Protein 2KPN (pdb70)

Radius of gyration: 19.15 Å; Cα contacts (8 Å, |Δi|>4): 187; chains: 1; bounding box: 72×19×30 Å

B-factor: mean 36.45, std 21.84, range [0.03, 75.55]

Nearest PDB structures (foldseek):
  2kpn-assembly1_A  TM=8.504E-01  e=1.055E-17  Bacillus cereus ATCC 14579
  4hmc-assembly1_A  TM=8.781E-01  e=2.362E-07  Moritella marina
  4mb5-assembly1_A  TM=8.464E-01  e=1.544E-07  Moritella marina
  5fq3-assembly4_D  TM=8.149E-01  e=1.475E-05  Bacteroides thetaiotaomicron
  5fq7-assembly1_H  TM=7.585E-01  e=9.637E-06  Bacteroides thetaiotaomicron

InterPro domains:
  IPR001570 Peptidase M4, C-terminal [PF02868] (404-568)
  IPR002126 Cadherin-like [PS50268] (627-752)
  IPR011096 FTP domain [PF07504] (85-133)
  IPR013783 Immunoglobulin-like fold [G3DSA:2.60.40.10] (583-657)
  IPR013783 Immunoglobulin-like fold [G3DSA:2.60.40.10] (666-742)
  IPR013783 Immunoglobulin-like fold [G3DSA:2.60.40.10] (743-822)
  IPR013856 Peptidase M4 domain [PF01447] (248-401)
  IPR019931 LPXTG cell wall anchor motif [PF00746] (856-890)
  IPR019931 LPXTG cell wall anchor motif [PS50847] (858-893)
  IPR023612 Peptidase M4 [PR00730] (392-408)
  IPR023612 Peptidase M4 [PR00730] (413-424)
  IPR023612 Peptidase M4 [PR00730] (483-499)
  IPR027268 Peptidase M4/M1, CTD superfamily [G3DSA:1.10.390.10] (406-568)
  IPR032179 Pesticidal crystal protein Cry22Aa, Ig-like domain [PF16403] (591-656)
  IPR032179 Pesticidal crystal protein Cry22Aa, Ig-like domain [PF16403] (676-739)
  IPR032179 Pesticidal crystal protein Cry22Aa, Ig-like domain [PF16403] (756-822)
  IPR050728 Extracellular Zinc Metalloprotease M4 [PTHR33794] (1-880)

Structure (mmCIF, N/CA/C/O backbone):
data_2KPN
#
_entry.id   2KPN
#
loop_
_entity.id
_entity.type
_entity.pdbx_description
1 polymer Bacillolysin
2 non-polymer 'CALCIUM ION'
#
loop_
_atom_site.group_PDB
_atom_site.id
_atom_site.type_symbol
_atom_site.label_atom_id
_atom_site.label_alt_id
_atom_site.label_comp_id
_atom_site.label_asym_id
_atom_site.label_entity_id
_atom_site.label_seq_id
_atom_site.pdbx_PDB_ins_code
_atom_site.Cartn_x
_atom_site.Cartn_y
_atom_site.Cartn_z
_atom_site.occupancy
_atom_site.B_iso_or_equiv
_atom_site.auth_seq_id
_atom_site.auth_comp_id
_atom_site.auth_asym_id
_atom_site.auth_atom_id
_atom_site.pdbx_PDB_model_num
ATOM 1 N N . MET A 1 1 ? -36.655 2.297 16.421 1.00 0.00 657 MET A N 1
ATOM 2 C CA . MET A 1 1 ? -35.374 2.128 15.675 1.00 52.33 657 MET A CA 1
ATOM 3 C C . MET A 1 1 ? -34.835 0.702 15.845 1.00 42.12 657 MET A C 1
ATOM 4 O O . MET A 1 1 ? -35.458 -0.122 16.511 1.00 13.31 657 MET A O 1
ATOM 20 N N . GLY A 1 2 ? -33.687 0.403 15.238 1.00 52.20 658 GLY A N 1
ATOM 21 C CA . GLY A 1 2 ? -33.102 -0.930 15.363 1.00 53.42 658 GLY A CA 1
ATOM 22 C C . GLY A 1 2 ? -32.091 -1.257 14.264 1.00 42.42 658 GLY A C 1
ATOM 23 O O . GLY A 1 2 ? -31.853 -0.448 13.361 1.00 51.45 658 GLY A O 1
ATOM 27 N N . ASN A 1 3 ? -31.495 -2.448 14.338 1.00 4.32 659 ASN A N 1
ATOM 28 C CA . ASN A 1 3 ? -30.485 -2.883 13.363 1.00 24.21 659 ASN A CA 1
ATOM 29 C C . ASN A 1 3 ? -30.758 -4.310 12.868 1.00 60.01 659 ASN A C 1
ATOM 30 O O . ASN A 1 3 ? -31.403 -5.105 13.552 1.00 73.51 659 ASN A O 1
ATOM 41 N N . GLY A 1 4 ? -30.257 -4.627 11.678 1.00 0.42 660 GLY A N 1
ATOM 42 C CA . GLY A 1 4 ? -30.364 -5.982 11.142 1.00 3.33 660 GLY A CA 1
ATOM 43 C C . GLY A 1 4 ? -28.997 -6.628 10.933 1.00 62.14 660 GLY A C 1
ATOM 44 O O . GLY A 1 4 ? -28.080 -5.991 10.405 1.00 12.04 660 GLY A O 1
ATOM 48 N N . GLU A 1 5 ? -28.850 -7.888 11.343 1.00 0.43 661 GLU A N 1
ATOM 49 C CA . GLU A 1 5 ? -27.572 -8.597 11.210 1.00 13.20 661 GLU A CA 1
ATOM 50 C C . GLU A 1 5 ? -27.247 -8.922 9.747 1.00 21.31 661 GLU A C 1
ATOM 51 O O . GLU A 1 5 ? -27.528 -10.017 9.261 1.00 43.32 661 GLU A O 1
ATOM 63 N N . THR A 1 6 ? -26.675 -7.954 9.043 1.00 50.23 662 THR A N 1
ATOM 64 C CA . THR A 1 6 ? -26.197 -8.171 7.673 1.00 14.13 662 THR A CA 1
ATOM 65 C C . THR A 1 6 ? -24.719 -8.577 7.670 1.00 3.12 662 THR A C 1
ATOM 66 O O . THR A 1 6 ? -23.895 -7.945 8.333 1.00 45.55 662 THR A O 1
ATOM 77 N N . SER A 1 7 ? -24.388 -9.636 6.936 1.00 22.22 663 SER A N 1
ATOM 78 C CA . SER A 1 7 ? -23.011 -10.147 6.876 1.00 55.15 663 SER A CA 1
ATOM 79 C C . SER A 1 7 ? -22.059 -9.142 6.208 1.00 64.40 663 SER A C 1
ATOM 80 O O . SER A 1 7 ? -21.937 -9.116 4.983 1.00 75.25 663 SER A O 1
ATOM 88 N N . ASP A 1 8 ? -21.393 -8.311 7.013 1.00 20.23 664 ASP A N 1
ATOM 89 C CA . ASP A 1 8 ? -20.431 -7.337 6.484 1.00 3.34 664 ASP A CA 1
ATOM 90 C C . ASP A 1 8 ? -19.140 -8.029 6.032 1.00 31.22 664 ASP A C 1
ATOM 91 O O . ASP A 1 8 ? -18.496 -8.742 6.804 1.00 21.42 664 ASP A O 1
ATOM 100 N N . LEU A 1 9 ? -18.772 -7.811 4.780 1.00 30.02 665 LEU A N 1
ATOM 101 C CA . LEU A 1 9 ? -17.511 -8.315 4.249 1.00 63.53 665 LEU A CA 1
ATOM 102 C C . LEU A 1 9 ? -16.353 -7.397 4.657 1.00 75.55 665 LEU A C 1
ATOM 103 O O . LEU A 1 9 ? -16.474 -6.168 4.619 1.00 5.13 665 LEU A O 1
ATOM 119 N N . GLU A 1 10 ? -15.245 -7.997 5.073 1.00 22.42 666 GLU A N 1
ATOM 120 C CA . GLU A 1 10 ? -14.050 -7.235 5.435 1.00 72.02 666 GLU A CA 1
ATOM 121 C C . GLU A 1 10 ? -13.403 -6.618 4.184 1.00 1.04 666 GLU A C 1
ATOM 122 O O . GLU A 1 10 ? -13.343 -7.254 3.129 1.00 51.13 666 GLU A O 1
ATOM 134 N N . PRO A 1 11 ? -12.903 -5.369 4.293 1.00 32.24 667 PRO A N 1
ATOM 135 C CA . PRO A 1 11 ? -12.431 -4.595 3.129 1.00 2.34 667 PRO A CA 1
ATOM 136 C C . PRO A 1 11 ? -11.336 -5.308 2.319 1.00 0.20 667 PRO A C 1
ATOM 137 O O . PRO A 1 11 ? -10.392 -5.867 2.878 1.00 52.00 667 PRO A O 1
ATOM 148 N N . LYS A 1 12 ? -11.470 -5.270 0.994 1.00 15.31 668 LYS A N 1
ATOM 149 C CA . LYS A 1 12 ? -10.468 -5.839 0.098 1.00 24.54 668 LYS A CA 1
ATOM 150 C C . LYS A 1 12 ? -9.320 -4.848 -0.123 1.00 73.21 668 LYS A C 1
ATOM 151 O O . LYS A 1 12 ? -9.467 -3.849 -0.830 1.00 2.05 668 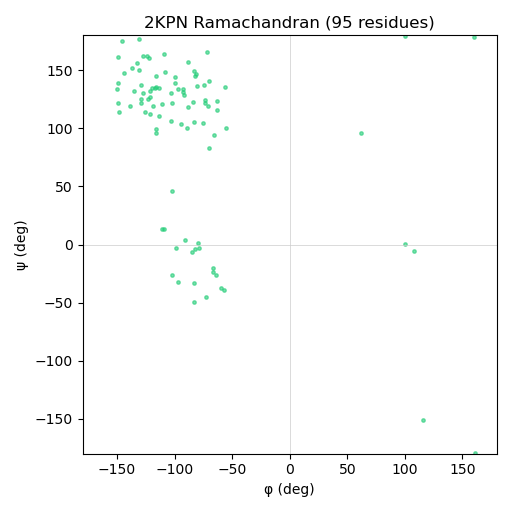LYS A O 1
ATOM 170 N N . LEU A 1 13 ? -8.190 -5.120 0.510 1.00 34.45 669 LEU A N 1
ATOM 171 C CA . LEU A 1 13 ? -6.984 -4.317 0.320 1.00 3.13 669 LEU A CA 1
ATOM 172 C C . LEU A 1 13 ? -6.129 -4.911 -0.806 1.00 10.54 669 LEU A C 1
ATOM 173 O O . LEU A 1 13 ? -5.847 -6.111 -0.816 1.00 22.52 669 LEU A O 1
ATOM 189 N N . THR A 1 14 ? -5.745 -4.086 -1.771 1.00 3.30 670 THR A N 1
ATOM 190 C CA . THR A 1 14 ? -4.907 -4.544 -2.884 1.00 12.21 670 THR A CA 1
ATOM 191 C C . THR A 1 14 ? -3.526 -3.882 -2.845 1.00 35.45 670 THR A C 1
ATOM 192 O O . THR A 1 14 ? -3.389 -2.679 -3.079 1.00 43.34 670 THR A O 1
ATOM 203 N N . VAL A 1 15 ? -2.509 -4.688 -2.545 1.00 53.42 671 VAL A N 1
ATOM 204 C CA . VAL A 1 15 ? -1.126 -4.212 -2.407 1.00 32.05 671 VAL A CA 1
ATOM 205 C C . VAL A 1 15 ? -0.149 -5.155 -3.134 1.00 20.43 671 VAL A C 1
ATOM 206 O O . VAL A 1 15 ? -0.222 -6.376 -2.968 1.00 62.11 671 VAL A O 1
ATOM 219 N N . PRO A 1 16 ? 0.775 -4.611 -3.952 1.00 40.34 672 PRO A N 1
ATOM 220 C CA . PRO A 1 16 ? 1.803 -5.421 -4.623 1.00 33.42 672 PRO A CA 1
ATOM 221 C C . PRO A 1 16 ? 2.896 -5.890 -3.646 1.00 72.15 672 PRO A C 1
ATOM 222 O O . PRO A 1 16 ? 3.563 -5.078 -3.010 1.00 45.13 672 PRO A O 1
ATOM 233 N N . VAL A 1 17 ? 3.082 -7.204 -3.539 1.00 52.10 673 VAL A N 1
ATOM 234 C CA . VAL A 1 17 ? 4.031 -7.775 -2.574 1.00 21.11 673 VAL A CA 1
ATOM 235 C C . VAL A 1 17 ? 5.490 -7.369 -2.877 1.00 51.20 673 VAL A C 1
ATOM 236 O O . VAL A 1 17 ? 6.330 -7.298 -1.971 1.00 54.54 673 VAL A O 1
ATOM 249 N N . GLY A 1 18 ? 5.782 -7.078 -4.144 1.00 55.40 674 GLY A N 1
ATOM 250 C CA . GLY A 1 18 ? 7.139 -6.702 -4.533 1.00 44.33 674 GLY A CA 1
ATOM 251 C C . GLY A 1 18 ? 7.192 -5.729 -5.711 1.00 51.03 674 GLY A C 1
ATOM 252 O O . GLY A 1 18 ? 6.445 -5.866 -6.681 1.00 43.13 674 GLY A O 1
ATOM 256 N N . ALA A 1 19 ? 8.094 -4.753 -5.625 1.00 0.33 675 ALA A N 1
ATOM 257 C CA . ALA A 1 19 ? 8.288 -3.754 -6.683 1.00 54.35 675 ALA A CA 1
ATOM 258 C C . ALA A 1 19 ? 9.786 -3.498 -6.930 1.00 2.22 675 ALA A C 1
ATOM 259 O O . ALA A 1 19 ? 10.605 -3.656 -6.022 1.00 61.43 675 ALA A O 1
ATOM 266 N N . THR A 1 20 ? 10.149 -3.116 -8.154 1.00 45.02 676 THR A N 1
ATOM 267 C CA . THR A 1 20 ? 11.558 -2.839 -8.491 1.00 5.02 676 THR A CA 1
ATOM 268 C C . THR A 1 20 ? 11.689 -1.595 -9.383 1.00 4.32 676 THR A C 1
ATOM 269 O O . THR A 1 20 ? 11.165 -1.565 -10.500 1.00 44.51 676 THR A O 1
ATOM 280 N N . ILE A 1 21 ? 12.400 -0.576 -8.900 1.00 21.11 677 ILE A N 1
ATOM 281 C CA . ILE A 1 21 ? 12.592 0.676 -9.653 1.00 33.12 677 ILE A CA 1
ATOM 282 C C . ILE A 1 21 ? 14.072 1.088 -9.684 1.00 54.31 677 ILE A C 1
ATOM 283 O O . ILE A 1 21 ? 14.923 0.438 -9.074 1.00 72.34 677 ILE A O 1
ATOM 299 N N . HIS A 1 22 ? 14.380 2.170 -10.398 1.00 30.14 678 HIS A N 1
ATOM 300 C CA . HIS A 1 22 ? 15.767 2.646 -10.529 1.00 12.42 678 HIS A CA 1
ATOM 301 C C . HIS A 1 22 ? 16.015 3.953 -9.761 1.00 22.43 678 HIS A C 1
ATOM 302 O O . HIS A 1 22 ? 15.080 4.655 -9.372 1.00 41.03 678 HIS A O 1
ATOM 317 N N . VAL A 1 23 ? 17.293 4.266 -9.548 1.00 42.13 679 VAL A N 1
ATOM 318 C CA . VAL A 1 23 ? 17.696 5.534 -8.935 1.00 31.34 679 VAL A CA 1
ATOM 319 C C . VAL A 1 23 ? 17.294 6.729 -9.821 1.00 0.14 679 VAL A C 1
ATOM 320 O O . VAL A 1 23 ? 17.784 6.875 -10.942 1.00 44.03 679 VAL A O 1
ATOM 333 N N . GLY A 1 24 ? 16.396 7.573 -9.308 1.00 4.34 680 GLY A N 1
ATOM 334 C CA . GLY A 1 24 ? 15.894 8.713 -10.075 1.00 3.54 680 GLY A CA 1
ATOM 335 C C . GLY A 1 24 ? 14.526 8.452 -10.703 1.00 35.11 680 GLY A C 1
ATOM 336 O O . GLY A 1 24 ? 13.971 9.319 -11.390 1.00 12.34 680 GLY A O 1
ATOM 340 N N . ASP A 1 25 ? 13.977 7.258 -10.469 1.00 22.01 681 ASP A N 1
ATOM 341 C CA . ASP A 1 25 ? 12.683 6.870 -11.042 1.00 11.01 681 ASP A CA 1
ATOM 342 C C . ASP A 1 25 ? 11.506 7.279 -10.128 1.00 72.34 681 ASP A C 1
ATOM 343 O O . ASP A 1 25 ? 11.672 7.472 -8.922 1.00 15.53 681 ASP A O 1
ATOM 352 N N . SER A 1 26 ? 10.319 7.407 -10.722 1.00 5.54 682 SER A N 1
ATOM 353 C CA . SER A 1 26 ? 9.109 7.835 -9.994 1.00 14.34 682 SER A CA 1
ATOM 354 C C . SER A 1 26 ? 8.442 6.668 -9.250 1.00 51.55 682 SER A C 1
ATOM 355 O O . SER A 1 26 ? 8.433 5.537 -9.735 1.00 10.03 682 SER A O 1
ATOM 363 N N . PHE A 1 27 ? 7.873 6.954 -8.078 1.00 64.53 683 PHE A N 1
ATOM 364 C CA . PHE A 1 27 ? 7.148 5.941 -7.297 1.00 45.44 683 PHE A CA 1
ATOM 365 C C . PHE A 1 27 ? 6.000 6.581 -6.492 1.00 62.44 683 PHE A C 1
ATOM 366 O O . PHE A 1 27 ? 6.239 7.376 -5.579 1.00 61.42 683 PHE A O 1
ATOM 383 N N . VAL A 1 28 ? 4.759 6.230 -6.837 1.00 54.24 684 VAL A N 1
ATOM 384 C CA . VAL A 1 28 ? 3.570 6.773 -6.157 1.00 22.40 684 VAL A CA 1
ATOM 385 C C . VAL A 1 28 ? 2.776 5.667 -5.427 1.00 22.14 684 VAL A C 1
ATOM 386 O O . VAL A 1 28 ? 1.994 4.940 -6.046 1.00 40.12 684 VAL A O 1
ATOM 399 N N . PRO A 1 29 ? 2.953 5.534 -4.095 1.00 72.33 685 PRO A N 1
ATOM 400 C CA . PRO A 1 29 ? 2.294 4.479 -3.299 1.00 34.34 685 PRO A CA 1
ATOM 401 C C . PRO A 1 29 ? 0.753 4.535 -3.350 1.00 74.01 685 PRO A C 1
ATOM 402 O O . PRO A 1 29 ? 0.091 3.498 -3.388 1.00 21.41 685 PRO A O 1
ATOM 413 N N . MET A 1 30 ? 0.183 5.742 -3.369 1.00 31.02 686 MET A N 1
ATOM 414 C CA . MET A 1 30 ? -1.283 5.902 -3.357 1.00 63.34 686 MET A CA 1
ATOM 415 C C . MET A 1 30 ? -1.916 5.670 -4.742 1.00 75.14 686 MET A C 1
ATOM 416 O O . MET A 1 30 ? -3.138 5.711 -4.887 1.00 0.43 686 MET A O 1
ATOM 430 N N . ALA A 1 31 ? -1.088 5.424 -5.753 1.00 13.40 687 ALA A N 1
ATOM 431 C CA . ALA A 1 31 ? -1.588 5.120 -7.100 1.00 63.13 687 ALA A CA 1
ATOM 432 C C . ALA A 1 31 ? -1.632 3.608 -7.360 1.00 11.45 687 ALA A C 1
ATOM 433 O O . ALA A 1 31 ? -2.494 3.116 -8.090 1.00 14.14 687 ALA A O 1
ATOM 440 N N . GLU A 1 32 ? -0.696 2.878 -6.756 1.00 45.45 688 GLU A N 1
ATOM 441 C CA . GLU A 1 32 ? -0.562 1.435 -6.988 1.00 13.34 688 GLU A CA 1
ATOM 442 C C . GLU A 1 32 ? -1.234 0.595 -5.882 1.00 24.21 688 GLU A C 1
ATOM 443 O O . GLU A 1 32 ? -1.251 -0.634 -5.954 1.00 24.14 688 GLU A O 1
ATOM 455 N N . VAL A 1 33 ? -1.784 1.262 -4.864 1.00 71.12 689 VAL A N 1
ATOM 456 C CA . VAL A 1 33 ? -2.462 0.574 -3.753 1.00 32.24 689 VAL A CA 1
ATOM 457 C C . VAL A 1 33 ? -3.913 1.059 -3.586 1.00 34.03 689 VAL A C 1
ATOM 458 O O . VAL A 1 33 ? -4.165 2.255 -3.428 1.00 34.24 689 VAL A O 1
ATOM 471 N N . LEU A 1 34 ? -4.862 0.118 -3.615 1.00 12.12 690 LEU A N 1
ATOM 472 C CA . LEU A 1 34 ? -6.297 0.436 -3.481 1.00 42.13 690 LEU A CA 1
ATOM 473 C C . LEU A 1 34 ? -6.938 -0.340 -2.317 1.00 15.43 690 LEU A C 1
ATOM 474 O O . LEU A 1 34 ? -6.388 -1.334 -1.844 1.00 63.11 690 LEU A O 1
ATOM 490 N N . ALA A 1 35 ? -8.107 0.120 -1.867 1.00 41.32 691 ALA A N 1
ATOM 491 C CA . ALA A 1 35 ? -8.873 -0.577 -0.821 1.00 40.54 691 ALA A CA 1
ATOM 492 C C . ALA A 1 35 ? -10.384 -0.358 -0.997 1.00 4.14 691 ALA A C 1
ATOM 493 O O . ALA A 1 35 ? -10.865 0.779 -0.972 1.00 1.03 691 ALA A O 1
ATOM 500 N N . ILE A 1 36 ? -11.134 -1.451 -1.150 1.00 63.55 692 ILE A N 1
ATOM 501 C CA . ILE A 1 36 ? -12.576 -1.371 -1.432 1.00 64.33 692 ILE A CA 1
ATOM 502 C C . ILE A 1 36 ? -13.411 -2.213 -0.449 1.00 62.14 692 ILE A C 1
ATOM 503 O O . ILE A 1 36 ? -13.127 -3.391 -0.223 1.00 13.35 692 ILE A O 1
ATOM 519 N N . ASP A 1 37 ? -14.444 -1.603 0.129 1.00 23.41 693 ASP A N 1
ATOM 520 C CA . ASP A 1 37 ? -15.409 -2.328 0.963 1.00 34.32 693 ASP A CA 1
ATOM 521 C C . ASP A 1 37 ? -16.804 -2.294 0.312 1.00 72.55 693 ASP A C 1
ATOM 522 O O . ASP A 1 37 ? -17.179 -1.310 -0.329 1.00 63.31 693 ASP A O 1
ATOM 531 N N . LYS A 1 38 ? -17.564 -3.372 0.467 1.00 5.12 694 LYS A N 1
ATOM 532 C CA . LYS A 1 38 ? -18.899 -3.468 -0.138 1.00 40.44 694 LYS A CA 1
ATOM 533 C C . LYS A 1 38 ? -19.924 -2.570 0.575 1.00 33.33 694 LYS A C 1
ATOM 534 O O . LYS A 1 38 ? -20.700 -1.859 -0.068 1.00 21.50 694 LYS A O 1
ATOM 553 N N . GLU A 1 39 ? -19.916 -2.609 1.902 1.00 75.43 695 GLU A N 1
ATOM 554 C CA . GLU A 1 39 ? -20.935 -1.932 2.712 1.00 75.41 695 GLU A CA 1
ATOM 555 C C . GLU A 1 39 ? -20.611 -0.444 2.927 1.00 63.33 695 GLU A C 1
ATOM 556 O O . GLU A 1 39 ? -21.465 0.423 2.728 1.00 13.43 695 GLU A O 1
ATOM 568 N N . ASP A 1 40 ? -19.380 -0.154 3.344 1.00 42.10 696 ASP A N 1
ATOM 569 C CA . ASP A 1 40 ? -18.971 1.217 3.669 1.00 53.23 696 ASP A CA 1
ATOM 570 C C . ASP A 1 40 ? -18.566 1.994 2.401 1.00 2.21 696 ASP A C 1
ATOM 571 O O . ASP A 1 40 ? -18.781 3.205 2.305 1.00 75.32 696 ASP A O 1
ATOM 580 N N . GLY A 1 41 ? -17.982 1.289 1.428 1.00 1.14 697 GLY A N 1
ATOM 581 C CA . GLY A 1 41 ? -17.623 1.910 0.155 1.00 3.12 697 GLY A CA 1
ATOM 582 C C . GLY A 1 41 ? -16.121 1.928 -0.108 1.00 64.41 697 GLY A C 1
ATOM 583 O O . GLY A 1 41 ? -15.387 1.045 0.342 1.00 71.34 697 GLY A O 1
ATOM 587 N N . ASP A 1 42 ? -15.663 2.930 -0.853 1.00 60.14 698 ASP A N 1
ATOM 588 C CA . ASP A 1 42 ? -14.242 3.074 -1.175 1.00 4.41 698 ASP A CA 1
ATOM 589 C C . ASP A 1 42 ? -13.434 3.483 0.069 1.00 74.33 698 ASP A C 1
ATOM 590 O O . ASP A 1 42 ? -13.663 4.546 0.651 1.00 31.43 698 ASP A O 1
ATOM 599 N N . LEU A 1 43 ? -12.482 2.641 0.471 1.00 65.10 699 LEU A N 1
ATOM 600 C CA . LEU A 1 43 ? -11.669 2.913 1.664 1.00 31.12 699 LEU A CA 1
ATOM 601 C C . LEU A 1 43 ? -10.219 3.271 1.295 1.00 70.22 699 LEU A C 1
ATOM 602 O O . LEU A 1 43 ? -9.345 3.313 2.161 1.00 71.45 699 LEU A O 1
ATOM 618 N N . THR A 1 44 ? -9.974 3.554 0.016 1.00 4.41 700 THR A N 1
ATOM 619 C CA . THR A 1 44 ? -8.621 3.889 -0.463 1.00 61.22 700 THR A CA 1
ATOM 620 C C . THR A 1 44 ? -8.037 5.100 0.287 1.00 12.14 700 THR A C 1
ATOM 621 O O . THR A 1 44 ? -6.851 5.133 0.614 1.00 31.11 700 THR A O 1
ATOM 632 N N . SER A 1 45 ? -8.884 6.088 0.566 1.00 51.31 701 SER A N 1
ATOM 633 C CA . SER A 1 45 ? -8.465 7.289 1.303 1.00 11.23 701 SER A CA 1
ATOM 634 C C . SER A 1 45 ? -8.088 6.960 2.755 1.00 61.10 701 SER A C 1
ATOM 635 O O . SER A 1 45 ? -7.317 7.682 3.390 1.00 40.13 701 SER A O 1
ATOM 643 N N . LYS A 1 46 ? -8.630 5.859 3.271 1.00 34.55 702 LYS A N 1
ATOM 644 C CA . LYS A 1 46 ? -8.410 5.458 4.665 1.00 42.32 702 LYS A CA 1
ATOM 645 C C . LYS A 1 46 ? -7.106 4.655 4.840 1.00 52.32 702 LYS A C 1
ATOM 646 O O . LYS A 1 46 ? -6.707 4.351 5.965 1.00 21.45 702 LYS A O 1
ATOM 665 N N . ILE A 1 47 ? -6.442 4.323 3.732 1.00 14.30 703 ILE A N 1
ATOM 666 C CA . ILE A 1 47 ? -5.206 3.526 3.776 1.00 12.10 703 ILE A CA 1
ATOM 667 C C . ILE A 1 47 ? -4.071 4.255 4.517 1.00 24.42 703 ILE A C 1
ATOM 668 O O . ILE A 1 47 ? -3.693 5.373 4.164 1.00 32.25 703 ILE A O 1
ATOM 684 N N . LYS A 1 48 ? -3.541 3.610 5.551 1.00 75.24 704 LYS A N 1
ATOM 685 C CA . LYS A 1 48 ? -2.401 4.136 6.306 1.00 45.42 704 LYS A CA 1
ATOM 686 C C . LYS A 1 48 ? -1.083 3.668 5.671 1.00 63.11 704 LYS A C 1
ATOM 687 O O . LYS A 1 48 ? -0.816 2.469 5.603 1.00 5.32 704 LYS A O 1
ATOM 706 N N . VAL A 1 49 ? -0.274 4.614 5.204 1.00 74.04 705 VAL A N 1
ATOM 707 C CA . VAL A 1 49 ? 0.983 4.294 4.513 1.00 15.53 705 VAL A CA 1
ATOM 708 C C . VAL A 1 49 ? 2.199 4.512 5.426 1.00 73.41 705 VAL A C 1
ATOM 709 O O . VAL A 1 49 ? 2.598 5.648 5.689 1.00 21.41 705 VAL A O 1
ATOM 722 N N . ASP A 1 50 ? 2.792 3.420 5.900 1.00 50.41 706 ASP A N 1
ATOM 723 C CA . ASP A 1 50 ? 3.940 3.494 6.809 1.00 43.45 706 ASP A CA 1
ATOM 724 C C . ASP A 1 50 ? 5.245 3.069 6.104 1.00 60.23 706 ASP A C 1
ATOM 725 O O . ASP A 1 50 ? 5.234 2.220 5.210 1.00 25.01 706 ASP A O 1
ATOM 734 N N . GLY A 1 51 ? 6.365 3.667 6.511 1.00 64.21 707 GLY A N 1
ATOM 735 C CA . GLY A 1 51 ? 7.651 3.380 5.875 1.00 30.52 707 GLY A CA 1
ATOM 736 C C . GLY A 1 51 ? 8.061 4.448 4.861 1.00 25.14 707 GLY A C 1
ATOM 737 O O . GLY A 1 51 ? 7.323 5.412 4.628 1.00 42.11 707 GLY A O 1
ATOM 741 N N . GLU A 1 52 ? 9.232 4.278 4.243 1.00 24.31 708 GLU A N 1
ATOM 742 C CA . GLU A 1 52 ? 9.741 5.262 3.277 1.00 62.42 708 GLU A CA 1
ATOM 743 C C . GLU A 1 52 ? 10.629 4.612 2.198 1.00 54.05 708 GLU A C 1
ATOM 744 O O . GLU A 1 52 ? 11.514 3.810 2.504 1.00 13.34 708 GLU A O 1
ATOM 756 N N . VAL A 1 53 ? 10.386 4.979 0.936 1.00 3.22 709 VAL A N 1
ATOM 757 C CA . VAL A 1 53 ? 11.199 4.506 -0.196 1.00 3.41 709 VAL A CA 1
ATOM 758 C C . VAL A 1 53 ? 12.022 5.652 -0.802 1.00 4.51 709 VAL A C 1
ATOM 759 O O . VAL A 1 53 ? 11.469 6.657 -1.252 1.00 55.53 709 VAL A O 1
ATOM 772 N N . ASP A 1 54 ? 13.343 5.499 -0.807 1.00 65.35 710 ASP A N 1
ATOM 773 C CA . ASP A 1 54 ? 14.236 6.501 -1.397 1.00 32.14 710 ASP A CA 1
ATOM 774 C C . ASP A 1 54 ? 14.677 6.084 -2.813 1.00 14.12 710 ASP A C 1
ATOM 775 O O . ASP A 1 54 ? 14.974 4.915 -3.062 1.00 63.55 710 ASP A O 1
ATOM 784 N N . THR A 1 55 ? 14.726 7.048 -3.735 1.00 52.23 711 THR A N 1
ATOM 785 C CA . THR A 1 55 ? 15.117 6.773 -5.125 1.00 14.33 711 THR A CA 1
ATOM 786 C C . THR A 1 55 ? 16.477 7.396 -5.488 1.00 2.54 711 THR A C 1
ATOM 787 O O . THR A 1 55 ? 16.836 7.466 -6.661 1.00 4.40 711 THR A O 1
ATOM 798 N N . THR A 1 56 ? 17.240 7.843 -4.488 1.00 72.01 712 THR A N 1
ATOM 799 C CA . THR A 1 56 ? 18.598 8.376 -4.729 1.00 33.21 712 THR A CA 1
ATOM 800 C C . THR A 1 56 ? 19.675 7.349 -4.348 1.00 21.33 712 THR A C 1
ATOM 801 O O . THR A 1 56 ? 20.788 7.361 -4.878 1.00 14.22 712 THR A O 1
ATOM 812 N N . LYS A 1 57 ? 19.331 6.467 -3.416 1.00 20.13 713 LYS A N 1
ATOM 813 C CA . LYS A 1 57 ? 20.220 5.394 -2.961 1.00 23.33 713 LYS A CA 1
ATOM 814 C C . LYS A 1 57 ? 19.626 4.016 -3.293 1.00 64.51 713 LYS A C 1
ATOM 815 O O . LYS A 1 57 ? 18.433 3.778 -3.104 1.00 0.14 713 LYS A O 1
ATOM 834 N N . ALA A 1 58 ? 20.464 3.115 -3.800 1.00 12.33 714 ALA A N 1
ATOM 835 C CA . ALA A 1 58 ? 20.025 1.759 -4.141 1.00 32.53 714 ALA A CA 1
ATOM 836 C C . ALA A 1 58 ? 19.827 0.896 -2.885 1.00 3.43 714 ALA A C 1
ATOM 837 O O . ALA A 1 58 ? 20.644 0.928 -1.963 1.00 30.22 714 ALA A O 1
ATOM 844 N N . GLY A 1 59 ? 18.749 0.119 -2.854 1.00 53.44 715 GLY A N 1
ATOM 845 C CA . GLY A 1 59 ? 18.473 -0.738 -1.704 1.00 11.24 715 GLY A CA 1
ATOM 846 C C . GLY A 1 59 ? 17.019 -1.184 -1.622 1.00 53.21 715 GLY A C 1
ATOM 847 O O . GLY A 1 59 ? 16.204 -0.824 -2.472 1.00 55.24 715 GLY A O 1
ATOM 851 N N . THR A 1 60 ? 16.688 -1.965 -0.594 1.00 62.24 716 THR A N 1
ATOM 852 C CA . THR A 1 60 ? 15.315 -2.458 -0.403 1.00 75.15 716 THR A CA 1
ATOM 853 C C . THR A 1 60 ? 14.583 -1.681 0.703 1.00 73.21 716 THR A C 1
ATOM 854 O O . THR A 1 60 ? 15.109 -1.489 1.801 1.00 53.45 716 THR A O 1
ATOM 865 N N . TYR A 1 61 ? 13.369 -1.229 0.395 1.00 71.42 717 TYR A N 1
ATOM 866 C CA . TYR A 1 61 ? 12.535 -0.479 1.343 1.00 34.13 717 TYR A CA 1
ATOM 867 C C . TYR A 1 61 ? 11.127 -1.101 1.419 1.00 11.45 717 TYR A C 1
ATOM 868 O O . TYR A 1 61 ? 10.458 -1.262 0.397 1.00 61.41 717 TYR A O 1
ATOM 886 N N . VAL A 1 62 ? 10.680 -1.456 2.622 1.00 72.51 718 VAL A N 1
ATOM 887 C CA . VAL A 1 62 ? 9.379 -2.122 2.796 1.00 21.11 718 VAL A CA 1
ATOM 888 C C . VAL A 1 62 ? 8.293 -1.154 3.305 1.00 63.34 718 VAL A C 1
ATOM 889 O O . VAL A 1 62 ? 8.426 -0.551 4.373 1.00 31.15 718 VAL A O 1
ATOM 902 N N . LEU A 1 63 ? 7.211 -1.021 2.540 1.00 11.45 719 LEU A N 1
ATOM 903 C CA . LEU A 1 63 ? 6.090 -0.150 2.914 1.00 14.12 719 LEU A CA 1
ATOM 904 C C . LEU A 1 63 ? 4.933 -0.952 3.525 1.00 64.45 719 LEU A C 1
ATOM 905 O O . LEU A 1 63 ? 4.662 -2.076 3.110 1.00 43.10 719 LEU A O 1
ATOM 921 N N . THR A 1 64 ? 4.251 -0.364 4.505 1.00 64.54 720 THR A N 1
ATOM 922 C CA . THR A 1 64 ? 3.097 -1.008 5.153 1.00 31.43 720 THR A CA 1
ATOM 923 C C . THR A 1 64 ? 1.797 -0.250 4.850 1.00 51.42 720 THR A C 1
ATOM 924 O O . THR A 1 64 ? 1.748 0.975 4.934 1.00 24.21 720 THR A O 1
ATOM 935 N N . TYR A 1 65 ? 0.747 -0.987 4.497 1.00 33.42 721 TYR A N 1
ATOM 936 C CA . TYR A 1 65 ? -0.558 -0.391 4.183 1.00 62.12 721 TYR A CA 1
ATOM 937 C C . TYR A 1 65 ? -1.667 -1.017 5.042 1.00 45.32 721 TYR A C 1
ATOM 938 O O . TYR A 1 65 ? -1.967 -2.205 4.913 1.00 45.24 721 TYR A O 1
ATOM 956 N N . THR A 1 66 ? -2.269 -0.216 5.920 1.00 50.41 722 THR A N 1
ATOM 957 C CA . THR A 1 66 ? -3.337 -0.703 6.812 1.00 41.30 722 THR A CA 1
ATOM 958 C C . THR A 1 66 ? -4.637 0.087 6.611 1.00 35.03 722 THR A C 1
ATOM 959 O O . THR A 1 66 ? -4.642 1.313 6.684 1.00 31.24 722 THR A O 1
ATOM 970 N N . VAL A 1 67 ? -5.742 -0.615 6.370 1.00 12.45 723 VAL A N 1
ATOM 971 C CA . VAL A 1 67 ? -7.041 0.038 6.149 1.00 11.13 723 VAL A CA 1
ATOM 972 C C . VAL A 1 67 ? -8.141 -0.570 7.040 1.00 75.02 723 VAL A C 1
ATOM 973 O O . VAL A 1 67 ? -8.223 -1.791 7.207 1.00 1.42 723 VAL A O 1
ATOM 986 N N . THR A 1 68 ? -8.983 0.291 7.617 1.00 74.02 724 THR A N 1
ATOM 987 C CA . THR A 1 68 ? -10.036 -0.155 8.540 1.00 15.25 724 THR A CA 1
ATOM 988 C C . THR A 1 68 ? -11.439 0.217 8.038 1.00 53.41 724 THR A C 1
ATOM 989 O O . THR A 1 68 ? -11.677 1.340 7.592 1.00 63.21 724 THR A O 1
ATOM 1000 N N . ASP A 1 69 ? -12.358 -0.739 8.119 1.00 32.33 725 ASP A N 1
ATOM 1001 C CA . ASP A 1 69 ? -13.769 -0.507 7.806 1.00 20.01 725 ASP A CA 1
ATOM 1002 C C . ASP A 1 69 ? -14.487 0.103 9.026 1.00 35.41 725 ASP A C 1
ATOM 1003 O O . ASP A 1 69 ? -14.150 -0.199 10.173 1.00 41.15 725 ASP A O 1
ATOM 1012 N N . SER A 1 70 ? -15.504 0.926 8.773 1.00 14.53 726 SER A N 1
ATOM 1013 C CA . SER A 1 70 ? -16.267 1.575 9.850 1.00 43.40 726 SER A CA 1
ATOM 1014 C C . SER A 1 70 ? -17.058 0.542 10.659 1.00 41.01 726 SER A C 1
ATOM 1015 O O . SER A 1 70 ? -17.455 0.795 11.798 1.00 11.02 726 SER A O 1
ATOM 1023 N N . LYS A 1 71 ? -17.281 -0.624 10.054 1.00 33.22 727 LYS A N 1
ATOM 1024 C CA . LYS A 1 71 ? -18.001 -1.724 10.704 1.00 44.42 727 LYS A CA 1
ATOM 1025 C C . LYS A 1 71 ? -17.083 -2.544 11.637 1.00 63.53 727 LYS A C 1
ATOM 1026 O O . LYS A 1 71 ? -17.541 -3.464 12.318 1.00 30.42 727 LYS A O 1
ATOM 1045 N N . GLY A 1 72 ? -15.789 -2.212 11.663 1.00 15.15 728 GLY A N 1
ATOM 1046 C CA . GLY A 1 72 ? -14.869 -2.830 12.624 1.00 34.34 728 GLY A CA 1
ATOM 1047 C C . GLY A 1 72 ? -13.875 -3.823 12.021 1.00 43.24 728 GLY A C 1
ATOM 1048 O O . GLY A 1 72 ? -12.993 -4.317 12.723 1.00 42.12 728 GLY A O 1
ATOM 1052 N N . HIS A 1 73 ? -14.002 -4.124 10.730 1.00 2.45 729 HIS A N 1
ATOM 1053 C CA . HIS A 1 73 ? -13.074 -5.051 10.064 1.00 40.13 729 HIS A CA 1
ATOM 1054 C C . HIS A 1 73 ? -11.797 -4.327 9.593 1.00 64.34 729 HIS A C 1
ATOM 1055 O O . HIS A 1 73 ? -11.866 -3.376 8.817 1.00 4.42 729 HIS A O 1
ATOM 1070 N N . GLU A 1 74 ? -10.634 -4.790 10.053 1.00 13.10 730 GLU A N 1
ATOM 1071 C CA . GLU A 1 74 ? -9.351 -4.160 9.701 1.00 20.43 730 GLU A CA 1
ATOM 1072 C C . GLU A 1 74 ? -8.401 -5.152 9.010 1.00 5.22 730 GLU A C 1
ATOM 1073 O O . GLU A 1 74 ? -8.208 -6.274 9.480 1.00 41.31 730 GLU A O 1
ATOM 1085 N N . VAL A 1 75 ? -7.803 -4.728 7.894 1.00 34.23 731 VAL A N 1
ATOM 1086 C CA . VAL A 1 75 ? -6.836 -5.557 7.154 1.00 51.31 731 VAL A CA 1
ATOM 1087 C C . VAL A 1 75 ? -5.553 -4.767 6.827 1.00 5.25 731 VAL A C 1
ATOM 1088 O O . VAL A 1 75 ? -5.589 -3.546 6.656 1.00 25.44 731 VAL A O 1
ATOM 1101 N N . THR A 1 76 ? -4.418 -5.468 6.745 1.00 63.13 732 THR A N 1
ATOM 1102 C CA . THR A 1 76 ? -3.123 -4.817 6.467 1.00 0.23 732 THR A CA 1
ATOM 1103 C C . THR A 1 76 ? -2.206 -5.692 5.594 1.00 32.42 732 THR A C 1
ATOM 1104 O O . THR A 1 76 ? -2.245 -6.924 5.664 1.00 14.25 732 THR A O 1
ATOM 1115 N N . ALA A 1 77 ? -1.391 -5.040 4.762 1.00 1.12 733 ALA A N 1
ATOM 1116 C CA . ALA A 1 77 ? -0.460 -5.736 3.860 1.00 11.13 733 ALA A CA 1
ATOM 1117 C C . ALA A 1 77 ? 0.804 -4.894 3.619 1.00 52.53 733 ALA A C 1
ATOM 1118 O O . ALA A 1 77 ? 0.804 -3.685 3.851 1.00 44.22 733 ALA A O 1
ATOM 1125 N N . LYS A 1 78 ? 1.880 -5.524 3.152 1.00 43.10 734 LYS A N 1
ATOM 1126 C CA . LYS A 1 78 ? 3.147 -4.812 2.912 1.00 1.45 734 LYS A CA 1
ATOM 1127 C C . LYS A 1 78 ? 3.622 -4.927 1.452 1.00 22.52 734 LYS A C 1
ATOM 1128 O O . LYS A 1 78 ? 3.219 -5.831 0.717 1.00 54.50 734 LYS A O 1
ATOM 1147 N N . GLN A 1 79 ? 4.503 -4.005 1.059 1.00 71.34 735 GLN A N 1
ATOM 1148 C CA . GLN A 1 79 ? 5.080 -3.970 -0.293 1.00 64.10 735 GLN A CA 1
ATOM 1149 C C . GLN A 1 79 ? 6.612 -3.871 -0.221 1.00 31.34 735 GLN A C 1
ATOM 1150 O O . GLN A 1 79 ? 7.153 -2.936 0.370 1.00 22.12 735 GLN A O 1
ATOM 1164 N N . THR A 1 80 ? 7.309 -4.835 -0.822 1.00 63.30 736 THR A N 1
ATOM 1165 C CA . THR A 1 80 ? 8.778 -4.845 -0.801 1.00 71.34 736 THR A CA 1
ATOM 1166 C C . THR A 1 80 ? 9.357 -4.169 -2.051 1.00 32.14 736 THR A C 1
ATOM 1167 O O . THR A 1 80 ? 9.379 -4.760 -3.130 1.00 74.55 736 THR A O 1
ATOM 1178 N N . VAL A 1 81 ? 9.838 -2.940 -1.906 1.00 65.41 737 VAL A N 1
ATOM 1179 C CA . VAL A 1 81 ? 10.400 -2.195 -3.040 1.00 14.31 737 VAL A CA 1
ATOM 1180 C C . VAL A 1 81 ? 11.932 -2.316 -3.084 1.00 72.02 737 VAL A C 1
ATOM 1181 O O . VAL A 1 81 ? 12.602 -2.164 -2.068 1.00 33.31 737 VAL A O 1
ATOM 1194 N N . THR A 1 82 ? 12.481 -2.594 -4.261 1.00 32.52 738 THR A N 1
ATOM 1195 C CA . THR A 1 82 ? 13.936 -2.675 -4.435 1.00 41.34 738 THR A CA 1
ATOM 1196 C C . THR A 1 82 ? 14.418 -1.667 -5.488 1.00 72.22 738 THR A C 1
ATOM 1197 O O . THR A 1 82 ? 14.098 -1.783 -6.672 1.00 14.03 738 THR A O 1
ATOM 1208 N N . VAL A 1 83 ? 15.166 -0.664 -5.040 1.00 3.22 739 VAL A N 1
ATOM 1209 C CA . VAL A 1 83 ? 15.735 0.353 -5.929 1.00 20.02 739 VAL A CA 1
ATOM 1210 C C . VAL A 1 83 ? 17.158 -0.033 -6.366 1.00 31.44 739 VAL A C 1
ATOM 1211 O O . VAL A 1 83 ? 17.980 -0.439 -5.542 1.00 40.22 739 VAL A O 1
ATOM 1224 N N . LYS A 1 84 ? 17.444 0.087 -7.659 1.00 12.23 740 LYS A N 1
ATOM 1225 C CA . LYS A 1 84 ? 18.774 -0.241 -8.193 1.00 3.12 740 LYS A CA 1
ATOM 1226 C C . LYS A 1 84 ? 19.349 0.914 -9.031 1.00 41.12 740 LYS A C 1
ATOM 1227 O O . LYS A 1 84 ? 18.614 1.797 -9.479 1.00 45.53 740 LYS A O 1
ATOM 1246 N N . VAL A 1 85 ? 20.661 0.893 -9.255 1.00 62.54 741 VAL A N 1
ATOM 1247 C CA . VAL A 1 85 ? 21.341 1.976 -9.973 1.00 24.22 741 VAL A CA 1
ATOM 1248 C C . VAL A 1 85 ? 21.196 1.812 -11.498 1.00 23.04 741 VAL A C 1
ATOM 1249 O O . VAL A 1 85 ? 21.148 0.698 -12.012 1.00 53.13 741 VAL A O 1
ATOM 1262 N N . ARG A 1 86 ? 21.121 2.935 -12.211 1.00 11.23 742 ARG A N 1
ATOM 1263 C CA . ARG A 1 86 ? 20.931 2.927 -13.673 1.00 31.23 742 ARG A CA 1
ATOM 1264 C C . ARG A 1 86 ? 22.269 2.937 -14.441 1.00 72.22 742 ARG A C 1
ATOM 1265 O O . ARG A 1 86 ? 22.291 3.000 -15.673 1.00 24.21 742 ARG A O 1
ATOM 1286 N N . GLU A 1 87 ? 23.378 2.879 -13.707 1.00 74.22 743 GLU A N 1
ATOM 1287 C CA . GLU A 1 87 ? 24.725 2.860 -14.301 1.00 51.44 743 GLU A CA 1
ATOM 1288 C C . GLU A 1 87 ? 25.676 1.986 -13.467 1.00 11.53 743 GLU A C 1
ATOM 1289 O O . GLU A 1 87 ? 25.309 1.494 -12.394 1.00 14.42 743 GLU A O 1
ATOM 1301 N N . GLU A 1 88 ? 26.902 1.807 -13.951 1.00 11.51 744 GLU A N 1
ATOM 1302 C CA . GLU A 1 88 ? 27.915 1.033 -13.226 1.00 21.21 744 GLU A CA 1
ATOM 1303 C C . GLU A 1 88 ? 28.725 1.918 -12.270 1.00 61.12 744 GLU A C 1
ATOM 1304 O O . GLU A 1 88 ? 29.625 2.651 -12.689 1.00 72.03 744 GLU A O 1
ATOM 1316 N N . VAL A 1 89 ? 28.378 1.870 -10.989 1.00 54.11 745 VAL A N 1
ATOM 1317 C CA . VAL A 1 89 ? 29.174 2.509 -9.938 1.00 50.03 745 VAL A CA 1
ATOM 1318 C C . VAL A 1 89 ? 29.724 1.445 -8.975 1.00 62.25 745 VAL A C 1
ATOM 1319 O O . VAL A 1 89 ? 29.032 0.987 -8.064 1.00 53.34 745 VAL A O 1
ATOM 1332 N N . LYS A 1 90 ? 30.963 1.024 -9.217 1.00 60.33 746 LYS A N 1
ATOM 1333 C CA . LYS A 1 90 ? 31.580 -0.056 -8.443 1.00 55.13 746 LYS A CA 1
ATOM 1334 C C . LYS A 1 90 ? 31.925 0.382 -7.012 1.00 30.21 746 LYS A C 1
ATOM 1335 O O . LYS A 1 90 ? 31.955 1.574 -6.693 1.00 34.42 746 LYS A O 1
ATOM 1354 N N . ASN A 1 91 ? 32.201 -0.596 -6.163 1.00 23.11 747 ASN A N 1
ATOM 1355 C CA . ASN A 1 91 ? 32.575 -0.348 -4.771 1.00 44.23 747 ASN A CA 1
ATOM 1356 C C . ASN A 1 91 ? 33.989 -0.884 -4.483 1.00 42.32 747 ASN A C 1
ATOM 1357 O O . ASN A 1 91 ? 34.258 -2.077 -4.633 1.00 4.31 747 ASN A O 1
ATOM 1368 N N . ASP A 1 92 ? 34.895 0.009 -4.090 1.00 41.11 748 ASP A N 1
ATOM 1369 C CA . ASP A 1 92 ? 36.289 -0.365 -3.805 1.00 50.24 748 ASP A CA 1
ATOM 1370 C C . ASP A 1 92 ? 36.541 -0.452 -2.288 1.00 2.35 748 ASP A C 1
ATOM 1371 O O . ASP A 1 92 ? 37.556 0.039 -1.787 1.00 50.50 748 ASP A O 1
ATOM 1380 N N . LYS A 1 93 ? 35.620 -1.110 -1.579 1.00 0.24 749 LYS A N 1
ATOM 1381 C CA . LYS A 1 93 ? 35.662 -1.213 -0.112 1.00 52.54 749 LYS A CA 1
ATOM 1382 C C . LYS A 1 93 ? 35.569 0.162 0.572 1.00 10.12 749 LYS A C 1
ATOM 1383 O O . LYS A 1 93 ? 36.572 0.864 0.716 1.00 4.02 749 LYS A O 1
ATOM 1402 N N . PRO A 1 94 ? 34.353 0.575 0.985 1.00 65.43 750 PRO A N 1
ATOM 1403 C CA . PRO A 1 94 ? 34.163 1.805 1.774 1.00 65.14 750 PRO A CA 1
ATOM 1404 C C . PRO A 1 94 ? 35.008 1.803 3.061 1.00 43.34 750 PRO A C 1
ATOM 1405 O O . PRO A 1 94 ? 34.655 1.161 4.055 1.00 41.43 750 PRO A O 1
ATOM 1416 N N . ILE A 1 95 ? 36.139 2.509 3.030 1.00 64.20 751 ILE A N 1
ATOM 1417 C CA . ILE A 1 95 ? 37.066 2.550 4.170 1.00 75.04 751 ILE A CA 1
ATOM 1418 C C . ILE A 1 95 ? 36.603 3.522 5.268 1.00 14.51 751 ILE A C 1
ATOM 1419 O O . ILE A 1 95 ? 37.282 3.696 6.285 1.00 31.41 751 ILE A O 1
ATOM 1435 N N . LEU A 1 96 ? 35.450 4.151 5.059 1.00 30.21 752 LEU A N 1
ATOM 1436 C CA . LEU A 1 96 ? 34.870 5.067 6.046 1.00 24.13 752 LEU A CA 1
ATOM 1437 C C . LEU A 1 96 ? 34.252 4.288 7.219 1.00 55.42 752 LEU A C 1
ATOM 1438 O O . LEU A 1 96 ? 33.176 3.698 7.093 1.00 55.12 752 LEU A O 1
ATOM 1454 N N . GLU A 1 97 ? 34.947 4.283 8.353 1.00 32.01 753 GLU A N 1
ATOM 1455 C CA . GLU A 1 97 ? 34.482 3.567 9.543 1.00 12.45 753 GLU A CA 1
ATOM 1456 C C . GLU A 1 97 ? 33.687 4.495 10.471 1.00 21.32 753 GLU A C 1
ATOM 1457 O O . GLU A 1 97 ? 32.587 4.155 10.923 1.00 51.32 753 GLU A O 1
ATOM 1470 N N . MET A 1 1 ? -37.847 -10.053 17.429 1.00 4.45 657 MET A N 2
ATOM 1471 C CA . MET A 1 1 ? -37.503 -11.208 18.306 1.00 21.54 657 MET A CA 2
ATOM 1472 C C . MET A 1 1 ? -36.451 -12.105 17.634 1.00 30.13 657 MET A C 2
ATOM 1473 O O . MET A 1 1 ? -35.390 -12.363 18.200 1.00 33.52 657 MET A O 2
ATOM 1489 N N . GLY A 1 2 ? -36.763 -12.592 16.432 1.00 74.21 658 GLY A N 2
ATOM 1490 C CA . GLY A 1 2 ? -35.789 -13.347 15.647 1.00 3.00 658 GLY A CA 2
ATOM 1491 C C . GLY A 1 2 ? -34.807 -12.434 14.915 1.00 42.04 658 GLY A C 2
ATOM 1492 O O . GLY A 1 2 ? -35.069 -11.997 13.791 1.00 20.01 658 GLY A O 2
ATOM 1496 N N . ASN A 1 3 ? -33.676 -12.148 15.556 1.00 3.43 659 ASN A N 2
ATOM 1497 C CA . ASN A 1 3 ? -32.699 -11.188 15.030 1.00 50.13 659 ASN A CA 2
ATOM 1498 C C . ASN A 1 3 ? -32.080 -11.641 13.698 1.00 42.24 659 ASN A C 2
ATOM 1499 O O . ASN A 1 3 ? -31.453 -12.700 13.613 1.00 43.55 659 ASN A O 2
ATOM 1510 N N . GLY A 1 4 ? -32.270 -10.825 12.663 1.00 51.23 660 GLY A N 2
ATOM 1511 C CA . GLY A 1 4 ? -31.605 -11.046 11.383 1.00 42.33 660 GLY A CA 2
ATOM 1512 C C . GLY A 1 4 ? -30.427 -10.095 11.189 1.00 31.40 660 GLY A C 2
ATOM 1513 O O . GLY A 1 4 ? -30.586 -8.996 10.646 1.00 74.34 660 GLY A O 2
ATOM 1517 N N . GLU A 1 5 ? -29.251 -10.506 11.657 1.00 32.11 661 GLU A N 2
ATOM 1518 C CA . GLU A 1 5 ? -28.051 -9.662 11.610 1.00 22.00 661 GLU A CA 2
ATOM 1519 C C . GLU A 1 5 ? -27.440 -9.601 10.200 1.00 40.34 661 GLU A C 2
ATOM 1520 O O . GLU A 1 5 ? -27.099 -10.630 9.611 1.00 41.10 661 GLU A O 2
ATOM 1532 N N . THR A 1 6 ? -27.298 -8.386 9.669 1.00 44.25 662 THR A N 2
ATOM 1533 C CA . THR A 1 6 ? -26.649 -8.176 8.369 1.00 43.33 662 THR A CA 2
ATOM 1534 C C . THR A 1 6 ? -25.122 -8.231 8.507 1.00 75.24 662 THR A C 2
ATOM 1535 O O . THR A 1 6 ? -24.500 -7.316 9.051 1.00 53.43 662 THR A O 2
ATOM 1546 N N . SER A 1 7 ? -24.525 -9.313 8.018 1.00 63.53 663 SER A N 2
ATOM 1547 C CA . SER A 1 7 ? -23.081 -9.548 8.174 1.00 30.52 663 SER A CA 2
ATOM 1548 C C . SER A 1 7 ? -22.242 -8.615 7.289 1.00 44.41 663 SER A C 2
ATOM 1549 O O . SER A 1 7 ? -22.397 -8.594 6.066 1.00 73.52 663 SER A O 2
ATOM 1557 N N . ASP A 1 8 ? -21.362 -7.836 7.915 1.00 65.54 664 ASP A N 2
ATOM 1558 C CA . ASP A 1 8 ? -20.408 -6.998 7.178 1.00 24.21 664 ASP A CA 2
ATOM 1559 C C . ASP A 1 8 ? -19.161 -7.805 6.789 1.00 11.13 664 ASP A C 2
ATOM 1560 O O . ASP A 1 8 ? -18.589 -8.523 7.614 1.00 24.53 664 ASP A O 2
ATOM 1569 N N . LEU A 1 9 ? -18.742 -7.678 5.537 1.00 42.11 665 LEU A N 2
ATOM 1570 C CA . LEU A 1 9 ? -17.504 -8.299 5.069 1.00 73.42 665 LEU A CA 2
ATOM 1571 C C . LEU A 1 9 ? -16.338 -7.301 5.135 1.00 22.12 665 LEU A C 2
ATOM 1572 O O . LEU A 1 9 ? -16.494 -6.115 4.822 1.00 20.43 665 LEU A O 2
ATOM 1588 N N . GLU A 1 10 ? -15.183 -7.783 5.595 1.00 60.40 666 GLU A N 2
ATOM 1589 C CA . GLU A 1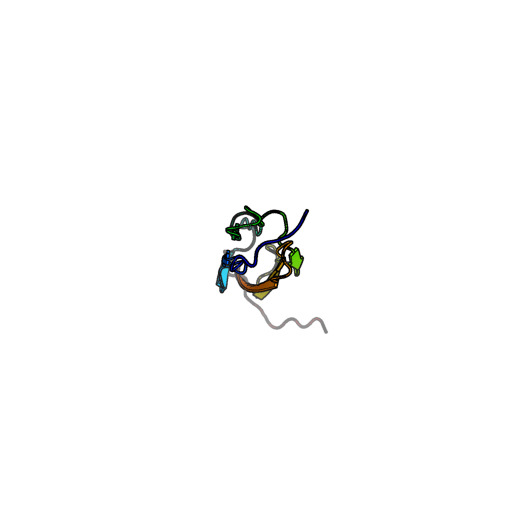 10 ? -13.994 -6.941 5.757 1.00 12.25 666 GLU A CA 2
ATOM 1590 C C . GLU A 1 10 ? -13.393 -6.528 4.399 1.00 12.45 666 GLU A C 2
ATOM 1591 O O . GLU A 1 10 ? -13.541 -7.238 3.399 1.00 12.12 666 GLU A O 2
ATOM 1603 N N . PRO A 1 11 ? -12.699 -5.370 4.352 1.00 21.34 667 PRO A N 2
ATOM 1604 C CA . PRO A 1 11 ? -12.249 -4.758 3.088 1.00 25.14 667 PRO A CA 2
ATOM 1605 C C . PRO A 1 11 ? -11.172 -5.561 2.341 1.00 75.11 667 PRO A C 2
ATOM 1606 O O . PRO A 1 11 ? -10.227 -6.083 2.938 1.00 50.02 667 PRO A O 2
ATOM 1617 N N . LYS A 1 12 ? -11.316 -5.629 1.021 1.00 1.20 668 LYS A N 2
ATOM 1618 C CA . LYS A 1 12 ? -10.327 -6.271 0.159 1.00 14.10 668 LYS A CA 2
ATOM 1619 C C . LYS A 1 12 ? -9.185 -5.295 -0.159 1.00 61.04 668 LYS A C 2
ATOM 1620 O O . LYS A 1 12 ? -9.330 -4.391 -0.987 1.00 50.10 668 LYS A O 2
ATOM 1639 N N . LEU A 1 13 ? -8.056 -5.467 0.519 1.00 12.03 669 LEU A N 2
ATOM 1640 C CA . LEU A 1 13 ? -6.903 -4.576 0.348 1.00 30.11 669 LEU A CA 2
ATOM 1641 C C . LEU A 1 13 ? -5.981 -5.075 -0.776 1.00 43.23 669 LEU A C 2
ATOM 1642 O O . LEU A 1 13 ? -5.372 -6.138 -0.665 1.00 41.24 669 LEU A O 2
ATOM 1658 N N . THR A 1 14 ? -5.887 -4.304 -1.860 1.00 42.20 670 THR A N 2
ATOM 1659 C CA . THR A 1 14 ? -5.055 -4.676 -3.010 1.00 10.13 670 THR A CA 2
ATOM 1660 C C . THR A 1 14 ? -3.626 -4.138 -2.850 1.00 14.04 670 THR A C 2
ATOM 1661 O O . THR A 1 14 ? -3.393 -2.929 -2.925 1.00 72.33 670 THR A O 2
ATOM 1672 N N . VAL A 1 15 ? -2.674 -5.043 -2.635 1.00 4.25 671 VAL A N 2
ATOM 1673 C CA . VAL A 1 15 ? -1.267 -4.672 -2.440 1.00 10.33 671 VAL A CA 2
ATOM 1674 C C . VAL A 1 15 ? -0.339 -5.597 -3.240 1.00 13.10 671 VAL A C 2
ATOM 1675 O O . VAL A 1 15 ? -0.380 -6.818 -3.075 1.00 4.23 671 VAL A O 2
ATOM 1688 N N . PRO A 1 16 ? 0.516 -5.030 -4.113 1.00 30.44 672 PRO A N 2
ATOM 1689 C CA . PRO A 1 16 ? 1.468 -5.823 -4.903 1.00 2.21 672 PRO A CA 2
ATOM 1690 C C . PRO A 1 16 ? 2.599 -6.405 -4.038 1.00 54.13 672 PRO A C 2
ATOM 1691 O O . PRO A 1 16 ? 3.146 -5.725 -3.170 1.00 75.35 672 PRO A O 2
ATOM 1702 N N . VAL A 1 17 ? 2.947 -7.667 -4.281 1.00 60.41 673 VAL A N 2
ATOM 1703 C CA . VAL A 1 17 ? 3.968 -8.355 -3.482 1.00 34.33 673 VAL A CA 2
ATOM 1704 C C . VAL A 1 17 ? 5.360 -7.706 -3.639 1.00 4.44 673 VAL A C 2
ATOM 1705 O O . VAL A 1 17 ? 6.127 -7.610 -2.675 1.00 72.11 673 VAL A O 2
ATOM 1718 N N . GLY A 1 18 ? 5.670 -7.241 -4.849 1.00 60.45 674 GLY A N 2
ATOM 1719 C CA . GLY A 1 18 ? 6.970 -6.630 -5.110 1.00 43.04 674 GLY A CA 2
ATOM 1720 C C . GLY A 1 18 ? 6.955 -5.645 -6.278 1.00 74.03 674 GLY A C 2
ATOM 1721 O O . GLY A 1 18 ? 6.117 -5.745 -7.177 1.00 51.30 674 GLY A O 2
ATOM 1725 N N . ALA A 1 19 ? 7.889 -4.696 -6.263 1.00 32.43 675 ALA A N 2
ATOM 1726 C CA . ALA A 1 19 ? 8.025 -3.702 -7.333 1.00 65.13 675 ALA A CA 2
ATOM 1727 C C . ALA A 1 19 ? 9.485 -3.245 -7.472 1.00 4.42 675 ALA A C 2
ATOM 1728 O O . ALA A 1 19 ? 10.202 -3.119 -6.478 1.00 42.23 675 ALA A O 2
ATOM 1735 N N . THR A 1 20 ? 9.925 -2.997 -8.704 1.00 32.15 676 THR A N 2
ATOM 1736 C CA . THR A 1 20 ? 11.317 -2.590 -8.960 1.00 25.23 676 THR A CA 2
ATOM 1737 C C . THR A 1 20 ? 11.395 -1.206 -9.623 1.00 72.50 676 THR A C 2
ATOM 1738 O O . THR A 1 20 ? 10.846 -0.990 -10.705 1.00 14.31 676 THR A O 2
ATOM 1749 N N . ILE A 1 21 ? 12.085 -0.278 -8.966 1.00 72.44 677 ILE A N 2
ATOM 1750 C CA . ILE A 1 21 ? 12.326 1.066 -9.514 1.00 53.53 677 ILE A CA 2
ATOM 1751 C C . ILE A 1 21 ? 13.827 1.391 -9.498 1.00 22.32 677 ILE A C 2
ATOM 1752 O O . ILE A 1 21 ? 14.635 0.586 -9.036 1.00 32.31 677 ILE A O 2
ATOM 1768 N N . HIS A 1 22 ? 14.208 2.555 -10.023 1.00 43.42 678 HIS A N 2
ATOM 1769 C CA . HIS A 1 22 ? 15.626 2.936 -10.099 1.00 61.21 678 HIS A CA 2
ATOM 1770 C C . HIS A 1 22 ? 15.918 4.270 -9.391 1.00 2.11 678 HIS A C 2
ATOM 1771 O O . HIS A 1 22 ? 15.023 5.084 -9.168 1.00 15.04 678 HIS A O 2
ATOM 1786 N N . VAL A 1 23 ? 17.189 4.476 -9.041 1.00 15.45 679 VAL A N 2
ATOM 1787 C CA . VAL A 1 23 ? 17.654 5.759 -8.512 1.00 30.52 679 VAL A CA 2
ATOM 1788 C C . VAL A 1 23 ? 17.407 6.883 -9.529 1.00 23.42 679 VAL A C 2
ATOM 1789 O O . VAL A 1 23 ? 18.029 6.918 -10.592 1.00 74.14 679 VAL A O 2
ATOM 1802 N N . GLY A 1 24 ? 16.496 7.793 -9.197 1.00 43.20 680 GLY A N 2
ATOM 1803 C CA . GLY A 1 24 ? 16.096 8.845 -10.128 1.00 21.01 680 GLY A CA 2
ATOM 1804 C C . GLY A 1 24 ? 14.631 8.731 -10.554 1.00 60.25 680 GLY A C 2
ATOM 1805 O O . GLY A 1 24 ? 14.036 9.706 -11.025 1.00 41.33 680 GLY A O 2
ATOM 1809 N N . ASP A 1 25 ? 14.054 7.537 -10.394 1.00 22.42 681 ASP A N 2
ATOM 1810 C CA . ASP A 1 25 ? 12.642 7.290 -10.725 1.00 61.21 681 ASP A CA 2
ATOM 1811 C C . ASP A 1 25 ? 11.703 7.833 -9.629 1.00 64.31 681 ASP A C 2
ATOM 1812 O O . ASP A 1 25 ? 12.107 8.623 -8.777 1.00 4.14 681 ASP A O 2
ATOM 1821 N N . SER A 1 26 ? 10.441 7.403 -9.664 1.00 52.01 682 SER A N 2
ATOM 1822 C CA . SER A 1 26 ? 9.443 7.824 -8.670 1.00 64.13 682 SER A CA 2
ATOM 1823 C C . SER A 1 26 ? 8.490 6.677 -8.307 1.00 53.51 682 SER A C 2
ATOM 1824 O O . SER A 1 26 ? 8.287 5.747 -9.093 1.00 22.04 682 SER A O 2
ATOM 1832 N N . PHE A 1 27 ? 7.901 6.752 -7.116 1.00 24.40 683 PHE A N 2
ATOM 1833 C CA . PHE A 1 27 ? 6.967 5.723 -6.632 1.00 44.12 683 PHE A CA 2
ATOM 1834 C C . PHE A 1 27 ? 5.828 6.365 -5.821 1.00 1.31 683 PHE A C 2
ATOM 1835 O O . PHE A 1 27 ? 6.068 7.244 -4.993 1.00 34.32 683 PHE A O 2
ATOM 1852 N N . VAL A 1 28 ? 4.589 5.929 -6.061 1.00 54.52 684 VAL A N 2
ATOM 1853 C CA . VAL A 1 28 ? 3.423 6.540 -5.405 1.00 13.11 684 VAL A CA 2
ATOM 1854 C C . VAL A 1 28 ? 2.572 5.493 -4.654 1.00 35.21 684 VAL A C 2
ATOM 1855 O O . VAL A 1 28 ? 1.708 4.837 -5.243 1.00 24.33 684 VAL A O 2
ATOM 1868 N N . PRO A 1 29 ? 2.796 5.329 -3.333 1.00 40.55 685 PRO A N 2
ATOM 1869 C CA . PRO A 1 29 ? 2.079 4.325 -2.521 1.00 34.20 685 PRO A CA 2
ATOM 1870 C C . PRO A 1 29 ? 0.556 4.561 -2.445 1.00 11.51 685 PRO A C 2
ATOM 1871 O O . PRO A 1 29 ? -0.219 3.614 -2.333 1.00 63.03 685 PRO A O 2
ATOM 1882 N N . MET A 1 30 ? 0.128 5.824 -2.504 1.00 63.22 686 MET A N 2
ATOM 1883 C CA . MET A 1 30 ? -1.306 6.155 -2.443 1.00 44.12 686 MET A CA 2
ATOM 1884 C C . MET A 1 30 ? -2.003 5.989 -3.806 1.00 74.23 686 MET A C 2
ATOM 1885 O O . MET A 1 30 ? -3.204 6.233 -3.925 1.00 4.30 686 MET A O 2
ATOM 1899 N N . ALA A 1 31 ? -1.253 5.576 -4.827 1.00 14.33 687 ALA A N 2
ATOM 1900 C CA . ALA A 1 31 ? -1.818 5.373 -6.172 1.00 72.13 687 ALA A CA 2
ATOM 1901 C C . ALA A 1 31 ? -1.643 3.924 -6.657 1.00 73.02 687 ALA A C 2
ATOM 1902 O O . ALA A 1 31 ? -2.560 3.335 -7.235 1.00 54.01 687 ALA A O 2
ATOM 1909 N N . GLU A 1 32 ? -0.464 3.353 -6.423 1.00 11.12 688 GLU A N 2
ATOM 1910 C CA . GLU A 1 32 ? -0.164 1.977 -6.844 1.00 41.41 688 GLU A CA 2
ATOM 1911 C C . GLU A 1 32 ? -0.757 0.935 -5.870 1.00 75.12 688 GLU A C 2
ATOM 1912 O O . GLU A 1 32 ? -0.571 -0.272 -6.042 1.00 40.13 688 GLU A O 2
ATOM 1924 N N . VAL A 1 33 ? -1.478 1.418 -4.857 1.00 72.01 689 VAL A N 2
ATOM 1925 C CA . VAL A 1 33 ? -2.183 0.557 -3.892 1.00 53.13 689 VAL A CA 2
ATOM 1926 C C . VAL A 1 33 ? -3.679 0.920 -3.841 1.00 31.01 689 VAL A C 2
ATOM 1927 O O . VAL A 1 33 ? -4.057 2.065 -4.104 1.00 5.23 689 VAL A O 2
ATOM 1940 N N . LEU A 1 34 ? -4.527 -0.054 -3.506 1.00 63.41 690 LEU A N 2
ATOM 1941 C CA . LEU A 1 34 ? -5.986 0.133 -3.540 1.00 54.21 690 LEU A CA 2
ATOM 1942 C C . LEU A 1 34 ? -6.680 -0.648 -2.408 1.00 10.40 690 LEU A C 2
ATOM 1943 O O . LEU A 1 34 ? -6.171 -1.666 -1.949 1.00 62.42 690 LEU A O 2
ATOM 1959 N N . ALA A 1 35 ? -7.842 -0.164 -1.958 1.00 4.33 691 ALA A N 2
ATOM 1960 C CA . ALA A 1 35 ? -8.625 -0.852 -0.917 1.00 3.42 691 ALA A CA 2
ATOM 1961 C C . ALA A 1 35 ? -10.133 -0.664 -1.131 1.00 51.03 691 ALA A C 2
ATOM 1962 O O . ALA A 1 35 ? -10.613 0.464 -1.247 1.00 45.23 691 ALA A O 2
ATOM 1969 N N . ILE A 1 36 ? -10.882 -1.768 -1.175 1.00 62.21 692 ILE A N 2
ATOM 1970 C CA . ILE A 1 36 ? -12.334 -1.716 -1.416 1.00 32.12 692 ILE A CA 2
ATOM 1971 C C . ILE A 1 36 ? -13.127 -2.523 -0.377 1.00 70.42 692 ILE A C 2
ATOM 1972 O O . ILE A 1 36 ? -12.796 -3.667 -0.071 1.00 53.25 692 ILE A O 2
ATOM 1988 N N . ASP A 1 37 ? -14.179 -1.911 0.158 1.00 1.22 693 ASP A N 2
ATOM 1989 C CA . ASP A 1 37 ? -15.125 -2.592 1.046 1.00 31.13 693 ASP A CA 2
ATOM 1990 C C . ASP A 1 37 ? -16.508 -2.666 0.377 1.00 61.43 693 ASP A C 2
ATOM 1991 O O . ASP A 1 37 ? -16.902 -1.750 -0.349 1.00 71.34 693 ASP A O 2
ATOM 2000 N N . LYS A 1 38 ? -17.239 -3.748 0.613 1.00 30.51 694 LYS A N 2
ATOM 2001 C CA . LYS A 1 38 ? -18.548 -3.944 -0.022 1.00 20.33 694 LYS A CA 2
ATOM 2002 C C . LYS A 1 38 ? -19.606 -2.990 0.545 1.00 71.25 694 LYS A C 2
ATOM 2003 O O . LYS A 1 38 ? -20.451 -2.474 -0.191 1.00 71.22 694 LYS A O 2
ATOM 2022 N N . GLU A 1 39 ? -19.561 -2.769 1.852 1.00 41.41 695 GLU A N 2
ATOM 2023 C CA . GLU A 1 39 ? -20.566 -1.955 2.535 1.00 2.44 695 GLU A CA 2
ATOM 2024 C C . GLU A 1 39 ? -20.257 -0.450 2.434 1.00 62.41 695 GLU A C 2
ATOM 2025 O O . GLU A 1 39 ? -21.103 0.333 1.995 1.00 1.43 695 GLU A O 2
ATOM 2037 N N . ASP A 1 40 ? -19.050 -0.041 2.835 1.00 23.22 696 ASP A N 2
ATOM 2038 C CA . ASP A 1 40 ? -18.682 1.383 2.826 1.00 50.22 696 ASP A CA 2
ATOM 2039 C C . ASP A 1 40 ? -18.370 1.878 1.404 1.00 73.44 696 ASP A C 2
ATOM 2040 O O . ASP A 1 40 ? -18.880 2.917 0.969 1.00 32.34 696 ASP A O 2
ATOM 2049 N N . GLY A 1 41 ? -17.538 1.132 0.682 1.00 72.12 697 GLY A N 2
ATOM 2050 C CA . GLY A 1 41 ? -17.162 1.514 -0.678 1.00 75.45 697 GLY A CA 2
ATOM 2051 C C . GLY A 1 41 ? -15.652 1.628 -0.871 1.00 65.05 697 GLY A C 2
ATOM 2052 O O . GLY A 1 41 ? -14.904 0.732 -0.486 1.00 52.44 697 GLY A O 2
ATOM 2056 N N . ASP A 1 42 ? -15.199 2.730 -1.471 1.00 52.22 698 ASP A N 2
ATOM 2057 C CA . ASP A 1 42 ? -13.769 2.939 -1.726 1.00 54.02 698 ASP A CA 2
ATOM 2058 C C . ASP A 1 42 ? -13.022 3.324 -0.436 1.00 55.44 698 ASP A C 2
ATOM 2059 O O . ASP A 1 42 ? -13.325 4.342 0.195 1.00 43.41 698 ASP A O 2
ATOM 2068 N N . LEU A 1 43 ? -12.049 2.504 -0.049 1.00 50.40 699 LEU A N 2
ATOM 2069 C CA . LEU A 1 43 ? -11.233 2.771 1.142 1.00 34.33 699 LEU A CA 2
ATOM 2070 C C . LEU A 1 43 ? -9.784 3.111 0.761 1.00 61.20 699 LEU A C 2
ATOM 2071 O O . LEU A 1 43 ? -8.906 3.184 1.621 1.00 22.53 699 LEU A O 2
ATOM 2087 N N . THR A 1 44 ? -9.545 3.340 -0.529 1.00 75.43 700 THR A N 2
ATOM 2088 C CA . THR A 1 44 ? -8.196 3.631 -1.040 1.00 33.30 700 THR A CA 2
ATOM 2089 C C . THR A 1 44 ? -7.606 4.893 -0.390 1.00 14.42 700 THR A C 2
ATOM 2090 O O . THR A 1 44 ? -6.406 4.973 -0.120 1.00 21.31 700 THR A O 2
ATOM 2101 N N . SER A 1 45 ? -8.462 5.877 -0.131 1.00 72.34 701 SER A N 2
ATOM 2102 C CA . SER A 1 45 ? -8.045 7.118 0.541 1.00 54.52 701 SER A CA 2
ATOM 2103 C C . SER A 1 45 ? -7.848 6.912 2.054 1.00 34.14 701 SER A C 2
ATOM 2104 O O . SER A 1 45 ? -7.242 7.744 2.730 1.00 14.33 701 SER A O 2
ATOM 2112 N N . LYS A 1 46 ? -8.351 5.791 2.576 1.00 4.32 702 LYS A N 2
ATOM 2113 C CA . LYS A 1 46 ? -8.287 5.496 4.017 1.00 54.12 702 LYS A CA 2
ATOM 2114 C C . LYS A 1 46 ? -7.108 4.569 4.369 1.00 72.50 702 LYS A C 2
ATOM 2115 O O . LYS A 1 46 ? -7.021 4.051 5.487 1.00 61.42 702 LYS A O 2
ATOM 2134 N N . ILE A 1 47 ? -6.200 4.365 3.416 1.00 52.34 703 ILE A N 2
ATOM 2135 C CA . ILE A 1 47 ? -5.031 3.501 3.629 1.00 62.51 703 ILE A CA 2
ATOM 2136 C C . ILE A 1 47 ? -3.883 4.255 4.324 1.00 2.33 703 ILE A C 2
ATOM 2137 O O . ILE A 1 47 ? -3.362 5.241 3.796 1.00 52.41 703 ILE A O 2
ATOM 2153 N N . LYS A 1 48 ? -3.498 3.790 5.508 1.00 41.01 704 LYS A N 2
ATOM 2154 C CA . LYS A 1 48 ? -2.338 4.335 6.221 1.00 1.14 704 LYS A CA 2
ATOM 2155 C C . LYS A 1 48 ? -1.046 3.655 5.731 1.00 52.23 704 LYS A C 2
ATOM 2156 O O . LYS A 1 48 ? -0.943 2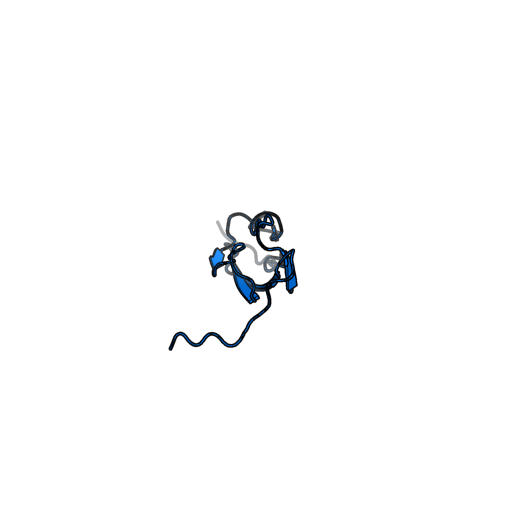.428 5.739 1.00 1.40 704 LYS A O 2
ATOM 2175 N N . VAL A 1 49 ? -0.068 4.454 5.303 1.00 34.32 705 VAL A N 2
ATOM 2176 C CA . VAL A 1 49 ? 1.180 3.918 4.739 1.00 53.42 705 VAL A CA 2
ATOM 2177 C C . VAL A 1 49 ? 2.361 4.057 5.716 1.00 22.34 705 VAL A C 2
ATOM 2178 O O . VAL A 1 49 ? 2.756 5.165 6.080 1.00 34.04 705 VAL A O 2
ATOM 2191 N N . ASP A 1 50 ? 2.920 2.924 6.129 1.00 52.33 706 ASP A N 2
ATOM 2192 C CA . ASP A 1 50 ? 4.116 2.901 6.977 1.00 21.24 706 ASP A CA 2
ATOM 2193 C C . ASP A 1 50 ? 5.378 2.618 6.144 1.00 54.03 706 ASP A C 2
ATOM 2194 O O . ASP A 1 50 ? 5.358 1.794 5.224 1.00 35.23 706 ASP A O 2
ATOM 2203 N N . GLY A 1 51 ? 6.473 3.293 6.484 1.00 41.25 707 GLY A N 2
ATOM 2204 C CA . GLY A 1 51 ? 7.726 3.114 5.760 1.00 55.43 707 GLY A CA 2
ATOM 2205 C C . GLY A 1 51 ? 8.016 4.247 4.785 1.00 43.34 707 GLY A C 2
ATOM 2206 O O . GLY A 1 51 ? 7.212 5.169 4.630 1.00 72.44 707 GLY A O 2
ATOM 2210 N N . GLU A 1 52 ? 9.165 4.179 4.120 1.00 53.32 708 GLU A N 2
ATOM 2211 C CA . GLU A 1 52 ? 9.576 5.232 3.188 1.00 31.10 708 GLU A CA 2
ATOM 2212 C C . GLU A 1 52 ? 10.498 4.682 2.088 1.00 22.42 708 GLU A C 2
ATOM 2213 O O . GLU A 1 52 ? 11.472 3.982 2.371 1.00 1.40 708 GLU A O 2
ATOM 2225 N N . VAL A 1 53 ? 10.182 5.000 0.834 1.00 43.41 709 VAL A N 2
ATOM 2226 C CA . VAL A 1 53 ? 11.019 4.605 -0.307 1.00 12.15 709 VAL A CA 2
ATOM 2227 C C . VAL A 1 53 ? 11.752 5.820 -0.886 1.00 64.03 709 VAL A C 2
ATOM 2228 O O . VAL A 1 53 ? 11.124 6.743 -1.410 1.00 5.34 709 VAL A O 2
ATOM 2241 N N . ASP A 1 54 ? 13.073 5.819 -0.780 1.00 45.34 710 ASP A N 2
ATOM 2242 C CA . ASP A 1 54 ? 13.893 6.894 -1.339 1.00 51.44 710 ASP A CA 2
ATOM 2243 C C . ASP A 1 54 ? 14.412 6.522 -2.738 1.00 1.41 710 ASP A C 2
ATOM 2244 O O . ASP A 1 54 ? 14.743 5.366 -3.003 1.00 32.52 710 ASP A O 2
ATOM 2253 N N . THR A 1 55 ? 14.488 7.513 -3.625 1.00 31.44 711 THR A N 2
ATOM 2254 C CA . THR A 1 55 ? 14.902 7.283 -5.018 1.00 75.14 711 THR A CA 2
ATOM 2255 C C . THR A 1 55 ? 16.307 7.832 -5.317 1.00 60.05 711 THR A C 2
ATOM 2256 O O . THR A 1 55 ? 16.744 7.827 -6.466 1.00 63.05 711 THR A O 2
ATOM 2267 N N . THR A 1 56 ? 17.014 8.308 -4.291 1.00 25.25 712 THR A N 2
ATOM 2268 C CA . THR A 1 56 ? 18.408 8.761 -4.462 1.00 31.44 712 THR A CA 2
ATOM 2269 C C . THR A 1 56 ? 19.400 7.700 -3.965 1.00 3.42 712 THR A C 2
ATOM 2270 O O . THR A 1 56 ? 20.553 7.654 -4.396 1.00 54.22 712 THR A O 2
ATOM 2281 N N . LYS A 1 57 ? 18.941 6.844 -3.056 1.00 62.42 713 LYS A N 2
ATOM 2282 C CA . LYS A 1 57 ? 19.762 5.759 -2.514 1.00 4.53 713 LYS A CA 2
ATOM 2283 C C . LYS A 1 57 ? 19.176 4.386 -2.888 1.00 45.53 713 LYS A C 2
ATOM 2284 O O . LYS A 1 57 ? 18.026 4.084 -2.565 1.00 5.41 713 LYS A O 2
ATOM 2303 N N . ALA A 1 58 ? 19.974 3.557 -3.564 1.00 64.20 714 ALA A N 2
ATOM 2304 C CA . ALA A 1 58 ? 19.530 2.221 -3.980 1.00 1.54 714 ALA A CA 2
ATOM 2305 C C . ALA A 1 58 ? 19.358 1.277 -2.779 1.00 40.45 714 ALA A C 2
ATOM 2306 O O . ALA A 1 58 ? 20.120 1.337 -1.809 1.00 51.01 714 ALA A O 2
ATOM 2313 N N . GLY A 1 59 ? 18.351 0.408 -2.852 1.00 61.11 715 GLY A N 2
ATOM 2314 C CA . GLY A 1 59 ? 18.079 -0.537 -1.773 1.00 3.04 715 GLY A CA 2
ATOM 2315 C C . GLY A 1 59 ? 16.626 -1.008 -1.750 1.00 64.44 715 GLY A C 2
ATOM 2316 O O . GLY A 1 59 ? 15.779 -0.455 -2.447 1.00 34.21 715 GLY A O 2
ATOM 2320 N N . THR A 1 60 ? 16.338 -2.032 -0.954 1.00 3.24 716 THR A N 2
ATOM 2321 C CA . THR A 1 60 ? 14.972 -2.568 -0.845 1.00 22.33 716 THR A CA 2
ATOM 2322 C C . THR A 1 60 ? 14.235 -2.008 0.382 1.00 61.02 716 THR A C 2
ATOM 2323 O O . THR A 1 60 ? 14.693 -2.154 1.515 1.00 4.42 716 THR A O 2
ATOM 2334 N N . TYR A 1 61 ? 13.084 -1.384 0.142 1.00 32.00 717 TYR A N 2
ATOM 2335 C CA . TYR A 1 61 ? 12.270 -0.791 1.211 1.00 40.34 717 TYR A CA 2
ATOM 2336 C C . TYR A 1 61 ? 10.909 -1.504 1.321 1.00 74.52 717 TYR A C 2
ATOM 2337 O O . TYR A 1 61 ? 10.182 -1.625 0.333 1.00 10.10 717 TYR A O 2
ATOM 2355 N N . VAL A 1 62 ? 10.573 -1.981 2.518 1.00 31.24 718 VAL A N 2
ATOM 2356 C CA . VAL A 1 62 ? 9.299 -2.674 2.747 1.00 10.34 718 VAL A CA 2
ATOM 2357 C C . VAL A 1 62 ? 8.231 -1.718 3.306 1.00 1.42 718 VAL A C 2
ATOM 2358 O O . VAL A 1 62 ? 8.391 -1.154 4.394 1.00 50.33 718 VAL A O 2
ATOM 2371 N N . LEU A 1 63 ? 7.141 -1.542 2.564 1.00 53.22 719 LEU A N 2
ATOM 2372 C CA . LEU A 1 63 ? 6.057 -0.643 2.979 1.00 40.23 719 LEU A CA 2
ATOM 2373 C C . LEU A 1 63 ? 4.854 -1.424 3.531 1.00 50.44 719 LEU A C 2
ATOM 2374 O O . LEU A 1 63 ? 4.433 -2.426 2.951 1.00 63.03 719 LEU A O 2
ATOM 2390 N N . THR A 1 64 ? 4.307 -0.957 4.652 1.00 54.01 720 THR A N 2
ATOM 2391 C CA . THR A 1 64 ? 3.105 -1.562 5.250 1.00 32.15 720 THR A CA 2
ATOM 2392 C C . THR A 1 64 ? 1.862 -0.707 4.965 1.00 74.44 720 THR A C 2
ATOM 2393 O O . THR A 1 64 ? 1.876 0.508 5.146 1.00 73.35 720 THR A O 2
ATOM 2404 N N . TYR A 1 65 ? 0.791 -1.351 4.512 1.00 63.15 721 TYR A N 2
ATOM 2405 C CA . TYR A 1 65 ? -0.465 -0.660 4.208 1.00 64.13 721 TYR A CA 2
ATOM 2406 C C . TYR A 1 65 ? -1.604 -1.179 5.094 1.00 4.34 721 TYR A C 2
ATOM 2407 O O . TYR A 1 65 ? -1.956 -2.357 5.036 1.00 51.32 721 TYR A O 2
ATOM 2425 N N . THR A 1 66 ? -2.169 -0.299 5.914 1.00 3.32 722 THR A N 2
ATOM 2426 C CA . THR A 1 66 ? -3.271 -0.669 6.814 1.00 45.23 722 THR A CA 2
ATOM 2427 C C . THR A 1 66 ? -4.526 0.170 6.532 1.00 43.13 722 THR A C 2
ATOM 2428 O O . THR A 1 66 ? -4.468 1.399 6.519 1.00 14.04 722 THR A O 2
ATOM 2439 N N . VAL A 1 67 ? -5.660 -0.492 6.312 1.00 62.21 723 VAL A N 2
ATOM 2440 C CA . VAL A 1 67 ? -6.911 0.206 5.987 1.00 14.43 723 VAL A CA 2
ATOM 2441 C C . VAL A 1 67 ? -8.051 -0.180 6.950 1.00 32.32 723 VAL A C 2
ATOM 2442 O O . VAL A 1 67 ? -8.170 -1.338 7.358 1.00 3.25 723 VAL A O 2
ATOM 2455 N N . THR A 1 68 ? -8.886 0.800 7.305 1.00 20.24 724 THR A N 2
ATOM 2456 C CA . THR A 1 68 ? -9.975 0.589 8.272 1.00 60.13 724 THR A CA 2
ATOM 2457 C C . THR A 1 68 ? -11.363 0.639 7.605 1.00 21.11 724 THR A C 2
ATOM 2458 O O . THR A 1 68 ? -11.659 1.538 6.817 1.00 64.22 724 THR A O 2
ATOM 2469 N N . ASP A 1 69 ? -12.207 -0.337 7.942 1.00 31.20 725 ASP A N 2
ATOM 2470 C CA . ASP A 1 69 ? -13.585 -0.421 7.433 1.00 10.45 725 ASP A CA 2
ATOM 2471 C C . ASP A 1 69 ? -14.568 0.296 8.377 1.00 72.00 725 ASP A C 2
ATOM 2472 O O . ASP A 1 69 ? -14.346 0.361 9.588 1.00 63.30 725 ASP A O 2
ATOM 2481 N N . SER A 1 70 ? -15.664 0.803 7.815 1.00 23.40 726 SER A N 2
ATOM 2482 C CA . SER A 1 70 ? -16.652 1.592 8.573 1.00 35.13 726 SER A CA 2
ATOM 2483 C C . SER A 1 70 ? -17.261 0.801 9.742 1.00 23.04 726 SER A C 2
ATOM 2484 O O . SER A 1 70 ? -17.645 1.378 10.763 1.00 12.34 726 SER A O 2
ATOM 2492 N N . LYS A 1 71 ? -17.348 -0.519 9.596 1.00 23.23 727 LYS A N 2
ATOM 2493 C CA . LYS A 1 71 ? -17.908 -1.376 10.652 1.00 62.12 727 LYS A CA 2
ATOM 2494 C C . LYS A 1 71 ? -16.826 -1.898 11.617 1.00 5.04 727 LYS A C 2
ATOM 2495 O O . LYS A 1 71 ? -17.104 -2.736 12.476 1.00 21.32 727 LYS A O 2
ATOM 2514 N N . GLY A 1 72 ? -15.594 -1.404 11.475 1.00 71.50 728 GLY A N 2
ATOM 2515 C CA . GLY A 1 72 ? -14.533 -1.735 12.433 1.00 64.13 728 GLY A CA 2
ATOM 2516 C C . GLY A 1 72 ? -13.555 -2.825 11.977 1.00 0.24 728 GLY A C 2
ATOM 2517 O O . GLY A 1 72 ? -12.725 -3.284 12.767 1.00 32.11 728 GLY A O 2
ATOM 2521 N N . HIS A 1 73 ? -13.638 -3.248 10.718 1.00 74.31 729 HIS A N 2
ATOM 2522 C CA . HIS A 1 73 ? -12.700 -4.251 10.181 1.00 23.13 729 HIS A CA 2
ATOM 2523 C C . HIS A 1 73 ? -11.422 -3.582 9.642 1.00 35.21 729 HIS A C 2
ATOM 2524 O O . HIS A 1 73 ? -11.471 -2.836 8.671 1.00 5.43 729 HIS A O 2
ATOM 2539 N N . GLU A 1 74 ? -10.280 -3.858 10.265 1.00 41.12 730 GLU A N 2
ATOM 2540 C CA . GLU A 1 74 ? -9.009 -3.238 9.859 1.00 54.32 730 GLU A CA 2
ATOM 2541 C C . GLU A 1 74 ? -7.969 -4.294 9.435 1.00 73.52 730 GLU A C 2
ATOM 2542 O O . GLU A 1 74 ? -7.547 -5.124 10.244 1.00 72.02 730 GLU A O 2
ATOM 2554 N N . VAL A 1 75 ? -7.553 -4.253 8.168 1.00 61.13 731 VAL A N 2
ATOM 2555 C CA . VAL A 1 75 ? -6.600 -5.235 7.622 1.00 3.23 731 VAL A CA 2
ATOM 2556 C C . VAL A 1 75 ? -5.293 -4.565 7.157 1.00 33.01 731 VAL A C 2
ATOM 2557 O O . VAL A 1 75 ? -5.267 -3.365 6.870 1.00 54.13 731 VAL A O 2
ATOM 2570 N N . THR A 1 76 ? -4.212 -5.347 7.080 1.00 71.32 732 THR A N 2
ATOM 2571 C CA . THR A 1 76 ? -2.890 -4.810 6.710 1.00 63.32 732 THR A CA 2
ATOM 2572 C C . THR A 1 76 ? -2.082 -5.778 5.828 1.00 12.20 732 THR A C 2
ATOM 2573 O O . THR A 1 76 ? -2.137 -6.999 5.999 1.00 53.13 732 THR A O 2
ATOM 2584 N N . ALA A 1 77 ? -1.319 -5.216 4.889 1.00 61.02 733 ALA A N 2
ATOM 2585 C CA . ALA A 1 77 ? -0.461 -6.000 3.988 1.00 32.54 733 ALA A CA 2
ATOM 2586 C C . ALA A 1 77 ? 0.821 -5.227 3.634 1.00 44.30 733 ALA A C 2
ATOM 2587 O O . ALA A 1 77 ? 0.866 -4.006 3.751 1.00 31.12 733 ALA A O 2
ATOM 2594 N N . LYS A 1 78 ? 1.859 -5.939 3.192 1.00 24.54 734 LYS A N 2
ATOM 2595 C CA . LYS A 1 78 ? 3.159 -5.310 2.886 1.00 34.21 734 LYS A CA 2
ATOM 2596 C C . LYS A 1 78 ? 3.566 -5.457 1.407 1.00 41.54 734 LYS A C 2
ATOM 2597 O O . LYS A 1 78 ? 3.157 -6.397 0.720 1.00 43.31 734 LYS A O 2
ATOM 2616 N N . GLN A 1 79 ? 4.413 -4.532 0.944 1.00 65.54 735 GLN A N 2
ATOM 2617 C CA . GLN A 1 79 ? 4.945 -4.548 -0.427 1.00 32.10 735 GLN A CA 2
ATOM 2618 C C . GLN A 1 79 ? 6.476 -4.401 -0.414 1.00 72.54 735 GLN A C 2
ATOM 2619 O O . GLN A 1 79 ? 7.021 -3.564 0.310 1.00 20.31 735 GLN A O 2
ATOM 2633 N N . THR A 1 80 ? 7.162 -5.215 -1.217 1.00 71.44 736 THR A N 2
ATOM 2634 C CA . THR A 1 80 ? 8.630 -5.160 -1.319 1.00 20.01 736 THR A CA 2
ATOM 2635 C C . THR A 1 80 ? 9.077 -4.285 -2.499 1.00 22.20 736 THR A C 2
ATOM 2636 O O . THR A 1 80 ? 8.995 -4.700 -3.655 1.00 61.23 736 THR A O 2
ATOM 2647 N N . VAL A 1 81 ? 9.547 -3.075 -2.208 1.00 72.41 737 VAL A N 2
ATOM 2648 C CA . VAL A 1 81 ? 10.020 -2.162 -3.255 1.00 73.54 737 VAL A CA 2
ATOM 2649 C C . VAL A 1 81 ? 11.559 -2.177 -3.358 1.00 32.13 737 VAL A C 2
ATOM 2650 O O . VAL A 1 81 ? 12.252 -1.610 -2.514 1.00 31.41 737 VAL A O 2
ATOM 2663 N N . THR A 1 82 ? 12.089 -2.835 -4.388 1.00 20.30 738 THR A N 2
ATOM 2664 C CA . THR A 1 82 ? 13.544 -2.902 -4.599 1.00 64.23 738 THR A CA 2
ATOM 2665 C C . THR A 1 82 ? 14.024 -1.804 -5.561 1.00 71.32 738 THR A C 2
ATOM 2666 O O . THR A 1 82 ? 13.630 -1.763 -6.729 1.00 64.34 738 THR A O 2
ATOM 2677 N N . VAL A 1 83 ? 14.873 -0.912 -5.056 1.00 3.43 739 VAL A N 2
ATOM 2678 C CA . VAL A 1 83 ? 15.422 0.187 -5.856 1.00 14.24 739 VAL A CA 2
ATOM 2679 C C . VAL A 1 83 ? 16.830 -0.144 -6.382 1.00 74.22 739 VAL A C 2
ATOM 2680 O O . VAL A 1 83 ? 17.767 -0.355 -5.607 1.00 44.30 739 VAL A O 2
ATOM 2693 N N . LYS A 1 84 ? 16.968 -0.193 -7.704 1.00 62.10 740 LYS A N 2
ATOM 2694 C CA . LYS A 1 84 ? 18.270 -0.390 -8.355 1.00 41.33 740 LYS A CA 2
ATOM 2695 C C . LYS A 1 84 ? 18.799 0.940 -8.913 1.00 23.53 740 LYS A C 2
ATOM 2696 O O . LYS A 1 84 ? 18.118 1.958 -8.852 1.00 35.54 740 LYS A O 2
ATOM 2715 N N . VAL A 1 85 ? 20.007 0.937 -9.461 1.00 44.10 741 VAL A N 2
ATOM 2716 C CA . VAL A 1 85 ? 20.610 2.170 -9.989 1.00 32.15 741 VAL A CA 2
ATOM 2717 C C . VAL A 1 85 ? 20.485 2.255 -11.521 1.00 34.13 741 VAL A C 2
ATOM 2718 O O . VAL A 1 85 ? 20.952 1.374 -12.239 1.00 64.22 741 VAL A O 2
ATOM 2731 N N . ARG A 1 86 ? 19.851 3.321 -12.017 1.00 62.32 742 ARG A N 2
ATOM 2732 C CA . ARG A 1 86 ? 19.755 3.552 -13.468 1.00 63.50 742 ARG A CA 2
ATOM 2733 C C . ARG A 1 86 ? 20.920 4.428 -13.959 1.00 55.31 742 ARG A C 2
ATOM 2734 O O . ARG A 1 86 ? 21.556 4.131 -14.968 1.00 73.13 742 ARG A O 2
ATOM 2755 N N . GLU A 1 87 ? 21.185 5.512 -13.227 1.00 20.44 743 GLU A N 2
ATOM 2756 C CA . GLU A 1 87 ? 22.245 6.463 -13.579 1.00 65.24 743 GLU A CA 2
ATOM 2757 C C . GLU A 1 87 ? 23.227 6.619 -12.410 1.00 31.23 743 GLU A C 2
ATOM 2758 O O . GLU A 1 87 ? 22.983 7.377 -11.467 1.00 33.53 743 GLU A O 2
ATOM 2770 N N . GLU A 1 88 ? 24.321 5.867 -12.473 1.00 2.31 744 GLU A N 2
ATOM 2771 C CA . GLU A 1 88 ? 25.318 5.824 -11.396 1.00 60.21 744 GLU A CA 2
ATOM 2772 C C . GLU A 1 88 ? 25.937 7.203 -11.109 1.00 71.24 744 GLU A C 2
ATOM 2773 O O . GLU A 1 88 ? 26.304 7.946 -12.023 1.00 65.21 744 GLU A O 2
ATOM 2785 N N . VAL A 1 89 ? 26.036 7.541 -9.825 1.00 45.53 745 VAL A N 2
ATOM 2786 C CA . VAL A 1 89 ? 26.605 8.825 -9.402 1.00 63.51 745 VAL A CA 2
ATOM 2787 C C . VAL A 1 89 ? 28.143 8.770 -9.376 1.00 12.42 745 VAL A C 2
ATOM 2788 O O . VAL A 1 89 ? 28.733 7.845 -8.820 1.00 2.44 745 VAL A O 2
ATOM 2801 N N . LYS A 1 90 ? 28.780 9.768 -9.978 1.00 63.44 746 LYS A N 2
ATOM 2802 C CA . LYS A 1 90 ? 30.248 9.823 -10.078 1.00 12.10 746 LYS A CA 2
ATOM 2803 C C . LYS A 1 90 ? 30.902 10.399 -8.808 1.00 45.54 746 LYS A C 2
ATOM 2804 O O . LYS A 1 90 ? 32.094 10.711 -8.798 1.00 23.25 746 LYS A O 2
ATOM 2823 N N . ASN A 1 91 ? 30.126 10.528 -7.735 1.00 51.41 747 ASN A N 2
ATOM 2824 C CA . ASN A 1 91 ? 30.608 11.156 -6.498 1.00 35.40 747 ASN A CA 2
ATOM 2825 C C . ASN A 1 91 ? 30.483 10.212 -5.289 1.00 11.21 747 ASN A C 2
ATOM 2826 O O . ASN A 1 91 ? 29.409 10.071 -4.705 1.00 43.45 747 ASN A O 2
ATOM 2837 N N . ASP A 1 92 ? 31.586 9.565 -4.921 1.00 32.21 748 ASP A N 2
ATOM 2838 C CA . ASP A 1 92 ? 31.610 8.682 -3.746 1.00 50.14 748 ASP A CA 2
ATOM 2839 C C . ASP A 1 92 ? 32.038 9.452 -2.477 1.00 54.30 748 ASP A C 2
ATOM 2840 O O . ASP A 1 92 ? 32.035 8.913 -1.367 1.00 65.21 748 ASP A O 2
ATOM 2849 N N . LYS A 1 93 ? 32.401 10.721 -2.651 1.00 23.34 749 LYS A N 2
ATOM 2850 C CA . LYS A 1 93 ? 32.780 11.585 -1.523 1.00 60.11 749 LYS A CA 2
ATOM 2851 C C . LYS A 1 93 ? 31.562 11.904 -0.636 1.00 1.44 749 LYS A C 2
ATOM 2852 O O . LYS A 1 93 ? 30.417 11.780 -1.077 1.00 34.12 749 LYS A O 2
ATOM 2871 N N . PRO A 1 94 ? 31.786 12.314 0.633 1.00 33.51 750 PRO A N 2
ATOM 2872 C CA . PRO A 1 94 ? 30.689 12.657 1.556 1.00 40.23 750 PRO A CA 2
ATOM 2873 C C . PRO A 1 94 ? 29.934 13.935 1.139 1.00 55.03 750 PRO A C 2
ATOM 2874 O O . PRO A 1 94 ? 30.094 14.997 1.743 1.00 52.00 750 PRO A O 2
ATOM 2885 N N . ILE A 1 95 ? 29.126 13.827 0.085 1.00 44.21 751 ILE A N 2
ATOM 2886 C CA . ILE A 1 95 ? 28.308 14.946 -0.388 1.00 34.14 751 ILE A CA 2
ATOM 2887 C C . ILE A 1 95 ? 26.880 14.841 0.164 1.00 24.22 751 ILE A C 2
ATOM 2888 O O . ILE A 1 95 ? 26.109 13.962 -0.226 1.00 34.21 751 ILE A O 2
ATOM 2904 N N . LEU A 1 96 ? 26.543 15.734 1.087 1.00 73.13 752 LEU A N 2
ATOM 2905 C CA . LEU A 1 96 ? 25.238 15.719 1.752 1.00 34.23 752 LEU A CA 2
ATOM 2906 C C . LEU A 1 96 ? 24.337 16.856 1.243 1.00 54.22 752 LEU A C 2
ATOM 2907 O O . LEU A 1 96 ? 24.803 17.973 0.999 1.00 10.10 752 LEU A O 2
ATOM 2923 N N . GLU A 1 97 ? 23.046 16.560 1.083 1.00 15.24 753 GLU A N 2
ATOM 2924 C CA . GLU A 1 97 ? 22.062 17.557 0.634 1.00 11.03 753 GLU A CA 2
ATOM 2925 C C . GLU A 1 97 ? 21.021 17.832 1.724 1.00 13.11 753 GLU A C 2
ATOM 2926 O O . GLU A 1 97 ? 20.618 16.924 2.461 1.00 0.23 753 GLU A O 2
ATOM 2939 N N . MET A 1 1 ? -33.794 -7.373 13.357 1.00 42.53 657 MET A N 3
ATOM 2940 C CA . MET A 1 1 ? -34.079 -7.679 14.788 1.00 12.44 657 MET A CA 3
ATOM 2941 C C . MET A 1 1 ? -34.581 -9.119 14.949 1.00 73.43 657 MET A C 3
ATOM 2942 O O . MET A 1 1 ? -34.761 -9.830 13.963 1.00 1.31 657 MET A O 3
ATOM 2958 N N . GLY A 1 2 ? -34.808 -9.548 16.191 1.00 72.42 658 GLY A N 3
ATOM 2959 C CA . GLY A 1 2 ? -35.303 -10.900 16.437 1.00 72.31 658 GLY A CA 3
ATOM 2960 C C . GLY A 1 2 ? -34.252 -11.978 16.178 1.00 61.14 658 GLY A C 3
ATOM 2961 O O . GLY A 1 2 ? -33.645 -12.503 17.115 1.00 3.44 658 GLY A O 3
ATOM 2965 N N . ASN A 1 3 ? -34.042 -12.309 14.906 1.00 62.31 659 ASN A N 3
ATOM 2966 C CA . ASN A 1 3 ? -33.067 -13.331 14.511 1.00 5.45 659 ASN A CA 3
ATOM 2967 C C . ASN A 1 3 ? -32.387 -12.958 13.179 1.00 23.20 659 ASN A C 3
ATOM 2968 O O . ASN A 1 3 ? -32.933 -12.189 12.385 1.00 55.22 659 ASN A O 3
ATOM 2979 N N . GLY A 1 4 ? -31.187 -13.491 12.950 1.00 21.51 660 GLY A N 3
ATOM 2980 C CA . GLY A 1 4 ? -30.464 -13.235 11.706 1.00 12.33 660 GLY A CA 3
ATOM 2981 C C . GLY A 1 4 ? -29.191 -12.419 11.911 1.00 22.51 660 GLY A C 3
ATOM 2982 O O . GLY A 1 4 ? -29.205 -11.190 11.789 1.00 70.25 660 GLY A O 3
ATOM 2986 N N . GLU A 1 5 ? -28.089 -13.094 12.227 1.00 13.11 661 GLU A N 3
ATOM 2987 C CA . GLU A 1 5 ? -26.795 -12.423 12.393 1.00 43.10 661 GLU A CA 3
ATOM 2988 C C . GLU A 1 5 ? -26.088 -12.256 11.033 1.00 64.53 661 GLU A C 3
ATOM 2989 O O . GLU A 1 5 ? -25.820 -13.235 10.331 1.00 41.24 661 GLU A O 3
ATOM 3001 N N . THR A 1 6 ? -25.805 -11.009 10.659 1.00 32.31 662 THR A N 3
ATOM 3002 C CA . THR A 1 6 ? -25.214 -10.703 9.346 1.00 35.12 662 THR A CA 3
ATOM 3003 C C . THR A 1 6 ? -23.772 -10.199 9.475 1.00 41.54 662 THR A C 3
ATOM 3004 O O . THR A 1 6 ? -23.480 -9.306 10.273 1.00 23.22 662 THR A O 3
ATOM 3015 N N . SER A 1 7 ? -22.876 -10.778 8.681 1.00 74.15 663 SER A N 3
ATOM 3016 C CA . SER A 1 7 ? -21.447 -10.436 8.731 1.00 34.12 663 SER A CA 3
ATOM 3017 C C . SER A 1 7 ? -21.036 -9.513 7.575 1.00 0.33 663 SER A C 3
ATOM 3018 O O . SER A 1 7 ? -21.274 -9.820 6.404 1.00 74.04 663 SER A O 3
ATOM 3026 N N . ASP A 1 8 ? -20.422 -8.381 7.909 1.00 52.23 664 ASP A N 3
ATOM 3027 C CA . ASP A 1 8 ? -19.852 -7.479 6.901 1.00 34.14 664 ASP A CA 3
ATOM 3028 C C . ASP A 1 8 ? -18.520 -8.030 6.364 1.00 1.21 664 ASP A C 3
ATOM 3029 O O . ASP A 1 8 ? -17.730 -8.613 7.109 1.00 75.53 664 ASP A O 3
ATOM 3038 N N . LEU A 1 9 ? -18.280 -7.839 5.073 1.00 41.44 665 LEU A N 3
ATOM 3039 C CA . LEU A 1 9 ? -17.028 -8.270 4.450 1.00 65.02 665 LEU A CA 3
ATOM 3040 C C . LEU A 1 9 ? -15.911 -7.249 4.716 1.00 24.34 665 LEU A C 3
ATOM 3041 O O . LEU A 1 9 ? -16.036 -6.081 4.346 1.00 0.14 665 LEU A O 3
ATOM 3057 N N . GLU A 1 10 ? -14.835 -7.681 5.377 1.00 0.31 666 GLU A N 3
ATOM 3058 C CA . GLU A 1 10 ? -13.693 -6.796 5.627 1.00 42.12 666 GLU A CA 3
ATOM 3059 C C . GLU A 1 10 ? -13.149 -6.233 4.304 1.00 20.34 666 GLU A C 3
ATOM 3060 O O . GLU A 1 10 ? -13.124 -6.939 3.289 1.00 44.43 666 GLU A O 3
ATOM 3072 N N . PRO A 1 11 ? -12.683 -4.968 4.303 1.00 70.41 667 PRO A N 3
ATOM 3073 C CA . PRO A 1 11 ? -12.255 -4.278 3.074 1.00 14.42 667 PRO A CA 3
ATOM 3074 C C . PRO A 1 11 ? -11.158 -5.042 2.315 1.00 4.23 667 PRO A C 3
ATOM 3075 O O . PRO A 1 11 ? -10.183 -5.513 2.910 1.00 50.31 667 PRO A O 3
ATOM 3086 N N . LYS A 1 12 ? -11.321 -5.166 1.002 1.00 0.11 668 LYS A N 3
ATOM 3087 C CA . LYS A 1 12 ? -10.346 -5.870 0.172 1.00 12.32 668 LYS A CA 3
ATOM 3088 C C . LYS A 1 12 ? -9.178 -4.938 -0.187 1.00 31.44 668 LYS A C 3
ATOM 3089 O O . LYS A 1 12 ? -9.341 -3.982 -0.946 1.00 0.03 668 LYS A O 3
ATOM 3108 N N . LEU A 1 13 ? -8.007 -5.224 0.377 1.00 12.45 669 LEU A N 3
ATOM 3109 C CA . LEU A 1 13 ? -6.815 -4.397 0.171 1.00 61.03 669 LEU A CA 3
ATOM 3110 C C . LEU A 1 13 ? -5.904 -4.992 -0.917 1.00 23.12 669 LEU A C 3
ATOM 3111 O O . LEU A 1 13 ? -5.330 -6.073 -0.744 1.00 51.23 669 LEU A O 3
ATOM 3127 N N . THR A 1 14 ? -5.794 -4.296 -2.044 1.00 42.32 670 THR A N 3
ATOM 3128 C CA . THR A 1 14 ? -4.924 -4.727 -3.145 1.00 1.32 670 THR A CA 3
ATOM 3129 C C . THR A 1 14 ? -3.498 -4.191 -2.965 1.00 13.32 670 THR A C 3
ATOM 3130 O O . THR A 1 14 ? -3.254 -2.989 -3.089 1.00 31.03 670 THR A O 3
ATOM 3141 N N . VAL A 1 15 ? -2.562 -5.094 -2.678 1.00 71.55 671 VAL A N 3
ATOM 3142 C CA . VAL A 1 15 ? -1.149 -4.736 -2.484 1.00 22.12 671 VAL A CA 3
ATOM 3143 C C . VAL A 1 15 ? -0.228 -5.737 -3.203 1.00 34.30 671 VAL A C 3
ATOM 3144 O O . VAL A 1 15 ? -0.376 -6.950 -3.039 1.00 51.24 671 VAL A O 3
ATOM 3157 N N . PRO A 1 16 ? 0.733 -5.246 -4.013 1.00 62.25 672 PRO A N 3
ATOM 3158 C CA . PRO A 1 16 ? 1.676 -6.118 -4.727 1.00 51.35 672 PRO A CA 3
ATOM 3159 C C . PRO A 1 16 ? 2.801 -6.646 -3.822 1.00 73.41 672 PRO A C 3
ATOM 3160 O O . PRO A 1 16 ? 3.318 -5.923 -2.971 1.00 0.21 672 PRO A O 3
ATOM 3171 N N . VAL A 1 17 ? 3.188 -7.907 -4.017 1.00 60.10 673 VAL A N 3
ATOM 3172 C CA . VAL A 1 17 ? 4.216 -8.536 -3.179 1.00 73.00 673 VAL A CA 3
ATOM 3173 C C . VAL A 1 17 ? 5.600 -7.884 -3.375 1.00 25.22 673 VAL A C 3
ATOM 3174 O O . VAL A 1 17 ? 6.378 -7.752 -2.425 1.00 74.33 673 VAL A O 3
ATOM 3187 N N . GLY A 1 18 ? 5.894 -7.456 -4.604 1.00 4.43 674 GLY A N 3
ATOM 3188 C CA . GLY A 1 18 ? 7.197 -6.875 -4.902 1.00 2.33 674 GLY A CA 3
ATOM 3189 C C . GLY A 1 18 ? 7.146 -5.768 -5.953 1.00 43.34 674 GLY A C 3
ATOM 3190 O O . GLY A 1 18 ? 6.184 -5.660 -6.716 1.00 22.42 674 GLY A O 3
ATOM 3194 N N . ALA A 1 19 ? 8.194 -4.948 -5.990 1.00 0.31 675 ALA A N 3
ATOM 3195 C CA . ALA A 1 19 ? 8.292 -3.834 -6.937 1.00 72.32 675 ALA A CA 3
ATOM 3196 C C . ALA A 1 19 ? 9.759 -3.536 -7.284 1.00 11.30 675 ALA A C 3
ATOM 3197 O O . ALA A 1 19 ? 10.665 -3.846 -6.509 1.00 64.33 675 ALA A O 3
ATOM 3204 N N . THR A 1 20 ? 9.995 -2.950 -8.454 1.00 22.41 676 THR A N 3
ATOM 3205 C CA . THR A 1 20 ? 11.360 -2.589 -8.874 1.00 41.21 676 THR A CA 3
ATOM 3206 C C . THR A 1 20 ? 11.401 -1.215 -9.560 1.00 12.15 676 THR A C 3
ATOM 3207 O O . THR A 1 20 ? 10.764 -1.003 -10.592 1.00 74.02 676 THR A O 3
ATOM 3218 N N . ILE A 1 21 ? 12.159 -0.287 -8.983 1.00 31.30 677 ILE A N 3
ATOM 3219 C CA . ILE A 1 21 ? 12.355 1.045 -9.578 1.00 22.10 677 ILE A CA 3
ATOM 3220 C C . ILE A 1 21 ? 13.848 1.411 -9.610 1.00 74.40 677 ILE A C 3
ATOM 3221 O O . ILE A 1 21 ? 14.689 0.667 -9.103 1.00 10.24 677 ILE A O 3
ATOM 3237 N N . HIS A 1 22 ? 14.177 2.548 -10.212 1.00 13.14 678 HIS A N 3
ATOM 3238 C CA . HIS A 1 22 ? 15.571 3.000 -10.299 1.00 65.03 678 HIS A CA 3
ATOM 3239 C C . HIS A 1 22 ? 15.778 4.353 -9.608 1.00 64.43 678 HIS A C 3
ATOM 3240 O O . HIS A 1 22 ? 14.822 5.069 -9.302 1.00 50.41 678 HIS A O 3
ATOM 3255 N N . VAL A 1 23 ? 17.039 4.691 -9.360 1.00 54.01 679 VAL A N 3
ATOM 3256 C CA . VAL A 1 23 ? 17.398 6.020 -8.864 1.00 2.14 679 VAL A CA 3
ATOM 3257 C C . VAL A 1 23 ? 16.884 7.111 -9.823 1.00 73.05 679 VAL A C 3
ATOM 3258 O O . VAL A 1 23 ? 16.970 6.964 -11.042 1.00 23.21 679 VAL A O 3
ATOM 3271 N N . GLY A 1 24 ? 16.323 8.184 -9.272 1.00 51.32 680 GLY A N 3
ATOM 3272 C CA . GLY A 1 24 ? 15.786 9.264 -10.100 1.00 51.55 680 GLY A CA 3
ATOM 3273 C C . GLY A 1 24 ? 14.294 9.110 -10.408 1.00 55.53 680 GLY A C 3
ATOM 3274 O O . GLY A 1 24 ? 13.635 10.078 -10.801 1.00 51.31 680 GLY A O 3
ATOM 3278 N N . ASP A 1 25 ? 13.761 7.897 -10.240 1.00 31.13 681 ASP A N 3
ATOM 3279 C CA . ASP A 1 25 ? 12.332 7.637 -10.463 1.00 1.24 681 ASP A CA 3
ATOM 3280 C C . ASP A 1 25 ? 11.480 8.091 -9.262 1.00 40.01 681 ASP A C 3
ATOM 3281 O O . ASP A 1 25 ? 11.978 8.733 -8.333 1.00 40.20 681 ASP A O 3
ATOM 3290 N N . SER A 1 26 ? 10.191 7.762 -9.292 1.00 41.22 682 SER A N 3
ATOM 3291 C CA . SER A 1 26 ? 9.275 8.093 -8.190 1.00 64.45 682 SER A CA 3
ATOM 3292 C C . SER A 1 26 ? 8.274 6.958 -7.946 1.00 74.20 682 SER A C 3
ATOM 3293 O O . SER A 1 26 ? 7.851 6.278 -8.881 1.00 21.21 682 SER A O 3
ATOM 3301 N N . PHE A 1 27 ? 7.903 6.757 -6.687 1.00 31.23 683 PHE A N 3
ATOM 3302 C CA . PHE A 1 27 ? 6.918 5.733 -6.312 1.00 2.34 683 PHE A CA 3
ATOM 3303 C C . PHE A 1 27 ? 5.691 6.384 -5.649 1.00 41.15 683 PHE A C 3
ATOM 3304 O O . PHE A 1 27 ? 5.833 7.249 -4.780 1.00 44.31 683 PHE A O 3
ATOM 3321 N N . VAL A 1 28 ? 4.490 5.973 -6.057 1.00 12.34 684 VAL A N 3
ATOM 3322 C CA . VAL A 1 28 ? 3.251 6.557 -5.526 1.00 14.42 684 VAL A CA 3
ATOM 3323 C C . VAL A 1 28 ? 2.352 5.483 -4.886 1.00 10.25 684 VAL A C 3
ATOM 3324 O O . VAL A 1 28 ? 1.537 4.849 -5.565 1.00 33.33 684 VAL A O 3
ATOM 3337 N N . PRO A 1 29 ? 2.479 5.271 -3.558 1.00 5.04 685 PRO A N 3
ATOM 3338 C CA . PRO A 1 29 ? 1.717 4.233 -2.837 1.00 61.14 685 PRO A CA 3
ATOM 3339 C C . PRO A 1 29 ? 0.191 4.445 -2.894 1.00 2.13 685 PRO A C 3
ATOM 3340 O O . PRO A 1 29 ? -0.576 3.487 -2.840 1.00 34.05 685 PRO A O 3
ATOM 3351 N N . MET A 1 30 ? -0.248 5.695 -3.030 1.00 32.41 686 MET A N 3
ATOM 3352 C CA . MET A 1 30 ? -1.686 6.007 -3.054 1.00 21.03 686 MET A CA 3
ATOM 3353 C C . MET A 1 30 ? -2.326 5.710 -4.423 1.00 24.54 686 MET A C 3
ATOM 3354 O O . MET A 1 30 ? -3.552 5.694 -4.555 1.00 54.54 686 MET A O 3
ATOM 3368 N N . ALA A 1 31 ? -1.497 5.469 -5.434 1.00 51.04 687 ALA A N 3
ATOM 3369 C CA . ALA A 1 31 ? -1.993 5.140 -6.778 1.00 34.44 687 ALA A CA 3
ATOM 3370 C C . ALA A 1 31 ? -1.738 3.667 -7.128 1.00 41.35 687 ALA A C 3
ATOM 3371 O O . ALA A 1 31 ? -2.551 3.025 -7.794 1.00 40.24 687 ALA A O 3
ATOM 3378 N N . GLU A 1 32 ? -0.599 3.142 -6.678 1.00 21.24 688 GLU A N 3
ATOM 3379 C CA . GLU A 1 32 ? -0.209 1.751 -6.958 1.00 34.50 688 GLU A CA 3
ATOM 3380 C C . GLU A 1 32 ? -0.807 0.764 -5.933 1.00 52.51 688 GLU A C 3
ATOM 3381 O O . GLU A 1 32 ? -0.602 -0.448 -6.027 1.00 50.42 688 GLU A O 3
ATOM 3393 N N . VAL A 1 33 ? -1.549 1.292 -4.957 1.00 44.44 689 VAL A N 3
ATOM 3394 C CA . VAL A 1 33 ? -2.284 0.465 -3.982 1.00 1.52 689 VAL A CA 3
ATOM 3395 C C . VAL A 1 33 ? -3.776 0.852 -3.959 1.00 10.41 689 VAL A C 3
ATOM 3396 O O . VAL A 1 33 ? -4.128 2.004 -4.225 1.00 23.54 689 VAL A O 3
ATOM 3409 N N . LEU A 1 34 ? -4.651 -0.107 -3.636 1.00 54.04 690 LEU A N 3
ATOM 3410 C CA . LEU A 1 34 ? -6.107 0.107 -3.720 1.00 73.43 690 LEU A CA 3
ATOM 3411 C C . LEU A 1 34 ? -6.853 -0.609 -2.571 1.00 30.31 690 LEU A C 3
ATOM 3412 O O . LEU A 1 34 ? -6.395 -1.635 -2.071 1.00 71.43 690 LEU A O 3
ATOM 3428 N N . ALA A 1 35 ? -7.997 -0.051 -2.147 1.00 73.11 691 ALA A N 3
ATOM 3429 C CA . ALA A 1 35 ? -8.809 -0.651 -1.068 1.00 20.24 691 ALA A CA 3
ATOM 3430 C C . ALA A 1 35 ? -10.319 -0.401 -1.267 1.00 1.22 691 ALA A C 3
ATOM 3431 O O . ALA A 1 35 ? -10.758 0.743 -1.387 1.00 3.11 691 ALA A O 3
ATOM 3438 N N . ILE A 1 36 ? -11.114 -1.480 -1.275 1.00 70.13 692 ILE A N 3
ATOM 3439 C CA . ILE A 1 36 ? -12.574 -1.385 -1.481 1.00 75.33 692 ILE A CA 3
ATOM 3440 C C . ILE A 1 36 ? -13.358 -2.158 -0.397 1.00 53.51 692 ILE A C 3
ATOM 3441 O O . ILE A 1 36 ? -12.947 -3.237 0.026 1.00 5.12 692 ILE A O 3
ATOM 3457 N N . ASP A 1 37 ? -14.488 -1.600 0.047 1.00 43.34 693 ASP A N 3
ATOM 3458 C CA . ASP A 1 37 ? -15.404 -2.300 0.965 1.00 1.12 693 ASP A CA 3
ATOM 3459 C C . ASP A 1 37 ? -16.826 -2.321 0.380 1.00 43.31 693 ASP A C 3
ATOM 3460 O O . ASP A 1 37 ? -17.264 -1.350 -0.237 1.00 40.55 693 ASP A O 3
ATOM 3469 N N . LYS A 1 38 ? -17.550 -3.416 0.603 1.00 25.45 694 LYS A N 3
ATOM 3470 C CA . LYS A 1 38 ? -18.885 -3.599 0.013 1.00 0.12 694 LYS A CA 3
ATOM 3471 C C . LYS A 1 38 ? -19.906 -2.571 0.535 1.00 45.14 694 LYS A C 3
ATOM 3472 O O . LYS A 1 38 ? -20.794 -2.135 -0.205 1.00 2.40 694 LYS A O 3
ATOM 3491 N N . GLU A 1 39 ? -19.780 -2.170 1.800 1.00 11.11 695 GLU A N 3
ATOM 3492 C CA . GLU A 1 39 ? -20.765 -1.266 2.418 1.00 51.01 695 GLU A CA 3
ATOM 3493 C C . GLU A 1 39 ? -20.500 0.206 2.059 1.00 22.45 695 GLU A C 3
ATOM 3494 O O . GLU A 1 39 ? -21.423 0.956 1.745 1.00 72.33 695 GLU A O 3
ATOM 3506 N N . ASP A 1 40 ? -19.233 0.613 2.105 1.00 14.34 696 ASP A N 3
ATOM 3507 C CA . ASP A 1 40 ? -18.871 2.025 1.952 1.00 32.20 696 ASP A CA 3
ATOM 3508 C C . ASP A 1 40 ? -18.504 2.366 0.496 1.00 51.12 696 ASP A C 3
ATOM 3509 O O . ASP A 1 40 ? -18.905 3.407 -0.031 1.00 13.14 696 ASP A O 3
ATOM 3518 N N . GLY A 1 41 ? -17.744 1.481 -0.145 1.00 21.44 697 GLY A N 3
ATOM 3519 C CA . GLY A 1 41 ? -17.284 1.728 -1.509 1.00 62.20 697 GLY A CA 3
ATOM 3520 C C . GLY A 1 41 ? -15.765 1.785 -1.605 1.00 23.15 697 GLY A C 3
ATOM 3521 O O . GLY A 1 41 ? -15.082 0.793 -1.346 1.00 42.40 697 GLY A O 3
ATOM 3525 N N . ASP A 1 42 ? -15.222 2.945 -1.967 1.00 20.11 698 ASP A N 3
ATOM 3526 C CA . ASP A 1 42 ? -13.770 3.110 -2.061 1.00 32.41 698 ASP A CA 3
ATOM 3527 C C . ASP A 1 42 ? -13.170 3.549 -0.713 1.00 41.22 698 ASP A C 3
ATOM 3528 O O . ASP A 1 42 ? -13.515 4.607 -0.178 1.00 21.44 698 ASP A O 3
ATOM 3537 N N . LEU A 1 43 ? -12.267 2.734 -0.175 1.00 54.44 699 LEU A N 3
ATOM 3538 C CA . LEU A 1 43 ? -11.574 3.054 1.079 1.00 64.33 699 LEU A CA 3
ATOM 3539 C C . LEU A 1 43 ? -10.079 3.326 0.846 1.00 1.25 699 LEU A C 3
ATOM 3540 O O . LEU A 1 43 ? -9.280 3.302 1.784 1.00 64.24 699 LEU A O 3
ATOM 3556 N N . THR A 1 44 ? -9.705 3.612 -0.399 1.00 4.20 700 THR A N 3
ATOM 3557 C CA . THR A 1 44 ? -8.307 3.923 -0.736 1.00 73.44 700 THR A CA 3
ATOM 3558 C C . THR A 1 44 ? -7.799 5.135 0.068 1.00 74.44 700 THR A C 3
ATOM 3559 O O . THR A 1 44 ? -6.619 5.222 0.406 1.00 12.15 700 THR A O 3
ATOM 3570 N N . SER A 1 45 ? -8.707 6.056 0.396 1.00 73.31 701 SER A N 3
ATOM 3571 C CA . SER A 1 45 ? -8.374 7.220 1.239 1.00 13.43 701 SER A CA 3
ATOM 3572 C C . SER A 1 45 ? -8.056 6.810 2.686 1.00 40.43 701 SER A C 3
ATOM 3573 O O . SER A 1 45 ? -7.342 7.516 3.401 1.00 74.42 701 SER A O 3
ATOM 3581 N N . LYS A 1 46 ? -8.584 5.661 3.108 1.00 25.14 702 LYS A N 3
ATOM 3582 C CA . LYS A 1 46 ? -8.390 5.167 4.481 1.00 70.45 702 LYS A CA 3
ATOM 3583 C C . LYS A 1 46 ? -6.992 4.548 4.677 1.00 53.03 702 LYS A C 3
ATOM 3584 O O . LYS A 1 46 ? -6.518 4.411 5.809 1.00 61.40 702 LYS A O 3
ATOM 3603 N N . ILE A 1 47 ? -6.345 4.171 3.574 1.00 42.03 703 ILE A N 3
ATOM 3604 C CA . ILE A 1 47 ? -5.062 3.457 3.624 1.00 1.42 703 ILE A CA 3
ATOM 3605 C C . ILE A 1 47 ? -3.962 4.272 4.321 1.00 34.54 703 ILE A C 3
ATOM 3606 O O . ILE A 1 47 ? -3.521 5.309 3.821 1.00 21.31 703 ILE A O 3
ATOM 3622 N N . LYS A 1 48 ? -3.530 3.794 5.481 1.00 21.42 704 LYS A N 3
ATOM 3623 C CA . LYS A 1 48 ? -2.383 4.371 6.184 1.00 61.54 704 LYS A CA 3
ATOM 3624 C C . LYS A 1 48 ? -1.086 3.724 5.678 1.00 11.10 704 LYS A C 3
ATOM 3625 O O . LYS A 1 48 ? -0.910 2.507 5.779 1.00 65.34 704 LYS A O 3
ATOM 3644 N N . VAL A 1 49 ? -0.187 4.537 5.131 1.00 64.02 705 VAL A N 3
ATOM 3645 C CA . VAL A 1 49 ? 1.090 4.040 4.613 1.00 54.43 705 VAL A CA 3
ATOM 3646 C C . VAL A 1 49 ? 2.205 4.186 5.660 1.00 42.13 705 VAL A C 3
ATOM 3647 O O . VAL A 1 49 ? 2.520 5.290 6.104 1.00 34.13 705 VAL A O 3
ATOM 3660 N N . ASP A 1 50 ? 2.778 3.061 6.074 1.00 23.21 706 ASP A N 3
ATOM 3661 C CA . ASP A 1 50 ? 3.897 3.059 7.020 1.00 53.44 706 ASP A CA 3
ATOM 3662 C C . ASP A 1 50 ? 5.201 2.676 6.301 1.00 32.41 706 ASP A C 3
ATOM 3663 O O . ASP A 1 50 ? 5.318 1.577 5.755 1.00 71.34 706 ASP A O 3
ATOM 3672 N N . GLY A 1 51 ? 6.170 3.587 6.299 1.00 53.21 707 GLY A N 3
ATOM 3673 C CA . GLY A 1 51 ? 7.419 3.365 5.578 1.00 31.43 707 GLY A CA 3
ATOM 3674 C C . GLY A 1 51 ? 7.589 4.321 4.403 1.00 55.24 707 GLY A C 3
ATOM 3675 O O . GLY A 1 51 ? 6.641 4.996 4.001 1.00 44.44 707 GLY A O 3
ATOM 3679 N N . GLU A 1 52 ? 8.792 4.374 3.835 1.00 22.33 708 GLU A N 3
ATOM 3680 C CA . GLU A 1 52 ? 9.072 5.300 2.729 1.00 14.53 708 GLU A CA 3
ATOM 3681 C C . GLU A 1 52 ? 10.230 4.805 1.848 1.00 14.12 708 GLU A C 3
ATOM 3682 O O . GLU A 1 52 ? 11.240 4.306 2.351 1.00 44.34 708 GLU A O 3
ATOM 3694 N N . VAL A 1 53 ? 10.075 4.948 0.533 1.00 23.32 709 VAL A N 3
ATOM 3695 C CA . VAL A 1 53 ? 11.106 4.532 -0.425 1.00 31.23 709 VAL A CA 3
ATOM 3696 C C . VAL A 1 53 ? 11.945 5.730 -0.900 1.00 22.44 709 VAL A C 3
ATOM 3697 O O . VAL A 1 53 ? 11.401 6.746 -1.336 1.00 34.21 709 VAL A O 3
ATOM 3710 N N . ASP A 1 54 ? 13.267 5.612 -0.801 1.00 23.30 710 ASP A N 3
ATOM 3711 C CA . ASP A 1 54 ? 14.175 6.648 -1.303 1.00 41.10 710 ASP A CA 3
ATOM 3712 C C . ASP A 1 54 ? 14.668 6.296 -2.716 1.00 64.53 710 ASP A C 3
ATOM 3713 O O . ASP A 1 54 ? 15.018 5.147 -2.993 1.00 11.12 710 ASP A O 3
ATOM 3722 N N . THR A 1 55 ? 14.703 7.289 -3.607 1.00 72.14 711 THR A N 3
ATOM 3723 C CA . THR A 1 55 ? 15.113 7.063 -5.001 1.00 23.24 711 THR A CA 3
ATOM 3724 C C . THR A 1 55 ? 16.470 7.706 -5.324 1.00 42.52 711 THR A C 3
ATOM 3725 O O . THR A 1 55 ? 16.775 7.989 -6.481 1.00 71.51 711 THR A O 3
ATOM 3736 N N . THR A 1 56 ? 17.291 7.924 -4.299 1.00 32.53 712 THR A N 3
ATOM 3737 C CA . THR A 1 56 ? 18.674 8.394 -4.497 1.00 12.42 712 THR A CA 3
ATOM 3738 C C . THR A 1 56 ? 19.681 7.312 -4.081 1.00 2.34 712 THR A C 3
ATOM 3739 O O . THR A 1 56 ? 20.809 7.273 -4.572 1.00 12.44 712 THR A O 3
ATOM 3750 N N . LYS A 1 57 ? 19.259 6.443 -3.161 1.00 52.54 713 LYS A N 3
ATOM 3751 C CA . LYS A 1 57 ? 20.057 5.289 -2.725 1.00 71.13 713 LYS A CA 3
ATOM 3752 C C . LYS A 1 57 ? 19.343 3.974 -3.081 1.00 73.52 713 LYS A C 3
ATOM 3753 O O . LYS A 1 57 ? 18.156 3.803 -2.798 1.00 12.44 713 LYS A O 3
ATOM 3772 N N . ALA A 1 58 ? 20.076 3.048 -3.701 1.00 44.32 714 ALA A N 3
ATOM 3773 C CA . ALA A 1 58 ? 19.507 1.761 -4.122 1.00 3.34 714 ALA A CA 3
ATOM 3774 C C . ALA A 1 58 ? 19.427 0.756 -2.964 1.00 4.43 714 ALA A C 3
ATOM 3775 O O . ALA A 1 58 ? 20.379 0.590 -2.199 1.00 31.32 714 ALA A O 3
ATOM 3782 N N . GLY A 1 59 ? 18.288 0.083 -2.854 1.00 2.43 715 GLY A N 3
ATOM 3783 C CA . GLY A 1 59 ? 18.090 -0.916 -1.807 1.00 70.45 715 GLY A CA 3
ATOM 3784 C C . GLY A 1 59 ? 16.641 -1.374 -1.702 1.00 20.13 715 GLY A C 3
ATOM 3785 O O . GLY A 1 59 ? 15.760 -0.813 -2.354 1.00 34.24 715 GLY A O 3
ATOM 3789 N N . THR A 1 60 ? 16.387 -2.402 -0.898 1.00 24.34 716 THR A N 3
ATOM 3790 C CA . THR A 1 60 ? 15.019 -2.894 -0.686 1.00 3.24 716 THR A CA 3
ATOM 3791 C C . THR A 1 60 ? 14.341 -2.186 0.498 1.00 0.12 716 THR A C 3
ATOM 3792 O O . THR A 1 60 ? 14.850 -2.191 1.622 1.00 74.23 716 THR A O 3
ATOM 3803 N N . TYR A 1 61 ? 13.194 -1.566 0.230 1.00 50.24 717 TYR A N 3
ATOM 3804 C CA . TYR A 1 61 ? 12.395 -0.895 1.262 1.00 45.02 717 TYR A CA 3
ATOM 3805 C C . TYR A 1 61 ? 11.046 -1.615 1.443 1.00 32.01 717 TYR A C 3
ATOM 3806 O O . TYR A 1 61 ? 10.412 -2.014 0.464 1.00 1.14 717 TYR A O 3
ATOM 3824 N N . VAL A 1 62 ? 10.609 -1.780 2.691 1.00 50.42 718 VAL A N 3
ATOM 3825 C CA . VAL A 1 62 ? 9.346 -2.473 2.981 1.00 62.23 718 VAL A CA 3
ATOM 3826 C C . VAL A 1 62 ? 8.228 -1.481 3.344 1.00 4.10 718 VAL A C 3
ATOM 3827 O O . VAL A 1 62 ? 8.311 -0.773 4.350 1.00 25.45 718 VAL A O 3
ATOM 3840 N N . LEU A 1 63 ? 7.185 -1.439 2.519 1.00 1.34 719 LEU A N 3
ATOM 3841 C CA . LEU A 1 63 ? 6.047 -0.540 2.748 1.00 64.13 719 LEU A CA 3
ATOM 3842 C C . LEU A 1 63 ? 4.847 -1.298 3.338 1.00 22.44 719 LEU A C 3
ATOM 3843 O O . LEU A 1 63 ? 4.431 -2.328 2.805 1.00 74.45 719 LEU A O 3
ATOM 3859 N N . THR A 1 64 ? 4.294 -0.781 4.431 1.00 32.22 720 THR A N 3
ATOM 3860 C CA . THR A 1 64 ? 3.119 -1.386 5.074 1.00 33.32 720 THR A CA 3
ATOM 3861 C C . THR A 1 64 ? 1.855 -0.549 4.818 1.00 51.34 720 THR A C 3
ATOM 3862 O O . THR A 1 64 ? 1.875 0.674 4.935 1.00 24.34 720 THR A O 3
ATOM 3873 N N . TYR A 1 65 ? 0.760 -1.218 4.468 1.00 34.30 721 TYR A N 3
ATOM 3874 C CA . TYR A 1 65 ? -0.515 -0.546 4.184 1.00 35.40 721 TYR A CA 3
ATOM 3875 C C . TYR A 1 65 ? -1.629 -1.093 5.080 1.00 22.52 721 TYR A C 3
ATOM 3876 O O . TYR A 1 65 ? -1.926 -2.286 5.054 1.00 41.41 721 TYR A O 3
ATOM 3894 N N . THR A 1 66 ? -2.246 -0.221 5.872 1.00 44.22 722 THR A N 3
ATOM 3895 C CA . THR A 1 66 ? -3.330 -0.633 6.781 1.00 43.24 722 THR A CA 3
ATOM 3896 C C . THR A 1 66 ? -4.617 0.162 6.515 1.00 4.15 722 THR A C 3
ATOM 3897 O O . THR A 1 66 ? -4.586 1.384 6.382 1.00 23.21 722 THR A O 3
ATOM 3908 N N . VAL A 1 67 ? -5.748 -0.540 6.438 1.00 44.40 723 VAL A N 3
ATOM 3909 C CA . VAL A 1 67 ? -7.044 0.097 6.158 1.00 23.31 723 VAL A CA 3
ATOM 3910 C C . VAL A 1 67 ? -8.128 -0.350 7.156 1.00 71.31 723 VAL A C 3
ATOM 3911 O O . VAL A 1 67 ? -8.260 -1.540 7.467 1.00 13.33 723 VAL A O 3
ATOM 3924 N N . THR A 1 68 ? -8.900 0.617 7.657 1.00 13.43 724 THR A N 3
ATOM 3925 C CA . THR A 1 68 ? -9.974 0.343 8.621 1.00 2.12 724 THR A CA 3
ATOM 3926 C C . THR A 1 68 ? -11.363 0.534 7.991 1.00 13.32 724 THR A C 3
ATOM 3927 O O . THR A 1 68 ? -11.579 1.437 7.183 1.00 55.23 724 THR A O 3
ATOM 3938 N N . ASP A 1 69 ? -12.299 -0.325 8.382 1.00 1.01 725 ASP A N 3
ATOM 3939 C CA . ASP A 1 69 ? -13.668 -0.306 7.856 1.00 63.31 725 ASP A CA 3
ATOM 3940 C C . ASP A 1 69 ? -14.656 0.335 8.852 1.00 4.24 725 ASP A C 3
ATOM 3941 O O . ASP A 1 69 ? -14.387 0.408 10.054 1.00 14.44 725 ASP A O 3
ATOM 3950 N N . SER A 1 70 ? -15.809 0.770 8.340 1.00 14.30 726 SER A N 3
ATOM 3951 C CA . SER A 1 70 ? -16.835 1.445 9.151 1.00 2.32 726 SER A CA 3
ATOM 3952 C C . SER A 1 70 ? -17.383 0.551 10.276 1.00 1.13 726 SER A C 3
ATOM 3953 O O . SER A 1 70 ? -17.735 1.044 11.351 1.00 44.20 726 SER A O 3
ATOM 3961 N N . LYS A 1 71 ? -17.466 -0.759 10.031 1.00 65.52 727 LYS A N 3
ATOM 3962 C CA . LYS A 1 71 ? -17.927 -1.708 11.060 1.00 54.04 727 LYS A CA 3
ATOM 3963 C C . LYS A 1 71 ? -16.789 -2.088 12.026 1.00 2.22 727 LYS A C 3
ATOM 3964 O O . LYS A 1 71 ? -16.958 -2.947 12.890 1.00 40.44 727 LYS A O 3
ATOM 3983 N N . GLY A 1 72 ? -15.627 -1.451 11.866 1.00 34.20 728 GLY A N 3
ATOM 3984 C CA . GLY A 1 72 ? -14.497 -1.690 12.766 1.00 72.32 728 GLY A CA 3
ATOM 3985 C C . GLY A 1 72 ? -13.555 -2.800 12.301 1.00 3.31 728 GLY A C 3
ATOM 3986 O O . GLY A 1 72 ? -12.734 -3.286 13.081 1.00 73.11 728 GLY A O 3
ATOM 3990 N N . HIS A 1 73 ? -13.665 -3.203 11.035 1.00 50.34 729 HIS A N 3
ATOM 3991 C CA . HIS A 1 73 ? -12.797 -4.246 10.477 1.00 65.32 729 HIS A CA 3
ATOM 3992 C C . HIS A 1 73 ? -11.509 -3.643 9.900 1.00 12.11 729 HIS A C 3
ATOM 3993 O O . HIS A 1 73 ? -11.558 -2.809 9.002 1.00 42.31 729 HIS A O 3
ATOM 4008 N N . GLU A 1 74 ? -10.357 -4.071 10.408 1.00 24.43 730 GLU A N 3
ATOM 4009 C CA . GLU A 1 74 ? -9.070 -3.497 9.986 1.00 71.01 730 GLU A CA 3
ATOM 4010 C C . GLU A 1 74 ? -8.101 -4.576 9.478 1.00 21.43 730 GLU A C 3
ATOM 4011 O O . GLU A 1 74 ? -7.767 -5.515 10.202 1.00 72.43 730 GLU A O 3
ATOM 4023 N N . VAL A 1 75 ? -7.647 -4.427 8.235 1.00 23.33 731 VAL A N 3
ATOM 4024 C CA . VAL A 1 75 ? -6.679 -5.356 7.637 1.00 51.55 731 VAL A CA 3
ATOM 4025 C C . VAL A 1 75 ? -5.409 -4.615 7.186 1.00 23.12 731 VAL A C 3
ATOM 4026 O O . VAL A 1 75 ? -5.428 -3.399 6.985 1.00 33.13 731 VAL A O 3
ATOM 4039 N N . THR A 1 76 ? -4.308 -5.349 7.028 1.00 1.33 732 THR A N 3
ATOM 4040 C CA . THR A 1 76 ? -3.026 -4.746 6.632 1.00 64.24 732 THR A CA 3
ATOM 4041 C C . THR A 1 76 ? -2.231 -5.663 5.689 1.00 34.32 732 THR A C 3
ATOM 4042 O O . THR A 1 76 ? -2.412 -6.881 5.692 1.00 3.45 732 THR A O 3
ATOM 4053 N N . ALA A 1 77 ? -1.358 -5.068 4.875 1.00 22.54 733 ALA A N 3
ATOM 4054 C CA . ALA A 1 77 ? -0.516 -5.818 3.930 1.00 3.14 733 ALA A CA 3
ATOM 4055 C C . ALA A 1 77 ? 0.839 -5.117 3.713 1.00 73.14 733 ALA A C 3
ATOM 4056 O O . ALA A 1 77 ? 0.983 -3.931 4.000 1.00 1.42 733 ALA A O 3
ATOM 4063 N N . LYS A 1 78 ? 1.830 -5.851 3.202 1.00 63.43 734 LYS A N 3
ATOM 4064 C CA . LYS A 1 78 ? 3.182 -5.297 2.995 1.00 51.15 734 LYS A CA 3
ATOM 4065 C C . LYS A 1 78 ? 3.665 -5.475 1.545 1.00 20.21 734 LYS A C 3
ATOM 4066 O O . LYS A 1 78 ? 3.228 -6.382 0.837 1.00 14.40 734 LYS A O 3
ATOM 4085 N N . GLN A 1 79 ? 4.576 -4.597 1.120 1.00 34.52 735 GLN A N 3
ATOM 4086 C CA . GLN A 1 79 ? 5.147 -4.639 -0.235 1.00 30.40 735 GLN A CA 3
ATOM 4087 C C . GLN A 1 79 ? 6.683 -4.557 -0.197 1.00 22.13 735 GLN A C 3
ATOM 4088 O O . GLN A 1 79 ? 7.255 -3.769 0.562 1.00 11.24 735 GLN A O 3
ATOM 4102 N N . THR A 1 80 ? 7.343 -5.367 -1.024 1.00 61.35 736 THR A N 3
ATOM 4103 C CA . THR A 1 80 ? 8.810 -5.343 -1.137 1.00 3.52 736 THR A CA 3
ATOM 4104 C C . THR A 1 80 ? 9.260 -4.490 -2.333 1.00 65.22 736 THR A C 3
ATOM 4105 O O . THR A 1 80 ? 9.171 -4.926 -3.480 1.00 55.04 736 THR A O 3
ATOM 4116 N N . VAL A 1 81 ? 9.746 -3.277 -2.066 1.00 1.31 737 VAL A N 3
ATOM 4117 C CA . VAL A 1 81 ? 10.190 -2.367 -3.131 1.00 62.22 737 VAL A CA 3
ATOM 4118 C C . VAL A 1 81 ? 11.724 -2.356 -3.266 1.00 23.22 737 VAL A C 3
ATOM 4119 O O . VAL A 1 81 ? 12.425 -1.774 -2.441 1.00 32.21 737 VAL A O 3
ATOM 4132 N N . THR A 1 82 ? 12.239 -3.002 -4.306 1.00 52.21 738 THR A N 3
ATOM 4133 C CA . THR A 1 82 ? 13.686 -3.051 -4.554 1.00 2.02 738 THR A CA 3
ATOM 4134 C C . THR A 1 82 ? 14.123 -1.968 -5.552 1.00 3.31 738 THR A C 3
ATOM 4135 O O . THR A 1 82 ? 13.685 -1.955 -6.705 1.00 11.33 738 THR A O 3
ATOM 4146 N N . VAL A 1 83 ? 14.983 -1.060 -5.100 1.00 1.40 739 VAL A N 3
ATOM 4147 C CA . VAL A 1 83 ? 15.514 0.012 -5.954 1.00 74.22 739 VAL A CA 3
ATOM 4148 C C . VAL A 1 83 ? 16.905 -0.345 -6.508 1.00 35.03 739 VAL A C 3
ATOM 4149 O O . VAL A 1 83 ? 17.742 -0.903 -5.798 1.00 63.21 739 VAL A O 3
ATOM 4162 N N . LYS A 1 84 ? 17.139 -0.019 -7.780 1.00 3.13 740 LYS A N 3
ATOM 4163 C CA . LYS A 1 84 ? 18.444 -0.238 -8.423 1.00 13.23 740 LYS A CA 3
ATOM 4164 C C . LYS A 1 84 ? 19.014 1.087 -8.964 1.00 31.44 740 LYS A C 3
ATOM 4165 O O . LYS A 1 84 ? 18.268 2.026 -9.250 1.00 54.24 740 LYS A O 3
ATOM 4184 N N . VAL A 1 85 ? 20.335 1.164 -9.115 1.00 61.54 741 VAL A N 3
ATOM 4185 C CA . VAL A 1 85 ? 20.988 2.410 -9.541 1.00 5.21 741 VAL A CA 3
ATOM 4186 C C . VAL A 1 85 ? 20.948 2.593 -11.066 1.00 1.31 741 VAL A C 3
ATOM 4187 O O . VAL A 1 85 ? 21.010 1.625 -11.823 1.00 4.33 741 VAL A O 3
ATOM 4200 N N . ARG A 1 86 ? 20.829 3.847 -11.501 1.00 51.04 742 ARG A N 3
ATOM 4201 C CA . ARG A 1 86 ? 20.936 4.194 -12.922 1.00 64.02 742 ARG A CA 3
ATOM 4202 C C . ARG A 1 86 ? 22.306 4.821 -13.215 1.00 12.21 742 ARG A C 3
ATOM 4203 O O . ARG A 1 86 ? 22.817 5.613 -12.418 1.00 3.44 742 ARG A O 3
ATOM 4224 N N . GLU A 1 87 ? 22.898 4.469 -14.348 1.00 14.33 743 GLU A N 3
ATOM 4225 C CA . GLU A 1 87 ? 24.201 5.021 -14.727 1.00 14.04 743 GLU A CA 3
ATOM 4226 C C . GLU A 1 87 ? 24.103 6.511 -15.088 1.00 4.03 743 GLU A C 3
ATOM 4227 O O . GLU A 1 87 ? 23.873 6.876 -16.246 1.00 45.21 743 GLU A O 3
ATOM 4239 N N . GLU A 1 88 ? 24.255 7.369 -14.080 1.00 14.24 744 GLU A N 3
ATOM 4240 C CA . GLU A 1 88 ? 24.232 8.822 -14.284 1.00 44.11 744 GLU A CA 3
ATOM 4241 C C . GLU A 1 88 ? 25.618 9.348 -14.670 1.00 12.12 744 GLU A C 3
ATOM 4242 O O . GLU A 1 88 ? 26.469 9.593 -13.810 1.00 43.13 744 GLU A O 3
ATOM 4254 N N . VAL A 1 89 ? 25.846 9.500 -15.971 1.00 44.22 745 VAL A N 3
ATOM 4255 C CA . VAL A 1 89 ? 27.118 10.018 -16.476 1.00 12.33 745 VAL A CA 3
ATOM 4256 C C . VAL A 1 89 ? 27.296 11.507 -16.126 1.00 3.15 745 VAL A C 3
ATOM 4257 O O . VAL A 1 89 ? 26.350 12.296 -16.194 1.00 43.22 745 VAL A O 3
ATOM 4270 N N . LYS A 1 90 ? 28.509 11.879 -15.732 1.00 35.12 746 LYS A N 3
ATOM 4271 C CA . LYS A 1 90 ? 28.812 13.259 -15.348 1.00 22.03 746 LYS A CA 3
ATOM 4272 C C . LYS A 1 90 ? 28.649 14.245 -16.528 1.00 34.14 746 LYS A C 3
ATOM 4273 O O . LYS A 1 90 ? 29.596 14.540 -17.261 1.00 35.34 746 LYS A O 3
ATOM 4292 N N . ASN A 1 91 ? 27.420 14.727 -16.720 1.00 32.32 747 ASN A N 3
ATOM 4293 C CA . ASN A 1 91 ? 27.122 15.728 -17.749 1.00 62.31 747 ASN A CA 3
ATOM 4294 C C . ASN A 1 91 ? 27.288 17.148 -17.197 1.00 3.24 747 ASN A C 3
ATOM 4295 O O . ASN A 1 91 ? 26.751 17.476 -16.139 1.00 70.53 747 ASN A O 3
ATOM 4306 N N . ASP A 1 92 ? 28.032 17.989 -17.907 1.00 23.04 748 ASP A N 3
ATOM 4307 C CA . ASP A 1 92 ? 28.173 19.394 -17.525 1.00 40.55 748 ASP A CA 3
ATOM 4308 C C . ASP A 1 92 ? 26.880 20.161 -17.850 1.00 55.11 748 ASP A C 3
ATOM 4309 O O . ASP A 1 92 ? 26.620 20.507 -19.006 1.00 12.11 748 ASP A O 3
ATOM 4318 N N . LYS A 1 93 ? 26.051 20.385 -16.835 1.00 74.03 749 LYS A N 3
ATOM 4319 C CA . LYS A 1 93 ? 24.758 21.056 -17.021 1.00 64.41 749 LYS A CA 3
ATOM 4320 C C . LYS A 1 93 ? 24.344 21.859 -15.771 1.00 65.44 749 LYS A C 3
ATOM 4321 O O . LYS A 1 93 ? 23.378 21.515 -15.078 1.00 53.32 749 LYS A O 3
ATOM 4340 N N . PRO A 1 94 ? 25.093 22.937 -15.451 1.00 14.31 750 PRO A N 3
ATOM 4341 C CA . PRO A 1 94 ? 24.770 23.828 -14.338 1.00 4.55 750 PRO A CA 3
ATOM 4342 C C . PRO A 1 94 ? 23.898 25.021 -14.771 1.00 13.21 750 PRO A C 3
ATOM 4343 O O . PRO A 1 94 ? 24.404 26.073 -15.171 1.00 33.44 750 PRO A O 3
ATOM 4354 N N . ILE A 1 95 ? 22.582 24.845 -14.706 1.00 70.02 751 ILE A N 3
ATOM 4355 C CA . ILE A 1 95 ? 21.644 25.892 -15.125 1.00 53.13 751 ILE A CA 3
ATOM 4356 C C . ILE A 1 95 ? 21.396 26.905 -13.992 1.00 31.40 751 ILE A C 3
ATOM 4357 O O . ILE A 1 95 ? 20.536 26.694 -13.129 1.00 74.13 751 ILE A O 3
ATOM 4373 N N . LEU A 1 96 ? 22.171 27.990 -13.981 1.00 21.32 752 LEU A N 3
ATOM 4374 C CA . LEU A 1 96 ? 21.993 29.053 -12.986 1.00 44.40 752 LEU A CA 3
ATOM 4375 C C . LEU A 1 96 ? 20.721 29.867 -13.281 1.00 51.45 752 LEU A C 3
ATOM 4376 O O . LEU A 1 96 ? 20.757 30.884 -13.976 1.00 1.22 752 LEU A O 3
ATOM 4392 N N . GLU A 1 97 ? 19.593 29.385 -12.775 1.00 51.34 753 GLU A N 3
ATOM 4393 C CA . GLU A 1 97 ? 18.294 30.024 -13.009 1.00 73.52 753 GLU A CA 3
ATOM 4394 C C . GLU A 1 97 ? 17.897 30.947 -11.849 1.00 74.23 753 GLU A C 3
ATOM 4395 O O . GLU A 1 97 ? 18.377 30.805 -10.717 1.00 13.34 753 GLU A O 3
ATOM 4408 N N . MET A 1 1 ? -35.880 -13.476 17.698 1.00 33.32 657 MET A N 4
ATOM 4409 C CA . MET A 1 1 ? -37.251 -12.917 17.538 1.00 21.44 657 MET A CA 4
ATOM 4410 C C . MET A 1 1 ? -37.203 -11.422 17.201 1.00 22.01 657 MET A C 4
ATOM 4411 O O . MET A 1 1 ? -37.038 -10.582 18.087 1.00 71.52 657 MET A O 4
ATOM 4427 N N . GLY A 1 2 ? -37.338 -11.098 15.917 1.00 62.41 658 GLY A N 4
ATOM 4428 C CA . GLY A 1 2 ? -37.308 -9.703 15.487 1.00 44.03 658 GLY A CA 4
ATOM 4429 C C . GLY A 1 2 ? -36.694 -9.526 14.102 1.00 74.32 658 GLY A C 4
ATOM 4430 O O . GLY A 1 2 ? -37.252 -9.987 13.102 1.00 2.15 658 GLY A O 4
ATOM 4434 N N . ASN A 1 3 ? -35.544 -8.854 14.042 1.00 72.41 659 ASN A N 4
ATOM 4435 C CA . ASN A 1 3 ? -34.820 -8.645 12.782 1.00 43.15 659 ASN A CA 4
ATOM 4436 C C . ASN A 1 3 ? -33.600 -9.581 12.680 1.00 71.25 659 ASN A C 4
ATOM 4437 O O . ASN A 1 3 ? -33.362 -10.411 13.563 1.00 12.10 659 ASN A O 4
ATOM 4448 N N . GLY A 1 4 ? -32.837 -9.451 11.596 1.00 64.35 660 GLY A N 4
ATOM 4449 C CA . GLY A 1 4 ? -31.614 -10.239 11.425 1.00 35.32 660 GLY A CA 4
ATOM 4450 C C . GLY A 1 4 ? -30.388 -9.376 11.130 1.00 54.42 660 GLY A C 4
ATOM 4451 O O . GLY A 1 4 ? -30.364 -8.639 10.142 1.00 2.41 660 GLY A O 4
ATOM 4455 N N . GLU A 1 5 ? -29.369 -9.463 11.987 1.00 41.21 661 GLU A N 4
ATOM 4456 C CA . GLU A 1 5 ? -28.133 -8.689 11.812 1.00 24.32 661 GLU A CA 4
ATOM 4457 C C . GLU A 1 5 ? -27.287 -9.213 10.638 1.00 10.00 661 GLU A C 4
ATOM 4458 O O . GLU A 1 5 ? -27.028 -10.412 10.532 1.00 45.15 661 GLU A O 4
ATOM 4470 N N . THR A 1 6 ? -26.851 -8.305 9.767 1.00 70.23 662 THR A N 4
ATOM 4471 C CA . THR A 1 6 ? -26.051 -8.672 8.587 1.00 43.24 662 THR A CA 4
ATOM 4472 C C . THR A 1 6 ? -24.547 -8.679 8.900 1.00 52.15 662 THR A C 4
ATOM 4473 O O . THR A 1 6 ? -24.044 -7.806 9.610 1.00 44.51 662 THR A O 4
ATOM 4484 N N . SER A 1 7 ? -23.830 -9.662 8.357 1.00 13.41 663 SER A N 4
ATOM 4485 C CA . SER A 1 7 ? -22.382 -9.801 8.590 1.00 23.44 663 SER A CA 4
ATOM 4486 C C . SER A 1 7 ? -21.564 -8.975 7.587 1.00 31.22 663 SER A C 4
ATOM 4487 O O . SER A 1 7 ? -21.576 -9.258 6.385 1.00 13.12 663 SER A O 4
ATOM 4495 N N . ASP A 1 8 ? -20.850 -7.960 8.077 1.00 42.43 664 ASP A N 4
ATOM 4496 C CA . ASP A 1 8 ? -19.976 -7.150 7.215 1.00 11.34 664 ASP A CA 4
ATOM 4497 C C . ASP A 1 8 ? -18.687 -7.910 6.862 1.00 53.15 664 ASP A C 4
ATOM 4498 O O . ASP A 1 8 ? -18.079 -8.556 7.718 1.00 44.32 664 ASP A O 4
ATOM 4507 N N . LEU A 1 9 ? -18.289 -7.838 5.597 1.00 12.23 665 LEU A N 4
ATOM 4508 C CA . LEU A 1 9 ? -17.017 -8.408 5.147 1.00 0.34 665 LEU A CA 4
ATOM 4509 C C . LEU A 1 9 ? -15.894 -7.364 5.247 1.00 21.40 665 LEU A C 4
ATOM 4510 O O . LEU A 1 9 ? -16.094 -6.198 4.900 1.00 70.52 665 LEU A O 4
ATOM 4526 N N . GLU A 1 10 ? -14.727 -7.772 5.743 1.00 54.02 666 GLU A N 4
ATOM 4527 C CA . GLU A 1 10 ? -13.570 -6.866 5.835 1.00 73.40 666 GLU A CA 4
ATOM 4528 C C . GLU A 1 10 ? -13.069 -6.443 4.438 1.00 65.31 666 GLU A C 4
ATOM 4529 O O . GLU A 1 10 ? -13.025 -7.253 3.508 1.00 72.23 666 GLU A O 4
ATOM 4541 N N . PRO A 1 11 ? -12.674 -5.158 4.291 1.00 73.40 667 PRO A N 4
ATOM 4542 C CA . PRO A 1 11 ? -12.375 -4.544 2.980 1.00 73.21 667 PRO A CA 4
ATOM 4543 C C . PRO A 1 11 ? -11.319 -5.289 2.146 1.00 0.12 667 PRO A C 4
ATOM 4544 O O . PRO A 1 11 ? -10.361 -5.859 2.673 1.00 22.05 667 PRO A O 4
ATOM 4555 N N . LYS A 1 12 ? -11.509 -5.258 0.830 1.00 31.33 668 LYS A N 4
ATOM 4556 C CA . LYS A 1 12 ? -10.573 -5.862 -0.117 1.00 51.21 668 LYS A CA 4
ATOM 4557 C C . LYS A 1 12 ? -9.432 -4.879 -0.446 1.00 31.11 668 LYS A C 4
ATOM 4558 O O . LYS A 1 12 ? -9.618 -3.907 -1.181 1.00 13.02 668 LYS A O 4
ATOM 4577 N N . LEU A 1 13 ? -8.260 -5.127 0.133 1.00 35.41 669 LEU A N 4
ATOM 4578 C CA . LEU A 1 13 ? -7.097 -4.246 -0.034 1.00 62.34 669 LEU A CA 4
ATOM 4579 C C . LEU A 1 13 ? -6.113 -4.800 -1.081 1.00 12.31 669 LEU A C 4
ATOM 4580 O O . LEU A 1 13 ? -5.482 -5.836 -0.866 1.00 5.42 669 LEU A O 4
ATOM 4596 N N . THR A 1 14 ? -5.997 -4.117 -2.221 1.00 22.51 670 THR A N 4
ATOM 4597 C CA . THR A 1 14 ? -5.069 -4.533 -3.284 1.00 4.21 670 THR A CA 4
ATOM 4598 C C . THR A 1 14 ? -3.680 -3.909 -3.094 1.00 32.23 670 THR A C 4
ATOM 4599 O O . THR A 1 14 ? -3.507 -2.695 -3.229 1.00 53.23 670 THR A O 4
ATOM 4610 N N . VAL A 1 15 ? -2.698 -4.748 -2.771 1.00 43.34 671 VAL A N 4
ATOM 4611 C CA . VAL A 1 15 ? -1.304 -4.308 -2.620 1.00 45.54 671 VAL A CA 4
ATOM 4612 C C . VAL A 1 15 ? -0.346 -5.269 -3.345 1.00 60.54 671 VAL A C 4
ATOM 4613 O O . VAL A 1 15 ? -0.416 -6.488 -3.147 1.00 60.54 671 VAL A O 4
ATOM 4626 N N . PRO A 1 16 ? 0.560 -4.747 -4.197 1.00 22.12 672 PRO A N 4
ATOM 4627 C CA . PRO A 1 16 ? 1.559 -5.580 -4.885 1.00 34.33 672 PRO A CA 4
ATOM 4628 C C . PRO A 1 16 ? 2.685 -6.036 -3.937 1.00 5.12 672 PRO A C 4
ATOM 4629 O O . PRO A 1 16 ? 3.291 -5.224 -3.244 1.00 10.42 672 PRO A O 4
ATOM 4640 N N . VAL A 1 17 ? 2.962 -7.338 -3.919 1.00 52.41 673 VAL A N 4
ATOM 4641 C CA . VAL A 1 17 ? 3.951 -7.909 -2.991 1.00 0.31 673 VAL A CA 4
ATOM 4642 C C . VAL A 1 17 ? 5.383 -7.394 -3.265 1.00 72.13 673 VAL A C 4
ATOM 4643 O O . VAL A 1 17 ? 6.259 -7.466 -2.396 1.00 64.42 673 VAL A O 4
ATOM 4656 N N . GLY A 1 18 ? 5.618 -6.866 -4.465 1.00 44.03 674 GLY A N 4
ATOM 4657 C CA . GLY A 1 18 ? 6.947 -6.372 -4.818 1.00 43.33 674 GLY A CA 4
ATOM 4658 C C . GLY A 1 18 ? 6.933 -5.333 -5.936 1.00 43.24 674 GLY A C 4
ATOM 4659 O O . GLY A 1 18 ? 6.005 -5.296 -6.747 1.00 43.43 674 GLY A O 4
ATOM 4663 N N . ALA A 1 19 ? 7.966 -4.489 -5.977 1.00 31.21 675 ALA A N 4
ATOM 4664 C CA . ALA A 1 19 ? 8.098 -3.458 -7.016 1.00 70.22 675 ALA A CA 4
ATOM 4665 C C . ALA A 1 19 ? 9.577 -3.133 -7.291 1.00 34.31 675 ALA A C 4
ATOM 4666 O O . ALA A 1 19 ? 10.408 -3.170 -6.383 1.00 74.52 675 ALA A O 4
ATOM 4673 N N . THR A 1 20 ? 9.905 -2.824 -8.547 1.00 52.13 676 THR A N 4
ATOM 4674 C CA . THR A 1 20 ? 11.293 -2.506 -8.935 1.00 63.31 676 THR A CA 4
ATOM 4675 C C . THR A 1 20 ? 11.417 -1.097 -9.535 1.00 14.43 676 THR A C 4
ATOM 4676 O O . THR A 1 20 ? 10.736 -0.757 -10.507 1.00 70.15 676 THR A O 4
ATOM 4687 N N . ILE A 1 21 ? 12.301 -0.285 -8.955 1.00 55.52 677 ILE A N 4
ATOM 4688 C CA . ILE A 1 21 ? 12.590 1.065 -9.468 1.00 53.23 677 ILE A CA 4
ATOM 4689 C C . ILE A 1 21 ? 14.106 1.335 -9.490 1.00 50.21 677 ILE A C 4
ATOM 4690 O O . ILE A 1 21 ? 14.905 0.490 -9.081 1.00 11.33 677 ILE A O 4
ATOM 4706 N N . HIS A 1 22 ? 14.505 2.503 -9.987 1.00 2.32 678 HIS A N 4
ATOM 4707 C CA . HIS A 1 22 ? 15.927 2.867 -10.062 1.00 61.41 678 HIS A CA 4
ATOM 4708 C C . HIS A 1 22 ? 16.223 4.191 -9.353 1.00 53.13 678 HIS A C 4
ATOM 4709 O O . HIS A 1 22 ? 15.315 4.939 -8.990 1.00 62.10 678 HIS A O 4
ATOM 4724 N N . VAL A 1 23 ? 17.510 4.469 -9.160 1.00 22.25 679 VAL A N 4
ATOM 4725 C CA . VAL A 1 23 ? 17.949 5.779 -8.687 1.00 50.33 679 VAL A CA 4
ATOM 4726 C C . VAL A 1 23 ? 17.583 6.858 -9.721 1.00 10.40 679 VAL A C 4
ATOM 4727 O O . VAL A 1 23 ? 18.137 6.892 -10.823 1.00 21.13 679 VAL A O 4
ATOM 4740 N N . GLY A 1 24 ? 16.642 7.726 -9.361 1.00 1.04 680 GLY A N 4
ATOM 4741 C CA . GLY A 1 24 ? 16.149 8.739 -10.290 1.00 40.24 680 GLY A CA 4
ATOM 4742 C C . GLY A 1 24 ? 14.735 8.455 -10.800 1.00 31.01 680 GLY A C 4
ATOM 4743 O O . GLY A 1 24 ? 14.164 9.256 -11.545 1.00 3.24 680 GLY A O 4
ATOM 4747 N N . ASP A 1 25 ? 14.174 7.307 -10.420 1.00 43.43 681 ASP A N 4
ATOM 4748 C CA . ASP A 1 25 ? 12.797 6.954 -10.790 1.00 74.13 681 ASP A CA 4
ATOM 4749 C C . ASP A 1 25 ? 11.778 7.530 -9.789 1.00 3.14 681 ASP A C 4
ATOM 4750 O O . ASP A 1 25 ? 12.144 8.059 -8.738 1.00 3.21 681 ASP A O 4
ATOM 4759 N N . SER A 1 26 ? 10.497 7.430 -10.128 1.00 1.55 682 SER A N 4
ATOM 4760 C CA . SER A 1 26 ? 9.415 7.908 -9.253 1.00 71.31 682 SER A CA 4
ATOM 4761 C C . SER A 1 26 ? 8.546 6.741 -8.759 1.00 4.23 682 SER A C 4
ATOM 4762 O O . SER A 1 26 ? 8.442 5.705 -9.420 1.00 71.23 682 SER A O 4
ATOM 4770 N N . PHE A 1 27 ? 7.923 6.911 -7.596 1.00 71.41 683 PHE A N 4
ATOM 4771 C CA . PHE A 1 27 ? 7.100 5.854 -7.000 1.00 55.41 683 PHE A CA 4
ATOM 4772 C C . PHE A 1 27 ? 6.104 6.426 -5.977 1.00 1.33 683 PHE A C 4
ATOM 4773 O O . PHE A 1 27 ? 6.502 6.940 -4.929 1.00 22.32 683 PHE A O 4
ATOM 4790 N N . VAL A 1 28 ? 4.814 6.329 -6.285 1.00 13.02 684 VAL A N 4
ATOM 4791 C CA . VAL A 1 28 ? 3.756 6.775 -5.370 1.00 22.21 684 VAL A CA 4
ATOM 4792 C C . VAL A 1 28 ? 3.051 5.571 -4.712 1.00 1.04 684 VAL A C 4
ATOM 4793 O O . VAL A 1 28 ? 2.247 4.886 -5.353 1.00 35.41 684 VAL A O 4
ATOM 4806 N N . PRO A 1 29 ? 3.354 5.286 -3.428 1.00 13.44 685 PRO A N 4
ATOM 4807 C CA . PRO A 1 29 ? 2.757 4.147 -2.704 1.00 13.53 685 PRO A CA 4
ATOM 4808 C C . PRO A 1 29 ? 1.216 4.184 -2.664 1.00 1.24 685 PRO A C 4
ATOM 4809 O O . PRO A 1 29 ? 0.562 3.145 -2.740 1.00 41.43 685 PRO A O 4
ATOM 4820 N N . MET A 1 30 ? 0.638 5.384 -2.566 1.00 3.02 686 MET A N 4
ATOM 4821 C CA . MET A 1 30 ? -0.826 5.533 -2.503 1.00 23.25 686 MET A CA 4
ATOM 4822 C C . MET A 1 30 ? -1.486 5.396 -3.883 1.00 31.51 686 MET A C 4
ATOM 4823 O O . MET A 1 30 ? -2.711 5.389 -3.995 1.00 52.20 686 MET A O 4
ATOM 4837 N N . ALA A 1 31 ? -0.676 5.296 -4.933 1.00 50.00 687 ALA A N 4
ATOM 4838 C CA . ALA A 1 31 ? -1.193 5.054 -6.283 1.00 44.52 687 ALA A CA 4
ATOM 4839 C C . ALA A 1 31 ? -1.182 3.558 -6.623 1.00 70.31 687 ALA A C 4
ATOM 4840 O O . ALA A 1 31 ? -1.984 3.084 -7.428 1.00 32.22 687 ALA A O 4
ATOM 4847 N N . GLU A 1 32 ? -0.263 2.820 -5.999 1.00 52.03 688 GLU A N 4
ATOM 4848 C CA . GLU A 1 32 ? -0.125 1.375 -6.240 1.00 40.25 688 GLU A CA 4
ATOM 4849 C C . GLU A 1 32 ? -1.071 0.555 -5.346 1.00 14.20 688 GLU A C 4
ATOM 4850 O O . GLU A 1 32 ? -1.232 -0.654 -5.531 1.00 1.35 688 GLU A O 4
ATOM 4862 N N . VAL A 1 33 ? -1.696 1.221 -4.376 1.00 22.53 689 VAL A N 4
ATOM 4863 C CA . VAL A 1 33 ? -2.580 0.557 -3.411 1.00 33.02 689 VAL A CA 4
ATOM 4864 C C . VAL A 1 33 ? -4.016 1.095 -3.496 1.00 51.32 689 VAL A C 4
ATOM 4865 O O . VAL A 1 33 ? -4.237 2.305 -3.535 1.00 55.32 689 VAL A O 4
ATOM 4878 N N . LEU A 1 34 ? -4.987 0.181 -3.511 1.00 52.14 690 LEU A N 4
ATOM 4879 C CA . LEU A 1 34 ? -6.405 0.547 -3.648 1.00 63.14 690 LEU A CA 4
ATOM 4880 C C . LEU A 1 34 ? -7.276 -0.359 -2.754 1.00 51.13 690 LEU A C 4
ATOM 4881 O O . LEU A 1 34 ? -7.066 -1.571 -2.700 1.00 44.35 690 LEU A O 4
ATOM 4897 N N . ALA A 1 35 ? -8.253 0.224 -2.054 1.00 24.51 691 ALA A N 4
ATOM 4898 C CA . ALA A 1 35 ? -9.112 -0.549 -1.138 1.00 5.12 691 ALA A CA 4
ATOM 4899 C C . ALA A 1 35 ? -10.600 -0.429 -1.493 1.00 54.10 691 ALA A C 4
ATOM 4900 O O . ALA A 1 35 ? -11.166 0.665 -1.504 1.00 2.52 691 ALA A O 4
ATOM 4907 N N . ILE A 1 36 ? -11.238 -1.572 -1.749 1.00 73.34 692 ILE A N 4
ATOM 4908 C CA . ILE A 1 36 ? -12.673 -1.619 -2.063 1.00 12.52 692 ILE A CA 4
ATOM 4909 C C . ILE A 1 36 ? -13.435 -2.517 -1.078 1.00 73.32 692 ILE A C 4
ATOM 4910 O O . ILE A 1 36 ? -13.108 -3.691 -0.907 1.00 14.22 692 ILE A O 4
ATOM 4926 N N . ASP A 1 37 ? -14.451 -1.962 -0.435 1.00 42.11 693 ASP A N 4
ATOM 4927 C CA . ASP A 1 37 ? -15.335 -2.742 0.427 1.00 23.05 693 ASP A CA 4
ATOM 4928 C C . ASP A 1 37 ? -16.749 -2.798 -0.171 1.00 21.13 693 ASP A C 4
ATOM 4929 O O . ASP A 1 37 ? -17.213 -1.834 -0.780 1.00 51.54 693 ASP A O 4
ATOM 4938 N N . LYS A 1 38 ? -17.425 -3.928 0.010 1.00 64.42 694 LYS A N 4
ATOM 4939 C CA . LYS A 1 38 ? -18.748 -4.146 -0.591 1.00 72.45 694 LYS A CA 4
ATOM 4940 C C . LYS A 1 38 ? -19.839 -3.298 0.087 1.00 41.41 694 LYS A C 4
ATOM 4941 O O . LYS A 1 38 ? -20.694 -2.717 -0.585 1.00 62.45 694 LYS A O 4
ATOM 4960 N N . GLU A 1 39 ? -19.812 -3.235 1.414 1.00 12.14 695 GLU A N 4
ATOM 4961 C CA . GLU A 1 39 ? -20.816 -2.481 2.176 1.00 11.24 695 GLU A CA 4
ATOM 4962 C C . GLU A 1 39 ? -20.465 -0.982 2.276 1.00 55.20 695 GLU A C 4
ATOM 4963 O O . GLU A 1 39 ? -21.265 -0.115 1.920 1.00 2.20 695 GLU A O 4
ATOM 4975 N N . ASP A 1 40 ? -19.262 -0.695 2.760 1.00 4.25 696 ASP A N 4
ATOM 4976 C CA . ASP A 1 40 ? -18.834 0.675 3.070 1.00 15.35 696 ASP A CA 4
ATOM 4977 C C . ASP A 1 40 ? -18.406 1.452 1.804 1.00 25.43 696 ASP A C 4
ATOM 4978 O O . ASP A 1 40 ? -18.520 2.679 1.748 1.00 33.52 696 ASP A O 4
ATOM 4987 N N . GLY A 1 41 ? -17.914 0.735 0.791 1.00 31.40 697 GLY A N 4
ATOM 4988 C CA . GLY A 1 41 ? -17.545 1.369 -0.480 1.00 55.25 697 GLY A CA 4
ATOM 4989 C C . GLY A 1 41 ? -16.035 1.500 -0.683 1.00 15.32 697 GLY A C 4
ATOM 4990 O O . GLY A 1 41 ? -15.257 0.725 -0.125 1.00 51.41 697 GLY A O 4
ATOM 4994 N N . ASP A 1 42 ? -15.620 2.465 -1.507 1.00 21.41 698 ASP A N 4
ATOM 4995 C CA . ASP A 1 42 ? -14.194 2.739 -1.729 1.00 15.32 698 ASP A CA 4
ATOM 4996 C C . ASP A 1 42 ? -13.554 3.316 -0.459 1.00 2.32 698 ASP A C 4
ATOM 4997 O O . ASP A 1 42 ? -13.940 4.388 0.014 1.00 52.33 698 ASP A O 4
ATOM 5006 N N . LEU A 1 43 ? -12.576 2.602 0.088 1.00 4.45 699 LEU A N 4
ATOM 5007 C CA . LEU A 1 43 ? -11.928 3.009 1.340 1.00 34.54 699 LEU A CA 4
ATOM 5008 C C . LEU A 1 43 ? -10.458 3.400 1.113 1.00 61.42 699 LEU A C 4
ATOM 5009 O O . LEU A 1 43 ? -9.666 3.442 2.057 1.00 12.12 699 LEU A O 4
ATOM 5025 N N . THR A 1 44 ? -10.114 3.713 -0.136 1.00 72.32 700 THR A N 4
ATOM 5026 C CA . THR A 1 44 ? -8.730 4.037 -0.517 1.00 55.31 700 THR A CA 4
ATOM 5027 C C . THR A 1 44 ? -8.151 5.199 0.314 1.00 73.24 700 THR A C 4
ATOM 5028 O O . THR A 1 44 ? -6.975 5.183 0.689 1.00 35.05 700 THR A O 4
ATOM 5039 N N . SER A 1 45 ? -8.981 6.197 0.614 1.00 24.05 701 SER A N 4
ATOM 5040 C CA . SER A 1 45 ? -8.553 7.353 1.422 1.00 53.23 701 SER A CA 4
ATOM 5041 C C . SER A 1 45 ? -8.328 6.976 2.896 1.00 43.32 701 SER A C 4
ATOM 5042 O O . SER A 1 45 ? -7.642 7.691 3.628 1.00 44.41 701 SER A O 4
ATOM 5050 N N . LYS A 1 46 ? -8.902 5.854 3.332 1.00 45.42 702 LYS A N 4
ATOM 5051 C CA . LYS A 1 46 ? -8.734 5.388 4.717 1.00 71.20 702 LYS A CA 4
ATOM 5052 C C . LYS A 1 46 ? -7.549 4.413 4.848 1.00 22.40 702 LYS A C 4
ATOM 5053 O O . LYS A 1 46 ? -7.383 3.757 5.878 1.00 12.51 702 LYS A O 4
ATOM 5072 N N . ILE A 1 47 ? -6.733 4.317 3.798 1.00 64.12 703 ILE A N 4
ATOM 5073 C CA . ILE A 1 47 ? -5.501 3.522 3.843 1.00 32.21 703 ILE A CA 4
ATOM 5074 C C . ILE A 1 47 ? -4.331 4.362 4.378 1.00 53.24 703 ILE A C 4
ATOM 5075 O O . ILE A 1 47 ? -3.992 5.397 3.803 1.00 45.54 703 ILE A O 4
ATOM 5091 N N . LYS A 1 48 ? -3.726 3.931 5.481 1.00 14.14 704 LYS A N 4
ATOM 5092 C CA . LYS A 1 48 ? -2.515 4.581 5.990 1.00 35.14 704 LYS A CA 4
ATOM 5093 C C . LYS A 1 48 ? -1.255 3.889 5.452 1.00 61.41 704 LYS A C 4
ATOM 5094 O O . LYS A 1 48 ? -1.239 2.671 5.253 1.00 65.41 704 LYS A O 4
ATOM 5113 N N . VAL A 1 49 ? -0.200 4.669 5.224 1.00 2.14 705 VAL A N 4
ATOM 5114 C CA . VAL A 1 49 ? 1.090 4.128 4.785 1.00 32.33 705 VAL A CA 4
ATOM 5115 C C . VAL A 1 49 ? 2.103 4.111 5.947 1.00 33.21 705 VAL A C 4
ATOM 5116 O O . VAL A 1 49 ? 2.068 4.970 6.832 1.00 42.40 705 VAL A O 4
ATOM 5129 N N . ASP A 1 50 ? 2.981 3.110 5.959 1.00 64.50 706 ASP A N 4
ATOM 5130 C CA . ASP A 1 50 ? 4.067 3.045 6.939 1.00 2.52 706 ASP A CA 4
ATOM 5131 C C . ASP A 1 50 ? 5.393 2.669 6.258 1.00 33.02 706 ASP A C 4
ATOM 5132 O O . ASP A 1 50 ? 5.465 1.693 5.507 1.00 32.20 706 ASP A O 4
ATOM 5141 N N . GLY A 1 51 ? 6.440 3.442 6.531 1.00 11.43 707 GLY A N 4
ATOM 5142 C CA . GLY A 1 51 ? 7.733 3.231 5.883 1.00 31.43 707 GLY A CA 4
ATOM 5143 C C . GLY A 1 51 ? 7.984 4.222 4.748 1.00 71.54 707 GLY A C 4
ATOM 5144 O O . GLY A 1 51 ? 7.107 5.018 4.413 1.00 12.31 707 GLY A O 4
ATOM 5148 N N . GLU A 1 52 ? 9.173 4.168 4.147 1.00 71.04 708 GLU A N 4
ATOM 5149 C CA . GLU A 1 52 ? 9.547 5.091 3.059 1.00 13.51 708 GLU A CA 4
ATOM 5150 C C . GLU A 1 52 ? 10.570 4.461 2.098 1.00 41.55 708 GLU A C 4
ATOM 5151 O O . GLU A 1 52 ? 11.443 3.700 2.513 1.00 32.33 708 GLU A O 4
ATOM 5163 N N . VAL A 1 53 ? 10.455 4.789 0.809 1.00 40.11 709 VAL A N 4
ATOM 5164 C CA . VAL A 1 53 ? 11.384 4.288 -0.216 1.00 22.51 709 VAL A CA 4
ATOM 5165 C C . VAL A 1 53 ? 12.217 5.429 -0.820 1.00 33.42 709 VAL A C 4
ATOM 5166 O O . VAL A 1 53 ? 11.686 6.292 -1.523 1.00 24.42 709 VAL A O 4
ATOM 5179 N N . ASP A 1 54 ? 13.521 5.435 -0.537 1.00 22.34 710 ASP A N 4
ATOM 5180 C CA . ASP A 1 54 ? 14.435 6.421 -1.114 1.00 3.20 710 ASP A CA 4
ATOM 5181 C C . ASP A 1 54 ? 14.640 6.178 -2.619 1.00 31.11 710 ASP A C 4
ATOM 5182 O O . ASP A 1 54 ? 14.843 5.046 -3.055 1.00 14.41 710 ASP A O 4
ATOM 5191 N N . THR A 1 55 ? 14.611 7.251 -3.405 1.00 13.34 711 THR A N 4
ATOM 5192 C CA . THR A 1 55 ? 14.764 7.144 -4.864 1.00 24.01 711 THR A CA 4
ATOM 5193 C C . THR A 1 55 ? 16.138 7.632 -5.338 1.00 34.43 711 THR A C 4
ATOM 5194 O O . THR A 1 55 ? 16.481 7.496 -6.513 1.00 0.31 711 THR A O 4
ATOM 5205 N N . THR A 1 56 ? 16.929 8.199 -4.427 1.00 44.21 712 THR A N 4
ATOM 5206 C CA . THR A 1 56 ? 18.291 8.653 -4.763 1.00 61.44 712 THR A CA 4
ATOM 5207 C C . THR A 1 56 ? 19.361 7.647 -4.309 1.00 74.24 712 THR A C 4
ATOM 5208 O O . THR A 1 56 ? 20.555 7.865 -4.511 1.00 23.53 712 THR A O 4
ATOM 5219 N N . LYS A 1 57 ? 18.934 6.544 -3.704 1.00 74.32 713 LYS A N 4
ATOM 5220 C CA . LYS A 1 57 ? 19.873 5.545 -3.179 1.00 53.42 713 LYS A CA 4
ATOM 5221 C C . LYS A 1 57 ? 19.326 4.119 -3.354 1.00 13.15 713 LYS A C 4
ATOM 5222 O O . LYS A 1 57 ? 18.163 3.850 -3.050 1.00 44.04 713 LYS A O 4
ATOM 5241 N N . ALA A 1 58 ? 20.176 3.213 -3.835 1.00 72.12 714 ALA A N 4
ATOM 5242 C CA . ALA A 1 58 ? 19.769 1.833 -4.122 1.00 62.22 714 ALA A CA 4
ATOM 5243 C C . ALA A 1 58 ? 19.639 0.986 -2.849 1.00 41.44 714 ALA A C 4
ATOM 5244 O O . ALA A 1 58 ? 20.400 1.152 -1.893 1.00 13.42 714 ALA A O 4
ATOM 5251 N N . GLY A 1 59 ? 18.666 0.080 -2.848 1.00 3.53 715 GLY A N 4
ATOM 5252 C CA . GLY A 1 59 ? 18.435 -0.788 -1.699 1.00 53.14 715 GLY A CA 4
ATOM 5253 C C . GLY A 1 59 ? 17.016 -1.347 -1.666 1.00 42.15 715 GLY A C 4
ATOM 5254 O O . GLY A 1 59 ? 16.153 -0.903 -2.421 1.00 11.23 715 GLY A O 4
ATOM 5258 N N . THR A 1 60 ? 16.769 -2.330 -0.804 1.00 1.05 716 THR A N 4
ATOM 5259 C CA . THR A 1 60 ? 15.427 -2.914 -0.666 1.00 31.32 716 THR A CA 4
ATOM 5260 C C . THR A 1 60 ? 14.653 -2.278 0.503 1.00 23.41 716 THR A C 4
ATOM 5261 O O . THR A 1 60 ? 15.115 -2.276 1.648 1.00 74.33 716 THR A O 4
ATOM 5272 N N . TYR A 1 61 ? 13.477 -1.731 0.206 1.00 71.01 717 TYR A N 4
ATOM 5273 C CA . TYR A 1 61 ? 12.636 -1.068 1.214 1.00 42.33 717 TYR A CA 4
ATOM 5274 C C . TYR A 1 61 ? 11.269 -1.771 1.333 1.00 24.55 717 TYR A C 4
ATOM 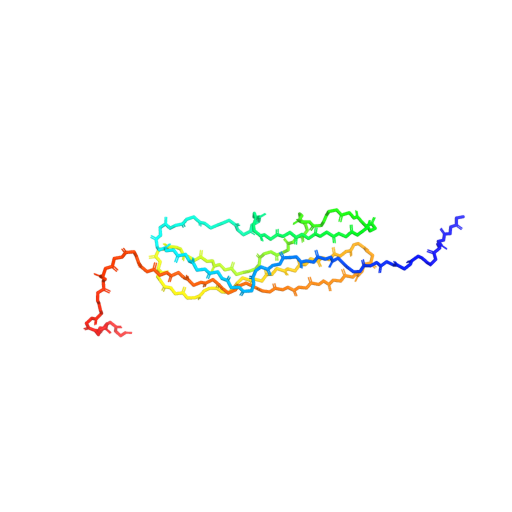5275 O O . TYR A 1 61 ? 10.697 -2.198 0.331 1.00 75.34 717 TYR A O 4
ATOM 5293 N N . VAL A 1 62 ? 10.745 -1.887 2.554 1.00 31.13 718 VAL A N 4
ATOM 5294 C CA . VAL A 1 62 ? 9.434 -2.519 2.780 1.00 72.41 718 VAL A CA 4
ATOM 5295 C C . VAL A 1 62 ? 8.397 -1.497 3.281 1.00 13.44 718 VAL A C 4
ATOM 5296 O O . VAL A 1 62 ? 8.661 -0.731 4.210 1.00 53.31 718 VAL A O 4
ATOM 5309 N N . LEU A 1 63 ? 7.219 -1.492 2.657 1.00 63.25 719 LEU A N 4
ATOM 5310 C CA . LEU A 1 63 ? 6.132 -0.570 3.026 1.00 54.34 719 LEU A CA 4
ATOM 5311 C C . LEU A 1 63 ? 4.900 -1.333 3.550 1.00 64.11 719 LEU A C 4
ATOM 5312 O O . LEU A 1 63 ? 4.554 -2.396 3.037 1.00 14.22 719 LEU A O 4
ATOM 5328 N N . THR A 1 64 ? 4.235 -0.776 4.560 1.00 33.33 720 THR A N 4
ATOM 5329 C CA . THR A 1 64 ? 3.016 -1.384 5.123 1.00 24.33 720 THR A CA 4
ATOM 5330 C C . THR A 1 64 ? 1.788 -0.495 4.887 1.00 42.44 720 THR A C 4
ATOM 5331 O O . THR A 1 64 ? 1.846 0.723 5.063 1.00 11.40 720 THR A O 4
ATOM 5342 N N . TYR A 1 65 ? 0.680 -1.113 4.482 1.00 73.31 721 TYR A N 4
ATOM 5343 C CA . TYR A 1 65 ? -0.575 -0.391 4.220 1.00 34.02 721 TYR A CA 4
ATOM 5344 C C . TYR A 1 65 ? -1.729 -0.980 5.043 1.00 54.02 721 TYR A C 4
ATOM 5345 O O . TYR A 1 65 ? -1.895 -2.199 5.107 1.00 41.34 721 TYR A O 4
ATOM 5363 N N . THR A 1 66 ? -2.531 -0.115 5.658 1.00 61.43 722 THR A N 4
ATOM 5364 C CA . THR A 1 66 ? -3.643 -0.559 6.517 1.00 23.50 722 THR A CA 4
ATOM 5365 C C . THR A 1 66 ? -4.911 0.281 6.290 1.00 12.45 722 THR A C 4
ATOM 5366 O O . THR A 1 66 ? -4.847 1.506 6.233 1.00 64.14 722 THR A O 4
ATOM 5377 N N . VAL A 1 67 ? -6.063 -0.386 6.178 1.00 61.43 723 VAL A N 4
ATOM 5378 C CA . VAL A 1 67 ? -7.349 0.298 5.969 1.00 75.11 723 VAL A CA 4
ATOM 5379 C C . VAL A 1 67 ? -8.433 -0.232 6.933 1.00 22.31 723 VAL A C 4
ATOM 5380 O O . VAL A 1 67 ? -8.443 -1.413 7.286 1.00 74.44 723 VAL A O 4
ATOM 5393 N N . THR A 1 68 ? -9.342 0.652 7.360 1.00 62.13 724 THR A N 4
ATOM 5394 C CA . THR A 1 68 ? -10.373 0.289 8.353 1.00 71.44 724 THR A CA 4
ATOM 5395 C C . THR A 1 68 ? -11.807 0.455 7.811 1.00 10.32 724 THR A C 4
ATOM 5396 O O . THR A 1 68 ? -12.161 1.496 7.252 1.00 32.10 724 THR A O 4
ATOM 5407 N N . ASP A 1 69 ? -12.622 -0.588 7.984 1.00 4.43 725 ASP A N 4
ATOM 5408 C CA . ASP A 1 69 ? -14.051 -0.557 7.635 1.00 54.24 725 ASP A CA 4
ATOM 5409 C C . ASP A 1 69 ? -14.850 0.223 8.698 1.00 51.01 725 ASP A C 4
ATOM 5410 O O . ASP A 1 69 ? -14.431 0.311 9.850 1.00 23.01 725 ASP A O 4
ATOM 5419 N N . SER A 1 70 ? -16.007 0.766 8.312 1.00 71.41 726 SER A N 4
ATOM 5420 C CA . SER A 1 70 ? -16.860 1.530 9.244 1.00 44.23 726 SER A CA 4
ATOM 5421 C C . SER A 1 70 ? -17.208 0.728 10.514 1.00 75.13 726 SER A C 4
ATOM 5422 O O . SER A 1 70 ? -17.336 1.295 11.601 1.00 32.11 726 SER A O 4
ATOM 5430 N N . LYS A 1 71 ? -17.356 -0.591 10.375 1.00 65.11 727 LYS A N 4
ATOM 5431 C CA . LYS A 1 71 ? -17.683 -1.462 11.516 1.00 12.31 727 LYS A CA 4
ATOM 5432 C C . LYS A 1 71 ? -16.468 -1.709 12.427 1.00 15.22 727 LYS A C 4
ATOM 5433 O O . LYS A 1 71 ? -16.619 -2.165 13.562 1.00 41.51 727 LYS A O 4
ATOM 5452 N N . GLY A 1 72 ? -15.272 -1.392 11.937 1.00 40.24 728 GLY A N 4
ATOM 5453 C CA . GLY A 1 72 ? -14.050 -1.639 12.705 1.00 50.11 728 GLY A CA 4
ATOM 5454 C C . GLY A 1 72 ? -13.180 -2.760 12.130 1.00 2.12 728 GLY A C 4
ATOM 5455 O O . GLY A 1 72 ? -12.174 -3.138 12.733 1.00 52.14 728 GLY A O 4
ATOM 5459 N N . HIS A 1 73 ? -13.564 -3.308 10.973 1.00 41.43 729 HIS A N 4
ATOM 5460 C CA . HIS A 1 73 ? -12.751 -4.342 10.310 1.00 22.54 729 HIS A CA 4
ATOM 5461 C C . HIS A 1 73 ? -11.453 -3.749 9.731 1.00 34.45 729 HIS A C 4
ATOM 5462 O O . HIS A 1 73 ? -11.468 -3.110 8.678 1.00 13.20 729 HIS A O 4
ATOM 5477 N N . GLU A 1 74 ? -10.341 -3.960 10.426 1.00 52.44 730 GLU A N 4
ATOM 5478 C CA . GLU A 1 74 ? -9.035 -3.460 9.985 1.00 14.52 730 GLU A CA 4
ATOM 5479 C C . GLU A 1 74 ? -8.229 -4.551 9.261 1.00 21.52 730 GLU A C 4
ATOM 5480 O O . GLU A 1 74 ? -8.017 -5.643 9.794 1.00 53.33 730 GLU A O 4
ATOM 5492 N N . VAL A 1 75 ? -7.792 -4.253 8.037 1.00 4.01 731 VAL A N 4
ATOM 5493 C CA . VAL A 1 75 ? -6.956 -5.175 7.259 1.00 10.31 731 VAL A CA 4
ATOM 5494 C C . VAL A 1 75 ? -5.672 -4.484 6.776 1.00 61.51 731 VAL A C 4
ATOM 5495 O O . VAL A 1 75 ? -5.639 -3.262 6.598 1.00 14.21 731 VAL A O 4
ATOM 5508 N N . THR A 1 76 ? -4.625 -5.273 6.545 1.00 3.25 732 THR A N 4
ATOM 5509 C CA . THR A 1 76 ? -3.306 -4.727 6.210 1.00 44.44 732 THR A CA 4
ATOM 5510 C C . THR A 1 76 ? -2.548 -5.603 5.201 1.00 61.52 732 THR A C 4
ATOM 5511 O O . THR A 1 76 ? -2.691 -6.828 5.179 1.00 1.03 732 THR A O 4
ATOM 5522 N N . ALA A 1 77 ? -1.740 -4.958 4.365 1.00 42.21 733 ALA A N 4
ATOM 5523 C CA . ALA A 1 77 ? -0.901 -5.654 3.384 1.00 21.14 733 ALA A CA 4
ATOM 5524 C C . ALA A 1 77 ? 0.410 -4.888 3.155 1.00 62.51 733 ALA A C 4
ATOM 5525 O O . ALA A 1 77 ? 0.464 -3.672 3.343 1.00 52.10 733 ALA A O 4
ATOM 5532 N N . LYS A 1 78 ? 1.463 -5.595 2.753 1.00 62.13 734 LYS A N 4
ATOM 5533 C CA . LYS A 1 78 ? 2.799 -4.988 2.635 1.00 61.21 734 LYS A CA 4
ATOM 5534 C C . LYS A 1 78 ? 3.396 -5.138 1.221 1.00 21.11 734 LYS A C 4
ATOM 5535 O O . LYS A 1 78 ? 3.093 -6.090 0.498 1.00 13.43 734 LYS A O 4
ATOM 5554 N N . GLN A 1 79 ? 4.259 -4.187 0.850 1.00 52.43 735 GLN A N 4
ATOM 5555 C CA . GLN A 1 79 ? 4.888 -4.149 -0.480 1.00 62.54 735 GLN A CA 4
ATOM 5556 C C . GLN A 1 79 ? 6.411 -3.971 -0.368 1.00 3.32 735 GLN A C 4
ATOM 5557 O O . GLN A 1 79 ? 6.891 -3.060 0.309 1.00 42.24 735 GLN A O 4
ATOM 5571 N N . THR A 1 80 ? 7.166 -4.842 -1.037 1.00 53.31 736 THR A N 4
ATOM 5572 C CA . THR A 1 80 ? 8.635 -4.770 -1.022 1.00 22.22 736 THR A CA 4
ATOM 5573 C C . THR A 1 80 ? 9.178 -4.105 -2.298 1.00 64.12 736 THR A C 4
ATOM 5574 O O . THR A 1 80 ? 9.116 -4.680 -3.385 1.00 3.33 736 THR A O 4
ATOM 5585 N N . VAL A 1 81 ? 9.708 -2.891 -2.156 1.00 11.41 737 VAL A N 4
ATOM 5586 C CA . VAL A 1 81 ? 10.227 -2.123 -3.295 1.00 64.31 737 VAL A CA 4
ATOM 5587 C C . VAL A 1 81 ? 11.766 -2.110 -3.314 1.00 30.43 737 VAL A C 4
ATOM 5588 O O . VAL A 1 81 ? 12.406 -1.602 -2.394 1.00 42.21 737 VAL A O 4
ATOM 5601 N N . THR A 1 82 ? 12.356 -2.669 -4.369 1.00 12.12 738 THR A N 4
ATOM 5602 C CA . THR A 1 82 ? 13.822 -2.694 -4.520 1.00 45.23 738 THR A CA 4
ATOM 5603 C C . THR A 1 82 ? 14.305 -1.628 -5.516 1.00 23.33 738 THR A C 4
ATOM 5604 O O . THR A 1 82 ? 13.780 -1.515 -6.629 1.00 3.31 738 THR A O 4
ATOM 5615 N N . VAL A 1 83 ? 15.313 -0.854 -5.112 1.00 31.03 739 VAL A N 4
ATOM 5616 C CA . VAL A 1 83 ? 15.888 0.198 -5.959 1.00 31.10 739 VAL A CA 4
ATOM 5617 C C . VAL A 1 83 ? 17.250 -0.227 -6.543 1.00 31.35 739 VAL A C 4
ATOM 5618 O O . VAL A 1 83 ? 18.129 -0.701 -5.816 1.00 15.13 739 VAL A O 4
ATOM 5631 N N . LYS A 1 84 ? 17.419 -0.051 -7.856 1.00 42.04 740 LYS A N 4
ATOM 5632 C CA . LYS A 1 84 ? 18.685 -0.372 -8.539 1.00 1.41 740 LYS A CA 4
ATOM 5633 C C . LYS A 1 84 ? 19.336 0.890 -9.132 1.00 34.24 740 LYS A C 4
ATOM 5634 O O . LYS A 1 84 ? 18.658 1.875 -9.419 1.00 51.11 740 LYS A O 4
ATOM 5653 N N . VAL A 1 85 ? 20.651 0.855 -9.323 1.00 13.30 741 VAL A N 4
ATOM 5654 C CA . VAL A 1 85 ? 21.389 2.021 -9.831 1.00 73.45 741 VAL A CA 4
ATOM 5655 C C . VAL A 1 85 ? 21.480 2.024 -11.366 1.00 55.33 741 VAL A C 4
ATOM 5656 O O . VAL A 1 85 ? 21.677 0.980 -11.990 1.00 41.12 741 VAL A O 4
ATOM 5669 N N . ARG A 1 86 ? 21.335 3.205 -11.967 1.00 70.01 742 ARG A N 4
ATOM 5670 C CA . ARG A 1 86 ? 21.519 3.370 -13.414 1.00 62.32 742 ARG A CA 4
ATOM 5671 C C . ARG A 1 86 ? 22.990 3.673 -13.751 1.00 30.04 742 ARG A C 4
ATOM 5672 O O . ARG A 1 86 ? 23.747 2.784 -14.145 1.00 55.42 742 ARG A O 4
ATOM 5693 N N . GLU A 1 87 ? 23.391 4.931 -13.584 1.00 44.54 743 GLU A N 4
ATOM 5694 C CA . GLU A 1 87 ? 24.780 5.338 -13.814 1.00 22.43 743 GLU A CA 4
ATOM 5695 C C . GLU A 1 87 ? 25.621 5.154 -12.538 1.00 44.14 743 GLU A C 4
ATOM 5696 O O . GLU A 1 87 ? 25.362 5.796 -11.517 1.00 53.03 743 GLU A O 4
ATOM 5708 N N . GLU A 1 88 ? 26.622 4.279 -12.602 1.00 45.11 744 GLU A N 4
ATOM 5709 C CA . GLU A 1 88 ? 27.467 3.974 -11.435 1.00 21.12 744 GLU A CA 4
ATOM 5710 C C . GLU A 1 88 ? 28.725 4.859 -11.389 1.00 11.03 744 GLU A C 4
ATOM 5711 O O . GLU A 1 88 ? 28.935 5.706 -12.257 1.00 2.43 744 GLU A O 4
ATOM 5723 N N . VAL A 1 89 ? 29.564 4.648 -10.373 1.00 22.34 745 VAL A N 4
ATOM 5724 C CA . VAL A 1 89 ? 30.815 5.403 -10.224 1.00 54.41 745 VAL A CA 4
ATOM 5725 C C . VAL A 1 89 ? 31.950 4.756 -11.037 1.00 72.01 745 VAL A C 4
ATOM 5726 O O . VAL A 1 89 ? 32.061 3.531 -11.093 1.00 53.45 745 VAL A O 4
ATOM 5739 N N . LYS A 1 90 ? 32.782 5.587 -11.668 1.00 22.11 746 LYS A N 4
ATOM 5740 C CA . LYS A 1 90 ? 33.915 5.100 -12.477 1.00 4.01 746 LYS A CA 4
ATOM 5741 C C . LYS A 1 90 ? 35.018 4.454 -11.618 1.00 13.21 746 LYS A C 4
ATOM 5742 O O . LYS A 1 90 ? 35.785 3.619 -12.099 1.00 63.04 746 LYS A O 4
ATOM 5761 N N . ASN A 1 91 ? 35.110 4.859 -10.355 1.00 1.31 747 ASN A N 4
ATOM 5762 C CA . ASN A 1 91 ? 36.189 4.403 -9.466 1.00 43.12 747 ASN A CA 4
ATOM 5763 C C . ASN A 1 91 ? 35.705 3.372 -8.436 1.00 32.21 747 ASN A C 4
ATOM 5764 O O . ASN A 1 91 ? 34.536 3.359 -8.045 1.00 32.34 747 ASN A O 4
ATOM 5775 N N . ASP A 1 92 ? 36.631 2.523 -7.991 1.00 64.52 748 ASP A N 4
ATOM 5776 C CA . ASP A 1 92 ? 36.332 1.482 -7.001 1.00 3.54 748 ASP A CA 4
ATOM 5777 C C . ASP A 1 92 ? 36.094 2.073 -5.604 1.00 54.45 748 ASP A C 4
ATOM 5778 O O . ASP A 1 92 ? 37.006 2.647 -5.000 1.00 43.22 748 ASP A O 4
ATOM 5787 N N . LYS A 1 93 ? 34.869 1.932 -5.095 1.00 20.23 749 LYS A N 4
ATOM 5788 C CA . LYS A 1 93 ? 34.552 2.381 -3.737 1.00 13.24 749 LYS A CA 4
ATOM 5789 C C . LYS A 1 93 ? 33.182 1.848 -3.272 1.00 73.03 749 LYS A C 4
ATOM 5790 O O . LYS A 1 93 ? 32.197 2.587 -3.228 1.00 10.24 749 LYS A O 4
ATOM 5809 N N . PRO A 1 94 ? 33.097 0.545 -2.936 1.00 71.25 750 PRO A N 4
ATOM 5810 C CA . PRO A 1 94 ? 31.849 -0.062 -2.451 1.00 71.24 750 PRO A CA 4
ATOM 5811 C C . PRO A 1 94 ? 31.540 0.327 -0.996 1.00 42.20 750 PRO A C 4
ATOM 5812 O O . PRO A 1 94 ? 31.914 -0.373 -0.054 1.00 42.12 750 PRO A O 4
ATOM 5823 N N . ILE A 1 95 ? 30.872 1.466 -0.820 1.00 23.25 751 ILE A N 4
ATOM 5824 C CA . ILE A 1 95 ? 30.544 1.980 0.520 1.00 42.32 751 ILE A CA 4
ATOM 5825 C C . ILE A 1 95 ? 29.322 1.279 1.138 1.00 72.45 751 ILE A C 4
ATOM 5826 O O . ILE A 1 95 ? 28.861 1.653 2.221 1.00 3.45 751 ILE A O 4
ATOM 5842 N N . LEU A 1 96 ? 28.795 0.273 0.447 1.00 52.42 752 LEU A N 4
ATOM 5843 C CA . LEU A 1 96 ? 27.683 -0.535 0.965 1.00 64.43 752 LEU A CA 4
ATOM 5844 C C . LEU A 1 96 ? 28.174 -1.916 1.436 1.00 74.03 752 LEU A C 4
ATOM 5845 O O . LEU A 1 96 ? 29.365 -2.225 1.358 1.00 33.22 752 LEU A O 4
ATOM 5861 N N . GLU A 1 97 ? 27.260 -2.742 1.942 1.00 54.52 753 GLU A N 4
ATOM 5862 C CA . GLU A 1 97 ? 27.613 -4.091 2.402 1.00 53.33 753 GLU A CA 4
ATOM 5863 C C . GLU A 1 97 ? 27.798 -5.052 1.222 1.00 34.43 753 GLU A C 4
ATOM 5864 O O . GLU A 1 97 ? 27.930 -6.267 1.407 1.00 10.21 753 GLU A O 4
ATOM 5877 N N . MET A 1 1 ? -42.861 -4.938 10.511 1.00 52.32 657 MET A N 5
ATOM 5878 C CA . MET A 1 1 ? -42.600 -6.348 10.910 1.00 72.23 657 MET A CA 5
ATOM 5879 C C . MET A 1 1 ? -41.293 -6.875 10.290 1.00 64.24 657 MET A C 5
ATOM 5880 O O . MET A 1 1 ? -41.194 -7.043 9.075 1.00 54.11 657 MET A O 5
ATOM 5896 N N . GLY A 1 2 ? -40.284 -7.120 11.129 1.00 42.45 658 GLY A N 5
ATOM 5897 C CA . GLY A 1 2 ? -39.007 -7.634 10.638 1.00 14.43 658 GLY A CA 5
ATOM 5898 C C . GLY A 1 2 ? -37.815 -7.220 11.503 1.00 33.32 658 GLY A C 5
ATOM 5899 O O . GLY A 1 2 ? -37.620 -6.035 11.777 1.00 63.52 658 GLY A O 5
ATOM 5903 N N . ASN A 1 3 ? -37.016 -8.198 11.934 1.00 1.41 659 ASN A N 5
ATOM 5904 C CA . ASN A 1 3 ? -35.813 -7.922 12.735 1.00 51.01 659 ASN A CA 5
ATOM 5905 C C . ASN A 1 3 ? -34.769 -9.044 12.588 1.00 42.00 659 ASN A C 5
ATOM 5906 O O . ASN A 1 3 ? -35.058 -10.111 12.041 1.00 42.43 659 ASN A O 5
ATOM 5917 N N . GLY A 1 4 ? -33.561 -8.797 13.092 1.00 21.12 660 GLY A N 5
ATOM 5918 C CA . GLY A 1 4 ? -32.497 -9.794 13.032 1.00 43.14 660 GLY A CA 5
ATOM 5919 C C . GLY A 1 4 ? -31.105 -9.190 13.177 1.00 53.15 660 GLY A C 5
ATOM 5920 O O . GLY A 1 4 ? -30.961 -7.994 13.442 1.00 51.01 660 GLY A O 5
ATOM 5924 N N . GLU A 1 5 ? -30.077 -10.020 13.008 1.00 71.42 661 GLU A N 5
ATOM 5925 C CA . GLU A 1 5 ? -28.680 -9.568 13.091 1.00 71.02 661 GLU A CA 5
ATOM 5926 C C . GLU A 1 5 ? -27.845 -10.152 11.942 1.00 65.34 661 GLU A C 5
ATOM 5927 O O . GLU A 1 5 ? -27.982 -11.323 11.601 1.00 3.34 661 GLU A O 5
ATOM 5939 N N . THR A 1 6 ? -26.979 -9.329 11.351 1.00 12.13 662 THR A N 5
ATOM 5940 C CA . THR A 1 6 ? -26.139 -9.764 10.223 1.00 4.41 662 THR A CA 5
ATOM 5941 C C . THR A 1 6 ? -24.674 -9.338 10.402 1.00 41.32 662 THR A C 5
ATOM 5942 O O . THR A 1 6 ? -24.389 -8.293 10.989 1.00 23.12 662 THR A O 5
ATOM 5953 N N . SER A 1 7 ? -23.749 -10.161 9.909 1.00 63.44 663 SER A N 5
ATOM 5954 C CA . SER A 1 7 ? -22.309 -9.873 10.019 1.00 44.11 663 SER A CA 5
ATOM 5955 C C . SER A 1 7 ? -21.818 -8.994 8.859 1.00 4.51 663 SER A C 5
ATOM 5956 O O . SER A 1 7 ? -22.184 -9.213 7.703 1.00 34.53 663 SER A O 5
ATOM 5964 N N . ASP A 1 8 ? -20.991 -8.002 9.172 1.00 25.24 664 ASP A N 5
ATOM 5965 C CA . ASP A 1 8 ? -20.411 -7.127 8.147 1.00 33.42 664 ASP A CA 5
ATOM 5966 C C . ASP A 1 8 ? -19.128 -7.736 7.553 1.00 33.22 664 ASP A C 5
ATOM 5967 O O . ASP A 1 8 ? -18.453 -8.543 8.196 1.00 70.43 664 ASP A O 5
ATOM 5976 N N . LEU A 1 9 ? -18.796 -7.332 6.329 1.00 73.13 665 LEU A N 5
ATOM 5977 C CA . LEU A 1 9 ? -17.648 -7.886 5.605 1.00 45.43 665 LEU A CA 5
ATOM 5978 C C . LEU A 1 9 ? -16.436 -6.935 5.617 1.00 0.44 665 LEU A C 5
ATOM 5979 O O . LEU A 1 9 ? -16.583 -5.711 5.467 1.00 40.41 665 LEU A O 5
ATOM 5995 N N . GLU A 1 10 ? -15.245 -7.507 5.826 1.00 12.32 666 GLU A N 5
ATOM 5996 C CA . GLU A 1 10 ? -13.988 -6.744 5.791 1.00 22.50 666 GLU A CA 5
ATOM 5997 C C . GLU A 1 10 ? -13.685 -6.242 4.363 1.00 51.11 666 GLU A C 5
ATOM 5998 O O . GLU A 1 10 ? -14.065 -6.883 3.378 1.00 1.24 666 GLU A O 5
ATOM 6010 N N . PRO A 1 11 ? -12.966 -5.107 4.230 1.00 63.34 667 PRO A N 5
ATOM 6011 C CA . PRO A 1 11 ? -12.639 -4.521 2.916 1.00 4.43 667 PRO A CA 5
ATOM 6012 C C . PRO A 1 11 ? -11.573 -5.315 2.140 1.00 4.33 667 PRO A C 5
ATOM 6013 O O . PRO A 1 11 ? -10.743 -6.012 2.728 1.00 53.01 667 PRO A O 5
ATOM 6024 N N . LYS A 1 12 ? -11.608 -5.207 0.815 1.00 63.35 668 LYS A N 5
ATOM 6025 C CA . LYS A 1 12 ? -10.641 -5.885 -0.052 1.00 21.05 668 LYS A CA 5
ATOM 6026 C C . LYS A 1 12 ? -9.443 -4.964 -0.347 1.00 0.43 668 LYS A C 5
ATOM 6027 O O . LYS A 1 12 ? -9.548 -4.009 -1.125 1.00 33.31 668 LYS A O 5
ATOM 6046 N N . LEU A 1 13 ? -8.312 -5.248 0.295 1.00 11.24 669 LEU A N 5
ATOM 6047 C CA . LEU A 1 13 ? -7.093 -4.446 0.128 1.00 11.13 669 LEU A CA 5
ATOM 6048 C C . LEU A 1 13 ? -6.167 -5.053 -0.940 1.00 71.23 669 LEU A C 5
ATOM 6049 O O . LEU A 1 13 ? -5.715 -6.191 -0.812 1.00 13.33 669 LEU A O 5
ATOM 6065 N N . THR A 1 14 ? -5.886 -4.287 -1.990 1.00 75.13 670 THR A N 5
ATOM 6066 C CA . THR A 1 14 ? -5.024 -4.753 -3.089 1.00 23.50 670 THR A CA 5
ATOM 6067 C C . THR A 1 14 ? -3.614 -4.160 -2.976 1.00 63.43 670 THR A C 5
ATOM 6068 O O . THR A 1 14 ? -3.417 -2.958 -3.166 1.00 23.54 670 THR A O 5
ATOM 6079 N N . VAL A 1 15 ? -2.641 -5.017 -2.664 1.00 33.15 671 VAL A N 5
ATOM 6080 C CA . VAL A 1 15 ? -1.235 -4.608 -2.509 1.00 33.10 671 VAL A CA 5
ATOM 6081 C C . VAL A 1 15 ? -0.289 -5.598 -3.216 1.00 10.23 671 VAL A C 5
ATOM 6082 O O . VAL A 1 15 ? -0.341 -6.803 -2.955 1.00 35.44 671 VAL A O 5
ATOM 6095 N N . PRO A 1 16 ? 0.600 -5.111 -4.107 1.00 25.04 672 PRO A N 5
ATOM 6096 C CA . PRO A 1 16 ? 1.546 -5.979 -4.827 1.00 33.32 672 PRO A CA 5
ATOM 6097 C C . PRO A 1 16 ? 2.679 -6.486 -3.916 1.00 74.01 672 PRO A C 5
ATOM 6098 O O . PRO A 1 16 ? 3.122 -5.779 -3.013 1.00 71.44 672 PRO A O 5
ATOM 6109 N N . VAL A 1 17 ? 3.136 -7.714 -4.150 1.00 33.31 673 VAL A N 5
ATOM 6110 C CA . VAL A 1 17 ? 4.186 -8.323 -3.320 1.00 4.20 673 VAL A CA 5
ATOM 6111 C C . VAL A 1 17 ? 5.530 -7.578 -3.446 1.00 63.11 673 VAL A C 5
ATOM 6112 O O . VAL A 1 17 ? 6.298 -7.497 -2.485 1.00 53.02 673 VAL A O 5
ATOM 6125 N N . GLY A 1 18 ? 5.806 -7.026 -4.628 1.00 2.23 674 GLY A N 5
ATOM 6126 C CA . GLY A 1 18 ? 7.062 -6.315 -4.845 1.00 11.31 674 GLY A CA 5
ATOM 6127 C C . GLY A 1 18 ? 7.036 -5.396 -6.064 1.00 24.43 674 GLY A C 5
ATOM 6128 O O . GLY A 1 18 ? 6.373 -5.689 -7.060 1.00 42.14 674 GLY A O 5
ATOM 6132 N N . ALA A 1 19 ? 7.770 -4.286 -5.982 1.00 13.32 675 ALA A N 5
ATOM 6133 C CA . ALA A 1 19 ? 7.858 -3.312 -7.077 1.00 1.45 675 ALA A CA 5
ATOM 6134 C C . ALA A 1 19 ? 9.310 -2.857 -7.287 1.00 61.22 675 ALA A C 5
ATOM 6135 O O . ALA A 1 19 ? 10.045 -2.635 -6.321 1.00 25.42 675 ALA A O 5
ATOM 6142 N N . THR A 1 20 ? 9.719 -2.712 -8.545 1.00 4.41 676 THR A N 5
ATOM 6143 C CA . THR A 1 20 ? 11.117 -2.382 -8.868 1.00 64.02 676 THR A CA 5
ATOM 6144 C C . THR A 1 20 ? 11.253 -1.028 -9.582 1.00 73.53 676 THR A C 5
ATOM 6145 O O . THR A 1 20 ? 10.650 -0.803 -10.630 1.00 52.13 676 THR A O 5
ATOM 6156 N N . ILE A 1 21 ? 12.066 -0.138 -9.011 1.00 62.53 677 ILE A N 5
ATOM 6157 C CA . ILE A 1 21 ? 12.370 1.169 -9.621 1.00 3.41 677 ILE A CA 5
ATOM 6158 C C . ILE A 1 21 ? 13.891 1.413 -9.645 1.00 75.12 677 ILE A C 5
ATOM 6159 O O . ILE A 1 21 ? 14.661 0.585 -9.164 1.00 60.12 677 ILE A O 5
ATOM 6175 N N . HIS A 1 22 ? 14.324 2.533 -10.224 1.00 35.33 678 HIS A N 5
ATOM 6176 C CA . HIS A 1 22 ? 15.749 2.915 -10.217 1.00 73.20 678 HIS A CA 5
ATOM 6177 C C . HIS A 1 22 ? 15.993 4.198 -9.400 1.00 2.34 678 HIS A C 5
ATOM 6178 O O . HIS A 1 22 ? 15.056 4.894 -9.010 1.00 44.32 678 HIS A O 5
ATOM 6193 N N . VAL A 1 23 ? 17.266 4.496 -9.139 1.00 13.42 679 VAL A N 5
ATOM 6194 C CA . VAL A 1 23 ? 17.649 5.732 -8.447 1.00 10.21 679 VAL A CA 5
ATOM 6195 C C . VAL A 1 23 ? 17.264 6.963 -9.283 1.00 4.41 679 VAL A C 5
ATOM 6196 O O . VAL A 1 23 ? 17.752 7.139 -10.398 1.00 62.10 679 VAL A O 5
ATOM 6209 N N . GLY A 1 24 ? 16.384 7.800 -8.740 1.00 64.40 680 GLY A N 5
ATOM 6210 C CA . GLY A 1 24 ? 15.919 8.984 -9.455 1.00 50.24 680 GLY A CA 5
ATOM 6211 C C . GLY A 1 24 ? 14.604 8.758 -10.199 1.00 51.11 680 GLY A C 5
ATOM 6212 O O . GLY A 1 24 ? 14.170 9.609 -10.975 1.00 11.25 680 GLY A O 5
ATOM 6216 N N . ASP A 1 25 ? 13.978 7.607 -9.971 1.00 34.20 681 ASP A N 5
ATOM 6217 C CA . ASP A 1 25 ? 12.688 7.282 -10.592 1.00 32.04 681 ASP A CA 5
ATOM 6218 C C . ASP A 1 25 ? 11.512 7.659 -9.675 1.00 61.40 681 ASP A C 5
ATOM 6219 O O . ASP A 1 25 ? 11.693 7.925 -8.485 1.00 23.34 681 ASP A O 5
ATOM 6228 N N . SER A 1 26 ? 10.307 7.677 -10.241 1.00 41.14 682 SER A N 5
ATOM 6229 C CA . SER A 1 26 ? 9.094 8.031 -9.490 1.00 61.51 682 SER A CA 5
ATOM 6230 C C . SER A 1 26 ? 8.399 6.784 -8.928 1.00 30.13 682 SER A C 5
ATOM 6231 O O . SER A 1 26 ? 8.457 5.706 -9.523 1.00 75.22 682 SER A O 5
ATOM 6239 N N . PHE A 1 27 ? 7.731 6.936 -7.789 1.00 61.15 683 PHE A N 5
ATOM 6240 C CA . PHE A 1 27 ? 6.995 5.831 -7.163 1.00 22.31 683 PHE A CA 5
ATOM 6241 C C . PHE A 1 27 ? 5.810 6.362 -6.342 1.00 53.13 683 PHE A C 5
ATOM 6242 O O . PHE A 1 27 ? 5.997 7.087 -5.362 1.00 60.45 683 PHE A O 5
ATOM 6259 N N . VAL A 1 28 ? 4.588 6.006 -6.744 1.00 3.20 684 VAL A N 5
ATOM 6260 C CA . VAL A 1 28 ? 3.376 6.478 -6.060 1.00 65.31 684 VAL A CA 5
ATOM 6261 C C . VAL A 1 28 ? 2.582 5.307 -5.442 1.00 21.21 684 VAL A C 5
ATOM 6262 O O . VAL A 1 28 ? 1.726 4.702 -6.094 1.00 63.54 684 VAL A O 5
ATOM 6275 N N . PRO A 1 29 ? 2.842 4.984 -4.159 1.00 63.41 685 PRO A N 5
ATOM 6276 C CA . PRO A 1 29 ? 2.184 3.853 -3.474 1.00 73.42 685 PRO A CA 5
ATOM 6277 C C . PRO A 1 29 ? 0.659 4.022 -3.366 1.00 43.24 685 PRO A C 5
ATOM 6278 O O . PRO A 1 29 ? -0.091 3.047 -3.414 1.00 2.13 685 PRO A O 5
ATOM 6289 N N . MET A 1 30 ? 0.205 5.271 -3.251 1.00 2.51 686 MET A N 5
ATOM 6290 C CA . MET A 1 30 ? -1.227 5.570 -3.105 1.00 53.03 686 MET A CA 5
ATOM 6291 C C . MET A 1 30 ? -1.976 5.502 -4.447 1.00 2.54 686 MET A C 5
ATOM 6292 O O . MET A 1 30 ? -3.191 5.711 -4.501 1.00 35.21 686 MET A O 5
ATOM 6306 N N . ALA A 1 31 ? -1.251 5.221 -5.528 1.00 24.21 687 ALA A N 5
ATOM 6307 C CA . ALA A 1 31 ? -1.864 5.042 -6.852 1.00 55.20 687 ALA A CA 5
ATOM 6308 C C . ALA A 1 31 ? -1.920 3.559 -7.245 1.00 53.34 687 ALA A C 5
ATOM 6309 O O . ALA A 1 31 ? -2.813 3.128 -7.975 1.00 71.32 687 ALA A O 5
ATOM 6316 N N . GLU A 1 32 ? -0.955 2.782 -6.758 1.00 21.10 688 GLU A N 5
ATOM 6317 C CA . GLU A 1 32 ? -0.879 1.349 -7.071 1.00 22.20 688 GLU A CA 5
ATOM 6318 C C . GLU A 1 32 ? -1.635 0.496 -6.037 1.00 41.23 688 GLU A C 5
ATOM 6319 O O . GLU A 1 32 ? -2.127 -0.590 -6.355 1.00 63.00 688 GLU A O 5
ATOM 6331 N N . VAL A 1 33 ? -1.726 0.991 -4.804 1.00 24.24 689 VAL A N 5
ATOM 6332 C CA . VAL A 1 33 ? -2.451 0.291 -3.733 1.00 64.01 689 VAL A CA 5
ATOM 6333 C C . VAL A 1 33 ? -3.870 0.853 -3.556 1.00 32.11 689 VAL A C 5
ATOM 6334 O O . VAL A 1 33 ? -4.054 2.053 -3.344 1.00 21.41 689 VAL A O 5
ATOM 6347 N N . LEU A 1 34 ? -4.868 -0.028 -3.641 1.00 24.52 690 LEU A N 5
ATOM 6348 C CA . LEU A 1 34 ? -6.283 0.370 -3.525 1.00 65.14 690 LEU A CA 5
ATOM 6349 C C . LEU A 1 34 ? -7.012 -0.441 -2.444 1.00 32.33 690 LEU A C 5
ATOM 6350 O O . LEU A 1 34 ? -6.645 -1.581 -2.152 1.00 62.40 690 LEU A O 5
ATOM 6366 N N . ALA A 1 35 ? -8.074 0.129 -1.880 1.00 13.32 691 ALA A N 5
ATOM 6367 C CA . ALA A 1 35 ? -8.887 -0.567 -0.871 1.00 71.14 691 ALA A CA 5
ATOM 6368 C C . ALA A 1 35 ? -10.383 -0.343 -1.119 1.00 30.03 691 ALA A C 5
ATOM 6369 O O . ALA A 1 35 ? -10.854 0.792 -1.142 1.00 3.30 691 ALA A O 5
ATOM 6376 N N . ILE A 1 36 ? -11.127 -1.433 -1.294 1.00 64.11 692 ILE A N 5
ATOM 6377 C CA . ILE A 1 36 ? -12.560 -1.356 -1.607 1.00 53.24 692 ILE A CA 5
ATOM 6378 C C . ILE A 1 36 ? -13.394 -2.237 -0.665 1.00 43.34 692 ILE A C 5
ATOM 6379 O O . ILE A 1 36 ? -13.243 -3.461 -0.645 1.00 54.51 692 ILE A O 5
ATOM 6395 N N . ASP A 1 37 ? -14.273 -1.611 0.110 1.00 71.32 693 ASP A N 5
ATOM 6396 C CA . ASP A 1 37 ? -15.192 -2.333 0.997 1.00 3.15 693 ASP A CA 5
ATOM 6397 C C . ASP A 1 37 ? -16.549 -2.543 0.309 1.00 24.41 693 ASP A C 5
ATOM 6398 O O . ASP A 1 37 ? -16.976 -1.723 -0.502 1.00 63.43 693 ASP A O 5
ATOM 6407 N N . LYS A 1 38 ? -17.232 -3.632 0.649 1.00 32.04 694 LYS A N 5
ATOM 6408 C CA . LYS A 1 38 ? -18.440 -4.034 -0.077 1.00 52.12 694 LYS A CA 5
ATOM 6409 C C . LYS A 1 38 ? -19.647 -3.119 0.216 1.00 53.23 694 LYS A C 5
ATOM 6410 O O . LYS A 1 38 ? -20.388 -2.760 -0.703 1.00 3.22 694 LYS A O 5
ATOM 6429 N N . GLU A 1 39 ? -19.869 -2.752 1.480 1.00 4.22 695 GLU A N 5
ATOM 6430 C CA . GLU A 1 39 ? -20.981 -1.840 1.807 1.00 23.20 695 GLU A CA 5
ATOM 6431 C C . GLU A 1 39 ? -20.573 -0.374 1.616 1.00 71.13 695 GLU A C 5
ATOM 6432 O O . GLU A 1 39 ? -21.318 0.416 1.033 1.00 44.21 695 GLU A O 5
ATOM 6444 N N . ASP A 1 40 ? -19.391 -0.007 2.116 1.00 52.22 696 ASP A N 5
ATOM 6445 C CA . ASP A 1 40 ? -18.944 1.387 2.082 1.00 43.50 696 ASP A CA 5
ATOM 6446 C C . ASP A 1 40 ? -18.507 1.824 0.671 1.00 4.24 696 ASP A C 5
ATOM 6447 O O . ASP A 1 40 ? -18.934 2.868 0.172 1.00 55.21 696 ASP A O 5
ATOM 6456 N N . GLY A 1 41 ? -17.666 1.021 0.025 1.00 42.15 697 GLY A N 5
ATOM 6457 C CA . GLY A 1 41 ? -17.136 1.385 -1.287 1.00 40.41 697 GLY A CA 5
ATOM 6458 C C . GLY A 1 41 ? -15.638 1.674 -1.256 1.00 72.45 697 GLY A C 5
ATOM 6459 O O . GLY A 1 41 ? -14.837 0.798 -0.937 1.00 63.04 697 GLY A O 5
ATOM 6463 N N . ASP A 1 42 ? -15.248 2.904 -1.586 1.00 23.45 698 ASP A N 5
ATOM 6464 C CA . ASP A 1 42 ? -13.832 3.282 -1.606 1.00 54.14 698 ASP A CA 5
ATOM 6465 C C . ASP A 1 42 ? -13.288 3.543 -0.194 1.00 43.51 698 ASP A C 5
ATOM 6466 O O . ASP A 1 42 ? -13.739 4.453 0.501 1.00 43.42 698 ASP A O 5
ATOM 6475 N N . LEU A 1 43 ? -12.312 2.739 0.215 1.00 3.32 699 LEU A N 5
ATOM 6476 C CA . LEU A 1 43 ? -11.577 2.964 1.467 1.00 51.03 699 LEU A CA 5
ATOM 6477 C C . LEU A 1 43 ? -10.091 3.226 1.185 1.00 0.33 699 LEU A C 5
ATOM 6478 O O . LEU A 1 43 ? -9.261 3.201 2.094 1.00 52.22 699 LEU A O 5
ATOM 6494 N N . THR A 1 44 ? -9.764 3.497 -0.080 1.00 64.34 700 THR A N 5
ATOM 6495 C CA . THR A 1 44 ? -8.379 3.764 -0.492 1.00 2.34 700 THR A CA 5
ATOM 6496 C C . THR A 1 44 ? -7.794 4.964 0.267 1.00 32.13 700 THR A C 5
ATOM 6497 O O . THR A 1 44 ? -6.609 4.988 0.599 1.00 14.33 700 THR A O 5
ATOM 6508 N N . SER A 1 45 ? -8.638 5.950 0.560 1.00 64.31 701 SER A N 5
ATOM 6509 C CA . SER A 1 45 ? -8.213 7.129 1.330 1.00 15.35 701 SER A CA 5
ATOM 6510 C C . SER A 1 45 ? -7.938 6.780 2.800 1.00 2.11 701 SER A C 5
ATOM 6511 O O . SER A 1 45 ? -7.271 7.533 3.509 1.00 43.41 701 SER A O 5
ATOM 6519 N N . LYS A 1 46 ? -8.449 5.636 3.250 1.00 71.24 702 LYS A N 5
ATOM 6520 C CA . LYS A 1 46 ? -8.281 5.201 4.643 1.00 14.23 702 LYS A CA 5
ATOM 6521 C C . LYS A 1 46 ? -7.027 4.328 4.822 1.00 21.30 702 LYS A C 5
ATOM 6522 O O . LYS A 1 46 ? -6.761 3.827 5.917 1.00 52.51 702 LYS A O 5
ATOM 6541 N N . ILE A 1 47 ? -6.260 4.152 3.749 1.00 12.31 703 ILE A N 5
ATOM 6542 C CA . ILE A 1 47 ? -5.045 3.332 3.792 1.00 2.12 703 ILE A CA 5
ATOM 6543 C C . ILE A 1 47 ? -3.885 4.068 4.482 1.00 72.04 703 ILE A C 5
ATOM 6544 O O . ILE A 1 47 ? -3.529 5.190 4.111 1.00 50.44 703 ILE A O 5
ATOM 6560 N N . LYS A 1 48 ? -3.308 3.433 5.494 1.00 24.41 704 LYS A N 5
ATOM 6561 C CA . LYS A 1 48 ? -2.095 3.941 6.134 1.00 51.01 704 LYS A CA 5
ATOM 6562 C C . LYS A 1 48 ? -0.849 3.329 5.495 1.00 32.00 704 LYS A C 5
ATOM 6563 O O . LYS A 1 48 ? -0.703 2.106 5.431 1.00 44.14 704 LYS A O 5
ATOM 6582 N N . VAL A 1 49 ? 0.039 4.188 5.019 1.00 11.14 705 VAL A N 5
ATOM 6583 C CA . VAL A 1 49 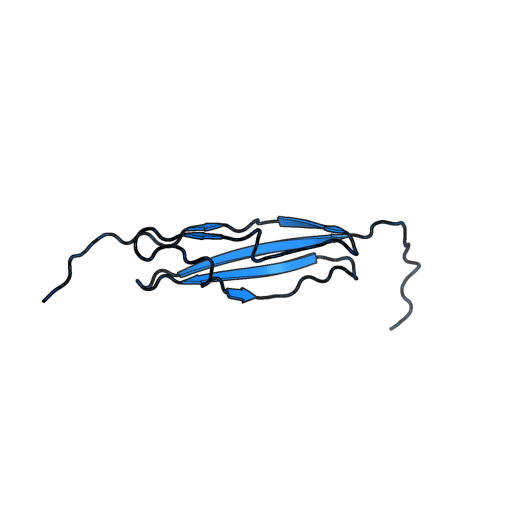? 1.291 3.748 4.396 1.00 3.43 705 VAL A CA 5
ATOM 6584 C C . VAL A 1 49 ? 2.441 3.761 5.414 1.00 15.02 705 VAL A C 5
ATOM 6585 O O . VAL A 1 49 ? 2.919 4.825 5.814 1.00 72.41 705 VAL A O 5
ATOM 6598 N N . ASP A 1 50 ? 2.867 2.578 5.846 1.00 53.45 706 ASP A N 5
ATOM 6599 C CA . ASP A 1 50 ? 3.942 2.453 6.838 1.00 53.11 706 ASP A CA 5
ATOM 6600 C C . ASP A 1 50 ? 5.287 2.121 6.171 1.00 43.42 706 ASP A C 5
ATOM 6601 O O . ASP A 1 50 ? 5.369 1.235 5.316 1.00 51.13 706 ASP A O 5
ATOM 6610 N N . GLY A 1 51 ? 6.338 2.826 6.581 1.00 53.11 707 GLY A N 5
ATOM 6611 C CA . GLY A 1 51 ? 7.665 2.625 6.003 1.00 24.23 707 GLY A CA 5
ATOM 6612 C C . GLY A 1 51 ? 8.202 3.875 5.315 1.00 21.21 707 GLY A C 5
ATOM 6613 O O . GLY A 1 51 ? 7.634 4.962 5.455 1.00 42.03 707 GLY A O 5
ATOM 6617 N N . GLU A 1 52 ? 9.294 3.722 4.570 1.00 63.23 708 GLU A N 5
ATOM 6618 C CA . GLU A 1 52 ? 9.910 4.852 3.859 1.00 62.53 708 GLU A CA 5
ATOM 6619 C C . GLU A 1 52 ? 10.779 4.378 2.681 1.00 61.32 708 GLU A C 5
ATOM 6620 O O . GLU A 1 52 ? 11.532 3.410 2.798 1.00 11.05 708 GLU A O 5
ATOM 6632 N N . VAL A 1 53 ? 10.675 5.074 1.548 1.00 44.41 709 VAL A N 5
ATOM 6633 C CA . VAL A 1 53 ? 11.455 4.742 0.346 1.00 23.35 709 VAL A CA 5
ATOM 6634 C C . VAL A 1 53 ? 12.230 5.966 -0.167 1.00 51.25 709 VAL A C 5
ATOM 6635 O O . VAL A 1 53 ? 11.639 7.009 -0.453 1.00 11.42 709 VAL A O 5
ATOM 6648 N N . ASP A 1 54 ? 13.550 5.839 -0.281 1.00 21.33 710 ASP A N 5
ATOM 6649 C CA . ASP A 1 54 ? 14.381 6.922 -0.815 1.00 64.33 710 ASP A CA 5
ATOM 6650 C C . ASP A 1 54 ? 14.604 6.762 -2.325 1.00 35.11 710 ASP A C 5
ATOM 6651 O O . ASP A 1 54 ? 14.777 5.653 -2.830 1.00 15.41 710 ASP A O 5
ATOM 6660 N N . THR A 1 55 ? 14.608 7.888 -3.032 1.00 32.42 711 THR A N 5
ATOM 6661 C CA . THR A 1 55 ? 14.773 7.902 -4.490 1.00 13.13 711 THR A CA 5
ATOM 6662 C C . THR A 1 55 ? 16.200 8.285 -4.911 1.00 70.11 711 THR A C 5
ATOM 6663 O O . THR A 1 55 ? 16.556 8.174 -6.082 1.00 33.42 711 THR A O 5
ATOM 6674 N N . THR A 1 56 ? 17.019 8.732 -3.959 1.00 63.51 712 THR A N 5
ATOM 6675 C CA . THR A 1 56 ? 18.390 9.184 -4.272 1.00 3.15 712 THR A CA 5
ATOM 6676 C C . THR A 1 56 ? 19.467 8.153 -3.892 1.00 21.34 712 THR A C 5
ATOM 6677 O O . THR A 1 56 ? 20.657 8.391 -4.100 1.00 21.45 712 THR A O 5
ATOM 6688 N N . LYS A 1 57 ? 19.061 7.013 -3.343 1.00 0.43 713 LYS A N 5
ATOM 6689 C CA . LYS A 1 57 ? 20.010 5.932 -3.027 1.00 21.42 713 LYS A CA 5
ATOM 6690 C C . LYS A 1 57 ? 19.381 4.550 -3.261 1.00 12.40 713 LYS A C 5
ATOM 6691 O O . LYS A 1 57 ? 18.230 4.309 -2.892 1.00 51.34 713 LYS A O 5
ATOM 6710 N N . ALA A 1 58 ? 20.150 3.651 -3.876 1.00 62.00 714 ALA A N 5
ATOM 6711 C CA . ALA A 1 58 ? 19.688 2.290 -4.164 1.00 2.21 714 ALA A CA 5
ATOM 6712 C C . ALA A 1 58 ? 19.544 1.439 -2.892 1.00 2.20 714 ALA A C 5
ATOM 6713 O O . ALA A 1 58 ? 20.325 1.570 -1.944 1.00 51.02 714 ALA A O 5
ATOM 6720 N N . GLY A 1 59 ? 18.537 0.570 -2.880 1.00 74.22 715 GLY A N 5
ATOM 6721 C CA . GLY A 1 59 ? 18.291 -0.291 -1.726 1.00 74.41 715 GLY A CA 5
ATOM 6722 C C . GLY A 1 59 ? 16.878 -0.864 -1.709 1.00 61.52 715 GLY A C 5
ATOM 6723 O O . GLY A 1 59 ? 16.009 -0.411 -2.453 1.00 2.02 715 GLY A O 5
ATOM 6727 N N . THR A 1 60 ? 16.641 -1.862 -0.863 1.00 71.33 716 THR A N 5
ATOM 6728 C CA . THR A 1 60 ? 15.307 -2.469 -0.741 1.00 70.10 716 THR A CA 5
ATOM 6729 C C . THR A 1 60 ? 14.569 -1.943 0.500 1.00 24.22 716 THR A C 5
ATOM 6730 O O . THR A 1 60 ? 15.075 -2.022 1.619 1.00 1.02 716 THR A O 5
ATOM 6741 N N . TYR A 1 61 ? 13.372 -1.400 0.286 1.00 61.31 717 TYR A N 5
ATOM 6742 C CA . TYR A 1 61 ? 12.567 -0.815 1.367 1.00 25.15 717 TYR A CA 5
ATOM 6743 C C . TYR A 1 61 ? 11.196 -1.511 1.465 1.00 53.52 717 TYR A C 5
ATOM 6744 O O . TYR A 1 61 ? 10.523 -1.721 0.454 1.00 54.33 717 TYR A O 5
ATOM 6762 N N . VAL A 1 62 ? 10.784 -1.868 2.681 1.00 71.33 718 VAL A N 5
ATOM 6763 C CA . VAL A 1 62 ? 9.498 -2.549 2.895 1.00 54.51 718 VAL A CA 5
ATOM 6764 C C . VAL A 1 62 ? 8.381 -1.552 3.252 1.00 1.22 718 VAL A C 5
ATOM 6765 O O . VAL A 1 62 ? 8.562 -0.680 4.101 1.00 32.34 718 VAL A O 5
ATOM 6778 N N . LEU A 1 63 ? 7.227 -1.689 2.597 1.00 21.15 719 LEU A N 5
ATOM 6779 C CA . LEU A 1 63 ? 6.057 -0.841 2.874 1.00 21.02 719 LEU A CA 5
ATOM 6780 C C . LEU A 1 63 ? 4.858 -1.685 3.334 1.00 64.32 719 LEU A C 5
ATOM 6781 O O . LEU A 1 63 ? 4.471 -2.644 2.669 1.00 4.13 719 LEU A O 5
ATOM 6797 N N . THR A 1 64 ? 4.271 -1.317 4.470 1.00 45.34 720 THR A N 5
ATOM 6798 C CA . THR A 1 64 ? 3.097 -2.023 5.009 1.00 62.43 720 THR A CA 5
ATOM 6799 C C . THR A 1 64 ? 1.847 -1.137 4.942 1.00 13.30 720 THR A C 5
ATOM 6800 O O . THR A 1 64 ? 1.813 -0.051 5.522 1.00 42.25 720 THR A O 5
ATOM 6811 N N . TYR A 1 65 ? 0.825 -1.603 4.232 1.00 61.23 721 TYR A N 5
ATOM 6812 C CA . TYR A 1 65 ? -0.420 -0.845 4.069 1.00 74.25 721 TYR A CA 5
ATOM 6813 C C . TYR A 1 65 ? -1.543 -1.429 4.938 1.00 40.35 721 TYR A C 5
ATOM 6814 O O . TYR A 1 65 ? -1.915 -2.592 4.785 1.00 72.41 721 TYR A O 5
ATOM 6832 N N . THR A 1 66 ? -2.080 -0.624 5.849 1.00 65.34 722 THR A N 5
ATOM 6833 C CA . THR A 1 66 ? -3.190 -1.064 6.710 1.00 73.31 722 THR A CA 5
ATOM 6834 C C . THR A 1 66 ? -4.410 -0.141 6.558 1.00 35.42 722 THR A C 5
ATOM 6835 O O . THR A 1 66 ? -4.312 1.071 6.766 1.00 1.21 722 THR A O 5
ATOM 6846 N N . VAL A 1 67 ? -5.559 -0.714 6.201 1.00 22.20 723 VAL A N 5
ATOM 6847 C CA . VAL A 1 67 ? -6.784 0.068 5.968 1.00 72.34 723 VAL A CA 5
ATOM 6848 C C . VAL A 1 67 ? -7.919 -0.340 6.930 1.00 65.11 723 VAL A C 5
ATOM 6849 O O . VAL A 1 67 ? -8.033 -1.505 7.321 1.00 12.43 723 VAL A O 5
ATOM 6862 N N . THR A 1 68 ? -8.758 0.632 7.303 1.00 21.31 724 THR A N 5
ATOM 6863 C CA . THR A 1 68 ? -9.854 0.399 8.259 1.00 65.03 724 THR A CA 5
ATOM 6864 C C . THR A 1 68 ? -11.238 0.463 7.588 1.00 74.30 724 THR A C 5
ATOM 6865 O O . THR A 1 68 ? -11.529 1.378 6.819 1.00 21.03 724 THR A O 5
ATOM 6876 N N . ASP A 1 69 ? -12.081 -0.520 7.899 1.00 23.20 725 ASP A N 5
ATOM 6877 C CA . ASP A 1 69 ? -13.466 -0.576 7.400 1.00 22.34 725 ASP A CA 5
ATOM 6878 C C . ASP A 1 69 ? -14.356 0.461 8.109 1.00 11.21 725 ASP A C 5
ATOM 6879 O O . ASP A 1 69 ? -14.090 0.850 9.250 1.00 4.05 725 ASP A O 5
ATOM 6888 N N . SER A 1 70 ? -15.427 0.880 7.442 1.00 42.41 726 SER A N 5
ATOM 6889 C CA . SER A 1 70 ? -16.392 1.816 8.035 1.00 34.23 726 SER A CA 5
ATOM 6890 C C . SER A 1 70 ? -16.989 1.250 9.331 1.00 52.25 726 SER A C 5
ATOM 6891 O O . SER A 1 70 ? -17.368 1.996 10.234 1.00 42.13 726 SER A O 5
ATOM 6899 N N . LYS A 1 71 ? -17.060 -0.082 9.421 1.00 65.20 727 LYS A N 5
ATOM 6900 C CA . LYS A 1 71 ? -17.569 -0.755 10.627 1.00 12.44 727 LYS A CA 5
ATOM 6901 C C . LYS A 1 71 ? -16.444 -1.059 11.636 1.00 43.31 727 LYS A C 5
ATOM 6902 O O . LYS A 1 71 ? -16.711 -1.452 12.773 1.00 65.01 727 LYS A O 5
ATOM 6921 N N . GLY A 1 72 ? -15.186 -0.898 11.212 1.00 53.43 728 GLY A N 5
ATOM 6922 C CA . GLY A 1 72 ? -14.050 -1.143 12.106 1.00 52.21 728 GLY A CA 5
ATOM 6923 C C . GLY A 1 72 ? -13.188 -2.353 11.729 1.00 61.33 728 GLY A C 5
ATOM 6924 O O . GLY A 1 72 ? -12.201 -2.642 12.406 1.00 71.41 728 GLY A O 5
ATOM 6928 N N . HIS A 1 73 ? -13.548 -3.075 10.666 1.00 14.22 729 HIS A N 5
ATOM 6929 C CA . HIS A 1 73 ? -12.723 -4.194 10.199 1.00 23.35 729 HIS A CA 5
ATOM 6930 C C . HIS A 1 73 ? -11.394 -3.692 9.617 1.00 12.45 729 HIS A C 5
ATOM 6931 O O . HIS A 1 73 ? -11.353 -3.149 8.515 1.00 53.12 729 HIS A O 5
ATOM 6946 N N . GLU A 1 74 ? -10.316 -3.867 10.364 1.00 54.42 730 GLU A N 5
ATOM 6947 C CA . GLU A 1 74 ? -8.992 -3.419 9.925 1.00 41.12 730 GLU A CA 5
ATOM 6948 C C . GLU A 1 74 ? -8.207 -4.575 9.274 1.00 54.04 730 GLU A C 5
ATOM 6949 O O . GLU A 1 74 ? -8.058 -5.649 9.864 1.00 12.20 730 GLU A O 5
ATOM 6961 N N . VAL A 1 75 ? -7.729 -4.356 8.048 1.00 31.20 731 VAL A N 5
ATOM 6962 C CA . VAL A 1 75 ? -6.939 -5.362 7.324 1.00 44.04 731 VAL A CA 5
ATOM 6963 C C . VAL A 1 75 ? -5.608 -4.771 6.833 1.00 43.02 731 VAL A C 5
ATOM 6964 O O . VAL A 1 75 ? -5.478 -3.556 6.680 1.00 55.41 731 VAL A O 5
ATOM 6977 N N . THR A 1 76 ? -4.623 -5.632 6.573 1.00 52.21 732 THR A N 5
ATOM 6978 C CA . THR A 1 76 ? -3.274 -5.167 6.211 1.00 62.02 732 THR A CA 5
ATOM 6979 C C . THR A 1 76 ? -2.599 -6.062 5.163 1.00 62.30 732 THR A C 5
ATOM 6980 O O . THR A 1 76 ? -2.853 -7.266 5.092 1.00 2.05 732 THR A O 5
ATOM 6991 N N . ALA A 1 77 ? -1.742 -5.453 4.348 1.00 11.20 733 ALA A N 5
ATOM 6992 C CA . ALA A 1 77 ? -0.950 -6.168 3.338 1.00 60.20 733 ALA A CA 5
ATOM 6993 C C . ALA A 1 77 ? 0.404 -5.470 3.128 1.00 4.15 733 ALA A C 5
ATOM 6994 O O . ALA A 1 77 ? 0.529 -4.267 3.368 1.00 43.53 733 ALA A O 5
ATOM 7001 N N . LYS A 1 78 ? 1.419 -6.210 2.679 1.00 33.32 734 LYS A N 5
ATOM 7002 C CA . LYS A 1 78 ? 2.781 -5.656 2.570 1.00 43.40 734 LYS A CA 5
ATOM 7003 C C . LYS A 1 78 ? 3.331 -5.681 1.134 1.00 62.33 734 LYS A C 5
ATOM 7004 O O . LYS A 1 78 ? 2.922 -6.499 0.305 1.00 32.14 734 LYS A O 5
ATOM 7023 N N . GLN A 1 79 ? 4.270 -4.771 0.862 1.00 1.11 735 GLN A N 5
ATOM 7024 C CA . GLN A 1 79 ? 4.945 -4.684 -0.440 1.00 32.44 735 GLN A CA 5
ATOM 7025 C C . GLN A 1 79 ? 6.457 -4.465 -0.254 1.00 12.35 735 GLN A C 5
ATOM 7026 O O . GLN A 1 79 ? 6.876 -3.509 0.400 1.00 52.42 735 GLN A O 5
ATOM 7040 N N . THR A 1 80 ? 7.272 -5.342 -0.832 1.00 5.21 736 THR A N 5
ATOM 7041 C CA . THR A 1 80 ? 8.733 -5.191 -0.781 1.00 43.21 736 THR A CA 5
ATOM 7042 C C . THR A 1 80 ? 9.256 -4.453 -2.025 1.00 75.11 736 THR A C 5
ATOM 7043 O O . THR A 1 80 ? 9.311 -5.013 -3.121 1.00 43.10 736 THR A O 5
ATOM 7054 N N . VAL A 1 81 ? 9.639 -3.189 -1.852 1.00 14.11 737 VAL A N 5
ATOM 7055 C CA . VAL A 1 81 ? 10.090 -2.349 -2.972 1.00 11.23 737 VAL A CA 5
ATOM 7056 C C . VAL A 1 81 ? 11.623 -2.331 -3.084 1.00 51.33 737 VAL A C 5
ATOM 7057 O O . VAL A 1 81 ? 12.325 -2.297 -2.077 1.00 55.34 737 VAL A O 5
ATOM 7070 N N . THR A 1 82 ? 12.139 -2.347 -4.312 1.00 43.40 738 THR A N 5
ATOM 7071 C CA . THR A 1 82 ? 13.592 -2.349 -4.540 1.00 14.21 738 THR A CA 5
ATOM 7072 C C . THR A 1 82 ? 14.029 -1.251 -5.524 1.00 24.32 738 THR A C 5
ATOM 7073 O O . THR A 1 82 ? 13.555 -1.185 -6.661 1.00 11.44 738 THR A O 5
ATOM 7084 N N . VAL A 1 83 ? 14.934 -0.390 -5.065 1.00 24.44 739 VAL A N 5
ATOM 7085 C CA . VAL A 1 83 ? 15.523 0.665 -5.897 1.00 23.01 739 VAL A CA 5
ATOM 7086 C C . VAL A 1 83 ? 16.867 0.207 -6.489 1.00 75.40 739 VAL A C 5
ATOM 7087 O O . VAL A 1 83 ? 17.777 -0.183 -5.755 1.00 31.44 739 VAL A O 5
ATOM 7100 N N . LYS A 1 84 ? 16.989 0.267 -7.813 1.00 22.24 740 LYS A N 5
ATOM 7101 C CA . LYS A 1 84 ? 18.188 -0.212 -8.511 1.00 55.55 740 LYS A CA 5
ATOM 7102 C C . LYS A 1 84 ? 19.098 0.944 -8.956 1.00 5.04 740 LYS A C 5
ATOM 7103 O O . LYS A 1 84 ? 18.637 2.054 -9.238 1.00 44.42 740 LYS A O 5
ATOM 7122 N N . VAL A 1 85 ? 20.391 0.659 -9.045 1.00 45.23 741 VAL A N 5
ATOM 7123 C CA . VAL A 1 85 ? 21.395 1.647 -9.449 1.00 74.11 741 VAL A CA 5
ATOM 7124 C C . VAL A 1 85 ? 21.351 1.939 -10.960 1.00 60.21 741 VAL A C 5
ATOM 7125 O O . VAL A 1 85 ? 21.019 1.064 -11.764 1.00 23.01 741 VAL A O 5
ATOM 7138 N N . ARG A 1 86 ? 21.672 3.178 -11.335 1.00 54.14 742 ARG A N 5
ATOM 7139 C CA . ARG A 1 86 ? 21.916 3.526 -12.742 1.00 12.40 742 ARG A CA 5
ATOM 7140 C C . ARG A 1 86 ? 22.999 4.609 -12.884 1.00 10.33 742 ARG A C 5
ATOM 7141 O O . ARG A 1 86 ? 23.756 4.598 -13.850 1.00 23.04 742 ARG A O 5
ATOM 7162 N N . GLU A 1 87 ? 23.077 5.532 -11.921 1.00 1.24 743 GLU A N 5
ATOM 7163 C CA . GLU A 1 87 ? 24.100 6.593 -11.941 1.00 14.04 743 GLU A CA 5
ATOM 7164 C C . GLU A 1 87 ? 24.735 6.802 -10.553 1.00 40.23 743 GLU A C 5
ATOM 7165 O O . GLU A 1 87 ? 24.161 7.469 -9.691 1.00 11.23 743 GLU A O 5
ATOM 7177 N N . GLU A 1 88 ? 25.924 6.231 -10.344 1.00 14.22 744 GLU A N 5
ATOM 7178 C CA . GLU A 1 88 ? 26.663 6.401 -9.080 1.00 0.54 744 GLU A CA 5
ATOM 7179 C C . GLU A 1 88 ? 27.595 7.624 -9.128 1.00 3.25 744 GLU A C 5
ATOM 7180 O O . GLU A 1 88 ? 28.530 7.745 -8.332 1.00 23.00 744 GLU A O 5
ATOM 7192 N N . VAL A 1 89 ? 27.319 8.534 -10.056 1.00 63.24 745 VAL A N 5
ATOM 7193 C CA . VAL A 1 89 ? 28.128 9.743 -10.237 1.00 35.25 745 VAL A CA 5
ATOM 7194 C C . VAL A 1 89 ? 27.773 10.834 -9.214 1.00 21.43 745 VAL A C 5
ATOM 7195 O O . VAL A 1 89 ? 26.762 10.748 -8.513 1.00 54.54 745 VAL A O 5
ATOM 7208 N N . LYS A 1 90 ? 28.610 11.867 -9.138 1.00 63.34 746 LYS A N 5
ATOM 7209 C CA . LYS A 1 90 ? 28.328 13.032 -8.293 1.00 55.14 746 LYS A CA 5
ATOM 7210 C C . LYS A 1 90 ? 28.549 14.342 -9.073 1.00 32.54 746 LYS A C 5
ATOM 7211 O O . LYS A 1 90 ? 29.682 14.714 -9.390 1.00 14.01 746 LYS A O 5
ATOM 7230 N N . ASN A 1 91 ? 27.457 15.027 -9.403 1.00 54.21 747 ASN A N 5
ATOM 7231 C CA . ASN A 1 91 ? 27.536 16.299 -10.128 1.00 2.33 747 ASN A CA 5
ATOM 7232 C C . ASN A 1 91 ? 28.125 17.399 -9.231 1.00 0.32 747 ASN A C 5
ATOM 7233 O O . ASN A 1 91 ? 27.568 17.712 -8.177 1.00 74.15 747 ASN A O 5
ATOM 7244 N N . ASP A 1 92 ? 29.248 17.983 -9.645 1.00 5.43 748 ASP A N 5
ATOM 7245 C CA . ASP A 1 92 ? 29.911 19.022 -8.849 1.00 71.42 748 ASP A CA 5
ATOM 7246 C C . ASP A 1 92 ? 29.105 20.331 -8.880 1.00 71.31 748 ASP A C 5
ATOM 7247 O O . ASP A 1 92 ? 29.423 21.266 -9.624 1.00 44.12 748 ASP A O 5
ATOM 7256 N N . LYS A 1 93 ? 28.034 20.359 -8.093 1.00 44.22 749 LYS A N 5
ATOM 7257 C CA . LYS A 1 93 ? 27.162 21.532 -7.981 1.00 15.15 749 LYS A CA 5
ATOM 7258 C C . LYS A 1 93 ? 26.118 21.324 -6.871 1.00 50.33 749 LYS A C 5
ATOM 7259 O O . LYS A 1 93 ? 25.067 20.727 -7.101 1.00 72.41 749 LYS A O 5
ATOM 7278 N N . PRO A 1 94 ? 26.403 21.794 -5.644 1.00 34.45 750 PRO A N 5
ATOM 7279 C CA . PRO A 1 94 ? 25.485 21.629 -4.506 1.00 72.24 750 PRO A CA 5
ATOM 7280 C C . PRO A 1 94 ? 24.273 22.576 -4.572 1.00 52.33 750 PRO A C 5
ATOM 7281 O O . PRO A 1 94 ? 24.421 23.772 -4.836 1.00 4.24 750 PRO A O 5
ATOM 7292 N N . ILE A 1 95 ? 23.074 22.038 -4.328 1.00 23.10 751 ILE A N 5
ATOM 7293 C CA . ILE A 1 95 ? 21.855 22.855 -4.296 1.00 31.44 751 ILE A CA 5
ATOM 7294 C C . ILE A 1 95 ? 21.952 23.911 -3.184 1.00 44.11 751 ILE A C 5
ATOM 7295 O O . ILE A 1 95 ? 21.916 23.583 -1.995 1.00 32.23 751 ILE A O 5
ATOM 7311 N N . LEU A 1 96 ? 22.092 25.174 -3.579 1.00 41.25 752 LEU A N 5
ATOM 7312 C CA . LEU A 1 96 ? 22.313 26.261 -2.626 1.00 44.24 752 LEU A CA 5
ATOM 7313 C C . LEU A 1 96 ? 21.075 26.529 -1.763 1.00 51.12 752 LEU A C 5
ATOM 7314 O O . LEU A 1 96 ? 20.044 26.987 -2.260 1.00 4.33 752 LEU A O 5
ATOM 7330 N N . GLU A 1 97 ? 21.193 26.223 -0.470 1.00 22.52 753 GLU A N 5
ATOM 7331 C CA . GLU A 1 97 ? 20.153 26.511 0.524 1.00 55.45 753 GLU A CA 5
ATOM 7332 C C . GLU A 1 97 ? 18.769 26.020 0.079 1.00 32.13 753 GLU A C 5
ATOM 7333 O O . GLU A 1 97 ? 17.922 25.669 0.910 1.00 74.44 753 GLU A O 5
ATOM 7346 N N . MET A 1 1 ? -33.613 -16.143 21.171 1.00 75.44 657 MET A N 6
ATOM 7347 C CA . MET A 1 1 ? -33.457 -15.091 20.127 1.00 73.10 657 MET A CA 6
ATOM 7348 C C . MET A 1 1 ? -33.682 -15.682 18.720 1.00 62.24 657 MET A C 6
ATOM 7349 O O . MET A 1 1 ? -34.594 -15.267 18.003 1.00 43.31 657 MET A O 6
ATOM 7365 N N . GLY A 1 2 ? -32.842 -16.645 18.328 1.00 34.21 658 GLY A N 6
ATOM 7366 C CA . GLY A 1 2 ? -33.043 -17.364 17.069 1.00 1.41 658 GLY A CA 6
ATOM 7367 C C . GLY A 1 2 ? -32.542 -16.620 15.830 1.00 30.21 658 GLY A C 6
ATOM 7368 O O . GLY A 1 2 ? -31.692 -17.127 15.094 1.00 41.41 658 GLY A O 6
ATOM 7372 N N . ASN A 1 3 ? -33.068 -15.423 15.596 1.00 75.43 659 ASN A N 6
ATOM 7373 C CA . ASN A 1 3 ? -32.741 -14.646 14.389 1.00 54.23 659 ASN A CA 6
ATOM 7374 C C . ASN A 1 3 ? -31.267 -14.197 14.365 1.00 75.11 659 ASN A C 6
ATOM 7375 O O . ASN A 1 3 ? -30.665 -13.929 15.407 1.00 62.54 659 ASN A O 6
ATOM 7386 N N . GLY A 1 4 ? -30.695 -14.116 13.165 1.00 23.42 660 GLY A N 6
ATOM 7387 C CA . GLY A 1 4 ? -29.302 -13.701 13.015 1.00 15.11 660 GLY A CA 6
ATOM 7388 C C . GLY A 1 4 ? -29.134 -12.189 12.847 1.00 32.25 660 GLY A C 6
ATOM 7389 O O . GLY A 1 4 ? -30.109 -11.462 12.656 1.00 20.44 660 GLY A O 6
ATOM 7393 N N . GLU A 1 5 ? -27.889 -11.718 12.920 1.00 72.33 661 GLU A N 6
ATOM 7394 C CA . GLU A 1 5 ? -27.577 -10.289 12.775 1.00 35.54 661 GLU A CA 6
ATOM 7395 C C . GLU A 1 5 ? -26.869 -9.995 11.439 1.00 72.31 661 GLU A C 6
ATOM 7396 O O . GLU A 1 5 ? -26.562 -10.904 10.669 1.00 62.04 661 GLU A O 6
ATOM 7408 N N . THR A 1 6 ? -26.617 -8.716 11.170 1.00 11.33 662 THR A N 6
ATOM 7409 C CA . THR A 1 6 ? -25.953 -8.295 9.925 1.00 13.52 662 THR A CA 6
ATOM 7410 C C . THR A 1 6 ? -24.419 -8.308 10.054 1.00 51.32 662 THR A C 6
ATOM 7411 O O . THR A 1 6 ? -23.834 -7.462 10.732 1.00 72.21 662 THR A O 6
ATOM 7422 N N . SER A 1 7 ? -23.771 -9.270 9.402 1.00 32.33 663 SER A N 6
ATOM 7423 C CA . SER A 1 7 ? -22.300 -9.359 9.407 1.00 34.22 663 SER A CA 6
ATOM 7424 C C . SER A 1 7 ? -21.681 -8.459 8.327 1.00 1.04 663 SER A C 6
ATOM 7425 O O . SER A 1 7 ? -22.115 -8.470 7.174 1.00 74.30 663 SER A O 6
ATOM 7433 N N . ASP A 1 8 ? -20.664 -7.684 8.703 1.00 72.32 664 ASP A N 6
ATOM 7434 C CA . ASP A 1 8 ? -19.977 -6.798 7.758 1.00 22.13 664 ASP A CA 6
ATOM 7435 C C . ASP A 1 8 ? -19.063 -7.581 6.802 1.00 54.22 664 ASP A C 6
ATOM 7436 O O . ASP A 1 8 ? -18.414 -8.552 7.194 1.00 14.11 664 ASP A O 6
ATOM 7445 N N . LEU A 1 9 ? -19.022 -7.150 5.550 1.00 34.25 665 LEU A N 6
ATOM 7446 C CA . LEU A 1 9 ? -18.088 -7.707 4.571 1.00 43.34 665 LEU A CA 6
ATOM 7447 C C . LEU A 1 9 ? -16.737 -6.988 4.678 1.00 5.34 665 LEU A C 6
ATOM 7448 O O . LEU A 1 9 ? -16.662 -5.771 4.497 1.00 15.41 665 LEU A O 6
ATOM 7464 N N . GLU A 1 10 ? -15.675 -7.727 4.996 1.00 0.11 666 GLU A N 6
ATOM 7465 C CA . GLU A 1 10 ? -14.351 -7.122 5.180 1.00 63.54 666 GLU A CA 6
ATOM 7466 C C . GLU A 1 10 ? -13.794 -6.580 3.851 1.00 43.41 666 GLU A C 6
ATOM 7467 O O . GLU A 1 10 ? -14.022 -7.164 2.788 1.00 52.33 666 GLU A O 6
ATOM 7479 N N . PRO A 1 11 ? -13.047 -5.460 3.894 1.00 50.30 667 PRO A N 6
ATOM 7480 C CA . PRO A 1 11 ? -12.584 -4.775 2.679 1.00 52.51 667 PRO A CA 6
ATOM 7481 C C . PRO A 1 11 ? -11.412 -5.492 1.989 1.00 44.52 667 PRO A C 6
ATOM 7482 O O . PRO A 1 11 ? -10.560 -6.096 2.645 1.00 61.11 667 PRO A O 6
ATOM 7493 N N . LYS A 1 12 ? -11.371 -5.421 0.662 1.00 22.42 668 LYS A N 6
ATOM 7494 C CA . LYS A 1 12 ? -10.277 -6.019 -0.101 1.00 65.43 668 LYS A CA 6
ATOM 7495 C C . LYS A 1 12 ? -9.128 -5.008 -0.248 1.00 53.04 668 LYS A C 6
ATOM 7496 O O . LYS A 1 12 ? -9.254 -4.008 -0.959 1.00 54.31 668 LYS A O 6
ATOM 7515 N N . LEU A 1 13 ? -8.022 -5.264 0.447 1.00 71.55 669 LEU A N 6
ATOM 7516 C CA . LEU A 1 13 ? -6.827 -4.418 0.349 1.00 51.15 669 LEU A CA 6
ATOM 7517 C C . LEU A 1 13 ? -5.863 -4.967 -0.716 1.00 20.43 669 LEU A C 6
ATOM 7518 O O . LEU A 1 13 ? -5.201 -5.986 -0.510 1.00 71.24 669 LEU A O 6
ATOM 7534 N N . THR A 1 14 ? -5.801 -4.289 -1.860 1.00 71.41 670 THR A N 6
ATOM 7535 C CA . THR A 1 14 ? -4.946 -4.715 -2.977 1.00 22.03 670 THR A CA 6
ATOM 7536 C C . THR A 1 14 ? -3.521 -4.160 -2.835 1.00 12.31 670 THR A C 6
ATOM 7537 O O . THR A 1 14 ? -3.297 -2.956 -2.974 1.00 42.11 670 THR A O 6
ATOM 7548 N N . VAL A 1 15 ? -2.562 -5.047 -2.565 1.00 4.34 671 VAL A N 6
ATOM 7549 C CA . VAL A 1 15 ? -1.155 -4.661 -2.375 1.00 43.23 671 VAL A CA 6
ATOM 7550 C C . VAL A 1 15 ? -0.208 -5.653 -3.078 1.00 21.42 671 VAL A C 6
ATOM 7551 O O . VAL A 1 15 ? -0.312 -6.865 -2.873 1.00 3.12 671 VAL A O 6
ATOM 7564 N N . PRO A 1 16 ? 0.730 -5.164 -3.914 1.00 40.10 672 PRO A N 6
ATOM 7565 C CA . PRO A 1 16 ? 1.714 -6.029 -4.579 1.00 11.43 672 PRO A CA 6
ATOM 7566 C C . PRO A 1 16 ? 2.851 -6.441 -3.625 1.00 1.15 672 PRO A C 6
ATOM 7567 O O . PRO A 1 16 ? 3.422 -5.602 -2.932 1.00 72.22 672 PRO A O 6
ATOM 7578 N N . VAL A 1 17 ? 3.180 -7.731 -3.594 1.00 62.44 673 VAL A N 6
ATOM 7579 C CA . VAL A 1 17 ? 4.186 -8.242 -2.651 1.00 21.55 673 VAL A CA 6
ATOM 7580 C C . VAL A 1 17 ? 5.591 -7.672 -2.922 1.00 32.45 673 VAL A C 6
ATOM 7581 O O . VAL A 1 17 ? 6.387 -7.500 -1.998 1.00 12.10 673 VAL A O 6
ATOM 7594 N N . GLY A 1 18 ? 5.887 -7.369 -4.184 1.00 3.42 674 GLY A N 6
ATOM 7595 C CA . GLY A 1 18 ? 7.215 -6.879 -4.544 1.00 54.12 674 GLY A CA 6
ATOM 7596 C C . GLY A 1 18 ? 7.219 -5.974 -5.771 1.00 62.14 674 GLY A C 6
ATOM 7597 O O . GLY A 1 18 ? 6.484 -6.206 -6.732 1.00 3.15 674 GLY A O 6
ATOM 7601 N N . ALA A 1 19 ? 8.062 -4.947 -5.738 1.00 11.25 675 ALA A N 6
ATOM 7602 C CA . ALA A 1 19 ? 8.188 -3.994 -6.848 1.00 34.12 675 ALA A CA 6
ATOM 7603 C C . ALA A 1 19 ? 9.656 -3.603 -7.071 1.00 24.14 675 ALA A C 6
ATOM 7604 O O . ALA A 1 19 ? 10.482 -3.724 -6.166 1.00 54.32 675 ALA A O 6
ATOM 7611 N N . THR A 1 20 ? 9.979 -3.136 -8.275 1.00 34.20 676 THR A N 6
ATOM 7612 C CA . THR A 1 20 ? 11.355 -2.724 -8.605 1.00 34.11 676 THR A CA 6
ATOM 7613 C C . THR A 1 20 ? 11.383 -1.399 -9.380 1.00 14.24 676 THR A C 6
ATOM 7614 O O . THR A 1 20 ? 10.691 -1.235 -10.382 1.00 25.05 676 THR A O 6
ATOM 7625 N N . ILE A 1 21 ? 12.195 -0.457 -8.901 1.00 34.54 677 ILE A N 6
ATOM 7626 C CA . ILE A 1 21 ? 12.366 0.848 -9.557 1.00 72.03 677 ILE A CA 6
ATOM 7627 C C . ILE A 1 21 ? 13.855 1.207 -9.689 1.00 63.21 677 ILE A C 6
ATOM 7628 O O . ILE A 1 21 ? 14.726 0.452 -9.255 1.00 12.01 677 ILE A O 6
ATOM 7644 N N . HIS A 1 22 ? 14.149 2.347 -10.312 1.00 52.43 678 HIS A N 6
ATOM 7645 C CA . HIS A 1 22 ? 15.535 2.802 -10.474 1.00 22.01 678 HIS A CA 6
ATOM 7646 C C . HIS A 1 22 ? 15.767 4.193 -9.862 1.00 73.34 678 HIS A C 6
ATOM 7647 O O . HIS A 1 22 ? 14.834 4.978 -9.693 1.00 13.22 678 HIS A O 6
ATOM 7662 N N . VAL A 1 23 ? 17.025 4.478 -9.529 1.00 41.42 679 VAL A N 6
ATOM 7663 C CA . VAL A 1 23 ? 17.418 5.789 -8.997 1.00 30.34 679 VAL A CA 6
ATOM 7664 C C . VAL A 1 23 ? 17.137 6.913 -10.010 1.00 3.44 679 VAL A C 6
ATOM 7665 O O . VAL A 1 23 ? 17.542 6.833 -11.170 1.00 44.25 679 VAL A O 6
ATOM 7678 N N . GLY A 1 24 ? 16.446 7.958 -9.562 1.00 62.34 680 GLY A N 6
ATOM 7679 C CA . GLY A 1 24 ? 16.092 9.069 -10.442 1.00 31.14 680 GLY A CA 6
ATOM 7680 C C . GLY A 1 24 ? 14.656 8.993 -10.951 1.00 62.05 680 GLY A C 6
ATOM 7681 O O . GLY A 1 24 ? 14.110 9.986 -11.439 1.00 73.00 680 GLY A O 6
ATOM 7685 N N . ASP A 1 25 ? 14.047 7.814 -10.842 1.00 62.22 681 ASP A N 6
ATOM 7686 C CA . ASP A 1 25 ? 12.666 7.600 -11.283 1.00 53.41 681 ASP A CA 6
ATOM 7687 C C . ASP A 1 25 ? 11.640 8.129 -10.264 1.00 32.03 681 ASP A C 6
ATOM 7688 O O . ASP A 1 25 ? 12.000 8.623 -9.190 1.00 72.10 681 ASP A O 6
ATOM 7697 N N . SER A 1 26 ? 10.360 8.023 -10.618 1.00 21.22 682 SER A N 6
ATOM 7698 C CA . SER A 1 26 ? 9.260 8.420 -9.725 1.00 42.43 682 SER A CA 6
ATOM 7699 C C . SER A 1 26 ? 8.582 7.183 -9.125 1.00 52.40 682 SER A C 6
ATOM 7700 O O . SER A 1 26 ? 8.472 6.147 -9.786 1.00 34.12 682 SER A O 6
ATOM 7708 N N . PHE A 1 27 ? 8.128 7.287 -7.878 1.00 45.11 683 PHE A N 6
ATOM 7709 C CA . PHE A 1 27 ? 7.445 6.169 -7.216 1.00 61.25 683 PHE A CA 6
ATOM 7710 C C . PHE A 1 27 ? 6.392 6.664 -6.217 1.00 61.34 683 PHE A C 6
ATOM 7711 O O . PHE A 1 27 ? 6.723 7.267 -5.196 1.00 74.31 683 PHE A O 6
ATOM 7728 N N . VAL A 1 28 ? 5.123 6.404 -6.522 1.00 30.32 684 VAL A N 6
ATOM 7729 C CA . VAL A 1 28 ? 4.012 6.758 -5.626 1.00 64.01 684 VAL A CA 6
ATOM 7730 C C . VAL A 1 28 ? 3.357 5.488 -5.045 1.00 41.13 684 VAL A C 6
ATOM 7731 O O . VAL A 1 28 ? 2.584 4.810 -5.732 1.00 15.02 684 VAL A O 6
ATOM 7744 N N . PRO A 1 29 ? 3.658 5.140 -3.776 1.00 53.13 685 PRO A N 6
ATOM 7745 C CA . PRO A 1 29 ? 3.140 3.913 -3.141 1.00 22.31 685 PRO A CA 6
ATOM 7746 C C . PRO A 1 29 ? 1.603 3.822 -3.135 1.00 63.32 685 PRO A C 6
ATOM 7747 O O . PRO A 1 29 ? 1.041 2.769 -3.429 1.00 14.25 685 PRO A O 6
ATOM 7758 N N . MET A 1 30 ? 0.923 4.929 -2.832 1.00 12.42 686 MET A N 6
ATOM 7759 C CA . MET A 1 30 ? -0.545 4.912 -2.720 1.00 62.12 686 MET A CA 6
ATOM 7760 C C . MET A 1 30 ? -1.253 4.950 -4.083 1.00 44.12 686 MET A C 6
ATOM 7761 O O . MET A 1 30 ? -2.457 4.713 -4.163 1.00 73.11 686 MET A O 6
ATOM 7775 N N . ALA A 1 31 ? -0.520 5.242 -5.152 1.00 20.41 687 ALA A N 6
ATOM 7776 C CA . ALA A 1 31 ? -1.125 5.290 -6.489 1.00 45.31 687 ALA A CA 6
ATOM 7777 C C . ALA A 1 31 ? -1.308 3.881 -7.066 1.00 23.14 687 ALA A C 6
ATOM 7778 O O . ALA A 1 31 ? -2.086 3.676 -8.000 1.00 11.43 687 ALA A O 6
ATOM 7785 N N . GLU A 1 32 ? -0.587 2.913 -6.504 1.00 3.12 688 GLU A N 6
ATOM 7786 C CA . GLU A 1 32 ? -0.653 1.526 -6.977 1.00 4.34 688 GLU A CA 6
ATOM 7787 C C . GLU A 1 32 ? -1.257 0.580 -5.922 1.00 44.42 688 GLU A C 6
ATOM 7788 O O . GLU A 1 32 ? -1.234 -0.643 -6.085 1.00 3.00 688 GLU A O 6
ATOM 7800 N N . VAL A 1 33 ? -1.806 1.149 -4.851 1.00 51.01 689 VAL A N 6
ATOM 7801 C CA . VAL A 1 33 ? -2.451 0.362 -3.794 1.00 51.52 689 VAL A CA 6
ATOM 7802 C C . VAL A 1 33 ? -3.907 0.805 -3.591 1.00 72.23 689 VAL A C 6
ATOM 7803 O O . VAL A 1 33 ? -4.182 1.980 -3.353 1.00 33.10 689 VAL A O 6
ATOM 7816 N N . LEU A 1 34 ? -4.837 -0.146 -3.690 1.00 72.41 690 LEU A N 6
ATOM 7817 C CA . LEU A 1 34 ? -6.271 0.154 -3.578 1.00 3.01 690 LEU A CA 6
ATOM 7818 C C . LEU A 1 34 ? -6.915 -0.600 -2.404 1.00 65.31 690 LEU A C 6
ATOM 7819 O O . LEU A 1 34 ? -6.413 -1.630 -1.957 1.00 65.22 690 LEU A O 6
ATOM 7835 N N . ALA A 1 35 ? -8.041 -0.080 -1.926 1.00 61.53 691 ALA A N 6
ATOM 7836 C CA . ALA A 1 35 ? -8.814 -0.728 -0.860 1.00 25.20 691 ALA A CA 6
ATOM 7837 C C . ALA A 1 35 ? -10.311 -0.434 -1.025 1.00 52.12 691 ALA A C 6
ATOM 7838 O O . ALA A 1 35 ? -10.721 0.726 -1.074 1.00 64.53 691 ALA A O 6
ATOM 7845 N N . ILE A 1 36 ? -11.128 -1.483 -1.118 1.00 64.42 692 ILE A N 6
ATOM 7846 C CA . ILE A 1 36 ? -12.566 -1.316 -1.387 1.00 15.12 692 ILE A CA 6
ATOM 7847 C C . ILE A 1 36 ? -13.443 -2.139 -0.424 1.00 3.42 692 ILE A C 6
ATOM 7848 O O . ILE A 1 36 ? -13.200 -3.328 -0.206 1.00 1.43 692 ILE A O 6
ATOM 7864 N N . ASP A 1 37 ? -14.454 -1.487 0.152 1.00 43.10 693 ASP A N 6
ATOM 7865 C CA . ASP A 1 37 ? -15.516 -2.172 0.899 1.00 2.21 693 ASP A CA 6
ATOM 7866 C C . ASP A 1 37 ? -16.857 -1.984 0.182 1.00 61.22 693 ASP A C 6
ATOM 7867 O O . ASP A 1 37 ? -17.232 -0.867 -0.166 1.00 52.24 693 ASP A O 6
ATOM 7876 N N . LYS A 1 38 ? -17.582 -3.075 -0.019 1.00 22.23 694 LYS A N 6
ATOM 7877 C CA . LYS A 1 38 ? -18.858 -3.029 -0.743 1.00 63.41 694 LYS A CA 6
ATOM 7878 C C . LYS A 1 38 ? -19.884 -2.137 -0.018 1.00 23.14 694 LYS A C 6
ATOM 7879 O O . LYS A 1 38 ? -20.723 -1.492 -0.647 1.00 31.01 694 LYS A O 6
ATOM 7898 N N . GLU A 1 39 ? -19.803 -2.108 1.307 1.00 4.05 695 GLU A N 6
ATOM 7899 C CA . GLU A 1 39 ? -20.750 -1.358 2.140 1.00 2.35 695 GLU A CA 6
ATOM 7900 C C . GLU A 1 39 ? -20.370 0.132 2.271 1.00 33.12 695 GLU A C 6
ATOM 7901 O O . GLU A 1 39 ? -21.184 1.010 1.982 1.00 54.30 695 GLU A O 6
ATOM 7913 N N . ASP A 1 40 ? -19.137 0.417 2.704 1.00 35.13 696 ASP A N 6
ATOM 7914 C CA . ASP A 1 40 ? -18.685 1.809 2.886 1.00 52.24 696 ASP A CA 6
ATOM 7915 C C . ASP A 1 40 ? -18.328 2.470 1.540 1.00 61.32 696 ASP A C 6
ATOM 7916 O O . ASP A 1 40 ? -18.692 3.620 1.285 1.00 13.02 696 ASP A O 6
ATOM 7925 N N . GLY A 1 41 ? -17.632 1.732 0.679 1.00 51.10 697 GLY A N 6
ATOM 7926 C CA . GLY A 1 41 ? -17.208 2.263 -0.615 1.00 63.04 697 GLY A CA 6
ATOM 7927 C C . GLY A 1 41 ? -15.693 2.235 -0.804 1.00 41.10 697 GLY A C 6
ATOM 7928 O O . GLY A 1 41 ? -15.026 1.269 -0.420 1.00 73.51 697 GLY A O 6
ATOM 7932 N N . ASP A 1 42 ? -15.146 3.293 -1.399 1.00 55.42 698 ASP A N 6
ATOM 7933 C CA . ASP A 1 42 ? -13.703 3.397 -1.619 1.00 44.40 698 ASP A CA 6
ATOM 7934 C C . ASP A 1 42 ? -12.959 3.643 -0.299 1.00 63.50 698 ASP A C 6
ATOM 7935 O O . ASP A 1 42 ? -13.088 4.705 0.316 1.00 0.14 698 ASP A O 6
ATOM 7944 N N . LEU A 1 43 ? -12.186 2.654 0.138 1.00 22.43 699 LEU A N 6
ATOM 7945 C CA . LEU A 1 43 ? -11.359 2.792 1.339 1.00 65.10 699 LEU A CA 6
ATOM 7946 C C . LEU A 1 43 ? -9.893 3.078 0.978 1.00 42.21 699 LEU A C 6
ATOM 7947 O O . LEU A 1 43 ? -9.021 3.079 1.847 1.00 62.44 699 LEU A O 6
ATOM 7963 N N . THR A 1 44 ? -9.632 3.341 -0.301 1.00 65.11 700 THR A N 6
ATOM 7964 C CA . THR A 1 44 ? -8.271 3.640 -0.776 1.00 41.43 700 THR A CA 6
ATOM 7965 C C . THR A 1 44 ? -7.696 4.881 -0.074 1.00 12.51 700 THR A C 6
ATOM 7966 O O . THR A 1 44 ? -6.509 4.941 0.238 1.00 21.53 700 THR A O 6
ATOM 7977 N N . SER A 1 45 ? -8.556 5.868 0.181 1.00 4.44 701 SER A N 6
ATOM 7978 C CA . SER A 1 45 ? -8.150 7.085 0.907 1.00 23.53 701 SER A CA 6
ATOM 7979 C C . SER A 1 45 ? -8.152 6.867 2.432 1.00 72.22 701 SER A C 6
ATOM 7980 O O . SER A 1 45 ? -7.897 7.794 3.198 1.00 31.43 701 SER A O 6
ATOM 7988 N N . LYS A 1 46 ? -8.444 5.638 2.864 1.00 5.24 702 LYS A N 6
ATOM 7989 C CA . LYS A 1 46 ? -8.472 5.289 4.296 1.00 42.25 702 LYS A CA 6
ATOM 7990 C C . LYS A 1 46 ? -7.209 4.501 4.695 1.00 24.45 702 LYS A C 6
ATOM 7991 O O . LYS A 1 46 ? -7.082 4.047 5.832 1.00 34.53 702 LYS A O 6
ATOM 8010 N N . ILE A 1 47 ? -6.283 4.334 3.750 1.00 42.22 703 ILE A N 6
ATOM 8011 C CA . ILE A 1 47 ? -5.093 3.499 3.961 1.00 61.23 703 ILE A CA 6
ATOM 8012 C C . ILE A 1 47 ? -3.960 4.267 4.664 1.00 54.05 703 ILE A C 6
ATOM 8013 O O . ILE A 1 47 ? -3.432 5.242 4.125 1.00 3.22 703 ILE A O 6
ATOM 8029 N N . LYS A 1 48 ? -3.591 3.824 5.866 1.00 2.32 704 LYS A N 6
ATOM 8030 C CA . LYS A 1 48 ? -2.420 4.360 6.562 1.00 41.41 704 LYS A CA 6
ATOM 8031 C C . LYS A 1 48 ? -1.142 3.643 6.100 1.00 15.11 704 LYS A C 6
ATOM 8032 O O . LYS A 1 48 ? -1.033 2.416 6.207 1.00 1.51 704 LYS A O 6
ATOM 8051 N N . VAL A 1 49 ? -0.181 4.410 5.592 1.00 54.00 705 VAL A N 6
ATOM 8052 C CA . VAL A 1 49 ? 1.068 3.853 5.061 1.00 42.24 705 VAL A CA 6
ATOM 8053 C C . VAL A 1 49 ? 2.222 3.952 6.076 1.00 21.45 705 VAL A C 6
ATOM 8054 O O . VAL A 1 49 ? 2.357 4.945 6.797 1.00 51.01 705 VAL A O 6
ATOM 8067 N N . ASP A 1 50 ? 3.044 2.910 6.119 1.00 4.34 706 ASP A N 6
ATOM 8068 C CA . ASP A 1 50 ? 4.238 2.871 6.968 1.00 74.32 706 ASP A CA 6
ATOM 8069 C C . ASP A 1 50 ? 5.460 2.435 6.141 1.00 20.31 706 ASP A C 6
ATOM 8070 O O . ASP A 1 50 ? 5.323 1.710 5.155 1.00 52.44 706 ASP A O 6
ATOM 8079 N N . GLY A 1 51 ? 6.648 2.879 6.543 1.00 31.40 707 GLY A N 6
ATOM 8080 C CA . GLY A 1 51 ? 7.853 2.622 5.756 1.00 61.22 707 GLY A CA 6
ATOM 8081 C C . GLY A 1 51 ? 8.170 3.761 4.790 1.00 1.41 707 GLY A C 6
ATOM 8082 O O . GLY A 1 51 ? 7.334 4.634 4.556 1.00 2.33 707 GLY A O 6
ATOM 8086 N N . GLU A 1 52 ? 9.371 3.757 4.223 1.00 11.32 708 GLU A N 6
ATOM 8087 C CA . GLU A 1 52 ? 9.805 4.842 3.335 1.00 72.12 708 GLU A CA 6
ATOM 8088 C C . GLU A 1 52 ? 10.687 4.328 2.187 1.00 22.14 708 GLU A C 6
ATOM 8089 O O . GLU A 1 52 ? 11.483 3.413 2.370 1.00 60.34 708 GLU A O 6
ATOM 8101 N N . VAL A 1 53 ? 10.525 4.916 1.001 1.00 72.32 709 VAL A N 6
ATOM 8102 C CA . VAL A 1 53 ? 11.348 4.570 -0.166 1.00 42.43 709 VAL A CA 6
ATOM 8103 C C . VAL A 1 53 ? 12.084 5.805 -0.712 1.00 13.33 709 VAL A C 6
ATOM 8104 O O . VAL A 1 53 ? 11.489 6.870 -0.887 1.00 55.14 709 VAL A O 6
ATOM 8117 N N . ASP A 1 54 ? 13.381 5.667 -0.971 1.00 34.22 710 ASP A N 6
ATOM 8118 C CA . ASP A 1 54 ? 14.166 6.750 -1.569 1.00 24.51 710 ASP A CA 6
ATOM 8119 C C . ASP A 1 54 ? 14.325 6.555 -3.087 1.00 4.10 710 ASP A C 6
ATOM 8120 O O . ASP A 1 54 ? 14.558 5.445 -3.562 1.00 14.41 710 ASP A O 6
ATOM 8129 N N . THR A 1 55 ? 14.194 7.641 -3.840 1.00 64.43 711 THR A N 6
ATOM 8130 C CA . THR A 1 55 ? 14.374 7.606 -5.298 1.00 24.21 711 THR A CA 6
ATOM 8131 C C . THR A 1 55 ? 15.810 7.972 -5.689 1.00 54.32 711 THR A C 6
ATOM 8132 O O . THR A 1 55 ? 16.292 7.588 -6.749 1.00 75.44 711 THR A O 6
ATOM 8143 N N . THR A 1 56 ? 16.481 8.735 -4.828 1.00 13.23 712 THR A N 6
ATOM 8144 C CA . THR A 1 56 ? 17.873 9.157 -5.069 1.00 44.55 712 THR A CA 6
ATOM 8145 C C . THR A 1 56 ? 18.887 8.162 -4.479 1.00 41.42 712 THR A C 6
ATOM 8146 O O . THR A 1 56 ? 20.091 8.274 -4.707 1.00 22.33 712 THR A O 6
ATOM 8157 N N . LYS A 1 57 ? 18.391 7.178 -3.734 1.00 4.23 713 LYS A N 6
ATOM 8158 C CA . LYS A 1 57 ? 19.253 6.196 -3.062 1.00 13.01 713 LYS A CA 6
ATOM 8159 C C . LYS A 1 57 ? 18.783 4.761 -3.339 1.00 24.25 713 LYS A C 6
ATOM 8160 O O . LYS A 1 57 ? 17.626 4.420 -3.093 1.00 13.03 713 LYS A O 6
ATOM 8179 N N . ALA A 1 58 ? 19.692 3.922 -3.837 1.00 64.13 714 ALA A N 6
ATOM 8180 C CA . ALA A 1 58 ? 19.379 2.517 -4.118 1.00 13.13 714 ALA A CA 6
ATOM 8181 C C . ALA A 1 58 ? 19.296 1.689 -2.824 1.00 74.32 714 ALA A C 6
ATOM 8182 O O . ALA A 1 58 ? 20.049 1.922 -1.875 1.00 51.24 714 ALA A O 6
ATOM 8189 N N . GLY A 1 59 ? 18.381 0.721 -2.796 1.00 31.34 715 GLY A N 6
ATOM 8190 C CA . GLY A 1 59 ? 18.209 -0.119 -1.615 1.00 2.32 715 GLY A CA 6
ATOM 8191 C C . GLY A 1 59 ? 16.844 -0.799 -1.551 1.00 75.32 715 GLY A C 6
ATOM 8192 O O . GLY A 1 59 ? 15.914 -0.420 -2.265 1.00 51.13 715 GLY A O 6
ATOM 8196 N N . THR A 1 60 ? 16.723 -1.813 -0.698 1.00 13.13 716 THR A N 6
ATOM 8197 C CA . THR A 1 60 ? 15.452 -2.536 -0.524 1.00 61.31 716 THR A CA 6
ATOM 8198 C C . THR A 1 60 ? 14.660 -1.988 0.673 1.00 51.52 716 THR A C 6
ATOM 8199 O O . THR A 1 60 ? 15.190 -1.870 1.780 1.00 44.21 716 THR A O 6
ATOM 8210 N N . TYR A 1 61 ? 13.388 -1.664 0.447 1.00 73.13 717 TYR A N 6
ATOM 8211 C CA . TYR A 1 61 ? 12.513 -1.118 1.496 1.00 52.23 717 TYR A CA 6
ATOM 8212 C C . TYR A 1 61 ? 11.212 -1.925 1.623 1.00 64.14 717 TYR A C 6
ATOM 8213 O O . TYR A 1 61 ? 10.719 -2.491 0.648 1.00 22.41 717 TYR A O 6
ATOM 8231 N N . VAL A 1 62 ? 10.661 -1.971 2.836 1.00 11.12 718 VAL A N 6
ATOM 8232 C CA . VAL A 1 62 ? 9.403 -2.684 3.099 1.00 60.02 718 VAL A CA 6
ATOM 8233 C C . VAL A 1 62 ? 8.302 -1.718 3.569 1.00 11.14 718 VAL A C 6
ATOM 8234 O O . VAL A 1 62 ? 8.391 -1.128 4.648 1.00 62.14 718 VAL A O 6
ATOM 8247 N N . LEU A 1 63 ? 7.267 -1.566 2.747 1.00 54.14 719 LEU A N 6
ATOM 8248 C CA . LEU A 1 63 ? 6.137 -0.683 3.054 1.00 4.14 719 LEU A CA 6
ATOM 8249 C C . LEU A 1 63 ? 4.974 -1.467 3.677 1.00 62.14 719 LEU A C 6
ATOM 8250 O O . LEU A 1 63 ? 4.705 -2.602 3.292 1.00 21.41 719 LEU A O 6
ATOM 8266 N N . THR A 1 64 ? 4.285 -0.855 4.634 1.00 40.13 720 THR A N 6
ATOM 8267 C CA . THR A 1 64 ? 3.116 -1.476 5.275 1.00 61.34 720 THR A CA 6
ATOM 8268 C C . THR A 1 64 ? 1.849 -0.638 5.048 1.00 55.10 720 THR A C 6
ATOM 8269 O O . THR A 1 64 ? 1.871 0.586 5.168 1.00 4.12 720 THR A O 6
ATOM 8280 N N . TYR A 1 65 ? 0.747 -1.306 4.718 1.00 44.14 721 TYR A N 6
ATOM 8281 C CA . TYR A 1 65 ? -0.537 -0.636 4.481 1.00 51.54 721 TYR A CA 6
ATOM 8282 C C . TYR A 1 65 ? -1.612 -1.153 5.449 1.00 73.04 721 TYR A C 6
ATOM 8283 O O . TYR A 1 65 ? -1.745 -2.361 5.654 1.00 43.15 721 TYR A O 6
ATOM 8301 N N . THR A 1 66 ? -2.374 -0.235 6.040 1.00 65.25 722 THR A N 6
ATOM 8302 C CA . THR A 1 66 ? -3.424 -0.594 7.007 1.00 72.12 722 THR A CA 6
ATOM 8303 C C . THR A 1 66 ? -4.722 0.172 6.716 1.00 1.21 722 THR A C 6
ATOM 8304 O O . THR A 1 66 ? -4.715 1.396 6.622 1.00 72.44 722 THR A O 6
ATOM 8315 N N . VAL A 1 67 ? -5.831 -0.549 6.569 1.00 65.21 723 VAL A N 6
ATOM 8316 C CA . VAL A 1 67 ? -7.130 0.074 6.271 1.00 33.52 723 VAL A CA 6
ATOM 8317 C C . VAL A 1 67 ? -8.244 -0.470 7.187 1.00 63.34 723 VAL A C 6
ATOM 8318 O O . VAL A 1 67 ? -8.338 -1.675 7.422 1.00 31.22 723 VAL A O 6
ATOM 8331 N N . THR A 1 68 ? -9.081 0.427 7.707 1.00 22.54 724 THR A N 6
ATOM 8332 C CA . THR A 1 68 ? -10.177 0.036 8.609 1.00 21.12 724 THR A CA 6
ATOM 8333 C C . THR A 1 68 ? -11.551 0.154 7.928 1.00 25.22 724 THR A C 6
ATOM 8334 O O . THR A 1 68 ? -11.873 1.179 7.320 1.00 50.11 724 THR A O 6
ATOM 8345 N N . ASP A 1 69 ? -12.358 -0.901 8.054 1.00 70.11 725 ASP A N 6
ATOM 8346 C CA . ASP A 1 69 ? -13.714 -0.937 7.491 1.00 61.44 725 ASP A CA 6
ATOM 8347 C C . ASP A 1 69 ? -14.675 -0.048 8.301 1.00 50.15 725 ASP A C 6
ATOM 8348 O O . ASP A 1 69 ? -14.362 0.369 9.418 1.00 31.34 725 ASP A O 6
ATOM 8357 N N . SER A 1 70 ? -15.847 0.222 7.736 1.00 4.00 726 SER A N 6
ATOM 8358 C CA . SER A 1 70 ? -16.865 1.036 8.407 1.00 42.12 726 SER A CA 6
ATOM 8359 C C . SER A 1 70 ? -17.366 0.374 9.699 1.00 61.41 726 SER A C 6
ATOM 8360 O O . SER A 1 70 ? -17.576 1.048 10.710 1.00 25.21 726 SER A O 6
ATOM 8368 N N . LYS A 1 71 ? -17.564 -0.946 9.670 1.00 73.15 727 LYS A N 6
ATOM 8369 C CA . LYS A 1 71 ? -18.096 -1.669 10.831 1.00 52.40 727 LYS A CA 6
ATOM 8370 C C . LYS A 1 71 ? -17.044 -2.534 11.562 1.00 11.53 727 LYS A C 6
ATOM 8371 O O . LYS A 1 71 ? -17.395 -3.510 12.229 1.00 50.34 727 LYS A O 6
ATOM 8390 N N . GLY A 1 72 ? -15.759 -2.171 11.453 1.00 25.21 728 GLY A N 6
ATOM 8391 C CA . GLY A 1 72 ? -14.741 -2.739 12.354 1.00 74.51 728 GLY A CA 6
ATOM 8392 C C . GLY A 1 72 ? -13.730 -3.710 11.726 1.00 70.05 728 GLY A C 6
ATOM 8393 O O . GLY A 1 72 ? -12.790 -4.132 12.401 1.00 45.43 728 GLY A O 6
ATOM 8397 N N . HIS A 1 73 ? -13.893 -4.078 10.456 1.00 71.05 729 HIS A N 6
ATOM 8398 C CA . HIS A 1 73 ? -12.934 -4.996 9.806 1.00 75.01 729 HIS A CA 6
ATOM 8399 C C . HIS A 1 73 ? -11.661 -4.263 9.338 1.00 12.22 729 HIS A C 6
ATOM 8400 O O . HIS A 1 73 ? -11.672 -3.556 8.334 1.00 64.31 729 HIS A O 6
ATOM 8415 N N . GLU A 1 74 ? -10.566 -4.437 10.075 1.00 74.00 730 GLU A N 6
ATOM 8416 C CA . GLU A 1 74 ? -9.298 -3.762 9.756 1.00 52.05 730 GLU A CA 6
ATOM 8417 C C . GLU A 1 74 ? -8.294 -4.721 9.087 1.00 65.53 730 GLU A C 6
ATOM 8418 O O . GLU A 1 74 ? -7.839 -5.692 9.698 1.00 31.44 730 GLU A O 6
ATOM 8430 N N . VAL A 1 75 ? -7.948 -4.436 7.832 1.00 32.44 731 VAL A N 6
ATOM 8431 C CA . VAL A 1 75 ? -7.055 -5.300 7.043 1.00 54.24 731 VAL A CA 6
ATOM 8432 C C . VAL A 1 75 ? -5.673 -4.647 6.837 1.00 43.11 731 VAL A C 6
ATOM 8433 O O . VAL A 1 75 ? -5.556 -3.422 6.779 1.00 42.34 731 VAL A O 6
ATOM 8446 N N . THR A 1 76 ? -4.626 -5.470 6.726 1.00 34.01 732 THR A N 6
ATOM 8447 C CA . THR A 1 76 ? -3.252 -4.961 6.555 1.00 5.23 732 THR A CA 6
ATOM 8448 C C . THR A 1 76 ? -2.409 -5.843 5.612 1.00 40.03 732 THR A C 6
ATOM 8449 O O . THR A 1 76 ? -2.547 -7.067 5.597 1.00 63.31 732 THR A O 6
ATOM 8460 N N . ALA A 1 77 ? -1.538 -5.206 4.822 1.00 31.12 733 ALA A N 6
ATOM 8461 C CA . ALA A 1 77 ? -0.647 -5.918 3.889 1.00 31.34 733 ALA A CA 6
ATOM 8462 C C . ALA A 1 77 ? 0.683 -5.166 3.705 1.00 53.53 733 ALA A C 6
ATOM 8463 O O . ALA A 1 77 ? 0.774 -3.978 4.014 1.00 70.11 733 ALA A O 6
ATOM 8470 N N . LYS A 1 78 ? 1.715 -5.854 3.206 1.00 74.13 734 LYS A N 6
ATOM 8471 C CA . LYS A 1 78 ? 3.049 -5.246 3.040 1.00 73.45 734 LYS A CA 6
ATOM 8472 C C . LYS A 1 78 ? 3.604 -5.408 1.610 1.00 32.33 734 LYS A C 6
ATOM 8473 O O . LYS A 1 78 ? 3.275 -6.362 0.903 1.00 75.20 734 LYS A O 6
ATOM 8492 N N . GLN A 1 79 ? 4.464 -4.467 1.207 1.00 23.31 735 GLN A N 6
ATOM 8493 C CA . GLN A 1 79 ? 5.086 -4.465 -0.129 1.00 1.44 735 GLN A CA 6
ATOM 8494 C C . GLN A 1 79 ? 6.611 -4.276 -0.031 1.00 63.01 735 GLN A C 6
ATOM 8495 O O . GLN A 1 79 ? 7.086 -3.338 0.609 1.00 11.14 735 GLN A O 6
ATOM 8509 N N . THR A 1 80 ? 7.373 -5.155 -0.677 1.00 61.41 736 THR A N 6
ATOM 8510 C CA . THR A 1 80 ? 8.839 -5.031 -0.710 1.00 72.14 736 THR A CA 6
ATOM 8511 C C . THR A 1 80 ? 9.311 -4.351 -2.005 1.00 10.44 736 THR A C 6
ATOM 8512 O O . THR A 1 80 ? 9.238 -4.929 -3.091 1.00 13.30 736 THR A O 6
ATOM 8523 N N . VAL A 1 81 ? 9.791 -3.114 -1.887 1.00 23.34 737 VAL A N 6
ATOM 8524 C CA . VAL A 1 81 ? 10.258 -2.341 -3.044 1.00 33.25 737 VAL A CA 6
ATOM 8525 C C . VAL A 1 81 ? 11.794 -2.350 -3.147 1.00 73.41 737 VAL A C 6
ATOM 8526 O O . VAL A 1 81 ? 12.494 -2.054 -2.182 1.00 64.15 737 VAL A O 6
ATOM 8539 N N . THR A 1 82 ? 12.308 -2.687 -4.326 1.00 31.03 738 THR A N 6
ATOM 8540 C CA . THR A 1 82 ? 13.757 -2.716 -4.568 1.00 11.11 738 THR A CA 6
ATOM 8541 C C . THR A 1 82 ? 14.192 -1.562 -5.487 1.00 20.52 738 THR A C 6
ATOM 8542 O O . THR A 1 82 ? 13.817 -1.516 -6.661 1.00 61.33 738 THR A O 6
ATOM 8553 N N . VAL A 1 83 ? 14.973 -0.628 -4.951 1.00 51.04 739 VAL A N 6
ATOM 8554 C CA . VAL A 1 83 ? 15.502 0.487 -5.748 1.00 24.01 739 VAL A CA 6
ATOM 8555 C C . VAL A 1 83 ? 16.894 0.141 -6.305 1.00 2.34 739 VAL A C 6
ATOM 8556 O O . VAL A 1 83 ? 17.830 -0.106 -5.543 1.00 51.44 739 VAL A O 6
ATOM 8569 N N . LYS A 1 84 ? 17.023 0.119 -7.632 1.00 42.11 740 LYS A N 6
ATOM 8570 C CA . LYS A 1 84 ? 18.281 -0.261 -8.292 1.00 63.43 740 LYS A CA 6
ATOM 8571 C C . LYS A 1 84 ? 18.925 0.936 -9.019 1.00 13.53 740 LYS A C 6
ATOM 8572 O O . LYS A 1 84 ? 18.251 1.913 -9.354 1.00 1.34 740 LYS A O 6
ATOM 8591 N N . VAL A 1 85 ? 20.227 0.848 -9.274 1.00 4.22 741 VAL A N 6
ATOM 8592 C CA . VAL A 1 85 ? 21.006 1.992 -9.776 1.00 14.34 741 VAL A CA 6
ATOM 8593 C C . VAL A 1 85 ? 20.948 2.142 -11.312 1.00 32.44 741 VAL A C 6
ATOM 8594 O O . VAL A 1 85 ? 20.818 1.160 -12.047 1.00 41.44 741 VAL A O 6
ATOM 8607 N N . ARG A 1 86 ? 21.035 3.394 -11.777 1.00 74.02 742 ARG A N 6
ATOM 8608 C CA . ARG A 1 86 ? 21.146 3.704 -13.209 1.00 35.42 742 ARG A CA 6
ATOM 8609 C C . ARG A 1 86 ? 22.592 3.514 -13.706 1.00 62.42 742 ARG A C 6
ATOM 8610 O O . ARG A 1 86 ? 23.545 3.701 -12.950 1.00 51.33 742 ARG A O 6
ATOM 8631 N N . GLU A 1 87 ? 22.749 3.173 -14.981 1.00 2.31 743 GLU A N 6
ATOM 8632 C CA . GLU A 1 87 ? 24.082 3.054 -15.595 1.00 12.12 743 GLU A CA 6
ATOM 8633 C C . GLU A 1 87 ? 24.398 4.295 -16.445 1.00 3.41 743 GLU A C 6
ATOM 8634 O O . GLU A 1 87 ? 25.124 4.222 -17.436 1.00 22.14 743 GLU A O 6
ATOM 8646 N N . GLU A 1 88 ? 23.861 5.442 -16.033 1.00 71.11 744 GLU A N 6
ATOM 8647 C CA . GLU A 1 88 ? 23.976 6.685 -16.807 1.00 14.34 744 GLU A CA 6
ATOM 8648 C C . GLU A 1 88 ? 24.708 7.779 -16.008 1.00 4.24 744 GLU A C 6
ATOM 8649 O O . GLU A 1 88 ? 24.635 8.965 -16.342 1.00 22.44 744 GLU A O 6
ATOM 8661 N N . VAL A 1 89 ? 25.426 7.372 -14.968 1.00 15.44 745 VAL A N 6
ATOM 8662 C CA . VAL A 1 89 ? 26.030 8.321 -14.018 1.00 51.41 745 VAL A CA 6
ATOM 8663 C C . VAL A 1 89 ? 27.416 8.824 -14.471 1.00 1.40 745 VAL A C 6
ATOM 8664 O O . VAL A 1 89 ? 28.346 8.040 -14.683 1.00 23.12 745 VAL A O 6
ATOM 8677 N N . LYS A 1 90 ? 27.540 10.145 -14.625 1.00 30.35 746 LYS A N 6
ATOM 8678 C CA . LYS A 1 90 ? 28.818 10.785 -14.988 1.00 34.02 746 LYS A CA 6
ATOM 8679 C C . LYS A 1 90 ? 29.019 12.105 -14.223 1.00 74.21 746 LYS A C 6
ATOM 8680 O O . LYS A 1 90 ? 29.859 12.201 -13.325 1.00 14.23 746 LYS A O 6
ATOM 8699 N N . ASN A 1 91 ? 28.241 13.122 -14.592 1.00 43.25 747 ASN A N 6
ATOM 8700 C CA . ASN A 1 91 ? 28.322 14.445 -13.961 1.00 52.12 747 ASN A CA 6
ATOM 8701 C C . ASN A 1 91 ? 26.912 14.948 -13.610 1.00 62.25 747 ASN A C 6
ATOM 8702 O O . ASN A 1 91 ? 26.474 16.008 -14.064 1.00 52.21 747 ASN A O 6
ATOM 8713 N N . ASP A 1 92 ? 26.216 14.175 -12.787 1.00 73.04 748 ASP A N 6
ATOM 8714 C CA . ASP A 1 92 ? 24.803 14.414 -12.489 1.00 71.02 748 ASP A CA 6
ATOM 8715 C C . ASP A 1 92 ? 24.607 15.524 -11.441 1.00 53.20 748 ASP A C 6
ATOM 8716 O O . ASP A 1 92 ? 24.275 15.257 -10.285 1.00 53.30 748 ASP A O 6
ATOM 8725 N N . LYS A 1 93 ? 24.843 16.763 -11.873 1.00 4.31 749 LYS A N 6
ATOM 8726 C CA . LYS A 1 93 ? 24.631 17.968 -11.051 1.00 5.33 749 LYS A CA 6
ATOM 8727 C C . LYS A 1 93 ? 25.213 17.860 -9.624 1.00 4.44 749 LYS A C 6
ATOM 8728 O O . LYS A 1 93 ? 24.508 17.509 -8.675 1.00 71.12 749 LYS A O 6
ATOM 8747 N N . PRO A 1 94 ? 26.516 18.158 -9.452 1.00 35.33 750 PRO A N 6
ATOM 8748 C CA . PRO A 1 94 ? 27.145 18.264 -8.121 1.00 60.04 750 PRO A CA 6
ATOM 8749 C C . PRO A 1 94 ? 26.727 19.560 -7.393 1.00 30.31 750 PRO A C 6
ATOM 8750 O O . PRO A 1 94 ? 27.567 20.321 -6.912 1.00 35.52 750 PRO A O 6
ATOM 8761 N N . ILE A 1 95 ? 25.417 19.793 -7.305 1.00 2.32 751 ILE A N 6
ATOM 8762 C CA . ILE A 1 95 ? 24.875 21.040 -6.755 1.00 60.51 751 ILE A CA 6
ATOM 8763 C C . ILE A 1 95 ? 24.463 20.892 -5.280 1.00 20.11 751 ILE A C 6
ATOM 8764 O O . ILE A 1 95 ? 24.417 19.781 -4.744 1.00 73.12 751 ILE A O 6
ATOM 8780 N N . LEU A 1 96 ? 24.167 22.017 -4.626 1.00 4.02 752 LEU A N 6
ATOM 8781 C CA . LEU A 1 96 ? 23.722 21.996 -3.224 1.00 40.43 752 LEU A CA 6
ATOM 8782 C C . LEU A 1 96 ? 22.720 23.129 -2.911 1.00 12.42 752 LEU A C 6
ATOM 8783 O O . LEU A 1 96 ? 21.959 23.049 -1.945 1.00 34.32 752 LEU A O 6
ATOM 8799 N N . GLU A 1 97 ? 22.716 24.180 -3.729 1.00 45.53 753 GLU A N 6
ATOM 8800 C CA . GLU A 1 97 ? 21.860 25.347 -3.482 1.00 21.12 753 GLU A CA 6
ATOM 8801 C C . GLU A 1 97 ? 20.424 25.093 -3.949 1.00 50.44 753 GLU A C 6
ATOM 8802 O O . GLU A 1 97 ? 19.498 25.811 -3.559 1.00 1.42 753 GLU A O 6
ATOM 8815 N N . MET A 1 1 ? -38.671 -7.196 3.420 1.00 2.13 657 MET A N 7
ATOM 8816 C CA . MET A 1 1 ? -37.364 -6.595 3.040 1.00 63.50 657 MET A CA 7
ATOM 8817 C C . MET A 1 1 ? -36.720 -5.875 4.237 1.00 51.53 657 MET A C 7
ATOM 8818 O O . MET A 1 1 ? -37.096 -4.751 4.574 1.00 52.05 657 MET A O 7
ATOM 8834 N N . GLY A 1 2 ? -35.763 -6.537 4.885 1.00 22.22 658 GLY A N 7
ATOM 8835 C CA . GLY A 1 2 ? -35.074 -5.947 6.030 1.00 21.41 658 GLY A CA 7
ATOM 8836 C C . GLY A 1 2 ? -33.779 -6.673 6.383 1.00 71.33 658 GLY A C 7
ATOM 8837 O O . GLY A 1 2 ? -33.178 -7.333 5.533 1.00 51.23 658 GLY A O 7
ATOM 8841 N N . ASN A 1 3 ? -33.354 -6.566 7.641 1.00 75.02 659 ASN A N 7
ATOM 8842 C CA . ASN A 1 3 ? -32.097 -7.178 8.090 1.00 53.32 659 ASN A CA 7
ATOM 8843 C C . ASN A 1 3 ? -32.328 -8.247 9.171 1.00 62.35 659 ASN A C 7
ATOM 8844 O O . ASN A 1 3 ? -33.462 -8.660 9.426 1.00 3.34 659 ASN A O 7
ATOM 8855 N N . GLY A 1 4 ? -31.236 -8.687 9.795 1.00 15.35 660 GLY A N 7
ATOM 8856 C CA . GLY A 1 4 ? -31.292 -9.758 10.783 1.00 10.01 660 GLY A CA 7
ATOM 8857 C C . GLY A 1 4 ? -30.016 -10.595 10.785 1.00 34.01 660 GLY A C 7
ATOM 8858 O O . GLY A 1 4 ? -29.872 -11.510 9.969 1.00 32.03 660 GLY A O 7
ATOM 8862 N N . GLU A 1 5 ? -29.096 -10.280 11.699 1.00 4.40 661 GLU A N 7
ATOM 8863 C CA . GLU A 1 5 ? -27.774 -10.923 11.750 1.00 23.41 661 GLU A CA 7
ATOM 8864 C C . GLU A 1 5 ? -26.970 -10.596 10.478 1.00 32.14 661 GLU A C 7
ATOM 8865 O O . GLU A 1 5 ? -27.003 -11.335 9.491 1.00 75.20 661 GLU A O 7
ATOM 8877 N N . THR A 1 6 ? -26.273 -9.464 10.493 1.00 42.33 662 THR A N 7
ATOM 8878 C CA . THR A 1 6 ? -25.459 -9.033 9.348 1.00 72.11 662 THR A CA 7
ATOM 8879 C C . THR A 1 6 ? -23.983 -8.891 9.742 1.00 11.22 662 THR A C 7
ATOM 8880 O O . THR A 1 6 ? -23.561 -7.846 10.243 1.00 25.44 662 THR A O 7
ATOM 8891 N N . SER A 1 7 ? -23.207 -9.950 9.530 1.00 14.34 663 SER A N 7
ATOM 8892 C CA . SER A 1 7 ? -21.771 -9.935 9.848 1.00 74.12 663 SER A CA 7
ATOM 8893 C C . SER A 1 7 ? -20.994 -9.034 8.881 1.00 72.32 663 SER A C 7
ATOM 8894 O O . SER A 1 7 ? -21.292 -8.981 7.689 1.00 41.43 663 SER A O 7
ATOM 8902 N N . ASP A 1 8 ? -19.996 -8.325 9.401 1.00 55.22 664 ASP A N 7
ATOM 8903 C CA . ASP A 1 8 ? -19.207 -7.405 8.582 1.00 34.33 664 ASP A CA 7
ATOM 8904 C C . ASP A 1 8 ? -18.243 -8.157 7.655 1.00 72.22 664 ASP A C 7
ATOM 8905 O O . ASP A 1 8 ? -17.396 -8.930 8.108 1.00 21.43 664 ASP A O 7
ATOM 8914 N N . LEU A 1 9 ? -18.379 -7.913 6.359 1.00 61.14 665 LEU A N 7
ATOM 8915 C CA . LEU A 1 9 ? -17.445 -8.449 5.379 1.00 54.04 665 LEU A CA 7
ATOM 8916 C C . LEU A 1 9 ? -16.185 -7.578 5.339 1.00 60.45 665 LEU A C 7
ATOM 8917 O O . LEU A 1 9 ? -16.256 -6.384 5.032 1.00 21.24 665 LEU A O 7
ATOM 8933 N N . GLU A 1 10 ? -15.047 -8.172 5.693 1.00 42.41 666 GLU A N 7
ATOM 8934 C CA . GLU A 1 10 ? -13.765 -7.461 5.696 1.00 44.23 666 GLU A CA 7
ATOM 8935 C C . GLU A 1 10 ? -13.407 -6.930 4.293 1.00 75.43 666 GLU A C 7
ATOM 8936 O O . GLU A 1 10 ? -13.661 -7.592 3.281 1.00 3.42 666 GLU A O 7
ATOM 8948 N N . PRO A 1 11 ? -12.803 -5.728 4.218 1.00 72.23 667 PRO A N 7
ATOM 8949 C CA . PRO A 1 11 ? -12.609 -5.018 2.944 1.00 41.41 667 PRO A CA 7
ATOM 8950 C C . PRO A 1 11 ? -11.479 -5.598 2.076 1.00 64.50 667 PRO A C 7
ATOM 8951 O O . PRO A 1 11 ? -10.541 -6.229 2.575 1.00 1.35 667 PRO A O 7
ATOM 8962 N N . LYS A 1 12 ? -11.576 -5.374 0.770 1.00 20.42 668 LYS A N 7
ATOM 8963 C CA . LYS A 1 12 ? -10.546 -5.803 -0.178 1.00 71.20 668 LYS A CA 7
ATOM 8964 C C . LYS A 1 12 ? -9.436 -4.745 -0.296 1.00 15.03 668 LYS A C 7
ATOM 8965 O O . LYS A 1 12 ? -9.618 -3.712 -0.939 1.00 73.54 668 LYS A O 7
ATOM 8984 N N . LEU A 1 13 ? -8.300 -4.997 0.351 1.00 20.32 669 LEU A N 7
ATOM 8985 C CA . LEU A 1 13 ? -7.145 -4.094 0.271 1.00 51.53 669 LEU A CA 7
ATOM 8986 C C . LEU A 1 13 ? -6.185 -4.539 -0.846 1.00 41.25 669 LEU A C 7
ATOM 8987 O O . LEU A 1 13 ? -5.465 -5.530 -0.706 1.00 71.40 669 LEU A O 7
ATOM 9003 N N . THR A 1 14 ? -6.185 -3.802 -1.953 1.00 13.31 670 THR A N 7
ATOM 9004 C CA . THR A 1 14 ? -5.353 -4.132 -3.117 1.00 21.54 670 THR A CA 7
ATOM 9005 C C . THR A 1 14 ? -3.968 -3.479 -3.025 1.00 60.30 670 THR A C 7
ATOM 9006 O O . THR A 1 14 ? -3.836 -2.259 -3.133 1.00 53.11 670 THR A O 7
ATOM 9017 N N . VAL A 1 15 ? -2.941 -4.302 -2.832 1.00 74.40 671 VAL A N 7
ATOM 9018 C CA . VAL A 1 15 ? -1.555 -3.826 -2.737 1.00 63.53 671 VAL A CA 7
ATOM 9019 C C . VAL A 1 15 ? -0.606 -4.758 -3.512 1.00 20.24 671 VAL A C 7
ATOM 9020 O O . VAL A 1 15 ? -0.709 -5.980 -3.397 1.00 31.20 671 VAL A O 7
ATOM 9033 N N . PRO A 1 16 ? 0.326 -4.207 -4.319 1.00 21.44 672 PRO A N 7
ATOM 9034 C CA . PRO A 1 16 ? 1.330 -5.020 -5.020 1.00 11.31 672 PRO A CA 7
ATOM 9035 C C . PRO A 1 16 ? 2.452 -5.478 -4.071 1.00 55.51 672 PRO A C 7
ATOM 9036 O O . PRO A 1 16 ? 3.142 -4.661 -3.472 1.00 31.33 672 PRO A O 7
ATOM 9047 N N . VAL A 1 17 ? 2.628 -6.791 -3.944 1.00 74.34 673 VAL A N 7
ATOM 9048 C CA . VAL A 1 17 ? 3.588 -7.355 -2.987 1.00 12.21 673 VAL A CA 7
ATOM 9049 C C . VAL A 1 17 ? 5.054 -7.036 -3.353 1.00 51.55 673 VAL A C 7
ATOM 9050 O O . VAL A 1 17 ? 5.930 -7.029 -2.482 1.00 3.32 673 VAL A O 7
ATOM 9063 N N . GLY A 1 18 ? 5.317 -6.753 -4.631 1.00 10.13 674 GLY A N 7
ATOM 9064 C CA . GLY A 1 18 ? 6.685 -6.482 -5.076 1.00 51.54 674 GLY A CA 7
ATOM 9065 C C . GLY A 1 18 ? 6.788 -5.395 -6.148 1.00 41.14 674 GLY A C 7
ATOM 9066 O O . GLY A 1 18 ? 5.882 -5.223 -6.966 1.00 20.43 674 GLY A O 7
ATOM 9070 N N . ALA A 1 19 ? 7.902 -4.663 -6.124 1.00 24.23 675 ALA A N 7
ATOM 9071 C CA . ALA A 1 19 ? 8.184 -3.597 -7.088 1.00 12.32 675 ALA A CA 7
ATOM 9072 C C . ALA A 1 19 ? 9.700 -3.340 -7.174 1.00 72.11 675 ALA A C 7
ATOM 9073 O O . ALA A 1 19 ? 10.425 -3.582 -6.208 1.00 53.20 675 ALA A O 7
ATOM 9080 N N . THR A 1 20 ? 10.182 -2.873 -8.322 1.00 4.10 676 THR A N 7
ATOM 9081 C CA . THR A 1 20 ? 11.620 -2.593 -8.504 1.00 41.01 676 THR A CA 7
ATOM 9082 C C . THR A 1 20 ? 11.856 -1.294 -9.292 1.00 12.24 676 THR A C 7
ATOM 9083 O O . THR A 1 20 ? 11.365 -1.139 -10.413 1.00 35.01 676 THR A O 7
ATOM 9094 N N . ILE A 1 21 ? 12.629 -0.369 -8.718 1.00 74.43 677 ILE A N 7
ATOM 9095 C CA . ILE A 1 21 ? 12.940 0.910 -9.377 1.00 72.11 677 ILE A CA 7
ATOM 9096 C C . ILE A 1 21 ? 14.453 1.186 -9.397 1.00 12.14 677 ILE A C 7
ATOM 9097 O O . ILE A 1 21 ? 15.242 0.461 -8.791 1.00 20.11 677 ILE A O 7
ATOM 9113 N N . HIS A 1 22 ? 14.849 2.241 -10.106 1.00 62.23 678 HIS A N 7
ATOM 9114 C CA . HIS A 1 22 ? 16.258 2.651 -10.175 1.00 43.01 678 HIS A CA 7
ATOM 9115 C C . HIS A 1 22 ? 16.500 3.980 -9.442 1.00 73.01 678 HIS A C 7
ATOM 9116 O O . HIS A 1 22 ? 15.564 4.708 -9.114 1.00 42.30 678 HIS A O 7
ATOM 9131 N N . VAL A 1 23 ? 17.770 4.285 -9.186 1.00 4.22 679 VAL A N 7
ATOM 9132 C CA . VAL A 1 23 ? 18.154 5.583 -8.622 1.00 43.43 679 VAL A CA 7
ATOM 9133 C C . VAL A 1 23 ? 17.799 6.724 -9.592 1.00 20.25 679 VAL A C 7
ATOM 9134 O O . VAL A 1 23 ? 18.180 6.696 -10.766 1.00 4.42 679 VAL A O 7
ATOM 9147 N N . GLY A 1 24 ? 17.056 7.714 -9.101 1.00 34.22 680 GLY A N 7
ATOM 9148 C CA . GLY A 1 24 ? 16.595 8.814 -9.948 1.00 14.31 680 GLY A CA 7
ATOM 9149 C C . GLY A 1 24 ? 15.246 8.535 -10.614 1.00 3.31 680 GLY A C 7
ATOM 9150 O O . GLY A 1 24 ? 14.733 9.364 -11.373 1.00 72.31 680 GLY A O 7
ATOM 9154 N N . ASP A 1 25 ? 14.669 7.368 -10.327 1.00 31.41 681 ASP A N 7
ATOM 9155 C CA . ASP A 1 25 ? 13.376 6.975 -10.897 1.00 13.01 681 ASP A CA 7
ATOM 9156 C C . ASP A 1 25 ? 12.214 7.551 -10.062 1.00 70.11 681 ASP A C 7
ATOM 9157 O O . ASP A 1 25 ? 12.431 8.203 -9.041 1.00 75.21 681 ASP A O 7
ATOM 9166 N N . SER A 1 26 ? 10.981 7.305 -10.494 1.00 35.31 682 SER A N 7
ATOM 9167 C CA . SER A 1 26 ? 9.795 7.796 -9.776 1.00 13.11 682 SER A CA 7
ATOM 9168 C C . SER A 1 26 ? 8.967 6.638 -9.208 1.00 13.25 682 SER A C 7
ATOM 9169 O O . SER A 1 26 ? 8.939 5.543 -9.771 1.00 11.02 682 SER A O 7
ATOM 9177 N N . PHE A 1 27 ? 8.285 6.896 -8.094 1.00 40.24 683 PHE A N 7
ATOM 9178 C CA . PHE A 1 27 ? 7.446 5.886 -7.439 1.00 4.21 683 PHE A CA 7
ATOM 9179 C C . PHE A 1 27 ? 6.284 6.547 -6.679 1.00 40.33 683 PHE A C 7
ATOM 9180 O O . PHE A 1 27 ? 6.489 7.490 -5.913 1.00 24.43 683 PHE A O 7
ATOM 9197 N N . VAL A 1 28 ? 5.066 6.048 -6.891 1.00 14.25 684 VAL A N 7
ATOM 9198 C CA . VAL A 1 28 ? 3.874 6.597 -6.231 1.00 42.53 684 VAL A CA 7
ATOM 9199 C C . VAL A 1 28 ? 3.136 5.515 -5.416 1.00 21.44 684 VAL A C 7
ATOM 9200 O O . VAL A 1 28 ? 2.419 4.681 -5.975 1.00 53.31 684 VAL A O 7
ATOM 9213 N N . PRO A 1 29 ? 3.289 5.528 -4.074 1.00 52.44 685 PRO A N 7
ATOM 9214 C CA . PRO A 1 29 ? 2.719 4.488 -3.193 1.00 61.21 685 PRO A CA 7
ATOM 9215 C C . PRO A 1 29 ? 1.180 4.379 -3.265 1.00 41.44 685 PRO A C 7
ATOM 9216 O O . PRO A 1 29 ? 0.638 3.280 -3.391 1.00 62.24 685 PRO A O 7
ATOM 9227 N N . MET A 1 30 ? 0.479 5.515 -3.199 1.00 74.21 686 MET A N 7
ATOM 9228 C CA . MET A 1 30 ? -0.994 5.503 -3.139 1.00 33.42 686 MET A CA 7
ATOM 9229 C C . MET A 1 30 ? -1.647 5.261 -4.509 1.00 53.20 686 MET A C 7
ATOM 9230 O O . MET A 1 30 ? -2.844 4.993 -4.588 1.00 15.11 686 MET A O 7
ATOM 9244 N N . ALA A 1 31 ? -0.868 5.336 -5.585 1.00 12.51 687 ALA A N 7
ATOM 9245 C CA . ALA A 1 31 ? -1.396 5.070 -6.928 1.00 32.05 687 ALA A CA 7
ATOM 9246 C C . ALA A 1 31 ? -1.560 3.565 -7.177 1.00 5.45 687 ALA A C 7
ATOM 9247 O O . ALA A 1 31 ? -2.437 3.141 -7.928 1.00 2.32 687 ALA A O 7
ATOM 9254 N N . GLU A 1 32 ? -0.710 2.765 -6.541 1.00 51.23 688 GLU A N 7
ATOM 9255 C CA . GLU A 1 32 ? -0.727 1.307 -6.721 1.00 14.21 688 GLU A CA 7
ATOM 9256 C C . GLU A 1 32 ? -1.515 0.594 -5.611 1.00 35.41 688 GLU A C 7
ATOM 9257 O O . GLU A 1 32 ? -1.609 -0.634 -5.600 1.00 3.43 688 GLU A O 7
ATOM 9269 N N . VAL A 1 33 ? -2.090 1.362 -4.685 1.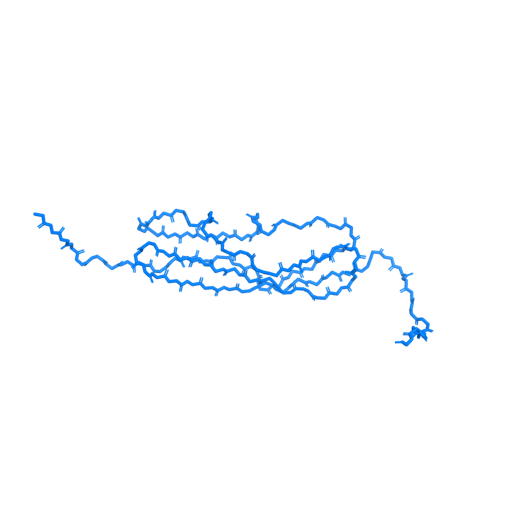00 33.42 689 VAL A N 7
ATOM 9270 C CA . VAL A 1 33 ? -2.812 0.787 -3.539 1.00 33.40 689 VAL A CA 7
ATOM 9271 C C . VAL A 1 33 ? -4.281 1.237 -3.497 1.00 63.10 689 VAL A C 7
ATOM 9272 O O . VAL A 1 33 ? -4.578 2.432 -3.501 1.00 14.44 689 VAL A O 7
ATOM 9285 N N . LEU A 1 34 ? -5.193 0.263 -3.457 1.00 53.41 690 LEU A N 7
ATOM 9286 C CA . LEU A 1 34 ? -6.639 0.534 -3.392 1.00 72.13 690 LEU A CA 7
ATOM 9287 C C . LEU A 1 34 ? -7.284 -0.223 -2.222 1.00 73.35 690 LEU A C 7
ATOM 9288 O O . LEU A 1 34 ? -6.699 -1.159 -1.678 1.00 0.32 690 LEU A O 7
ATOM 9304 N N . ALA A 1 35 ? -8.496 0.176 -1.846 1.00 55.15 691 ALA A N 7
ATOM 9305 C CA . ALA A 1 35 ? -9.256 -0.522 -0.800 1.00 71.24 691 ALA A CA 7
ATOM 9306 C C . ALA A 1 35 ? -10.768 -0.341 -0.993 1.00 71.11 691 ALA A C 7
ATOM 9307 O O . ALA A 1 35 ? -11.272 0.785 -1.013 1.00 11.42 691 ALA A O 7
ATOM 9314 N N . ILE A 1 36 ? -11.493 -1.452 -1.119 1.00 63.25 692 ILE A N 7
ATOM 9315 C CA . ILE A 1 36 ? -12.940 -1.417 -1.380 1.00 64.42 692 ILE A CA 7
ATOM 9316 C C . ILE A 1 36 ? -13.722 -2.332 -0.420 1.00 45.05 692 ILE A C 7
ATOM 9317 O O . ILE A 1 36 ? -13.359 -3.490 -0.211 1.00 70.42 692 ILE A O 7
ATOM 9333 N N . ASP A 1 37 ? -14.796 -1.801 0.161 1.00 13.23 693 ASP A N 7
ATOM 9334 C CA . ASP A 1 37 ? -15.702 -2.584 1.005 1.00 32.05 693 ASP A CA 7
ATOM 9335 C C . ASP A 1 37 ? -17.084 -2.725 0.347 1.00 55.10 693 ASP A C 7
ATOM 9336 O O . ASP A 1 37 ? -17.520 -1.852 -0.406 1.00 71.45 693 ASP A O 7
ATOM 9345 N N . LYS A 1 38 ? -17.770 -3.826 0.636 1.00 14.24 694 LYS A N 7
ATOM 9346 C CA . LYS A 1 38 ? -19.080 -4.095 0.038 1.00 50.12 694 LYS A CA 7
ATOM 9347 C C . LYS A 1 38 ? -20.167 -3.158 0.589 1.00 23.23 694 LYS A C 7
ATOM 9348 O O . LYS A 1 38 ? -21.048 -2.717 -0.153 1.00 62.31 694 LYS A O 7
ATOM 9367 N N . GLU A 1 39 ? -20.116 -2.851 1.889 1.00 3.25 695 GLU A N 7
ATOM 9368 C CA . GLU A 1 39 ? -21.138 -1.982 2.497 1.00 0.14 695 GLU A CA 7
ATOM 9369 C C . GLU A 1 39 ? -20.831 -0.493 2.273 1.00 73.41 695 GLU A C 7
ATOM 9370 O O . GLU A 1 39 ? -21.674 0.256 1.773 1.00 33.33 695 GLU A O 7
ATOM 9382 N N . ASP A 1 40 ? -19.626 -0.064 2.649 1.00 64.42 696 ASP A N 7
ATOM 9383 C CA . ASP A 1 40 ? -19.261 1.359 2.591 1.00 30.51 696 ASP A CA 7
ATOM 9384 C C . ASP A 1 40 ? -18.860 1.809 1.176 1.00 71.22 696 ASP A C 7
ATOM 9385 O O . ASP A 1 40 ? -19.240 2.893 0.728 1.00 55.23 696 ASP A O 7
ATOM 9394 N N . GLY A 1 41 ? -18.089 0.984 0.475 1.00 40.54 697 GLY A N 7
ATOM 9395 C CA . GLY A 1 41 ? -17.631 1.341 -0.868 1.00 55.22 697 GLY A CA 7
ATOM 9396 C C . GLY A 1 41 ? -16.136 1.640 -0.928 1.00 64.31 697 GLY A C 7
ATOM 9397 O O . GLY A 1 41 ? -15.313 0.731 -0.839 1.00 24.34 697 GLY A O 7
ATOM 9401 N N . ASP A 1 42 ? -15.774 2.913 -1.081 1.00 10.51 698 ASP A N 7
ATOM 9402 C CA . ASP A 1 42 ? -14.364 3.309 -1.141 1.00 51.20 698 ASP A CA 7
ATOM 9403 C C . ASP A 1 42 ? -13.747 3.430 0.258 1.00 54.24 698 ASP A C 7
ATOM 9404 O O . ASP A 1 42 ? -14.152 4.267 1.061 1.00 1.43 698 ASP A O 7
ATOM 9413 N N . LEU A 1 43 ? -12.767 2.583 0.547 1.00 31.01 699 LEU A N 7
ATOM 9414 C CA . LEU A 1 43 ? -11.966 2.722 1.767 1.00 20.14 699 LEU A CA 7
ATOM 9415 C C . LEU A 1 43 ? -10.526 3.114 1.420 1.00 22.44 699 LEU A C 7
ATOM 9416 O O . LEU A 1 43 ? -9.684 3.270 2.304 1.00 61.43 699 LEU A O 7
ATOM 9432 N N . THR A 1 44 ? -10.257 3.280 0.124 1.00 4.11 700 THR A N 7
ATOM 9433 C CA . THR A 1 44 ? -8.936 3.708 -0.359 1.00 25.10 700 THR A CA 7
ATOM 9434 C C . THR A 1 44 ? -8.516 5.035 0.282 1.00 73.34 700 THR A C 7
ATOM 9435 O O . THR A 1 44 ? -7.349 5.245 0.609 1.00 1.43 700 THR A O 7
ATOM 9446 N N . SER A 1 45 ? -9.489 5.927 0.469 1.00 13.11 701 SER A N 7
ATOM 9447 C CA . SER A 1 45 ? -9.240 7.237 1.090 1.00 42.45 701 SER A CA 7
ATOM 9448 C C . SER A 1 45 ? -8.975 7.126 2.603 1.00 75.45 701 SER A C 7
ATOM 9449 O O . SER A 1 45 ? -8.570 8.097 3.242 1.00 63.34 701 SER A O 7
ATOM 9457 N N . LYS A 1 46 ? -9.202 5.942 3.174 1.00 14.41 702 LYS A N 7
ATOM 9458 C CA . LYS A 1 46 ? -8.946 5.700 4.605 1.00 20.04 702 LYS A CA 7
ATOM 9459 C C . LYS A 1 46 ? -7.624 4.943 4.847 1.00 34.23 702 LYS A C 7
ATOM 9460 O O . LYS A 1 46 ? -7.280 4.642 5.994 1.00 22.30 702 LYS A O 7
ATOM 9479 N N . ILE A 1 47 ? -6.886 4.638 3.780 1.00 51.31 703 ILE A N 7
ATOM 9480 C CA . ILE A 1 47 ? -5.629 3.880 3.893 1.00 1.34 703 ILE A CA 7
ATOM 9481 C C . ILE A 1 47 ? -4.498 4.723 4.513 1.00 62.24 703 ILE A C 7
ATOM 9482 O O . ILE A 1 47 ? -4.309 5.886 4.157 1.00 64.53 703 ILE A O 7
ATOM 9498 N N . LYS A 1 48 ? -3.760 4.132 5.451 1.00 33.42 704 LYS A N 7
ATOM 9499 C CA . LYS A 1 48 ? -2.562 4.769 6.013 1.00 11.34 704 LYS A CA 7
ATOM 9500 C C . LYS A 1 48 ? -1.283 4.170 5.406 1.00 41.13 704 LYS A C 7
ATOM 9501 O O . LYS A 1 48 ? -1.172 2.951 5.248 1.00 4.32 704 LYS A O 7
ATOM 9520 N N . VAL A 1 49 ? -0.324 5.032 5.073 1.00 75.42 705 VAL A N 7
ATOM 9521 C CA . VAL A 1 49 ? 0.976 4.592 4.555 1.00 14.43 705 VAL A CA 7
ATOM 9522 C C . VAL A 1 49 ? 2.023 4.515 5.681 1.00 25.15 705 VAL A C 7
ATOM 9523 O O . VAL A 1 49 ? 2.038 5.347 6.593 1.00 61.40 705 VAL A O 7
ATOM 9536 N N . ASP A 1 50 ? 2.883 3.502 5.625 1.00 42.32 706 ASP A N 7
ATOM 9537 C CA . ASP A 1 50 ? 3.957 3.336 6.611 1.00 24.35 706 ASP A CA 7
ATOM 9538 C C . ASP A 1 50 ? 5.284 2.952 5.930 1.00 32.33 706 ASP A C 7
ATOM 9539 O O . ASP A 1 50 ? 5.307 2.122 5.015 1.00 34.04 706 ASP A O 7
ATOM 9548 N N . GLY A 1 51 ? 6.384 3.550 6.386 1.00 60.22 707 GLY A N 7
ATOM 9549 C CA . GLY A 1 51 ? 7.698 3.276 5.803 1.00 64.24 707 GLY A CA 7
ATOM 9550 C C . GLY A 1 51 ? 8.202 4.399 4.897 1.00 32.10 707 GLY A C 7
ATOM 9551 O O . GLY A 1 51 ? 7.590 5.468 4.811 1.00 31.23 707 GLY A O 7
ATOM 9555 N N . GLU A 1 52 ? 9.323 4.157 4.221 1.00 54.52 708 GLU A N 7
ATOM 9556 C CA . GLU A 1 52 ? 9.907 5.146 3.305 1.00 3.25 708 GLU A CA 7
ATOM 9557 C C . GLU A 1 52 ? 10.830 4.475 2.272 1.00 61.15 708 GLU A C 7
ATOM 9558 O O . GLU A 1 52 ? 11.567 3.539 2.595 1.00 11.43 708 GLU A O 7
ATOM 9570 N N . VAL A 1 53 ? 10.796 4.964 1.033 1.00 70.33 709 VAL A N 7
ATOM 9571 C CA . VAL A 1 53 ? 11.618 4.407 -0.052 1.00 5.23 709 VAL A CA 7
ATOM 9572 C C . VAL A 1 53 ? 12.514 5.483 -0.678 1.00 35.31 709 VAL A C 7
ATOM 9573 O O . VAL A 1 53 ? 12.026 6.501 -1.172 1.00 11.51 709 VAL A O 7
ATOM 9586 N N . ASP A 1 54 ? 13.824 5.255 -0.656 1.00 31.01 710 ASP A N 7
ATOM 9587 C CA . ASP A 1 54 ? 14.779 6.211 -1.221 1.00 54.40 710 ASP A CA 7
ATOM 9588 C C . ASP A 1 54 ? 14.966 6.010 -2.731 1.00 61.10 710 ASP A C 7
ATOM 9589 O O . ASP A 1 54 ? 15.104 4.888 -3.209 1.00 10.53 710 ASP A O 7
ATOM 9598 N N . THR A 1 55 ? 14.981 7.113 -3.469 1.00 22.11 711 THR A N 7
ATOM 9599 C CA . THR A 1 55 ? 15.301 7.098 -4.903 1.00 40.05 711 THR A CA 7
ATOM 9600 C C . THR A 1 55 ? 16.745 7.564 -5.133 1.00 62.43 711 THR A C 7
ATOM 9601 O O . THR A 1 55 ? 17.242 7.571 -6.260 1.00 42.35 711 THR A O 7
ATOM 9612 N N . THR A 1 56 ? 17.407 7.959 -4.044 1.00 2.22 712 THR A N 7
ATOM 9613 C CA . THR A 1 56 ? 18.801 8.429 -4.087 1.00 11.43 712 THR A CA 7
ATOM 9614 C C . THR A 1 56 ? 19.805 7.312 -3.750 1.00 42.01 712 THR A C 7
ATOM 9615 O O . THR A 1 56 ? 20.949 7.337 -4.212 1.00 52.44 712 THR A O 7
ATOM 9626 N N . LYS A 1 57 ? 19.375 6.332 -2.956 1.00 41.11 713 LYS A N 7
ATOM 9627 C CA . LYS A 1 57 ? 20.242 5.212 -2.555 1.00 63.44 713 LYS A CA 7
ATOM 9628 C C . LYS A 1 57 ? 19.636 3.863 -2.977 1.00 72.05 713 LYS A C 7
ATOM 9629 O O . LYS A 1 57 ? 18.425 3.663 -2.884 1.00 1.44 713 LYS A O 7
ATOM 9648 N N . ALA A 1 58 ? 20.484 2.940 -3.428 1.00 0.22 714 ALA A N 7
ATOM 9649 C CA . ALA A 1 58 ? 20.024 1.619 -3.870 1.00 14.21 714 ALA A CA 7
ATOM 9650 C C . ALA A 1 58 ? 19.794 0.661 -2.688 1.00 44.42 714 ALA A C 7
ATOM 9651 O O . ALA A 1 58 ? 20.682 0.453 -1.858 1.00 3.21 714 ALA A O 7
ATOM 9658 N N . GLY A 1 59 ? 18.606 0.068 -2.632 1.00 14.53 715 GLY A N 7
ATOM 9659 C CA . GLY A 1 59 ? 18.271 -0.866 -1.562 1.00 31.13 715 GLY A CA 7
ATOM 9660 C C . GLY A 1 59 ? 16.794 -1.244 -1.549 1.00 73.04 715 GLY A C 7
ATOM 9661 O O . GLY A 1 59 ? 15.960 -0.530 -2.104 1.00 24.35 715 GLY A O 7
ATOM 9665 N N . THR A 1 60 ? 16.469 -2.376 -0.934 1.00 71.11 716 THR A N 7
ATOM 9666 C CA . THR A 1 60 ? 15.073 -2.821 -0.823 1.00 22.35 716 THR A CA 7
ATOM 9667 C C . THR A 1 60 ? 14.393 -2.244 0.426 1.00 4.44 716 THR A C 7
ATOM 9668 O O . THR A 1 60 ? 14.893 -2.383 1.543 1.00 64.24 716 THR A O 7
ATOM 9679 N N . TYR A 1 61 ? 13.249 -1.596 0.225 1.00 45.31 717 TYR A N 7
ATOM 9680 C CA . TYR A 1 61 ? 12.445 -1.052 1.325 1.00 15.12 717 TYR A CA 7
ATOM 9681 C C . TYR A 1 61 ? 11.000 -1.573 1.242 1.00 42.04 717 TYR A C 7
ATOM 9682 O O . TYR A 1 61 ? 10.408 -1.606 0.163 1.00 44.02 717 TYR A O 7
ATOM 9700 N N . VAL A 1 62 ? 10.437 -1.980 2.378 1.00 35.10 718 VAL A N 7
ATOM 9701 C CA . VAL A 1 62 ? 9.091 -2.573 2.407 1.00 51.51 718 VAL A CA 7
ATOM 9702 C C . VAL A 1 62 ? 8.059 -1.621 3.037 1.00 41.45 718 VAL A C 7
ATOM 9703 O O . VAL A 1 62 ? 8.119 -1.323 4.230 1.00 20.31 718 VAL A O 7
ATOM 9716 N N . LEU A 1 63 ? 7.108 -1.155 2.227 1.00 24.22 719 LEU A N 7
ATOM 9717 C CA . LEU A 1 63 ? 6.058 -0.240 2.698 1.00 64.24 719 LEU A CA 7
ATOM 9718 C C . LEU A 1 63 ? 4.836 -1.007 3.224 1.00 31.35 719 LEU A C 7
ATOM 9719 O O . LEU A 1 63 ? 4.437 -2.022 2.654 1.00 3.44 719 LEU A O 7
ATOM 9735 N N . THR A 1 64 ? 4.241 -0.511 4.307 1.00 65.22 720 THR A N 7
ATOM 9736 C CA . THR A 1 64 ? 3.045 -1.133 4.895 1.00 65.24 720 THR A CA 7
ATOM 9737 C C . THR A 1 64 ? 1.807 -0.246 4.710 1.00 13.10 720 THR A C 7
ATOM 9738 O O . THR A 1 64 ? 1.848 0.959 4.962 1.00 50.43 720 THR A O 7
ATOM 9749 N N . TYR A 1 65 ? 0.710 -0.850 4.257 1.00 72.22 721 TYR A N 7
ATOM 9750 C CA . TYR A 1 65 ? -0.560 -0.139 4.067 1.00 12.30 721 TYR A CA 7
ATOM 9751 C C . TYR A 1 65 ? -1.670 -0.798 4.896 1.00 43.14 721 TYR A C 7
ATOM 9752 O O . TYR A 1 65 ? -1.843 -2.016 4.860 1.00 13.21 721 TYR A O 7
ATOM 9770 N N . THR A 1 66 ? -2.418 0.001 5.646 1.00 25.11 722 THR A N 7
ATOM 9771 C CA . THR A 1 66 ? -3.465 -0.535 6.532 1.00 5.00 722 THR A CA 7
ATOM 9772 C C . THR A 1 66 ? -4.746 0.308 6.482 1.00 10.44 722 THR A C 7
ATOM 9773 O O . THR A 1 66 ? -4.696 1.540 6.522 1.00 53.42 722 THR A O 7
ATOM 9784 N N . VAL A 1 67 ? -5.895 -0.366 6.404 1.00 2.43 723 VAL A N 7
ATOM 9785 C CA . VAL A 1 67 ? -7.194 0.311 6.332 1.00 64.23 723 VAL A CA 7
ATOM 9786 C C . VAL A 1 67 ? -8.232 -0.365 7.247 1.00 74.32 723 VAL A C 7
ATOM 9787 O O . VAL A 1 67 ? -8.211 -1.583 7.440 1.00 4.22 723 VAL A O 7
ATOM 9800 N N . THR A 1 68 ? -9.136 0.435 7.811 1.00 20.43 724 THR A N 7
ATOM 9801 C CA . THR A 1 68 ? -10.204 -0.080 8.681 1.00 73.31 724 THR A CA 7
ATOM 9802 C C . THR A 1 68 ? -11.555 -0.095 7.952 1.00 10.35 724 THR A C 7
ATOM 9803 O O . THR A 1 68 ? -11.880 0.833 7.210 1.00 31.41 724 THR A O 7
ATOM 9814 N N . ASP A 1 69 ? -12.339 -1.147 8.171 1.00 23.42 725 ASP A N 7
ATOM 9815 C CA . ASP A 1 69 ? -13.667 -1.273 7.560 1.00 62.33 725 ASP A CA 7
ATOM 9816 C C . ASP A 1 69 ? -14.679 -0.317 8.220 1.00 11.23 725 ASP A C 7
ATOM 9817 O O . ASP A 1 69 ? -14.405 0.278 9.266 1.00 42.22 725 ASP A O 7
ATOM 9826 N N . SER A 1 70 ? -15.849 -0.179 7.606 1.00 22.44 726 SER A N 7
ATOM 9827 C CA . SER A 1 70 ? -16.931 0.630 8.170 1.00 53.23 726 SER A CA 7
ATOM 9828 C C . SER A 1 70 ? -17.426 0.046 9.504 1.00 60.41 726 SER A C 7
ATOM 9829 O O . SER A 1 70 ? -17.736 0.783 10.441 1.00 32.52 726 SER A O 7
ATOM 9837 N N . LYS A 1 71 ? -17.494 -1.286 9.590 1.00 43.12 727 LYS A N 7
ATOM 9838 C CA . LYS A 1 71 ? -17.938 -1.965 10.820 1.00 74.14 727 LYS A CA 7
ATOM 9839 C C . LYS A 1 71 ? -16.754 -2.458 11.684 1.00 44.02 727 LYS A C 7
ATOM 9840 O O . LYS A 1 71 ? -16.957 -3.167 12.675 1.00 63.12 727 LYS A O 7
ATOM 9859 N N . GLY A 1 72 ? -15.524 -2.094 11.310 1.00 22.03 728 GLY A N 7
ATOM 9860 C CA . GLY A 1 72 ? -14.381 -2.271 12.215 1.00 72.14 728 GLY A CA 7
ATOM 9861 C C . GLY A 1 72 ? -13.327 -3.311 11.801 1.00 62.31 728 GLY A C 7
ATOM 9862 O O . GLY A 1 72 ? -12.290 -3.421 12.464 1.00 3.21 728 GLY A O 7
ATOM 9866 N N . HIS A 1 73 ? -13.552 -4.079 10.734 1.00 10.23 729 HIS A N 7
ATOM 9867 C CA . HIS A 1 73 ? -12.523 -5.034 10.267 1.00 61.04 729 HIS A CA 7
ATOM 9868 C C . HIS A 1 73 ? -11.302 -4.300 9.676 1.00 15.24 729 HIS A C 7
ATOM 9869 O O . HIS A 1 73 ? -11.380 -3.707 8.600 1.00 34.51 729 HIS A O 7
ATOM 9884 N N . GLU A 1 74 ? -10.179 -4.341 10.390 1.00 22.22 730 GLU A N 7
ATOM 9885 C CA . GLU A 1 74 ? -8.944 -3.685 9.939 1.00 72.22 730 GLU A CA 7
ATOM 9886 C C . GLU A 1 74 ? -8.004 -4.687 9.246 1.00 15.42 730 GLU A C 7
ATOM 9887 O O . GLU A 1 74 ? -7.633 -5.707 9.830 1.00 40.12 730 GLU A O 7
ATOM 9899 N N . VAL A 1 75 ? -7.616 -4.391 8.006 1.00 22.11 731 VAL A N 7
ATOM 9900 C CA . VAL A 1 75 ? -6.740 -5.280 7.225 1.00 62.50 731 VAL A CA 7
ATOM 9901 C C . VAL A 1 75 ? -5.463 -4.552 6.771 1.00 40.31 731 VAL A C 7
ATOM 9902 O O . VAL A 1 75 ? -5.453 -3.326 6.622 1.00 55.10 731 VAL A O 7
ATOM 9915 N N . THR A 1 76 ? -4.386 -5.310 6.542 1.00 51.14 732 THR A N 7
ATOM 9916 C CA . THR A 1 76 ? -3.091 -4.719 6.159 1.00 3.30 732 THR A CA 7
ATOM 9917 C C . THR A 1 76 ? -2.384 -5.517 5.050 1.00 4.12 732 THR A C 7
ATOM 9918 O O . THR A 1 76 ? -2.528 -6.738 4.944 1.00 10.32 732 THR A O 7
ATOM 9929 N N . ALA A 1 77 ? -1.631 -4.805 4.212 1.00 4.22 733 ALA A N 7
ATOM 9930 C CA . ALA A 1 77 ? -0.858 -5.416 3.122 1.00 1.42 733 ALA A CA 7
ATOM 9931 C C . ALA A 1 77 ? 0.422 -4.612 2.855 1.00 11.11 733 ALA A C 7
ATOM 9932 O O . ALA A 1 77 ? 0.456 -3.401 3.065 1.00 22.22 733 ALA A O 7
ATOM 9939 N N . LYS A 1 78 ? 1.475 -5.283 2.395 1.00 43.23 734 LYS A N 7
ATOM 9940 C CA . LYS A 1 78 ? 2.783 -4.632 2.230 1.00 55.23 734 LYS A CA 7
ATOM 9941 C C . LYS A 1 78 ? 3.284 -4.668 0.776 1.00 50.44 734 LYS A C 7
ATOM 9942 O O . LYS A 1 78 ? 2.845 -5.490 -0.032 1.00 13.41 734 LYS A O 7
ATOM 9961 N N . GLN A 1 79 ? 4.221 -3.768 0.469 1.00 55.33 735 GLN A N 7
ATOM 9962 C CA . GLN A 1 79 ? 4.800 -3.651 -0.877 1.00 24.44 735 GLN A CA 7
ATOM 9963 C C . GLN A 1 79 ? 6.338 -3.622 -0.810 1.00 71.41 735 GLN A C 7
ATOM 9964 O O . GLN A 1 79 ? 6.929 -2.734 -0.190 1.00 71.43 735 GLN A O 7
ATOM 9978 N N . THR A 1 80 ? 6.979 -4.598 -1.450 1.00 40.52 736 THR A N 7
ATOM 9979 C CA . THR A 1 80 ? 8.445 -4.715 -1.432 1.00 44.42 736 THR A CA 7
ATOM 9980 C C . THR A 1 80 ? 9.079 -3.941 -2.594 1.00 43.12 736 THR A C 7
ATOM 9981 O O . THR A 1 80 ? 9.052 -4.395 -3.735 1.00 34.22 736 THR A O 7
ATOM 9992 N N . VAL A 1 81 ? 9.653 -2.776 -2.305 1.00 20.13 737 VAL A N 7
ATOM 9993 C CA . VAL A 1 81 ? 10.247 -1.927 -3.347 1.00 12.41 737 VAL A CA 7
ATOM 9994 C C . VAL A 1 81 ? 11.782 -2.043 -3.368 1.00 31.23 737 VAL A C 7
ATOM 9995 O O . VAL A 1 81 ? 12.460 -1.633 -2.428 1.00 53.41 737 VAL A O 7
ATOM 10008 N N . THR A 1 82 ? 12.327 -2.601 -4.447 1.00 2.12 738 THR A N 7
ATOM 10009 C CA . THR A 1 82 ? 13.780 -2.774 -4.592 1.00 41.24 738 THR A CA 7
ATOM 10010 C C . THR A 1 82 ? 14.389 -1.684 -5.484 1.00 50.22 738 THR A C 7
ATOM 10011 O O . THR A 1 82 ? 14.128 -1.633 -6.686 1.00 52.30 738 THR A O 7
ATOM 10022 N N . VAL A 1 83 ? 15.193 -0.810 -4.887 1.00 1.23 739 VAL A N 7
ATOM 10023 C CA . VAL A 1 83 ? 15.884 0.246 -5.634 1.00 42.34 739 VAL A CA 7
ATOM 10024 C C . VAL A 1 83 ? 17.289 -0.217 -6.055 1.00 60.03 739 VAL A C 7
ATOM 10025 O O . VAL A 1 83 ? 18.035 -0.780 -5.251 1.00 52.53 739 VAL A O 7
ATOM 10038 N N . LYS A 1 84 ? 17.647 0.016 -7.318 1.00 0.02 740 LYS A N 7
ATOM 10039 C CA . LYS A 1 84 ? 18.954 -0.405 -7.846 1.00 41.43 740 LYS A CA 7
ATOM 10040 C C . LYS A 1 84 ? 19.647 0.723 -8.632 1.00 14.34 740 LYS A C 7
ATOM 10041 O O . LYS A 1 84 ? 18.994 1.598 -9.204 1.00 52.33 740 LYS A O 7
ATOM 10060 N N . VAL A 1 85 ? 20.978 0.687 -8.656 1.00 12.30 741 VAL A N 7
ATOM 10061 C CA . VAL A 1 85 ? 21.782 1.756 -9.266 1.00 60.44 741 VAL A CA 7
ATOM 10062 C C . VAL A 1 85 ? 21.750 1.695 -10.806 1.00 20.02 741 VAL A C 7
ATOM 10063 O O . VAL A 1 85 ? 21.612 0.621 -11.394 1.00 62.44 741 VAL A O 7
ATOM 10076 N N . ARG A 1 86 ? 21.871 2.860 -11.446 1.00 13.23 742 ARG A N 7
ATOM 10077 C CA . ARG A 1 86 ? 21.937 2.943 -12.913 1.00 33.00 742 ARG A CA 7
ATOM 10078 C C . ARG A 1 86 ? 23.354 2.628 -13.432 1.00 25.32 742 ARG A C 7
ATOM 10079 O O . ARG A 1 86 ? 23.518 1.931 -14.435 1.00 41.32 742 ARG A O 7
ATOM 10100 N N . GLU A 1 87 ? 24.368 3.152 -12.745 1.00 11.42 743 GLU A N 7
ATOM 10101 C CA . GLU A 1 87 ? 25.772 2.918 -13.108 1.00 61.43 743 GLU A CA 7
ATOM 10102 C C . GLU A 1 87 ? 26.408 1.876 -12.170 1.00 75.20 743 GLU A C 7
ATOM 10103 O O . GLU A 1 87 ? 26.518 2.101 -10.963 1.00 54.04 743 GLU A O 7
ATOM 10115 N N . GLU A 1 88 ? 26.831 0.740 -12.723 1.00 60.14 744 GLU A N 7
ATOM 10116 C CA . GLU A 1 88 ? 27.398 -0.344 -11.907 1.00 23.03 744 GLU A CA 7
ATOM 10117 C C . GLU A 1 88 ? 28.830 -0.015 -11.434 1.00 34.51 744 GLU A C 7
ATOM 10118 O O . GLU A 1 88 ? 29.823 -0.392 -12.060 1.00 72.51 744 GLU A O 7
ATOM 10130 N N . VAL A 1 89 ? 28.923 0.717 -10.325 1.00 51.23 745 VAL A N 7
ATOM 10131 C CA . VAL A 1 89 ? 30.219 1.082 -9.746 1.00 22.32 745 VAL A CA 7
ATOM 10132 C C . VAL A 1 89 ? 30.928 -0.143 -9.147 1.00 33.40 745 VAL A C 7
ATOM 10133 O O . VAL A 1 89 ? 30.620 -0.582 -8.039 1.00 24.12 745 VAL A O 7
ATOM 10146 N N . LYS A 1 90 ? 31.864 -0.704 -9.907 1.00 4.41 746 LYS A N 7
ATOM 10147 C CA . LYS A 1 90 ? 32.646 -1.869 -9.465 1.00 24.45 746 LYS A CA 7
ATOM 10148 C C . LYS A 1 90 ? 34.099 -1.476 -9.151 1.00 64.32 746 LYS A C 7
ATOM 10149 O O . LYS A 1 90 ? 34.972 -2.331 -9.008 1.00 63.12 746 LYS A O 7
ATOM 10168 N N . ASN A 1 91 ? 34.334 -0.176 -9.024 1.00 1.21 747 ASN A N 7
ATOM 10169 C CA . ASN A 1 91 ? 35.687 0.373 -8.848 1.00 43.24 747 ASN A CA 7
ATOM 10170 C C . ASN A 1 91 ? 36.196 0.248 -7.399 1.00 14.22 747 ASN A C 7
ATOM 10171 O O . ASN A 1 91 ? 37.265 0.759 -7.075 1.00 30.11 747 ASN A O 7
ATOM 10182 N N . ASP A 1 92 ? 35.407 -0.402 -6.535 1.00 3.12 748 ASP A N 7
ATOM 10183 C CA . ASP A 1 92 ? 35.794 -0.664 -5.136 1.00 72.52 748 ASP A CA 7
ATOM 10184 C C . ASP A 1 92 ? 35.775 0.609 -4.253 1.00 61.01 748 ASP A C 7
ATOM 10185 O O . ASP A 1 92 ? 35.893 0.518 -3.031 1.00 50.12 748 ASP A O 7
ATOM 10194 N N . LYS A 1 93 ? 35.622 1.787 -4.861 1.00 33.21 749 LYS A N 7
ATOM 10195 C CA . LYS A 1 93 ? 35.502 3.037 -4.091 1.00 74.21 749 LYS A CA 7
ATOM 10196 C C . LYS A 1 93 ? 34.264 3.006 -3.174 1.00 1.45 749 LYS A C 7
ATOM 10197 O O . LYS A 1 93 ? 33.135 2.874 -3.654 1.00 51.43 749 LYS A O 7
ATOM 10216 N N . PRO A 1 94 ? 34.462 3.140 -1.843 1.00 62.02 750 PRO A N 7
ATOM 10217 C CA . PRO A 1 94 ? 33.363 3.073 -0.860 1.00 63.35 750 PRO A CA 7
ATOM 10218 C C . PRO A 1 94 ? 32.236 4.082 -1.143 1.00 61.52 750 PRO A C 7
ATOM 10219 O O . PRO A 1 94 ? 32.477 5.191 -1.624 1.00 43.33 750 PRO A O 7
ATOM 10230 N N . ILE A 1 95 ? 30.998 3.688 -0.848 1.00 73.22 751 ILE A N 7
ATOM 10231 C CA . ILE A 1 95 ? 29.833 4.540 -1.113 1.00 61.54 751 ILE A CA 7
ATOM 10232 C C . ILE A 1 95 ? 29.532 5.485 0.063 1.00 51.44 751 ILE A C 7
ATOM 10233 O O . ILE A 1 95 ? 30.057 5.310 1.166 1.00 1.31 751 ILE A O 7
ATOM 10249 N N . LEU A 1 96 ? 28.705 6.503 -0.201 1.00 44.13 752 LEU A N 7
ATOM 10250 C CA . LEU A 1 96 ? 28.242 7.450 0.831 1.00 33.03 752 LEU A CA 7
ATOM 10251 C C . LEU A 1 96 ? 29.366 8.390 1.325 1.00 34.13 752 LEU A C 7
ATOM 10252 O O . LEU A 1 96 ? 29.137 9.253 2.175 1.00 55.21 752 LEU A O 7
ATOM 10268 N N . GLU A 1 97 ? 30.573 8.244 0.779 1.00 74.52 753 GLU A N 7
ATOM 10269 C CA . GLU A 1 97 ? 31.702 9.100 1.161 1.00 24.34 753 GLU A CA 7
ATOM 10270 C C . GLU A 1 97 ? 32.200 9.921 -0.031 1.00 45.24 753 GLU A C 7
ATOM 10271 O O . GLU A 1 97 ? 33.077 10.783 0.104 1.00 21.14 753 GLU A O 7
ATOM 10284 N N . MET A 1 1 ? -33.476 -2.469 10.005 1.00 61.35 657 MET A N 8
ATOM 10285 C CA . MET A 1 1 ? -33.594 -3.499 11.073 1.00 53.22 657 MET A CA 8
ATOM 10286 C C . MET A 1 1 ? -34.901 -4.294 10.929 1.00 12.42 657 MET A C 8
ATOM 10287 O O . MET A 1 1 ? -35.953 -3.735 10.611 1.00 13.21 657 MET A O 8
ATOM 10303 N N . GLY A 1 2 ? -34.822 -5.596 11.176 1.00 61.03 658 GLY A N 8
ATOM 10304 C CA . GLY A 1 2 ? -35.922 -6.506 10.872 1.00 3.01 658 GLY A CA 8
ATOM 10305 C C . GLY A 1 2 ? -35.471 -7.575 9.886 1.00 35.15 658 GLY A C 8
ATOM 10306 O O . GLY A 1 2 ? -35.649 -8.776 10.117 1.00 23.20 658 GLY A O 8
ATOM 10310 N N . ASN A 1 3 ? -34.878 -7.124 8.782 1.00 44.40 659 ASN A N 8
ATOM 10311 C CA . ASN A 1 3 ? -34.167 -8.006 7.851 1.00 4.14 659 ASN A CA 8
ATOM 10312 C C . ASN A 1 3 ? -32.658 -7.727 7.928 1.00 62.30 659 ASN A C 8
ATOM 10313 O O . ASN A 1 3 ? -32.162 -6.763 7.336 1.00 71.50 659 ASN A O 8
ATOM 10324 N N . GLY A 1 4 ? -31.939 -8.551 8.683 1.00 74.35 660 GLY A N 8
ATOM 10325 C CA . GLY A 1 4 ? -30.503 -8.354 8.854 1.00 43.11 660 GLY A CA 8
ATOM 10326 C C . GLY A 1 4 ? -29.670 -9.534 8.369 1.00 54.10 660 GLY A C 8
ATOM 10327 O O . GLY A 1 4 ? -29.849 -10.005 7.242 1.00 25.13 660 GLY A O 8
ATOM 10331 N N . GLU A 1 5 ? -28.755 -10.001 9.221 1.00 3.11 661 GLU A N 8
ATOM 10332 C CA . GLU A 1 5 ? -27.848 -11.115 8.896 1.00 11.32 661 GLU A CA 8
ATOM 10333 C C . GLU A 1 5 ? -26.888 -10.766 7.743 1.00 42.52 661 GLU A C 8
ATOM 10334 O O . GLU A 1 5 ? -26.275 -11.650 7.135 1.00 65.44 661 GLU A O 8
ATOM 10346 N N . THR A 1 6 ? -26.748 -9.474 7.456 1.00 24.51 662 THR A N 8
ATOM 10347 C CA . THR A 1 6 ? -25.784 -9.002 6.460 1.00 12.13 662 THR A CA 8
ATOM 10348 C C . THR A 1 6 ? -24.385 -8.914 7.079 1.00 34.23 662 THR A C 8
ATOM 10349 O O . THR A 1 6 ? -24.018 -7.906 7.686 1.00 74.54 662 THR A O 8
ATOM 10360 N N . SER A 1 7 ? -23.624 -10.000 6.946 1.00 42.45 663 SER A N 8
ATOM 10361 C CA . SER A 1 7 ? -22.301 -10.130 7.580 1.00 54.51 663 SER A CA 8
ATOM 10362 C C . SER A 1 7 ? -21.354 -8.980 7.208 1.00 64.11 663 SER A C 8
ATOM 10363 O O . SER A 1 7 ? -21.241 -8.598 6.039 1.00 32.43 663 SER A O 8
ATOM 10371 N N . ASP A 1 8 ? -20.673 -8.432 8.212 1.00 1.42 664 ASP A N 8
ATOM 10372 C CA . ASP A 1 8 ? -19.709 -7.353 7.996 1.00 42.41 664 ASP A CA 8
ATOM 10373 C C . ASP A 1 8 ? -18.412 -7.883 7.370 1.00 33.12 664 ASP A C 8
ATOM 10374 O O . ASP A 1 8 ? -17.750 -8.767 7.920 1.00 31.14 664 ASP A O 8
ATOM 10383 N N . LEU A 1 9 ? -18.059 -7.325 6.220 1.00 21.53 665 LEU A N 8
ATOM 10384 C CA . LEU A 1 9 ? -16.862 -7.728 5.485 1.00 23.42 665 LEU A CA 8
ATOM 10385 C C . LEU A 1 9 ? -15.674 -6.817 5.815 1.00 44.45 665 LEU A C 8
ATOM 10386 O O . LEU A 1 9 ? -15.831 -5.598 5.964 1.00 54.12 665 LEU A O 8
ATOM 10402 N N . GLU A 1 10 ? -14.500 -7.415 5.988 1.00 25.24 666 GLU A N 8
ATOM 10403 C CA . GLU A 1 10 ? -13.259 -6.650 6.112 1.00 61.44 666 GLU A CA 8
ATOM 10404 C C . GLU A 1 10 ? -12.782 -6.182 4.724 1.00 70.44 666 GLU A C 8
ATOM 10405 O O . GLU A 1 10 ? -12.907 -6.915 3.739 1.00 32.23 666 GLU A O 8
ATOM 10417 N N . PRO A 1 11 ? -12.227 -4.956 4.629 1.00 23.13 667 PRO A N 8
ATOM 10418 C CA . PRO A 1 11 ? -11.907 -4.320 3.335 1.00 0.22 667 PRO A CA 8
ATOM 10419 C C . PRO A 1 11 ? -10.914 -5.110 2.465 1.00 14.11 667 PRO A C 8
ATOM 10420 O O . PRO A 1 11 ? -9.973 -5.733 2.964 1.00 21.11 667 PRO A O 8
ATOM 10431 N N . LYS A 1 12 ? -11.130 -5.059 1.154 1.00 12.53 668 LYS A N 8
ATOM 10432 C CA . LYS A 1 12 ? -10.184 -5.607 0.184 1.00 62.33 668 LYS A CA 8
ATOM 10433 C C . LYS A 1 12 ? -9.061 -4.591 -0.077 1.00 15.25 668 LYS A C 8
ATOM 10434 O O . LYS A 1 12 ? -9.223 -3.644 -0.848 1.00 4.22 668 LYS A O 8
ATOM 10453 N N . LEU A 1 13 ? -7.939 -4.775 0.608 1.00 61.30 669 LEU A N 8
ATOM 10454 C CA . LEU A 1 13 ? -6.778 -3.898 0.451 1.00 1.12 669 LEU A CA 8
ATOM 10455 C C . LEU A 1 13 ? -5.849 -4.427 -0.650 1.00 31.11 669 LEU A C 8
ATOM 10456 O O . LEU A 1 13 ? -5.147 -5.420 -0.461 1.00 24.24 669 LEU A O 8
ATOM 10472 N N . THR A 1 14 ? -5.859 -3.765 -1.803 1.00 71.12 670 THR A N 8
ATOM 10473 C CA . THR A 1 14 ? -5.037 -4.184 -2.940 1.00 62.30 670 THR A CA 8
ATOM 10474 C C . THR A 1 14 ? -3.646 -3.544 -2.889 1.00 74.34 670 THR A C 8
ATOM 10475 O O . THR A 1 14 ? -3.489 -2.339 -3.090 1.00 34.43 670 THR A O 8
ATOM 10486 N N . VAL A 1 15 ? -2.640 -4.370 -2.624 1.00 62.11 671 VAL A N 8
ATOM 10487 C CA . VAL A 1 15 ? -1.247 -3.927 -2.546 1.00 23.14 671 VAL A CA 8
ATOM 10488 C C . VAL A 1 15 ? -0.354 -4.823 -3.416 1.00 64.14 671 VAL A C 8
ATOM 10489 O O . VAL A 1 15 ? -0.461 -6.050 -3.352 1.00 70.50 671 VAL A O 8
ATOM 10502 N N . PRO A 1 16 ? 0.519 -4.240 -4.261 1.00 21.44 672 PRO A N 8
ATOM 10503 C CA . PRO A 1 16 ? 1.460 -5.029 -5.070 1.00 34.11 672 PRO A CA 8
ATOM 10504 C C . PRO A 1 16 ? 2.539 -5.693 -4.200 1.00 10.21 672 PRO A C 8
ATOM 10505 O O . PRO A 1 16 ? 3.254 -5.022 -3.462 1.00 64.31 672 PRO A O 8
ATOM 10516 N N . VAL A 1 17 ? 2.658 -7.014 -4.296 1.00 71.53 673 VAL A N 8
ATOM 10517 C CA . VAL A 1 17 ? 3.570 -7.772 -3.430 1.00 22.24 673 VAL A CA 8
ATOM 10518 C C . VAL A 1 17 ? 5.046 -7.389 -3.655 1.00 51.01 673 VAL A C 8
ATOM 10519 O O . VAL A 1 17 ? 5.863 -7.455 -2.734 1.00 11.43 673 VAL A O 8
ATOM 10532 N N . GLY A 1 18 ? 5.379 -6.972 -4.874 1.00 1.02 674 GLY A N 8
ATOM 10533 C CA . GLY A 1 18 ? 6.753 -6.594 -5.183 1.00 52.22 674 GLY A CA 8
ATOM 10534 C C . GLY A 1 18 ? 6.853 -5.538 -6.278 1.00 31.01 674 GLY A C 8
ATOM 10535 O O . GLY A 1 18 ? 6.069 -5.540 -7.229 1.00 72.33 674 GLY A O 8
ATOM 10539 N N . ALA A 1 19 ? 7.820 -4.636 -6.145 1.00 74.44 675 ALA A N 8
ATOM 10540 C CA . ALA A 1 19 ? 8.037 -3.570 -7.131 1.00 50.14 675 ALA A CA 8
ATOM 10541 C C . ALA A 1 19 ? 9.523 -3.193 -7.215 1.00 50.42 675 ALA A C 8
ATOM 10542 O O . ALA A 1 19 ? 10.229 -3.196 -6.210 1.00 71.31 675 ALA A O 8
ATOM 10549 N N . THR A 1 20 ? 9.996 -2.871 -8.414 1.00 33.31 676 THR A N 8
ATOM 10550 C CA . THR A 1 20 ? 11.406 -2.505 -8.610 1.00 30.52 676 THR A CA 8
ATOM 10551 C C . THR A 1 20 ? 11.543 -1.196 -9.398 1.00 51.33 676 THR A C 8
ATOM 10552 O O . THR A 1 20 ? 10.921 -1.024 -10.445 1.00 50.23 676 THR A O 8
ATOM 10563 N N . ILE A 1 21 ? 12.363 -0.276 -8.887 1.00 54.13 677 ILE A N 8
ATOM 10564 C CA . ILE A 1 21 ? 12.606 1.017 -9.547 1.00 44.44 677 ILE A CA 8
ATOM 10565 C C . ILE A 1 21 ? 14.109 1.341 -9.585 1.00 74.51 677 ILE A C 8
ATOM 10566 O O . ILE A 1 21 ? 14.931 0.589 -9.061 1.00 71.11 677 ILE A O 8
ATOM 10582 N N . HIS A 1 22 ? 14.470 2.451 -10.220 1.00 52.30 678 HIS A N 8
ATOM 10583 C CA . HIS A 1 22 ? 15.876 2.858 -10.313 1.00 62.41 678 HIS A CA 8
ATOM 10584 C C . HIS A 1 22 ? 16.124 4.217 -9.642 1.00 44.30 678 HIS A C 8
ATOM 10585 O O . HIS A 1 22 ? 15.202 5.006 -9.447 1.00 52.34 678 HIS A O 8
ATOM 10600 N N . VAL A 1 23 ? 17.382 4.474 -9.283 1.00 70.21 679 VAL A N 8
ATOM 10601 C CA . VAL A 1 23 ? 17.773 5.767 -8.705 1.00 75.53 679 VAL A CA 8
ATOM 10602 C C . VAL A 1 23 ? 17.489 6.920 -9.681 1.00 2.30 679 VAL A C 8
ATOM 10603 O O . VAL A 1 23 ? 18.135 7.035 -10.725 1.00 14.34 679 VAL A O 8
ATOM 10616 N N . GLY A 1 24 ? 16.527 7.774 -9.330 1.00 31.33 680 GLY A N 8
ATOM 10617 C CA . GLY A 1 24 ? 16.099 8.849 -10.225 1.00 43.35 680 GLY A CA 8
ATOM 10618 C C . GLY A 1 24 ? 14.656 8.687 -10.708 1.00 4.20 680 GLY A C 8
ATOM 10619 O O . GLY A 1 24 ? 14.052 9.638 -11.209 1.00 33.20 680 GLY A O 8
ATOM 10623 N N . ASP A 1 25 ? 14.105 7.483 -10.561 1.00 20.53 681 ASP A N 8
ATOM 10624 C CA . ASP A 1 25 ? 12.712 7.203 -10.946 1.00 70.24 681 ASP A CA 8
ATOM 10625 C C . ASP A 1 25 ? 11.707 7.818 -9.945 1.00 54.24 681 ASP A C 8
ATOM 10626 O O . ASP A 1 25 ? 12.084 8.583 -9.055 1.00 10.52 681 ASP A O 8
ATOM 10635 N N . SER A 1 26 ? 10.421 7.491 -10.106 1.00 3.14 682 SER A N 8
ATOM 10636 C CA . SER A 1 26 ? 9.356 8.002 -9.218 1.00 5.45 682 SER A CA 8
ATOM 10637 C C . SER A 1 26 ? 8.482 6.855 -8.690 1.00 62.53 682 SER A C 8
ATOM 10638 O O . SER A 1 26 ? 8.381 5.800 -9.320 1.00 62.32 682 SER A O 8
ATOM 10646 N N . PHE A 1 27 ? 7.847 7.066 -7.536 1.00 5.43 683 PHE A N 8
ATOM 10647 C CA . PHE A 1 27 ? 6.994 6.037 -6.927 1.00 50.42 683 PHE A CA 8
ATOM 10648 C C . PHE A 1 27 ? 5.993 6.646 -5.927 1.00 24.20 683 PHE A C 8
ATOM 10649 O O . PHE A 1 27 ? 6.386 7.273 -4.945 1.00 61.11 683 PHE A O 8
ATOM 10666 N N . VAL A 1 28 ? 4.698 6.453 -6.183 1.00 62.30 684 VAL A N 8
ATOM 10667 C CA . VAL A 1 28 ? 3.640 6.929 -5.279 1.00 44.22 684 VAL A CA 8
ATOM 10668 C C . VAL A 1 28 ? 2.871 5.757 -4.642 1.00 61.30 684 VAL A C 8
ATOM 10669 O O . VAL A 1 28 ? 2.100 5.065 -5.315 1.00 11.34 684 VAL A O 8
ATOM 10682 N N . PRO A 1 29 ? 3.046 5.534 -3.324 1.00 12.21 685 PRO A N 8
ATOM 10683 C CA . PRO A 1 29 ? 2.408 4.408 -2.612 1.00 62.42 685 PRO A CA 8
ATOM 10684 C C . PRO A 1 29 ? 0.870 4.408 -2.707 1.00 54.31 685 PRO A C 8
ATOM 10685 O O . PRO A 1 29 ? 0.249 3.352 -2.824 1.00 15.42 685 PRO A O 8
ATOM 10696 N N . MET A 1 30 ? 0.257 5.593 -2.680 1.00 3.24 686 MET A N 8
ATOM 10697 C CA . MET A 1 30 ? -1.212 5.704 -2.707 1.00 42.42 686 MET A CA 8
ATOM 10698 C C . MET A 1 30 ? -1.788 5.531 -4.124 1.00 33.54 686 MET A C 8
ATOM 10699 O O . MET A 1 30 ? -2.997 5.377 -4.295 1.00 72.51 686 MET A O 8
ATOM 10713 N N . ALA A 1 31 ? -0.924 5.553 -5.135 1.00 14.41 687 ALA A N 8
ATOM 10714 C CA . ALA A 1 31 ? -1.356 5.326 -6.518 1.00 52.54 687 ALA A CA 8
ATOM 10715 C C . ALA A 1 31 ? -1.303 3.834 -6.872 1.00 22.33 687 ALA A C 8
ATOM 10716 O O . ALA A 1 31 ? -2.111 3.335 -7.656 1.00 2.20 687 ALA A O 8
ATOM 10723 N N . GLU A 1 32 ? -0.343 3.125 -6.282 1.00 60.41 688 GLU A N 8
ATOM 10724 C CA . GLU A 1 32 ? -0.173 1.690 -6.534 1.00 1.23 688 GLU A CA 8
ATOM 10725 C C . GLU A 1 32 ? -1.092 0.840 -5.632 1.00 41.41 688 GLU A C 8
ATOM 10726 O O . GLU A 1 32 ? -1.335 -0.335 -5.912 1.00 2.21 688 GLU A O 8
ATOM 10738 N N . VAL A 1 33 ? -1.605 1.443 -4.554 1.00 72.45 689 VAL A N 8
ATOM 10739 C CA . VAL A 1 33 ? -2.415 0.721 -3.556 1.00 1.12 689 VAL A CA 8
ATOM 10740 C C . VAL A 1 33 ? -3.862 1.246 -3.472 1.00 4.31 689 VAL A C 8
ATOM 10741 O O . VAL A 1 33 ? -4.095 2.450 -3.375 1.00 51.23 689 VAL A O 8
ATOM 10754 N N . LEU A 1 34 ? -4.830 0.324 -3.507 1.00 23.50 690 LEU A N 8
ATOM 10755 C CA . LEU A 1 34 ? -6.260 0.671 -3.383 1.00 23.24 690 LEU A CA 8
ATOM 10756 C C . LEU A 1 34 ? -6.925 -0.124 -2.244 1.00 45.01 690 LEU A C 8
ATOM 10757 O O . LEU A 1 34 ? -6.361 -1.096 -1.742 1.00 13.22 690 LEU A O 8
ATOM 10773 N N . ALA A 1 35 ? -8.130 0.286 -1.846 1.00 72.42 691 ALA A N 8
ATOM 10774 C CA . ALA A 1 35 ? -8.903 -0.444 -0.826 1.00 31.25 691 ALA A CA 8
ATOM 10775 C C . ALA A 1 35 ? -10.415 -0.310 -1.060 1.00 42.41 691 ALA A C 8
ATOM 10776 O O . ALA A 1 35 ? -10.955 0.798 -1.093 1.00 15.11 691 ALA A O 8
ATOM 10783 N N . ILE A 1 36 ? -11.097 -1.447 -1.208 1.00 5.03 692 ILE A N 8
ATOM 10784 C CA . ILE A 1 36 ? -12.543 -1.469 -1.486 1.00 4.20 692 ILE A CA 8
ATOM 10785 C C . ILE A 1 36 ? -13.279 -2.473 -0.573 1.00 3.41 692 ILE A C 8
ATOM 10786 O O . ILE A 1 36 ? -12.851 -3.616 -0.433 1.00 51.11 692 ILE A O 8
ATOM 10802 N N . ASP A 1 37 ? -14.381 -2.048 0.047 1.00 5.10 693 ASP A N 8
ATOM 10803 C CA . ASP A 1 37 ? -15.248 -2.972 0.796 1.00 0.24 693 ASP A CA 8
ATOM 10804 C C . ASP A 1 37 ? -16.593 -3.128 0.063 1.00 72.50 693 ASP A C 8
ATOM 10805 O O . ASP A 1 37 ? -17.252 -2.142 -0.263 1.00 65.23 693 ASP A O 8
ATOM 10814 N N . LYS A 1 38 ? -16.999 -4.373 -0.165 1.00 11.23 694 LYS A N 8
ATOM 10815 C CA . LYS A 1 38 ? -18.191 -4.690 -0.970 1.00 2.45 694 LYS A CA 8
ATOM 10816 C C . LYS A 1 38 ? -19.472 -4.035 -0.416 1.00 22.22 694 LYS A C 8
ATOM 10817 O O . LYS A 1 38 ? -20.415 -3.755 -1.160 1.00 64.31 694 LYS A O 8
ATOM 10836 N N . GLU A 1 39 ? -19.502 -3.804 0.891 1.00 31.42 695 GLU A N 8
ATOM 10837 C CA . GLU A 1 39 ? -20.668 -3.196 1.550 1.00 54.02 695 GLU A CA 8
ATOM 10838 C C . GLU A 1 39 ? -20.658 -1.658 1.438 1.00 13.42 695 GLU A C 8
ATOM 10839 O O . GLU A 1 39 ? -21.683 -1.038 1.141 1.00 1.13 695 GLU A O 8
ATOM 10851 N N . ASP A 1 40 ? -19.494 -1.056 1.674 1.00 11.10 696 ASP A N 8
ATOM 10852 C CA . ASP A 1 40 ? -19.368 0.399 1.796 1.00 4.13 696 ASP A CA 8
ATOM 10853 C C . ASP A 1 40 ? -18.960 1.046 0.461 1.00 52.22 696 ASP A C 8
ATOM 10854 O O . ASP A 1 40 ? -19.575 2.016 0.006 1.00 21.33 696 ASP A O 8
ATOM 10863 N N . GLY A 1 41 ? -17.929 0.492 -0.168 1.00 50.31 697 GLY A N 8
ATOM 10864 C CA . GLY A 1 41 ? -17.395 1.056 -1.402 1.00 14.01 697 GLY A CA 8
ATOM 10865 C C . GLY A 1 41 ? -15.904 1.363 -1.302 1.00 54.33 697 GLY A C 8
ATOM 10866 O O . GLY A 1 41 ? -15.136 0.567 -0.758 1.00 55.42 697 GLY A O 8
ATOM 10870 N N . ASP A 1 42 ? -15.492 2.515 -1.822 1.00 34.43 698 ASP A N 8
ATOM 10871 C CA . ASP A 1 42 ? -14.086 2.920 -1.772 1.00 2.44 698 ASP A CA 8
ATOM 10872 C C . ASP A 1 42 ? -13.655 3.293 -0.346 1.00 75.31 698 ASP A C 8
ATOM 10873 O O . ASP A 1 42 ? -14.188 4.227 0.263 1.00 55.15 698 ASP A O 8
ATOM 10882 N N . LEU A 1 43 ? -12.691 2.549 0.181 1.00 45.13 699 LEU A N 8
ATOM 10883 C CA . LEU A 1 43 ? -12.083 2.859 1.478 1.00 43.01 699 LEU A CA 8
ATOM 10884 C C . LEU A 1 43 ? -10.591 3.193 1.313 1.00 73.22 699 LEU A C 8
ATOM 10885 O O . LEU A 1 43 ? -9.829 3.184 2.279 1.00 3.42 699 LEU A O 8
ATOM 10901 N N . THR A 1 44 ? -10.191 3.520 0.083 1.00 72.54 700 THR A N 8
ATOM 10902 C CA . THR A 1 44 ? -8.787 3.837 -0.233 1.00 32.32 700 THR A CA 8
ATOM 10903 C C . THR A 1 44 ? -8.282 5.055 0.560 1.00 2.04 700 THR A C 8
ATOM 10904 O O . THR A 1 44 ? -7.091 5.177 0.849 1.00 43.13 700 THR A O 8
ATOM 10915 N N . SER A 1 45 ? -9.194 5.952 0.925 1.00 0.11 701 SER A N 8
ATOM 10916 C CA . SER A 1 45 ? -8.837 7.140 1.719 1.00 32.33 701 SER A CA 8
ATOM 10917 C C . SER A 1 45 ? -8.663 6.792 3.209 1.00 12.03 701 SER A C 8
ATOM 10918 O O . SER A 1 45 ? -8.120 7.578 3.986 1.00 15.40 701 SER A O 8
ATOM 10926 N N . LYS A 1 46 ? -9.118 5.600 3.597 1.00 32.24 702 LYS A N 8
ATOM 10927 C CA . LYS A 1 46 ? -9.011 5.130 4.989 1.00 74.54 702 LYS A CA 8
ATOM 10928 C C . LYS A 1 46 ? -7.693 4.366 5.226 1.00 33.22 702 LYS A C 8
ATOM 10929 O O . LYS A 1 46 ? -7.491 3.768 6.287 1.00 61.45 702 LYS A O 8
ATOM 10948 N N . ILE A 1 47 ? -6.807 4.381 4.230 1.00 44.34 703 ILE A N 8
ATOM 10949 C CA . ILE A 1 47 ? -5.535 3.649 4.303 1.00 13.02 703 ILE A CA 8
ATOM 10950 C C . ILE A 1 47 ? -4.436 4.462 5.008 1.00 74.12 703 ILE A C 8
ATOM 10951 O O . ILE A 1 47 ? -4.295 5.667 4.796 1.00 25.14 703 ILE A O 8
ATOM 10967 N N . LYS A 1 48 ? -3.665 3.787 5.851 1.00 34.41 704 LYS A N 8
ATOM 10968 C CA . LYS A 1 48 ? -2.464 4.366 6.456 1.00 63.01 704 LYS A CA 8
ATOM 10969 C C . LYS A 1 48 ? -1.214 3.872 5.707 1.00 61.21 704 LYS A C 8
ATOM 10970 O O . LYS A 1 48 ? -1.149 2.706 5.309 1.00 52.02 704 LYS A O 8
ATOM 10989 N N . VAL A 1 49 ? -0.234 4.753 5.507 1.00 11.02 705 VAL A N 8
ATOM 10990 C CA . VAL A 1 49 ? 1.001 4.392 4.797 1.00 74.10 705 VAL A CA 8
ATOM 10991 C C . VAL A 1 49 ? 2.221 4.385 5.738 1.00 73.33 705 VAL A C 8
ATOM 10992 O O . VAL A 1 49 ? 2.649 5.429 6.235 1.00 32.30 705 VAL A O 8
ATOM 11005 N N . ASP A 1 50 ? 2.772 3.197 5.974 1.00 31.02 706 ASP A N 8
ATOM 11006 C CA . ASP A 1 50 ? 3.971 3.034 6.801 1.00 40.42 706 ASP A CA 8
ATOM 11007 C C . ASP A 1 50 ? 5.209 2.724 5.940 1.00 40.30 706 ASP A C 8
ATOM 11008 O O . ASP A 1 50 ? 5.143 1.926 5.001 1.00 1.34 706 ASP A O 8
ATOM 11017 N N . GLY A 1 51 ? 6.334 3.352 6.273 1.00 44.20 707 GLY A N 8
ATOM 11018 C CA . GLY A 1 51 ? 7.586 3.098 5.562 1.00 24.34 707 GLY A CA 8
ATOM 11019 C C . GLY A 1 51 ? 7.941 4.183 4.546 1.00 0.23 707 GLY A C 8
ATOM 11020 O O . GLY A 1 51 ? 7.224 5.179 4.407 1.00 71.21 707 GLY A O 8
ATOM 11024 N N . GLU A 1 52 ? 9.051 3.987 3.834 1.00 41.34 708 GLU A N 8
ATOM 11025 C CA . GLU A 1 52 ? 9.501 4.938 2.807 1.00 70.35 708 GLU A CA 8
ATOM 11026 C C . GLU A 1 52 ? 10.512 4.290 1.846 1.00 42.14 708 GLU A C 8
ATOM 11027 O O . GLU A 1 52 ? 11.306 3.436 2.243 1.00 43.13 708 GLU A O 8
ATOM 11039 N N . VAL A 1 53 ? 10.468 4.700 0.579 1.00 33.42 709 VAL A N 8
ATOM 11040 C CA . VAL A 1 53 ? 11.413 4.218 -0.436 1.00 53.40 709 VAL A CA 8
ATOM 11041 C C . VAL A 1 53 ? 12.259 5.374 -0.989 1.00 22.15 709 VAL A C 8
ATOM 11042 O O . VAL A 1 53 ? 11.718 6.336 -1.539 1.00 12.11 709 VAL A O 8
ATOM 11055 N N . ASP A 1 54 ? 13.578 5.288 -0.836 1.00 72.42 710 ASP A N 8
ATOM 11056 C CA . ASP A 1 54 ? 14.472 6.313 -1.378 1.00 0.30 710 ASP A CA 8
ATOM 11057 C C . ASP A 1 54 ? 14.668 6.148 -2.891 1.00 33.15 710 ASP A C 8
ATOM 11058 O O . ASP A 1 54 ? 14.886 5.042 -3.383 1.00 42.35 710 ASP A O 8
ATOM 11067 N N . THR A 1 55 ? 14.612 7.258 -3.621 1.00 13.55 711 THR A N 8
ATOM 11068 C CA . THR A 1 55 ? 14.916 7.259 -5.059 1.00 23.11 711 THR A CA 8
ATOM 11069 C C . THR A 1 55 ? 16.361 7.706 -5.314 1.00 22.32 711 THR A C 8
ATOM 11070 O O . THR A 1 55 ? 16.815 7.755 -6.456 1.00 12.40 711 THR A O 8
ATOM 11081 N N . THR A 1 56 ? 17.074 8.037 -4.237 1.00 54.02 712 THR A N 8
ATOM 11082 C CA . THR A 1 56 ? 18.488 8.444 -4.319 1.00 63.33 712 THR A CA 8
ATOM 11083 C C . THR A 1 56 ? 19.434 7.337 -3.827 1.00 11.53 712 THR A C 8
ATOM 11084 O O . THR A 1 56 ? 20.646 7.396 -4.048 1.00 15.32 712 THR A O 8
ATOM 11095 N N . LYS A 1 57 ? 18.882 6.324 -3.158 1.00 23.54 713 LYS A N 8
ATOM 11096 C CA . LYS A 1 57 ? 19.692 5.228 -2.607 1.00 62.44 713 LYS A CA 8
ATOM 11097 C C . LYS A 1 57 ? 19.138 3.855 -3.012 1.00 14.10 713 LYS A C 8
ATOM 11098 O O . LYS A 1 57 ? 17.956 3.567 -2.813 1.00 15.11 713 LYS A O 8
ATOM 11117 N N . ALA A 1 58 ? 20.003 3.015 -3.572 1.00 3.12 714 ALA A N 8
ATOM 11118 C CA . ALA A 1 58 ? 19.627 1.652 -3.964 1.00 75.24 714 ALA A CA 8
ATOM 11119 C C . ALA A 1 58 ? 19.428 0.744 -2.743 1.00 52.33 714 ALA A C 8
ATOM 11120 O O . ALA A 1 58 ? 20.127 0.875 -1.739 1.00 54.20 714 ALA A O 8
ATOM 11127 N N . GLY A 1 59 ? 18.474 -0.174 -2.835 1.00 63.33 715 GLY A N 8
ATOM 11128 C CA . GLY A 1 59 ? 18.202 -1.090 -1.731 1.00 51.13 715 GLY A CA 8
ATOM 11129 C C . GLY A 1 59 ? 16.761 -1.583 -1.707 1.00 55.41 715 GLY A C 8
ATOM 11130 O O . GLY A 1 59 ? 15.922 -1.106 -2.471 1.00 3.42 715 GLY A O 8
ATOM 11134 N N . THR A 1 60 ? 16.467 -2.546 -0.839 1.00 42.12 716 THR A N 8
ATOM 11135 C CA . THR A 1 60 ? 15.105 -3.085 -0.716 1.00 72.40 716 THR A CA 8
ATOM 11136 C C . THR A 1 60 ? 14.372 -2.480 0.489 1.00 35.34 716 THR A C 8
ATOM 11137 O O . THR A 1 60 ? 14.824 -2.595 1.630 1.00 34.13 716 THR A O 8
ATOM 11148 N N . TYR A 1 61 ? 13.229 -1.852 0.225 1.00 63.14 717 TYR A N 8
ATOM 11149 C CA . TYR A 1 61 ? 12.431 -1.193 1.265 1.00 41.35 717 TYR A CA 8
ATOM 11150 C C . TYR A 1 61 ? 11.036 -1.832 1.362 1.00 21.14 717 TYR A C 8
ATOM 11151 O O . TYR A 1 61 ? 10.386 -2.080 0.344 1.00 31.35 717 TYR A O 8
ATOM 11169 N N . VAL A 1 62 ? 10.579 -2.095 2.583 1.00 21.43 718 VAL A N 8
ATOM 11170 C CA . VAL A 1 62 ? 9.275 -2.735 2.800 1.00 72.53 718 VAL A CA 8
ATOM 11171 C C . VAL A 1 62 ? 8.203 -1.711 3.202 1.00 62.54 718 VAL A C 8
ATOM 11172 O O . VAL A 1 62 ? 8.274 -1.102 4.272 1.00 44.01 718 VAL A O 8
ATOM 11185 N N . LEU A 1 63 ? 7.214 -1.521 2.334 1.00 21.04 719 LEU A N 8
ATOM 11186 C CA . LEU A 1 63 ? 6.108 -0.596 2.607 1.00 42.31 719 LEU A CA 8
ATOM 11187 C C . LEU A 1 63 ? 4.904 -1.333 3.209 1.00 75.04 719 LEU A C 8
ATOM 11188 O O . LEU A 1 63 ? 4.466 -2.356 2.685 1.00 53.13 719 LEU A O 8
ATOM 11204 N N . THR A 1 64 ? 4.366 -0.805 4.305 1.00 10.32 720 THR A N 8
ATOM 11205 C CA . THR A 1 64 ? 3.225 -1.431 4.990 1.00 34.22 720 THR A CA 8
ATOM 11206 C C . THR A 1 64 ? 1.968 -0.554 4.890 1.00 20.41 720 THR A C 8
ATOM 11207 O O . THR A 1 64 ? 2.024 0.652 5.116 1.00 15.32 720 THR A O 8
ATOM 11218 N N . TYR A 1 65 ? 0.839 -1.161 4.533 1.00 74.30 721 TYR A N 8
ATOM 11219 C CA . TYR A 1 65 ? -0.428 -0.430 4.389 1.00 64.44 721 TYR A CA 8
ATOM 11220 C C . TYR A 1 65 ? -1.524 -1.054 5.262 1.00 42.33 721 TYR A C 8
ATOM 11221 O O . TYR A 1 65 ? -1.619 -2.276 5.372 1.00 3.01 721 TYR A O 8
ATOM 11239 N N . THR A 1 66 ? -2.354 -0.214 5.876 1.00 23.24 722 THR A N 8
ATOM 11240 C CA . THR A 1 66 ? -3.438 -0.695 6.748 1.00 3.22 722 THR A CA 8
ATOM 11241 C C . THR A 1 66 ? -4.714 0.137 6.557 1.00 13.20 722 THR A C 8
ATOM 11242 O O . THR A 1 66 ? -4.695 1.355 6.720 1.00 4.43 722 THR A O 8
ATOM 11253 N N . VAL A 1 67 ? -5.824 -0.521 6.217 1.00 12.44 723 VAL A N 8
ATOM 11254 C CA . VAL A 1 67 ? -7.084 0.186 5.933 1.00 60.05 723 VAL A CA 8
ATOM 11255 C C . VAL A 1 67 ? -8.178 -0.141 6.965 1.00 23.34 723 VAL A C 8
ATOM 11256 O O . VAL A 1 67 ? -8.317 -1.287 7.405 1.00 24.13 723 VAL A O 8
ATOM 11269 N N . THR A 1 68 ? -8.957 0.876 7.338 1.00 44.20 724 THR A N 8
ATOM 11270 C CA . THR A 1 68 ? -10.032 0.720 8.330 1.00 63.13 724 THR A CA 8
ATOM 11271 C C . THR A 1 68 ? -11.418 0.645 7.664 1.00 53.32 724 THR A C 8
ATOM 11272 O O . THR A 1 68 ? -11.675 1.303 6.655 1.00 63.31 724 THR A O 8
ATOM 11283 N N . ASP A 1 69 ? -12.302 -0.160 8.249 1.00 2.32 725 ASP A N 8
ATOM 11284 C CA . ASP A 1 69 ? -13.673 -0.347 7.756 1.00 52.23 725 ASP A CA 8
ATOM 11285 C C . ASP A 1 69 ? -14.682 0.422 8.623 1.00 22.43 725 ASP A C 8
ATOM 11286 O O . ASP A 1 69 ? -14.482 0.594 9.827 1.00 33.15 725 ASP A O 8
ATOM 11295 N N . SER A 1 70 ? -15.788 0.841 8.011 1.00 45.41 726 SER A N 8
ATOM 11296 C CA . SER A 1 70 ? -16.789 1.677 8.688 1.00 60.42 726 SER A CA 8
ATOM 11297 C C . SER A 1 70 ? -17.494 0.938 9.835 1.00 2.11 726 SER A C 8
ATOM 11298 O O . SER A 1 70 ? -18.163 1.564 10.660 1.00 71.33 726 SER A O 8
ATOM 11306 N N . LYS A 1 71 ? -17.360 -0.388 9.888 1.00 42.22 727 LYS A N 8
ATOM 11307 C CA . LYS A 1 71 ? -18.007 -1.180 10.946 1.00 53.43 727 LYS A CA 8
ATOM 11308 C C . LYS A 1 71 ? -17.006 -1.669 12.013 1.00 61.14 727 LYS A C 8
ATOM 11309 O O . LYS A 1 71 ? -17.403 -2.315 12.985 1.00 63.01 727 LYS A O 8
ATOM 11328 N N . GLY A 1 72 ? -15.714 -1.378 11.829 1.00 23.44 728 GLY A N 8
ATOM 11329 C CA . GLY A 1 72 ? -14.716 -1.739 12.843 1.00 10.42 728 GLY A CA 8
ATOM 11330 C C . GLY A 1 72 ? -13.717 -2.827 12.425 1.00 4.32 728 GLY A C 8
ATOM 11331 O O . GLY A 1 72 ? -13.004 -3.368 13.275 1.00 71.01 728 GLY A O 8
ATOM 11335 N N . HIS A 1 73 ? -13.658 -3.172 11.138 1.00 4.30 729 HIS A N 8
ATOM 11336 C CA . HIS A 1 73 ? -12.629 -4.107 10.638 1.00 74.04 729 HIS A CA 8
ATOM 11337 C C . HIS A 1 73 ? -11.402 -3.351 10.104 1.00 24.54 729 HIS A C 8
ATOM 11338 O O . HIS A 1 73 ? -11.538 -2.394 9.354 1.00 31.14 729 HIS A O 8
ATOM 11353 N N . GLU A 1 74 ? -10.207 -3.784 10.484 1.00 12.13 730 GLU A N 8
ATOM 11354 C CA . GLU A 1 74 ? -8.976 -3.136 10.021 1.00 24.04 730 GLU A CA 8
ATOM 11355 C C . GLU A 1 74 ? -7.938 -4.173 9.565 1.00 33.10 730 GLU A C 8
ATOM 11356 O O . GLU A 1 74 ? -7.410 -4.939 10.375 1.00 4.42 730 GLU A O 8
ATOM 11368 N N . VAL A 1 75 ? -7.650 -4.197 8.265 1.00 54.10 731 VAL A N 8
ATOM 11369 C CA . VAL A 1 75 ? -6.721 -5.184 7.688 1.00 14.24 731 VAL A CA 8
ATOM 11370 C C . VAL A 1 75 ? -5.429 -4.530 7.176 1.00 33.05 731 VAL A C 8
ATOM 11371 O O . VAL A 1 75 ? -5.389 -3.324 6.919 1.00 14.41 731 VAL A O 8
ATOM 11384 N N . THR A 1 76 ? -4.378 -5.335 7.013 1.00 75.32 732 THR A N 8
ATOM 11385 C CA . THR A 1 76 ? -3.063 -4.818 6.598 1.00 54.30 732 THR A CA 8
ATOM 11386 C C . THR A 1 76 ? -2.398 -5.693 5.523 1.00 40.01 732 THR A C 8
ATOM 11387 O O . THR A 1 76 ? -2.615 -6.905 5.462 1.00 52.04 732 THR A O 8
ATOM 11398 N N . ALA A 1 77 ? -1.588 -5.059 4.678 1.00 53.43 733 ALA A N 8
ATOM 11399 C CA . ALA A 1 77 ? -0.823 -5.752 3.632 1.00 3.01 733 ALA A CA 8
ATOM 11400 C C . ALA A 1 77 ? 0.512 -5.033 3.381 1.00 65.45 733 ALA A C 8
ATOM 11401 O O . ALA A 1 77 ? 0.669 -3.869 3.750 1.00 52.44 733 ALA A O 8
ATOM 11408 N N . LYS A 1 78 ? 1.471 -5.715 2.757 1.00 63.44 734 LYS A N 8
ATOM 11409 C CA . LYS A 1 78 ? 2.810 -5.136 2.547 1.00 51.14 734 LYS A CA 8
ATOM 11410 C C . LYS A 1 78 ? 3.290 -5.236 1.090 1.00 1.40 734 LYS A C 8
ATOM 11411 O O . LYS A 1 78 ? 2.820 -6.070 0.311 1.00 63.15 734 LYS A O 8
ATOM 11430 N N . GLN A 1 79 ? 4.243 -4.368 0.751 1.00 52.22 735 GLN A N 8
ATOM 11431 C CA . GLN A 1 79 ? 4.846 -4.313 -0.586 1.00 41.44 735 GLN A CA 8
ATOM 11432 C C . GLN A 1 79 ? 6.379 -4.297 -0.490 1.00 40.34 735 GLN A C 8
ATOM 11433 O O . GLN A 1 79 ? 6.956 -3.491 0.246 1.00 65.13 735 GLN A O 8
ATOM 11447 N N . THR A 1 80 ? 7.039 -5.186 -1.229 1.00 52.33 736 THR A N 8
ATOM 11448 C CA . THR A 1 80 ? 8.506 -5.233 -1.247 1.00 74.21 736 THR A CA 8
ATOM 11449 C C . THR A 1 80 ? 9.072 -4.449 -2.439 1.00 65.12 736 THR A C 8
ATOM 11450 O O . THR A 1 80 ? 9.016 -4.907 -3.581 1.00 42.22 736 THR A O 8
ATOM 11461 N N . VAL A 1 81 ? 9.606 -3.258 -2.175 1.00 32.53 737 VAL A N 8
ATOM 11462 C CA . VAL A 1 81 ? 10.187 -2.419 -3.230 1.00 43.53 737 VAL A CA 8
ATOM 11463 C C . VAL A 1 81 ? 11.715 -2.580 -3.291 1.00 62.32 737 VAL A C 8
ATOM 11464 O O . VAL A 1 81 ? 12.378 -2.685 -2.263 1.00 4.21 737 VAL A O 8
ATOM 11477 N N . THR A 1 82 ? 12.270 -2.603 -4.499 1.00 11.03 738 THR A N 8
ATOM 11478 C CA . THR A 1 82 ? 13.721 -2.741 -4.686 1.00 55.11 738 THR A CA 8
ATOM 11479 C C . THR A 1 82 ? 14.261 -1.667 -5.641 1.00 22.53 738 THR A C 8
ATOM 11480 O O . THR A 1 82 ? 13.831 -1.572 -6.788 1.00 23.01 738 THR A O 8
ATOM 11491 N N . VAL A 1 83 ? 15.195 -0.852 -5.156 1.00 14.04 739 VAL A N 8
ATOM 11492 C CA . VAL A 1 83 ? 15.798 0.215 -5.966 1.00 51.31 739 VAL A CA 8
ATOM 11493 C C . VAL A 1 83 ? 17.168 -0.210 -6.522 1.00 30.31 739 VAL A C 8
ATOM 11494 O O . VAL A 1 83 ? 18.011 -0.731 -5.790 1.00 70.32 739 VAL A O 8
ATOM 11507 N N . LYS A 1 84 ? 17.382 0.028 -7.816 1.00 42.23 740 LYS A N 8
ATOM 11508 C CA . LYS A 1 84 ? 18.634 -0.339 -8.492 1.00 51.15 740 LYS A CA 8
ATOM 11509 C C . LYS A 1 84 ? 19.316 0.888 -9.126 1.00 55.24 740 LYS A C 8
ATOM 11510 O O . LYS A 1 84 ? 18.651 1.854 -9.507 1.00 31.11 740 LYS A O 8
ATOM 11529 N N . VAL A 1 85 ? 20.644 0.843 -9.245 1.00 61.44 741 VAL A N 8
ATOM 11530 C CA . VAL A 1 85 ? 21.406 1.958 -9.825 1.00 12.43 741 VAL A CA 8
ATOM 11531 C C . VAL A 1 85 ? 21.786 1.684 -11.286 1.00 53.21 741 VAL A C 8
ATOM 11532 O O . VAL A 1 85 ? 22.482 0.711 -11.585 1.00 2.32 741 VAL A O 8
ATOM 11545 N N . ARG A 1 86 ? 21.353 2.558 -12.194 1.00 52.31 742 ARG A N 8
ATOM 11546 C CA . ARG A 1 86 ? 21.719 2.433 -13.613 1.00 2.53 742 ARG A CA 8
ATOM 11547 C C . ARG A 1 86 ? 23.030 3.183 -13.900 1.00 41.34 742 ARG A C 8
ATOM 11548 O O . ARG A 1 86 ? 23.714 2.914 -14.887 1.00 14.43 742 ARG A O 8
ATOM 11569 N N . GLU A 1 87 ? 23.363 4.128 -13.025 1.00 71.00 743 GLU A N 8
ATOM 11570 C CA . GLU A 1 87 ? 24.576 4.942 -13.160 1.00 74.13 743 GLU A CA 8
ATOM 11571 C C . GLU A 1 87 ? 25.764 4.308 -12.414 1.00 23.41 743 GLU A C 8
ATOM 11572 O O . GLU A 1 87 ? 25.669 3.192 -11.897 1.00 42.52 743 GLU A O 8
ATOM 11584 N N . GLU A 1 88 ? 26.883 5.033 -12.373 1.00 53.32 744 GLU A N 8
ATOM 11585 C CA . GLU A 1 88 ? 28.058 4.627 -11.594 1.00 10.10 744 GLU A CA 8
ATOM 11586 C C . GLU A 1 88 ? 28.939 5.841 -11.274 1.00 41.02 744 GLU A C 8
ATOM 11587 O O . GLU A 1 88 ? 29.153 6.715 -12.121 1.00 72.12 744 GLU A O 8
ATOM 11599 N N . VAL A 1 89 ? 29.440 5.898 -10.047 1.00 1.45 745 VAL A N 8
ATOM 11600 C CA . VAL A 1 89 ? 30.196 7.062 -9.573 1.00 42.03 745 VAL A CA 8
ATOM 11601 C C . VAL A 1 89 ? 31.715 6.791 -9.544 1.00 1.04 745 VAL A C 8
ATOM 11602 O O . VAL A 1 89 ? 32.163 5.736 -9.092 1.00 61.21 745 VAL A O 8
ATOM 11615 N N . LYS A 1 90 ? 32.502 7.743 -10.057 1.00 43.13 746 LYS A N 8
ATOM 11616 C CA . LYS A 1 90 ? 33.970 7.638 -10.032 1.00 71.43 746 LYS A CA 8
ATOM 11617 C C . LYS A 1 90 ? 34.553 8.417 -8.839 1.00 25.33 746 LYS A C 8
ATOM 11618 O O . LYS A 1 90 ? 35.537 7.997 -8.225 1.00 31.32 746 LYS A O 8
ATOM 11637 N N . ASN A 1 91 ? 33.936 9.554 -8.522 1.00 20.20 747 ASN A N 8
ATOM 11638 C CA . ASN A 1 91 ? 34.297 10.343 -7.338 1.00 32.24 747 ASN A CA 8
ATOM 11639 C C . ASN A 1 91 ? 33.146 10.332 -6.326 1.00 54.33 747 ASN A C 8
ATOM 11640 O O . ASN A 1 91 ? 32.105 10.950 -6.559 1.00 24.14 747 ASN A O 8
ATOM 11651 N N . ASP A 1 92 ? 33.334 9.625 -5.212 1.00 32.34 748 ASP A N 8
ATOM 11652 C CA . ASP A 1 92 ? 32.279 9.460 -4.207 1.00 34.24 748 ASP A CA 8
ATOM 11653 C C . ASP A 1 92 ? 31.701 10.814 -3.751 1.00 75.13 748 ASP A C 8
ATOM 11654 O O . ASP A 1 92 ? 32.315 11.546 -2.972 1.00 55.53 748 ASP A O 8
ATOM 11663 N N . LYS A 1 93 ? 30.521 11.148 -4.272 1.00 42.12 749 LYS A N 8
ATOM 11664 C CA . LYS A 1 93 ? 29.846 12.404 -3.930 1.00 2.14 749 LYS A CA 8
ATOM 11665 C C . LYS A 1 93 ? 29.601 12.518 -2.415 1.00 44.00 749 LYS A C 8
ATOM 11666 O O . LYS A 1 93 ? 29.322 11.519 -1.749 1.00 3.04 749 LYS A O 8
ATOM 11685 N N . PRO A 1 94 ? 29.707 13.734 -1.843 1.00 75.40 750 PRO A N 8
ATOM 11686 C CA . PRO A 1 94 ? 29.254 13.983 -0.471 1.00 34.23 750 PRO A CA 8
ATOM 11687 C C . PRO A 1 94 ? 27.717 13.969 -0.399 1.00 64.40 750 PRO A C 8
ATOM 11688 O O . PRO A 1 94 ? 27.059 14.978 -0.677 1.00 40.54 750 PRO A O 8
ATOM 11699 N N . ILE A 1 95 ? 27.151 12.806 -0.078 1.00 43.22 751 ILE A N 8
ATOM 11700 C CA . ILE A 1 95 ? 25.698 12.618 -0.102 1.00 11.22 751 ILE A CA 8
ATOM 11701 C C . ILE A 1 95 ? 24.986 13.478 0.954 1.00 74.42 751 ILE A C 8
ATOM 11702 O O . ILE A 1 95 ? 24.771 13.052 2.090 1.00 0.04 751 ILE A O 8
ATOM 11718 N N . LEU A 1 96 ? 24.645 14.705 0.570 1.00 72.33 752 LEU A N 8
ATOM 11719 C CA . LEU A 1 96 ? 23.894 15.613 1.439 1.00 21.04 752 LEU A CA 8
ATOM 11720 C C . LEU A 1 96 ? 22.384 15.327 1.355 1.00 74.41 752 LEU A C 8
ATOM 11721 O O . LEU A 1 96 ? 21.711 15.749 0.414 1.00 25.22 752 LEU A O 8
ATOM 11737 N N . GLU A 1 97 ? 21.863 14.587 2.329 1.00 52.34 753 GLU A N 8
ATOM 11738 C CA . GLU A 1 97 ? 20.440 14.240 2.364 1.00 71.10 753 GLU A CA 8
ATOM 11739 C C . GLU A 1 97 ? 19.591 15.406 2.890 1.00 3.42 753 GLU A C 8
ATOM 11740 O O . GLU A 1 97 ? 18.818 16.018 2.140 1.00 51.22 753 GLU A O 8
ATOM 11753 N N . MET A 1 1 ? -25.550 -10.292 21.345 1.00 70.33 657 MET A N 9
ATOM 11754 C CA . MET A 1 1 ? -26.250 -10.361 20.031 1.00 71.22 657 MET A CA 9
ATOM 11755 C C . MET A 1 1 ? -26.010 -11.717 19.350 1.00 74.31 657 MET A C 9
ATOM 11756 O O . MET A 1 1 ? -26.950 -12.473 19.093 1.00 30.31 657 MET A O 9
ATOM 11772 N N . GLY A 1 2 ? -24.745 -12.022 19.070 1.00 73.22 658 GLY A N 9
ATOM 11773 C CA . GLY A 1 2 ? -24.396 -13.255 18.373 1.00 53.44 658 GLY A CA 9
ATOM 11774 C C . GLY A 1 2 ? -23.861 -12.997 16.968 1.00 51.31 658 GLY A C 9
ATOM 11775 O O . GLY A 1 2 ? -23.221 -11.971 16.718 1.00 55.20 658 GLY A O 9
ATOM 11779 N N . ASN A 1 3 ? -24.109 -13.926 16.048 1.00 13.15 659 ASN A N 9
ATOM 11780 C CA . ASN A 1 3 ? -23.681 -13.764 14.654 1.00 42.02 659 ASN A CA 9
ATOM 11781 C C . ASN A 1 3 ? -24.651 -14.475 13.692 1.00 24.23 659 ASN A C 9
ATOM 11782 O O . ASN A 1 3 ? -25.485 -15.280 14.114 1.00 34.14 659 ASN A O 9
ATOM 11793 N N . GLY A 1 4 ? -24.544 -14.166 12.401 1.00 50.11 660 GLY A N 9
ATOM 11794 C CA . GLY A 1 4 ? -25.431 -14.754 11.403 1.00 31.44 660 GLY A CA 9
ATOM 11795 C C . GLY A 1 4 ? -26.174 -13.699 10.596 1.00 61.31 660 GLY A C 9
ATOM 11796 O O . GLY A 1 4 ? -25.864 -13.465 9.427 1.00 65.43 660 GLY A O 9
ATOM 11800 N N . GLU A 1 5 ? -27.160 -13.058 11.218 1.00 21.51 661 GLU A N 9
ATOM 11801 C CA . GLU A 1 5 ? -27.900 -11.969 10.571 1.00 21.30 661 GLU A CA 9
ATOM 11802 C C . GLU A 1 5 ? -27.072 -10.676 10.566 1.00 73.42 661 GLU A C 9
ATOM 11803 O O . GLU A 1 5 ? -26.563 -10.253 11.606 1.00 51.21 661 GLU A O 9
ATOM 11815 N N . THR A 1 6 ? -26.956 -10.051 9.393 1.00 33.21 662 THR A N 9
ATOM 11816 C CA . THR A 1 6 ? -26.083 -8.879 9.200 1.00 63.43 662 THR A CA 9
ATOM 11817 C C . THR A 1 6 ? -24.612 -9.230 9.478 1.00 32.32 662 THR A C 9
ATOM 11818 O O . THR A 1 6 ? -24.123 -9.107 10.603 1.00 43.35 662 THR A O 9
ATOM 11829 N N . SER A 1 7 ? -23.917 -9.697 8.446 1.00 2.01 663 SER A N 9
ATOM 11830 C CA . SER A 1 7 ? -22.496 -10.063 8.556 1.00 74.53 663 SER A CA 9
ATOM 11831 C C . SER A 1 7 ? -21.615 -9.121 7.728 1.00 35.11 663 SER A C 9
ATOM 11832 O O . SER A 1 7 ? -21.823 -8.962 6.524 1.00 22.54 663 SER A O 9
ATOM 11840 N N . ASP A 1 8 ? -20.627 -8.499 8.368 1.00 64.20 664 ASP A N 9
ATOM 11841 C CA . ASP A 1 8 ? -19.731 -7.572 7.672 1.00 34.51 664 ASP A CA 9
ATOM 11842 C C . ASP A 1 8 ? -18.466 -8.277 7.166 1.00 20.32 664 ASP A C 9
ATOM 11843 O O . ASP A 1 8 ? -17.732 -8.907 7.935 1.00 21.35 664 ASP A O 9
ATOM 11852 N N . LEU A 1 9 ? -18.218 -8.160 5.867 1.00 51.32 665 LEU A N 9
ATOM 11853 C CA . LEU A 1 9 ? -16.988 -8.662 5.265 1.00 12.45 665 LEU A CA 9
ATOM 11854 C C . LEU A 1 9 ? -15.924 -7.560 5.262 1.00 70.32 665 LEU A C 9
ATOM 11855 O O . LEU A 1 9 ? -16.212 -6.404 4.922 1.00 71.05 665 LEU A O 9
ATOM 11871 N N . GLU A 1 10 ? -14.714 -7.912 5.679 1.00 35.55 666 GLU A N 9
ATOM 11872 C CA . GLU A 1 10 ? -13.612 -6.952 5.731 1.00 4.01 666 GLU A CA 9
ATOM 11873 C C . GLU A 1 10 ? -13.231 -6.455 4.325 1.00 45.24 666 GLU A C 9
ATOM 11874 O O . GLU A 1 10 ? -13.297 -7.206 3.345 1.00 12.31 666 GLU A O 9
ATOM 11886 N N . PRO A 1 11 ? -12.831 -5.172 4.212 1.00 44.41 667 PRO A N 9
ATOM 11887 C CA . PRO A 1 11 ? -12.551 -4.536 2.915 1.00 3.24 667 PRO A CA 9
ATOM 11888 C C . PRO A 1 11 ? -11.415 -5.222 2.138 1.00 22.32 667 PRO A C 9
ATOM 11889 O O . PRO A 1 11 ? -10.438 -5.702 2.719 1.00 64.02 667 PRO A O 9
ATOM 11900 N N . LYS A 1 12 ? -11.543 -5.248 0.817 1.00 43.11 668 LYS A N 9
ATOM 11901 C CA . LYS A 1 12 ? -10.534 -5.850 -0.051 1.00 61.42 668 LYS A CA 9
ATOM 11902 C C . LYS A 1 12 ? -9.389 -4.857 -0.310 1.00 2.41 668 LYS A C 9
ATOM 11903 O O . LYS A 1 12 ? -9.505 -3.945 -1.131 1.00 61.41 668 LYS A O 9
ATOM 11922 N N . LEU A 1 13 ? -8.299 -5.025 0.435 1.00 10.52 669 LEU A N 9
ATOM 11923 C CA . LEU A 1 13 ? -7.116 -4.170 0.304 1.00 51.31 669 LEU A CA 9
ATOM 11924 C C . LEU A 1 13 ? -6.143 -4.744 -0.735 1.00 11.24 669 LEU A C 9
ATOM 11925 O O . LEU A 1 13 ? -5.513 -5.778 -0.507 1.00 14.42 669 LEU A O 9
ATOM 11941 N N . THR A 1 14 ? -6.035 -4.079 -1.881 1.00 62.01 670 THR A N 9
ATOM 11942 C CA . THR A 1 14 ? -5.157 -4.536 -2.963 1.00 12.50 670 THR A CA 9
ATOM 11943 C C . THR A 1 14 ? -3.732 -4.003 -2.792 1.00 21.53 670 THR A C 9
ATOM 11944 O O . THR A 1 14 ? -3.483 -2.805 -2.944 1.00 3.04 670 THR A O 9
ATOM 11955 N N . VAL A 1 15 ? -2.800 -4.902 -2.475 1.00 14.05 671 VAL A N 9
ATOM 11956 C CA . VAL A 1 15 ? -1.383 -4.551 -2.345 1.00 11.25 671 VAL A CA 9
ATOM 11957 C C . VAL A 1 15 ? -0.496 -5.562 -3.100 1.00 72.14 671 VAL A C 9
ATOM 11958 O O . VAL A 1 15 ? -0.586 -6.774 -2.875 1.00 4.02 671 VAL A O 9
ATOM 11971 N N . PRO A 1 16 ? 0.360 -5.084 -4.025 1.00 41.02 672 PRO A N 9
ATOM 11972 C CA . PRO A 1 16 ? 1.277 -5.958 -4.777 1.00 34.00 672 PRO A CA 9
ATOM 11973 C C . PRO A 1 16 ? 2.467 -6.439 -3.924 1.00 0.33 672 PRO A C 9
ATOM 11974 O O . PRO A 1 16 ? 2.874 -5.771 -2.972 1.00 2.15 672 PRO A O 9
ATOM 11985 N N . VAL A 1 17 ? 3.033 -7.591 -4.281 1.00 52.11 673 VAL A N 9
ATOM 11986 C CA . VAL A 1 17 ? 4.130 -8.182 -3.506 1.00 61.45 673 VAL A CA 9
ATOM 11987 C C . VAL A 1 17 ? 5.386 -7.290 -3.508 1.00 3.23 673 VAL A C 9
ATOM 11988 O O . VAL A 1 17 ? 6.132 -7.249 -2.526 1.00 45.25 673 VAL A O 9
ATOM 12001 N N . GLY A 1 18 ? 5.607 -6.563 -4.605 1.00 21.44 674 GLY A N 9
ATOM 12002 C CA . GLY A 1 18 ? 6.771 -5.690 -4.697 1.00 63.13 674 GLY A CA 9
ATOM 12003 C C . GLY A 1 18 ? 6.761 -4.758 -5.908 1.00 13.53 674 GLY A C 9
ATOM 12004 O O . GLY A 1 18 ? 5.901 -4.869 -6.789 1.00 73.30 674 GLY A O 9
ATOM 12008 N N . ALA A 1 19 ? 7.734 -3.846 -5.954 1.00 10.25 675 ALA A N 9
ATOM 12009 C CA . ALA A 1 19 ? 7.853 -2.874 -7.049 1.00 73.42 675 ALA A CA 9
ATOM 12010 C C . ALA A 1 19 ? 9.310 -2.426 -7.242 1.00 63.00 675 ALA A C 9
ATOM 12011 O O . ALA A 1 19 ? 9.945 -1.924 -6.314 1.00 43.34 675 ALA A O 9
ATOM 12018 N N . THR A 1 20 ? 9.842 -2.610 -8.448 1.00 74.23 676 THR A N 9
ATOM 12019 C CA . THR A 1 20 ? 11.245 -2.270 -8.737 1.00 22.04 676 THR A CA 9
ATOM 12020 C C . THR A 1 20 ? 11.374 -0.945 -9.503 1.00 62.14 676 THR A C 9
ATOM 12021 O O . THR A 1 20 ? 10.787 -0.775 -10.573 1.00 0.01 676 THR A O 9
ATOM 12032 N N . ILE A 1 21 ? 12.161 -0.019 -8.956 1.00 22.45 677 ILE A N 9
ATOM 12033 C CA . ILE A 1 21 ? 12.445 1.267 -9.617 1.00 55.44 677 ILE A CA 9
ATOM 12034 C C . ILE A 1 21 ? 13.963 1.509 -9.731 1.00 43.13 677 ILE A C 9
ATOM 12035 O O . ILE A 1 21 ? 14.769 0.699 -9.268 1.00 1.53 677 ILE A O 9
ATOM 12051 N N . HIS A 1 22 ? 14.355 2.614 -10.368 1.00 20.51 678 HIS A N 9
ATOM 12052 C CA . HIS A 1 22 ? 15.777 2.928 -10.574 1.00 21.31 678 HIS A CA 9
ATOM 12053 C C . HIS A 1 22 ? 16.208 4.222 -9.866 1.00 24.44 678 HIS A C 9
ATOM 12054 O O . HIS A 1 22 ? 15.394 5.103 -9.588 1.00 2.02 678 HIS A O 9
ATOM 12069 N N . VAL A 1 23 ? 17.508 4.317 -9.583 1.00 5.22 679 VAL A N 9
ATOM 12070 C CA . VAL A 1 23 ? 18.099 5.526 -9.001 1.00 25.14 679 VAL A CA 9
ATOM 12071 C C . VAL A 1 23 ? 17.930 6.739 -9.935 1.00 54.15 679 VAL A C 9
ATOM 12072 O O . VAL A 1 23 ? 18.386 6.725 -11.079 1.00 42.12 679 VAL A O 9
ATOM 12085 N N . GLY A 1 24 ? 17.269 7.780 -9.431 1.00 24.12 680 GLY A N 9
ATOM 12086 C CA . GLY A 1 24 ? 16.996 8.974 -10.226 1.00 65.12 680 GLY A CA 9
ATOM 12087 C C . GLY A 1 24 ? 15.512 9.125 -10.548 1.00 3.43 680 GLY A C 9
ATOM 12088 O O . GLY A 1 24 ? 15.028 10.228 -10.807 1.00 22.54 680 GLY A O 9
ATOM 12092 N N . ASP A 1 25 ? 14.793 8.008 -10.524 1.00 41.52 681 ASP A N 9
ATOM 12093 C CA . ASP A 1 25 ? 13.357 7.985 -10.818 1.00 62.35 681 ASP A CA 9
ATOM 12094 C C . ASP A 1 25 ? 12.515 8.353 -9.578 1.00 70.23 681 ASP A C 9
ATOM 12095 O O . ASP A 1 25 ? 13.020 8.942 -8.620 1.00 34.23 681 ASP A O 9
ATOM 12104 N N . SER A 1 26 ? 11.221 8.030 -9.611 1.00 11.53 682 SER A N 9
ATOM 12105 C CA . SER A 1 26 ? 10.315 8.328 -8.488 1.00 51.33 682 SER A CA 9
ATOM 12106 C C . SER A 1 26 ? 9.305 7.193 -8.256 1.00 3.20 682 SER A C 9
ATOM 12107 O O . SER A 1 26 ? 9.243 6.237 -9.029 1.00 25.43 682 SER A O 9
ATOM 12115 N N . PHE A 1 27 ? 8.515 7.302 -7.183 1.00 32.00 683 PHE A N 9
ATOM 12116 C CA . PHE A 1 27 ? 7.545 6.255 -6.826 1.00 63.24 683 PHE A CA 9
ATOM 12117 C C . PHE A 1 27 ? 6.326 6.835 -6.083 1.00 12.12 683 PHE A C 9
ATOM 12118 O O . PHE A 1 27 ? 6.464 7.722 -5.237 1.00 25.31 683 PHE A O 9
ATOM 12135 N N . VAL A 1 28 ? 5.133 6.319 -6.397 1.00 24.14 684 VAL A N 9
ATOM 12136 C CA . VAL A 1 28 ? 3.890 6.753 -5.740 1.00 14.34 684 VAL A CA 9
ATOM 12137 C C . VAL A 1 28 ? 3.211 5.590 -4.982 1.00 13.41 684 VAL A C 9
ATOM 12138 O O . VAL A 1 28 ? 2.613 4.702 -5.595 1.00 41.21 684 VAL A O 9
ATOM 12151 N N . PRO A 1 29 ? 3.289 5.584 -3.633 1.00 2.23 685 PRO A N 9
ATOM 12152 C CA . PRO A 1 29 ? 2.697 4.511 -2.801 1.00 61.35 685 PRO A CA 9
ATOM 12153 C C . PRO A 1 29 ? 1.173 4.367 -2.977 1.00 34.51 685 PRO A C 9
ATOM 12154 O O . PRO A 1 29 ? 0.641 3.257 -2.992 1.00 51.42 685 PRO A O 9
ATOM 12165 N N . MET A 1 30 ? 0.477 5.495 -3.115 1.00 73.33 686 MET A N 9
ATOM 12166 C CA . MET A 1 30 ? -0.992 5.496 -3.203 1.00 72.33 686 MET A CA 9
ATOM 12167 C C . MET A 1 30 ? -1.504 5.104 -4.597 1.00 30.33 686 MET A C 9
ATOM 12168 O O . MET A 1 30 ? -2.699 4.883 -4.782 1.00 51.31 686 MET A O 9
ATOM 12182 N N . ALA A 1 31 ? -0.606 5.009 -5.573 1.00 21.05 687 ALA A N 9
ATOM 12183 C CA . ALA A 1 31 ? -0.997 4.649 -6.939 1.00 1.21 687 ALA A CA 9
ATOM 12184 C C . ALA A 1 31 ? -1.200 3.136 -7.097 1.00 53.14 687 ALA A C 9
ATOM 12185 O O . ALA A 1 31 ? -2.186 2.687 -7.689 1.00 74.34 687 ALA A O 9
ATOM 12192 N N . GLU A 1 32 ? -0.269 2.356 -6.553 1.00 51.45 688 GLU A N 9
ATOM 12193 C CA . GLU A 1 32 ? -0.276 0.899 -6.731 1.00 64.02 688 GLU A CA 9
ATOM 12194 C C . GLU A 1 32 ? -1.143 0.170 -5.689 1.00 52.41 688 GLU A C 9
ATOM 12195 O O . GLU A 1 32 ? -1.366 -1.037 -5.802 1.00 13.45 688 GLU A O 9
ATOM 12207 N N . VAL A 1 33 ? -1.628 0.897 -4.680 1.00 50.45 689 VAL A N 9
ATOM 12208 C CA . VAL A 1 33 ? -2.421 0.294 -3.598 1.00 3.21 689 VAL A CA 9
ATOM 12209 C C . VAL A 1 33 ? -3.844 0.878 -3.533 1.00 43.30 689 VAL A C 9
ATOM 12210 O O . VAL A 1 33 ? -4.026 2.090 -3.422 1.00 72.43 689 VAL A O 9
ATOM 12223 N N . LEU A 1 34 ? -4.847 -0.001 -3.598 1.00 13.11 690 LEU A N 9
ATOM 12224 C CA . LEU A 1 34 ? -6.263 0.404 -3.540 1.00 15.50 690 LEU A CA 9
ATOM 12225 C C . LEU A 1 34 ? -7.008 -0.347 -2.421 1.00 33.01 690 LEU A C 9
ATOM 12226 O O . LEU A 1 34 ? -6.538 -1.375 -1.932 1.00 71.22 690 LEU A O 9
ATOM 12242 N N . ALA A 1 35 ? -8.176 0.162 -2.029 1.00 74.33 691 ALA A N 9
ATOM 12243 C CA . ALA A 1 35 ? -9.015 -0.510 -1.022 1.00 40.31 691 ALA A CA 9
ATOM 12244 C C . ALA A 1 35 ? -10.512 -0.377 -1.351 1.00 31.21 691 ALA A C 9
ATOM 12245 O O . ALA A 1 35 ? -11.046 0.730 -1.448 1.00 61.23 691 ALA A O 9
ATOM 12252 N N . ILE A 1 36 ? -11.190 -1.517 -1.502 1.00 64.15 692 ILE A N 9
ATOM 12253 C CA . ILE A 1 36 ? -12.616 -1.541 -1.856 1.00 35.34 692 ILE A CA 9
ATOM 12254 C C . ILE A 1 36 ? -13.421 -2.426 -0.894 1.00 22.33 692 ILE A C 9
ATOM 12255 O O . ILE A 1 36 ? -13.111 -3.602 -0.714 1.00 3.52 692 ILE A O 9
ATOM 12271 N N . ASP A 1 37 ? -14.454 -1.860 -0.278 1.00 61.43 693 ASP A N 9
ATOM 12272 C CA . ASP A 1 37 ? -15.370 -2.639 0.559 1.00 14.44 693 ASP A CA 9
ATOM 12273 C C . ASP A 1 37 ? -16.734 -2.803 -0.128 1.00 32.10 693 ASP A C 9
ATOM 12274 O O . ASP A 1 37 ? -17.164 -1.940 -0.897 1.00 21.22 693 ASP A O 9
ATOM 12283 N N . LYS A 1 38 ? -17.407 -3.915 0.155 1.00 61.33 694 LYS A N 9
ATOM 12284 C CA . LYS A 1 38 ? -18.689 -4.229 -0.486 1.00 62.23 694 LYS A CA 9
ATOM 12285 C C . LYS A 1 38 ? -19.792 -3.231 -0.089 1.00 34.31 694 LYS A C 9
ATOM 12286 O O . LYS A 1 38 ? -20.399 -2.591 -0.951 1.00 43.31 694 LYS A O 9
ATOM 12305 N N . GLU A 1 39 ? -20.042 -3.095 1.213 1.00 22.33 695 GLU A N 9
ATOM 12306 C CA . GLU A 1 39 ? -21.149 -2.254 1.697 1.00 73.45 695 GLU A CA 9
ATOM 12307 C C . GLU A 1 39 ? -20.747 -0.774 1.808 1.00 35.44 695 GLU A C 9
ATOM 12308 O O . GLU A 1 39 ? -21.438 0.107 1.294 1.00 42.11 695 GLU A O 9
ATOM 12320 N N . ASP A 1 40 ? -19.636 -0.498 2.492 1.00 51.02 696 ASP A N 9
ATOM 12321 C CA . ASP A 1 40 ? -19.239 0.886 2.780 1.00 12.21 696 ASP A CA 9
ATOM 12322 C C . ASP A 1 40 ? -18.732 1.603 1.509 1.00 34.33 696 ASP A C 9
ATOM 12323 O O . ASP A 1 40 ? -18.848 2.825 1.381 1.00 64.15 696 ASP A O 9
ATOM 12332 N N . GLY A 1 41 ? -18.174 0.834 0.576 1.00 22.32 697 GLY A N 9
ATOM 12333 C CA . GLY A 1 41 ? -17.694 1.393 -0.688 1.00 22.33 697 GLY A CA 9
ATOM 12334 C C . GLY A 1 41 ? -16.176 1.529 -0.743 1.00 73.51 697 GLY A C 9
ATOM 12335 O O . GLY A 1 41 ? -15.452 0.717 -0.167 1.00 13.43 697 GLY A O 9
ATOM 12339 N N . ASP A 1 42 ? -15.689 2.553 -1.439 1.00 75.42 698 ASP A N 9
ATOM 12340 C CA . ASP A 1 42 ? -14.249 2.788 -1.552 1.00 64.41 698 ASP A CA 9
ATOM 12341 C C . ASP A 1 42 ? -13.658 3.241 -0.208 1.00 2.34 698 ASP A C 9
ATOM 12342 O O . ASP A 1 42 ? -14.193 4.138 0.452 1.00 25.51 698 ASP A O 9
ATOM 12351 N N . LEU A 1 43 ? -12.557 2.612 0.196 1.00 2.13 699 LEU A N 9
ATOM 12352 C CA . LEU A 1 43 ? -11.860 2.968 1.440 1.00 42.22 699 LEU A CA 9
ATOM 12353 C C . LEU A 1 43 ? -10.376 3.279 1.176 1.00 22.43 699 LEU A C 9
ATOM 12354 O O . LEU A 1 43 ? -9.568 3.347 2.103 1.00 62.23 699 LEU A O 9
ATOM 12370 N N . THR A 1 44 ? -10.037 3.502 -0.096 1.00 31.25 700 THR A N 9
ATOM 12371 C CA . THR A 1 44 ? -8.650 3.787 -0.507 1.00 15.14 700 THR A CA 9
ATOM 12372 C C . THR A 1 44 ? -8.100 5.036 0.199 1.00 72.12 700 THR A C 9
ATOM 12373 O O . THR A 1 44 ? -6.935 5.080 0.597 1.00 75.24 700 THR A O 9
ATOM 12384 N N . SER A 1 45 ? -8.955 6.041 0.365 1.00 62.04 701 SER A N 9
ATOM 12385 C CA . SER A 1 45 ? -8.579 7.289 1.051 1.00 14.10 701 SER A CA 9
ATOM 12386 C C . SER A 1 45 ? -8.169 7.037 2.512 1.00 41.42 701 SER A C 9
ATOM 12387 O O . SER A 1 45 ? -7.465 7.844 3.119 1.00 1.23 701 SER A O 9
ATOM 12395 N N . LYS A 1 46 ? -8.619 5.915 3.072 1.00 12.32 702 LYS A N 9
ATOM 12396 C CA . LYS A 1 46 ? -8.332 5.577 4.471 1.00 32.31 702 LYS A CA 9
ATOM 12397 C C . LYS A 1 46 ? -7.052 4.737 4.626 1.00 70.33 702 LYS A C 9
ATOM 12398 O O . LYS A 1 46 ? -6.682 4.365 5.742 1.00 65.34 702 LYS A O 9
ATOM 12417 N N . ILE A 1 47 ? -6.366 4.448 3.526 1.00 10.22 703 ILE A N 9
ATOM 12418 C CA . ILE A 1 47 ? -5.148 3.633 3.589 1.00 54.11 703 ILE A CA 9
ATOM 12419 C C . ILE A 1 47 ? -3.996 4.389 4.278 1.00 72.33 703 ILE A C 9
ATOM 12420 O O . ILE A 1 47 ? -3.467 5.371 3.748 1.00 41.13 703 ILE A O 9
ATOM 12436 N N . LYS A 1 48 ? -3.623 3.911 5.459 1.00 41.20 704 LYS A N 9
ATOM 12437 C CA . LYS A 1 48 ? -2.524 4.485 6.242 1.00 70.42 704 LYS A CA 9
ATOM 12438 C C . LYS A 1 48 ? -1.178 3.898 5.791 1.00 44.43 704 LYS A C 9
ATOM 12439 O O . LYS A 1 48 ? -0.961 2.688 5.881 1.00 13.34 704 LYS A O 9
ATOM 12458 N N . VAL A 1 49 ? -0.283 4.754 5.307 1.00 15.22 705 VAL A N 9
ATOM 12459 C CA . VAL A 1 49 ? 1.017 4.306 4.787 1.00 62.40 705 VAL A CA 9
ATOM 12460 C C . VAL A 1 49 ? 2.127 4.423 5.845 1.00 33.00 705 VAL A C 9
ATOM 12461 O O . VAL A 1 49 ? 2.197 5.407 6.585 1.00 64.04 705 VAL A O 9
ATOM 12474 N N . ASP A 1 50 ? 2.987 3.409 5.912 1.00 22.30 706 ASP A N 9
ATOM 12475 C CA . ASP A 1 50 ? 4.130 3.407 6.832 1.00 1.21 706 ASP A CA 9
ATOM 12476 C C . ASP A 1 50 ? 5.422 3.001 6.105 1.00 71.52 706 ASP A C 9
ATOM 12477 O O . ASP A 1 50 ? 5.412 2.113 5.251 1.00 62.25 706 ASP A O 9
ATOM 12486 N N . GLY A 1 51 ? 6.528 3.659 6.447 1.00 43.35 707 GLY A N 9
ATOM 12487 C CA . GLY A 1 51 ? 7.812 3.368 5.813 1.00 1.21 707 GLY A CA 9
ATOM 12488 C C . GLY A 1 51 ? 8.263 4.460 4.847 1.00 13.02 707 GLY A C 9
ATOM 12489 O O . GLY A 1 51 ? 7.604 5.493 4.708 1.00 73.11 707 GLY A O 9
ATOM 12493 N N . GLU A 1 52 ? 9.393 4.236 4.180 1.00 71.21 708 GLU A N 9
ATOM 12494 C CA . GLU A 1 52 ? 9.929 5.205 3.213 1.00 72.51 708 GLU A CA 9
ATOM 12495 C C . GLU A 1 52 ? 10.984 4.568 2.294 1.00 61.11 708 GLU A C 9
ATOM 12496 O O . GLU A 1 52 ? 11.842 3.803 2.741 1.00 23.22 708 GLU A O 9
ATOM 12508 N N . VAL A 1 53 ? 10.906 4.887 1.003 1.00 22.43 709 VAL A N 9
ATOM 12509 C CA . VAL A 1 53 ? 11.827 4.339 -0.004 1.00 44.43 709 VAL A CA 9
ATOM 12510 C C . VAL A 1 53 ? 12.753 5.431 -0.568 1.00 62.23 709 VAL A C 9
ATOM 12511 O O . VAL A 1 53 ? 12.353 6.590 -0.689 1.00 3.14 709 VAL A O 9
ATOM 12524 N N . ASP A 1 54 ? 13.988 5.060 -0.898 1.00 42.21 710 ASP A N 9
ATOM 12525 C CA . ASP A 1 54 ? 14.932 5.989 -1.527 1.00 33.50 710 ASP A CA 9
ATOM 12526 C C . ASP A 1 54 ? 14.732 6.064 -3.047 1.00 24.43 710 ASP A C 9
ATOM 12527 O O . ASP A 1 54 ? 14.197 5.149 -3.668 1.00 11.21 710 ASP A O 9
ATOM 12536 N N . THR A 1 55 ? 15.170 7.175 -3.629 1.00 23.34 711 THR A N 9
ATOM 12537 C CA . THR A 1 55 ? 15.196 7.345 -5.086 1.00 34.23 711 THR A CA 9
ATOM 12538 C C . THR A 1 55 ? 16.633 7.540 -5.586 1.00 73.43 711 THR A C 9
ATOM 12539 O O . THR A 1 55 ? 16.933 7.289 -6.748 1.00 71.30 711 THR A O 9
ATOM 12550 N N . THR A 1 56 ? 17.521 7.991 -4.697 1.00 11.32 712 THR A N 9
ATOM 12551 C CA . THR A 1 56 ? 18.940 8.192 -5.039 1.00 54.22 712 THR A CA 9
ATOM 12552 C C . THR A 1 56 ? 19.844 7.135 -4.383 1.00 22.03 712 THR A C 9
ATOM 12553 O O . THR A 1 56 ? 21.067 7.277 -4.364 1.00 63.43 712 THR A O 9
ATOM 12564 N N . LYS A 1 57 ? 19.239 6.073 -3.855 1.00 43.33 713 LYS A N 9
ATOM 12565 C CA . LYS A 1 57 ? 19.989 4.989 -3.203 1.00 20.11 713 LYS A CA 9
ATOM 12566 C C . LYS A 1 57 ? 19.397 3.618 -3.554 1.00 32.14 713 LYS A C 9
ATOM 12567 O O . LYS A 1 57 ? 18.186 3.411 -3.451 1.00 14.24 713 LYS A O 9
ATOM 12586 N N . ALA A 1 58 ? 20.255 2.681 -3.949 1.00 1.14 714 ALA A N 9
ATOM 12587 C CA . ALA A 1 58 ? 19.819 1.316 -4.257 1.00 63.33 714 ALA A CA 9
ATOM 12588 C C . ALA A 1 58 ? 19.576 0.505 -2.974 1.00 33.24 714 ALA A C 9
ATOM 12589 O O . ALA A 1 58 ? 20.302 0.651 -1.987 1.00 21.31 714 ALA A O 9
ATOM 12596 N N . GLY A 1 59 ? 18.561 -0.352 -2.998 1.00 50.11 715 GLY A N 9
ATOM 12597 C CA . GLY A 1 59 ? 18.221 -1.159 -1.829 1.00 0.30 715 GLY A CA 9
ATOM 12598 C C . GLY A 1 59 ? 16.762 -1.601 -1.819 1.00 33.22 715 GLY A C 9
ATOM 12599 O O . GLY A 1 59 ? 16.028 -1.347 -2.771 1.00 53.32 715 GLY A O 9
ATOM 12603 N N . THR A 1 60 ? 16.334 -2.253 -0.742 1.00 34.04 716 THR A N 9
ATOM 12604 C CA . THR A 1 60 ? 14.953 -2.747 -0.633 1.00 2.32 716 THR A CA 9
ATOM 12605 C C . THR A 1 60 ? 14.254 -2.197 0.616 1.00 33.31 716 THR A C 9
ATOM 12606 O O . THR A 1 60 ? 14.723 -2.383 1.739 1.00 25.15 716 THR A O 9
ATOM 12617 N N . TYR A 1 61 ? 13.124 -1.527 0.409 1.00 52.44 717 TYR A N 9
ATOM 12618 C CA . TYR A 1 61 ? 12.347 -0.936 1.503 1.00 12.24 717 TYR A CA 9
ATOM 12619 C C . TYR A 1 61 ? 10.874 -1.377 1.427 1.00 0.10 717 TYR A C 9
ATOM 12620 O O . TYR A 1 61 ? 10.235 -1.273 0.377 1.00 34.40 717 TYR A O 9
ATOM 12638 N N . VAL A 1 62 ? 10.344 -1.876 2.540 1.00 32.23 718 VAL A N 9
ATOM 12639 C CA . VAL A 1 62 ? 8.974 -2.399 2.586 1.00 31.43 718 VAL A CA 9
ATOM 12640 C C . VAL A 1 62 ? 7.981 -1.362 3.139 1.00 2.22 718 VAL A C 9
ATOM 12641 O O . VAL A 1 62 ? 8.091 -0.921 4.285 1.00 22.45 718 VAL A O 9
ATOM 12654 N N . LEU A 1 63 ? 7.005 -0.984 2.318 1.00 24.14 719 LEU A N 9
ATOM 12655 C CA . LEU A 1 63 ? 5.966 -0.032 2.730 1.00 75.05 719 LEU A CA 9
ATOM 12656 C C . LEU A 1 63 ? 4.731 -0.765 3.280 1.00 13.01 719 LEU A C 9
ATOM 12657 O O . LEU A 1 63 ? 4.255 -1.729 2.683 1.00 52.44 719 LEU A O 9
ATOM 12673 N N . THR A 1 64 ? 4.213 -0.309 4.420 1.00 24.00 720 THR A N 9
ATOM 12674 C CA . THR A 1 64 ? 3.028 -0.930 5.037 1.00 52.03 720 THR A CA 9
ATOM 12675 C C . THR A 1 64 ? 1.759 -0.112 4.745 1.00 13.31 720 THR A C 9
ATOM 12676 O O . THR A 1 64 ? 1.804 1.117 4.682 1.00 10.31 720 THR A O 9
ATOM 12687 N N . TYR A 1 65 ? 0.632 -0.803 4.568 1.00 61.54 721 TYR A N 9
ATOM 12688 C CA . TYR A 1 65 ? -0.649 -0.155 4.248 1.00 5.45 721 TYR A CA 9
ATOM 12689 C C . TYR A 1 65 ? -1.790 -0.736 5.103 1.00 72.55 721 TYR A C 9
ATOM 12690 O O . TYR A 1 65 ? -2.149 -1.905 4.957 1.00 63.33 721 TYR A O 9
ATOM 12708 N N . THR A 1 66 ? -2.361 0.081 5.987 1.00 5.44 722 THR A N 9
ATOM 12709 C CA . THR A 1 66 ? -3.449 -0.369 6.872 1.00 14.22 722 THR A CA 9
ATOM 12710 C C . THR A 1 66 ? -4.772 0.349 6.557 1.00 72.14 722 THR A C 9
ATOM 12711 O O . THR A 1 66 ? -4.789 1.557 6.323 1.00 31.42 722 THR A O 9
ATOM 12722 N N . VAL A 1 67 ? -5.879 -0.393 6.554 1.00 44.51 723 VAL A N 9
ATOM 12723 C CA . VAL A 1 67 ? -7.207 0.194 6.316 1.00 64.14 723 VAL A CA 9
ATOM 12724 C C . VAL A 1 67 ? -8.263 -0.397 7.269 1.00 14.04 723 VAL A C 9
ATOM 12725 O O . VAL A 1 67 ? -8.301 -1.610 7.504 1.00 30.45 723 VAL A O 9
ATOM 12738 N N . THR A 1 68 ? -9.110 0.467 7.829 1.00 61.21 724 THR A N 9
ATOM 12739 C CA . THR A 1 68 ? -10.150 0.035 8.776 1.00 54.41 724 THR A CA 9
ATOM 12740 C C . THR A 1 68 ? -11.557 0.225 8.199 1.00 0.40 724 THR A C 9
ATOM 12741 O O . THR A 1 68 ? -11.901 1.304 7.715 1.00 72.43 724 THR A O 9
ATOM 12752 N N . ASP A 1 69 ? -12.367 -0.829 8.265 1.00 35.22 725 ASP A N 9
ATOM 12753 C CA . ASP A 1 69 ? -13.770 -0.761 7.852 1.00 44.23 725 ASP A CA 9
ATOM 12754 C C . ASP A 1 69 ? -14.593 0.012 8.900 1.00 1.42 725 ASP A C 9
ATOM 12755 O O . ASP A 1 69 ? -14.292 -0.029 10.097 1.00 14.45 725 ASP A O 9
ATOM 12764 N N . SER A 1 70 ? -15.651 0.681 8.456 1.00 2.31 726 SER A N 9
ATOM 12765 C CA . SER A 1 70 ? -16.497 1.473 9.356 1.00 12.52 726 SER A CA 9
ATOM 12766 C C . SER A 1 70 ? -17.293 0.580 10.316 1.00 64.31 726 SER A C 9
ATOM 12767 O O . SER A 1 70 ? -17.638 0.997 11.422 1.00 42.43 726 SER A O 9
ATOM 12775 N N . LYS A 1 71 ? -17.576 -0.656 9.899 1.00 32.24 727 LYS A N 9
ATOM 12776 C CA . LYS A 1 71 ? -18.372 -1.575 10.723 1.00 13.33 727 LYS A CA 9
ATOM 12777 C C . LYS A 1 71 ? -17.494 -2.410 11.684 1.00 44.33 727 LYS A C 9
ATOM 12778 O O . LYS A 1 71 ? -17.999 -3.290 12.389 1.00 71.15 727 LYS A O 9
ATOM 12797 N N . GLY A 1 72 ? -16.182 -2.123 11.723 1.00 53.21 728 GLY A N 9
ATOM 12798 C CA . GLY A 1 72 ? -15.319 -2.693 12.766 1.00 15.33 728 GLY A CA 9
ATOM 12799 C C . GLY A 1 72 ? -14.249 -3.692 12.299 1.00 14.34 728 GLY A C 9
ATOM 12800 O O . GLY A 1 72 ? -13.453 -4.157 13.119 1.00 54.52 728 GLY A O 9
ATOM 12804 N N . HIS A 1 73 ? -14.200 -4.029 11.011 1.00 24.30 729 HIS A N 9
ATOM 12805 C CA . HIS A 1 73 ? -13.191 -4.986 10.513 1.00 24.43 729 HIS A CA 9
ATOM 12806 C C . HIS A 1 73 ? -11.941 -4.274 9.962 1.00 61.14 729 HIS A C 9
ATOM 12807 O O . HIS A 1 73 ? -12.025 -3.504 9.012 1.00 13.22 729 HIS A O 9
ATOM 12822 N N . GLU A 1 74 ? -10.775 -4.544 10.554 1.00 72.24 730 GLU A N 9
ATOM 12823 C CA . GLU A 1 74 ? -9.524 -3.889 10.130 1.00 1.25 730 GLU A CA 9
ATOM 12824 C C . GLU A 1 74 ? -8.547 -4.888 9.483 1.00 5.33 730 GLU A C 9
ATOM 12825 O O . GLU A 1 74 ? -8.390 -6.016 9.959 1.00 25.30 730 GLU A O 9
ATOM 12837 N N . VAL A 1 75 ? -7.887 -4.468 8.400 1.00 34.04 731 VAL A N 9
ATOM 12838 C CA . VAL A 1 75 ? -6.894 -5.309 7.706 1.00 22.22 731 VAL A CA 9
ATOM 12839 C C . VAL A 1 75 ? -5.659 -4.489 7.285 1.00 54.02 731 VAL A C 9
ATOM 12840 O O . VAL A 1 75 ? -5.750 -3.279 7.064 1.00 44.23 731 VAL A O 9
ATOM 12853 N N . THR A 1 76 ? -4.503 -5.150 7.184 1.00 42.14 732 THR A N 9
ATOM 12854 C CA . THR A 1 76 ? -3.257 -4.481 6.773 1.00 44.33 732 THR A CA 9
ATOM 12855 C C . THR A 1 76 ? -2.420 -5.367 5.834 1.00 4.34 732 THR A C 9
ATOM 12856 O O . THR A 1 76 ? -2.528 -6.597 5.855 1.00 45.03 732 THR A O 9
ATOM 12867 N N . ALA A 1 77 ? -1.600 -4.731 5.000 1.00 40.53 733 ALA A N 9
ATOM 12868 C CA . ALA A 1 77 ? -0.748 -5.444 4.035 1.00 71.33 733 ALA A CA 9
ATOM 12869 C C . ALA A 1 77 ? 0.562 -4.680 3.773 1.00 14.35 733 ALA A C 9
ATOM 12870 O O . ALA A 1 77 ? 0.659 -3.492 4.065 1.00 73.14 733 ALA A O 9
ATOM 12877 N N . LYS A 1 78 ? 1.570 -5.361 3.222 1.00 34.04 734 LYS A N 9
ATOM 12878 C CA . LYS A 1 78 ? 2.871 -4.727 2.945 1.00 52.01 734 LYS A CA 9
ATOM 12879 C C . LYS A 1 78 ? 3.306 -4.895 1.479 1.00 3.53 734 LYS A C 9
ATOM 12880 O O . LYS A 1 78 ? 2.919 -5.849 0.805 1.00 22.50 734 LYS A O 9
ATOM 12899 N N . GLN A 1 79 ? 4.138 -3.963 1.008 1.00 41.32 735 GLN A N 9
ATOM 12900 C CA . GLN A 1 79 ? 4.681 -3.995 -0.356 1.00 10.24 735 GLN A CA 9
ATOM 12901 C C . GLN A 1 79 ? 6.208 -3.821 -0.334 1.00 32.33 735 GLN A C 9
ATOM 12902 O O . GLN A 1 79 ? 6.725 -2.843 0.210 1.00 21.31 735 GLN A O 9
ATOM 12916 N N . THR A 1 80 ? 6.923 -4.768 -0.931 1.00 61.42 736 THR A N 9
ATOM 12917 C CA . THR A 1 80 ? 8.393 -4.747 -0.934 1.00 20.40 736 THR A CA 9
ATOM 12918 C C . THR A 1 80 ? 8.947 -4.003 -2.161 1.00 41.31 736 THR A C 9
ATOM 12919 O O . THR A 1 80 ? 8.955 -4.534 -3.269 1.00 42.10 736 THR A O 9
ATOM 12930 N N . VAL A 1 81 ? 9.417 -2.776 -1.962 1.00 53.32 737 VAL A N 9
ATOM 12931 C CA . VAL A 1 81 ? 9.941 -1.960 -3.067 1.00 63.24 737 VAL A CA 9
ATOM 12932 C C . VAL A 1 81 ? 11.475 -2.063 -3.160 1.00 23.12 737 VAL A C 9
ATOM 12933 O O . VAL A 1 81 ? 12.176 -1.928 -2.159 1.00 4.31 737 VAL A O 9
ATOM 12946 N N . THR A 1 82 ? 11.989 -2.303 -4.366 1.00 1.21 738 THR A N 9
ATOM 12947 C CA . THR A 1 82 ? 13.436 -2.455 -4.580 1.00 21.04 738 THR A CA 9
ATOM 12948 C C . THR A 1 82 ? 13.965 -1.447 -5.608 1.00 73.24 738 THR A C 9
ATOM 12949 O O . THR A 1 82 ? 13.501 -1.400 -6.748 1.00 51.24 738 THR A O 9
ATOM 12960 N N . VAL A 1 83 ? 14.938 -0.646 -5.194 1.00 1.53 739 VAL A N 9
ATOM 12961 C CA . VAL A 1 83 ? 15.572 0.339 -6.071 1.00 25.20 739 VAL A CA 9
ATOM 12962 C C . VAL A 1 83 ? 16.925 -0.177 -6.583 1.00 12.14 739 VAL A C 9
ATOM 12963 O O . VAL A 1 83 ? 17.749 -0.657 -5.804 1.00 43.05 739 VAL A O 9
ATOM 12976 N N . LYS A 1 84 ? 17.152 -0.077 -7.891 1.00 60.34 740 LYS A N 9
ATOM 12977 C CA . LYS A 1 84 ? 18.433 -0.482 -8.486 1.00 52.41 740 LYS A CA 9
ATOM 12978 C C . LYS A 1 84 ? 19.074 0.662 -9.289 1.00 71.33 740 LYS A C 9
ATOM 12979 O O . LYS A 1 84 ? 18.401 1.607 -9.703 1.00 62.22 740 LYS A O 9
ATOM 12998 N N . VAL A 1 85 ? 20.377 0.556 -9.522 1.00 45.30 741 VAL A N 9
ATOM 12999 C CA . VAL A 1 85 ? 21.153 1.641 -10.133 1.00 40.34 741 VAL A CA 9
ATOM 13000 C C . VAL A 1 85 ? 21.262 1.499 -11.660 1.00 14.11 741 VAL A C 9
ATOM 13001 O O . VAL A 1 85 ? 21.711 0.472 -12.169 1.00 44.12 741 VAL A O 9
ATOM 13014 N N . ARG A 1 86 ? 20.848 2.540 -12.385 1.00 43.44 742 ARG A N 9
ATOM 13015 C CA . ARG A 1 86 ? 21.057 2.602 -13.839 1.00 60.20 742 ARG A CA 9
ATOM 13016 C C . ARG A 1 86 ? 22.349 3.369 -14.177 1.00 41.12 742 ARG A C 9
ATOM 13017 O O . ARG A 1 86 ? 23.174 2.906 -14.969 1.00 73.44 742 ARG A O 9
ATOM 13038 N N . GLU A 1 87 ? 22.516 4.540 -13.569 1.00 32.12 743 GLU A N 9
ATOM 13039 C CA . GLU A 1 87 ? 23.736 5.342 -13.734 1.00 42.12 743 GLU A CA 9
ATOM 13040 C C . GLU A 1 87 ? 24.622 5.245 -12.481 1.00 62.11 743 GLU A C 9
ATOM 13041 O O . GLU A 1 87 ? 24.212 5.632 -11.387 1.00 51.22 743 GLU A O 9
ATOM 13053 N N . GLU A 1 88 ? 25.832 4.701 -12.651 1.00 30.33 744 GLU A N 9
ATOM 13054 C CA . GLU A 1 88 ? 26.750 4.443 -11.524 1.00 0.32 744 GLU A CA 9
ATOM 13055 C C . GLU A 1 88 ? 27.184 5.735 -10.810 1.00 32.30 744 GLU A C 9
ATOM 13056 O O . GLU A 1 88 ? 27.153 6.821 -11.389 1.00 55.40 744 GLU A O 9
ATOM 13068 N N . VAL A 1 89 ? 27.596 5.593 -9.549 1.00 50.42 745 VAL A N 9
ATOM 13069 C CA . VAL A 1 89 ? 28.076 6.724 -8.745 1.00 62.31 745 VAL A CA 9
ATOM 13070 C C . VAL A 1 89 ? 29.340 7.371 -9.342 1.00 75.43 745 VAL A C 9
ATOM 13071 O O . VAL A 1 89 ? 30.240 6.686 -9.837 1.00 32.21 745 VAL A O 9
ATOM 13084 N N . LYS A 1 90 ? 29.404 8.698 -9.272 1.00 4.24 746 LYS A N 9
ATOM 13085 C CA . LYS A 1 90 ? 30.476 9.469 -9.917 1.00 3.23 746 LYS A CA 9
ATOM 13086 C C . LYS A 1 90 ? 31.758 9.521 -9.063 1.00 52.34 746 LYS A C 9
ATOM 13087 O O . LYS A 1 90 ? 31.836 8.923 -7.986 1.00 32.21 746 LYS A O 9
ATOM 13106 N N . ASN A 1 91 ? 32.760 10.246 -9.563 1.00 12.32 747 ASN A N 9
ATOM 13107 C CA . ASN A 1 91 ? 34.023 10.452 -8.841 1.00 62.24 747 ASN A CA 9
ATOM 13108 C C . ASN A 1 91 ? 34.783 11.662 -9.422 1.00 44.23 747 ASN A C 9
ATOM 13109 O O . ASN A 1 91 ? 34.647 11.974 -10.605 1.00 25.43 747 ASN A O 9
ATOM 13120 N N . ASP A 1 92 ? 35.589 12.334 -8.595 1.00 33.14 748 ASP A N 9
ATOM 13121 C CA . ASP A 1 92 ? 36.243 13.594 -8.998 1.00 50.12 748 ASP A CA 9
ATOM 13122 C C . ASP A 1 92 ? 37.474 13.376 -9.909 1.00 55.33 748 ASP A C 9
ATOM 13123 O O . ASP A 1 92 ? 38.232 14.313 -10.174 1.00 75.42 748 ASP A O 9
ATOM 13132 N N . LYS A 1 93 ? 37.667 12.149 -10.385 1.00 41.11 749 LYS A N 9
ATOM 13133 C CA . LYS A 1 93 ? 38.745 11.846 -11.340 1.00 74.23 749 LYS A CA 9
ATOM 13134 C C . LYS A 1 93 ? 38.198 11.802 -12.781 1.00 61.52 749 LYS A C 9
ATOM 13135 O O . LYS A 1 93 ? 36.986 11.715 -12.984 1.00 41.13 749 LYS A O 9
ATOM 13154 N N . PRO A 1 94 ? 39.070 11.882 -13.807 1.00 23.30 750 PRO A N 9
ATOM 13155 C CA . PRO A 1 94 ? 38.651 11.646 -15.199 1.00 3.54 750 PRO A CA 9
ATOM 13156 C C . PRO A 1 94 ? 38.204 10.184 -15.411 1.00 55.21 750 PRO A C 9
ATOM 13157 O O . PRO A 1 94 ? 39.033 9.285 -15.577 1.00 63.31 750 PRO A O 9
ATOM 13168 N N . ILE A 1 95 ? 36.893 9.949 -15.365 1.00 53.05 751 ILE A N 9
ATOM 13169 C CA . ILE A 1 95 ? 36.343 8.587 -15.446 1.00 20.50 751 ILE A CA 9
ATOM 13170 C C . ILE A 1 95 ? 36.052 8.158 -16.893 1.00 50.55 751 ILE A C 9
ATOM 13171 O O . ILE A 1 95 ? 36.175 8.949 -17.831 1.00 33.33 751 ILE A O 9
ATOM 13187 N N . LEU A 1 96 ? 35.670 6.895 -17.064 1.00 43.21 752 LEU A N 9
ATOM 13188 C CA . LEU A 1 96 ? 35.347 6.352 -18.384 1.00 65.41 752 LEU A CA 9
ATOM 13189 C C . LEU A 1 96 ? 33.822 6.262 -18.587 1.00 42.11 752 LEU A C 9
ATOM 13190 O O . LEU A 1 96 ? 33.114 5.671 -17.769 1.00 63.14 752 LEU A O 9
ATOM 13206 N N . GLU A 1 97 ? 33.330 6.838 -19.683 1.00 15.25 753 GLU A N 9
ATOM 13207 C CA . GLU A 1 97 ? 31.890 6.884 -19.975 1.00 41.44 753 GLU A CA 9
ATOM 13208 C C . GLU A 1 97 ? 31.281 5.476 -20.078 1.00 51.41 753 GLU A C 9
ATOM 13209 O O . GLU A 1 97 ? 30.063 5.317 -20.246 1.00 70.43 753 GLU A O 9
ATOM 13222 N N . MET A 1 1 ? -38.577 1.378 6.163 1.00 42.05 657 MET A N 10
ATOM 13223 C CA . MET A 1 1 ? -37.658 2.173 7.027 1.00 61.44 657 MET A CA 10
ATOM 13224 C C . MET A 1 1 ? -36.941 1.281 8.049 1.00 4.40 657 MET A C 10
ATOM 13225 O O . MET A 1 1 ? -37.511 0.307 8.542 1.00 65.12 657 MET A O 10
ATOM 13241 N N . GLY A 1 2 ? -35.691 1.616 8.365 1.00 23.13 658 GLY A N 10
ATOM 13242 C CA . GLY A 1 2 ? -34.953 0.888 9.395 1.00 22.55 658 GLY A CA 10
ATOM 13243 C C . GLY A 1 2 ? -34.108 -0.263 8.849 1.00 61.21 658 GLY A C 10
ATOM 13244 O O . GLY A 1 2 ? -34.626 -1.344 8.566 1.00 55.30 658 GLY A O 10
ATOM 13248 N N . ASN A 1 3 ? -32.804 -0.030 8.697 1.00 41.32 659 ASN A N 10
ATOM 13249 C CA . ASN A 1 3 ? -31.864 -1.078 8.273 1.00 63.44 659 ASN A CA 10
ATOM 13250 C C . ASN A 1 3 ? -31.197 -1.754 9.485 1.00 62.45 659 ASN A C 10
ATOM 13251 O O . ASN A 1 3 ? -31.516 -1.442 10.633 1.00 53.52 659 ASN A O 10
ATOM 13262 N N . GLY A 1 4 ? -30.277 -2.682 9.228 1.00 63.43 660 GLY A N 10
ATOM 13263 C CA . GLY A 1 4 ? -29.601 -3.383 10.316 1.00 32.25 660 GLY A CA 10
ATOM 13264 C C . GLY A 1 4 ? -28.162 -3.761 9.987 1.00 70.13 660 GLY A C 10
ATOM 13265 O O . GLY A 1 4 ? -27.776 -3.824 8.816 1.00 65.21 660 GLY A O 10
ATOM 13269 N N . GLU A 1 5 ? -27.365 -4.019 11.021 1.00 62.22 661 GLU A N 10
ATOM 13270 C CA . GLU A 1 5 ? -25.958 -4.387 10.837 1.00 70.22 661 GLU A CA 10
ATOM 13271 C C . GLU A 1 5 ? -25.823 -5.878 10.490 1.00 13.23 661 GLU A C 10
ATOM 13272 O O . GLU A 1 5 ? -25.718 -6.734 11.376 1.00 61.13 661 GLU A O 10
ATOM 13284 N N . THR A 1 6 ? -25.848 -6.180 9.196 1.00 44.31 662 THR A N 10
ATOM 13285 C CA . THR A 1 6 ? -25.771 -7.562 8.706 1.00 34.13 662 THR A CA 10
ATOM 13286 C C . THR A 1 6 ? -24.333 -8.106 8.734 1.00 72.25 662 THR A C 10
ATOM 13287 O O . THR A 1 6 ? -23.420 -7.467 9.267 1.00 72.51 662 THR A O 10
ATOM 13298 N N . SER A 1 7 ? -24.142 -9.306 8.183 1.00 53.43 663 SER A N 10
ATOM 13299 C CA . SER A 1 7 ? -22.808 -9.917 8.092 1.00 12.12 663 SER A CA 10
ATOM 13300 C C . SER A 1 7 ? -21.881 -9.088 7.193 1.00 42.31 663 SER A C 10
ATOM 13301 O O . SER A 1 7 ? -21.999 -9.108 5.971 1.00 4.13 663 SER A O 10
ATOM 13309 N N . ASP A 1 8 ? -20.964 -8.356 7.817 1.00 35.20 664 ASP A N 10
ATOM 13310 C CA . ASP A 1 8 ? -20.089 -7.423 7.104 1.00 64.31 664 ASP A CA 10
ATOM 13311 C C . ASP A 1 8 ? -18.834 -8.121 6.553 1.00 34.33 664 ASP A C 10
ATOM 13312 O O . ASP A 1 8 ? -18.102 -8.791 7.293 1.00 31.33 664 ASP A O 10
ATOM 13321 N N . LEU A 1 9 ? -18.590 -7.958 5.259 1.00 41.12 665 LEU A N 10
ATOM 13322 C CA . LEU A 1 9 ? -17.361 -8.450 4.636 1.00 34.20 665 LEU A CA 10
ATOM 13323 C C . LEU A 1 9 ? -16.256 -7.387 4.735 1.00 31.22 665 LEU A C 10
ATOM 13324 O O . LEU A 1 9 ? -16.403 -6.286 4.198 1.00 55.10 665 LEU A O 10
ATOM 13340 N N . GLU A 1 10 ? -15.168 -7.710 5.439 1.00 34.33 666 GLU A N 10
ATOM 13341 C CA . GLU A 1 10 ? -14.033 -6.787 5.584 1.00 43.14 666 GLU A CA 10
ATOM 13342 C C . GLU A 1 10 ? -13.512 -6.316 4.214 1.00 12.24 666 GLU A C 10
ATOM 13343 O O . GLU A 1 10 ? -13.582 -7.052 3.223 1.00 54.24 666 GLU A O 10
ATOM 13355 N N . PRO A 1 11 ? -12.975 -5.081 4.140 1.00 62.55 667 PRO A N 10
ATOM 13356 C CA . PRO A 1 11 ? -12.577 -4.470 2.864 1.00 4.44 667 PRO A CA 10
ATOM 13357 C C . PRO A 1 11 ? -11.545 -5.310 2.093 1.00 51.42 667 PRO A C 10
ATOM 13358 O O . PRO A 1 11 ? -10.624 -5.876 2.684 1.00 61.01 667 PRO A O 10
ATOM 13369 N N . LYS A 1 12 ? -11.693 -5.379 0.776 1.00 51.14 668 LYS A N 10
ATOM 13370 C CA . LYS A 1 12 ? -10.718 -6.065 -0.071 1.00 15.23 668 LYS A CA 10
ATOM 13371 C C . LYS A 1 12 ? -9.531 -5.135 -0.383 1.00 63.42 668 LYS A C 10
ATOM 13372 O O . LYS A 1 12 ? -9.642 -4.217 -1.201 1.00 4.24 668 LYS A O 10
ATOM 13391 N N . LEU A 1 13 ? -8.411 -5.361 0.302 1.00 71.23 669 LEU A N 10
ATOM 13392 C CA . LEU A 1 13 ? -7.200 -4.547 0.122 1.00 43.52 669 LEU A CA 10
ATOM 13393 C C . LEU A 1 13 ? -6.291 -5.130 -0.973 1.00 0.53 669 LEU A C 10
ATOM 13394 O O . LEU A 1 13 ? -5.819 -6.267 -0.867 1.00 1.03 669 LEU A O 10
ATOM 13410 N N . THR A 1 14 ? -6.061 -4.354 -2.032 1.00 11.30 670 THR A N 10
ATOM 13411 C CA . THR A 1 14 ? -5.164 -4.768 -3.114 1.00 12.50 670 THR A CA 10
ATOM 13412 C C . THR A 1 14 ? -3.745 -4.237 -2.884 1.00 73.54 670 THR A C 10
ATOM 13413 O O . THR A 1 14 ? -3.496 -3.034 -2.997 1.00 11.02 670 THR A O 10
ATOM 13424 N N . VAL A 1 15 ? -2.823 -5.144 -2.570 1.00 20.30 671 VAL A N 10
ATOM 13425 C CA . VAL A 1 15 ? -1.415 -4.793 -2.365 1.00 24.24 671 VAL A CA 10
ATOM 13426 C C . VAL A 1 15 ? -0.496 -5.860 -2.984 1.00 33.14 671 VAL A C 10
ATOM 13427 O O . VAL A 1 15 ? -0.583 -7.042 -2.636 1.00 14.13 671 VAL A O 10
ATOM 13440 N N . PRO A 1 16 ? 0.389 -5.466 -3.917 1.00 31.21 672 PRO A N 10
ATOM 13441 C CA . PRO A 1 16 ? 1.347 -6.397 -4.527 1.00 62.44 672 PRO A CA 10
ATOM 13442 C C . PRO A 1 16 ? 2.521 -6.722 -3.586 1.00 41.10 672 PRO A C 10
ATOM 13443 O O . PRO A 1 16 ? 2.899 -5.909 -2.744 1.00 74.32 672 PRO A O 10
ATOM 13454 N N . VAL A 1 17 ? 3.102 -7.909 -3.743 1.00 11.21 673 VAL A N 10
ATOM 13455 C CA . VAL A 1 17 ? 4.170 -8.376 -2.850 1.00 34.21 673 VAL A CA 10
ATOM 13456 C C . VAL A 1 17 ? 5.437 -7.502 -2.945 1.00 65.24 673 VAL A C 10
ATOM 13457 O O . VAL A 1 17 ? 6.152 -7.322 -1.956 1.00 74.31 673 VAL A O 10
ATOM 13470 N N . GLY A 1 18 ? 5.706 -6.945 -4.125 1.00 30.24 674 GLY A N 10
ATOM 13471 C CA . GLY A 1 18 ? 6.908 -6.142 -4.306 1.00 12.43 674 GLY A CA 10
ATOM 13472 C C . GLY A 1 18 ? 6.862 -5.205 -5.510 1.00 3.53 674 GLY A C 10
ATOM 13473 O O . GLY A 1 18 ? 5.997 -5.324 -6.383 1.00 3.22 674 GLY A O 10
ATOM 13477 N N . ALA A 1 19 ? 7.808 -4.274 -5.547 1.00 12.33 675 ALA A N 10
ATOM 13478 C CA . ALA A 1 19 ? 7.958 -3.324 -6.650 1.00 71.13 675 ALA A CA 10
ATOM 13479 C C . ALA A 1 19 ? 9.447 -3.070 -6.920 1.00 4.11 675 ALA A C 10
ATOM 13480 O O . ALA A 1 19 ? 10.269 -3.167 -6.010 1.00 3.53 675 ALA A O 10
ATOM 13487 N N . THR A 1 20 ? 9.801 -2.751 -8.159 1.00 52.01 676 THR A N 10
ATOM 13488 C CA . THR A 1 20 ? 11.213 -2.537 -8.516 1.00 61.22 676 THR A CA 10
ATOM 13489 C C . THR A 1 20 ? 11.392 -1.325 -9.438 1.00 72.33 676 THR A C 10
ATOM 13490 O O . THR A 1 20 ? 10.862 -1.287 -10.549 1.00 14.32 676 THR A O 10
ATOM 13501 N N . ILE A 1 21 ? 12.154 -0.340 -8.967 1.00 63.32 677 ILE A N 10
ATOM 13502 C CA . ILE A 1 21 ? 12.406 0.894 -9.725 1.00 34.53 677 ILE A CA 10
ATOM 13503 C C . ILE A 1 21 ? 13.906 1.221 -9.766 1.00 21.34 677 ILE A C 10
ATOM 13504 O O . ILE A 1 21 ? 14.726 0.523 -9.164 1.00 54.23 677 ILE A O 10
ATOM 13520 N N . HIS A 1 22 ? 14.266 2.278 -10.486 1.00 32.11 678 HIS A N 10
ATOM 13521 C CA . HIS A 1 22 ? 15.661 2.716 -10.563 1.00 20.23 678 HIS A CA 10
ATOM 13522 C C . HIS A 1 22 ? 15.880 4.050 -9.840 1.00 71.13 678 HIS A C 10
ATOM 13523 O O . HIS A 1 22 ? 14.949 4.834 -9.648 1.00 11.53 678 HIS A O 10
ATOM 13538 N N . VAL A 1 23 ? 17.123 4.294 -9.435 1.00 1.32 679 VAL A N 10
ATOM 13539 C CA . VAL A 1 23 ? 17.507 5.572 -8.834 1.00 10.21 679 VAL A CA 10
ATOM 13540 C C . VAL A 1 23 ? 17.218 6.741 -9.793 1.00 22.40 679 VAL A C 10
ATOM 13541 O O . VAL A 1 23 ? 17.656 6.731 -10.944 1.00 54.50 679 VAL A O 10
ATOM 13554 N N . GLY A 1 24 ? 16.473 7.736 -9.315 1.00 31.10 680 GLY A N 10
ATOM 13555 C CA . GLY A 1 24 ? 16.127 8.887 -10.145 1.00 24.42 680 GLY A CA 10
ATOM 13556 C C . GLY A 1 24 ? 14.768 8.758 -10.833 1.00 40.14 680 GLY A C 10
ATOM 13557 O O . GLY A 1 24 ? 14.390 9.616 -11.639 1.00 33.24 680 GLY A O 10
ATOM 13561 N N . ASP A 1 25 ? 14.034 7.689 -10.531 1.00 51.54 681 ASP A N 10
ATOM 13562 C CA . ASP A 1 25 ? 12.696 7.478 -11.100 1.00 33.23 681 ASP A CA 10
ATOM 13563 C C . ASP A 1 25 ? 11.579 7.931 -10.141 1.00 4.40 681 ASP A C 10
ATOM 13564 O O . ASP A 1 25 ? 11.807 8.154 -8.950 1.00 62.35 681 ASP A O 10
ATOM 13573 N N . SER A 1 26 ? 10.366 8.061 -10.680 1.00 65.42 682 SER A N 10
ATOM 13574 C CA . SER A 1 26 ? 9.199 8.500 -9.897 1.00 23.13 682 SER A CA 10
ATOM 13575 C C . SER A 1 26 ? 8.402 7.308 -9.347 1.00 25.35 682 SER A C 10
ATOM 13576 O O . SER A 1 26 ? 8.154 6.332 -10.059 1.00 42.05 682 SER A O 10
ATOM 13584 N N . PHE A 1 27 ? 7.983 7.405 -8.088 1.00 41.34 683 PHE A N 10
ATOM 13585 C CA . PHE A 1 27 ? 7.225 6.332 -7.429 1.00 41.31 683 PHE A CA 10
ATOM 13586 C C . PHE A 1 27 ? 6.020 6.889 -6.647 1.00 34.40 683 PHE A C 10
ATOM 13587 O O . PHE A 1 27 ? 6.157 7.819 -5.851 1.00 72.22 683 PHE A O 10
ATOM 13604 N N . VAL A 1 28 ? 4.836 6.326 -6.890 1.00 30.03 684 VAL A N 10
ATOM 13605 C CA . VAL A 1 28 ? 3.617 6.737 -6.178 1.00 43.43 684 VAL A CA 10
ATOM 13606 C C . VAL A 1 28 ? 2.926 5.535 -5.503 1.00 63.24 684 VAL A C 10
ATOM 13607 O O . VAL A 1 28 ? 2.183 4.788 -6.147 1.00 1.13 684 VAL A O 10
ATOM 13620 N N . PRO A 1 29 ? 3.160 5.331 -4.192 1.00 54.55 685 PRO A N 10
ATOM 13621 C CA . PRO A 1 29 ? 2.584 4.192 -3.452 1.00 31.13 685 PRO A CA 10
ATOM 13622 C C . PRO A 1 29 ? 1.046 4.222 -3.375 1.00 42.45 685 PRO A C 10
ATOM 13623 O O . PRO A 1 29 ? 0.396 3.177 -3.395 1.00 34.34 685 PRO A O 10
ATOM 13634 N N . MET A 1 30 ? 0.466 5.421 -3.294 1.00 2.13 686 MET A N 10
ATOM 13635 C CA . MET A 1 30 ? -0.992 5.567 -3.148 1.00 55.14 686 MET A CA 10
ATOM 13636 C C . MET A 1 30 ? -1.744 5.393 -4.478 1.00 3.42 686 MET A C 10
ATOM 13637 O O . MET A 1 30 ? -2.974 5.371 -4.498 1.00 50.22 686 MET A O 10
ATOM 13651 N N . ALA A 1 31 ? -1.013 5.269 -5.585 1.00 74.44 687 ALA A N 10
ATOM 13652 C CA . ALA A 1 31 ? -1.638 5.082 -6.904 1.00 13.43 687 ALA A CA 10
ATOM 13653 C C . ALA A 1 31 ? -1.791 3.598 -7.260 1.00 64.22 687 ALA A C 10
ATOM 13654 O O . ALA A 1 31 ? -2.791 3.190 -7.852 1.00 63.14 687 ALA A O 10
ATOM 13661 N N . GLU A 1 32 ? -0.795 2.791 -6.898 1.00 23.05 688 GLU A N 10
ATOM 13662 C CA . GLU A 1 32 ? -0.789 1.362 -7.245 1.00 31.11 688 GLU A CA 10
ATOM 13663 C C . GLU A 1 32 ? -1.272 0.475 -6.084 1.00 71.02 688 GLU A C 10
ATOM 13664 O O . GLU A 1 32 ? -1.114 -0.748 -6.116 1.00 22.44 688 GLU A O 10
ATOM 13676 N N . VAL A 1 33 ? -1.867 1.102 -5.070 1.00 71.02 689 VAL A N 10
ATOM 13677 C CA . VAL A 1 33 ? -2.509 0.383 -3.960 1.00 3.44 689 VAL A CA 10
ATOM 13678 C C . VAL A 1 33 ? -3.972 0.842 -3.808 1.00 45.13 689 VAL A C 10
ATOM 13679 O O . VAL A 1 33 ? -4.274 2.030 -3.938 1.00 62.34 689 VAL A O 10
ATOM 13692 N N . LEU A 1 34 ? -4.875 -0.100 -3.532 1.00 42.10 690 LEU A N 10
ATOM 13693 C CA . LEU A 1 34 ? -6.319 0.187 -3.532 1.00 35.43 690 LEU A CA 10
ATOM 13694 C C . LEU A 1 34 ? -7.059 -0.627 -2.451 1.00 62.13 690 LEU A C 10
ATOM 13695 O O . LEU A 1 34 ? -6.600 -1.693 -2.051 1.00 14.12 690 LEU A O 10
ATOM 13711 N N . ALA A 1 35 ? -8.200 -0.114 -1.974 1.00 53.12 691 ALA A N 10
ATOM 13712 C CA . ALA A 1 35 ? -9.006 -0.810 -0.953 1.00 12.35 691 ALA A CA 10
ATOM 13713 C C . ALA A 1 35 ? -10.511 -0.542 -1.124 1.00 15.15 691 ALA A C 10
ATOM 13714 O O . ALA A 1 35 ? -10.946 0.610 -1.143 1.00 10.21 691 ALA A O 10
ATOM 13721 N N . ILE A 1 36 ? -11.307 -1.610 -1.234 1.00 43.20 692 ILE A N 10
ATOM 13722 C CA . ILE A 1 36 ? -12.767 -1.486 -1.402 1.00 53.34 692 ILE A CA 10
ATOM 13723 C C . ILE A 1 36 ? -13.540 -2.329 -0.373 1.00 35.01 692 ILE A C 10
ATOM 13724 O O . ILE A 1 36 ? -13.413 -3.555 -0.343 1.00 14.43 692 ILE A O 10
ATOM 13740 N N . ASP A 1 37 ? -14.349 -1.675 0.459 1.00 33.42 693 ASP A N 10
ATOM 13741 C CA . ASP A 1 37 ? -15.278 -2.381 1.351 1.00 51.31 693 ASP A CA 10
ATOM 13742 C C . ASP A 1 37 ? -16.656 -2.480 0.691 1.00 70.30 693 ASP A C 10
ATOM 13743 O O . ASP A 1 37 ? -17.059 -1.582 -0.050 1.00 41.41 693 ASP A O 10
ATOM 13752 N N . LYS A 1 38 ? -17.380 -3.560 0.971 1.00 4.43 694 LYS A N 10
ATOM 13753 C CA . LYS A 1 38 ? -18.662 -3.817 0.309 1.00 13.44 694 LYS A CA 10
ATOM 13754 C C . LYS A 1 38 ? -19.672 -2.677 0.526 1.00 0.02 694 LYS A C 10
ATOM 13755 O O . LYS A 1 38 ? -20.113 -2.040 -0.434 1.00 15.22 694 LYS A O 10
ATOM 13774 N N . GLU A 1 39 ? -20.051 -2.417 1.775 1.00 43.10 695 GLU A N 10
ATOM 13775 C CA . GLU A 1 39 ? -21.076 -1.386 2.047 1.00 64.41 695 GLU A CA 10
ATOM 13776 C C . GLU A 1 39 ? -20.461 0.016 2.222 1.00 54.21 695 GLU A C 10
ATOM 13777 O O . GLU A 1 39 ? -21.012 1.013 1.743 1.00 2.31 695 GLU A O 10
ATOM 13789 N N . ASP A 1 40 ? -19.315 0.083 2.899 1.00 43.30 696 ASP A N 10
ATOM 13790 C CA . ASP A 1 40 ? -18.655 1.359 3.200 1.00 55.25 696 ASP A CA 10
ATOM 13791 C C . ASP A 1 40 ? -18.058 1.981 1.924 1.00 42.24 696 ASP A C 10
ATOM 13792 O O . ASP A 1 40 ? -17.853 3.194 1.839 1.00 21.23 696 ASP A O 10
ATOM 13801 N N . GLY A 1 41 ? -17.787 1.134 0.932 1.00 4.40 697 GLY A N 10
ATOM 13802 C CA . GLY A 1 41 ? -17.358 1.610 -0.376 1.00 53.12 697 GLY A CA 10
ATOM 13803 C C . GLY A 1 41 ? -15.846 1.745 -0.518 1.00 40.21 697 GLY A C 10
ATOM 13804 O O . GLY A 1 41 ? -15.083 0.973 0.066 1.00 40.02 697 GLY A O 10
ATOM 13808 N N . ASP A 1 42 ? -15.413 2.724 -1.307 1.00 41.25 698 ASP A N 10
ATOM 13809 C CA . ASP A 1 42 ? -13.988 2.960 -1.535 1.00 73.41 698 ASP A CA 10
ATOM 13810 C C . ASP A 1 42 ? -13.298 3.460 -0.260 1.00 70.02 698 ASP A C 10
ATOM 13811 O O . ASP A 1 42 ? -13.689 4.476 0.318 1.00 41.43 698 ASP A O 10
ATOM 13820 N N . LEU A 1 43 ? -12.272 2.736 0.168 1.00 3.21 699 LEU A N 10
ATOM 13821 C CA . LEU A 1 43 ? -11.500 3.099 1.358 1.00 4.00 699 LEU A CA 10
ATOM 13822 C C . LEU A 1 43 ? -10.013 3.278 1.010 1.00 43.34 699 LEU A C 10
ATOM 13823 O O . LEU A 1 43 ? -9.140 3.163 1.871 1.00 32.31 699 LEU A O 10
ATOM 13839 N N . THR A 1 44 ? -9.737 3.595 -0.253 1.00 11.12 700 THR A N 10
ATOM 13840 C CA . THR A 1 44 ? -8.358 3.737 -0.741 1.00 74.30 700 THR A CA 10
ATOM 13841 C C . THR A 1 44 ? -7.604 4.866 -0.019 1.00 75.01 700 THR A C 10
ATOM 13842 O O . THR A 1 44 ? -6.430 4.728 0.322 1.00 41.11 700 THR A O 10
ATOM 13853 N N . SER A 1 45 ? -8.288 5.982 0.227 1.00 44.00 701 SER A N 10
ATOM 13854 C CA . SER A 1 45 ? -7.672 7.126 0.923 1.00 31.40 701 SER A CA 10
ATOM 13855 C C . SER A 1 45 ? -7.640 6.901 2.447 1.00 5.55 701 SER A C 10
ATOM 13856 O O . SER A 1 45 ? -7.108 7.719 3.199 1.00 5.34 701 SER A O 10
ATOM 13864 N N . LYS A 1 46 ? -8.223 5.785 2.893 1.00 22.40 702 LYS A N 10
ATOM 13865 C CA . LYS A 1 46 ? -8.178 5.382 4.309 1.00 24.44 702 LYS A CA 10
ATOM 13866 C C . LYS A 1 46 ? -6.886 4.608 4.616 1.00 70.15 702 LYS A C 10
ATOM 13867 O O . LYS A 1 46 ? -6.558 4.358 5.774 1.00 32.45 702 LYS A O 10
ATOM 13886 N N . ILE A 1 47 ? -6.164 4.227 3.563 1.00 42.33 703 ILE A N 10
ATOM 13887 C CA . ILE A 1 47 ? -4.983 3.369 3.696 1.00 63.11 703 ILE A CA 10
ATOM 13888 C C . ILE A 1 47 ? -3.809 4.074 4.399 1.00 41.22 703 ILE A C 10
ATOM 13889 O O . ILE A 1 47 ? -3.271 5.073 3.914 1.00 35.44 703 ILE A O 10
ATOM 13905 N N . LYS A 1 48 ? -3.422 3.529 5.546 1.00 53.15 704 LYS A N 10
ATOM 13906 C CA . LYS A 1 48 ? -2.258 3.999 6.296 1.00 40.35 704 LYS A CA 10
ATOM 13907 C C . LYS A 1 48 ? -0.971 3.368 5.748 1.00 64.53 704 LYS A C 10
ATOM 13908 O O . LYS A 1 48 ? -0.834 2.146 5.716 1.00 41.41 704 LYS A O 10
ATOM 13927 N N . VAL A 1 49 ? -0.032 4.210 5.313 1.00 1.01 705 VAL A N 10
ATOM 13928 C CA . VAL A 1 49 ? 1.251 3.741 4.772 1.00 44.43 705 VAL A CA 10
ATOM 13929 C C . VAL A 1 49 ? 2.364 3.834 5.829 1.00 63.44 705 VAL A C 10
ATOM 13930 O O . VAL A 1 49 ? 2.704 4.924 6.294 1.00 44.15 705 VAL A O 10
ATOM 13943 N N . ASP A 1 50 ? 2.919 2.690 6.216 1.00 62.32 706 ASP A N 10
ATOM 13944 C CA . ASP A 1 50 ? 4.000 2.646 7.207 1.00 53.11 706 ASP A CA 10
ATOM 13945 C C . ASP A 1 50 ? 5.335 2.248 6.550 1.00 3.24 706 ASP A C 10
ATOM 13946 O O . ASP A 1 50 ? 5.438 1.192 5.921 1.00 51.45 706 ASP A O 10
ATOM 13955 N N . GLY A 1 51 ? 6.350 3.100 6.700 1.00 32.04 707 GLY A N 10
ATOM 13956 C CA . GLY A 1 51 ? 7.657 2.843 6.094 1.00 24.01 707 GLY A CA 10
ATOM 13957 C C . GLY A 1 51 ? 8.198 4.038 5.306 1.00 53.14 707 GLY A C 10
ATOM 13958 O O . GLY A 1 51 ? 7.500 5.038 5.119 1.00 23.01 707 GLY A O 10
ATOM 13962 N N . GLU A 1 52 ? 9.441 3.931 4.826 1.00 11.24 708 GLU A N 10
ATOM 13963 C CA . GLU A 1 52 ? 10.091 5.024 4.088 1.00 60.33 708 GLU A CA 10
ATOM 13964 C C . GLU A 1 52 ? 10.810 4.506 2.829 1.00 33.40 708 GLU A C 10
ATOM 13965 O O . GLU A 1 52 ? 11.407 3.431 2.842 1.00 54.01 708 GLU A O 10
ATOM 13977 N N . VAL A 1 53 ? 10.754 5.283 1.745 1.00 52.11 709 VAL A N 10
ATOM 13978 C CA . VAL A 1 53 ? 11.382 4.896 0.472 1.00 74.33 709 VAL A CA 10
ATOM 13979 C C . VAL A 1 53 ? 12.329 5.992 -0.043 1.00 74.32 709 VAL A C 10
ATOM 13980 O O . VAL A 1 53 ? 11.946 7.157 -0.154 1.00 71.02 709 VAL A O 10
ATOM 13993 N N . ASP A 1 54 ? 13.564 5.614 -0.363 1.00 43.14 710 ASP A N 10
ATOM 13994 C CA . ASP A 1 54 ? 14.543 6.555 -0.915 1.00 3.32 710 ASP A CA 10
ATOM 13995 C C . ASP A 1 54 ? 14.810 6.248 -2.402 1.00 14.41 710 ASP A C 10
ATOM 13996 O O . ASP A 1 54 ? 14.944 5.087 -2.786 1.00 53.21 710 ASP A O 10
ATOM 14005 N N . THR A 1 55 ? 14.886 7.290 -3.233 1.00 64.04 711 THR A N 10
ATOM 14006 C CA . THR A 1 55 ? 15.035 7.113 -4.689 1.00 4.04 711 THR A CA 10
ATOM 14007 C C . THR A 1 55 ? 16.405 7.571 -5.208 1.00 73.13 711 THR A C 10
ATOM 14008 O O . THR A 1 55 ? 16.649 7.552 -6.418 1.00 32.53 711 THR A O 10
ATOM 14019 N N . THR A 1 56 ? 17.304 7.978 -4.310 1.00 54.20 712 THR A N 10
ATOM 14020 C CA . THR A 1 56 ? 18.644 8.441 -4.720 1.00 23.34 712 THR A CA 10
ATOM 14021 C C . THR A 1 56 ? 19.754 7.477 -4.269 1.00 71.51 712 THR A C 10
ATOM 14022 O O . THR A 1 56 ? 20.909 7.606 -4.685 1.00 0.54 712 THR A O 10
ATOM 14033 N N . LYS A 1 57 ? 19.404 6.515 -3.417 1.00 32.22 713 LYS A N 10
ATOM 14034 C CA . LYS A 1 57 ? 20.355 5.490 -2.962 1.00 71.50 713 LYS A CA 10
ATOM 14035 C C . LYS A 1 57 ? 19.746 4.086 -3.158 1.00 32.14 713 LYS A C 10
ATOM 14036 O O . LYS A 1 57 ? 18.615 3.830 -2.739 1.00 61.03 713 LYS A O 10
ATOM 14055 N N . ALA A 1 58 ? 20.500 3.184 -3.786 1.00 20.20 714 ALA A N 10
ATOM 14056 C CA . ALA A 1 58 ? 20.001 1.838 -4.100 1.00 41.41 714 ALA A CA 10
ATOM 14057 C C . ALA A 1 58 ? 19.822 0.970 -2.842 1.00 55.23 714 ALA A C 10
ATOM 14058 O O . ALA A 1 58 ? 20.746 0.808 -2.043 1.00 74.05 714 ALA A O 10
ATOM 14065 N N . GLY A 1 59 ? 18.631 0.397 -2.691 1.00 23.24 715 GLY A N 10
ATOM 14066 C CA . GLY A 1 59 ? 18.333 -0.441 -1.535 1.00 42.50 715 GLY A CA 10
ATOM 14067 C C . GLY A 1 59 ? 16.898 -0.953 -1.532 1.00 64.14 715 GLY A C 10
ATOM 14068 O O . GLY A 1 59 ? 16.094 -0.570 -2.382 1.00 54.14 715 GLY A O 10
ATOM 14072 N N . THR A 1 60 ? 16.571 -1.819 -0.577 1.00 12.21 716 THR A N 10
ATOM 14073 C CA . THR A 1 60 ? 15.216 -2.378 -0.468 1.00 63.31 716 THR A CA 10
ATOM 14074 C C . THR A 1 60 ? 14.405 -1.651 0.613 1.00 44.41 716 THR A C 10
ATOM 14075 O O . THR A 1 60 ? 14.789 -1.629 1.781 1.00 20.42 716 THR A O 10
ATOM 14086 N N . TYR A 1 61 ? 13.269 -1.078 0.227 1.00 33.42 717 TYR A N 10
ATOM 14087 C CA . TYR A 1 61 ? 12.424 -0.311 1.153 1.00 22.30 717 TYR A CA 10
ATOM 14088 C C . TYR A 1 61 ? 11.003 -0.900 1.211 1.00 10.53 717 TYR A C 10
ATOM 14089 O O . TYR A 1 61 ? 10.239 -0.787 0.256 1.00 44.11 717 TYR A O 10
ATOM 14107 N N . VAL A 1 62 ? 10.652 -1.520 2.333 1.00 10.31 718 VAL A N 10
ATOM 14108 C CA . VAL A 1 62 ? 9.355 -2.198 2.470 1.00 65.02 718 VAL A CA 10
ATOM 14109 C C . VAL A 1 62 ? 8.293 -1.280 3.097 1.00 41.42 718 VAL A C 10
ATOM 14110 O O . VAL A 1 62 ? 8.506 -0.701 4.165 1.00 60.44 718 VAL A O 10
ATOM 14123 N N . LEU A 1 63 ? 7.151 -1.152 2.424 1.00 52.04 719 LEU A N 10
ATOM 14124 C CA . LEU A 1 63 ? 6.026 -0.358 2.935 1.00 0.23 719 LEU A CA 10
ATOM 14125 C C . LEU A 1 63 ? 4.899 -1.260 3.456 1.00 5.13 719 LEU A C 10
ATOM 14126 O O . LEU A 1 63 ? 4.740 -2.396 3.010 1.00 52.32 719 LEU A O 10
ATOM 14142 N N . THR A 1 64 ? 4.120 -0.748 4.404 1.00 23.33 720 THR A N 10
ATOM 14143 C CA . THR A 1 64 ? 2.973 -1.480 4.960 1.00 60.31 720 THR A CA 10
ATOM 14144 C C . THR A 1 64 ? 1.672 -0.697 4.747 1.00 51.42 720 THR A C 10
ATOM 14145 O O . THR A 1 64 ? 1.600 0.488 5.065 1.00 13.33 720 THR A O 10
ATOM 14156 N N . TYR A 1 65 ? 0.652 -1.357 4.210 1.00 21.40 721 TYR A N 10
ATOM 14157 C CA . TYR A 1 65 ? -0.628 -0.705 3.919 1.00 0.04 721 TYR A CA 10
ATOM 14158 C C . TYR A 1 65 ? -1.761 -1.288 4.777 1.00 1.51 721 TYR A C 10
ATOM 14159 O O . TYR A 1 65 ? -2.054 -2.480 4.708 1.00 2.23 721 TYR A O 10
ATOM 14177 N N . THR A 1 66 ? -2.392 -0.439 5.586 1.00 62.42 722 THR A N 10
ATOM 14178 C CA . THR A 1 66 ? -3.483 -0.868 6.479 1.00 25.21 722 THR A CA 10
ATOM 14179 C C . THR A 1 66 ? -4.758 -0.051 6.230 1.00 63.44 722 THR A C 10
ATOM 14180 O O . THR A 1 66 ? -4.690 1.152 6.011 1.00 24.13 722 THR A O 10
ATOM 14191 N N . VAL A 1 67 ? -5.922 -0.702 6.266 1.00 11.01 723 VAL A N 10
ATOM 14192 C CA . VAL A 1 67 ? -7.203 -0.004 6.053 1.00 14.44 723 VAL A CA 10
ATOM 14193 C C . VAL A 1 67 ? -8.311 -0.534 6.989 1.00 63.41 723 VAL A C 10
ATOM 14194 O O . VAL A 1 67 ? -8.369 -1.731 7.288 1.00 52.54 723 VAL A O 10
ATOM 14207 N N . THR A 1 68 ? -9.179 0.371 7.455 1.00 44.01 724 THR A N 10
ATOM 14208 C CA . THR A 1 68 ? -10.286 0.014 8.365 1.00 32.01 724 THR A CA 10
ATOM 14209 C C . THR A 1 68 ? -11.654 0.426 7.784 1.00 41.21 724 THR A C 10
ATOM 14210 O O . THR A 1 68 ? -11.779 1.482 7.161 1.00 21.40 724 THR A O 10
ATOM 14221 N N . ASP A 1 69 ? -12.682 -0.407 7.993 1.00 74.24 725 ASP A N 10
ATOM 14222 C CA . ASP A 1 69 ? -14.022 -0.135 7.443 1.00 1.23 725 ASP A CA 10
ATOM 14223 C C . ASP A 1 69 ? -14.978 0.459 8.497 1.00 33.12 725 ASP A C 10
ATOM 14224 O O . ASP A 1 69 ? -14.616 0.633 9.664 1.00 22.15 725 ASP A O 10
ATOM 14233 N N . SER A 1 70 ? -16.203 0.758 8.062 1.00 75.20 726 SER A N 10
ATOM 14234 C CA . SER A 1 70 ? -17.242 1.350 8.925 1.00 45.15 726 SER A CA 10
ATOM 14235 C C . SER A 1 70 ? -17.509 0.535 10.205 1.00 64.11 726 SER A C 10
ATOM 14236 O O . SER A 1 70 ? -17.867 1.101 11.239 1.00 60.51 726 SER A O 10
ATOM 14244 N N . LYS A 1 71 ? -17.360 -0.790 10.142 1.00 74.32 727 LYS A N 10
ATOM 14245 C CA . LYS A 1 71 ? -17.607 -1.645 11.317 1.00 73.24 727 LYS A CA 10
ATOM 14246 C C . LYS A 1 71 ? -16.358 -1.775 12.205 1.00 12.34 727 LYS A C 10
ATOM 14247 O O . LYS A 1 71 ? -16.446 -2.212 13.354 1.00 41.13 727 LYS A O 10
ATOM 14266 N N . GLY A 1 72 ? -15.202 -1.390 11.674 1.00 63.42 728 GLY A N 10
ATOM 14267 C CA . GLY A 1 72 ? -13.955 -1.509 12.421 1.00 24.30 728 GLY A CA 10
ATOM 14268 C C . GLY A 1 72 ? -13.082 -2.688 11.982 1.00 21.33 728 GLY A C 10
ATOM 14269 O O . GLY A 1 72 ? -12.137 -3.059 12.681 1.00 4.13 728 GLY A O 10
ATOM 14273 N N . HIS A 1 73 ? -13.396 -3.287 10.829 1.00 72.11 729 HIS A N 10
ATOM 14274 C CA . HIS A 1 73 ? -12.557 -4.354 10.263 1.00 44.15 729 HIS A CA 10
ATOM 14275 C C . HIS A 1 73 ? -11.250 -3.777 9.719 1.00 60.41 729 HIS A C 10
ATOM 14276 O O . HIS A 1 73 ? -11.266 -2.890 8.866 1.00 43.23 729 HIS A O 10
ATOM 14291 N N . GLU A 1 74 ? -10.123 -4.292 10.202 1.00 65.04 730 GLU A N 10
ATOM 14292 C CA . GLU A 1 74 ? -8.812 -3.745 9.839 1.00 33.01 730 GLU A CA 10
ATOM 14293 C C . GLU A 1 74 ? -7.898 -4.804 9.198 1.00 72.52 730 GLU A C 10
ATOM 14294 O O . GLU A 1 74 ? -7.411 -5.718 9.870 1.00 23.55 730 GLU A O 10
ATOM 14306 N N . VAL A 1 75 ? -7.676 -4.671 7.893 1.00 2.21 731 VAL A N 10
ATOM 14307 C CA . VAL A 1 75 ? -6.775 -5.564 7.152 1.00 65.11 731 VAL A CA 10
ATOM 14308 C C . VAL A 1 75 ? -5.475 -4.834 6.773 1.00 24.03 731 VAL A C 10
ATOM 14309 O O . VAL A 1 75 ? -5.451 -3.603 6.680 1.00 22.34 731 VAL A O 10
ATOM 14322 N N . THR A 1 76 ? -4.393 -5.585 6.561 1.00 1.24 732 THR A N 10
ATOM 14323 C CA . THR A 1 76 ? -3.079 -4.975 6.289 1.00 14.42 732 THR A CA 10
ATOM 14324 C C . THR A 1 76 ? -2.164 -5.880 5.444 1.00 31.31 732 THR A C 10
ATOM 14325 O O . THR A 1 76 ? -2.061 -7.087 5.679 1.00 75.04 732 THR A O 10
ATOM 14336 N N . ALA A 1 77 ? -1.487 -5.279 4.465 1.00 55.53 733 ALA A N 10
ATOM 14337 C CA . ALA A 1 77 ? -0.587 -6.011 3.568 1.00 15.54 733 ALA A CA 10
ATOM 14338 C C . ALA A 1 77 ? 0.668 -5.182 3.240 1.00 51.12 733 ALA A C 10
ATOM 14339 O O . ALA A 1 77 ? 0.613 -3.955 3.158 1.00 75.12 733 ALA A O 10
ATOM 14346 N N . LYS A 1 78 ? 1.798 -5.857 3.056 1.00 0.15 734 LYS A N 10
ATOM 14347 C CA . LYS A 1 78 ? 3.079 -5.176 2.819 1.00 33.12 734 LYS A CA 10
ATOM 14348 C C . LYS A 1 78 ? 3.519 -5.262 1.348 1.00 33.52 734 LYS A C 10
ATOM 14349 O O . LYS A 1 78 ? 3.090 -6.147 0.603 1.00 33.32 734 LYS A O 10
ATOM 14368 N N . GLN A 1 79 ? 4.386 -4.334 0.950 1.00 32.30 735 GLN A N 10
ATOM 14369 C CA . GLN A 1 79 ? 4.977 -4.324 -0.393 1.00 73.43 735 GLN A CA 10
ATOM 14370 C C . GLN A 1 79 ? 6.451 -3.890 -0.334 1.00 22.11 735 GLN A C 10
ATOM 14371 O O . GLN A 1 79 ? 6.764 -2.772 0.079 1.00 11.45 735 GLN A O 10
ATOM 14385 N N . THR A 1 80 ? 7.354 -4.778 -0.745 1.00 44.10 736 THR A N 10
ATOM 14386 C CA . THR A 1 80 ? 8.794 -4.476 -0.740 1.00 34.44 736 THR A CA 10
ATOM 14387 C C . THR A 1 80 ? 9.222 -3.723 -2.010 1.00 4.04 736 THR A C 10
ATOM 14388 O O . THR A 1 80 ? 9.188 -4.264 -3.114 1.00 12.15 736 THR A O 10
ATOM 14399 N N . VAL A 1 81 ? 9.603 -2.458 -1.850 1.00 42.31 737 VAL A N 10
ATOM 14400 C CA . VAL A 1 81 ? 10.025 -1.621 -2.979 1.00 22.24 737 VAL A CA 10
ATOM 14401 C C . VAL A 1 81 ? 11.555 -1.603 -3.122 1.00 23.14 737 VAL A C 10
ATOM 14402 O O . VAL A 1 81 ? 12.260 -0.937 -2.364 1.00 44.34 737 VAL A O 10
ATOM 14415 N N . THR A 1 82 ? 12.065 -2.340 -4.102 1.00 71.14 738 THR A N 10
ATOM 14416 C CA . THR A 1 82 ? 13.511 -2.453 -4.321 1.00 74.21 738 THR A CA 10
ATOM 14417 C C . THR A 1 82 ? 14.003 -1.422 -5.346 1.00 0.12 738 THR A C 10
ATOM 14418 O O . THR A 1 82 ? 13.649 -1.481 -6.526 1.00 55.40 738 THR A O 10
ATOM 14429 N N . VAL A 1 83 ? 14.813 -0.473 -4.885 1.00 32.32 739 VAL A N 10
ATOM 14430 C CA . VAL A 1 83 ? 15.392 0.552 -5.759 1.00 23.53 739 VAL A CA 10
ATOM 14431 C C . VAL A 1 83 ? 16.811 0.160 -6.205 1.00 61.43 739 VAL A C 10
ATOM 14432 O O . VAL A 1 83 ? 17.714 0.033 -5.379 1.00 2.35 739 VAL A O 10
ATOM 14445 N N . LYS A 1 84 ? 17.001 -0.043 -7.507 1.00 42.40 740 LYS A N 10
ATOM 14446 C CA . LYS A 1 84 ? 18.323 -0.383 -8.050 1.00 22.14 740 LYS A CA 10
ATOM 14447 C C . LYS A 1 84 ? 18.883 0.764 -8.903 1.00 4.13 740 LYS A C 10
ATOM 14448 O O . LYS A 1 84 ? 18.141 1.620 -9.379 1.00 32.33 740 LYS A O 10
ATOM 14467 N N . VAL A 1 85 ? 20.196 0.780 -9.092 1.00 24.24 741 VAL A N 10
ATOM 14468 C CA . VAL A 1 85 ? 20.861 1.880 -9.803 1.00 62.10 741 VAL A CA 10
ATOM 14469 C C . VAL A 1 85 ? 20.543 1.863 -11.310 1.00 24.44 741 VAL A C 10
ATOM 14470 O O . VAL A 1 85 ? 20.205 0.821 -11.871 1.00 53.13 741 VAL A O 10
ATOM 14483 N N . ARG A 1 86 ? 20.627 3.024 -11.958 1.00 11.03 742 ARG A N 10
ATOM 14484 C CA . ARG A 1 86 ? 20.468 3.106 -13.416 1.00 24.20 742 ARG A CA 10
ATOM 14485 C C . ARG A 1 86 ? 21.842 3.098 -14.107 1.00 13.44 742 ARG A C 10
ATOM 14486 O O . ARG A 1 86 ? 22.787 3.743 -13.644 1.00 51.23 742 ARG A O 10
ATOM 14507 N N . GLU A 1 87 ? 21.959 2.357 -15.204 1.00 75.14 743 GLU A N 10
ATOM 14508 C CA . GLU A 1 87 ? 23.238 2.229 -15.909 1.00 44.54 743 GLU A CA 10
ATOM 14509 C C . GLU A 1 87 ? 23.469 3.414 -16.858 1.00 23.04 743 GLU A C 10
ATOM 14510 O O . GLU A 1 87 ? 23.041 3.389 -18.014 1.00 20.42 743 GLU A O 10
ATOM 14522 N N . GLU A 1 88 ? 24.143 4.456 -16.376 1.00 4.23 744 GLU A N 10
ATOM 14523 C CA . GLU A 1 88 ? 24.379 5.659 -17.184 1.00 21.42 744 GLU A CA 10
ATOM 14524 C C . GLU A 1 88 ? 25.847 6.111 -17.148 1.00 33.31 744 GLU A C 10
ATOM 14525 O O . GLU A 1 88 ? 26.664 5.563 -16.412 1.00 15.04 744 GLU A O 10
ATOM 14537 N N . VAL A 1 89 ? 26.168 7.109 -17.973 1.00 62.12 745 VAL A N 10
ATOM 14538 C CA . VAL A 1 89 ? 27.523 7.680 -18.041 1.00 74.42 745 VAL A CA 10
ATOM 14539 C C . VAL A 1 89 ? 27.467 9.219 -18.043 1.00 15.32 745 VAL A C 10
ATOM 14540 O O . VAL A 1 89 ? 28.360 9.888 -18.562 1.00 54.13 745 VAL A O 10
ATOM 14553 N N . LYS A 1 90 ? 26.435 9.772 -17.409 1.00 12.54 746 LYS A N 10
ATOM 14554 C CA . LYS A 1 90 ? 26.163 11.219 -17.443 1.00 31.32 746 LYS A CA 10
ATOM 14555 C C . LYS A 1 90 ? 27.031 12.004 -16.438 1.00 35.45 746 LYS A C 10
ATOM 14556 O O . LYS A 1 90 ? 26.707 13.141 -16.080 1.00 2.21 746 LYS A O 10
ATOM 14575 N N . ASN A 1 91 ? 28.140 11.406 -15.997 1.00 3.41 747 ASN A N 10
ATOM 14576 C CA . ASN A 1 91 ? 29.050 12.061 -15.051 1.00 60.13 747 ASN A CA 10
ATOM 14577 C C . ASN A 1 91 ? 29.903 13.128 -15.759 1.00 23.23 747 ASN A C 10
ATOM 14578 O O . ASN A 1 91 ? 31.029 12.862 -16.189 1.00 5.23 747 ASN A O 10
ATOM 14589 N N . ASP A 1 92 ? 29.350 14.331 -15.888 1.00 12.41 748 ASP A N 10
ATOM 14590 C CA . ASP A 1 92 ? 30.015 15.423 -16.603 1.00 74.23 748 ASP A CA 10
ATOM 14591 C C . ASP A 1 92 ? 31.074 16.128 -15.730 1.00 21.52 748 ASP A C 10
ATOM 14592 O O . ASP A 1 92 ? 30.953 17.311 -15.408 1.00 72.21 748 ASP A O 10
ATOM 14601 N N . LYS A 1 93 ? 32.108 15.373 -15.353 1.00 64.43 749 LYS A N 10
ATOM 14602 C CA . LYS A 1 93 ? 33.220 15.889 -14.541 1.00 13.21 749 LYS A CA 10
ATOM 14603 C C . LYS A 1 93 ? 32.749 16.678 -13.299 1.00 34.03 749 LYS A C 10
ATOM 14604 O O . LYS A 1 93 ? 32.952 17.890 -13.206 1.00 40.25 749 LYS A O 10
ATOM 14623 N N . PRO A 1 94 ? 32.103 16.004 -12.326 1.00 13.53 750 PRO A N 10
ATOM 14624 C CA . PRO A 1 94 ? 31.708 16.634 -11.058 1.00 64.32 750 PRO A CA 10
ATOM 14625 C C . PRO A 1 94 ? 32.923 16.923 -10.161 1.00 54.23 750 PRO A C 10
ATOM 14626 O O . PRO A 1 94 ? 33.566 16.001 -9.653 1.00 41.25 750 PRO A O 10
ATOM 14637 N N . ILE A 1 95 ? 33.242 18.203 -9.974 1.00 21.21 751 ILE A N 10
ATOM 14638 C CA . ILE A 1 95 ? 34.404 18.604 -9.163 1.00 41.14 751 ILE A CA 10
ATOM 14639 C C . ILE A 1 95 ? 34.029 18.854 -7.692 1.00 40.21 751 ILE A C 10
ATOM 14640 O O . ILE A 1 95 ? 34.814 19.421 -6.928 1.00 53.14 751 ILE A O 10
ATOM 14656 N N . LEU A 1 96 ? 32.830 18.423 -7.306 1.00 33.43 752 LEU A N 10
ATOM 14657 C CA . LEU A 1 96 ? 32.362 18.527 -5.917 1.00 22.32 752 LEU A CA 10
ATOM 14658 C C . LEU A 1 96 ? 33.380 17.890 -4.948 1.00 52.22 752 LEU A C 10
ATOM 14659 O O . LEU A 1 96 ? 33.879 16.788 -5.188 1.00 10.35 752 LEU A O 10
ATOM 14675 N N . GLU A 1 97 ? 33.686 18.590 -3.855 1.00 43.23 753 GLU A N 10
ATOM 14676 C CA . GLU A 1 97 ? 34.686 18.122 -2.888 1.00 43.32 753 GLU A CA 10
ATOM 14677 C C . GLU A 1 97 ? 34.061 17.202 -1.834 1.00 71.42 753 GLU A C 10
ATOM 14678 O O . GLU A 1 97 ? 33.781 16.027 -2.105 1.00 43.35 753 GLU A O 10
ATOM 14691 N N . MET A 1 1 ? -38.437 -5.328 16.556 1.00 73.42 657 MET A N 11
ATOM 14692 C CA . MET A 1 1 ? -38.507 -6.798 16.784 1.00 3.45 657 MET A CA 11
ATOM 14693 C C . MET A 1 1 ? -38.303 -7.572 15.472 1.00 61.44 657 MET A C 11
ATOM 14694 O O . MET A 1 1 ? -38.663 -7.093 14.396 1.00 32.41 657 MET A O 11
ATOM 14710 N N . GLY A 1 2 ? -37.729 -8.769 15.568 1.00 53.44 658 GLY A N 11
ATOM 14711 C CA . GLY A 1 2 ? -37.393 -9.542 14.375 1.00 22.22 658 GLY A CA 11
ATOM 14712 C C . GLY A 1 2 ? -36.232 -8.928 13.600 1.00 30.35 658 GLY A C 11
ATOM 14713 O O . GLY A 1 2 ? -36.387 -8.512 12.451 1.00 31.11 658 GLY A O 11
ATOM 14717 N N . ASN A 1 3 ? -35.071 -8.853 14.242 1.00 51.42 659 ASN A N 11
ATOM 14718 C CA . ASN A 1 3 ? -33.879 -8.253 13.635 1.00 23.12 659 ASN A CA 11
ATOM 14719 C C . ASN A 1 3 ? -33.450 -8.976 12.347 1.00 63.43 659 ASN A C 11
ATOM 14720 O O . ASN A 1 3 ? -32.924 -10.090 12.393 1.00 70.33 659 ASN A O 11
ATOM 14731 N N . GLY A 1 4 ? -33.691 -8.338 11.203 1.00 41.22 660 GLY A N 11
ATOM 14732 C CA . GLY A 1 4 ? -33.202 -8.851 9.928 1.00 21.52 660 GLY A CA 11
ATOM 14733 C C . GLY A 1 4 ? -31.890 -8.185 9.527 1.00 3.13 660 GLY A C 11
ATOM 14734 O O . GLY A 1 4 ? -31.811 -7.501 8.506 1.00 61.31 660 GLY A O 11
ATOM 14738 N N . GLU A 1 5 ? -30.864 -8.378 10.347 1.00 51.11 661 GLU A N 11
ATOM 14739 C CA . GLU A 1 5 ? -29.583 -7.684 10.176 1.00 60.02 661 GLU A CA 11
ATOM 14740 C C . GLU A 1 5 ? -28.511 -8.580 9.530 1.00 24.45 661 GLU A C 11
ATOM 14741 O O . GLU A 1 5 ? -28.381 -9.760 9.861 1.00 52.54 661 GLU A O 11
ATOM 14753 N N . THR A 1 6 ? -27.748 -8.002 8.606 1.00 21.11 662 THR A N 11
ATOM 14754 C CA . THR A 1 6 ? -26.653 -8.714 7.927 1.00 62.41 662 THR A CA 11
ATOM 14755 C C . THR A 1 6 ? -25.312 -8.496 8.653 1.00 22.30 662 THR A C 11
ATOM 14756 O O . THR A 1 6 ? -25.114 -7.476 9.314 1.00 12.24 662 THR A O 11
ATOM 14767 N N . SER A 1 7 ? -24.395 -9.453 8.528 1.00 55.43 663 SER A N 11
ATOM 14768 C CA . SER A 1 7 ? -23.052 -9.323 9.120 1.00 33.33 663 SER A CA 11
ATOM 14769 C C . SER A 1 7 ? -22.061 -8.739 8.103 1.00 24.53 663 SER A C 11
ATOM 14770 O O . SER A 1 7 ? -22.144 -9.032 6.907 1.00 30.23 663 SER A O 11
ATOM 14778 N N . ASP A 1 8 ? -21.132 -7.907 8.573 1.00 65.25 664 ASP A N 11
ATOM 14779 C CA . ASP A 1 8 ? -20.153 -7.267 7.685 1.00 22.04 664 ASP A CA 11
ATOM 14780 C C . ASP A 1 8 ? -18.889 -8.122 7.495 1.00 51.34 664 ASP A C 11
ATOM 14781 O O . ASP A 1 8 ? -18.520 -8.931 8.351 1.00 41.14 664 ASP A O 11
ATOM 14790 N N . LEU A 1 9 ? -18.231 -7.910 6.361 1.00 65.41 665 LEU A N 11
ATOM 14791 C CA . LEU A 1 9 ? -17.009 -8.626 5.996 1.00 2.13 665 LEU A CA 11
ATOM 14792 C C . LEU A 1 9 ? -15.810 -7.665 5.959 1.00 60.44 665 LEU A C 11
ATOM 14793 O O . LEU A 1 9 ? -15.931 -6.536 5.481 1.00 63.42 665 LEU A O 11
ATOM 14809 N N . GLU A 1 10 ? -14.666 -8.100 6.483 1.00 13.43 666 GLU A N 11
ATOM 14810 C CA . GLU A 1 10 ? -13.437 -7.289 6.426 1.00 4.52 666 GLU A CA 11
ATOM 14811 C C . GLU A 1 10 ? -13.111 -6.865 4.977 1.00 35.51 666 GLU A C 11
ATOM 14812 O O . GLU A 1 10 ? -13.244 -7.660 4.041 1.00 51.12 666 GLU A O 11
ATOM 14824 N N . PRO A 1 11 ? -12.666 -5.604 4.780 1.00 35.11 667 PRO A N 11
ATOM 14825 C CA . PRO A 1 11 ? -12.591 -4.977 3.443 1.00 64.10 667 PRO A CA 11
ATOM 14826 C C . PRO A 1 11 ? -11.522 -5.571 2.499 1.00 11.42 667 PRO A C 11
ATOM 14827 O O . PRO A 1 11 ? -10.563 -6.221 2.924 1.00 63.33 667 PRO A O 11
ATOM 14838 N N . LYS A 1 12 ? -11.712 -5.317 1.203 1.00 22.11 668 LYS A N 11
ATOM 14839 C CA . LYS A 1 12 ? -10.795 -5.748 0.145 1.00 22.45 668 LYS A CA 11
ATOM 14840 C C . LYS A 1 12 ? -9.621 -4.761 -0.005 1.00 41.52 668 LYS A C 11
ATOM 14841 O O . LYS A 1 12 ? -9.772 -3.679 -0.569 1.00 30.34 668 LYS A O 11
ATOM 14860 N N . LEU A 1 13 ? -8.458 -5.129 0.530 1.00 4.12 669 LEU A N 11
ATOM 14861 C CA . LEU A 1 13 ? -7.245 -4.316 0.382 1.00 63.30 669 LEU A CA 11
ATOM 14862 C C . LEU A 1 13 ? -6.295 -4.924 -0.665 1.00 43.11 669 LEU A C 11
ATOM 14863 O O . LEU A 1 13 ? -5.771 -6.023 -0.478 1.00 52.52 669 LEU A O 11
ATOM 14879 N N . THR A 1 14 ? -6.089 -4.210 -1.768 1.00 71.03 670 THR A N 11
ATOM 14880 C CA . THR A 1 14 ? -5.179 -4.657 -2.833 1.00 12.24 670 THR A CA 11
ATOM 14881 C C . THR A 1 14 ? -3.833 -3.926 -2.763 1.00 75.44 670 THR A C 11
ATOM 14882 O O . THR A 1 14 ? -3.755 -2.718 -3.004 1.00 55.01 670 THR A O 11
ATOM 14893 N N . VAL A 1 15 ? -2.778 -4.664 -2.426 1.00 64.44 671 VAL A N 11
ATOM 14894 C CA . VAL A 1 15 ? -1.416 -4.120 -2.370 1.00 74.51 671 VAL A CA 11
ATOM 14895 C C . VAL A 1 15 ? -0.458 -4.958 -3.233 1.00 54.23 671 VAL A C 11
ATOM 14896 O O . VAL A 1 15 ? -0.467 -6.188 -3.155 1.00 41.25 671 VAL A O 11
ATOM 14909 N N . PRO A 1 16 ? 0.380 -4.315 -4.076 1.00 34.43 672 PRO A N 11
ATOM 14910 C CA . PRO A 1 16 ? 1.354 -5.037 -4.916 1.00 40.03 672 PRO A CA 11
ATOM 14911 C C . PRO A 1 16 ? 2.450 -5.728 -4.081 1.00 2.52 672 PRO A C 11
ATOM 14912 O O . PRO A 1 16 ? 2.958 -5.161 -3.118 1.00 52.15 672 PRO A O 11
ATOM 14923 N N . VAL A 1 17 ? 2.809 -6.956 -4.457 1.00 50.33 673 VAL A N 11
ATOM 14924 C CA . VAL A 1 17 ? 3.777 -7.749 -3.687 1.00 63.15 673 VAL A CA 11
ATOM 14925 C C . VAL A 1 17 ? 5.220 -7.231 -3.850 1.00 21.45 673 VAL A C 11
ATOM 14926 O O . VAL A 1 17 ? 6.018 -7.280 -2.910 1.00 12.41 673 VAL A O 11
ATOM 14939 N N . GLY A 1 18 ? 5.551 -6.722 -5.033 1.00 74.32 674 GLY A N 11
ATOM 14940 C CA . GLY A 1 18 ? 6.916 -6.279 -5.294 1.00 24.30 674 GLY A CA 11
ATOM 14941 C C . GLY A 1 18 ? 7.008 -5.147 -6.308 1.00 34.34 674 GLY A C 11
ATOM 14942 O O . GLY A 1 18 ? 6.168 -5.028 -7.200 1.00 31.43 674 GLY A O 11
ATOM 14946 N N . ALA A 1 19 ? 8.041 -4.320 -6.170 1.00 32.25 675 ALA A N 11
ATOM 14947 C CA . ALA A 1 19 ? 8.275 -3.195 -7.079 1.00 63.33 675 ALA A CA 11
ATOM 14948 C C . ALA A 1 19 ? 9.770 -3.061 -7.416 1.00 14.44 675 ALA A C 11
ATOM 14949 O O . ALA A 1 19 ? 10.630 -3.308 -6.569 1.00 23.11 675 ALA A O 11
ATOM 14956 N N . THR A 1 20 ? 10.074 -2.667 -8.650 1.00 42.02 676 THR A N 11
ATOM 14957 C CA . THR A 1 20 ? 11.469 -2.535 -9.102 1.00 33.13 676 THR A CA 11
ATOM 14958 C C . THR A 1 20 ? 11.699 -1.189 -9.795 1.00 21.22 676 THR A C 11
ATOM 14959 O O . THR A 1 20 ? 11.085 -0.900 -10.820 1.00 25.41 676 THR A O 11
ATOM 14970 N N . ILE A 1 21 ? 12.591 -0.370 -9.239 1.00 53.14 677 ILE A N 11
ATOM 14971 C CA . ILE A 1 21 ? 12.906 0.941 -9.821 1.00 14.42 677 ILE A CA 11
ATOM 14972 C C . ILE A 1 21 ? 14.416 1.215 -9.818 1.00 71.43 677 ILE A C 11
ATOM 14973 O O . ILE A 1 21 ? 15.211 0.400 -9.340 1.00 5.45 677 ILE A O 11
ATOM 14989 N N . HIS A 1 22 ? 14.813 2.359 -10.371 1.00 51.41 678 HIS A N 11
ATOM 14990 C CA . HIS A 1 22 ? 16.232 2.730 -10.459 1.00 64.12 678 HIS A CA 11
ATOM 14991 C C . HIS A 1 22 ? 16.488 4.147 -9.927 1.00 14.23 678 HIS A C 11
ATOM 14992 O O . HIS A 1 22 ? 15.711 5.063 -10.180 1.00 34.24 678 HIS A O 11
ATOM 15007 N N . VAL A 1 23 ? 17.603 4.305 -9.212 1.00 65.40 679 VAL A N 11
ATOM 15008 C CA . VAL A 1 23 ? 17.990 5.588 -8.601 1.00 70.22 679 VAL A CA 11
ATOM 15009 C C . VAL A 1 23 ? 17.859 6.772 -9.579 1.00 3.24 679 VAL A C 11
ATOM 15010 O O . VAL A 1 23 ? 18.480 6.785 -10.647 1.00 40.43 679 VAL A O 11
ATOM 15023 N N . GLY A 1 24 ? 17.058 7.766 -9.197 1.00 42.42 680 GLY A N 11
ATOM 15024 C CA . GLY A 1 24 ? 16.848 8.944 -10.037 1.00 54.04 680 GLY A CA 11
ATOM 15025 C C . GLY A 1 24 ? 15.498 8.950 -10.753 1.00 74.21 680 GLY A C 11
ATOM 15026 O O . GLY A 1 24 ? 15.288 9.730 -11.690 1.00 51.44 680 GLY A O 11
ATOM 15030 N N . ASP A 1 25 ? 14.577 8.095 -10.315 1.00 23.11 681 ASP A N 11
ATOM 15031 C CA . ASP A 1 25 ? 13.249 7.994 -10.932 1.00 64.41 681 ASP A CA 11
ATOM 15032 C C . ASP A 1 25 ? 12.169 8.731 -10.108 1.00 15.43 681 ASP A C 11
ATOM 15033 O O . ASP A 1 25 ? 12.471 9.595 -9.276 1.00 64.31 681 ASP A O 11
ATOM 15042 N N . SER A 1 26 ? 10.905 8.393 -10.368 1.00 0.33 682 SER A N 11
ATOM 15043 C CA . SER A 1 26 ? 9.767 8.933 -9.609 1.00 72.32 682 SER A CA 11
ATOM 15044 C C . SER A 1 26 ? 8.788 7.808 -9.239 1.00 3.44 682 SER A C 11
ATOM 15045 O O . SER A 1 26 ? 8.124 7.237 -10.113 1.00 73.33 682 SER A O 11
ATOM 15053 N N . PHE A 1 27 ? 8.703 7.482 -7.953 1.00 2.14 683 PHE A N 11
ATOM 15054 C CA . PHE A 1 27 ? 7.844 6.387 -7.480 1.00 10.12 683 PHE A CA 11
ATOM 15055 C C . PHE A 1 27 ? 6.764 6.897 -6.511 1.00 31.22 683 PHE A C 11
ATOM 15056 O O . PHE A 1 27 ? 7.049 7.699 -5.621 1.00 54.14 683 PHE A O 11
ATOM 15073 N N . VAL A 1 28 ? 5.530 6.422 -6.682 1.00 64.05 684 VAL A N 11
ATOM 15074 C CA . VAL A 1 28 ? 4.421 6.790 -5.790 1.00 2.44 684 VAL A CA 11
ATOM 15075 C C . VAL A 1 28 ? 3.806 5.544 -5.127 1.00 43.15 684 VAL A C 11
ATOM 15076 O O . VAL A 1 28 ? 3.174 4.724 -5.798 1.00 71.03 684 VAL A O 11
ATOM 15089 N N . PRO A 1 29 ? 3.974 5.387 -3.798 1.00 32.14 685 PRO A N 11
ATOM 15090 C CA . PRO A 1 29 ? 3.494 4.197 -3.068 1.00 40.31 685 PRO A CA 11
ATOM 15091 C C . PRO A 1 29 ? 1.971 3.968 -3.168 1.00 40.23 685 PRO A C 11
ATOM 15092 O O . PRO A 1 29 ? 1.527 2.874 -3.511 1.00 63.21 685 PRO A O 11
ATOM 15103 N N . MET A 1 30 ? 1.167 4.996 -2.889 1.00 74.34 686 MET A N 11
ATOM 15104 C CA . MET A 1 30 ? -0.296 4.826 -2.857 1.00 24.05 686 MET A CA 11
ATOM 15105 C C . MET A 1 30 ? -0.942 4.827 -4.251 1.00 51.33 686 MET A C 11
ATOM 15106 O O . MET A 1 30 ? -2.106 4.450 -4.393 1.00 44.22 686 MET A O 11
ATOM 15120 N N . ALA A 1 31 ? -0.196 5.228 -5.278 1.00 5.24 687 ALA A N 11
ATOM 15121 C CA . ALA A 1 31 ? -0.748 5.292 -6.640 1.00 14.24 687 ALA A CA 11
ATOM 15122 C C . ALA A 1 31 ? -1.107 3.901 -7.167 1.00 21.54 687 ALA A C 11
ATOM 15123 O O . ALA A 1 31 ? -1.917 3.763 -8.084 1.00 52.43 687 ALA A O 11
ATOM 15130 N N . GLU A 1 32 ? -0.508 2.868 -6.583 1.00 4.31 688 GLU A N 11
ATOM 15131 C CA . GLU A 1 32 ? -0.749 1.493 -7.022 1.00 23.30 688 GLU A CA 11
ATOM 15132 C C . GLU A 1 32 ? -1.609 0.700 -6.019 1.00 74.43 688 GLU A C 11
ATOM 15133 O O . GLU A 1 32 ? -1.917 -0.473 -6.248 1.00 63.51 688 GLU A O 11
ATOM 15145 N N . VAL A 1 33 ? -2.025 1.342 -4.925 1.00 51.24 689 VAL A N 11
ATOM 15146 C CA . VAL A 1 33 ? -2.807 0.663 -3.881 1.00 32.24 689 VAL A CA 11
ATOM 15147 C C . VAL A 1 33 ? -4.315 0.961 -4.019 1.00 50.03 689 VAL A C 11
ATOM 15148 O O . VAL A 1 33 ? -4.706 2.020 -4.517 1.00 3.34 689 VAL A O 11
ATOM 15161 N N . LEU A 1 34 ? -5.156 0.020 -3.582 1.00 5.53 690 LEU A N 11
ATOM 15162 C CA . LEU A 1 34 ? -6.619 0.155 -3.697 1.00 72.52 690 LEU A CA 11
ATOM 15163 C C . LEU A 1 34 ? -7.333 -0.547 -2.525 1.00 12.02 690 LEU A C 11
ATOM 15164 O O . LEU A 1 34 ? -6.856 -1.563 -2.022 1.00 71.34 690 LEU A O 11
ATOM 15180 N N . ALA A 1 35 ? -8.475 -0.001 -2.088 1.00 51.11 691 ALA A N 11
ATOM 15181 C CA . ALA A 1 35 ? -9.248 -0.600 -0.985 1.00 20.23 691 ALA A CA 11
ATOM 15182 C C . ALA A 1 35 ? -10.764 -0.414 -1.176 1.00 12.32 691 ALA A C 11
ATOM 15183 O O . ALA A 1 35 ? -11.241 0.699 -1.390 1.00 42.35 691 ALA A O 11
ATOM 15190 N N . ILE A 1 36 ? -11.519 -1.514 -1.081 1.00 52.24 692 ILE A N 11
ATOM 15191 C CA . ILE A 1 36 ? -12.980 -1.499 -1.288 1.00 20.32 692 ILE A CA 11
ATOM 15192 C C . ILE A 1 36 ? -13.722 -2.291 -0.188 1.00 11.11 692 ILE A C 11
ATOM 15193 O O . ILE A 1 36 ? -13.326 -3.402 0.155 1.00 42.34 692 ILE A O 11
ATOM 15209 N N . ASP A 1 37 ? -14.801 -1.721 0.360 1.00 20.40 693 ASP A N 11
ATOM 15210 C CA . ASP A 1 37 ? -15.667 -2.441 1.312 1.00 51.13 693 ASP A CA 11
ATOM 15211 C C . ASP A 1 37 ? -17.005 -2.826 0.658 1.00 63.42 693 ASP A C 11
ATOM 15212 O O . ASP A 1 37 ? -17.553 -2.075 -0.150 1.00 5.20 693 ASP A O 11
ATOM 15221 N N . LYS A 1 38 ? -17.530 -3.988 1.038 1.00 10.34 694 LYS A N 11
ATOM 15222 C CA . LYS A 1 38 ? -18.778 -4.512 0.473 1.00 4.50 694 LYS A CA 11
ATOM 15223 C C . LYS A 1 38 ? -19.965 -3.555 0.701 1.00 14.10 694 LYS A C 11
ATOM 15224 O O . LYS A 1 38 ? -20.804 -3.374 -0.183 1.00 75.10 694 LYS A O 11
ATOM 15243 N N . GLU A 1 39 ? -20.031 -2.946 1.885 1.00 62.54 695 GLU A N 11
ATOM 15244 C CA . GLU A 1 39 ? -21.141 -2.038 2.228 1.00 3.50 695 GLU A CA 11
ATOM 15245 C C . GLU A 1 39 ? -20.923 -0.613 1.689 1.00 14.51 695 GLU A C 11
ATOM 15246 O O . GLU A 1 39 ? -21.759 -0.075 0.962 1.00 73.23 695 GLU A O 11
ATOM 15258 N N . ASP A 1 40 ? -19.791 -0.011 2.055 1.00 1.31 696 ASP A N 11
ATOM 15259 C CA . ASP A 1 40 ? -19.548 1.417 1.801 1.00 52.25 696 ASP A CA 11
ATOM 15260 C C . ASP A 1 40 ? -19.118 1.690 0.352 1.00 74.35 696 ASP A C 11
ATOM 15261 O O . ASP A 1 40 ? -19.653 2.582 -0.311 1.00 22.24 696 ASP A O 11
ATOM 15270 N N . GLY A 1 41 ? -18.154 0.920 -0.133 1.00 25.11 697 GLY A N 11
ATOM 15271 C CA . GLY A 1 41 ? -17.618 1.144 -1.469 1.00 41.53 697 GLY A CA 11
ATOM 15272 C C . GLY A 1 41 ? -16.117 1.393 -1.463 1.00 24.41 697 GLY A C 11
ATOM 15273 O O . GLY A 1 41 ? -15.341 0.502 -1.136 1.00 12.52 697 GLY A O 11
ATOM 15277 N N . ASP A 1 42 ? -15.697 2.612 -1.798 1.00 1.51 698 ASP A N 11
ATOM 15278 C CA . ASP A 1 42 ? -14.267 2.923 -1.899 1.00 41.21 698 ASP A CA 11
ATOM 15279 C C . ASP A 1 42 ? -13.674 3.363 -0.548 1.00 13.54 698 ASP A C 11
ATOM 15280 O O . ASP A 1 42 ? -14.062 4.390 0.014 1.00 71.21 698 ASP A O 11
ATOM 15289 N N . LEU A 1 43 ? -12.727 2.580 -0.037 1.00 41.30 699 LEU A N 11
ATOM 15290 C CA . LEU A 1 43 ? -12.011 2.920 1.200 1.00 75.42 699 LEU A CA 11
ATOM 15291 C C . LEU A 1 43 ? -10.531 3.236 0.921 1.00 44.32 699 LEU A C 11
ATOM 15292 O O . LEU A 1 43 ? -9.698 3.189 1.828 1.00 30.31 699 LEU A O 11
ATOM 15308 N N . THR A 1 44 ? -10.215 3.588 -0.327 1.00 41.11 700 THR A N 11
ATOM 15309 C CA . THR A 1 44 ? -8.826 3.875 -0.728 1.00 70.04 700 THR A CA 11
ATOM 15310 C C . THR A 1 44 ? -8.233 5.046 0.079 1.00 63.03 700 THR A C 11
ATOM 15311 O O . THR A 1 44 ? -7.019 5.134 0.269 1.00 52.13 700 THR A O 11
ATOM 15322 N N . SER A 1 45 ? -9.098 5.936 0.570 1.00 64.23 701 SER A N 11
ATOM 15323 C CA . SER A 1 45 ? -8.659 7.066 1.409 1.00 61.23 701 SER A CA 11
ATOM 15324 C C . SER A 1 45 ? -8.466 6.636 2.875 1.00 52.22 701 SER A C 11
ATOM 15325 O O . SER A 1 45 ? -7.787 7.309 3.653 1.00 40.34 701 SER A O 11
ATOM 15333 N N . LYS A 1 46 ? -9.056 5.497 3.239 1.00 30.35 702 LYS A N 11
ATOM 15334 C CA . LYS A 1 46 ? -8.952 4.957 4.605 1.00 65.52 702 LYS A CA 11
ATOM 15335 C C . LYS A 1 46 ? -7.642 4.172 4.814 1.00 63.54 702 LYS A C 11
ATOM 15336 O O . LYS A 1 46 ? -7.416 3.599 5.881 1.00 63.32 702 LYS A O 11
ATOM 15355 N N . ILE A 1 47 ? -6.790 4.148 3.791 1.00 4.13 703 ILE A N 11
ATOM 15356 C CA . ILE A 1 47 ? -5.532 3.392 3.833 1.00 24.34 703 ILE A CA 11
ATOM 15357 C C . ILE A 1 47 ? -4.434 4.120 4.636 1.00 32.23 703 ILE A C 11
ATOM 15358 O O . ILE A 1 47 ? -4.270 5.338 4.539 1.00 55.33 703 ILE A O 11
ATOM 15374 N N . LYS A 1 48 ? -3.690 3.352 5.426 1.00 65.53 704 LYS A N 11
ATOM 15375 C CA . LYS A 1 48 ? -2.575 3.868 6.232 1.00 52.21 704 LYS A CA 11
ATOM 15376 C C . LYS A 1 48 ? -1.234 3.476 5.597 1.00 13.35 704 LYS A C 11
ATOM 15377 O O . LYS A 1 48 ? -1.079 2.350 5.123 1.00 25.43 704 LYS A O 11
ATOM 15396 N N . VAL A 1 49 ? -0.263 4.391 5.592 1.00 15.55 705 VAL A N 11
ATOM 15397 C CA . VAL A 1 49 ? 1.039 4.126 4.960 1.00 73.45 705 VAL A CA 11
ATOM 15398 C C . VAL A 1 49 ? 2.193 4.117 5.977 1.00 51.45 705 VAL A C 11
ATOM 15399 O O . VAL A 1 49 ? 2.554 5.153 6.543 1.00 30.51 705 VAL A O 11
ATOM 15412 N N . ASP A 1 50 ? 2.764 2.938 6.204 1.00 14.21 706 ASP A N 11
ATOM 15413 C CA . ASP A 1 50 ? 3.952 2.796 7.047 1.00 53.21 706 ASP A CA 11
ATOM 15414 C C . ASP A 1 50 ? 5.191 2.495 6.188 1.00 42.31 706 ASP A C 11
ATOM 15415 O O . ASP A 1 50 ? 5.154 1.629 5.310 1.00 51.43 706 ASP A O 11
ATOM 15424 N N . GLY A 1 51 ? 6.282 3.205 6.453 1.00 25.24 707 GLY A N 11
ATOM 15425 C CA . GLY A 1 51 ? 7.487 3.056 5.645 1.00 75.42 707 GLY A CA 11
ATOM 15426 C C . GLY A 1 51 ? 7.480 3.961 4.416 1.00 2.24 707 GLY A C 11
ATOM 15427 O O . GLY A 1 51 ? 6.440 4.503 4.038 1.00 61.53 707 GLY A O 11
ATOM 15431 N N . GLU A 1 52 ? 8.638 4.121 3.778 1.00 44.21 708 GLU A N 11
ATOM 15432 C CA . GLU A 1 52 ? 8.748 4.983 2.599 1.00 52.10 708 GLU A CA 11
ATOM 15433 C C . GLU A 1 52 ? 9.984 4.623 1.763 1.00 62.32 708 GLU A C 11
ATOM 15434 O O . GLU A 1 52 ? 10.998 4.166 2.291 1.00 52.31 708 GLU A O 11
ATOM 15446 N N . VAL A 1 53 ? 9.881 4.820 0.452 1.00 3.42 709 VAL A N 11
ATOM 15447 C CA . VAL A 1 53 ? 10.966 4.492 -0.480 1.00 13.22 709 VAL A CA 11
ATOM 15448 C C . VAL A 1 53 ? 11.824 5.724 -0.808 1.00 53.20 709 VAL A C 11
ATOM 15449 O O . VAL A 1 53 ? 11.304 6.823 -1.016 1.00 11.21 709 VAL A O 11
ATOM 15462 N N . ASP A 1 54 ? 13.137 5.532 -0.839 1.00 73.32 710 ASP A N 11
ATOM 15463 C CA . ASP A 1 54 ? 14.066 6.588 -1.239 1.00 24.42 710 ASP A CA 11
ATOM 15464 C C . ASP A 1 54 ? 14.600 6.318 -2.659 1.00 74.25 710 ASP A C 11
ATOM 15465 O O . ASP A 1 54 ? 14.949 5.184 -2.993 1.00 62.10 710 ASP A O 11
ATOM 15474 N N . THR A 1 55 ? 14.665 7.362 -3.486 1.00 60.42 711 THR A N 11
ATOM 15475 C CA . THR A 1 55 ? 15.039 7.207 -4.902 1.00 12.05 711 THR A CA 11
ATOM 15476 C C . THR A 1 55 ? 16.443 7.749 -5.210 1.00 21.31 711 THR A C 11
ATOM 15477 O O . THR A 1 55 ? 16.840 7.832 -6.375 1.00 74.12 711 THR A O 11
ATOM 15488 N N . THR A 1 56 ? 17.203 8.111 -4.175 1.00 50.55 712 THR A N 11
ATOM 15489 C CA . THR A 1 56 ? 18.590 8.577 -4.364 1.00 33.11 712 THR A CA 11
ATOM 15490 C C . THR A 1 56 ? 19.606 7.575 -3.795 1.00 30.42 712 THR A C 11
ATOM 15491 O O . THR A 1 56 ? 20.810 7.700 -4.029 1.00 41.12 712 THR A O 11
ATOM 15502 N N . LYS A 1 57 ? 19.117 6.577 -3.062 1.00 73.32 713 LYS A N 11
ATOM 15503 C CA . LYS A 1 57 ? 19.973 5.522 -2.503 1.00 74.44 713 LYS A CA 11
ATOM 15504 C C . LYS A 1 57 ? 19.417 4.127 -2.842 1.00 20.02 713 LYS A C 11
ATOM 15505 O O . LYS A 1 57 ? 18.224 3.868 -2.673 1.00 52.24 713 LYS A O 11
ATOM 15524 N N . ALA A 1 58 ? 20.288 3.231 -3.305 1.00 4.23 714 ALA A N 11
ATOM 15525 C CA . ALA A 1 58 ? 19.875 1.878 -3.701 1.00 23.43 714 ALA A CA 11
ATOM 15526 C C . ALA A 1 58 ? 19.653 0.960 -2.487 1.00 74.13 714 ALA A C 11
ATOM 15527 O O . ALA A 1 58 ? 20.480 0.905 -1.571 1.00 32.31 714 ALA A O 11
ATOM 15534 N N . GLY A 1 59 ? 18.542 0.229 -2.501 1.00 23.10 715 GLY A N 11
ATOM 15535 C CA . GLY A 1 59 ? 18.211 -0.670 -1.401 1.00 72.34 715 GLY A CA 11
ATOM 15536 C C . GLY A 1 59 ? 16.781 -1.192 -1.473 1.00 41.31 715 GLY A C 11
ATOM 15537 O O . GLY A 1 59 ? 16.033 -0.846 -2.386 1.00 52.30 715 GLY A O 11
ATOM 15541 N N . THR A 1 60 ? 16.396 -2.025 -0.506 1.00 40.34 716 THR A N 11
ATOM 15542 C CA . THR A 1 60 ? 15.047 -2.614 -0.483 1.00 73.11 716 THR A CA 11
ATOM 15543 C C . THR A 1 60 ? 14.191 -2.009 0.639 1.00 0.44 716 THR A C 11
ATOM 15544 O O . THR A 1 60 ? 14.551 -2.071 1.815 1.00 4.54 716 THR A O 11
ATOM 15555 N N . TYR A 1 61 ? 13.047 -1.440 0.266 1.00 13.05 717 TYR A N 11
ATOM 15556 C CA . TYR A 1 61 ? 12.154 -0.773 1.219 1.00 43.14 717 TYR A CA 11
ATOM 15557 C C . TYR A 1 61 ? 10.820 -1.526 1.345 1.00 25.44 717 TYR A C 11
ATOM 15558 O O . TYR A 1 61 ? 10.129 -1.755 0.347 1.00 62.05 717 TYR A O 11
ATOM 15576 N N . VAL A 1 62 ? 10.466 -1.910 2.570 1.00 14.05 718 VAL A N 11
ATOM 15577 C CA . VAL A 1 62 ? 9.222 -2.644 2.824 1.00 65.41 718 VAL A CA 11
ATOM 15578 C C . VAL A 1 62 ? 8.104 -1.696 3.286 1.00 21.43 718 VAL A C 11
ATOM 15579 O O . VAL A 1 62 ? 8.182 -1.094 4.360 1.00 12.11 718 VAL A O 11
ATOM 15592 N N . LEU A 1 63 ? 7.063 -1.568 2.466 1.00 22.13 719 LEU A N 11
ATOM 15593 C CA . LEU A 1 63 ? 5.946 -0.664 2.760 1.00 13.32 719 LEU A CA 11
ATOM 15594 C C . LEU A 1 63 ? 4.728 -1.434 3.307 1.00 3.04 719 LEU A C 11
ATOM 15595 O O . LEU A 1 63 ? 4.333 -2.459 2.752 1.00 31.14 719 LEU A O 11
ATOM 15611 N N . THR A 1 64 ? 4.144 -0.935 4.395 1.00 45.02 720 THR A N 11
ATOM 15612 C CA . THR A 1 64 ? 2.947 -1.550 4.995 1.00 60.12 720 THR A CA 11
ATOM 15613 C C . THR A 1 64 ? 1.705 -0.671 4.799 1.00 51.14 720 THR A C 11
ATOM 15614 O O . THR A 1 64 ? 1.712 0.515 5.123 1.00 40.13 720 THR A O 11
ATOM 15625 N N . TYR A 1 65 ? 0.636 -1.262 4.271 1.00 35.23 721 TYR A N 11
ATOM 15626 C CA . TYR A 1 65 ? -0.625 -0.543 4.053 1.00 3.32 721 TYR A CA 11
ATOM 15627 C C . TYR A 1 65 ? -1.758 -1.166 4.878 1.00 31.12 721 TYR A C 11
ATOM 15628 O O . TYR A 1 65 ? -2.004 -2.368 4.798 1.00 72.31 721 TYR A O 11
ATOM 15646 N N . THR A 1 66 ? -2.442 -0.349 5.671 1.00 62.32 722 THR A N 11
ATOM 15647 C CA . THR A 1 66 ? -3.526 -0.835 6.542 1.00 74.22 722 THR A CA 11
ATOM 15648 C C . THR A 1 66 ? -4.810 -0.021 6.339 1.00 12.23 722 THR A C 11
ATOM 15649 O O . THR A 1 66 ? -4.813 1.192 6.528 1.00 52.04 722 THR A O 11
ATOM 15660 N N . VAL A 1 67 ? -5.904 -0.685 5.976 1.00 50.21 723 VAL A N 11
ATOM 15661 C CA . VAL A 1 67 ? -7.179 0.009 5.740 1.00 62.41 723 VAL A CA 11
ATOM 15662 C C . VAL A 1 67 ? -8.217 -0.341 6.822 1.00 4.42 723 VAL A C 11
ATOM 15663 O O . VAL A 1 67 ? -8.285 -1.481 7.290 1.00 54.24 723 VAL A O 11
ATOM 15676 N N . THR A 1 68 ? -9.014 0.650 7.223 1.00 11.21 724 THR A N 11
ATOM 15677 C CA . THR A 1 68 ? -10.024 0.461 8.274 1.00 63.21 724 THR A CA 11
ATOM 15678 C C . THR A 1 68 ? -11.454 0.597 7.732 1.00 21.40 724 THR A C 11
ATOM 15679 O O . THR A 1 68 ? -11.801 1.593 7.097 1.00 30.42 724 THR A O 11
ATOM 15690 N N . ASP A 1 69 ? -12.273 -0.418 7.990 1.00 75.32 725 ASP A N 11
ATOM 15691 C CA . ASP A 1 69 ? -13.691 -0.410 7.614 1.00 13.24 725 ASP A CA 11
ATOM 15692 C C . ASP A 1 69 ? -14.553 0.306 8.675 1.00 5.02 725 ASP A C 11
ATOM 15693 O O . ASP A 1 69 ? -14.157 0.435 9.836 1.00 23.21 725 ASP A O 11
ATOM 15702 N N . SER A 1 70 ? -15.738 0.757 8.263 1.00 40.32 726 SER A N 11
ATOM 15703 C CA . SER A 1 70 ? -16.642 1.530 9.132 1.00 71.13 726 SER A CA 11
ATOM 15704 C C . SER A 1 70 ? -17.033 0.772 10.414 1.00 23.23 726 SER A C 11
ATOM 15705 O O . SER A 1 70 ? -17.206 1.379 11.473 1.00 62.25 726 SER A O 11
ATOM 15713 N N . LYS A 1 71 ? -17.177 -0.548 10.324 1.00 13.23 727 LYS A N 11
ATOM 15714 C CA . LYS A 1 71 ? -17.595 -1.364 11.476 1.00 1.13 727 LYS A CA 11
ATOM 15715 C C . LYS A 1 71 ? -16.385 -1.862 12.286 1.00 42.34 727 LYS A C 11
ATOM 15716 O O . LYS A 1 71 ? -16.514 -2.744 13.134 1.00 44.33 727 LYS A O 11
ATOM 15735 N N . GLY A 1 72 ? -15.212 -1.284 12.023 1.00 52.13 728 GLY A N 11
ATOM 15736 C CA . GLY A 1 72 ? -14.022 -1.602 12.806 1.00 12.41 728 GLY A CA 11
ATOM 15737 C C . GLY A 1 72 ? -13.181 -2.746 12.234 1.00 5.41 728 GLY A C 11
ATOM 15738 O O . GLY A 1 72 ? -12.273 -3.246 12.900 1.00 32.53 728 GLY A O 11
ATOM 15742 N N . HIS A 1 73 ? -13.478 -3.171 11.007 1.00 5.12 729 HIS A N 11
ATOM 15743 C CA . HIS A 1 73 ? -12.706 -4.239 10.358 1.00 33.43 729 HIS A CA 11
ATOM 15744 C C . HIS A 1 73 ? -11.405 -3.694 9.752 1.00 51.42 729 HIS A C 11
ATOM 15745 O O . HIS A 1 73 ? -11.416 -2.999 8.737 1.00 33.35 729 HIS A O 11
ATOM 15760 N N . GLU A 1 74 ? -10.287 -4.016 10.390 1.00 24.03 730 GLU A N 11
ATOM 15761 C CA . GLU A 1 74 ? -8.977 -3.491 9.991 1.00 30.44 730 GLU A CA 11
ATOM 15762 C C . GLU A 1 74 ? -8.084 -4.602 9.407 1.00 11.13 730 GLU A C 11
ATOM 15763 O O . GLU A 1 74 ? -7.864 -5.634 10.042 1.00 43.25 730 GLU A O 11
ATOM 15775 N N . VAL A 1 75 ? -7.589 -4.391 8.185 1.00 73.41 731 VAL A N 11
ATOM 15776 C CA . VAL A 1 75 ? -6.705 -5.363 7.517 1.00 54.31 731 VAL A CA 11
ATOM 15777 C C . VAL A 1 75 ? -5.453 -4.678 6.946 1.00 24.54 731 VAL A C 11
ATOM 15778 O O . VAL A 1 75 ? -5.483 -3.491 6.604 1.00 43.43 731 VAL A O 11
ATOM 15791 N N . THR A 1 76 ? -4.355 -5.430 6.835 1.00 14.12 732 THR A N 11
ATOM 15792 C CA . THR A 1 76 ? -3.072 -4.871 6.378 1.00 63.14 732 THR A CA 11
ATOM 15793 C C . THR A 1 76 ? -2.355 -5.780 5.362 1.00 52.31 732 THR A C 11
ATOM 15794 O O . THR A 1 76 ? -2.551 -6.996 5.348 1.00 1.33 732 THR A O 11
ATOM 15805 N N . ALA A 1 77 ? -1.526 -5.171 4.516 1.00 5.44 733 ALA A N 11
ATOM 15806 C CA . ALA A 1 77 ? -0.720 -5.894 3.523 1.00 52.04 733 ALA A CA 11
ATOM 15807 C C . ALA A 1 77 ? 0.612 -5.165 3.268 1.00 13.11 733 ALA A C 11
ATOM 15808 O O . ALA A 1 77 ? 0.746 -3.983 3.580 1.00 41.51 733 ALA A O 11
ATOM 15815 N N . LYS A 1 78 ? 1.595 -5.866 2.698 1.00 13.21 734 LYS A N 11
ATOM 15816 C CA . LYS A 1 78 ? 2.935 -5.290 2.485 1.00 61.15 734 LYS A CA 11
ATOM 15817 C C . LYS A 1 78 ? 3.380 -5.315 1.011 1.00 43.22 734 LYS A C 11
ATOM 15818 O O . LYS A 1 78 ? 2.910 -6.125 0.207 1.00 52.14 734 LYS A O 11
ATOM 15837 N N . GLN A 1 79 ? 4.307 -4.412 0.683 1.00 60.42 735 GLN A N 11
ATOM 15838 C CA . GLN A 1 79 ? 4.910 -4.321 -0.655 1.00 40.22 735 GLN A CA 11
ATOM 15839 C C . GLN A 1 79 ? 6.444 -4.263 -0.553 1.00 12.13 735 GLN A C 11
ATOM 15840 O O . GLN A 1 79 ? 6.993 -3.447 0.193 1.00 34.00 735 GLN A O 11
ATOM 15854 N N . THR A 1 80 ? 7.133 -5.129 -1.297 1.00 45.20 736 THR A N 11
ATOM 15855 C CA . THR A 1 80 ? 8.604 -5.147 -1.300 1.00 70.20 736 THR A CA 11
ATOM 15856 C C . THR A 1 80 ? 9.172 -4.354 -2.490 1.00 65.52 736 THR A C 11
ATOM 15857 O O . THR A 1 80 ? 9.156 -4.825 -3.627 1.00 13.12 736 THR A O 11
ATOM 15868 N N . VAL A 1 81 ? 9.675 -3.148 -2.225 1.00 32.11 737 VAL A N 11
ATOM 15869 C CA . VAL A 1 81 ? 10.249 -2.294 -3.276 1.00 22.45 737 VAL A CA 11
ATOM 15870 C C . VAL A 1 81 ? 11.785 -2.394 -3.305 1.00 1.23 737 VAL A C 11
ATOM 15871 O O . VAL A 1 81 ? 12.438 -2.296 -2.270 1.00 44.15 737 VAL A O 11
ATOM 15884 N N . THR A 1 82 ? 12.357 -2.588 -4.490 1.00 43.24 738 THR A N 11
ATOM 15885 C CA . THR A 1 82 ? 13.818 -2.684 -4.640 1.00 72.42 738 THR A CA 11
ATOM 15886 C C . THR A 1 82 ? 14.360 -1.610 -5.599 1.00 21.52 738 THR A C 11
ATOM 15887 O O . THR A 1 82 ? 14.011 -1.579 -6.783 1.00 51.23 738 THR A O 11
ATOM 15898 N N . VAL A 1 83 ? 15.213 -0.731 -5.077 1.00 54.03 739 VAL A N 11
ATOM 15899 C CA . VAL A 1 83 ? 15.818 0.347 -5.870 1.00 21.53 739 VAL A CA 11
ATOM 15900 C C . VAL A 1 83 ? 17.239 -0.030 -6.321 1.00 73.34 739 VAL A C 11
ATOM 15901 O O . VAL A 1 83 ? 18.088 -0.358 -5.493 1.00 55.15 739 VAL A O 11
ATOM 15914 N N . LYS A 1 84 ? 17.494 0.031 -7.632 1.00 33.30 740 LYS A N 11
ATOM 15915 C CA . LYS A 1 84 ? 18.796 -0.363 -8.198 1.00 52.32 740 LYS A CA 11
ATOM 15916 C C . LYS A 1 84 ? 19.547 0.833 -8.815 1.00 63.43 740 LYS A C 11
ATOM 15917 O O . LYS A 1 84 ? 18.934 1.795 -9.281 1.00 44.33 740 LYS A O 11
ATOM 15936 N N . VAL A 1 85 ? 20.879 0.757 -8.832 1.00 70.15 741 VAL A N 11
ATOM 15937 C CA . VAL A 1 85 ? 21.725 1.858 -9.324 1.00 64.42 741 VAL A CA 11
ATOM 15938 C C . VAL A 1 85 ? 21.810 1.888 -10.865 1.00 70.31 741 VAL A C 11
ATOM 15939 O O . VAL A 1 85 ? 21.586 0.878 -11.537 1.00 5.24 741 VAL A O 11
ATOM 15952 N N . ARG A 1 86 ? 22.116 3.066 -11.417 1.00 52.11 742 ARG A N 11
ATOM 15953 C CA . ARG A 1 86 ? 22.368 3.225 -12.857 1.00 0.02 742 ARG A CA 11
ATOM 15954 C C . ARG A 1 86 ? 23.851 2.982 -13.197 1.00 22.22 742 ARG A C 11
ATOM 15955 O O . ARG A 1 86 ? 24.658 2.657 -12.324 1.00 72.44 742 ARG A O 11
ATOM 15976 N N . GLU A 1 87 ? 24.208 3.152 -14.468 1.00 72.01 743 GLU A N 11
ATOM 15977 C CA . GLU A 1 87 ? 25.592 2.955 -14.918 1.00 32.14 743 GLU A CA 11
ATOM 15978 C C . GLU A 1 87 ? 26.287 4.296 -15.193 1.00 43.22 743 GLU A C 11
ATOM 15979 O O . GLU A 1 87 ? 27.512 4.362 -15.302 1.00 63.53 743 GLU A O 11
ATOM 15991 N N . GLU A 1 88 ? 25.498 5.358 -15.304 1.00 30.34 744 GLU A N 11
ATOM 15992 C CA . GLU A 1 88 ? 26.017 6.684 -15.639 1.00 33.11 744 GLU A CA 11
ATOM 15993 C C . GLU A 1 88 ? 26.368 7.490 -14.376 1.00 4.44 744 GLU A C 11
ATOM 15994 O O . GLU A 1 88 ? 25.620 7.483 -13.396 1.00 0.12 744 GLU A O 11
ATOM 16006 N N . VAL A 1 89 ? 27.498 8.194 -14.410 1.00 43.44 745 VAL A N 11
ATOM 16007 C CA . VAL A 1 89 ? 27.942 9.007 -13.272 1.00 31.31 745 VAL A CA 11
ATOM 16008 C C . VAL A 1 89 ? 27.135 10.317 -13.157 1.00 52.41 745 VAL A C 11
ATOM 16009 O O . VAL A 1 89 ? 27.305 11.250 -13.949 1.00 62.25 745 VAL A O 11
ATOM 16022 N N . LYS A 1 90 ? 26.242 10.372 -12.173 1.00 23.31 746 LYS A N 11
ATOM 16023 C CA . LYS A 1 90 ? 25.414 11.563 -11.941 1.00 24.41 746 LYS A CA 11
ATOM 16024 C C . LYS A 1 90 ? 25.906 12.380 -10.738 1.00 74.25 746 LYS A C 11
ATOM 16025 O O . LYS A 1 90 ? 26.133 11.843 -9.655 1.00 64.24 746 LYS A O 11
ATOM 16044 N N . ASN A 1 91 ? 26.069 13.686 -10.948 1.00 44.43 747 ASN A N 11
ATOM 16045 C CA . ASN A 1 91 ? 26.398 14.621 -9.867 1.00 4.12 747 ASN A CA 11
ATOM 16046 C C . ASN A 1 91 ? 25.142 15.403 -9.441 1.00 54.13 747 ASN A C 11
ATOM 16047 O O . ASN A 1 91 ? 25.220 16.387 -8.696 1.00 13.31 747 ASN A O 11
ATOM 16058 N N . ASP A 1 92 ? 23.986 14.940 -9.912 1.00 65.33 748 ASP A N 11
ATOM 16059 C CA . ASP A 1 92 ? 22.702 15.595 -9.650 1.00 13.44 748 ASP A CA 11
ATOM 16060 C C . ASP A 1 92 ? 22.289 15.509 -8.169 1.00 72.21 748 ASP A C 11
ATOM 16061 O O . ASP A 1 92 ? 21.543 14.616 -7.765 1.00 12.11 748 ASP A O 11
ATOM 16070 N N . LYS A 1 93 ? 22.810 16.428 -7.360 1.00 31.14 749 LYS A N 11
ATOM 16071 C CA . LYS A 1 93 ? 22.371 16.588 -5.968 1.00 74.53 749 LYS A CA 11
ATOM 16072 C C . LYS A 1 93 ? 21.861 18.018 -5.736 1.00 64.11 749 LYS A C 11
ATOM 16073 O O . LYS A 1 93 ? 22.528 18.985 -6.114 1.00 1.15 749 LYS A O 11
ATOM 16092 N N . PRO A 1 94 ? 20.678 18.174 -5.110 1.00 13.41 750 PRO A N 11
ATOM 16093 C CA . PRO A 1 94 ? 20.077 19.501 -4.874 1.00 20.42 750 PRO A CA 11
ATOM 16094 C C . PRO A 1 94 ? 20.918 20.392 -3.938 1.00 65.13 750 PRO A C 11
ATOM 16095 O O . PRO A 1 94 ? 21.130 20.066 -2.771 1.00 12.43 750 PRO A O 11
ATOM 16106 N N . ILE A 1 95 ? 21.373 21.533 -4.457 1.00 63.33 751 ILE A N 11
ATOM 16107 C CA . ILE A 1 95 ? 22.214 22.469 -3.692 1.00 22.13 751 ILE A CA 11
ATOM 16108 C C . ILE A 1 95 ? 21.396 23.310 -2.692 1.00 10.40 751 ILE A C 11
ATOM 16109 O O . ILE A 1 95 ? 21.816 24.398 -2.285 1.00 43.02 751 ILE A O 11
ATOM 16125 N N . LEU A 1 96 ? 20.242 22.795 -2.277 1.00 10.42 752 LEU A N 11
ATOM 16126 C CA . LEU A 1 96 ? 19.365 23.500 -1.339 1.00 52.14 752 LEU A CA 11
ATOM 16127 C C . LEU A 1 96 ? 19.268 22.759 0.004 1.00 3.13 752 LEU A C 11
ATOM 16128 O O . LEU A 1 96 ? 19.847 21.684 0.176 1.00 51.34 752 LEU A O 11
ATOM 16144 N N . GLU A 1 97 ? 18.525 23.334 0.949 1.00 31.50 753 GLU A N 11
ATOM 16145 C CA . GLU A 1 97 ? 18.396 22.755 2.293 1.00 11.11 753 GLU A CA 11
ATOM 16146 C C . GLU A 1 97 ? 17.532 21.485 2.286 1.00 34.00 753 GLU A C 11
ATOM 16147 O O . GLU A 1 97 ? 17.359 20.832 3.323 1.00 2.31 753 GLU A O 11
ATOM 16160 N N . MET A 1 1 ? -35.987 -4.239 16.974 1.00 15.24 657 MET A N 12
ATOM 16161 C CA . MET A 1 1 ? -35.225 -5.263 16.200 1.00 33.34 657 MET A CA 12
ATOM 16162 C C . MET A 1 1 ? -35.692 -6.688 16.536 1.00 52.31 657 MET A C 12
ATOM 16163 O O . MET A 1 1 ? -35.747 -7.077 17.703 1.00 35.45 657 MET A O 12
ATOM 16179 N N . GLY A 1 2 ? -36.024 -7.464 15.505 1.00 41.12 658 GLY A N 12
ATOM 16180 C CA . GLY A 1 2 ? -36.414 -8.862 15.700 1.00 43.23 658 GLY A CA 12
ATOM 16181 C C . GLY A 1 2 ? -35.229 -9.812 15.556 1.00 3.33 658 GLY A C 12
ATOM 16182 O O . GLY A 1 2 ? -34.855 -10.508 16.503 1.00 11.32 658 GLY A O 12
ATOM 16186 N N . ASN A 1 3 ? -34.641 -9.834 14.365 1.00 23.32 659 ASN A N 12
ATOM 16187 C CA . ASN A 1 3 ? -33.413 -10.590 14.099 1.00 12.11 659 ASN A CA 12
ATOM 16188 C C . ASN A 1 3 ? -32.429 -9.723 13.299 1.00 23.10 659 ASN A C 12
ATOM 16189 O O . ASN A 1 3 ? -32.633 -9.477 12.109 1.00 63.44 659 ASN A O 12
ATOM 16200 N N . GLY A 1 4 ? -31.377 -9.247 13.961 1.00 71.21 660 GLY A N 12
ATOM 16201 C CA . GLY A 1 4 ? -30.389 -8.397 13.302 1.00 52.34 660 GLY A CA 12
ATOM 16202 C C . GLY A 1 4 ? -29.491 -9.161 12.330 1.00 51.21 660 GLY A C 12
ATOM 16203 O O . GLY A 1 4 ? -28.290 -9.311 12.563 1.00 13.54 660 GLY A O 12
ATOM 16207 N N . GLU A 1 5 ? -30.076 -9.652 11.241 1.00 45.14 661 GLU A N 12
ATOM 16208 C CA . GLU A 1 5 ? -29.325 -10.376 10.216 1.00 64.31 661 GLU A CA 12
ATOM 16209 C C . GLU A 1 5 ? -28.615 -9.394 9.270 1.00 41.33 661 GLU A C 12
ATOM 16210 O O . GLU A 1 5 ? -29.240 -8.779 8.402 1.00 62.32 661 GLU A O 12
ATOM 16222 N N . THR A 1 6 ? -27.308 -9.242 9.465 1.00 62.34 662 THR A N 12
ATOM 16223 C CA . THR A 1 6 ? -26.485 -8.321 8.666 1.00 30.22 662 THR A CA 12
ATOM 16224 C C . THR A 1 6 ? -25.087 -8.907 8.449 1.00 53.35 662 THR A C 12
ATOM 16225 O O . THR A 1 6 ? -24.748 -9.941 9.028 1.00 63.34 662 THR A O 12
ATOM 16236 N N . SER A 1 7 ? -24.270 -8.256 7.625 1.00 44.40 663 SER A N 12
ATOM 16237 C CA . SER A 1 7 ? -22.944 -8.792 7.292 1.00 4.12 663 SER A CA 12
ATOM 16238 C C . SER A 1 7 ? -21.954 -7.705 6.851 1.00 53.21 663 SER A C 12
ATOM 16239 O O . SER A 1 7 ? -21.964 -7.267 5.696 1.00 23.42 663 SER A O 12
ATOM 16247 N N . ASP A 1 8 ? -21.100 -7.265 7.772 1.00 52.24 664 ASP A N 12
ATOM 16248 C CA . ASP A 1 8 ? -19.973 -6.406 7.411 1.00 22.51 664 ASP A CA 12
ATOM 16249 C C . ASP A 1 8 ? -18.761 -7.265 7.037 1.00 41.33 664 ASP A C 12
ATOM 16250 O O . ASP A 1 8 ? -18.214 -7.989 7.872 1.00 72.01 664 ASP A O 12
ATOM 16259 N N . LEU A 1 9 ? -18.363 -7.196 5.775 1.00 10.01 665 LEU A N 12
ATOM 16260 C CA . LEU A 1 9 ? -17.169 -7.891 5.308 1.00 43.44 665 LEU A CA 12
ATOM 16261 C C . LEU A 1 9 ? -15.941 -6.989 5.436 1.00 65.34 665 LEU A C 12
ATOM 16262 O O . LEU A 1 9 ? -16.011 -5.790 5.154 1.00 73.22 665 LEU A O 12
ATOM 16278 N N . GLU A 1 10 ? -14.838 -7.555 5.903 1.00 23.15 666 GLU A N 12
ATOM 16279 C CA . GLU A 1 10 ? -13.556 -6.848 5.929 1.00 10.45 666 GLU A CA 12
ATOM 16280 C C . GLU A 1 10 ? -13.171 -6.374 4.515 1.00 14.13 666 GLU A C 12
ATOM 16281 O O . GLU A 1 10 ? -13.249 -7.143 3.554 1.00 0.31 666 GLU A O 12
ATOM 16293 N N . PRO A 1 11 ? -12.768 -5.097 4.367 1.00 31.13 667 PRO A N 12
ATOM 16294 C CA . PRO A 1 11 ? -12.522 -4.493 3.043 1.00 43.43 667 PRO A CA 12
ATOM 16295 C C . PRO A 1 11 ? -11.422 -5.210 2.240 1.00 72.23 667 PRO A C 12
ATOM 16296 O O . PRO A 1 11 ? -10.471 -5.753 2.805 1.00 63.44 667 PRO A O 12
ATOM 16307 N N . LYS A 1 12 ? -11.559 -5.200 0.917 1.00 0.10 668 LYS A N 12
ATOM 16308 C CA . LYS A 1 12 ? -10.566 -5.802 0.027 1.00 21.52 668 LYS A CA 12
ATOM 16309 C C . LYS A 1 12 ? -9.400 -4.836 -0.240 1.00 24.23 668 LYS A C 12
ATOM 16310 O O . LYS A 1 12 ? -9.552 -3.832 -0.941 1.00 52.21 668 LYS A O 12
ATOM 16329 N N . LEU A 1 13 ? -8.239 -5.143 0.330 1.00 24.22 669 LEU A N 12
ATOM 16330 C CA . LEU A 1 13 ? -7.045 -4.306 0.168 1.00 55.00 669 LEU A CA 12
ATOM 16331 C C . LEU A 1 13 ? -6.133 -4.841 -0.954 1.00 50.51 669 LEU A C 12
ATOM 16332 O O . LEU A 1 13 ? -5.542 -5.914 -0.832 1.00 40.44 669 LEU A O 12
ATOM 16348 N N . THR A 1 14 ? -6.030 -4.091 -2.051 1.00 12.03 670 THR A N 12
ATOM 16349 C CA . THR A 1 14 ? -5.177 -4.486 -3.182 1.00 10.10 670 THR A CA 12
ATOM 16350 C C . THR A 1 14 ? -3.740 -3.972 -2.992 1.00 34.32 670 THR A C 12
ATOM 16351 O O . THR A 1 14 ? -3.485 -2.769 -3.085 1.00 23.54 670 THR A O 12
ATOM 16362 N N . VAL A 1 15 ? -2.808 -4.893 -2.733 1.00 13.12 671 VAL A N 12
ATOM 16363 C CA . VAL A 1 15 ? -1.390 -4.550 -2.535 1.00 71.01 671 VAL A CA 12
ATOM 16364 C C . VAL A 1 15 ? -0.472 -5.534 -3.286 1.00 51.31 671 VAL A C 12
ATOM 16365 O O . VAL A 1 15 ? -0.635 -6.752 -3.174 1.00 22.12 671 VAL A O 12
ATOM 16378 N N . PRO A 1 16 ? 0.493 -5.022 -4.075 1.00 1.24 672 PRO A N 12
ATOM 16379 C CA . PRO A 1 16 ? 1.469 -5.866 -4.785 1.00 5.23 672 PRO A CA 12
ATOM 16380 C C . PRO A 1 16 ? 2.570 -6.415 -3.856 1.00 55.52 672 PRO A C 12
ATOM 16381 O O . PRO A 1 16 ? 2.862 -5.836 -2.809 1.00 74.14 672 PRO A O 12
ATOM 16392 N N . VAL A 1 17 ? 3.183 -7.532 -4.250 1.00 0.33 673 VAL A N 12
ATOM 16393 C CA . VAL A 1 17 ? 4.166 -8.220 -3.404 1.00 51.14 673 VAL A CA 12
ATOM 16394 C C . VAL A 1 17 ? 5.572 -7.592 -3.484 1.00 24.12 673 VAL A C 12
ATOM 16395 O O . VAL A 1 17 ? 6.307 -7.570 -2.489 1.00 33.10 673 VAL A O 12
ATOM 16408 N N . GLY A 1 18 ? 5.948 -7.068 -4.650 1.00 21.33 674 GLY A N 12
ATOM 16409 C CA . GLY A 1 18 ? 7.297 -6.538 -4.808 1.00 4.24 674 GLY A CA 12
ATOM 16410 C C . GLY A 1 18 ? 7.555 -5.862 -6.155 1.00 52.11 674 GLY A C 12
ATOM 16411 O O . GLY A 1 18 ? 7.124 -6.350 -7.203 1.00 41.35 674 GLY A O 12
ATOM 16415 N N . ALA A 1 19 ? 8.278 -4.742 -6.117 1.00 2.34 675 ALA A N 12
ATOM 16416 C CA . ALA A 1 19 ? 8.649 -3.996 -7.328 1.00 52.45 675 ALA A CA 12
ATOM 16417 C C . ALA A 1 19 ? 10.092 -3.476 -7.233 1.00 40.23 675 ALA A C 12
ATOM 16418 O O . ALA A 1 19 ? 10.598 -3.222 -6.141 1.00 35.03 675 ALA A O 12
ATOM 16425 N N . THR A 1 20 ? 10.752 -3.323 -8.379 1.00 74.51 676 THR A N 12
ATOM 16426 C CA . THR A 1 20 ? 12.145 -2.838 -8.426 1.00 52.52 676 THR A CA 12
ATOM 16427 C C . THR A 1 20 ? 12.318 -1.710 -9.463 1.00 30.11 676 THR A C 12
ATOM 16428 O O . THR A 1 20 ? 12.020 -1.890 -10.643 1.00 4.43 676 THR A O 12
ATOM 16439 N N . ILE A 1 21 ? 12.807 -0.553 -9.009 1.00 4.30 677 ILE A N 12
ATOM 16440 C CA . ILE A 1 21 ? 13.014 0.620 -9.878 1.00 61.41 677 ILE A CA 12
ATOM 16441 C C . ILE A 1 21 ? 14.478 1.098 -9.838 1.00 11.41 677 ILE A C 12
ATOM 16442 O O . ILE A 1 21 ? 15.305 0.529 -9.125 1.00 4.22 677 ILE A O 12
ATOM 16458 N N . HIS A 1 22 ? 14.801 2.124 -10.627 1.00 33.15 678 HIS A N 12
ATOM 16459 C CA . HIS A 1 22 ? 16.161 2.688 -10.653 1.00 12.25 678 HIS A CA 12
ATOM 16460 C C . HIS A 1 22 ? 16.238 4.064 -9.966 1.00 53.04 678 HIS A C 12
ATOM 16461 O O . HIS A 1 22 ? 15.227 4.741 -9.773 1.00 61.02 678 HIS A O 12
ATOM 16476 N N . VAL A 1 23 ? 17.459 4.466 -9.609 1.00 24.10 679 VAL A N 12
ATOM 16477 C CA . VAL A 1 23 ? 17.713 5.784 -9.012 1.00 34.04 679 VAL A CA 12
ATOM 16478 C C . VAL A 1 23 ? 17.298 6.929 -9.954 1.00 64.04 679 VAL A C 12
ATOM 16479 O O . VAL A 1 23 ? 17.733 6.994 -11.106 1.00 22.11 679 VAL A O 12
ATOM 16492 N N . GLY A 1 24 ? 16.465 7.836 -9.444 1.00 60.12 680 GLY A N 12
ATOM 16493 C CA . GLY A 1 24 ? 15.976 8.959 -10.240 1.00 23.21 680 GLY A CA 12
ATOM 16494 C C . GLY A 1 24 ? 14.535 8.782 -10.718 1.00 64.21 680 GLY A C 12
ATOM 16495 O O . GLY A 1 24 ? 13.982 9.667 -11.373 1.00 52.41 680 GLY A O 12
ATOM 16499 N N . ASP A 1 25 ? 13.934 7.634 -10.409 1.00 71.00 681 ASP A N 12
ATOM 16500 C CA . ASP A 1 25 ? 12.545 7.354 -10.786 1.00 3.21 681 ASP A CA 12
ATOM 16501 C C . ASP A 1 25 ? 11.565 7.848 -9.696 1.00 74.10 681 ASP A C 12
ATOM 16502 O O . ASP A 1 25 ? 11.977 8.473 -8.715 1.00 54.11 681 ASP A O 12
ATOM 16511 N N . SER A 1 26 ? 10.267 7.578 -9.870 1.00 33.12 682 SER A N 12
ATOM 16512 C CA . SER A 1 26 ? 9.241 8.031 -8.909 1.00 42.44 682 SER A CA 12
ATOM 16513 C C . SER A 1 26 ? 8.237 6.913 -8.572 1.00 34.01 682 SER A C 12
ATOM 16514 O O . SER A 1 26 ? 7.775 6.187 -9.456 1.00 72.40 682 SER A O 12
ATOM 16522 N N . PHE A 1 27 ? 7.889 6.797 -7.291 1.00 32.34 683 PHE A N 12
ATOM 16523 C CA . PHE A 1 27 ? 6.970 5.749 -6.810 1.00 54.31 683 PHE A CA 12
ATOM 16524 C C . PHE A 1 27 ? 5.797 6.372 -6.026 1.00 25.44 683 PHE A C 12
ATOM 16525 O O . PHE A 1 27 ? 6.007 7.226 -5.160 1.00 62.30 683 PHE A O 12
ATOM 16542 N N . VAL A 1 28 ? 4.567 5.932 -6.312 1.00 70.24 684 VAL A N 12
ATOM 16543 C CA . VAL A 1 28 ? 3.368 6.541 -5.709 1.00 14.32 684 VAL A CA 12
ATOM 16544 C C . VAL A 1 28 ? 2.499 5.501 -4.966 1.00 71.11 684 VAL A C 12
ATOM 16545 O O . VAL A 1 28 ? 1.635 4.848 -5.562 1.00 34.23 684 VAL A O 12
ATOM 16558 N N . PRO A 1 29 ? 2.705 5.343 -3.643 1.00 64.23 685 PRO A N 12
ATOM 16559 C CA . PRO A 1 29 ? 1.965 4.353 -2.832 1.00 3.54 685 PRO A CA 12
ATOM 16560 C C . PRO A 1 29 ? 0.450 4.623 -2.751 1.00 42.51 685 PRO A C 12
ATOM 16561 O O . PRO A 1 29 ? -0.343 3.693 -2.615 1.00 5.41 685 PRO A O 12
ATOM 16572 N N . MET A 1 30 ? 0.049 5.895 -2.836 1.00 71.24 686 MET A N 12
ATOM 16573 C CA . MET A 1 30 ? -1.374 6.266 -2.723 1.00 43.32 686 MET A CA 12
ATOM 16574 C C . MET A 1 30 ? -2.153 6.022 -4.028 1.00 53.41 686 MET A C 12
ATOM 16575 O O . MET A 1 30 ? -3.376 6.164 -4.060 1.00 72.14 686 MET A O 12
ATOM 16589 N N . ALA A 1 31 ? -1.446 5.673 -5.102 1.00 51.43 687 ALA A N 12
ATOM 16590 C CA . ALA A 1 31 ? -2.090 5.366 -6.387 1.00 62.34 687 ALA A CA 12
ATOM 16591 C C . ALA A 1 31 ? -1.991 3.871 -6.728 1.00 1.33 687 ALA A C 12
ATOM 16592 O O . ALA A 1 31 ? -2.936 3.278 -7.251 1.00 14.44 687 ALA A O 12
ATOM 16599 N N . GLU A 1 32 ? -0.841 3.273 -6.425 1.00 50.11 688 GLU A N 12
ATOM 16600 C CA . GLU A 1 32 ? -0.585 1.862 -6.739 1.00 54.44 688 GLU A CA 12
ATOM 16601 C C . GLU A 1 32 ? -1.284 0.904 -5.754 1.00 35.24 688 GLU A C 12
ATOM 16602 O O . GLU A 1 32 ? -1.333 -0.306 -5.986 1.00 3.34 688 GLU A O 12
ATOM 16614 N N . VAL A 1 33 ? -1.823 1.446 -4.662 1.00 44.43 689 VAL A N 12
ATOM 16615 C CA . VAL A 1 33 ? -2.552 0.639 -3.670 1.00 32.42 689 VAL A CA 12
ATOM 16616 C C . VAL A 1 33 ? -4.019 1.097 -3.534 1.00 3.32 689 VAL A C 12
ATOM 16617 O O . VAL A 1 33 ? -4.293 2.267 -3.272 1.00 45.33 689 VAL A O 12
ATOM 16630 N N . LEU A 1 34 ? -4.956 0.160 -3.712 1.00 73.12 690 LEU A N 12
ATOM 16631 C CA . LEU A 1 34 ? -6.397 0.472 -3.670 1.00 43.41 690 LEU A CA 12
ATOM 16632 C C . LEU A 1 34 ? -7.121 -0.362 -2.596 1.00 71.10 690 LEU A C 12
ATOM 16633 O O . LEU A 1 34 ? -6.613 -1.389 -2.145 1.00 52.33 690 LEU A O 12
ATOM 16649 N N . ALA A 1 35 ? -8.317 0.081 -2.203 1.00 1.25 691 ALA A N 12
ATOM 16650 C CA . ALA A 1 35 ? -9.136 -0.650 -1.221 1.00 63.42 691 ALA A CA 12
ATOM 16651 C C . ALA A 1 35 ? -10.643 -0.483 -1.492 1.00 14.32 691 ALA A C 12
ATOM 16652 O O . ALA A 1 35 ? -11.165 0.636 -1.511 1.00 32.11 691 ALA A O 12
ATOM 16659 N N . ILE A 1 36 ? -11.339 -1.606 -1.680 1.00 3.55 692 ILE A N 12
ATOM 16660 C CA . ILE A 1 36 ? -12.786 -1.606 -1.960 1.00 10.30 692 ILE A CA 12
ATOM 16661 C C . ILE A 1 36 ? -13.551 -2.459 -0.937 1.00 10.33 692 ILE A C 12
ATOM 16662 O O . ILE A 1 36 ? -13.142 -3.573 -0.614 1.00 3.13 692 ILE A O 12
ATOM 16678 N N . ASP A 1 37 ? -14.668 -1.935 -0.435 1.00 55.22 693 ASP A N 12
ATOM 16679 C CA . ASP A 1 37 ? -15.487 -2.647 0.553 1.00 20.32 693 ASP A CA 12
ATOM 16680 C C . ASP A 1 37 ? -16.919 -2.881 0.040 1.00 70.43 693 ASP A C 12
ATOM 16681 O O . ASP A 1 37 ? -17.450 -2.084 -0.738 1.00 5.03 693 ASP A O 12
ATOM 16690 N N . LYS A 1 38 ? -17.543 -3.975 0.492 1.00 72.45 694 LYS A N 12
ATOM 16691 C CA . LYS A 1 38 ? -18.892 -4.345 0.039 1.00 3.42 694 LYS A CA 12
ATOM 16692 C C . LYS A 1 38 ? -19.946 -3.285 0.413 1.00 73.51 694 LYS A C 12
ATOM 16693 O O . LYS A 1 38 ? -20.590 -2.701 -0.460 1.00 41.24 694 LYS A O 12
ATOM 16712 N N . GLU A 1 39 ? -20.119 -3.043 1.711 1.00 64.41 695 GLU A N 12
ATOM 16713 C CA . GLU A 1 39 ? -21.180 -2.135 2.190 1.00 43.45 695 GLU A CA 12
ATOM 16714 C C . GLU A 1 39 ? -20.727 -0.669 2.176 1.00 14.23 695 GLU A C 12
ATOM 16715 O O . GLU A 1 39 ? -21.397 0.194 1.600 1.00 2.35 695 GLU A O 12
ATOM 16727 N N . ASP A 1 40 ? -19.586 -0.392 2.811 1.00 3.21 696 ASP A N 12
ATOM 16728 C CA . ASP A 1 40 ? -19.115 0.985 2.994 1.00 2.24 696 ASP A CA 12
ATOM 16729 C C . ASP A 1 40 ? -18.746 1.628 1.643 1.00 13.21 696 ASP A C 12
ATOM 16730 O O . ASP A 1 40 ? -19.178 2.741 1.328 1.00 71.14 696 ASP A O 12
ATOM 16739 N N . GLY A 1 41 ? -17.959 0.912 0.843 1.00 72.11 697 GLY A N 12
ATOM 16740 C CA . GLY A 1 41 ? -17.568 1.406 -0.473 1.00 64.12 697 GLY A CA 12
ATOM 16741 C C . GLY A 1 41 ? -16.057 1.495 -0.654 1.00 12.12 697 GLY A C 12
ATOM 16742 O O . GLY A 1 41 ? -15.312 0.682 -0.109 1.00 44.03 697 GLY A O 12
ATOM 16746 N N . ASP A 1 42 ? -15.605 2.477 -1.424 1.00 41.32 698 ASP A N 12
ATOM 16747 C CA . ASP A 1 42 ? -14.175 2.677 -1.657 1.00 41.41 698 ASP A CA 12
ATOM 16748 C C . ASP A 1 42 ? -13.480 3.203 -0.389 1.00 51.33 698 ASP A C 12
ATOM 16749 O O . ASP A 1 42 ? -13.713 4.334 0.038 1.00 1.40 698 ASP A O 12
ATOM 16758 N N . LEU A 1 43 ? -12.635 2.372 0.213 1.00 10.20 699 LEU A N 12
ATOM 16759 C CA . LEU A 1 43 ? -11.901 2.758 1.425 1.00 21.23 699 LEU A CA 12
ATOM 16760 C C . LEU A 1 43 ? -10.425 3.064 1.117 1.00 41.41 699 LEU A C 12
ATOM 16761 O O . LEU A 1 43 ? -9.589 3.116 2.020 1.00 23.11 699 LEU A O 12
ATOM 16777 N N . THR A 1 44 ? -10.119 3.292 -0.160 1.00 44.30 700 THR A N 12
ATOM 16778 C CA . THR A 1 44 ? -8.752 3.623 -0.593 1.00 31.41 700 THR A CA 12
ATOM 16779 C C . THR A 1 44 ? -8.220 4.869 0.140 1.00 13.21 700 THR A C 12
ATOM 16780 O O . THR A 1 44 ? -7.048 4.940 0.507 1.00 73.35 700 THR A O 12
ATOM 16791 N N . SER A 1 45 ? -9.106 5.836 0.376 1.00 35.23 701 SER A N 12
ATOM 16792 C CA . SER A 1 45 ? -8.741 7.074 1.090 1.00 54.44 701 SER A CA 12
ATOM 16793 C C . SER A 1 45 ? -8.426 6.812 2.573 1.00 23.12 701 SER A C 12
ATOM 16794 O O . SER A 1 45 ? -7.892 7.682 3.264 1.00 12.23 701 SER A O 12
ATOM 16802 N N . LYS A 1 46 ? -8.763 5.617 3.061 1.00 35.34 702 LYS A N 12
ATOM 16803 C CA . LYS A 1 46 ? -8.575 5.270 4.478 1.00 20.14 702 LYS A CA 12
ATOM 16804 C C . LYS A 1 46 ? -7.313 4.412 4.695 1.00 15.34 702 LYS A C 12
ATOM 16805 O O . LYS A 1 46 ? -7.032 3.979 5.814 1.00 71.54 702 LYS A O 12
ATOM 16824 N N . ILE A 1 47 ? -6.560 4.170 3.622 1.00 62.43 703 ILE A N 12
ATOM 16825 C CA . ILE A 1 47 ? -5.347 3.343 3.691 1.00 50.13 703 ILE A CA 12
ATOM 16826 C C . ILE A 1 47 ? -4.191 4.085 4.382 1.00 42.34 703 ILE A C 12
ATOM 16827 O O . ILE A 1 47 ? -3.735 5.128 3.910 1.00 73.24 703 ILE A O 12
ATOM 16843 N N . LYS A 1 48 ? -3.726 3.535 5.499 1.00 11.24 704 LYS A N 12
ATOM 16844 C CA . LYS A 1 48 ? -2.577 4.083 6.223 1.00 53.25 704 LYS A CA 12
ATOM 16845 C C . LYS A 1 48 ? -1.264 3.560 5.616 1.00 33.41 704 LYS A C 12
ATOM 16846 O O . LYS A 1 48 ? -0.996 2.356 5.645 1.00 12.43 704 LYS A O 12
ATOM 16865 N N . VAL A 1 49 ? -0.460 4.463 5.054 1.00 62.31 705 VAL A N 12
ATOM 16866 C CA . VAL A 1 49 ? 0.804 4.081 4.409 1.00 33.11 705 VAL A CA 12
ATOM 16867 C C . VAL A 1 49 ? 1.998 4.238 5.366 1.00 13.33 705 VAL A C 12
ATOM 16868 O O . VAL A 1 49 ? 2.433 5.352 5.666 1.00 1.22 705 VAL A O 12
ATOM 16881 N N . ASP A 1 50 ? 2.520 3.111 5.843 1.00 13.30 706 ASP A N 12
ATOM 16882 C CA . ASP A 1 50 ? 3.667 3.100 6.753 1.00 35.44 706 ASP A CA 12
ATOM 16883 C C . ASP A 1 50 ? 4.965 2.740 6.005 1.00 51.23 706 ASP A C 12
ATOM 16884 O O . ASP A 1 50 ? 5.047 1.701 5.346 1.00 50.04 706 ASP A O 12
ATOM 16893 N N . GLY A 1 51 ? 5.979 3.591 6.120 1.00 10.15 707 GLY A N 12
ATOM 16894 C CA . GLY A 1 51 ? 7.254 3.339 5.453 1.00 52.41 707 GLY A CA 12
ATOM 16895 C C . GLY A 1 51 ? 7.553 4.326 4.327 1.00 14.34 707 GLY A C 12
ATOM 16896 O O . GLY A 1 51 ? 6.658 5.017 3.836 1.00 10.34 707 GLY A O 12
ATOM 16900 N N . GLU A 1 52 ? 8.816 4.375 3.901 1.00 22.33 708 GLU A N 12
ATOM 16901 C CA . GLU A 1 52 ? 9.250 5.325 2.868 1.00 14.11 708 GLU A CA 12
ATOM 16902 C C . GLU A 1 52 ? 10.414 4.762 2.031 1.00 22.43 708 GLU A C 12
ATOM 16903 O O . GLU A 1 52 ? 11.268 4.032 2.540 1.00 41.41 708 GLU A O 12
ATOM 16915 N N . VAL A 1 53 ? 10.437 5.109 0.741 1.00 72.02 709 VAL A N 12
ATOM 16916 C CA . VAL A 1 53 ? 11.461 4.611 -0.192 1.00 3.11 709 VAL A CA 12
ATOM 16917 C C . VAL A 1 53 ? 12.267 5.763 -0.816 1.00 34.04 709 VAL A C 12
ATOM 16918 O O . VAL A 1 53 ? 11.696 6.655 -1.451 1.00 64.41 709 VAL A O 12
ATOM 16931 N N . ASP A 1 54 ? 13.590 5.744 -0.632 1.00 2.44 710 ASP A N 12
ATOM 16932 C CA . ASP A 1 54 ? 14.471 6.721 -1.282 1.00 43.34 710 ASP A CA 12
ATOM 16933 C C . ASP A 1 54 ? 14.622 6.409 -2.779 1.00 34.33 710 ASP A C 12
ATOM 16934 O O . ASP A 1 54 ? 14.823 5.259 -3.164 1.00 11.10 710 ASP A O 12
ATOM 16943 N N . THR A 1 55 ? 14.554 7.435 -3.622 1.00 61.03 711 THR A N 12
ATOM 16944 C CA . THR A 1 55 ? 14.779 7.257 -5.066 1.00 4.33 711 THR A CA 12
ATOM 16945 C C . THR A 1 55 ? 16.225 7.592 -5.448 1.00 41.10 711 THR A C 12
ATOM 16946 O O . THR A 1 55 ? 16.600 7.531 -6.617 1.00 3.41 711 THR A O 12
ATOM 16957 N N . THR A 1 56 ? 17.026 7.957 -4.450 1.00 65.43 712 THR A N 12
ATOM 16958 C CA . THR A 1 56 ? 18.447 8.285 -4.651 1.00 73.43 712 THR A CA 12
ATOM 16959 C C . THR A 1 56 ? 19.372 7.296 -3.925 1.00 3.00 712 THR A C 12
ATOM 16960 O O . THR A 1 56 ? 20.593 7.450 -3.940 1.00 2.53 712 THR A O 12
ATOM 16971 N N . LYS A 1 57 ? 18.786 6.276 -3.300 1.00 23.24 713 LYS A N 12
ATOM 16972 C CA . LYS A 1 57 ? 19.547 5.315 -2.486 1.00 21.14 713 LYS A CA 12
ATOM 16973 C C . LYS A 1 57 ? 19.302 3.868 -2.943 1.00 41.30 713 LYS A C 12
ATOM 16974 O O . LYS A 1 57 ? 18.166 3.398 -2.959 1.00 22.14 713 LYS A O 12
ATOM 16993 N N . ALA A 1 58 ? 20.372 3.165 -3.310 1.00 71.21 714 ALA A N 12
ATOM 16994 C CA . ALA A 1 58 ? 20.271 1.745 -3.671 1.00 65.15 714 ALA A CA 12
ATOM 16995 C C . ALA A 1 58 ? 19.975 0.867 -2.445 1.00 61.24 714 ALA A C 12
ATOM 16996 O O . ALA A 1 58 ? 20.815 0.720 -1.552 1.00 31.45 714 ALA A O 12
ATOM 17003 N N . GLY A 1 59 ? 18.781 0.279 -2.411 1.00 25.12 715 GLY A N 12
ATOM 17004 C CA . GLY A 1 59 ? 18.394 -0.578 -1.295 1.00 2.15 715 GLY A CA 12
ATOM 17005 C C . GLY A 1 59 ? 16.948 -1.062 -1.388 1.00 4.50 715 GLY A C 12
ATOM 17006 O O . GLY A 1 59 ? 16.172 -0.573 -2.210 1.00 41.23 715 GLY A O 12
ATOM 17010 N N . THR A 1 60 ? 16.589 -2.031 -0.547 1.00 25.42 716 THR A N 12
ATOM 17011 C CA . THR A 1 60 ? 15.221 -2.577 -0.520 1.00 23.44 716 THR A CA 12
ATOM 17012 C C . THR A 1 60 ? 14.424 -2.054 0.686 1.00 64.11 716 THR A C 12
ATOM 17013 O O . THR A 1 60 ? 14.835 -2.229 1.833 1.00 13.31 716 THR A O 12
ATOM 17024 N N . TYR A 1 61 ? 13.281 -1.427 0.422 1.00 73.12 717 TYR A N 12
ATOM 17025 C CA . TYR A 1 61 ? 12.391 -0.935 1.483 1.00 13.33 717 TYR A CA 12
ATOM 17026 C C . TYR A 1 61 ? 11.003 -1.591 1.392 1.00 15.23 717 TYR A C 12
ATOM 17027 O O . TYR A 1 61 ? 10.329 -1.510 0.364 1.00 15.31 717 TYR A O 12
ATOM 17045 N N . VAL A 1 62 ? 10.583 -2.245 2.469 1.00 22.31 718 VAL A N 12
ATOM 17046 C CA . VAL A 1 62 ? 9.257 -2.867 2.529 1.00 35.02 718 VAL A CA 12
ATOM 17047 C C . VAL A 1 62 ? 8.220 -1.905 3.132 1.00 52.24 718 VAL A C 12
ATOM 17048 O O . VAL A 1 62 ? 8.340 -1.493 4.287 1.00 14.52 718 VAL A O 12
ATOM 17061 N N . LEU A 1 63 ? 7.207 -1.551 2.347 1.00 35.01 719 LEU A N 12
ATOM 17062 C CA . LEU A 1 63 ? 6.156 -0.629 2.797 1.00 1.10 719 LEU A CA 12
ATOM 17063 C C . LEU A 1 63 ? 4.947 -1.397 3.353 1.00 73.32 719 LEU A C 12
ATOM 17064 O O . LEU A 1 63 ? 4.642 -2.493 2.898 1.00 74.42 719 LEU A O 12
ATOM 17080 N N . THR A 1 64 ? 4.260 -0.813 4.331 1.00 42.21 720 THR A N 12
ATOM 17081 C CA . THR A 1 64 ? 3.084 -1.451 4.950 1.00 14.41 720 THR A CA 12
ATOM 17082 C C . THR A 1 64 ? 1.810 -0.648 4.669 1.00 3.31 720 THR A C 12
ATOM 17083 O O . THR A 1 64 ? 1.794 0.573 4.816 1.00 11.00 720 THR A O 12
ATOM 17094 N N . TYR A 1 65 ? 0.746 -1.336 4.259 1.00 10.10 721 TYR A N 12
ATOM 17095 C CA . TYR A 1 65 ? -0.537 -0.684 3.967 1.00 2.13 721 TYR A CA 12
ATOM 17096 C C . TYR A 1 65 ? -1.665 -1.284 4.813 1.00 41.24 721 TYR A C 12
ATOM 17097 O O . TYR A 1 65 ? -1.996 -2.462 4.679 1.00 13.40 721 TYR A O 12
ATOM 17115 N N . THR A 1 66 ? -2.251 -0.473 5.688 1.00 43.32 722 THR A N 12
ATOM 17116 C CA . THR A 1 66 ? -3.320 -0.940 6.585 1.00 20.42 722 THR A CA 12
ATOM 17117 C C . THR A 1 66 ? -4.592 -0.096 6.430 1.00 64.32 722 THR A C 12
ATOM 17118 O O . THR A 1 66 ? -4.561 1.121 6.599 1.00 21.44 722 THR A O 12
ATOM 17129 N N . VAL A 1 67 ? -5.714 -0.742 6.111 1.00 51.31 723 VAL A N 12
ATOM 17130 C CA . VAL A 1 67 ? -6.999 -0.040 5.949 1.00 14.42 723 VAL A CA 12
ATOM 17131 C C . VAL A 1 67 ? -8.051 -0.546 6.956 1.00 42.44 723 VAL A C 12
ATOM 17132 O O . VAL A 1 67 ? -8.187 -1.752 7.180 1.00 54.01 723 VAL A O 12
ATOM 17145 N N . THR A 1 68 ? -8.798 0.386 7.553 1.00 72.42 724 THR A N 12
ATOM 17146 C CA . THR A 1 68 ? -9.774 0.046 8.600 1.00 21.02 724 THR A CA 12
ATOM 17147 C C . THR A 1 68 ? -11.214 0.398 8.187 1.00 41.15 724 THR A C 12
ATOM 17148 O O . THR A 1 68 ? -11.498 1.524 7.771 1.00 72.43 724 THR A O 12
ATOM 17159 N N . ASP A 1 69 ? -12.117 -0.572 8.309 1.00 73.42 725 ASP A N 12
ATOM 17160 C CA . ASP A 1 69 ? -13.542 -0.366 8.022 1.00 40.24 725 ASP A CA 12
ATOM 17161 C C . ASP A 1 69 ? -14.212 0.442 9.151 1.00 4.22 725 ASP A C 12
ATOM 17162 O O . ASP A 1 69 ? -13.795 0.373 10.310 1.00 74.22 725 ASP A O 12
ATOM 17171 N N . SER A 1 70 ? -15.266 1.175 8.809 1.00 13.40 726 SER A N 12
ATOM 17172 C CA . SER A 1 70 ? -15.976 2.032 9.771 1.00 0.35 726 SER A CA 12
ATOM 17173 C C . SER A 1 70 ? -16.610 1.230 10.924 1.00 22.34 726 SER A C 12
ATOM 17174 O O . SER A 1 70 ? -16.788 1.755 12.026 1.00 21.25 726 SER A O 12
ATOM 17182 N N . LYS A 1 71 ? -16.953 -0.038 10.678 1.00 32.20 727 LYS A N 12
ATOM 17183 C CA . LYS A 1 71 ? -17.554 -0.888 11.723 1.00 72.22 727 LYS A CA 12
ATOM 17184 C C . LYS A 1 71 ? -16.501 -1.747 12.452 1.00 11.24 727 LYS A C 12
ATOM 17185 O O . LYS A 1 71 ? -16.844 -2.564 13.307 1.00 45.44 727 LYS A O 12
ATOM 17204 N N . GLY A 1 72 ? -15.222 -1.559 12.119 1.00 1.31 728 GLY A N 12
ATOM 17205 C CA . GLY A 1 72 ? -14.147 -2.188 12.892 1.00 3.24 728 GLY A CA 12
ATOM 17206 C C . GLY A 1 72 ? -13.521 -3.436 12.260 1.00 50.11 728 GLY A C 12
ATOM 17207 O O . GLY A 1 72 ? -13.129 -4.357 12.972 1.00 51.35 728 GLY A O 12
ATOM 17211 N N . HIS A 1 73 ? -13.420 -3.483 10.933 1.00 3.31 729 HIS A N 12
ATOM 17212 C CA . HIS A 1 73 ? -12.653 -4.547 10.258 1.00 62.32 729 HIS A CA 12
ATOM 17213 C C . HIS A 1 73 ? -11.365 -3.986 9.639 1.00 54.53 729 HIS A C 12
ATOM 17214 O O . HIS A 1 73 ? -11.411 -3.231 8.669 1.00 73.21 729 HIS A O 12
ATOM 17229 N N . GLU A 1 74 ? -10.219 -4.364 10.198 1.00 31.42 730 GLU A N 12
ATOM 17230 C CA . GLU A 1 74 ? -8.924 -3.806 9.779 1.00 30.33 730 GLU A CA 12
ATOM 17231 C C . GLU A 1 74 ? -8.028 -4.865 9.115 1.00 3.43 730 GLU A C 12
ATOM 17232 O O . GLU A 1 74 ? -7.648 -5.853 9.743 1.00 22.14 730 GLU A O 12
ATOM 17244 N N . VAL A 1 75 ? -7.681 -4.644 7.846 1.00 3.11 731 VAL A N 12
ATOM 17245 C CA . VAL A 1 75 ? -6.793 -5.558 7.108 1.00 72.15 731 VAL A CA 12
ATOM 17246 C C . VAL A 1 75 ? -5.489 -4.852 6.693 1.00 51.31 731 VAL A C 12
ATOM 17247 O O . VAL A 1 75 ? -5.455 -3.626 6.548 1.00 3.01 731 VAL A O 12
ATOM 17260 N N . THR A 1 76 ? -4.418 -5.626 6.493 1.00 21.32 732 THR A N 12
ATOM 17261 C CA . THR A 1 76 ? -3.095 -5.046 6.194 1.00 72.20 732 THR A CA 12
ATOM 17262 C C . THR A 1 76 ? -2.250 -5.936 5.267 1.00 3.40 732 THR A C 12
ATOM 17263 O O . THR A 1 76 ? -2.312 -7.168 5.330 1.00 43.51 732 THR A O 12
ATOM 17274 N N . ALA A 1 77 ? -1.459 -5.296 4.405 1.00 42.42 733 ALA A N 12
ATOM 17275 C CA . ALA A 1 77 ? -0.563 -6.004 3.483 1.00 55.32 733 ALA A CA 12
ATOM 17276 C C . ALA A 1 77 ? 0.704 -5.178 3.196 1.00 41.52 733 ALA A C 12
ATOM 17277 O O . ALA A 1 77 ? 0.646 -3.951 3.109 1.00 12.31 733 ALA A O 12
ATOM 17284 N N . LYS A 1 78 ? 1.845 -5.853 3.055 1.00 11.13 734 LYS A N 12
ATOM 17285 C CA . LYS A 1 78 ? 3.127 -5.177 2.804 1.00 53.34 734 LYS A CA 12
ATOM 17286 C C . LYS A 1 78 ? 3.614 -5.361 1.354 1.00 50.15 734 LYS A C 12
ATOM 17287 O O . LYS A 1 78 ? 3.207 -6.288 0.655 1.00 10.41 734 LYS A O 12
ATOM 17306 N N . GLN A 1 79 ? 4.506 -4.466 0.925 1.00 34.05 735 GLN A N 12
ATOM 17307 C CA . GLN A 1 79 ? 5.070 -4.477 -0.434 1.00 13.11 735 GLN A CA 12
ATOM 17308 C C . GLN A 1 79 ? 6.600 -4.317 -0.393 1.00 55.41 735 GLN A C 12
ATOM 17309 O O . GLN A 1 79 ? 7.118 -3.408 0.255 1.00 32.42 735 GLN A O 12
ATOM 17323 N N . THR A 1 80 ? 7.319 -5.194 -1.095 1.00 44.24 736 THR A N 12
ATOM 17324 C CA . THR A 1 80 ? 8.793 -5.154 -1.115 1.00 3.43 736 THR A CA 12
ATOM 17325 C C . THR A 1 80 ? 9.328 -4.350 -2.312 1.00 5.51 736 THR A C 12
ATOM 17326 O O . THR A 1 80 ? 9.329 -4.829 -3.446 1.00 74.34 736 THR A O 12
ATOM 17337 N N . VAL A 1 81 ? 9.787 -3.126 -2.056 1.00 52.53 737 VAL A N 12
ATOM 17338 C CA . VAL A 1 81 ? 10.317 -2.256 -3.116 1.00 54.30 737 VAL A CA 12
ATOM 17339 C C . VAL A 1 81 ? 11.856 -2.223 -3.101 1.00 15.50 737 VAL A C 12
ATOM 17340 O O . VAL A 1 81 ? 12.469 -2.095 -2.048 1.00 10.23 737 VAL A O 12
ATOM 17353 N N . THR A 1 82 ? 12.475 -2.333 -4.275 1.00 74.22 738 THR A N 12
ATOM 17354 C CA . THR A 1 82 ? 13.942 -2.293 -4.391 1.00 34.32 738 THR A CA 12
ATOM 17355 C C . THR A 1 82 ? 14.395 -1.216 -5.384 1.00 71.51 738 THR A C 12
ATOM 17356 O O . THR A 1 82 ? 13.874 -1.126 -6.494 1.00 3.45 738 THR A O 12
ATOM 17367 N N . VAL A 1 83 ? 15.361 -0.397 -4.976 1.00 22.13 739 VAL A N 12
ATOM 17368 C CA . VAL A 1 83 ? 15.923 0.639 -5.848 1.00 51.25 739 VAL A CA 12
ATOM 17369 C C . VAL A 1 83 ? 17.363 0.290 -6.262 1.00 41.41 739 VAL A C 12
ATOM 17370 O O . VAL A 1 83 ? 18.210 -0.003 -5.416 1.00 4.45 739 VAL A O 12
ATOM 17383 N N . LYS A 1 84 ? 17.629 0.319 -7.566 1.00 35.44 740 LYS A N 12
ATOM 17384 C CA . LYS A 1 84 ? 18.965 0.026 -8.101 1.00 22.22 740 LYS A CA 12
ATOM 17385 C C . LYS A 1 84 ? 19.570 1.254 -8.801 1.00 31.22 740 LYS A C 12
ATOM 17386 O O . LYS A 1 84 ? 18.850 2.100 -9.330 1.00 3.15 740 LYS A O 12
ATOM 17405 N N . VAL A 1 85 ? 20.897 1.336 -8.826 1.00 32.02 741 VAL A N 12
ATOM 17406 C CA . VAL A 1 85 ? 21.588 2.477 -9.438 1.00 51.12 741 VAL A CA 12
ATOM 17407 C C . VAL A 1 85 ? 21.679 2.313 -10.966 1.00 33.11 741 VAL A C 12
ATOM 17408 O O . VAL A 1 85 ? 21.795 1.194 -11.474 1.00 52.50 741 VAL A O 12
ATOM 17421 N N . ARG A 1 86 ? 21.606 3.426 -11.697 1.00 63.54 742 ARG A N 12
ATOM 17422 C CA . ARG A 1 86 ? 21.720 3.390 -13.160 1.00 42.30 742 ARG A CA 12
ATOM 17423 C C . ARG A 1 86 ? 23.185 3.375 -13.627 1.00 22.24 742 ARG A C 12
ATOM 17424 O O . ARG A 1 86 ? 24.095 3.763 -12.888 1.00 1.24 742 ARG A O 12
ATOM 17445 N N . GLU A 1 87 ? 23.396 2.913 -14.856 1.00 74.10 743 GLU A N 12
ATOM 17446 C CA . GLU A 1 87 ? 24.742 2.774 -15.430 1.00 63.32 743 GLU A CA 12
ATOM 17447 C C . GLU A 1 87 ? 25.403 4.132 -15.715 1.00 14.02 743 GLU A C 12
ATOM 17448 O O . GLU A 1 87 ? 24.741 5.089 -16.117 1.00 13.12 743 GLU A O 12
ATOM 17460 N N . GLU A 1 88 ? 26.717 4.200 -15.510 1.00 53.02 744 GLU A N 12
ATOM 17461 C CA . GLU A 1 88 ? 27.508 5.374 -15.887 1.00 14.12 744 GLU A CA 12
ATOM 17462 C C . GLU A 1 88 ? 28.410 5.038 -17.089 1.00 40.31 744 GLU A C 12
ATOM 17463 O O . GLU A 1 88 ? 29.037 3.976 -17.125 1.00 64.32 744 GLU A O 12
ATOM 17475 N N . VAL A 1 89 ? 28.469 5.936 -18.072 1.00 11.43 745 VAL A N 12
ATOM 17476 C CA . VAL A 1 89 ? 29.254 5.699 -19.292 1.00 42.13 745 VAL A CA 12
ATOM 17477 C C . VAL A 1 89 ? 30.737 6.074 -19.110 1.00 21.01 745 VAL A C 12
ATOM 17478 O O . VAL A 1 89 ? 31.143 6.551 -18.049 1.00 10.03 745 VAL A O 12
ATOM 17491 N N . LYS A 1 90 ? 31.539 5.842 -20.151 1.00 12.42 746 LYS A N 12
ATOM 17492 C CA . LYS A 1 90 ? 32.973 6.165 -20.131 1.00 55.41 746 LYS A CA 12
ATOM 17493 C C . LYS A 1 90 ? 33.218 7.672 -19.947 1.00 0.33 746 LYS A C 12
ATOM 17494 O O . LYS A 1 90 ? 33.280 8.428 -20.917 1.00 30.14 746 LYS A O 12
ATOM 17513 N N . ASN A 1 91 ? 33.337 8.103 -18.696 1.00 2.52 747 ASN A N 12
ATOM 17514 C CA . ASN A 1 91 ? 33.605 9.509 -18.380 1.00 15.22 747 ASN A CA 12
ATOM 17515 C C . ASN A 1 91 ? 35.107 9.776 -18.210 1.00 42.42 747 ASN A C 12
ATOM 17516 O O . ASN A 1 91 ? 35.916 8.850 -18.126 1.00 11.31 747 ASN A O 12
ATOM 17527 N N . ASP A 1 92 ? 35.464 11.052 -18.116 1.00 23.43 748 ASP A N 12
ATOM 17528 C CA . ASP A 1 92 ? 36.863 11.474 -17.983 1.00 4.22 748 ASP A CA 12
ATOM 17529 C C . ASP A 1 92 ? 37.341 11.403 -16.519 1.00 70.52 748 ASP A C 12
ATOM 17530 O O . ASP A 1 92 ? 38.198 12.181 -16.096 1.00 32.14 748 ASP A O 12
ATOM 17539 N N . LYS A 1 93 ? 36.798 10.441 -15.773 1.00 15.22 749 LYS A N 12
ATOM 17540 C CA . LYS A 1 93 ? 37.067 10.290 -14.337 1.00 41.30 749 LYS A CA 12
ATOM 17541 C C . LYS A 1 93 ? 36.761 11.593 -13.570 1.00 71.43 749 LYS A C 12
ATOM 17542 O O . LYS A 1 93 ? 37.669 12.324 -13.169 1.00 54.13 749 LYS A O 12
ATOM 17561 N N . PRO A 1 94 ? 35.466 11.914 -13.382 1.00 15.20 750 PRO A N 12
ATOM 17562 C CA . PRO A 1 94 ? 35.045 13.147 -12.701 1.00 55.21 750 PRO A CA 12
ATOM 17563 C C . PRO A 1 94 ? 35.344 13.124 -11.195 1.00 15.45 750 PRO A C 12
ATOM 17564 O O . PRO A 1 94 ? 34.671 12.429 -10.431 1.00 2.44 750 PRO A O 12
ATOM 17575 N N . ILE A 1 95 ? 36.368 13.863 -10.772 1.00 14.33 751 ILE A N 12
ATOM 17576 C CA . ILE A 1 95 ? 36.709 13.956 -9.348 1.00 52.01 751 ILE A CA 12
ATOM 17577 C C . ILE A 1 95 ? 35.711 14.872 -8.619 1.00 72.44 751 ILE A C 12
ATOM 17578 O O . ILE A 1 95 ? 35.992 16.043 -8.351 1.00 32.40 751 ILE A O 12
ATOM 17594 N N . LEU A 1 96 ? 34.529 14.332 -8.331 1.00 13.41 752 LEU A N 12
ATOM 17595 C CA . LEU A 1 96 ? 33.429 15.118 -7.760 1.00 11.31 752 LEU A CA 12
ATOM 17596 C C . LEU A 1 96 ? 33.665 15.441 -6.275 1.00 72.52 752 LEU A C 12
ATOM 17597 O O . LEU A 1 96 ? 33.290 14.671 -5.388 1.00 52.43 752 LEU A O 12
ATOM 17613 N N . GLU A 1 97 ? 34.305 16.578 -6.017 1.00 34.02 753 GLU A N 12
ATOM 17614 C CA . GLU A 1 97 ? 34.544 17.044 -4.647 1.00 53.43 753 GLU A CA 12
ATOM 17615 C C . GLU A 1 97 ? 33.533 18.126 -4.245 1.00 14.31 753 GLU A C 12
ATOM 17616 O O . GLU A 1 97 ? 32.661 18.509 -5.037 1.00 43.15 753 GLU A O 12
ATOM 17629 N N . MET A 1 1 ? -29.698 -10.634 25.547 1.00 35.52 657 MET A N 13
ATOM 17630 C CA . MET A 1 1 ? -29.056 -10.871 24.226 1.00 1.33 657 MET A CA 13
ATOM 17631 C C . MET A 1 1 ? -30.094 -11.176 23.133 1.00 70.42 657 MET A C 13
ATOM 17632 O O . MET A 1 1 ? -30.661 -12.270 23.081 1.00 41.12 657 MET A O 13
ATOM 17648 N N . GLY A 1 2 ? -30.341 -10.195 22.269 1.00 53.42 658 GLY A N 13
ATOM 17649 C CA . GLY A 1 2 ? -31.250 -10.382 21.139 1.00 33.11 658 GLY A CA 13
ATOM 17650 C C . GLY A 1 2 ? -30.971 -9.410 19.995 1.00 12.42 658 GLY A C 13
ATOM 17651 O O . GLY A 1 2 ? -31.875 -9.046 19.239 1.00 4.40 658 GLY A O 13
ATOM 17655 N N . ASN A 1 3 ? -29.710 -9.001 19.863 1.00 30.24 659 ASN A N 13
ATOM 17656 C CA . ASN A 1 3 ? -29.309 -8.021 18.847 1.00 32.34 659 ASN A CA 13
ATOM 17657 C C . ASN A 1 3 ? -29.392 -8.612 17.429 1.00 73.14 659 ASN A C 13
ATOM 17658 O O . ASN A 1 3 ? -28.559 -9.428 17.037 1.00 10.34 659 ASN A O 13
ATOM 17669 N N . GLY A 1 4 ? -30.399 -8.188 16.668 1.00 10.40 660 GLY A N 13
ATOM 17670 C CA . GLY A 1 4 ? -30.576 -8.683 15.305 1.00 31.23 660 GLY A CA 13
ATOM 17671 C C . GLY A 1 4 ? -29.672 -7.988 14.288 1.00 44.02 660 GLY A C 13
ATOM 17672 O O . GLY A 1 4 ? -30.151 -7.431 13.300 1.00 71.51 660 GLY A O 13
ATOM 17676 N N . GLU A 1 5 ? -28.364 -8.032 14.523 1.00 4.42 661 GLU A N 13
ATOM 17677 C CA . GLU A 1 5 ? -27.389 -7.398 13.627 1.00 44.34 661 GLU A CA 13
ATOM 17678 C C . GLU A 1 5 ? -26.647 -8.441 12.782 1.00 40.40 661 GLU A C 13
ATOM 17679 O O . GLU A 1 5 ? -26.319 -9.528 13.267 1.00 23.12 661 GLU A O 13
ATOM 17691 N N . THR A 1 6 ? -26.367 -8.101 11.526 1.00 61.30 662 THR A N 13
ATOM 17692 C CA . THR A 1 6 ? -25.715 -9.037 10.599 1.00 43.33 662 THR A CA 13
ATOM 17693 C C . THR A 1 6 ? -24.186 -8.879 10.598 1.00 0.12 662 THR A C 13
ATOM 17694 O O . THR A 1 6 ? -23.639 -7.954 11.202 1.00 55.02 662 THR A O 13
ATOM 17705 N N . SER A 1 7 ? -23.500 -9.784 9.906 1.00 35.02 663 SER A N 13
ATOM 17706 C CA . SER A 1 7 ? -22.030 -9.771 9.844 1.00 40.42 663 SER A CA 13
ATOM 17707 C C . SER A 1 7 ? -21.523 -8.926 8.669 1.00 40.13 663 SER A C 13
ATOM 17708 O O . SER A 1 7 ? -21.862 -9.187 7.514 1.00 62.44 663 SER A O 13
ATOM 17716 N N . ASP A 1 8 ? -20.700 -7.924 8.970 1.00 22.15 664 ASP A N 13
ATOM 17717 C CA . ASP A 1 8 ? -20.110 -7.071 7.937 1.00 24.24 664 ASP A CA 13
ATOM 17718 C C . ASP A 1 8 ? -19.008 -7.804 7.163 1.00 44.25 664 ASP A C 13
ATOM 17719 O O . ASP A 1 8 ? -18.247 -8.598 7.724 1.00 61.42 664 ASP A O 13
ATOM 17728 N N . LEU A 1 9 ? -18.930 -7.522 5.872 1.00 5.34 665 LEU A N 13
ATOM 17729 C CA . LEU A 1 9 ? -17.893 -8.086 5.018 1.00 72.53 665 LEU A CA 13
ATOM 17730 C C . LEU A 1 9 ? -16.636 -7.208 5.053 1.00 12.52 665 LEU A C 13
ATOM 17731 O O . LEU A 1 9 ? -16.704 -5.994 4.825 1.00 12.32 665 LEU A O 13
ATOM 17747 N N . GLU A 1 10 ? -15.502 -7.823 5.368 1.00 50.14 666 GLU A N 13
ATOM 17748 C CA . GLU A 1 10 ? -14.220 -7.121 5.412 1.00 52.41 666 GLU A CA 13
ATOM 17749 C C . GLU A 1 10 ? -13.844 -6.554 4.028 1.00 63.41 666 GLU A C 13
ATOM 17750 O O . GLU A 1 10 ? -14.144 -7.159 2.991 1.00 20.21 666 GLU A O 13
ATOM 17762 N N . PRO A 1 11 ? -13.179 -5.384 3.992 1.00 72.02 667 PRO A N 13
ATOM 17763 C CA . PRO A 1 11 ? -12.842 -4.710 2.732 1.00 52.40 667 PRO A CA 13
ATOM 17764 C C . PRO A 1 11 ? -11.646 -5.355 2.010 1.00 63.43 667 PRO A C 13
ATOM 17765 O O . PRO A 1 11 ? -10.717 -5.864 2.643 1.00 51.55 667 PRO A O 13
ATOM 17776 N N . LYS A 1 12 ? -11.670 -5.319 0.680 1.00 64.34 668 LYS A N 13
ATOM 17777 C CA . LYS A 1 12 ? -10.588 -5.883 -0.128 1.00 11.12 668 LYS A CA 13
ATOM 17778 C C . LYS A 1 12 ? -9.429 -4.884 -0.266 1.00 52.45 668 LYS A C 13
ATOM 17779 O O . LYS A 1 12 ? -9.519 -3.903 -1.004 1.00 24.33 668 LYS A O 13
ATOM 17798 N N . LEU A 1 13 ? -8.354 -5.130 0.477 1.00 74.51 669 LEU A N 13
ATOM 17799 C CA . LEU A 1 13 ? -7.155 -4.292 0.403 1.00 15.34 669 LEU A CA 13
ATOM 17800 C C . LEU A 1 13 ? -6.186 -4.823 -0.665 1.00 11.20 669 LEU A C 13
ATOM 17801 O O . LEU A 1 13 ? -5.522 -5.846 -0.470 1.00 11.54 669 LEU A O 13
ATOM 17817 N N . THR A 1 14 ? -6.118 -4.125 -1.793 1.00 3.54 670 THR A N 13
ATOM 17818 C CA . THR A 1 14 ? -5.239 -4.514 -2.902 1.00 33.41 670 THR A CA 13
ATOM 17819 C C . THR A 1 14 ? -3.839 -3.903 -2.744 1.00 42.34 670 THR A C 13
ATOM 17820 O O . THR A 1 14 ? -3.658 -2.690 -2.865 1.00 3.31 670 THR A O 13
ATOM 17831 N N . VAL A 1 15 ? -2.854 -4.756 -2.473 1.00 62.14 671 VAL A N 13
ATOM 17832 C CA . VAL A 1 15 ? -1.458 -4.327 -2.309 1.00 53.41 671 VAL A CA 13
ATOM 17833 C C . VAL A 1 15 ? -0.514 -5.220 -3.128 1.00 0.52 671 VAL A C 13
ATOM 17834 O O . VAL A 1 15 ? -0.545 -6.446 -2.996 1.00 12.10 671 VAL A O 13
ATOM 17847 N N . PRO A 1 16 ? 0.335 -4.621 -3.992 1.00 71.33 672 PRO A N 13
ATOM 17848 C CA . PRO A 1 16 ? 1.293 -5.384 -4.809 1.00 51.32 672 PRO A CA 13
ATOM 17849 C C . PRO A 1 16 ? 2.421 -6.000 -3.963 1.00 34.12 672 PRO A C 13
ATOM 17850 O O . PRO A 1 16 ? 2.968 -5.350 -3.071 1.00 61.31 672 PRO A O 13
ATOM 17861 N N . VAL A 1 17 ? 2.768 -7.251 -4.258 1.00 32.35 673 VAL A N 13
ATOM 17862 C CA . VAL A 1 17 ? 3.758 -7.990 -3.466 1.00 50.32 673 VAL A CA 13
ATOM 17863 C C . VAL A 1 17 ? 5.160 -7.358 -3.547 1.00 63.33 673 VAL A C 13
ATOM 17864 O O . VAL A 1 17 ? 5.907 -7.348 -2.563 1.00 12.10 673 VAL A O 13
ATOM 17877 N N . GLY A 1 18 ? 5.514 -6.821 -4.714 1.00 33.31 674 GLY A N 13
ATOM 17878 C CA . GLY A 1 18 ? 6.839 -6.239 -4.893 1.00 11.22 674 GLY A CA 13
ATOM 17879 C C . GLY A 1 18 ? 6.942 -5.307 -6.097 1.00 10.21 674 GLY A C 13
ATOM 17880 O O . GLY A 1 18 ? 6.114 -5.353 -7.006 1.00 31.40 674 GLY A O 13
ATOM 17884 N N . ALA A 1 19 ? 7.972 -4.468 -6.103 1.00 65.44 675 ALA A N 13
ATOM 17885 C CA . ALA A 1 19 ? 8.209 -3.527 -7.201 1.00 23.31 675 ALA A CA 13
ATOM 17886 C C . ALA A 1 19 ? 9.708 -3.220 -7.348 1.00 64.45 675 ALA A C 13
ATOM 17887 O O . ALA A 1 19 ? 10.475 -3.389 -6.404 1.00 44.52 675 ALA A O 13
ATOM 17894 N N . THR A 1 20 ? 10.122 -2.771 -8.530 1.00 63.31 676 THR A N 13
ATOM 17895 C CA . THR A 1 20 ? 11.534 -2.435 -8.782 1.00 43.23 676 THR A CA 13
ATOM 17896 C C . THR A 1 20 ? 11.669 -1.083 -9.490 1.00 72.55 676 THR A C 13
ATOM 17897 O O . THR A 1 20 ? 11.062 -0.862 -10.537 1.00 64.33 676 THR A O 13
ATOM 17908 N N . ILE A 1 21 ? 12.471 -0.184 -8.920 1.00 43.23 677 ILE A N 13
ATOM 17909 C CA . ILE A 1 21 ? 12.727 1.136 -9.520 1.00 43.42 677 ILE A CA 13
ATOM 17910 C C . ILE A 1 21 ? 14.235 1.438 -9.585 1.00 64.45 677 ILE A C 13
ATOM 17911 O O . ILE A 1 21 ? 15.058 0.669 -9.085 1.00 72.02 677 ILE A O 13
ATOM 17927 N N . HIS A 1 22 ? 14.599 2.556 -10.210 1.00 13.44 678 HIS A N 13
ATOM 17928 C CA . HIS A 1 22 ? 16.012 2.923 -10.368 1.00 15.44 678 HIS A CA 13
ATOM 17929 C C . HIS A 1 22 ? 16.337 4.285 -9.735 1.00 53.34 678 HIS A C 13
ATOM 17930 O O . HIS A 1 22 ? 15.450 5.013 -9.295 1.00 21.55 678 HIS A O 13
ATOM 17945 N N . VAL A 1 23 ? 17.626 4.609 -9.677 1.00 13.15 679 VAL A N 13
ATOM 17946 C CA . VAL A 1 23 ? 18.076 5.918 -9.188 1.00 35.11 679 VAL A CA 13
ATOM 17947 C C . VAL A 1 23 ? 17.579 7.055 -10.099 1.00 15.52 679 VAL A C 13
ATOM 17948 O O . VAL A 1 23 ? 17.900 7.103 -11.290 1.00 12.33 679 VAL A O 13
ATOM 17961 N N . GLY A 1 24 ? 16.801 7.972 -9.524 1.00 41.25 680 GLY A N 13
ATOM 17962 C CA . GLY A 1 24 ? 16.187 9.047 -10.300 1.00 63.44 680 GLY A CA 13
ATOM 17963 C C . GLY A 1 24 ? 14.743 8.750 -10.703 1.00 10.54 680 GLY A C 13
ATOM 17964 O O . GLY A 1 24 ? 14.099 9.558 -11.380 1.00 24.00 680 GLY A O 13
ATOM 17968 N N . ASP A 1 25 ? 14.237 7.588 -10.291 1.00 40.44 681 ASP A N 13
ATOM 17969 C CA . ASP A 1 25 ? 12.868 7.168 -10.612 1.00 42.02 681 ASP A CA 13
ATOM 17970 C C . ASP A 1 25 ? 11.839 7.901 -9.725 1.00 41.33 681 ASP A C 13
ATOM 17971 O O . ASP A 1 25 ? 12.200 8.694 -8.854 1.00 22.21 681 ASP A O 13
ATOM 17980 N N . SER A 1 26 ? 10.557 7.621 -9.947 1.00 25.54 682 SER A N 13
ATOM 17981 C CA . SER A 1 26 ? 9.474 8.210 -9.138 1.00 21.24 682 SER A CA 13
ATOM 17982 C C . SER A 1 26 ? 8.447 7.142 -8.741 1.00 3.31 682 SER A C 13
ATOM 17983 O O . SER A 1 26 ? 7.909 6.445 -9.602 1.00 53.23 682 SER A O 13
ATOM 17991 N N . PHE A 1 27 ? 8.167 7.025 -7.442 1.00 33.24 683 PHE A N 13
ATOM 17992 C CA . PHE A 1 27 ? 7.261 5.984 -6.934 1.00 43.14 683 PHE A CA 13
ATOM 17993 C C . PHE A 1 27 ? 6.149 6.580 -6.052 1.00 24.45 683 PHE A C 13
ATOM 17994 O O . PHE A 1 27 ? 6.409 7.413 -5.181 1.00 1.55 683 PHE A O 13
ATOM 18011 N N . VAL A 1 28 ? 4.908 6.138 -6.282 1.00 72.41 684 VAL A N 13
ATOM 18012 C CA . VAL A 1 28 ? 3.745 6.625 -5.520 1.00 11.23 684 VAL A CA 13
ATOM 18013 C C . VAL A 1 28 ? 2.966 5.469 -4.854 1.00 33.41 684 VAL A C 13
ATOM 18014 O O . VAL A 1 28 ? 2.185 4.768 -5.505 1.00 2.21 684 VAL A O 13
ATOM 18027 N N . PRO A 1 29 ? 3.162 5.258 -3.536 1.00 51.22 685 PRO A N 13
ATOM 18028 C CA . PRO A 1 29 ? 2.495 4.171 -2.790 1.00 23.14 685 PRO A CA 13
ATOM 18029 C C . PRO A 1 29 ? 0.957 4.270 -2.787 1.00 52.41 685 PRO A C 13
ATOM 18030 O O . PRO A 1 29 ? 0.266 3.253 -2.863 1.00 45.34 685 PRO A O 13
ATOM 18041 N N . MET A 1 30 ? 0.420 5.492 -2.721 1.00 31.44 686 MET A N 13
ATOM 18042 C CA . MET A 1 30 ? -1.038 5.690 -2.664 1.00 73.31 686 MET A CA 13
ATOM 18043 C C . MET A 1 30 ? -1.700 5.545 -4.046 1.00 33.51 686 MET A C 13
ATOM 18044 O O . MET A 1 30 ? -2.918 5.653 -4.175 1.00 11.34 686 MET A O 13
ATOM 18058 N N . ALA A 1 31 ? -0.894 5.306 -5.076 1.00 5.34 687 ALA A N 13
ATOM 18059 C CA . ALA A 1 31 ? -1.419 5.021 -6.416 1.00 31.12 687 ALA A CA 13
ATOM 18060 C C . ALA A 1 31 ? -1.514 3.507 -6.654 1.00 50.11 687 ALA A C 13
ATOM 18061 O O . ALA A 1 31 ? -2.544 2.996 -7.102 1.00 22.21 687 ALA A O 13
ATOM 18068 N N . GLU A 1 32 ? -0.433 2.795 -6.335 1.00 61.24 688 GLU A N 13
ATOM 18069 C CA . GLU A 1 32 ? -0.376 1.335 -6.495 1.00 35.41 688 GLU A CA 13
ATOM 18070 C C . GLU A 1 32 ? -1.348 0.599 -5.557 1.00 21.50 688 GLU A C 13
ATOM 18071 O O . GLU A 1 32 ? -1.955 -0.403 -5.938 1.00 11.14 688 GLU A O 13
ATOM 18083 N N . VAL A 1 33 ? -1.489 1.090 -4.330 1.00 0.21 689 VAL A N 13
ATOM 18084 C CA . VAL A 1 33 ? -2.357 0.448 -3.336 1.00 53.43 689 VAL A CA 13
ATOM 18085 C C . VAL A 1 33 ? -3.814 0.934 -3.447 1.00 64.43 689 VAL A C 13
ATOM 18086 O O . VAL A 1 33 ? -4.071 2.107 -3.720 1.00 0.52 689 VAL A O 13
ATOM 18099 N N . LEU A 1 34 ? -4.755 0.017 -3.228 1.00 44.40 690 LEU A N 13
ATOM 18100 C CA . LEU A 1 34 ? -6.193 0.302 -3.356 1.00 42.25 690 LEU A CA 13
ATOM 18101 C C . LEU A 1 34 ? -6.992 -0.430 -2.262 1.00 4.34 690 LEU A C 13
ATOM 18102 O O . LEU A 1 34 ? -6.567 -1.479 -1.780 1.00 54.33 690 LEU A O 13
ATOM 18118 N N . ALA A 1 35 ? -8.140 0.121 -1.864 1.00 0.24 691 ALA A N 13
ATOM 18119 C CA . ALA A 1 35 ? -9.024 -0.559 -0.906 1.00 43.35 691 ALA A CA 13
ATOM 18120 C C . ALA A 1 35 ? -10.500 -0.395 -1.291 1.00 3.50 691 ALA A C 13
ATOM 18121 O O . ALA A 1 35 ? -11.017 0.721 -1.382 1.00 72.53 691 ALA A O 13
ATOM 18128 N N . ILE A 1 36 ? -11.183 -1.520 -1.497 1.00 20.24 692 ILE A N 13
ATOM 18129 C CA . ILE A 1 36 ? -12.589 -1.517 -1.923 1.00 45.11 692 ILE A CA 13
ATOM 18130 C C . ILE A 1 36 ? -13.458 -2.413 -1.024 1.00 24.01 692 ILE A C 13
ATOM 18131 O O . ILE A 1 36 ? -13.213 -3.613 -0.904 1.00 1.10 692 ILE A O 13
ATOM 18147 N N . ASP A 1 37 ? -14.466 -1.825 -0.388 1.00 24.42 693 ASP A N 13
ATOM 18148 C CA . ASP A 1 37 ? -15.437 -2.591 0.397 1.00 1.42 693 ASP A CA 13
ATOM 18149 C C . ASP A 1 37 ? -16.754 -2.750 -0.378 1.00 63.24 693 ASP A C 13
ATOM 18150 O O . ASP A 1 37 ? -17.132 -1.879 -1.167 1.00 42.42 693 ASP A O 13
ATOM 18159 N N . LYS A 1 38 ? -17.454 -3.860 -0.147 1.00 33.15 694 LYS A N 13
ATOM 18160 C CA . LYS A 1 38 ? -18.683 -4.166 -0.887 1.00 33.52 694 LYS A CA 13
ATOM 18161 C C . LYS A 1 38 ? -19.824 -3.188 -0.557 1.00 62.01 694 LYS A C 13
ATOM 18162 O O . LYS A 1 38 ? -20.400 -2.573 -1.456 1.00 41.41 694 LYS A O 13
ATOM 18181 N N . GLU A 1 39 ? -20.167 -3.053 0.723 1.00 41.33 695 GLU A N 13
ATOM 18182 C CA . GLU A 1 39 ? -21.302 -2.195 1.109 1.00 30.43 695 GLU A CA 13
ATOM 18183 C C . GLU A 1 39 ? -20.903 -0.714 1.233 1.00 40.53 695 GLU A C 13
ATOM 18184 O O . GLU A 1 39 ? -21.546 0.157 0.639 1.00 34.10 695 GLU A O 13
ATOM 18196 N N . ASP A 1 40 ? -19.850 -0.428 2.003 1.00 75.45 696 ASP A N 13
ATOM 18197 C CA . ASP A 1 40 ? -19.484 0.959 2.318 1.00 32.24 696 ASP A CA 13
ATOM 18198 C C . ASP A 1 40 ? -18.885 1.681 1.097 1.00 60.11 696 ASP A C 13
ATOM 18199 O O . ASP A 1 40 ? -19.068 2.887 0.923 1.00 64.32 696 ASP A O 13
ATOM 18208 N N . GLY A 1 41 ? -18.177 0.938 0.250 1.00 14.41 697 GLY A N 13
ATOM 18209 C CA . GLY A 1 41 ? -17.614 1.516 -0.967 1.00 13.14 697 GLY A CA 13
ATOM 18210 C C . GLY A 1 41 ? -16.094 1.645 -0.933 1.00 3.33 697 GLY A C 13
ATOM 18211 O O . GLY A 1 41 ? -15.403 0.793 -0.375 1.00 24.42 697 GLY A O 13
ATOM 18215 N N . ASP A 1 42 ? -15.574 2.709 -1.541 1.00 73.41 698 ASP A N 13
ATOM 18216 C CA . ASP A 1 42 ? -14.128 2.938 -1.613 1.00 62.31 698 ASP A CA 13
ATOM 18217 C C . ASP A 1 42 ? -13.550 3.323 -0.240 1.00 74.15 698 ASP A C 13
ATOM 18218 O O . ASP A 1 42 ? -13.967 4.313 0.367 1.00 61.04 698 ASP A O 13
ATOM 18227 N N . LEU A 1 43 ? -12.580 2.546 0.235 1.00 3.31 699 LEU A N 13
ATOM 18228 C CA . LEU A 1 43 ? -11.918 2.819 1.516 1.00 54.02 699 LEU A CA 13
ATOM 18229 C C . LEU A 1 43 ? -10.413 3.070 1.326 1.00 22.34 699 LEU A C 13
ATOM 18230 O O . LEU A 1 43 ? -9.627 2.962 2.270 1.00 75.31 699 LEU A O 13
ATOM 18246 N N . THR A 1 44 ? -10.020 3.431 0.106 1.00 51.20 700 THR A N 13
ATOM 18247 C CA . THR A 1 44 ? -8.607 3.690 -0.224 1.00 61.42 700 THR A CA 13
ATOM 18248 C C . THR A 1 44 ? -8.043 4.863 0.588 1.00 72.23 700 THR A C 13
ATOM 18249 O O . THR A 1 44 ? -6.901 4.830 1.046 1.00 24.33 700 THR A O 13
ATOM 18260 N N . SER A 1 45 ? -8.860 5.896 0.773 1.00 2.44 701 SER A N 13
ATOM 18261 C CA . SER A 1 45 ? -8.469 7.067 1.574 1.00 1.41 701 SER A CA 13
ATOM 18262 C C . SER A 1 45 ? -8.403 6.732 3.073 1.00 14.15 701 SER A C 13
ATOM 18263 O O . SER A 1 45 ? -7.931 7.534 3.879 1.00 71.53 701 SER A O 13
ATOM 18271 N N . LYS A 1 46 ? -8.883 5.543 3.443 1.00 41.32 702 LYS A N 13
ATOM 18272 C CA . LYS A 1 46 ? -8.820 5.074 4.834 1.00 32.03 702 LYS A CA 13
ATOM 18273 C C . LYS A 1 46 ? -7.485 4.365 5.118 1.00 41.30 702 LYS A C 13
ATOM 18274 O O . LYS A 1 46 ? -7.166 4.062 6.271 1.00 61.32 702 LYS A O 13
ATOM 18293 N N . ILE A 1 47 ? -6.709 4.109 4.063 1.00 43.23 703 ILE A N 13
ATOM 18294 C CA . ILE A 1 47 ? -5.423 3.415 4.190 1.00 14.12 703 ILE A CA 13
ATOM 18295 C C . ILE A 1 47 ? -4.344 4.332 4.784 1.00 54.32 703 ILE A C 13
ATOM 18296 O O . ILE A 1 47 ? -3.965 5.335 4.176 1.00 34.23 703 ILE A O 13
ATOM 18312 N N . LYS A 1 48 ? -3.855 3.985 5.970 1.00 55.22 704 LYS A N 13
ATOM 18313 C CA . LYS A 1 48 ? -2.738 4.707 6.581 1.00 31.34 704 LYS A CA 13
ATOM 18314 C C . LYS A 1 48 ? -1.400 4.079 6.159 1.00 22.42 704 LYS A C 13
ATOM 18315 O O . LYS A 1 48 ? -1.146 2.897 6.414 1.00 44.01 704 LYS A O 13
ATOM 18334 N N . VAL A 1 49 ? -0.561 4.873 5.497 1.00 62.45 705 VAL A N 13
ATOM 18335 C CA . VAL A 1 49 ? 0.708 4.386 4.935 1.00 25.40 705 VAL A CA 13
ATOM 18336 C C . VAL A 1 49 ? 1.903 4.674 5.860 1.00 62.44 705 VAL A C 13
ATOM 18337 O O . VAL A 1 49 ? 2.018 5.764 6.423 1.00 44.32 705 VAL A O 13
ATOM 18350 N N . ASP A 1 50 ? 2.796 3.692 6.001 1.00 63.01 706 ASP A N 13
ATOM 18351 C CA . ASP A 1 50 ? 4.028 3.867 6.776 1.00 25.42 706 ASP A CA 13
ATOM 18352 C C . ASP A 1 50 ? 5.251 3.365 5.987 1.00 53.14 706 ASP A C 13
ATOM 18353 O O . ASP A 1 50 ? 5.220 2.287 5.387 1.00 20.55 706 ASP A O 13
ATOM 18362 N N . GLY A 1 51 ? 6.320 4.159 5.989 1.00 20.05 707 GLY A N 13
ATOM 18363 C CA . GLY A 1 51 ? 7.544 3.789 5.281 1.00 35.21 707 GLY A CA 13
ATOM 18364 C C . GLY A 1 51 ? 8.042 4.883 4.339 1.00 43.43 707 GLY A C 13
ATOM 18365 O O . GLY A 1 51 ? 7.414 5.938 4.216 1.00 73.22 707 GLY A O 13
ATOM 18369 N N . GLU A 1 52 ? 9.170 4.634 3.670 1.00 13.53 708 GLU A N 13
ATOM 18370 C CA . GLU A 1 52 ? 9.741 5.602 2.723 1.00 31.00 708 GLU A CA 13
ATOM 18371 C C . GLU A 1 52 ? 10.829 4.963 1.842 1.00 13.31 708 GLU A C 13
ATOM 18372 O O . GLU A 1 52 ? 11.744 4.302 2.340 1.00 42.33 708 GLU A O 13
ATOM 18384 N N . VAL A 1 53 ? 10.723 5.173 0.530 1.00 22.32 709 VAL A N 13
ATOM 18385 C CA . VAL A 1 53 ? 11.667 4.593 -0.437 1.00 0.20 709 VAL A CA 13
ATOM 18386 C C . VAL A 1 53 ? 12.610 5.661 -1.021 1.00 45.12 709 VAL A C 13
ATOM 18387 O O . VAL A 1 53 ? 12.166 6.724 -1.463 1.00 64.52 709 VAL A O 13
ATOM 18400 N N . ASP A 1 54 ? 13.910 5.370 -1.021 1.00 34.42 710 ASP A N 13
ATOM 18401 C CA . ASP A 1 54 ? 14.915 6.285 -1.577 1.00 11.25 710 ASP A CA 13
ATOM 18402 C C . ASP A 1 54 ? 15.088 6.089 -3.090 1.00 65.03 710 ASP A C 13
ATOM 18403 O O . ASP A 1 54 ? 15.061 4.971 -3.589 1.00 73.12 710 ASP A O 13
ATOM 18412 N N . THR A 1 55 ? 15.278 7.187 -3.811 1.00 13.52 711 THR A N 13
ATOM 18413 C CA . THR A 1 55 ? 15.514 7.135 -5.260 1.00 75.15 711 THR A CA 13
ATOM 18414 C C . THR A 1 55 ? 16.949 7.547 -5.615 1.00 4.32 711 THR A C 13
ATOM 18415 O O . THR A 1 55 ? 17.309 7.604 -6.787 1.00 31.15 711 THR A O 13
ATOM 18426 N N . THR A 1 56 ? 17.769 7.836 -4.599 1.00 61.44 712 THR A N 13
ATOM 18427 C CA . THR A 1 56 ? 19.179 8.209 -4.825 1.00 43.14 712 THR A CA 13
ATOM 18428 C C . THR A 1 56 ? 20.136 7.056 -4.493 1.00 55.33 712 THR A C 13
ATOM 18429 O O . THR A 1 56 ? 21.224 6.951 -5.063 1.00 42.50 712 THR A O 13
ATOM 18440 N N . LYS A 1 57 ? 19.729 6.195 -3.561 1.00 50.41 713 LYS A N 13
ATOM 18441 C CA . LYS A 1 57 ? 20.562 5.068 -3.125 1.00 53.21 713 LYS A CA 13
ATOM 18442 C C . LYS A 1 57 ? 19.864 3.728 -3.390 1.00 23.03 713 LYS A C 13
ATOM 18443 O O . LYS A 1 57 ? 18.689 3.558 -3.066 1.00 24.14 713 LYS A O 13
ATOM 18462 N N . ALA A 1 58 ? 20.601 2.779 -3.963 1.00 41.54 714 ALA A N 13
ATOM 18463 C CA . ALA A 1 58 ? 20.060 1.446 -4.247 1.00 71.34 714 ALA A CA 13
ATOM 18464 C C . ALA A 1 58 ? 19.812 0.652 -2.952 1.00 33.44 714 ALA A C 13
ATOM 18465 O O . ALA A 1 58 ? 20.583 0.747 -1.994 1.00 13.44 714 ALA A O 13
ATOM 18472 N N . GLY A 1 59 ? 18.734 -0.127 -2.930 1.00 73.43 715 GLY A N 13
ATOM 18473 C CA . GLY A 1 59 ? 18.406 -0.924 -1.751 1.00 63.13 715 GLY A CA 13
ATOM 18474 C C . GLY A 1 59 ? 16.949 -1.372 -1.718 1.00 62.01 715 GLY A C 13
ATOM 18475 O O . GLY A 1 59 ? 16.085 -0.762 -2.351 1.00 24.43 715 GLY A O 13
ATOM 18479 N N . THR A 1 60 ? 16.670 -2.435 -0.972 1.00 54.22 716 THR A N 13
ATOM 18480 C CA . THR A 1 60 ? 15.309 -2.983 -0.878 1.00 32.41 716 THR A CA 13
ATOM 18481 C C . THR A 1 60 ? 14.595 -2.513 0.399 1.00 74.50 716 THR A C 13
ATOM 18482 O O . THR A 1 60 ? 15.082 -2.728 1.512 1.00 65.15 716 THR A O 13
ATOM 18493 N N . TYR A 1 61 ? 13.434 -1.879 0.231 1.00 33.42 717 TYR A N 13
ATOM 18494 C CA . TYR A 1 61 ? 12.648 -1.350 1.360 1.00 13.42 717 TYR A CA 13
ATOM 18495 C C . TYR A 1 61 ? 11.230 -1.953 1.383 1.00 64.31 717 TYR A C 13
ATOM 18496 O O . TYR A 1 61 ? 10.679 -2.302 0.338 1.00 4.43 717 TYR A O 13
ATOM 18514 N N . VAL A 1 62 ? 10.642 -2.076 2.574 1.00 3.42 718 VAL A N 13
ATOM 18515 C CA . VAL A 1 62 ? 9.278 -2.611 2.716 1.00 73.02 718 VAL A CA 13
ATOM 18516 C C . VAL A 1 62 ? 8.297 -1.538 3.226 1.00 52.25 718 VAL A C 13
ATOM 18517 O O . VAL A 1 62 ? 8.519 -0.919 4.268 1.00 33.44 718 VAL A O 13
ATOM 18530 N N . LEU A 1 63 ? 7.209 -1.330 2.487 1.00 42.40 719 LEU A N 13
ATOM 18531 C CA . LEU A 1 63 ? 6.180 -0.350 2.862 1.00 10.14 719 LEU A CA 13
ATOM 18532 C C . LEU A 1 63 ? 4.952 -1.048 3.473 1.00 42.33 719 LEU A C 13
ATOM 18533 O O . LEU A 1 63 ? 4.551 -2.118 3.015 1.00 10.41 719 LEU A O 13
ATOM 18549 N N . THR A 1 64 ? 4.354 -0.438 4.496 1.00 11.43 720 THR A N 13
ATOM 18550 C CA . THR A 1 64 ? 3.189 -1.031 5.183 1.00 3.13 720 THR A CA 13
ATOM 18551 C C . THR A 1 64 ? 1.910 -0.216 4.939 1.00 34.01 720 THR A C 13
ATOM 18552 O O . THR A 1 64 ? 1.933 1.017 4.939 1.00 24.52 720 THR A O 13
ATOM 18563 N N . TYR A 1 65 ? 0.792 -0.920 4.732 1.00 3.12 721 TYR A N 13
ATOM 18564 C CA . TYR A 1 65 ? -0.504 -0.284 4.464 1.00 30.05 721 TYR A CA 13
ATOM 18565 C C . TYR A 1 65 ? -1.611 -0.902 5.337 1.00 63.51 721 TYR A C 13
ATOM 18566 O O . TYR A 1 65 ? -1.850 -2.108 5.281 1.00 53.04 721 TYR A O 13
ATOM 18584 N N . THR A 1 66 ? -2.290 -0.076 6.135 1.00 72.13 722 THR A N 13
ATOM 18585 C CA . THR A 1 66 ? -3.365 -0.562 7.018 1.00 34.44 722 THR A CA 13
ATOM 18586 C C . THR A 1 66 ? -4.678 0.202 6.795 1.00 42.03 722 THR A C 13
ATOM 18587 O O . THR A 1 66 ? -4.716 1.429 6.876 1.00 10.41 722 THR A O 13
ATOM 18598 N N . VAL A 1 67 ? -5.751 -0.537 6.518 1.00 41.23 723 VAL A N 13
ATOM 18599 C CA . VAL A 1 67 ? -7.084 0.051 6.316 1.00 71.43 723 VAL A CA 13
ATOM 18600 C C . VAL A 1 67 ? -8.101 -0.528 7.319 1.00 32.31 723 VAL A C 13
ATOM 18601 O O . VAL A 1 67 ? -7.946 -1.653 7.795 1.00 42.24 723 VAL A O 13
ATOM 18614 N N . THR A 1 68 ? -9.130 0.245 7.658 1.00 31.25 724 THR A N 13
ATOM 18615 C CA . THR A 1 68 ? -10.185 -0.228 8.568 1.00 1.42 724 THR A CA 13
ATOM 18616 C C . THR A 1 68 ? -11.588 0.083 8.030 1.00 21.05 724 THR A C 13
ATOM 18617 O O . THR A 1 68 ? -11.874 1.207 7.611 1.00 13.24 724 THR A O 13
ATOM 18628 N N . ASP A 1 69 ? -12.453 -0.927 8.056 1.00 53.55 725 ASP A N 13
ATOM 18629 C CA . ASP A 1 69 ? -13.846 -0.791 7.626 1.00 31.32 725 ASP A CA 13
ATOM 18630 C C . ASP A 1 69 ? -14.660 0.001 8.667 1.00 0.33 725 ASP A C 13
ATOM 18631 O O . ASP A 1 69 ? -14.373 -0.050 9.866 1.00 23.15 725 ASP A O 13
ATOM 18640 N N . SER A 1 70 ? -15.693 0.698 8.202 1.00 14.55 726 SER A N 13
ATOM 18641 C CA . SER A 1 70 ? -16.558 1.504 9.078 1.00 4.41 726 SER A CA 13
ATOM 18642 C C . SER A 1 70 ? -17.233 0.644 10.163 1.00 14.11 726 SER A C 13
ATOM 18643 O O . SER A 1 70 ? -17.479 1.112 11.280 1.00 30.43 726 SER A O 13
ATOM 18651 N N . LYS A 1 71 ? -17.517 -0.622 9.840 1.00 22.41 727 LYS A N 13
ATOM 18652 C CA . LYS A 1 71 ? -18.167 -1.538 10.792 1.00 23.32 727 LYS A CA 13
ATOM 18653 C C . LYS A 1 71 ? -17.149 -2.250 11.704 1.00 13.02 727 LYS A C 13
ATOM 18654 O O . LYS A 1 71 ? -17.526 -3.075 12.541 1.00 15.31 727 LYS A O 13
ATOM 18673 N N . GLY A 1 72 ? -15.862 -1.938 11.533 1.00 34.14 728 GLY A N 13
ATOM 18674 C CA . GLY A 1 72 ? -14.836 -2.423 12.459 1.00 71.53 728 GLY A CA 13
ATOM 18675 C C . GLY A 1 72 ? -14.028 -3.633 11.974 1.00 33.11 728 GLY A C 13
ATOM 18676 O O . GLY A 1 72 ? -13.628 -4.473 12.783 1.00 41.32 728 GLY A O 13
ATOM 18680 N N . HIS A 1 73 ? -13.774 -3.735 10.671 1.00 74.53 729 HIS A N 13
ATOM 18681 C CA . HIS A 1 73 ? -12.879 -4.782 10.141 1.00 74.02 729 HIS A CA 13
ATOM 18682 C C . HIS A 1 73 ? -11.553 -4.190 9.637 1.00 3.32 729 HIS A C 13
ATOM 18683 O O . HIS A 1 73 ? -11.521 -3.478 8.634 1.00 12.23 729 HIS A O 13
ATOM 18698 N N . GLU A 1 74 ? -10.459 -4.503 10.332 1.00 2.32 730 GLU A N 13
ATOM 18699 C CA . GLU A 1 74 ? -9.140 -3.947 9.996 1.00 71.55 730 GLU A CA 13
ATOM 18700 C C . GLU A 1 74 ? -8.291 -4.940 9.178 1.00 44.21 730 GLU A C 13
ATOM 18701 O O . GLU A 1 74 ? -8.124 -6.097 9.561 1.00 61.15 730 GLU A O 13
ATOM 18713 N N . VAL A 1 75 ? -7.753 -4.468 8.054 1.00 43.42 731 VAL A N 13
ATOM 18714 C CA . VAL A 1 75 ? -6.915 -5.289 7.165 1.00 32.12 731 VAL A CA 13
ATOM 18715 C C . VAL A 1 75 ? -5.574 -4.583 6.879 1.00 70.51 731 VAL A C 13
ATOM 18716 O O . VAL A 1 75 ? -5.549 -3.381 6.618 1.00 54.23 731 VAL A O 13
ATOM 18729 N N . THR A 1 76 ? -4.464 -5.326 6.928 1.00 74.21 732 THR A N 13
ATOM 18730 C CA . THR A 1 76 ? -3.125 -4.740 6.699 1.00 71.21 732 THR A CA 13
ATOM 18731 C C . THR A 1 76 ? -2.258 -5.606 5.765 1.00 52.32 732 THR A C 13
ATOM 18732 O O . THR A 1 76 ? -2.336 -6.839 5.783 1.00 24.13 732 THR A O 13
ATOM 18743 N N . ALA A 1 77 ? -1.436 -4.947 4.943 1.00 12.23 733 ALA A N 13
ATOM 18744 C CA . ALA A 1 77 ? -0.570 -5.633 3.972 1.00 21.05 733 ALA A CA 13
ATOM 18745 C C . ALA A 1 77 ? 0.738 -4.855 3.725 1.00 64.40 733 ALA A C 13
ATOM 18746 O O . ALA A 1 77 ? 0.832 -3.668 4.037 1.00 22.34 733 ALA A O 13
ATOM 18753 N N . LYS A 1 78 ? 1.747 -5.530 3.168 1.00 73.04 734 LYS A N 13
ATOM 18754 C CA . LYS A 1 78 ? 3.055 -4.902 2.902 1.00 1.34 734 LYS A CA 13
ATOM 18755 C C . LYS A 1 78 ? 3.466 -5.008 1.419 1.00 14.52 734 LYS A C 13
ATOM 18756 O O . LYS A 1 78 ? 3.034 -5.912 0.705 1.00 0.41 734 LYS A O 13
ATOM 18775 N N . GLN A 1 79 ? 4.320 -4.080 0.980 1.00 50.22 735 GLN A N 13
ATOM 18776 C CA . GLN A 1 79 ? 4.856 -4.074 -0.392 1.00 61.05 735 GLN A CA 13
ATOM 18777 C C . GLN A 1 79 ? 6.387 -3.933 -0.378 1.00 22.40 735 GLN A C 13
ATOM 18778 O O . GLN A 1 79 ? 6.928 -3.003 0.223 1.00 74.25 735 GLN A O 13
ATOM 18792 N N . THR A 1 80 ? 7.085 -4.849 -1.045 1.00 71.31 736 THR A N 13
ATOM 18793 C CA . THR A 1 80 ? 8.557 -4.817 -1.095 1.00 1.41 736 THR A CA 13
ATOM 18794 C C . THR A 1 80 ? 9.069 -4.100 -2.358 1.00 35.23 736 THR A C 13
ATOM 18795 O O . THR A 1 80 ? 8.949 -4.612 -3.469 1.00 73.32 736 THR A O 13
ATOM 18806 N N . VAL A 1 81 ? 9.642 -2.909 -2.184 1.00 3.24 737 VAL A N 13
ATOM 18807 C CA . VAL A 1 81 ? 10.166 -2.124 -3.311 1.00 41.41 737 VAL A CA 13
ATOM 18808 C C . VAL A 1 81 ? 11.708 -2.139 -3.342 1.00 54.35 737 VAL A C 13
ATOM 18809 O O . VAL A 1 81 ? 12.363 -1.729 -2.385 1.00 1.24 737 VAL A O 13
ATOM 18822 N N . THR A 1 82 ? 12.279 -2.610 -4.448 1.00 71.35 738 THR A N 13
ATOM 18823 C CA . THR A 1 82 ? 13.741 -2.672 -4.611 1.00 11.55 738 THR A CA 13
ATOM 18824 C C . THR A 1 82 ? 14.263 -1.571 -5.550 1.00 52.12 738 THR A C 13
ATOM 18825 O O . THR A 1 82 ? 13.863 -1.484 -6.715 1.00 51.30 738 THR A O 13
ATOM 18836 N N . VAL A 1 83 ? 15.164 -0.741 -5.033 1.00 1.20 739 VAL A N 13
ATOM 18837 C CA . VAL A 1 83 ? 15.786 0.335 -5.815 1.00 50.45 739 VAL A CA 13
ATOM 18838 C C . VAL A 1 83 ? 17.169 -0.091 -6.339 1.00 4.40 739 VAL A C 13
ATOM 18839 O O . VAL A 1 83 ? 17.962 -0.680 -5.604 1.00 2.31 739 VAL A O 13
ATOM 18852 N N . LYS A 1 84 ? 17.456 0.214 -7.606 1.00 75.33 740 LYS A N 13
ATOM 18853 C CA . LYS A 1 84 ? 18.748 -0.141 -8.214 1.00 52.53 740 LYS A CA 13
ATOM 18854 C C . LYS A 1 84 ? 19.386 1.051 -8.945 1.00 23.13 740 LYS A C 13
ATOM 18855 O O . LYS A 1 84 ? 18.699 1.979 -9.376 1.00 41.35 740 LYS A O 13
ATOM 18874 N N . VAL A 1 85 ? 20.707 1.012 -9.093 1.00 11.34 741 VAL A N 13
ATOM 18875 C CA . VAL A 1 85 ? 21.445 2.086 -9.770 1.00 24.15 741 VAL A CA 13
ATOM 18876 C C . VAL A 1 85 ? 21.375 1.940 -11.301 1.00 74.14 741 VAL A C 13
ATOM 18877 O O . VAL A 1 85 ? 21.330 0.826 -11.829 1.00 41.52 741 VAL A O 13
ATOM 18890 N N . ARG A 1 86 ? 21.356 3.071 -12.008 1.00 41.13 742 ARG A N 13
ATOM 18891 C CA . ARG A 1 86 ? 21.309 3.069 -13.476 1.00 24.13 742 ARG A CA 13
ATOM 18892 C C . ARG A 1 86 ? 22.722 2.922 -14.076 1.00 13.35 742 ARG A C 13
ATOM 18893 O O . ARG A 1 86 ? 23.708 2.829 -13.346 1.00 63.34 742 ARG A O 13
ATOM 18914 N N . GLU A 1 87 ? 22.817 2.894 -15.405 1.00 34.54 743 GLU A N 13
ATOM 18915 C CA . GLU A 1 87 ? 24.102 2.661 -16.084 1.00 0.34 743 GLU A CA 13
ATOM 18916 C C . GLU A 1 87 ? 25.082 3.838 -15.931 1.00 22.30 743 GLU A C 13
ATOM 18917 O O . GLU A 1 87 ? 24.959 4.858 -16.615 1.00 43.41 743 GLU A O 13
ATOM 18929 N N . GLU A 1 88 ? 26.055 3.689 -15.032 1.00 41.40 744 GLU A N 13
ATOM 18930 C CA . GLU A 1 88 ? 27.119 4.685 -14.867 1.00 30.31 744 GLU A CA 13
ATOM 18931 C C . GLU A 1 88 ? 28.405 4.219 -15.575 1.00 73.11 744 GLU A C 13
ATOM 18932 O O . GLU A 1 88 ? 28.635 3.018 -15.740 1.00 31.24 744 GLU A O 13
ATOM 18944 N N . VAL A 1 89 ? 29.240 5.169 -15.993 1.00 22.21 745 VAL A N 13
ATOM 18945 C CA . VAL A 1 89 ? 30.430 4.858 -16.805 1.00 4.35 745 VAL A CA 13
ATOM 18946 C C . VAL A 1 89 ? 31.698 4.656 -15.954 1.00 73.33 745 VAL A C 13
ATOM 18947 O O . VAL A 1 89 ? 31.647 4.665 -14.722 1.00 54.41 745 VAL A O 13
ATOM 18960 N N . LYS A 1 90 ? 32.837 4.468 -16.629 1.00 52.02 746 LYS A N 13
ATOM 18961 C CA . LYS A 1 90 ? 34.129 4.300 -15.952 1.00 75.52 746 LYS A CA 13
ATOM 18962 C C . LYS A 1 90 ? 34.498 5.534 -15.110 1.00 63.21 746 LYS A C 13
ATOM 18963 O O . LYS A 1 90 ? 34.533 6.661 -15.609 1.00 61.22 746 LYS A O 13
ATOM 18982 N N . ASN A 1 91 ? 34.772 5.316 -13.829 1.00 35.24 747 ASN A N 13
ATOM 18983 C CA . ASN A 1 91 ? 35.227 6.389 -12.942 1.00 50.40 747 ASN A CA 13
ATOM 18984 C C . ASN A 1 91 ? 36.754 6.575 -13.065 1.00 55.53 747 ASN A C 13
ATOM 18985 O O . ASN A 1 91 ? 37.510 6.329 -12.125 1.00 21.04 747 ASN A O 13
ATOM 18996 N N . ASP A 1 92 ? 37.199 6.996 -14.249 1.00 4.45 748 ASP A N 13
ATOM 18997 C CA . ASP A 1 92 ? 38.631 7.148 -14.544 1.00 64.21 748 ASP A CA 13
ATOM 18998 C C . ASP A 1 92 ? 39.172 8.533 -14.146 1.00 63.54 748 ASP A C 13
ATOM 18999 O O . ASP A 1 92 ? 40.354 8.673 -13.829 1.00 3.40 748 ASP A O 13
ATOM 19008 N N . LYS A 1 93 ? 38.299 9.543 -14.166 1.00 13.41 749 LYS A N 13
ATOM 19009 C CA . LYS A 1 93 ? 38.695 10.939 -13.906 1.00 34.21 749 LYS A CA 13
ATOM 19010 C C . LYS A 1 93 ? 39.560 11.077 -12.628 1.00 50.31 749 LYS A C 13
ATOM 19011 O O . LYS A 1 93 ? 39.080 10.892 -11.508 1.00 34.43 749 LYS A O 13
ATOM 19030 N N . PRO A 1 94 ? 40.859 11.411 -12.792 1.00 74.34 750 PRO A N 13
ATOM 19031 C CA . PRO A 1 94 ? 41.838 11.402 -11.691 1.00 60.53 750 PRO A CA 13
ATOM 19032 C C . PRO A 1 94 ? 41.883 12.697 -10.853 1.00 65.21 750 PRO A C 13
ATOM 19033 O O . PRO A 1 94 ? 41.690 13.801 -11.371 1.00 11.35 750 PRO A O 13
ATOM 19044 N N . ILE A 1 95 ? 42.158 12.535 -9.552 1.00 20.14 751 ILE A N 13
ATOM 19045 C CA . ILE A 1 95 ? 42.338 13.657 -8.613 1.00 40.21 751 ILE A CA 13
ATOM 19046 C C . ILE A 1 95 ? 41.089 14.556 -8.518 1.00 44.25 751 ILE A C 13
ATOM 19047 O O . ILE A 1 95 ? 40.975 15.564 -9.225 1.00 65.24 751 ILE A O 13
ATOM 19063 N N . LEU A 1 96 ? 40.153 14.173 -7.647 1.00 64.45 752 LEU A N 13
ATOM 19064 C CA . LEU A 1 96 ? 38.927 14.954 -7.420 1.00 63.13 752 LEU A CA 13
ATOM 19065 C C . LEU A 1 96 ? 38.053 14.315 -6.322 1.00 31.04 752 LEU A C 13
ATOM 19066 O O . LEU A 1 96 ? 38.032 13.092 -6.160 1.00 22.13 752 LEU A O 13
ATOM 19082 N N . GLU A 1 97 ? 37.352 15.149 -5.556 1.00 34.43 753 GLU A N 13
ATOM 19083 C CA . GLU A 1 97 ? 36.413 14.670 -4.531 1.00 71.01 753 GLU A CA 13
ATOM 19084 C C . GLU A 1 97 ? 35.205 13.961 -5.163 1.00 54.45 753 GLU A C 13
ATOM 19085 O O . GLU A 1 97 ? 34.393 14.581 -5.861 1.00 25.44 753 GLU A O 13
ATOM 19098 N N . MET A 1 1 ? -38.398 -9.904 9.874 1.00 52.50 657 MET A N 14
ATOM 19099 C CA . MET A 1 1 ? -37.884 -11.222 10.344 1.00 45.45 657 MET A CA 14
ATOM 19100 C C . MET A 1 1 ? -37.798 -12.236 9.194 1.00 54.42 657 MET A C 14
ATOM 19101 O O . MET A 1 1 ? -38.104 -11.919 8.044 1.00 22.43 657 MET A O 14
ATOM 19117 N N . GLY A 1 2 ? -37.371 -13.458 9.513 1.00 62.31 658 GLY A N 14
ATOM 19118 C CA . GLY A 1 2 ? -37.271 -14.514 8.508 1.00 44.02 658 GLY A CA 14
ATOM 19119 C C . GLY A 1 2 ? -35.960 -14.472 7.729 1.00 10.54 658 GLY A C 14
ATOM 19120 O O . GLY A 1 2 ? -35.117 -15.358 7.863 1.00 41.11 658 GLY A O 14
ATOM 19124 N N . ASN A 1 3 ? -35.782 -13.434 6.916 1.00 52.10 659 ASN A N 14
ATOM 19125 C CA . ASN A 1 3 ? -34.559 -13.274 6.118 1.00 4.24 659 ASN A CA 14
ATOM 19126 C C . ASN A 1 3 ? -33.499 -12.446 6.870 1.00 12.24 659 ASN A C 14
ATOM 19127 O O . ASN A 1 3 ? -33.834 -11.566 7.667 1.00 34.44 659 ASN A O 14
ATOM 19138 N N . GLY A 1 4 ? -32.222 -12.728 6.614 1.00 11.34 660 GLY A N 14
ATOM 19139 C CA . GLY A 1 4 ? -31.138 -11.963 7.236 1.00 24.41 660 GLY A CA 14
ATOM 19140 C C . GLY A 1 4 ? -29.841 -12.015 6.436 1.00 40.11 660 GLY A C 14
ATOM 19141 O O . GLY A 1 4 ? -29.747 -11.419 5.360 1.00 71.41 660 GLY A O 14
ATOM 19145 N N . GLU A 1 5 ? -28.833 -12.704 6.979 1.00 70.41 661 GLU A N 14
ATOM 19146 C CA . GLU A 1 5 ? -27.537 -12.913 6.302 1.00 52.42 661 GLU A CA 14
ATOM 19147 C C . GLU A 1 5 ? -26.693 -11.621 6.198 1.00 34.21 661 GLU A C 14
ATOM 19148 O O . GLU A 1 5 ? -25.503 -11.677 5.879 1.00 72.21 661 GLU A O 14
ATOM 19160 N N . THR A 1 6 ? -27.290 -10.467 6.493 1.00 63.52 662 THR A N 14
ATOM 19161 C CA . THR A 1 6 ? -26.616 -9.172 6.305 1.00 1.40 662 THR A CA 14
ATOM 19162 C C . THR A 1 6 ? -25.481 -8.963 7.320 1.00 74.43 662 THR A C 14
ATOM 19163 O O . THR A 1 6 ? -25.721 -8.672 8.493 1.00 54.14 662 THR A O 14
ATOM 19174 N N . SER A 1 7 ? -24.242 -9.105 6.853 1.00 33.33 663 SER A N 14
ATOM 19175 C CA . SER A 1 7 ? -23.054 -8.941 7.707 1.00 25.43 663 SER A CA 14
ATOM 19176 C C . SER A 1 7 ? -22.010 -8.037 7.039 1.00 42.20 663 SER A C 14
ATOM 19177 O O . SER A 1 7 ? -22.007 -7.874 5.816 1.00 0.32 663 SER A O 14
ATOM 19185 N N . ASP A 1 8 ? -21.125 -7.453 7.849 1.00 52.11 664 ASP A N 14
ATOM 19186 C CA . ASP A 1 8 ? -20.024 -6.635 7.334 1.00 2.11 664 ASP A CA 14
ATOM 19187 C C . ASP A 1 8 ? -18.823 -7.509 6.951 1.00 63.44 664 ASP A C 14
ATOM 19188 O O . ASP A 1 8 ? -18.289 -8.253 7.775 1.00 70.45 664 ASP A O 14
ATOM 19197 N N . LEU A 1 9 ? -18.408 -7.413 5.695 1.00 53.01 665 LEU A N 14
ATOM 19198 C CA . LEU A 1 9 ? -17.220 -8.116 5.215 1.00 13.02 665 LEU A CA 14
ATOM 19199 C C . LEU A 1 9 ? -15.998 -7.191 5.230 1.00 24.21 665 LEU A C 14
ATOM 19200 O O . LEU A 1 9 ? -16.093 -6.016 4.863 1.00 55.03 665 LEU A O 14
ATOM 19216 N N . GLU A 1 10 ? -14.864 -7.711 5.687 1.00 41.31 666 GLU A N 14
ATOM 19217 C CA . GLU A 1 10 ? -13.604 -6.961 5.663 1.00 73.34 666 GLU A CA 14
ATOM 19218 C C . GLU A 1 10 ? -13.256 -6.502 4.231 1.00 22.20 666 GLU A C 14
ATOM 19219 O O . GLU A 1 10 ? -13.444 -7.246 3.267 1.00 54.40 666 GLU A O 14
ATOM 19231 N N . PRO A 1 11 ? -12.746 -5.263 4.075 1.00 73.41 667 PRO A N 14
ATOM 19232 C CA . PRO A 1 11 ? -12.524 -4.655 2.748 1.00 35.43 667 PRO A CA 14
ATOM 19233 C C . PRO A 1 11 ? -11.397 -5.320 1.944 1.00 34.05 667 PRO A C 14
ATOM 19234 O O . PRO A 1 11 ? -10.496 -5.948 2.504 1.00 32.11 667 PRO A O 14
ATOM 19245 N N . LYS A 1 12 ? -11.455 -5.168 0.622 1.00 30.14 668 LYS A N 14
ATOM 19246 C CA . LYS A 1 12 ? -10.426 -5.703 -0.269 1.00 23.10 668 LYS A CA 14
ATOM 19247 C C . LYS A 1 12 ? -9.275 -4.701 -0.455 1.00 23.54 668 LYS A C 14
ATOM 19248 O O . LYS A 1 12 ? -9.413 -3.695 -1.156 1.00 3.15 668 LYS A O 14
ATOM 19267 N N . LEU A 1 13 ? -8.147 -4.982 0.191 1.00 53.54 669 LEU A N 14
ATOM 19268 C CA . LEU A 1 13 ? -6.940 -4.158 0.067 1.00 41.05 669 LEU A CA 14
ATOM 19269 C C . LEU A 1 13 ? -5.998 -4.733 -1.005 1.00 31.13 669 LEU A C 14
ATOM 19270 O O . LEU A 1 13 ? -5.382 -5.781 -0.803 1.00 72.33 669 LEU A O 14
ATOM 19286 N N . THR A 1 14 ? -5.900 -4.054 -2.148 1.00 53.15 670 THR A N 14
ATOM 19287 C CA . THR A 1 14 ? -5.023 -4.500 -3.239 1.00 41.13 670 THR A CA 14
ATOM 19288 C C . THR A 1 14 ? -3.593 -3.973 -3.054 1.00 5.33 670 THR A C 14
ATOM 19289 O O . THR A 1 14 ? -3.342 -2.769 -3.167 1.00 70.04 670 THR A O 14
ATOM 19300 N N . VAL A 1 15 ? -2.662 -4.881 -2.767 1.00 11.31 671 VAL A N 14
ATOM 19301 C CA . VAL A 1 15 ? -1.251 -4.527 -2.555 1.00 71.42 671 VAL A CA 14
ATOM 19302 C C . VAL A 1 15 ? -0.320 -5.519 -3.274 1.00 73.32 671 VAL A C 14
ATOM 19303 O O . VAL A 1 15 ? -0.484 -6.735 -3.151 1.00 73.12 671 VAL A O 14
ATOM 19316 N N . PRO A 1 16 ? 0.665 -5.016 -4.046 1.00 23.14 672 PRO A N 14
ATOM 19317 C CA . PRO A 1 16 ? 1.674 -5.874 -4.691 1.00 14.03 672 PRO A CA 14
ATOM 19318 C C . PRO A 1 16 ? 2.735 -6.365 -3.693 1.00 0.45 672 PRO A C 14
ATOM 19319 O O . PRO A 1 16 ? 3.132 -5.636 -2.785 1.00 72.51 672 PRO A O 14
ATOM 19330 N N . VAL A 1 17 ? 3.200 -7.602 -3.865 1.00 41.23 673 VAL A N 14
ATOM 19331 C CA . VAL A 1 17 ? 4.165 -8.192 -2.928 1.00 4.13 673 VAL A CA 14
ATOM 19332 C C . VAL A 1 17 ? 5.590 -7.659 -3.178 1.00 72.34 673 VAL A C 14
ATOM 19333 O O . VAL A 1 17 ? 6.405 -7.578 -2.258 1.00 51.21 673 VAL A O 14
ATOM 19346 N N . GLY A 1 18 ? 5.876 -7.275 -4.422 1.00 55.33 674 GLY A N 14
ATOM 19347 C CA . GLY A 1 18 ? 7.201 -6.762 -4.764 1.00 31.03 674 GLY A CA 14
ATOM 19348 C C . GLY A 1 18 ? 7.208 -5.861 -5.999 1.00 63.32 674 GLY A C 14
ATOM 19349 O O . GLY A 1 18 ? 6.574 -6.172 -7.008 1.00 14.43 674 GLY A O 14
ATOM 19353 N N . ALA A 1 19 ? 7.936 -4.748 -5.919 1.00 63.12 675 ALA A N 14
ATOM 19354 C CA . ALA A 1 19 ? 8.079 -3.810 -7.043 1.00 23.23 675 ALA A CA 14
ATOM 19355 C C . ALA A 1 19 ? 9.559 -3.456 -7.265 1.00 11.14 675 ALA A C 14
ATOM 19356 O O . ALA A 1 19 ? 10.379 -3.604 -6.360 1.00 71.34 675 ALA A O 14
ATOM 19363 N N . THR A 1 20 ? 9.903 -2.986 -8.465 1.00 72.55 676 THR A N 14
ATOM 19364 C CA . THR A 1 20 ? 11.306 -2.676 -8.789 1.00 15.32 676 THR A CA 14
ATOM 19365 C C . THR A 1 20 ? 11.446 -1.327 -9.509 1.00 3.43 676 THR A C 14
ATOM 19366 O O . THR A 1 20 ? 10.768 -1.074 -10.503 1.00 2.35 676 THR A O 14
ATOM 19377 N N . ILE A 1 21 ? 12.338 -0.471 -9.010 1.00 5.43 677 ILE A N 14
ATOM 19378 C CA . ILE A 1 21 ? 12.619 0.833 -9.636 1.00 23.14 677 ILE A CA 14
ATOM 19379 C C . ILE A 1 21 ? 14.128 1.139 -9.622 1.00 44.34 677 ILE A C 14
ATOM 19380 O O . ILE A 1 21 ? 14.921 0.369 -9.081 1.00 15.42 677 ILE A O 14
ATOM 19396 N N . HIS A 1 22 ? 14.524 2.258 -10.225 1.00 73.43 678 HIS A N 14
ATOM 19397 C CA . HIS A 1 22 ? 15.935 2.670 -10.248 1.00 13.34 678 HIS A CA 14
ATOM 19398 C C . HIS A 1 22 ? 16.117 4.083 -9.684 1.00 10.22 678 HIS A C 14
ATOM 19399 O O . HIS A 1 22 ? 15.152 4.833 -9.529 1.00 22.44 678 HIS A O 14
ATOM 19414 N N . VAL A 1 23 ? 17.364 4.439 -9.380 1.00 65.35 679 VAL A N 14
ATOM 19415 C CA . VAL A 1 23 ? 17.691 5.793 -8.928 1.00 20.44 679 VAL A CA 14
ATOM 19416 C C . VAL A 1 23 ? 17.308 6.830 -9.998 1.00 55.34 679 VAL A C 14
ATOM 19417 O O . VAL A 1 23 ? 17.898 6.872 -11.083 1.00 12.50 679 VAL A O 14
ATOM 19430 N N . GLY A 1 24 ? 16.312 7.654 -9.686 1.00 33.43 680 GLY A N 14
ATOM 19431 C CA . GLY A 1 24 ? 15.793 8.623 -10.646 1.00 11.05 680 GLY A CA 14
ATOM 19432 C C . GLY A 1 24 ? 14.321 8.391 -10.985 1.00 1.50 680 GLY A C 14
ATOM 19433 O O . GLY A 1 24 ? 13.611 9.325 -11.369 1.00 33.22 680 GLY A O 14
ATOM 19437 N N . ASP A 1 25 ? 13.862 7.147 -10.850 1.00 22.03 681 ASP A N 14
ATOM 19438 C CA . ASP A 1 25 ? 12.457 6.804 -11.105 1.00 4.31 681 ASP A CA 14
ATOM 19439 C C . ASP A 1 25 ? 11.516 7.400 -10.046 1.00 74.54 681 ASP A C 14
ATOM 19440 O O . ASP A 1 25 ? 11.947 7.816 -8.970 1.00 45.34 681 ASP A O 14
ATOM 19449 N N . SER A 1 26 ? 10.225 7.431 -10.361 1.00 12.14 682 SER A N 14
ATOM 19450 C CA . SER A 1 26 ? 9.220 8.002 -9.457 1.00 41.34 682 SER A CA 14
ATOM 19451 C C . SER A 1 26 ? 8.162 6.961 -9.074 1.00 14.11 682 SER A C 14
ATOM 19452 O O . SER A 1 26 ? 7.481 6.408 -9.938 1.00 0.41 682 SER A O 14
ATOM 19460 N N . PHE A 1 27 ? 8.024 6.710 -7.774 1.00 30.10 683 PHE A N 14
ATOM 19461 C CA . PHE A 1 27 ? 7.092 5.697 -7.264 1.00 25.30 683 PHE A CA 14
ATOM 19462 C C . PHE A 1 27 ? 6.025 6.341 -6.361 1.00 61.45 683 PHE A C 14
ATOM 19463 O O . PHE A 1 27 ? 6.354 7.059 -5.416 1.00 73.34 683 PHE A O 14
ATOM 19480 N N . VAL A 1 28 ? 4.749 6.089 -6.655 1.00 22.32 684 VAL A N 14
ATOM 19481 C CA . VAL A 1 28 ? 3.645 6.647 -5.860 1.00 71.21 684 VAL A CA 14
ATOM 19482 C C . VAL A 1 28 ? 2.845 5.538 -5.152 1.00 63.43 684 VAL A C 14
ATOM 19483 O O . VAL A 1 28 ? 1.999 4.879 -5.765 1.00 41.23 684 VAL A O 14
ATOM 19496 N N . PRO A 1 29 ? 3.098 5.320 -3.841 1.00 43.44 685 PRO A N 14
ATOM 19497 C CA . PRO A 1 29 ? 2.436 4.251 -3.065 1.00 34.21 685 PRO A CA 14
ATOM 19498 C C . PRO A 1 29 ? 0.898 4.306 -3.123 1.00 64.22 685 PRO A C 14
ATOM 19499 O O . PRO A 1 29 ? 0.241 3.296 -3.379 1.00 3.04 685 PRO A O 14
ATOM 19510 N N . MET A 1 30 ? 0.327 5.495 -2.920 1.00 34.54 686 MET A N 14
ATOM 19511 C CA . MET A 1 30 ? -1.136 5.650 -2.853 1.00 61.32 686 MET A CA 14
ATOM 19512 C C . MET A 1 30 ? -1.802 5.644 -4.238 1.00 24.35 686 MET A C 14
ATOM 19513 O O . MET A 1 30 ? -3.024 5.766 -4.344 1.00 43.51 686 MET A O 14
ATOM 19527 N N . ALA A 1 31 ? -1.009 5.493 -5.296 1.00 63.13 687 ALA A N 14
ATOM 19528 C CA . ALA A 1 31 ? -1.556 5.369 -6.651 1.00 63.24 687 ALA A CA 14
ATOM 19529 C C . ALA A 1 31 ? -1.730 3.896 -7.038 1.00 22.14 687 ALA A C 14
ATOM 19530 O O . ALA A 1 31 ? -2.785 3.490 -7.526 1.00 75.43 687 ALA A O 14
ATOM 19537 N N . GLU A 1 32 ? -0.690 3.096 -6.801 1.00 54.40 688 GLU A N 14
ATOM 19538 C CA . GLU A 1 32 ? -0.714 1.672 -7.155 1.00 70.43 688 GLU A CA 14
ATOM 19539 C C . GLU A 1 32 ? -1.459 0.820 -6.109 1.00 5.52 688 GLU A C 14
ATOM 19540 O O . GLU A 1 32 ? -1.862 -0.309 -6.393 1.00 40.33 688 GLU A O 14
ATOM 19552 N N . VAL A 1 33 ? -1.640 1.357 -4.904 1.00 74.31 689 VAL A N 14
ATOM 19553 C CA . VAL A 1 33 ? -2.394 0.656 -3.853 1.00 64.34 689 VAL A CA 14
ATOM 19554 C C . VAL A 1 33 ? -3.848 1.146 -3.791 1.00 21.32 689 VAL A C 14
ATOM 19555 O O . VAL A 1 33 ? -4.123 2.334 -3.966 1.00 13.11 689 VAL A O 14
ATOM 19568 N N . LEU A 1 34 ? -4.773 0.223 -3.537 1.00 45.53 690 LEU A N 14
ATOM 19569 C CA . LEU A 1 34 ? -6.212 0.520 -3.579 1.00 14.52 690 LEU A CA 14
ATOM 19570 C C . LEU A 1 34 ? -6.983 -0.297 -2.530 1.00 33.32 690 LEU A C 14
ATOM 19571 O O . LEU A 1 34 ? -6.569 -1.396 -2.168 1.00 13.34 690 LEU A O 14
ATOM 19587 N N . ALA A 1 35 ? -8.099 0.245 -2.033 1.00 42.01 691 ALA A N 14
ATOM 19588 C CA . ALA A 1 35 ? -8.957 -0.487 -1.090 1.00 4.11 691 ALA A CA 14
ATOM 19589 C C . ALA A 1 35 ? -10.448 -0.213 -1.341 1.00 63.44 691 ALA A C 14
ATOM 19590 O O . ALA A 1 35 ? -10.909 0.927 -1.255 1.00 54.33 691 ALA A O 14
ATOM 19597 N N . ILE A 1 36 ? -11.202 -1.276 -1.621 1.00 12.55 692 ILE A N 14
ATOM 19598 C CA . ILE A 1 36 ? -12.649 -1.177 -1.859 1.00 15.20 692 ILE A CA 14
ATOM 19599 C C . ILE A 1 36 ? -13.415 -2.157 -0.964 1.00 55.32 692 ILE A C 14
ATOM 19600 O O . ILE A 1 36 ? -12.950 -3.264 -0.698 1.00 25.12 692 ILE A O 14
ATOM 19616 N N . ASP A 1 37 ? -14.589 -1.745 -0.505 1.00 22.21 693 ASP A N 14
ATOM 19617 C CA . ASP A 1 37 ? -15.404 -2.563 0.390 1.00 42.11 693 ASP A CA 14
ATOM 19618 C C . ASP A 1 37 ? -16.821 -2.773 -0.169 1.00 34.22 693 ASP A C 14
ATOM 19619 O O . ASP A 1 37 ? -17.365 -1.908 -0.860 1.00 71.02 693 ASP A O 14
ATOM 19628 N N . LYS A 1 38 ? -17.413 -3.922 0.156 1.00 72.20 694 LYS A N 14
ATOM 19629 C CA . LYS A 1 38 ? -18.740 -4.290 -0.344 1.00 25.31 694 LYS A CA 14
ATOM 19630 C C . LYS A 1 38 ? -19.817 -3.255 0.031 1.00 32.34 694 LYS A C 14
ATOM 19631 O O . LYS A 1 38 ? -20.465 -2.678 -0.844 1.00 41.41 694 LYS A O 14
ATOM 19650 N N . GLU A 1 39 ? -20.021 -3.032 1.328 1.00 72.24 695 GLU A N 14
ATOM 19651 C CA . GLU A 1 39 ? -21.087 -2.119 1.784 1.00 13.13 695 GLU A CA 14
ATOM 19652 C C . GLU A 1 39 ? -20.623 -0.650 1.803 1.00 24.41 695 GLU A C 14
ATOM 19653 O O . GLU A 1 39 ? -21.265 0.221 1.210 1.00 72.33 695 GLU A O 14
ATOM 19665 N N . ASP A 1 40 ? -19.509 -0.380 2.482 1.00 41.25 696 ASP A N 14
ATOM 19666 C CA . ASP A 1 40 ? -19.067 1.001 2.723 1.00 23.24 696 ASP A CA 14
ATOM 19667 C C . ASP A 1 40 ? -18.576 1.679 1.432 1.00 20.51 696 ASP A C 14
ATOM 19668 O O . ASP A 1 40 ? -18.882 2.846 1.176 1.00 3.34 696 ASP A O 14
ATOM 19677 N N . GLY A 1 41 ? -17.820 0.947 0.622 1.00 10.51 697 GLY A N 14
ATOM 19678 C CA . GLY A 1 41 ? -17.309 1.498 -0.632 1.00 23.14 697 GLY A CA 14
ATOM 19679 C C . GLY A 1 41 ? -15.807 1.765 -0.609 1.00 63.34 697 GLY A C 14
ATOM 19680 O O . GLY A 1 41 ? -15.022 0.910 -0.199 1.00 2.34 697 GLY A O 14
ATOM 19684 N N . ASP A 1 42 ? -15.402 2.955 -1.048 1.00 74.41 698 ASP A N 14
ATOM 19685 C CA . ASP A 1 42 ? -13.985 3.305 -1.122 1.00 53.34 698 ASP A CA 14
ATOM 19686 C C . ASP A 1 42 ? -13.381 3.501 0.272 1.00 63.32 698 ASP A C 14
ATOM 19687 O O . ASP A 1 42 ? -13.742 4.429 0.996 1.00 4.04 698 ASP A O 14
ATOM 19696 N N . LEU A 1 43 ? -12.469 2.616 0.646 1.00 62.35 699 LEU A N 14
ATOM 19697 C CA . LEU A 1 43 ? -11.700 2.777 1.879 1.00 24.44 699 LEU A CA 14
ATOM 19698 C C . LEU A 1 43 ? -10.231 3.085 1.557 1.00 72.22 699 LEU A C 14
ATOM 19699 O O . LEU A 1 43 ? -9.368 3.079 2.436 1.00 23.45 699 LEU A O 14
ATOM 19715 N N . THR A 1 44 ? -9.964 3.392 0.286 1.00 63.41 700 THR A N 14
ATOM 19716 C CA . THR A 1 44 ? -8.620 3.770 -0.170 1.00 12.10 700 THR A CA 14
ATOM 19717 C C . THR A 1 44 ? -8.125 5.025 0.565 1.00 34.15 700 THR A C 14
ATOM 19718 O O . THR A 1 44 ? -6.924 5.223 0.752 1.00 70.52 700 THR A O 14
ATOM 19729 N N . SER A 1 45 ? -9.065 5.875 0.979 1.00 3.10 701 SER A N 14
ATOM 19730 C CA . SER A 1 45 ? -8.739 7.067 1.776 1.00 64.10 701 SER A CA 14
ATOM 19731 C C . SER A 1 45 ? -8.315 6.689 3.207 1.00 33.33 701 SER A C 14
ATOM 19732 O O . SER A 1 45 ? -7.594 7.435 3.874 1.00 14.10 701 SER A O 14
ATOM 19740 N N . LYS A 1 46 ? -8.763 5.520 3.672 1.00 61.42 702 LYS A N 14
ATOM 19741 C CA . LYS A 1 46 ? -8.454 5.043 5.029 1.00 54.30 702 LYS A CA 14
ATOM 19742 C C . LYS A 1 46 ? -7.057 4.396 5.106 1.00 41.35 702 LYS A C 14
ATOM 19743 O O . LYS A 1 46 ? -6.531 4.169 6.198 1.00 32.14 702 LYS A O 14
ATOM 19762 N N . ILE A 1 47 ? -6.466 4.101 3.950 1.00 32.01 703 ILE A N 14
ATOM 19763 C CA . ILE A 1 47 ? -5.158 3.435 3.893 1.00 33.31 703 ILE A CA 14
ATOM 19764 C C . ILE A 1 47 ? -4.037 4.314 4.468 1.00 54.40 703 ILE A C 14
ATOM 19765 O O . ILE A 1 47 ? -3.736 5.386 3.933 1.00 31.25 703 ILE A O 14
ATOM 19781 N N . LYS A 1 48 ? -3.437 3.863 5.564 1.00 33.14 704 LYS A N 14
ATOM 19782 C CA . LYS A 1 48 ? -2.251 4.513 6.124 1.00 22.44 704 LYS A CA 14
ATOM 19783 C C . LYS A 1 48 ? -0.976 3.784 5.691 1.00 54.42 704 LYS A C 14
ATOM 19784 O O . LYS A 1 48 ? -0.831 2.576 5.897 1.00 3.00 704 LYS A O 14
ATOM 19803 N N . VAL A 1 49 ? -0.060 4.531 5.086 1.00 72.33 705 VAL A N 14
ATOM 19804 C CA . VAL A 1 49 ? 1.189 3.965 4.559 1.00 23.54 705 VAL A CA 14
ATOM 19805 C C . VAL A 1 49 ? 2.351 4.119 5.553 1.00 50.33 705 VAL A C 14
ATOM 19806 O O . VAL A 1 49 ? 2.826 5.230 5.809 1.00 54.23 705 VAL A O 14
ATOM 19819 N N . ASP A 1 50 ? 2.809 3.002 6.105 1.00 74.41 706 ASP A N 14
ATOM 19820 C CA . ASP A 1 50 ? 3.950 3.002 7.021 1.00 73.44 706 ASP A CA 14
ATOM 19821 C C . ASP A 1 50 ? 5.238 2.592 6.287 1.00 35.12 706 ASP A C 14
ATOM 19822 O O . ASP A 1 50 ? 5.246 1.630 5.519 1.00 24.55 706 ASP A O 14
ATOM 19831 N N . GLY A 1 51 ? 6.319 3.331 6.526 1.00 3.13 707 GLY A N 14
ATOM 19832 C CA . GLY A 1 51 ? 7.578 3.077 5.828 1.00 21.13 707 GLY A CA 14
ATOM 19833 C C . GLY A 1 51 ? 7.910 4.156 4.803 1.00 34.41 707 GLY A C 14
ATOM 19834 O O . GLY A 1 51 ? 7.077 5.022 4.509 1.00 20.02 707 GLY A O 14
ATOM 19838 N N . GLU A 1 52 ? 9.115 4.100 4.240 1.00 10.10 708 GLU A N 14
ATOM 19839 C CA . GLU A 1 52 ? 9.574 5.123 3.295 1.00 2.22 708 GLU A CA 14
ATOM 19840 C C . GLU A 1 52 ? 10.448 4.515 2.183 1.00 41.31 708 GLU A C 14
ATOM 19841 O O . GLU A 1 52 ? 11.143 3.522 2.401 1.00 42.21 708 GLU A O 14
ATOM 19853 N N . VAL A 1 53 ? 10.389 5.107 0.987 1.00 33.44 709 VAL A N 14
ATOM 19854 C CA . VAL A 1 53 ? 11.198 4.651 -0.158 1.00 32.52 709 VAL A CA 14
ATOM 19855 C C . VAL A 1 53 ? 12.009 5.807 -0.764 1.00 23.14 709 VAL A C 14
ATOM 19856 O O . VAL A 1 53 ? 11.443 6.787 -1.253 1.00 1.54 709 VAL A O 14
ATOM 19869 N N . ASP A 1 54 ? 13.332 5.691 -0.734 1.00 2.25 710 ASP A N 14
ATOM 19870 C CA . ASP A 1 54 ? 14.209 6.707 -1.322 1.00 41.34 710 ASP A CA 14
ATOM 19871 C C . ASP A 1 54 ? 14.455 6.438 -2.814 1.00 35.10 710 ASP A C 14
ATOM 19872 O O . ASP A 1 54 ? 14.696 5.303 -3.224 1.00 23.04 710 ASP A O 14
ATOM 19881 N N . THR A 1 55 ? 14.397 7.495 -3.623 1.00 50.55 711 THR A N 14
ATOM 19882 C CA . THR A 1 55 ? 14.661 7.391 -5.066 1.00 73.01 711 THR A CA 14
ATOM 19883 C C . THR A 1 55 ? 16.094 7.814 -5.405 1.00 60.23 711 THR A C 14
ATOM 19884 O O . THR A 1 55 ? 16.580 7.574 -6.511 1.00 15.10 711 THR A O 14
ATOM 19895 N N . THR A 1 56 ? 16.762 8.453 -4.447 1.00 41.54 712 THR A N 14
ATOM 19896 C CA . THR A 1 56 ? 18.152 8.899 -4.620 1.00 64.53 712 THR A CA 14
ATOM 19897 C C . THR A 1 56 ? 19.148 7.853 -4.101 1.00 63.11 712 THR A C 14
ATOM 19898 O O . THR A 1 56 ? 20.289 7.779 -4.567 1.00 45.30 712 THR A O 14
ATOM 19909 N N . LYS A 1 57 ? 18.719 7.055 -3.125 1.00 45.34 713 LYS A N 14
ATOM 19910 C CA . LYS A 1 57 ? 19.561 5.996 -2.556 1.00 15.42 713 LYS A CA 14
ATOM 19911 C C . LYS A 1 57 ? 18.944 4.616 -2.823 1.00 72.04 713 LYS A C 14
ATOM 19912 O O . LYS A 1 57 ? 17.753 4.407 -2.597 1.00 35.25 713 LYS A O 14
ATOM 19931 N N . ALA A 1 58 ? 19.759 3.676 -3.298 1.00 2.32 714 ALA A N 14
ATOM 19932 C CA . ALA A 1 58 ? 19.272 2.340 -3.664 1.00 54.20 714 ALA A CA 14
ATOM 19933 C C . ALA A 1 58 ? 19.244 1.370 -2.473 1.00 72.03 714 ALA A C 14
ATOM 19934 O O . ALA A 1 58 ? 20.110 1.407 -1.593 1.00 1.03 714 ALA A O 14
ATOM 19941 N N . GLY A 1 59 ? 18.243 0.497 -2.472 1.00 34.53 715 GLY A N 14
ATOM 19942 C CA . GLY A 1 59 ? 18.076 -0.483 -1.410 1.00 1.40 715 GLY A CA 14
ATOM 19943 C C . GLY A 1 59 ? 16.678 -1.084 -1.405 1.00 1.01 715 GLY A C 14
ATOM 19944 O O . GLY A 1 59 ? 15.826 -0.686 -2.200 1.00 63.00 715 GLY A O 14
ATOM 19948 N N . THR A 1 60 ? 16.434 -2.047 -0.524 1.00 43.02 716 THR A N 14
ATOM 19949 C CA . THR A 1 60 ? 15.102 -2.652 -0.405 1.00 44.55 716 THR A CA 14
ATOM 19950 C C . THR A 1 60 ? 14.284 -1.967 0.698 1.00 14.05 716 THR A C 14
ATOM 19951 O O . THR A 1 60 ? 14.694 -1.927 1.860 1.00 63.04 716 THR A O 14
ATOM 19962 N N . TYR A 1 61 ? 13.122 -1.434 0.330 1.00 24.53 717 TYR A N 14
ATOM 19963 C CA . TYR A 1 61 ? 12.257 -0.716 1.272 1.00 14.52 717 TYR A CA 14
ATOM 19964 C C . TYR A 1 61 ? 10.865 -1.365 1.344 1.00 42.34 717 TYR A C 14
ATOM 19965 O O . TYR A 1 61 ? 10.154 -1.444 0.342 1.00 23.12 717 TYR A O 14
ATOM 19983 N N . VAL A 1 62 ? 10.480 -1.831 2.527 1.00 53.15 718 VAL A N 14
ATOM 19984 C CA . VAL A 1 62 ? 9.167 -2.459 2.721 1.00 14.13 718 VAL A CA 14
ATOM 19985 C C . VAL A 1 62 ? 8.113 -1.423 3.149 1.00 21.52 718 VAL A C 14
ATOM 19986 O O . VAL A 1 62 ? 8.291 -0.714 4.143 1.00 53.43 718 VAL A O 14
ATOM 19999 N N . LEU A 1 63 ? 7.031 -1.325 2.378 1.00 43.31 719 LEU A N 14
ATOM 20000 C CA . LEU A 1 63 ? 5.920 -0.416 2.694 1.00 44.41 719 LEU A CA 14
ATOM 20001 C C . LEU A 1 63 ? 4.712 -1.185 3.244 1.00 13.32 719 LEU A C 14
ATOM 20002 O O . LEU A 1 63 ? 4.229 -2.128 2.618 1.00 40.32 719 LEU A O 14
ATOM 20018 N N . THR A 1 64 ? 4.230 -0.777 4.411 1.00 0.44 720 THR A N 14
ATOM 20019 C CA . THR A 1 64 ? 3.054 -1.405 5.029 1.00 43.04 720 THR A CA 14
ATOM 20020 C C . THR A 1 64 ? 1.792 -0.560 4.813 1.00 45.25 720 THR A C 14
ATOM 20021 O O . THR A 1 64 ? 1.771 0.632 5.108 1.00 70.15 720 THR A O 14
ATOM 20032 N N . TYR A 1 65 ? 0.741 -1.182 4.294 1.00 35.30 721 TYR A N 14
ATOM 20033 C CA . TYR A 1 65 ? -0.528 -0.494 4.048 1.00 52.51 721 TYR A CA 14
ATOM 20034 C C . TYR A 1 65 ? -1.630 -1.043 4.962 1.00 10.22 721 TYR A C 14
ATOM 20035 O O . TYR A 1 65 ? -2.022 -2.205 4.846 1.00 74.50 721 TYR A O 14
ATOM 20053 N N . THR A 1 66 ? -2.122 -0.213 5.877 1.00 42.04 722 THR A N 14
ATOM 20054 C CA . THR A 1 66 ? -3.179 -0.631 6.809 1.00 20.30 722 THR A CA 14
ATOM 20055 C C . THR A 1 66 ? -4.485 0.133 6.556 1.00 2.31 722 THR A C 14
ATOM 20056 O O . THR A 1 66 ? -4.503 1.364 6.548 1.00 13.04 722 THR A O 14
ATOM 20067 N N . VAL A 1 67 ? -5.575 -0.606 6.345 1.00 34.14 723 VAL A N 14
ATOM 20068 C CA . VAL A 1 67 ? -6.895 -0.010 6.111 1.00 51.12 723 VAL A CA 14
ATOM 20069 C C . VAL A 1 67 ? -7.959 -0.632 7.034 1.00 74.31 723 VAL A C 14
ATOM 20070 O O . VAL A 1 67 ? -8.021 -1.850 7.199 1.00 54.25 723 VAL A O 14
ATOM 20083 N N . THR A 1 68 ? -8.784 0.211 7.651 1.00 62.53 724 THR A N 14
ATOM 20084 C CA . THR A 1 68 ? -9.848 -0.257 8.555 1.00 53.14 724 THR A CA 14
ATOM 20085 C C . THR A 1 68 ? -11.245 0.093 8.024 1.00 11.22 724 THR A C 14
ATOM 20086 O O . THR A 1 68 ? -11.483 1.206 7.554 1.00 43.25 724 THR A O 14
ATOM 20097 N N . ASP A 1 69 ? -12.166 -0.866 8.106 1.00 71.11 725 ASP A N 14
ATOM 20098 C CA . ASP A 1 69 ? -13.566 -0.632 7.752 1.00 72.20 725 ASP A CA 14
ATOM 20099 C C . ASP A 1 69 ? -14.240 0.216 8.841 1.00 73.44 725 ASP A C 14
ATOM 20100 O O . ASP A 1 69 ? -13.877 0.137 10.018 1.00 31.01 725 ASP A O 14
ATOM 20109 N N . SER A 1 70 ? -15.239 0.994 8.447 1.00 73.21 726 SER A N 14
ATOM 20110 C CA . SER A 1 70 ? -15.960 1.869 9.378 1.00 53.40 726 SER A CA 14
ATOM 20111 C C . SER A 1 70 ? -16.548 1.081 10.562 1.00 43.34 726 SER A C 14
ATOM 20112 O O . SER A 1 70 ? -16.612 1.589 11.683 1.00 62.42 726 SER A O 14
ATOM 20120 N N . LYS A 1 71 ? -16.959 -0.173 10.324 1.00 72.20 727 LYS A N 14
ATOM 20121 C CA . LYS A 1 71 ? -17.558 -1.001 11.387 1.00 64.22 727 LYS A CA 14
ATOM 20122 C C . LYS A 1 71 ? -16.512 -1.852 12.141 1.00 5.42 727 LYS A C 14
ATOM 20123 O O . LYS A 1 71 ? -16.869 -2.687 12.973 1.00 33.04 727 LYS A O 14
ATOM 20142 N N . GLY A 1 72 ? -15.226 -1.640 11.854 1.00 43.11 728 GLY A N 14
ATOM 20143 C CA . GLY A 1 72 ? -14.164 -2.227 12.682 1.00 12.44 728 GLY A CA 14
ATOM 20144 C C . GLY A 1 72 ? -13.477 -3.476 12.114 1.00 60.13 728 GLY A C 14
ATOM 20145 O O . GLY A 1 72 ? -13.097 -4.372 12.871 1.00 71.41 728 GLY A O 14
ATOM 20149 N N . HIS A 1 73 ? -13.300 -3.552 10.796 1.00 43.24 729 HIS A N 14
ATOM 20150 C CA . HIS A 1 73 ? -12.512 -4.642 10.189 1.00 33.40 729 HIS A CA 14
ATOM 20151 C C . HIS A 1 73 ? -11.173 -4.128 9.635 1.00 73.03 729 HIS A C 14
ATOM 20152 O O . HIS A 1 73 ? -11.144 -3.402 8.643 1.00 43.23 729 HIS A O 14
ATOM 20167 N N . GLU A 1 74 ? -10.070 -4.514 10.275 1.00 24.20 730 GLU A N 14
ATOM 20168 C CA . GLU A 1 74 ? -8.734 -4.038 9.882 1.00 50.41 730 GLU A CA 14
ATOM 20169 C C . GLU A 1 74 ? -8.007 -5.041 8.966 1.00 12.22 730 GLU A C 14
ATOM 20170 O O . GLU A 1 74 ? -7.895 -6.231 9.279 1.00 62.33 730 GLU A O 14
ATOM 20182 N N . VAL A 1 75 ? -7.515 -4.545 7.833 1.00 5.14 731 VAL A N 14
ATOM 20183 C CA . VAL A 1 75 ? -6.722 -5.348 6.890 1.00 3.20 731 VAL A CA 14
ATOM 20184 C C . VAL A 1 75 ? -5.384 -4.648 6.594 1.00 31.13 731 VAL A C 14
ATOM 20185 O O . VAL A 1 75 ? -5.362 -3.462 6.258 1.00 42.41 731 VAL A O 14
ATOM 20198 N N . THR A 1 76 ? -4.271 -5.371 6.715 1.00 41.51 732 THR A N 14
ATOM 20199 C CA . THR A 1 76 ? -2.943 -4.773 6.503 1.00 35.24 732 THR A CA 14
ATOM 20200 C C . THR A 1 76 ? -2.016 -5.686 5.681 1.00 5.42 732 THR A C 14
ATOM 20201 O O . THR A 1 76 ? -1.837 -6.865 5.997 1.00 65.35 732 THR A O 14
ATOM 20212 N N . ALA A 1 77 ? -1.418 -5.125 4.627 1.00 50.44 733 ALA A N 14
ATOM 20213 C CA . ALA A 1 77 ? -0.524 -5.873 3.724 1.00 52.10 733 ALA A CA 14
ATOM 20214 C C . ALA A 1 77 ? 0.741 -5.058 3.407 1.00 10.24 733 ALA A C 14
ATOM 20215 O O . ALA A 1 77 ? 0.740 -3.835 3.519 1.00 32.11 733 ALA A O 14
ATOM 20222 N N . LYS A 1 78 ? 1.818 -5.733 3.005 1.00 61.11 734 LYS A N 14
ATOM 20223 C CA . LYS A 1 78 ? 3.110 -5.063 2.775 1.00 51.32 734 LYS A CA 14
ATOM 20224 C C . LYS A 1 78 ? 3.629 -5.237 1.340 1.00 3.14 734 LYS A C 14
ATOM 20225 O O . LYS A 1 78 ? 3.250 -6.171 0.632 1.00 43.24 734 LYS A O 14
ATOM 20244 N N . GLN A 1 79 ? 4.520 -4.334 0.931 1.00 41.32 735 GLN A N 14
ATOM 20245 C CA . GLN A 1 79 ? 5.118 -4.365 -0.410 1.00 32.22 735 GLN A CA 14
ATOM 20246 C C . GLN A 1 79 ? 6.649 -4.242 -0.338 1.00 54.14 735 GLN A C 14
ATOM 20247 O O . GLN A 1 79 ? 7.178 -3.326 0.296 1.00 64.32 735 GLN A O 14
ATOM 20261 N N . THR A 1 80 ? 7.356 -5.160 -0.995 1.00 63.52 736 THR A N 14
ATOM 20262 C CA . THR A 1 80 ? 8.822 -5.102 -1.078 1.00 11.10 736 THR A CA 14
ATOM 20263 C C . THR A 1 80 ? 9.272 -4.256 -2.278 1.00 2.44 736 THR A C 14
ATOM 20264 O O . THR A 1 80 ? 9.210 -4.704 -3.422 1.00 12.31 736 THR A O 14
ATOM 20275 N N . VAL A 1 81 ? 9.721 -3.032 -2.019 1.00 42.34 737 VAL A N 14
ATOM 20276 C CA . VAL A 1 81 ? 10.184 -2.137 -3.088 1.00 32.51 737 VAL A CA 14
ATOM 20277 C C . VAL A 1 81 ? 11.712 -2.194 -3.237 1.00 32.21 737 VAL A C 14
ATOM 20278 O O . VAL A 1 81 ? 12.450 -1.705 -2.381 1.00 5.23 737 VAL A O 14
ATOM 20291 N N . THR A 1 82 ? 12.181 -2.805 -4.322 1.00 15.23 738 THR A N 14
ATOM 20292 C CA . THR A 1 82 ? 13.623 -2.937 -4.582 1.00 55.13 738 THR A CA 14
ATOM 20293 C C . THR A 1 82 ? 14.135 -1.803 -5.490 1.00 22.45 738 THR A C 14
ATOM 20294 O O . THR A 1 82 ? 13.825 -1.761 -6.685 1.00 42.02 738 THR A O 14
ATOM 20305 N N . VAL A 1 83 ? 14.912 -0.883 -4.920 1.00 71.15 739 VAL A N 14
ATOM 20306 C CA . VAL A 1 83 ? 15.522 0.209 -5.692 1.00 70.14 739 VAL A CA 14
ATOM 20307 C C . VAL A 1 83 ? 16.946 -0.167 -6.139 1.00 5.24 739 VAL A C 14
ATOM 20308 O O . VAL A 1 83 ? 17.792 -0.522 -5.315 1.00 5.34 739 VAL A O 14
ATOM 20321 N N . LYS A 1 84 ? 17.204 -0.081 -7.443 1.00 41.33 740 LYS A N 14
ATOM 20322 C CA . LYS A 1 84 ? 18.496 -0.495 -8.013 1.00 73.31 740 LYS A CA 14
ATOM 20323 C C . LYS A 1 84 ? 19.262 0.691 -8.625 1.00 44.32 740 LYS A C 14
ATOM 20324 O O . LYS A 1 84 ? 18.664 1.619 -9.174 1.00 55.04 740 LYS A O 14
ATOM 20343 N N . VAL A 1 85 ? 20.592 0.648 -8.538 1.00 11.34 741 VAL A N 14
ATOM 20344 C CA . VAL A 1 85 ? 21.445 1.727 -9.066 1.00 54.21 741 VAL A CA 14
ATOM 20345 C C . VAL A 1 85 ? 21.742 1.543 -10.560 1.00 3.43 741 VAL A C 14
ATOM 20346 O O . VAL A 1 85 ? 21.892 0.419 -11.041 1.00 53.52 741 VAL A O 14
ATOM 20359 N N . ARG A 1 86 ? 21.828 2.652 -11.289 1.00 1.02 742 ARG A N 14
ATOM 20360 C CA . ARG A 1 86 ? 22.350 2.638 -12.658 1.00 52.34 742 ARG A CA 14
ATOM 20361 C C . ARG A 1 86 ? 23.849 2.963 -12.644 1.00 11.23 742 ARG A C 14
ATOM 20362 O O . ARG A 1 86 ? 24.290 3.872 -11.941 1.00 42.15 742 ARG A O 14
ATOM 20383 N N . GLU A 1 87 ? 24.628 2.234 -13.433 1.00 72.43 743 GLU A N 14
ATOM 20384 C CA . GLU A 1 87 ? 26.091 2.395 -13.447 1.00 71.24 743 GLU A CA 14
ATOM 20385 C C . GLU A 1 87 ? 26.525 3.639 -14.249 1.00 10.40 743 GLU A C 14
ATOM 20386 O O . GLU A 1 87 ? 27.574 3.643 -14.899 1.00 72.22 743 GLU A O 14
ATOM 20398 N N . GLU A 1 88 ? 25.728 4.702 -14.164 1.00 11.25 744 GLU A N 14
ATOM 20399 C CA . GLU A 1 88 ? 25.998 5.949 -14.880 1.00 21.05 744 GLU A CA 14
ATOM 20400 C C . GLU A 1 88 ? 26.025 7.139 -13.908 1.00 71.00 744 GLU A C 14
ATOM 20401 O O . GLU A 1 88 ? 24.975 7.664 -13.531 1.00 23.41 744 GLU A O 14
ATOM 20413 N N . VAL A 1 89 ? 27.221 7.550 -13.487 1.00 32.30 745 VAL A N 14
ATOM 20414 C CA . VAL A 1 89 ? 27.367 8.692 -12.573 1.00 51.30 745 VAL A CA 14
ATOM 20415 C C . VAL A 1 89 ? 27.069 10.025 -13.289 1.00 53.43 745 VAL A C 14
ATOM 20416 O O . VAL A 1 89 ? 27.970 10.791 -13.639 1.00 73.14 745 VAL A O 14
ATOM 20429 N N . LYS A 1 90 ? 25.783 10.284 -13.517 1.00 40.33 746 LYS A N 14
ATOM 20430 C CA . LYS A 1 90 ? 25.353 11.452 -14.286 1.00 71.23 746 LYS A CA 14
ATOM 20431 C C . LYS A 1 90 ? 24.058 12.063 -13.727 1.00 71.20 746 LYS A C 14
ATOM 20432 O O . LYS A 1 90 ? 23.092 11.355 -13.437 1.00 63.01 746 LYS A O 14
ATOM 20451 N N . ASN A 1 91 ? 24.057 13.377 -13.544 1.00 64.24 747 ASN A N 14
ATOM 20452 C CA . ASN A 1 91 ? 22.826 14.127 -13.260 1.00 75.51 747 ASN A CA 14
ATOM 20453 C C . ASN A 1 91 ? 22.510 15.058 -14.438 1.00 10.43 747 ASN A C 14
ATOM 20454 O O . ASN A 1 91 ? 23.420 15.508 -15.139 1.00 31.13 747 ASN A O 14
ATOM 20465 N N . ASP A 1 92 ? 21.234 15.368 -14.655 1.00 10.32 748 ASP A N 14
ATOM 20466 C CA . ASP A 1 92 ? 20.836 16.295 -15.726 1.00 11.54 748 ASP A CA 14
ATOM 20467 C C . ASP A 1 92 ? 21.083 17.766 -15.323 1.00 41.44 748 ASP A C 14
ATOM 20468 O O . ASP A 1 92 ? 20.344 18.669 -15.720 1.00 64.11 748 ASP A O 14
ATOM 20477 N N . LYS A 1 93 ? 22.171 17.985 -14.569 1.00 13.40 749 LYS A N 14
ATOM 20478 C CA . LYS A 1 93 ? 22.567 19.310 -14.066 1.00 43.52 749 LYS A CA 14
ATOM 20479 C C . LYS A 1 93 ? 21.555 19.878 -13.049 1.00 51.51 749 LYS A C 14
ATOM 20480 O O . LYS A 1 93 ? 20.359 19.580 -13.107 1.00 52.23 749 LYS A O 14
ATOM 20499 N N . PRO A 1 94 ? 22.029 20.697 -12.083 1.00 11.35 750 PRO A N 14
ATOM 20500 C CA . PRO A 1 94 ? 21.156 21.307 -11.063 1.00 22.44 750 PRO A CA 14
ATOM 20501 C C . PRO A 1 94 ? 20.028 22.158 -11.675 1.00 41.20 750 PRO A C 14
ATOM 20502 O O . PRO A 1 94 ? 20.105 22.579 -12.830 1.00 54.13 750 PRO A O 14
ATOM 20513 N N . ILE A 1 95 ? 18.984 22.411 -10.890 1.00 62.50 751 ILE A N 14
ATOM 20514 C CA . ILE A 1 95 ? 17.839 23.191 -11.365 1.00 23.11 751 ILE A CA 14
ATOM 20515 C C . ILE A 1 95 ? 18.254 24.635 -11.693 1.00 71.21 751 ILE A C 14
ATOM 20516 O O . ILE A 1 95 ? 18.295 25.500 -10.814 1.00 22.53 751 ILE A O 14
ATOM 20532 N N . LEU A 1 96 ? 18.590 24.876 -12.957 1.00 22.53 752 LEU A N 14
ATOM 20533 C CA . LEU A 1 96 ? 19.013 26.202 -13.411 1.00 21.33 752 LEU A CA 14
ATOM 20534 C C . LEU A 1 96 ? 17.814 27.155 -13.545 1.00 34.30 752 LEU A C 14
ATOM 20535 O O . LEU A 1 96 ? 16.742 26.767 -14.014 1.00 20.10 752 LEU A O 14
ATOM 20551 N N . GLU A 1 97 ? 18.003 28.403 -13.132 1.00 62.41 753 GLU A N 14
ATOM 20552 C CA . GLU A 1 97 ? 16.930 29.398 -13.154 1.00 35.51 753 GLU A CA 14
ATOM 20553 C C . GLU A 1 97 ? 17.111 30.365 -14.333 1.00 62.40 753 GLU A C 14
ATOM 20554 O O . GLU A 1 97 ? 17.611 29.985 -15.403 1.00 65.14 753 GLU A O 14
ATOM 20567 N N . MET A 1 1 ? -41.887 -7.533 11.003 1.00 15.52 657 MET A N 15
ATOM 20568 C CA . MET A 1 1 ? -41.520 -8.154 12.305 1.00 34.14 657 MET A CA 15
ATOM 20569 C C . MET A 1 1 ? -40.238 -8.988 12.184 1.00 4.42 657 MET A C 15
ATOM 20570 O O . MET A 1 1 ? -39.769 -9.261 11.078 1.00 63.24 657 MET A O 15
ATOM 20586 N N . GLY A 1 2 ? -39.676 -9.388 13.324 1.00 13.52 658 GLY A N 15
ATOM 20587 C CA . GLY A 1 2 ? -38.475 -10.217 13.328 1.00 73.41 658 GLY A CA 15
ATOM 20588 C C . GLY A 1 2 ? -37.187 -9.411 13.170 1.00 32.20 658 GLY A C 15
ATOM 20589 O O . GLY A 1 2 ? -37.223 -8.202 12.923 1.00 23.43 658 GLY A O 15
ATOM 20593 N N . ASN A 1 3 ? -36.044 -10.077 13.328 1.00 22.15 659 ASN A N 15
ATOM 20594 C CA . ASN A 1 3 ? -34.734 -9.436 13.153 1.00 40.52 659 ASN A CA 15
ATOM 20595 C C . ASN A 1 3 ? -33.961 -10.064 11.984 1.00 14.23 659 ASN A C 15
ATOM 20596 O O . ASN A 1 3 ? -33.490 -11.200 12.073 1.00 1.00 659 ASN A O 15
ATOM 20607 N N . GLY A 1 4 ? -33.846 -9.328 10.883 1.00 23.53 660 GLY A N 15
ATOM 20608 C CA . GLY A 1 4 ? -33.057 -9.794 9.751 1.00 12.21 660 GLY A CA 15
ATOM 20609 C C . GLY A 1 4 ? -31.555 -9.691 10.001 1.00 2.11 660 GLY A C 15
ATOM 20610 O O . GLY A 1 4 ? -31.002 -8.588 10.066 1.00 40.41 660 GLY A O 15
ATOM 20614 N N . GLU A 1 5 ? -30.895 -10.838 10.144 1.00 31.22 661 GLU A N 15
ATOM 20615 C CA . GLU A 1 5 ? -29.454 -10.882 10.408 1.00 0.25 661 GLU A CA 15
ATOM 20616 C C . GLU A 1 5 ? -28.652 -10.222 9.276 1.00 5.31 661 GLU A C 15
ATOM 20617 O O . GLU A 1 5 ? -28.693 -10.666 8.124 1.00 24.05 661 GLU A O 15
ATOM 20629 N N . THR A 1 6 ? -27.951 -9.142 9.611 1.00 54.32 662 THR A N 15
ATOM 20630 C CA . THR A 1 6 ? -27.066 -8.451 8.661 1.00 73.13 662 THR A CA 15
ATOM 20631 C C . THR A 1 6 ? -25.644 -9.025 8.724 1.00 53.44 662 THR A C 15
ATOM 20632 O O . THR A 1 6 ? -25.361 -9.924 9.518 1.00 34.10 662 THR A O 15
ATOM 20643 N N . SER A 1 7 ? -24.746 -8.501 7.895 1.00 11.04 663 SER A N 15
ATOM 20644 C CA . SER A 1 7 ? -23.365 -8.997 7.846 1.00 44.43 663 SER A CA 15
ATOM 20645 C C . SER A 1 7 ? -22.360 -7.848 7.766 1.00 21.52 663 SER A C 15
ATOM 20646 O O . SER A 1 7 ? -22.553 -6.901 7.007 1.00 2.03 663 SER A O 15
ATOM 20654 N N . ASP A 1 8 ? -21.300 -7.919 8.565 1.00 2.20 664 ASP A N 15
ATOM 20655 C CA . ASP A 1 8 ? -20.174 -6.998 8.412 1.00 41.42 664 ASP A CA 15
ATOM 20656 C C . ASP A 1 8 ? -19.053 -7.666 7.610 1.00 4.05 664 ASP A C 15
ATOM 20657 O O . ASP A 1 8 ? -18.417 -8.617 8.072 1.00 4.20 664 ASP A O 15
ATOM 20666 N N . LEU A 1 9 ? -18.815 -7.156 6.413 1.00 42.42 665 LEU A N 15
ATOM 20667 C CA . LEU A 1 9 ? -17.770 -7.671 5.539 1.00 13.34 665 LEU A CA 15
ATOM 20668 C C . LEU A 1 9 ? -16.453 -6.915 5.751 1.00 50.11 665 LEU A C 15
ATOM 20669 O O . LEU A 1 9 ? -16.440 -5.694 5.949 1.00 44.54 665 LEU A O 15
ATOM 20685 N N . GLU A 1 10 ? -15.352 -7.653 5.780 1.00 11.43 666 GLU A N 15
ATOM 20686 C CA . GLU A 1 10 ? -14.022 -7.048 5.838 1.00 1.24 666 GLU A CA 15
ATOM 20687 C C . GLU A 1 10 ? -13.578 -6.591 4.435 1.00 44.41 666 GLU A C 15
ATOM 20688 O O . GLU A 1 10 ? -13.851 -7.268 3.440 1.00 31.20 666 GLU A O 15
ATOM 20700 N N . PRO A 1 11 ? -12.887 -5.440 4.334 1.00 4.13 667 PRO A N 15
ATOM 20701 C CA . PRO A 1 11 ? -12.548 -4.839 3.033 1.00 40.14 667 PRO A CA 15
ATOM 20702 C C . PRO A 1 11 ? -11.479 -5.620 2.250 1.00 44.13 667 PRO A C 15
ATOM 20703 O O . PRO A 1 11 ? -10.567 -6.218 2.828 1.00 53.41 667 PRO A O 15
ATOM 20714 N N . LYS A 1 12 ? -11.605 -5.612 0.924 1.00 73.14 668 LYS A N 15
ATOM 20715 C CA . LYS A 1 12 ? -10.591 -6.196 0.047 1.00 22.24 668 LYS A CA 15
ATOM 20716 C C . LYS A 1 12 ? -9.451 -5.198 -0.199 1.00 10.41 668 LYS A C 15
ATOM 20717 O O . LYS A 1 12 ? -9.599 -4.237 -0.958 1.00 34.03 668 LYS A O 15
ATOM 20736 N N . LEU A 1 13 ? -8.324 -5.422 0.465 1.00 42.52 669 LEU A N 15
ATOM 20737 C CA . LEU A 1 13 ? -7.133 -4.596 0.262 1.00 33.14 669 LEU A CA 15
ATOM 20738 C C . LEU A 1 13 ? -6.269 -5.189 -0.862 1.00 71.24 669 LEU A C 15
ATOM 20739 O O . LEU A 1 13 ? -6.027 -6.397 -0.905 1.00 50.01 669 LEU A O 15
ATOM 20755 N N . THR A 1 14 ? -5.837 -4.341 -1.787 1.00 21.22 670 THR A N 15
ATOM 20756 C CA . THR A 1 14 ? -5.016 -4.782 -2.918 1.00 23.31 670 THR A CA 15
ATOM 20757 C C . THR A 1 14 ? -3.675 -4.046 -2.946 1.00 45.33 670 THR A C 15
ATOM 20758 O O . THR A 1 14 ? -3.617 -2.841 -3.197 1.00 62.41 670 THR A O 15
ATOM 20769 N N . VAL A 1 15 ? -2.603 -4.785 -2.676 1.00 11.13 671 VAL A N 15
ATOM 20770 C CA . VAL A 1 15 ? -1.245 -4.234 -2.645 1.00 21.30 671 VAL A CA 15
ATOM 20771 C C . VAL A 1 15 ? -0.299 -5.074 -3.521 1.00 31.54 671 VAL A C 15
ATOM 20772 O O . VAL A 1 15 ? -0.326 -6.306 -3.462 1.00 14.11 671 VAL A O 15
ATOM 20785 N N . PRO A 1 16 ? 0.544 -4.430 -4.355 1.00 12.13 672 PRO A N 15
ATOM 20786 C CA . PRO A 1 16 ? 1.518 -5.152 -5.188 1.00 15.42 672 PRO A CA 15
ATOM 20787 C C . PRO A 1 16 ? 2.600 -5.841 -4.339 1.00 41.22 672 PRO A C 15
ATOM 20788 O O . PRO A 1 16 ? 3.239 -5.211 -3.497 1.00 43.32 672 PRO A O 15
ATOM 20799 N N . VAL A 1 17 ? 2.801 -7.136 -4.569 1.00 54.13 673 VAL A N 15
ATOM 20800 C CA . VAL A 1 17 ? 3.713 -7.942 -3.745 1.00 72.43 673 VAL A CA 15
ATOM 20801 C C . VAL A 1 17 ? 5.180 -7.477 -3.864 1.00 41.21 673 VAL A C 15
ATOM 20802 O O . VAL A 1 17 ? 5.992 -7.711 -2.965 1.00 2.54 673 VAL A O 15
ATOM 20815 N N . GLY A 1 18 ? 5.515 -6.817 -4.970 1.00 63.14 674 GLY A N 15
ATOM 20816 C CA . GLY A 1 18 ? 6.875 -6.332 -5.161 1.00 32.05 674 GLY A CA 15
ATOM 20817 C C . GLY A 1 18 ? 7.023 -5.377 -6.344 1.00 11.41 674 GLY A C 15
ATOM 20818 O O . GLY A 1 18 ? 6.240 -5.423 -7.295 1.00 22.23 674 GLY A O 15
ATOM 20822 N N . ALA A 1 19 ? 8.030 -4.511 -6.278 1.00 72.34 675 ALA A N 15
ATOM 20823 C CA . ALA A 1 19 ? 8.326 -3.560 -7.359 1.00 72.31 675 ALA A CA 15
ATOM 20824 C C . ALA A 1 19 ? 9.826 -3.234 -7.405 1.00 24.33 675 ALA A C 15
ATOM 20825 O O . ALA A 1 19 ? 10.532 -3.375 -6.404 1.00 1.04 675 ALA A O 15
ATOM 20832 N N . THR A 1 20 ? 10.315 -2.806 -8.564 1.00 3.23 676 THR A N 15
ATOM 20833 C CA . THR A 1 20 ? 11.739 -2.474 -8.726 1.00 15.23 676 THR A CA 15
ATOM 20834 C C . THR A 1 20 ? 11.919 -1.147 -9.469 1.00 53.34 676 THR A C 15
ATOM 20835 O O . THR A 1 20 ? 11.373 -0.954 -10.554 1.00 10.40 676 THR A O 15
ATOM 20846 N N . ILE A 1 21 ? 12.693 -0.237 -8.883 1.00 61.55 677 ILE A N 15
ATOM 20847 C CA . ILE A 1 21 ? 12.959 1.075 -9.492 1.00 12.02 677 ILE A CA 15
ATOM 20848 C C . ILE A 1 21 ? 14.466 1.384 -9.507 1.00 13.12 677 ILE A C 15
ATOM 20849 O O . ILE A 1 21 ? 15.274 0.606 -9.002 1.00 4.00 677 ILE A O 15
ATOM 20865 N N . HIS A 1 22 ? 14.845 2.516 -10.097 1.00 70.25 678 HIS A N 15
ATOM 20866 C CA . HIS A 1 22 ? 16.259 2.905 -10.173 1.00 11.42 678 HIS A CA 15
ATOM 20867 C C . HIS A 1 22 ? 16.548 4.205 -9.408 1.00 64.42 678 HIS A C 15
ATOM 20868 O O . HIS A 1 22 ? 15.640 4.934 -9.010 1.00 75.50 678 HIS A O 15
ATOM 20883 N N . VAL A 1 23 ? 17.830 4.481 -9.193 1.00 72.33 679 VAL A N 15
ATOM 20884 C CA . VAL A 1 23 ? 18.263 5.740 -8.587 1.00 71.00 679 VAL A CA 15
ATOM 20885 C C . VAL A 1 23 ? 17.973 6.919 -9.530 1.00 55.25 679 VAL A C 15
ATOM 20886 O O . VAL A 1 23 ? 18.583 7.048 -10.594 1.00 10.33 679 VAL A O 15
ATOM 20899 N N . GLY A 1 24 ? 17.037 7.773 -9.122 1.00 63.23 680 GLY A N 15
ATOM 20900 C CA . GLY A 1 24 ? 16.541 8.842 -9.991 1.00 3.51 680 GLY A CA 15
ATOM 20901 C C . GLY A 1 24 ? 15.108 8.592 -10.463 1.00 73.33 680 GLY A C 15
ATOM 20902 O O . GLY A 1 24 ? 14.519 9.410 -11.172 1.00 23.24 680 GLY A O 15
ATOM 20906 N N . ASP A 1 25 ? 14.548 7.446 -10.072 1.00 63.34 681 ASP A N 15
ATOM 20907 C CA . ASP A 1 25 ? 13.171 7.077 -10.428 1.00 11.25 681 ASP A CA 15
ATOM 20908 C C . ASP A 1 25 ? 12.149 7.871 -9.581 1.00 62.34 681 ASP A C 15
ATOM 20909 O O . ASP A 1 25 ? 12.504 8.832 -8.896 1.00 1.34 681 ASP A O 15
ATOM 20918 N N . SER A 1 26 ? 10.882 7.467 -9.632 1.00 63.45 682 SER A N 15
ATOM 20919 C CA . SER A 1 26 ? 9.826 8.096 -8.824 1.00 12.43 682 SER A CA 15
ATOM 20920 C C . SER A 1 26 ? 8.725 7.077 -8.487 1.00 31.53 682 SER A C 15
ATOM 20921 O O . SER A 1 26 ? 8.304 6.300 -9.346 1.00 22.11 682 SER A O 15
ATOM 20929 N N . PHE A 1 27 ? 8.259 7.082 -7.236 1.00 2.32 683 PHE A N 15
ATOM 20930 C CA . PHE A 1 27 ? 7.293 6.075 -6.769 1.00 52.12 683 PHE A CA 15
ATOM 20931 C C . PHE A 1 27 ? 6.199 6.704 -5.883 1.00 65.40 683 PHE A C 15
ATOM 20932 O O . PHE A 1 27 ? 6.501 7.391 -4.906 1.00 3.32 683 PHE A O 15
ATOM 20949 N N . VAL A 1 28 ? 4.928 6.455 -6.222 1.00 24.31 684 VAL A N 15
ATOM 20950 C CA . VAL A 1 28 ? 3.790 6.981 -5.443 1.00 2.41 684 VAL A CA 15
ATOM 20951 C C . VAL A 1 28 ? 3.022 5.853 -4.717 1.00 43.42 684 VAL A C 15
ATOM 20952 O O . VAL A 1 28 ? 2.221 5.140 -5.329 1.00 71.15 684 VAL A O 15
ATOM 20965 N N . PRO A 1 29 ? 3.254 5.677 -3.397 1.00 1.03 685 PRO A N 15
ATOM 20966 C CA . PRO A 1 29 ? 2.572 4.639 -2.590 1.00 12.10 685 PRO A CA 15
ATOM 20967 C C . PRO A 1 29 ? 1.034 4.676 -2.701 1.00 13.13 685 PRO A C 15
ATOM 20968 O O . PRO A 1 29 ? 0.384 3.638 -2.840 1.00 32.15 685 PRO A O 15
ATOM 20979 N N . MET A 1 30 ? 0.459 5.882 -2.664 1.00 0.13 686 MET A N 15
ATOM 20980 C CA . MET A 1 30 ? -1.005 6.054 -2.675 1.00 61.51 686 MET A CA 15
ATOM 20981 C C . MET A 1 30 ? -1.616 5.884 -4.081 1.00 53.10 686 MET A C 15
ATOM 20982 O O . MET A 1 30 ? -2.819 6.068 -4.263 1.00 52.24 686 MET A O 15
ATOM 20996 N N . ALA A 1 31 ? -0.794 5.535 -5.069 1.00 24.42 687 ALA A N 15
ATOM 20997 C CA . ALA A 1 31 ? -1.287 5.281 -6.431 1.00 74.24 687 ALA A CA 15
ATOM 20998 C C . ALA A 1 31 ? -1.219 3.790 -6.794 1.00 65.02 687 ALA A C 15
ATOM 20999 O O . ALA A 1 31 ? -1.835 3.351 -7.768 1.00 53.32 687 ALA A O 15
ATOM 21006 N N . GLU A 1 32 ? -0.477 3.013 -6.007 1.00 71.11 688 GLU A N 15
ATOM 21007 C CA . GLU A 1 32 ? -0.255 1.589 -6.309 1.00 0.44 688 GLU A CA 15
ATOM 21008 C C . GLU A 1 32 ? -1.206 0.659 -5.528 1.00 14.43 688 GLU A C 15
ATOM 21009 O O . GLU A 1 32 ? -1.225 -0.550 -5.761 1.00 61.44 688 GLU A O 15
ATOM 21021 N N . VAL A 1 33 ? -1.991 1.217 -4.607 1.00 4.53 689 VAL A N 15
ATOM 21022 C CA . VAL A 1 33 ? -2.845 0.409 -3.716 1.00 23.35 689 VAL A CA 15
ATOM 21023 C C . VAL A 1 33 ? -4.333 0.782 -3.848 1.00 31.00 689 VAL A C 15
ATOM 21024 O O . VAL A 1 33 ? -4.669 1.902 -4.236 1.00 43.32 689 VAL A O 15
ATOM 21037 N N . LEU A 1 34 ? -5.219 -0.169 -3.523 1.00 42.02 690 LEU A N 15
ATOM 21038 C CA . LEU A 1 34 ? -6.674 0.036 -3.636 1.00 42.23 690 LEU A CA 15
ATOM 21039 C C . LEU A 1 34 ? -7.433 -0.814 -2.587 1.00 71.15 690 LEU A C 15
ATOM 21040 O O . LEU A 1 34 ? -7.028 -1.936 -2.285 1.00 13.43 690 LEU A O 15
ATOM 21056 N N . ALA A 1 35 ? -8.531 -0.281 -2.036 1.00 42.20 691 ALA A N 15
ATOM 21057 C CA . ALA A 1 35 ? -9.316 -1.003 -1.011 1.00 41.32 691 ALA A CA 15
ATOM 21058 C C . ALA A 1 35 ? -10.832 -0.745 -1.141 1.00 42.42 691 ALA A C 15
ATOM 21059 O O . ALA A 1 35 ? -11.272 0.400 -1.252 1.00 11.23 691 ALA A O 15
ATOM 21066 N N . ILE A 1 36 ? -11.628 -1.821 -1.109 1.00 4.22 692 ILE A N 15
ATOM 21067 C CA . ILE A 1 36 ? -13.094 -1.720 -1.238 1.00 44.42 692 ILE A CA 15
ATOM 21068 C C . ILE A 1 36 ? -13.831 -2.610 -0.212 1.00 44.12 692 ILE A C 15
ATOM 21069 O O . ILE A 1 36 ? -13.444 -3.757 0.018 1.00 63.54 692 ILE A O 15
ATOM 21085 N N . ASP A 1 37 ? -14.887 -2.071 0.402 1.00 61.21 693 ASP A N 15
ATOM 21086 C CA . ASP A 1 37 ? -15.831 -2.873 1.200 1.00 40.50 693 ASP A CA 15
ATOM 21087 C C . ASP A 1 37 ? -17.216 -2.834 0.527 1.00 25.34 693 ASP A C 15
ATOM 21088 O O . ASP A 1 37 ? -17.630 -1.803 0.002 1.00 73.14 693 ASP A O 15
ATOM 21097 N N . LYS A 1 38 ? -17.930 -3.953 0.543 1.00 62.24 694 LYS A N 15
ATOM 21098 C CA . LYS A 1 38 ? -19.238 -4.041 -0.118 1.00 52.55 694 LYS A CA 15
ATOM 21099 C C . LYS A 1 38 ? -20.321 -3.242 0.624 1.00 40.51 694 LYS A C 15
ATOM 21100 O O . LYS A 1 38 ? -21.270 -2.760 0.010 1.00 44.05 694 LYS A O 15
ATOM 21119 N N . GLU A 1 39 ? -20.178 -3.102 1.937 1.00 1.23 695 GLU A N 15
ATOM 21120 C CA . GLU A 1 39 ? -21.162 -2.364 2.743 1.00 75.33 695 GLU A CA 15
ATOM 21121 C C . GLU A 1 39 ? -20.906 -0.843 2.716 1.00 30.04 695 GLU A C 15
ATOM 21122 O O . GLU A 1 39 ? -21.836 -0.046 2.563 1.00 11.51 695 GLU A O 15
ATOM 21134 N N . ASP A 1 40 ? -19.640 -0.448 2.872 1.00 52.41 696 ASP A N 15
ATOM 21135 C CA . ASP A 1 40 ? -19.272 0.969 3.004 1.00 14.33 696 ASP A CA 15
ATOM 21136 C C . ASP A 1 40 ? -18.917 1.585 1.638 1.00 11.30 696 ASP A C 15
ATOM 21137 O O . ASP A 1 40 ? -19.124 2.777 1.410 1.00 44.03 696 ASP A O 15
ATOM 21146 N N . GLY A 1 41 ? -18.389 0.761 0.735 1.00 40.44 697 GLY A N 15
ATOM 21147 C CA . GLY A 1 41 ? -18.031 1.228 -0.601 1.00 1.13 697 GLY A CA 15
ATOM 21148 C C . GLY A 1 41 ? -16.525 1.375 -0.791 1.00 52.45 697 GLY A C 15
ATOM 21149 O O . GLY A 1 41 ? -15.750 0.501 -0.398 1.00 53.50 697 GLY A O 15
ATOM 21153 N N . ASP A 1 42 ? -16.107 2.482 -1.391 1.00 41.30 698 ASP A N 15
ATOM 21154 C CA . ASP A 1 42 ? -14.685 2.751 -1.614 1.00 2.31 698 ASP A CA 15
ATOM 21155 C C . ASP A 1 42 ? -13.964 3.093 -0.301 1.00 54.14 698 ASP A C 15
ATOM 21156 O O . ASP A 1 42 ? -14.367 4.005 0.423 1.00 62.34 698 ASP A O 15
ATOM 21165 N N . LEU A 1 43 ? -12.897 2.356 0.000 1.00 62.34 699 LEU A N 15
ATOM 21166 C CA . LEU A 1 43 ? -12.092 2.614 1.201 1.00 72.54 699 LEU A CA 15
ATOM 21167 C C . LEU A 1 43 ? -10.635 2.948 0.844 1.00 42.13 699 LEU A C 15
ATOM 21168 O O . LEU A 1 43 ? -9.793 3.087 1.728 1.00 53.00 699 LEU A O 15
ATOM 21184 N N . THR A 1 44 ? -10.345 3.092 -0.452 1.00 61.42 700 THR A N 15
ATOM 21185 C CA . THR A 1 44 ? -8.982 3.405 -0.917 1.00 2.15 700 THR A CA 15
ATOM 21186 C C . THR A 1 44 ? -8.470 4.721 -0.312 1.00 72.01 700 THR A C 15
ATOM 21187 O O . THR A 1 44 ? -7.311 4.832 0.083 1.00 64.22 700 THR A O 15
ATOM 21198 N N . SER A 1 45 ? -9.354 5.712 -0.226 1.00 52.24 701 SER A N 15
ATOM 21199 C CA . SER A 1 45 ? -9.027 7.001 0.409 1.00 51.24 701 SER A CA 15
ATOM 21200 C C . SER A 1 45 ? -8.771 6.846 1.922 1.00 43.41 701 SER A C 15
ATOM 21201 O O . SER A 1 45 ? -8.241 7.748 2.573 1.00 63.15 701 SER A O 15
ATOM 21209 N N . LYS A 1 46 ? -9.146 5.696 2.477 1.00 53.01 702 LYS A N 15
ATOM 21210 C CA . LYS A 1 46 ? -8.986 5.432 3.912 1.00 64.50 702 LYS A CA 15
ATOM 21211 C C . LYS A 1 46 ? -7.732 4.588 4.213 1.00 52.43 702 LYS A C 15
ATOM 21212 O O . LYS A 1 46 ? -7.513 4.181 5.358 1.00 11.15 702 LYS A O 15
ATOM 21231 N N . ILE A 1 47 ? -6.912 4.336 3.193 1.00 52.44 703 ILE A N 15
ATOM 21232 C CA . ILE A 1 47 ? -5.689 3.538 3.357 1.00 64.42 703 ILE A CA 15
ATOM 21233 C C . ILE A 1 47 ? -4.544 4.375 3.955 1.00 23.53 703 ILE A C 15
ATOM 21234 O O . ILE A 1 47 ? -4.092 5.351 3.357 1.00 44.30 703 ILE A O 15
ATOM 21250 N N . LYS A 1 48 ? -4.086 3.982 5.139 1.00 21.42 704 LYS A N 15
ATOM 21251 C CA . LYS A 1 48 ? -2.951 4.640 5.796 1.00 14.01 704 LYS A CA 15
ATOM 21252 C C . LYS A 1 48 ? -1.624 3.959 5.419 1.00 71.10 704 LYS A C 15
ATOM 21253 O O . LYS A 1 48 ? -1.530 2.729 5.394 1.00 53.04 704 LYS A O 15
ATOM 21272 N N . VAL A 1 49 ? -0.602 4.766 5.131 1.00 61.44 705 VAL A N 15
ATOM 21273 C CA . VAL A 1 49 ? 0.703 4.248 4.700 1.00 22.33 705 VAL A CA 15
ATOM 21274 C C . VAL A 1 49 ? 1.781 4.434 5.784 1.00 11.32 705 VAL A C 15
ATOM 21275 O O . VAL A 1 49 ? 1.826 5.458 6.469 1.00 32.43 705 VAL A O 15
ATOM 21288 N N . ASP A 1 50 ? 2.642 3.432 5.936 1.00 10.01 706 ASP A N 15
ATOM 21289 C CA . ASP A 1 50 ? 3.796 3.518 6.837 1.00 22.13 706 ASP A CA 15
ATOM 21290 C C . ASP A 1 50 ? 5.069 3.034 6.120 1.00 31.01 706 ASP A C 15
ATOM 21291 O O . ASP A 1 50 ? 5.109 1.923 5.588 1.00 24.10 706 ASP A O 15
ATOM 21300 N N . GLY A 1 51 ? 6.104 3.869 6.118 1.00 11.33 707 GLY A N 15
ATOM 21301 C CA . GLY A 1 51 ? 7.315 3.570 5.356 1.00 14.11 707 GLY A CA 15
ATOM 21302 C C . GLY A 1 51 ? 7.400 4.372 4.061 1.00 0.22 707 GLY A C 15
ATOM 21303 O O . GLY A 1 51 ? 6.377 4.756 3.493 1.00 51.42 707 GLY A O 15
ATOM 21307 N N . GLU A 1 52 ? 8.616 4.623 3.579 1.00 10.03 708 GLU A N 15
ATOM 21308 C CA . GLU A 1 52 ? 8.808 5.444 2.375 1.00 4.41 708 GLU A CA 15
ATOM 21309 C C . GLU A 1 52 ? 10.117 5.083 1.646 1.00 51.03 708 GLU A C 15
ATOM 21310 O O . GLU A 1 52 ? 11.127 4.761 2.274 1.00 43.13 708 GLU A O 15
ATOM 21322 N N . VAL A 1 53 ? 10.078 5.130 0.314 1.00 64.33 709 VAL A N 15
ATOM 21323 C CA . VAL A 1 53 ? 11.227 4.756 -0.523 1.00 14.11 709 VAL A CA 15
ATOM 21324 C C . VAL A 1 53 ? 12.006 5.989 -1.009 1.00 61.34 709 VAL A C 15
ATOM 21325 O O . VAL A 1 53 ? 11.410 6.970 -1.458 1.00 15.32 709 VAL A O 15
ATOM 21338 N N . ASP A 1 54 ? 13.333 5.940 -0.912 1.00 10.52 710 ASP A N 15
ATOM 21339 C CA . ASP A 1 54 ? 14.183 6.962 -1.531 1.00 33.53 710 ASP A CA 15
ATOM 21340 C C . ASP A 1 54 ? 14.766 6.445 -2.853 1.00 2.21 710 ASP A C 15
ATOM 21341 O O . ASP A 1 54 ? 14.967 5.244 -3.031 1.00 15.14 710 ASP A O 15
ATOM 21350 N N . THR A 1 55 ? 15.025 7.355 -3.779 1.00 2.43 711 THR A N 15
ATOM 21351 C CA . THR A 1 55 ? 15.560 6.993 -5.096 1.00 73.35 711 THR A CA 15
ATOM 21352 C C . THR A 1 55 ? 17.033 7.393 -5.233 1.00 10.01 711 THR A C 15
ATOM 21353 O O . THR A 1 55 ? 17.516 7.649 -6.336 1.00 1.32 711 THR A O 15
ATOM 21364 N N . THR A 1 56 ? 17.749 7.433 -4.109 1.00 62.22 712 THR A N 15
ATOM 21365 C CA . THR A 1 56 ? 19.176 7.801 -4.104 1.00 61.05 712 THR A CA 15
ATOM 21366 C C . THR A 1 56 ? 20.078 6.643 -3.644 1.00 1.42 712 THR A C 15
ATOM 21367 O O . THR A 1 56 ? 21.238 6.544 -4.057 1.00 74.23 712 THR A O 15
ATOM 21378 N N . LYS A 1 57 ? 19.544 5.758 -2.802 1.00 63.32 713 LYS A N 15
ATOM 21379 C CA . LYS A 1 57 ? 20.323 4.651 -2.240 1.00 53.43 713 LYS A CA 15
ATOM 21380 C C . LYS A 1 57 ? 19.777 3.293 -2.714 1.00 63.23 713 LYS A C 15
ATOM 21381 O O . LYS A 1 57 ? 18.606 2.978 -2.504 1.00 52.22 713 LYS A O 15
ATOM 21400 N N . ALA A 1 58 ? 20.626 2.491 -3.356 1.00 71.24 714 ALA A N 15
ATOM 21401 C CA . ALA A 1 58 ? 20.198 1.192 -3.882 1.00 12.50 714 ALA A CA 15
ATOM 21402 C C . ALA A 1 58 ? 19.923 0.187 -2.757 1.00 42.11 714 ALA A C 15
ATOM 21403 O O . ALA A 1 58 ? 20.845 -0.400 -2.185 1.00 5.25 714 ALA A O 15
ATOM 21410 N N . GLY A 1 59 ? 18.649 -0.015 -2.458 1.00 42.23 715 GLY A N 15
ATOM 21411 C CA . GLY A 1 59 ? 18.258 -0.949 -1.413 1.00 62.45 715 GLY A CA 15
ATOM 21412 C C . GLY A 1 59 ? 16.787 -1.325 -1.478 1.00 14.13 715 GLY A C 15
ATOM 21413 O O . GLY A 1 59 ? 16.012 -0.717 -2.217 1.00 71.35 715 GLY A O 15
ATOM 21417 N N . THR A 1 60 ? 16.400 -2.342 -0.720 1.00 52.44 716 THR A N 15
ATOM 21418 C CA . THR A 1 60 ? 15.000 -2.784 -0.676 1.00 64.25 716 THR A CA 15
ATOM 21419 C C . THR A 1 60 ? 14.246 -2.157 0.505 1.00 74.15 716 THR A C 15
ATOM 21420 O O . THR A 1 60 ? 14.638 -2.312 1.665 1.00 54.15 716 THR A O 15
ATOM 21431 N N . TYR A 1 61 ? 13.160 -1.455 0.199 1.00 12.54 717 TYR A N 15
ATOM 21432 C CA . TYR A 1 61 ? 12.324 -0.811 1.217 1.00 44.43 717 TYR A CA 15
ATOM 21433 C C . TYR A 1 61 ? 10.909 -1.416 1.211 1.00 63.10 717 TYR A C 15
ATOM 21434 O O . TYR A 1 61 ? 10.244 -1.442 0.174 1.00 35.54 717 TYR A O 15
ATOM 21452 N N . VAL A 1 62 ? 10.460 -1.909 2.364 1.00 23.34 718 VAL A N 15
ATOM 21453 C CA . VAL A 1 62 ? 9.141 -2.540 2.478 1.00 71.12 718 VAL A CA 15
ATOM 21454 C C . VAL A 1 62 ? 8.081 -1.549 2.989 1.00 24.31 718 VAL A C 15
ATOM 21455 O O . VAL A 1 62 ? 8.102 -1.137 4.152 1.00 14.34 718 VAL A O 15
ATOM 21468 N N . LEU A 1 63 ? 7.150 -1.183 2.112 1.00 34.04 719 LEU A N 15
ATOM 21469 C CA . LEU A 1 63 ? 6.091 -0.226 2.448 1.00 12.44 719 LEU A CA 15
ATOM 21470 C C . LEU A 1 63 ? 4.869 -0.937 3.049 1.00 75.45 719 LEU A C 15
ATOM 21471 O O . LEU A 1 63 ? 4.374 -1.916 2.491 1.00 2.24 719 LEU A O 15
ATOM 21487 N N . THR A 1 64 ? 4.386 -0.437 4.181 1.00 41.11 720 THR A N 15
ATOM 21488 C CA . THR A 1 64 ? 3.223 -1.022 4.861 1.00 34.54 720 THR A CA 15
ATOM 21489 C C . THR A 1 64 ? 1.938 -0.235 4.557 1.00 2.35 720 THR A C 15
ATOM 21490 O O . THR A 1 64 ? 1.913 0.992 4.644 1.00 55.11 720 THR A O 15
ATOM 21501 N N . TYR A 1 65 ? 0.871 -0.949 4.201 1.00 70.25 721 TYR A N 15
ATOM 21502 C CA . TYR A 1 65 ? -0.431 -0.326 3.926 1.00 73.31 721 TYR A CA 15
ATOM 21503 C C . TYR A 1 65 ? -1.521 -0.903 4.844 1.00 2.32 721 TYR A C 15
ATOM 21504 O O . TYR A 1 65 ? -1.618 -2.119 5.023 1.00 11.42 721 TYR A O 15
ATOM 21522 N N . THR A 1 66 ? -2.341 -0.031 5.423 1.00 71.54 722 THR A N 15
ATOM 21523 C CA . THR A 1 66 ? -3.379 -0.454 6.377 1.00 40.03 722 THR A CA 15
ATOM 21524 C C . THR A 1 66 ? -4.717 0.249 6.106 1.00 31.11 722 THR A C 15
ATOM 21525 O O . THR A 1 66 ? -4.765 1.470 5.976 1.00 73.50 722 THR A O 15
ATOM 21536 N N . VAL A 1 67 ? -5.805 -0.516 6.028 1.00 41.12 723 VAL A N 15
ATOM 21537 C CA . VAL A 1 67 ? -7.139 0.063 5.807 1.00 32.11 723 VAL A CA 15
ATOM 21538 C C . VAL A 1 67 ? -8.126 -0.374 6.903 1.00 21.13 723 VAL A C 15
ATOM 21539 O O . VAL A 1 67 ? -8.209 -1.555 7.250 1.00 60.14 723 VAL A O 15
ATOM 21552 N N . THR A 1 68 ? -8.864 0.590 7.453 1.00 44.33 724 THR A N 15
ATOM 21553 C CA . THR A 1 68 ? -9.794 0.324 8.557 1.00 44.32 724 THR A CA 15
ATOM 21554 C C . THR A 1 68 ? -11.259 0.407 8.107 1.00 43.01 724 THR A C 15
ATOM 21555 O O . THR A 1 68 ? -11.719 1.448 7.637 1.00 43.14 724 THR A O 15
ATOM 21566 N N . ASP A 1 69 ? -11.986 -0.695 8.268 1.00 12.13 725 ASP A N 15
ATOM 21567 C CA . ASP A 1 69 ? -13.425 -0.735 7.980 1.00 64.53 725 ASP A CA 15
ATOM 21568 C C . ASP A 1 69 ? -14.220 0.021 9.064 1.00 43.04 725 ASP A C 15
ATOM 21569 O O . ASP A 1 69 ? -13.830 0.049 10.234 1.00 32.34 725 ASP A O 15
ATOM 21578 N N . SER A 1 70 ? -15.354 0.598 8.671 1.00 2.32 726 SER A N 15
ATOM 21579 C CA . SER A 1 70 ? -16.151 1.450 9.567 1.00 40.25 726 SER A CA 15
ATOM 21580 C C . SER A 1 70 ? -16.736 0.666 10.746 1.00 23.52 726 SER A C 15
ATOM 21581 O O . SER A 1 70 ? -16.998 1.231 11.811 1.00 43.14 726 SER A O 15
ATOM 21589 N N . LYS A 1 71 ? -16.940 -0.634 10.563 1.00 61.20 727 LYS A N 15
ATOM 21590 C CA . LYS A 1 71 ? -17.467 -1.485 11.635 1.00 65.40 727 LYS A CA 15
ATOM 21591 C C . LYS A 1 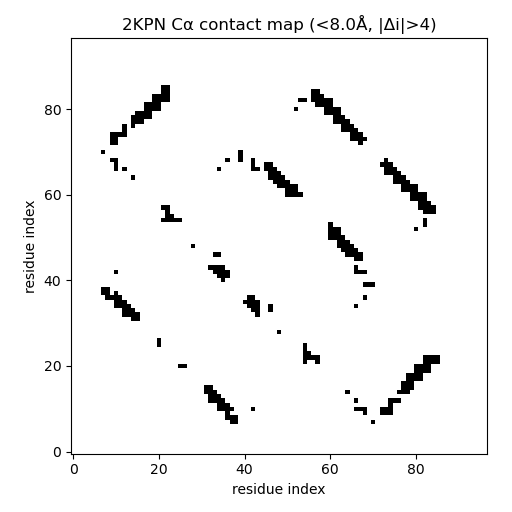71 ? -16.353 -2.174 12.451 1.00 72.13 727 LYS A C 15
ATOM 21592 O O . LYS A 1 71 ? -16.637 -2.868 13.430 1.00 24.34 727 LYS A O 15
ATOM 21611 N N . GLY A 1 72 ? -15.091 -1.984 12.051 1.00 54.12 728 GLY A N 15
ATOM 21612 C CA . GLY A 1 72 ? -13.968 -2.457 12.866 1.00 63.33 728 GLY A CA 15
ATOM 21613 C C . GLY A 1 72 ? -13.160 -3.613 12.269 1.00 42.13 728 GLY A C 15
ATOM 21614 O O . GLY A 1 72 ? -12.457 -4.315 12.998 1.00 14.45 728 GLY A O 15
ATOM 21618 N N . HIS A 1 73 ? -13.245 -3.830 10.959 1.00 41.22 729 HIS A N 15
ATOM 21619 C CA . HIS A 1 73 ? -12.379 -4.816 10.293 1.00 74.01 729 HIS A CA 15
ATOM 21620 C C . HIS A 1 73 ? -11.154 -4.134 9.655 1.00 62.11 729 HIS A C 15
ATOM 21621 O O . HIS A 1 73 ? -11.259 -3.476 8.621 1.00 0.23 729 HIS A O 15
ATOM 21636 N N . GLU A 1 74 ? -9.995 -4.289 10.289 1.00 64.01 730 GLU A N 15
ATOM 21637 C CA . GLU A 1 74 ? -8.759 -3.644 9.829 1.00 41.24 730 GLU A CA 15
ATOM 21638 C C . GLU A 1 74 ? -7.740 -4.674 9.309 1.00 31.13 730 GLU A C 15
ATOM 21639 O O . GLU A 1 74 ? -7.231 -5.504 10.070 1.00 64.22 730 GLU A O 15
ATOM 21651 N N . VAL A 1 75 ? -7.444 -4.616 8.012 1.00 32.11 731 VAL A N 15
ATOM 21652 C CA . VAL A 1 75 ? -6.482 -5.536 7.389 1.00 64.53 731 VAL A CA 15
ATOM 21653 C C . VAL A 1 75 ? -5.184 -4.811 6.986 1.00 5.51 731 VAL A C 15
ATOM 21654 O O . VAL A 1 75 ? -5.163 -3.588 6.817 1.00 54.24 731 VAL A O 15
ATOM 21667 N N . THR A 1 76 ? -4.105 -5.578 6.829 1.00 34.31 732 THR A N 15
ATOM 21668 C CA . THR A 1 76 ? -2.779 -5.015 6.523 1.00 12.24 732 THR A CA 15
ATOM 21669 C C . THR A 1 76 ? -2.055 -5.803 5.419 1.00 42.53 732 THR A C 15
ATOM 21670 O O . THR A 1 76 ? -2.198 -7.023 5.306 1.00 42.41 732 THR A O 15
ATOM 21681 N N . ALA A 1 77 ? -1.291 -5.087 4.596 1.00 25.11 733 ALA A N 15
ATOM 21682 C CA . ALA A 1 77 ? -0.483 -5.699 3.532 1.00 15.41 733 ALA A CA 15
ATOM 21683 C C . ALA A 1 77 ? 0.794 -4.885 3.281 1.00 34.31 733 ALA A C 15
ATOM 21684 O O . ALA A 1 77 ? 0.872 -3.716 3.656 1.00 52.22 733 ALA A O 15
ATOM 21691 N N . LYS A 1 78 ? 1.796 -5.496 2.643 1.00 73.33 734 LYS A N 15
ATOM 21692 C CA . LYS A 1 78 ? 3.089 -4.831 2.422 1.00 70.24 734 LYS A CA 15
ATOM 21693 C C . LYS A 1 78 ? 3.594 -4.991 0.979 1.00 43.21 734 LYS A C 15
ATOM 21694 O O . LYS A 1 78 ? 3.212 -5.923 0.271 1.00 35.31 734 LYS A O 15
ATOM 21713 N N . GLN A 1 79 ? 4.469 -4.074 0.570 1.00 41.10 735 GLN A N 15
ATOM 21714 C CA . GLN A 1 79 ? 5.072 -4.089 -0.770 1.00 25.44 735 GLN A CA 15
ATOM 21715 C C . GLN A 1 79 ? 6.599 -3.936 -0.683 1.00 33.14 735 GLN A C 15
ATOM 21716 O O . GLN A 1 79 ? 7.098 -2.987 -0.078 1.00 44.03 735 GLN A O 15
ATOM 21730 N N . THR A 1 80 ? 7.339 -4.862 -1.290 1.00 40.01 736 THR A N 15
ATOM 21731 C CA . THR A 1 80 ? 8.809 -4.786 -1.297 1.00 74.04 736 THR A CA 15
ATOM 21732 C C . THR A 1 80 ? 9.334 -4.069 -2.557 1.00 41.44 736 THR A C 15
ATOM 21733 O O . THR A 1 80 ? 9.226 -4.578 -3.674 1.00 23.11 736 THR A O 15
ATOM 21744 N N . VAL A 1 81 ? 9.877 -2.864 -2.373 1.00 34.11 737 VAL A N 15
ATOM 21745 C CA . VAL A 1 81 ? 10.408 -2.072 -3.491 1.00 33.23 737 VAL A CA 15
ATOM 21746 C C . VAL A 1 81 ? 11.946 -2.052 -3.482 1.00 73.32 737 VAL A C 15
ATOM 21747 O O . VAL A 1 81 ? 12.563 -1.524 -2.558 1.00 74.11 737 VAL A O 15
ATOM 21760 N N . THR A 1 82 ? 12.561 -2.626 -4.515 1.00 35.32 738 THR A N 15
ATOM 21761 C CA . THR A 1 82 ? 14.029 -2.673 -4.613 1.00 11.02 738 THR A CA 15
ATOM 21762 C C . THR A 1 82 ? 14.566 -1.578 -5.545 1.00 3.23 738 THR A C 15
ATOM 21763 O O . THR A 1 82 ? 14.159 -1.481 -6.704 1.00 41.34 738 THR A O 15
ATOM 21774 N N . VAL A 1 83 ? 15.479 -0.755 -5.030 1.00 44.03 739 VAL A N 15
ATOM 21775 C CA . VAL A 1 83 ? 16.106 0.311 -5.821 1.00 14.51 739 VAL A CA 15
ATOM 21776 C C . VAL A 1 83 ? 17.469 -0.133 -6.383 1.00 60.32 739 VAL A C 15
ATOM 21777 O O . VAL A 1 83 ? 18.289 -0.712 -5.670 1.00 74.13 739 VAL A O 15
ATOM 21790 N N . LYS A 1 84 ? 17.700 0.145 -7.665 1.00 11.23 740 LYS A N 15
ATOM 21791 C CA . LYS A 1 84 ? 18.969 -0.191 -8.329 1.00 44.32 740 LYS A CA 15
ATOM 21792 C C . LYS A 1 84 ? 19.647 1.067 -8.903 1.00 15.25 740 LYS A C 15
ATOM 21793 O O . LYS A 1 84 ? 18.973 1.979 -9.376 1.00 1.11 740 LYS A O 15
ATOM 21812 N N . VAL A 1 85 ? 20.978 1.122 -8.878 1.00 22.24 741 VAL A N 15
ATOM 21813 C CA . VAL A 1 85 ? 21.694 2.302 -9.380 1.00 21.41 741 VAL A CA 15
ATOM 21814 C C . VAL A 1 85 ? 21.803 2.289 -10.911 1.00 63.35 741 VAL A C 15
ATOM 21815 O O . VAL A 1 85 ? 21.966 1.234 -11.527 1.00 2.50 741 VAL A O 15
ATOM 21828 N N . ARG A 1 86 ? 21.700 3.468 -11.520 1.00 15.33 742 ARG A N 15
ATOM 21829 C CA . ARG A 1 86 ? 21.876 3.604 -12.966 1.00 55.21 742 ARG A CA 15
ATOM 21830 C C . ARG A 1 86 ? 23.351 3.409 -13.359 1.00 75.20 742 ARG A C 15
ATOM 21831 O O . ARG A 1 86 ? 24.246 4.042 -12.790 1.00 53.45 742 ARG A O 15
ATOM 21852 N N . GLU A 1 87 ? 23.593 2.517 -14.318 1.00 60.22 743 GLU A N 15
ATOM 21853 C CA . GLU A 1 87 ? 24.956 2.178 -14.753 1.00 5.35 743 GLU A CA 15
ATOM 21854 C C . GLU A 1 87 ? 25.777 3.426 -15.128 1.00 52.42 743 GLU A C 15
ATOM 21855 O O . GLU A 1 87 ? 25.278 4.359 -15.760 1.00 31.21 743 GLU A O 15
ATOM 21867 N N . GLU A 1 88 ? 27.044 3.421 -14.732 1.00 32.40 744 GLU A N 15
ATOM 21868 C CA . GLU A 1 88 ? 27.921 4.588 -14.882 1.00 21.25 744 GLU A CA 15
ATOM 21869 C C . GLU A 1 88 ? 28.642 4.608 -16.238 1.00 42.25 744 GLU A C 15
ATOM 21870 O O . GLU A 1 88 ? 29.138 3.585 -16.712 1.00 23.42 744 GLU A O 15
ATOM 21882 N N . VAL A 1 89 ? 28.696 5.784 -16.856 1.00 42.33 745 VAL A N 15
ATOM 21883 C CA . VAL A 1 89 ? 29.407 5.977 -18.126 1.00 31.10 745 VAL A CA 15
ATOM 21884 C C . VAL A 1 89 ? 30.365 7.175 -18.036 1.00 72.14 745 VAL A C 15
ATOM 21885 O O . VAL A 1 89 ? 30.313 7.953 -17.078 1.00 4.14 745 VAL A O 15
ATOM 21898 N N . LYS A 1 90 ? 31.250 7.322 -19.020 1.00 51.13 746 LYS A N 15
ATOM 21899 C CA . LYS A 1 90 ? 32.135 8.491 -19.074 1.00 5.25 746 LYS A CA 15
ATOM 21900 C C . LYS A 1 90 ? 31.311 9.772 -19.290 1.00 64.30 746 LYS A C 15
ATOM 21901 O O . LYS A 1 90 ? 30.530 9.865 -20.240 1.00 51.44 746 LYS A O 15
ATOM 21920 N N . ASN A 1 91 ? 31.474 10.753 -18.401 1.00 21.23 747 ASN A N 15
ATOM 21921 C CA . ASN A 1 91 ? 30.670 11.977 -18.467 1.00 62.22 747 ASN A CA 15
ATOM 21922 C C . ASN A 1 91 ? 30.989 12.775 -19.740 1.00 2.43 747 ASN A C 15
ATOM 21923 O O . ASN A 1 91 ? 32.064 13.370 -19.865 1.00 31.41 747 ASN A O 15
ATOM 21934 N N . ASP A 1 92 ? 30.059 12.760 -20.688 1.00 73.30 748 ASP A N 15
ATOM 21935 C CA . ASP A 1 92 ? 30.221 13.477 -21.953 1.00 61.12 748 ASP A CA 15
ATOM 21936 C C . ASP A 1 92 ? 29.293 14.697 -22.020 1.00 2.11 748 ASP A C 15
ATOM 21937 O O . ASP A 1 92 ? 28.093 14.595 -21.760 1.00 13.02 748 ASP A O 15
ATOM 21946 N N . LYS A 1 93 ? 29.856 15.850 -22.370 1.00 63.31 749 LYS A N 15
ATOM 21947 C CA . LYS A 1 93 ? 29.082 17.085 -22.493 1.00 22.34 749 LYS A CA 15
ATOM 21948 C C . LYS A 1 93 ? 28.976 17.526 -23.966 1.00 11.54 749 LYS A C 15
ATOM 21949 O O . LYS A 1 93 ? 29.906 18.121 -24.517 1.00 71.51 749 LYS A O 15
ATOM 21968 N N . PRO A 1 94 ? 27.841 17.220 -24.627 1.00 74.41 750 PRO A N 15
ATOM 21969 C CA . PRO A 1 94 ? 27.608 17.602 -26.030 1.00 64.32 750 PRO A CA 15
ATOM 21970 C C . PRO A 1 94 ? 27.207 19.080 -26.180 1.00 10.43 750 PRO A C 15
ATOM 21971 O O . PRO A 1 94 ? 27.380 19.879 -25.256 1.00 13.44 750 PRO A O 15
ATOM 21982 N N . ILE A 1 95 ? 26.678 19.448 -27.345 1.00 14.42 751 ILE A N 15
ATOM 21983 C CA . ILE A 1 95 ? 26.207 20.817 -27.574 1.00 34.43 751 ILE A CA 15
ATOM 21984 C C . ILE A 1 95 ? 24.686 20.912 -27.358 1.00 33.13 751 ILE A C 15
ATOM 21985 O O . ILE A 1 95 ? 23.899 20.717 -28.289 1.00 1.32 751 ILE A O 15
ATOM 22001 N N . LEU A 1 96 ? 24.281 21.190 -26.116 1.00 24.22 752 LEU A N 15
ATOM 22002 C CA . LEU A 1 96 ? 22.860 21.310 -25.772 1.00 12.41 752 LEU A CA 15
ATOM 22003 C C . LEU A 1 96 ? 22.240 22.535 -26.463 1.00 12.32 752 LEU A C 15
ATOM 22004 O O . LEU A 1 96 ? 22.404 23.673 -26.011 1.00 74.15 752 LEU A O 15
ATOM 22020 N N . GLU A 1 97 ? 21.543 22.291 -27.568 1.00 62.30 753 GLU A N 15
ATOM 22021 C CA . GLU A 1 97 ? 21.012 23.368 -28.410 1.00 21.41 753 GLU A CA 15
ATOM 22022 C C . GLU A 1 97 ? 19.759 24.011 -27.799 1.00 2.21 753 GLU A C 15
ATOM 22023 O O . GLU A 1 97 ? 19.230 23.547 -26.781 1.00 5.30 753 GLU A O 15
ATOM 22036 N N . MET A 1 1 ? -36.504 -3.544 16.793 1.00 51.11 657 MET A N 16
ATOM 22037 C CA . MET A 1 1 ? -37.643 -3.981 15.938 1.00 42.13 657 MET A CA 16
ATOM 22038 C C . MET A 1 1 ? -37.893 -5.492 16.072 1.00 5.11 657 MET A C 16
ATOM 22039 O O . MET A 1 1 ? -38.868 -5.913 16.696 1.00 41.40 657 MET A O 16
ATOM 22055 N N . GLY A 1 2 ? -37.007 -6.305 15.498 1.00 20.24 658 GLY A N 16
ATOM 22056 C CA . GLY A 1 2 ? -37.163 -7.757 15.564 1.00 1.53 658 GLY A CA 16
ATOM 22057 C C . GLY A 1 2 ? -35.873 -8.477 15.952 1.00 71.03 658 GLY A C 16
ATOM 22058 O O . GLY A 1 2 ? -35.728 -8.935 17.087 1.00 52.21 658 GLY A O 16
ATOM 22062 N N . ASN A 1 3 ? -34.937 -8.581 15.011 1.00 52.04 659 ASN A N 16
ATOM 22063 C CA . ASN A 1 3 ? -33.655 -9.253 15.261 1.00 21.53 659 ASN A CA 16
ATOM 22064 C C . ASN A 1 3 ? -32.526 -8.689 14.376 1.00 52.24 659 ASN A C 16
ATOM 22065 O O . ASN A 1 3 ? -31.577 -8.085 14.880 1.00 13.44 659 ASN A O 16
ATOM 22076 N N . GLY A 1 4 ? -32.636 -8.880 13.060 1.00 13.55 660 GLY A N 16
ATOM 22077 C CA . GLY A 1 4 ? -31.599 -8.421 12.139 1.00 22.01 660 GLY A CA 16
ATOM 22078 C C . GLY A 1 4 ? -30.330 -9.270 12.188 1.00 22.41 660 GLY A C 16
ATOM 22079 O O . GLY A 1 4 ? -30.208 -10.175 13.017 1.00 43.13 660 GLY A O 16
ATOM 22083 N N . GLU A 1 5 ? -29.383 -8.986 11.292 1.00 11.21 661 GLU A N 16
ATOM 22084 C CA . GLU A 1 5 ? -28.106 -9.711 11.262 1.00 2.35 661 GLU A CA 16
ATOM 22085 C C . GLU A 1 5 ? -26.927 -8.744 11.096 1.00 4.25 661 GLU A C 16
ATOM 22086 O O . GLU A 1 5 ? -26.157 -8.516 12.034 1.00 44.13 661 GLU A O 16
ATOM 22098 N N . THR A 1 6 ? -26.808 -8.171 9.898 1.00 51.13 662 THR A N 16
ATOM 22099 C CA . THR A 1 6 ? -25.678 -7.301 9.541 1.00 12.45 662 THR A CA 16
ATOM 22100 C C . THR A 1 6 ? -24.341 -8.051 9.618 1.00 51.43 662 THR A C 16
ATOM 22101 O O . THR A 1 6 ? -23.690 -8.092 10.664 1.00 0.53 662 THR A O 16
ATOM 22112 N N . SER A 1 7 ? -23.960 -8.683 8.515 1.00 72.52 663 SER A N 16
ATOM 22113 C CA . SER A 1 7 ? -22.640 -9.314 8.396 1.00 62.14 663 SER A CA 16
ATOM 22114 C C . SER A 1 7 ? -21.637 -8.336 7.776 1.00 3.23 663 SER A C 16
ATOM 22115 O O . SER A 1 7 ? -21.832 -7.865 6.653 1.00 22.11 663 SER A O 16
ATOM 22123 N N . ASP A 1 8 ? -20.568 -8.033 8.504 1.00 51.12 664 ASP A N 16
ATOM 22124 C CA . ASP A 1 8 ? -19.586 -7.048 8.052 1.00 44.42 664 ASP A CA 16
ATOM 22125 C C . ASP A 1 8 ? -18.715 -7.597 6.913 1.00 50.22 664 ASP A C 16
ATOM 22126 O O . ASP A 1 8 ? -17.984 -8.577 7.084 1.00 43.10 664 ASP A O 16
ATOM 22135 N N . LEU A 1 9 ? -18.806 -6.959 5.750 1.00 11.31 665 LEU A N 16
ATOM 22136 C CA . LEU A 1 9 ? -17.959 -7.305 4.611 1.00 0.33 665 LEU A CA 16
ATOM 22137 C C . LEU A 1 9 ? -16.589 -6.637 4.762 1.00 22.13 665 LEU A C 16
ATOM 22138 O O . LEU A 1 9 ? -16.495 -5.411 4.801 1.00 21.13 665 LEU A O 16
ATOM 22154 N N . GLU A 1 10 ? -15.536 -7.444 4.881 1.00 10.43 666 GLU A N 16
ATOM 22155 C CA . GLU A 1 10 ? -14.178 -6.914 5.039 1.00 75.21 666 GLU A CA 16
ATOM 22156 C C . GLU A 1 10 ? -13.609 -6.414 3.697 1.00 33.31 666 GLU A C 16
ATOM 22157 O O . GLU A 1 10 ? -13.767 -7.065 2.659 1.00 14.22 666 GLU A O 16
ATOM 22169 N N . PRO A 1 11 ? -12.929 -5.250 3.704 1.00 40.14 667 PRO A N 16
ATOM 22170 C CA . PRO A 1 11 ? -12.448 -4.605 2.471 1.00 34.52 667 PRO A CA 16
ATOM 22171 C C . PRO A 1 11 ? -11.272 -5.349 1.818 1.00 71.22 667 PRO A C 16
ATOM 22172 O O . PRO A 1 11 ? -10.371 -5.842 2.502 1.00 62.20 667 PRO A O 16
ATOM 22183 N N . LYS A 1 12 ? -11.284 -5.420 0.489 1.00 60.32 668 LYS A N 16
ATOM 22184 C CA . LYS A 1 12 ? -10.187 -6.038 -0.257 1.00 14.11 668 LYS A CA 16
ATOM 22185 C C . LYS A 1 12 ? -9.045 -5.036 -0.468 1.00 1.11 668 LYS A C 16
ATOM 22186 O O . LYS A 1 12 ? -9.164 -4.097 -1.260 1.00 43.45 668 LYS A O 16
ATOM 22205 N N . LEU A 1 13 ? -7.950 -5.230 0.260 1.00 45.41 669 LEU A N 16
ATOM 22206 C CA . LEU A 1 13 ? -6.770 -4.369 0.146 1.00 32.12 669 LEU A CA 16
ATOM 22207 C C . LEU A 1 13 ? -5.806 -4.914 -0.921 1.00 21.32 669 LEU A C 16
ATOM 22208 O O . LEU A 1 13 ? -5.189 -5.962 -0.733 1.00 1.21 669 LEU A O 16
ATOM 22224 N N . THR A 1 14 ? -5.688 -4.212 -2.047 1.00 1.24 670 THR A N 16
ATOM 22225 C CA . THR A 1 14 ? -4.798 -4.643 -3.133 1.00 73.21 670 THR A CA 16
ATOM 22226 C C . THR A 1 14 ? -3.368 -4.128 -2.914 1.00 42.31 670 THR A C 16
ATOM 22227 O O . THR A 1 14 ? -3.100 -2.933 -3.045 1.00 11.42 670 THR A O 16
ATOM 22238 N N . VAL A 1 15 ? -2.453 -5.045 -2.590 1.00 72.01 671 VAL A N 16
ATOM 22239 C CA . VAL A 1 15 ? -1.037 -4.708 -2.366 1.00 22.21 671 VAL A CA 16
ATOM 22240 C C . VAL A 1 15 ? -0.118 -5.807 -2.931 1.00 71.52 671 VAL A C 16
ATOM 22241 O O . VAL A 1 15 ? -0.204 -6.968 -2.519 1.00 4.55 671 VAL A O 16
ATOM 22254 N N . PRO A 1 16 ? 0.777 -5.461 -3.879 1.00 65.40 672 PRO A N 16
ATOM 22255 C CA . PRO A 1 16 ? 1.694 -6.437 -4.491 1.00 60.53 672 PRO A CA 16
ATOM 22256 C C . PRO A 1 16 ? 2.831 -6.853 -3.542 1.00 12.15 672 PRO A C 16
ATOM 22257 O O . PRO A 1 16 ? 3.257 -6.075 -2.687 1.00 74.41 672 PRO A O 16
ATOM 22268 N N . VAL A 1 17 ? 3.318 -8.083 -3.694 1.00 74.31 673 VAL A N 16
ATOM 22269 C CA . VAL A 1 17 ? 4.383 -8.604 -2.829 1.00 23.23 673 VAL A CA 16
ATOM 22270 C C . VAL A 1 17 ? 5.701 -7.824 -2.996 1.00 50.51 673 VAL A C 16
ATOM 22271 O O . VAL A 1 17 ? 6.410 -7.573 -2.019 1.00 11.33 673 VAL A O 16
ATOM 22284 N N . GLY A 1 18 ? 6.020 -7.429 -4.229 1.00 35.33 674 GLY A N 16
ATOM 22285 C CA . GLY A 1 18 ? 7.272 -6.727 -4.488 1.00 54.05 674 GLY A CA 16
ATOM 22286 C C . GLY A 1 18 ? 7.253 -5.866 -5.750 1.00 52.52 674 GLY A C 16
ATOM 22287 O O . GLY A 1 18 ? 6.456 -6.092 -6.665 1.00 72.54 674 GLY A O 16
ATOM 22291 N N . ALA A 1 19 ? 8.146 -4.878 -5.793 1.00 32.15 675 ALA A N 16
ATOM 22292 C CA . ALA A 1 19 ? 8.280 -3.977 -6.942 1.00 32.23 675 ALA A CA 16
ATOM 22293 C C . ALA A 1 19 ? 9.718 -3.449 -7.052 1.00 62.30 675 ALA A C 16
ATOM 22294 O O . ALA A 1 19 ? 10.315 -3.051 -6.054 1.00 41.41 675 ALA A O 16
ATOM 22301 N N . THR A 1 20 ? 10.280 -3.445 -8.258 1.00 2.24 676 THR A N 16
ATOM 22302 C CA . THR A 1 20 ? 11.662 -2.981 -8.454 1.00 74.13 676 THR A CA 16
ATOM 22303 C C . THR A 1 20 ? 11.727 -1.716 -9.321 1.00 71.34 676 THR A C 16
ATOM 22304 O O . THR A 1 20 ? 11.243 -1.698 -10.454 1.00 42.31 676 THR A O 16
ATOM 22315 N N . ILE A 1 21 ? 12.338 -0.662 -8.781 1.00 45.22 677 ILE A N 16
ATOM 22316 C CA . ILE A 1 21 ? 12.532 0.603 -9.510 1.00 63.03 677 ILE A CA 16
ATOM 22317 C C . ILE A 1 21 ? 14.009 1.033 -9.478 1.00 35.45 677 ILE A C 16
ATOM 22318 O O . ILE A 1 21 ? 14.843 0.373 -8.857 1.00 43.34 677 ILE A O 16
ATOM 22334 N N . HIS A 1 22 ? 14.343 2.127 -10.160 1.00 31.10 678 HIS A N 16
ATOM 22335 C CA . HIS A 1 22 ? 15.731 2.606 -10.212 1.00 21.40 678 HIS A CA 16
ATOM 22336 C C . HIS A 1 22 ? 15.889 3.991 -9.577 1.00 72.14 678 HIS A C 16
ATOM 22337 O O . HIS A 1 22 ? 14.931 4.758 -9.461 1.00 63.12 678 HIS A O 16
ATOM 22352 N N . VAL A 1 23 ? 17.119 4.297 -9.166 1.00 32.44 679 VAL A N 16
ATOM 22353 C CA . VAL A 1 23 ? 17.458 5.611 -8.617 1.00 12.01 679 VAL A CA 16
ATOM 22354 C C . VAL A 1 23 ? 17.067 6.742 -9.585 1.00 11.43 679 VAL A C 16
ATOM 22355 O O . VAL A 1 23 ? 17.632 6.867 -10.673 1.00 12.24 679 VAL A O 16
ATOM 22368 N N . GLY A 1 24 ? 16.091 7.551 -9.188 1.00 3.33 680 GLY A N 16
ATOM 22369 C CA . GLY A 1 24 ? 15.629 8.647 -10.032 1.00 12.14 680 GLY A CA 16
ATOM 22370 C C . GLY A 1 24 ? 14.174 8.506 -10.481 1.00 10.54 680 GLY A C 16
ATOM 22371 O O . GLY A 1 24 ? 13.557 9.489 -10.892 1.00 63.25 680 GLY A O 16
ATOM 22375 N N . ASP A 1 25 ? 13.623 7.291 -10.407 1.00 52.51 681 ASP A N 16
ATOM 22376 C CA . ASP A 1 25 ? 12.232 7.039 -10.824 1.00 34.13 681 ASP A CA 16
ATOM 22377 C C . ASP A 1 25 ? 11.205 7.580 -9.810 1.00 13.23 681 ASP A C 16
ATOM 22378 O O . ASP A 1 25 ? 11.560 8.153 -8.776 1.00 61.50 681 ASP A O 16
ATOM 22387 N N . SER A 1 26 ? 9.922 7.382 -10.122 1.00 33.02 682 SER A N 16
ATOM 22388 C CA . SER A 1 26 ? 8.820 7.873 -9.282 1.00 72.32 682 SER A CA 16
ATOM 22389 C C . SER A 1 26 ? 7.899 6.727 -8.840 1.00 72.15 682 SER A C 16
ATOM 22390 O O . SER A 1 26 ? 7.759 5.721 -9.540 1.00 42.10 682 SER A O 16
ATOM 22398 N N . PHE A 1 27 ? 7.268 6.885 -7.678 1.00 35.42 683 PHE A N 16
ATOM 22399 C CA . PHE A 1 27 ? 6.379 5.858 -7.124 1.00 54.31 683 PHE A CA 16
ATOM 22400 C C . PHE A 1 27 ? 5.407 6.471 -6.100 1.00 10.40 683 PHE A C 16
ATOM 22401 O O . PHE A 1 27 ? 5.829 6.967 -5.051 1.00 73.22 683 PHE A O 16
ATOM 22418 N N . VAL A 1 28 ? 4.109 6.430 -6.400 1.00 5.13 684 VAL A N 16
ATOM 22419 C CA . VAL A 1 28 ? 3.093 7.008 -5.511 1.00 62.11 684 VAL A CA 16
ATOM 22420 C C . VAL A 1 28 ? 2.186 5.917 -4.913 1.00 44.34 684 VAL A C 16
ATOM 22421 O O . VAL A 1 28 ? 1.236 5.460 -5.554 1.00 31.54 684 VAL A O 16
ATOM 22434 N N . PRO A 1 29 ? 2.471 5.486 -3.668 1.00 61.15 685 PRO A N 16
ATOM 22435 C CA . PRO A 1 29 ? 1.701 4.422 -2.992 1.00 71.42 685 PRO A CA 16
ATOM 22436 C C . PRO A 1 29 ? 0.178 4.664 -2.996 1.00 14.20 685 PRO A C 16
ATOM 22437 O O . PRO A 1 29 ? -0.600 3.756 -3.274 1.00 41.53 685 PRO A O 16
ATOM 22448 N N . MET A 1 30 ? -0.239 5.897 -2.718 1.00 55.00 686 MET A N 16
ATOM 22449 C CA . MET A 1 30 ? -1.673 6.230 -2.632 1.00 74.53 686 MET A CA 16
ATOM 22450 C C . MET A 1 30 ? -2.331 6.392 -4.015 1.00 72.53 686 MET A C 16
ATOM 22451 O O . MET A 1 30 ? -3.532 6.643 -4.111 1.00 30.13 686 MET A O 16
ATOM 22465 N N . ALA A 1 31 ? -1.551 6.245 -5.080 1.00 31.42 687 ALA A N 16
ATOM 22466 C CA . ALA A 1 31 ? -2.088 6.309 -6.446 1.00 74.44 687 ALA A CA 16
ATOM 22467 C C . ALA A 1 31 ? -2.012 4.945 -7.149 1.00 33.33 687 ALA A C 16
ATOM 22468 O O . ALA A 1 31 ? -2.549 4.769 -8.249 1.00 23.24 687 ALA A O 16
ATOM 22475 N N . GLU A 1 32 ? -1.336 3.985 -6.512 1.00 1.12 688 GLU A N 16
ATOM 22476 C CA . GLU A 1 32 ? -1.139 2.646 -7.094 1.00 55.31 688 GLU A CA 16
ATOM 22477 C C . GLU A 1 32 ? -1.715 1.529 -6.193 1.00 32.31 688 GLU A C 16
ATOM 22478 O O . GLU A 1 32 ? -2.026 0.436 -6.672 1.00 42.12 688 GLU A O 16
ATOM 22490 N N . VAL A 1 33 ? -1.865 1.811 -4.898 1.00 50.42 689 VAL A N 16
ATOM 22491 C CA . VAL A 1 33 ? -2.491 0.867 -3.957 1.00 71.23 689 VAL A CA 16
ATOM 22492 C C . VAL A 1 33 ? -3.985 1.191 -3.775 1.00 43.10 689 VAL A C 16
ATOM 22493 O O . VAL A 1 33 ? -4.387 2.353 -3.838 1.00 20.03 689 VAL A O 16
ATOM 22506 N N . LEU A 1 34 ? -4.804 0.165 -3.534 1.00 3.21 690 LEU A N 16
ATOM 22507 C CA . LEU A 1 34 ? -6.266 0.331 -3.528 1.00 14.20 690 LEU A CA 16
ATOM 22508 C C . LEU A 1 34 ? -6.947 -0.569 -2.474 1.00 65.53 690 LEU A C 16
ATOM 22509 O O . LEU A 1 34 ? -6.429 -1.624 -2.123 1.00 14.14 690 LEU A O 16
ATOM 22525 N N . ALA A 1 35 ? -8.109 -0.130 -1.973 1.00 33.10 691 ALA A N 16
ATOM 22526 C CA . ALA A 1 35 ? -8.908 -0.917 -1.018 1.00 65.23 691 ALA A CA 16
ATOM 22527 C C . ALA A 1 35 ? -10.412 -0.610 -1.157 1.00 33.24 691 ALA A C 16
ATOM 22528 O O . ALA A 1 35 ? -10.836 0.539 -1.027 1.00 53.43 691 ALA A O 16
ATOM 22535 N N . ILE A 1 36 ? -11.221 -1.640 -1.411 1.00 52.34 692 ILE A N 16
ATOM 22536 C CA . ILE A 1 36 ? -12.671 -1.458 -1.600 1.00 45.55 692 ILE A CA 16
ATOM 22537 C C . ILE A 1 36 ? -13.503 -2.313 -0.627 1.00 30.44 692 ILE A C 16
ATOM 22538 O O . ILE A 1 36 ? -13.221 -3.498 -0.420 1.00 23.22 692 ILE A O 16
ATOM 22554 N N . ASP A 1 37 ? -14.520 -1.693 -0.030 1.00 72.04 693 ASP A N 16
ATOM 22555 C CA . ASP A 1 37 ? -15.527 -2.404 0.764 1.00 24.33 693 ASP A CA 16
ATOM 22556 C C . ASP A 1 37 ? -16.908 -2.232 0.103 1.00 23.44 693 ASP A C 16
ATOM 22557 O O . ASP A 1 37 ? -17.334 -1.115 -0.176 1.00 5.22 693 ASP A O 16
ATOM 22566 N N . LYS A 1 38 ? -17.607 -3.339 -0.127 1.00 25.11 694 LYS A N 16
ATOM 22567 C CA . LYS A 1 38 ? -18.874 -3.312 -0.876 1.00 31.24 694 LYS A CA 16
ATOM 22568 C C . LYS A 1 38 ? -19.985 -2.544 -0.146 1.00 45.23 694 LYS A C 16
ATOM 22569 O O . LYS A 1 38 ? -20.903 -2.021 -0.780 1.00 71.14 694 LYS A O 16
ATOM 22588 N N . GLU A 1 39 ? -19.913 -2.486 1.179 1.00 11.31 695 GLU A N 16
ATOM 22589 C CA . GLU A 1 39 ? -20.949 -1.813 1.975 1.00 61.42 695 GLU A CA 16
ATOM 22590 C C . GLU A 1 39 ? -20.714 -0.290 2.038 1.00 51.43 695 GLU A C 16
ATOM 22591 O O . GLU A 1 39 ? -21.657 0.498 1.956 1.00 71.31 695 GLU A O 16
ATOM 22603 N N . ASP A 1 40 ? -19.451 0.115 2.190 1.00 43.34 696 ASP A N 16
ATOM 22604 C CA . ASP A 1 40 ? -19.100 1.533 2.332 1.00 44.32 696 ASP A CA 16
ATOM 22605 C C . ASP A 1 40 ? -18.692 2.157 0.983 1.00 1.03 696 ASP A C 16
ATOM 22606 O O . ASP A 1 40 ? -19.186 3.220 0.593 1.00 55.12 696 ASP A O 16
ATOM 22615 N N . GLY A 1 41 ? -17.794 1.485 0.270 1.00 33.10 697 GLY A N 16
ATOM 22616 C CA . GLY A 1 41 ? -17.293 1.993 -1.006 1.00 62.12 697 GLY A CA 16
ATOM 22617 C C . GLY A 1 41 ? -15.767 2.003 -1.077 1.00 21.24 697 GLY A C 16
ATOM 22618 O O . GLY A 1 41 ? -15.115 1.009 -0.750 1.00 63.30 697 GLY A O 16
ATOM 22622 N N . ASP A 1 42 ? -15.194 3.127 -1.502 1.00 31.41 698 ASP A N 16
ATOM 22623 C CA . ASP A 1 42 ? -13.740 3.268 -1.580 1.00 20.13 698 ASP A CA 16
ATOM 22624 C C . ASP A 1 42 ? -13.120 3.467 -0.191 1.00 32.25 698 ASP A C 16
ATOM 22625 O O . ASP A 1 42 ? -13.287 4.516 0.436 1.00 64.42 698 ASP A O 16
ATOM 22634 N N . LEU A 1 43 ? -12.412 2.452 0.293 1.00 11.20 699 LEU A N 16
ATOM 22635 C CA . LEU A 1 43 ? -11.652 2.579 1.534 1.00 22.30 699 LEU A CA 16
ATOM 22636 C C . LEU A 1 43 ? -10.169 2.840 1.240 1.00 42.13 699 LEU A C 16
ATOM 22637 O O . LEU A 1 43 ? -9.347 2.909 2.154 1.00 60.01 699 LEU A O 16
ATOM 22653 N N . THR A 1 44 ? -9.836 2.998 -0.045 1.00 23.23 700 THR A N 16
ATOM 22654 C CA . THR A 1 44 ? -8.494 3.435 -0.455 1.00 74.10 700 THR A CA 16
ATOM 22655 C C . THR A 1 44 ? -8.143 4.757 0.230 1.00 42.51 700 THR A C 16
ATOM 22656 O O . THR A 1 44 ? -7.022 4.968 0.692 1.00 54.00 700 THR A O 16
ATOM 22667 N N . SER A 1 45 ? -9.139 5.634 0.313 1.00 34.50 701 SER A N 16
ATOM 22668 C CA . SER A 1 45 ? -9.000 6.934 0.984 1.00 4.40 701 SER A CA 16
ATOM 22669 C C . SER A 1 45 ? -8.796 6.784 2.507 1.00 54.21 701 SER A C 16
ATOM 22670 O O . SER A 1 45 ? -8.536 7.765 3.202 1.00 71.12 701 SER A O 16
ATOM 22678 N N . LYS A 1 46 ? -8.932 5.558 3.019 1.00 32.25 702 LYS A N 16
ATOM 22679 C CA . LYS A 1 46 ? -8.772 5.283 4.459 1.00 65.42 702 LYS A CA 16
ATOM 22680 C C . LYS A 1 46 ? -7.423 4.609 4.768 1.00 22.11 702 LYS A C 16
ATOM 22681 O O . LYS A 1 46 ? -7.061 4.438 5.934 1.00 21.32 702 LYS A O 16
ATOM 22700 N N . ILE A 1 47 ? -6.685 4.231 3.725 1.00 74.00 703 ILE A N 16
ATOM 22701 C CA . ILE A 1 47 ? -5.396 3.543 3.889 1.00 32.12 703 ILE A CA 16
ATOM 22702 C C . ILE A 1 47 ? -4.312 4.488 4.440 1.00 42.04 703 ILE A C 16
ATOM 22703 O O . ILE A 1 47 ? -4.251 5.664 4.071 1.00 23.01 703 ILE A O 16
ATOM 22719 N N . LYS A 1 48 ? -3.471 3.977 5.334 1.00 51.24 704 LYS A N 16
ATOM 22720 C CA . LYS A 1 48 ? -2.274 4.704 5.772 1.00 64.25 704 LYS A CA 16
ATOM 22721 C C . LYS A 1 48 ? -1.010 4.014 5.242 1.00 72.14 704 LYS A C 16
ATOM 22722 O O . LYS A 1 48 ? -0.876 2.791 5.334 1.00 31.31 704 LYS A O 16
ATOM 22741 N N . VAL A 1 49 ? -0.089 4.799 4.686 1.00 33.50 705 VAL A N 16
ATOM 22742 C CA . VAL A 1 49 ? 1.173 4.265 4.166 1.00 52.30 705 VAL A CA 16
ATOM 22743 C C . VAL A 1 49 ? 2.297 4.412 5.203 1.00 52.51 705 VAL A C 16
ATOM 22744 O O . VAL A 1 49 ? 2.775 5.516 5.467 1.00 63.02 705 VAL A O 16
ATOM 22757 N N . ASP A 1 50 ? 2.696 3.295 5.800 1.00 55.32 706 ASP A N 16
ATOM 22758 C CA . ASP A 1 50 ? 3.764 3.279 6.799 1.00 60.45 706 ASP A CA 16
ATOM 22759 C C . ASP A 1 50 ? 5.086 2.816 6.163 1.00 60.31 706 ASP A C 16
ATOM 22760 O O . ASP A 1 50 ? 5.141 1.769 5.516 1.00 51.30 706 ASP A O 16
ATOM 22769 N N . GLY A 1 51 ? 6.144 3.601 6.342 1.00 55.12 707 GLY A N 16
ATOM 22770 C CA . GLY A 1 51 ? 7.440 3.267 5.759 1.00 21.52 707 GLY A CA 16
ATOM 22771 C C . GLY A 1 51 ? 7.992 4.366 4.855 1.00 12.24 707 GLY A C 16
ATOM 22772 O O . GLY A 1 51 ? 7.401 5.442 4.730 1.00 5.53 707 GLY A O 16
ATOM 22776 N N . GLU A 1 52 ? 9.131 4.091 4.223 1.00 14.33 708 GLU A N 16
ATOM 22777 C CA . GLU A 1 52 ? 9.785 5.063 3.343 1.00 24.33 708 GLU A CA 16
ATOM 22778 C C . GLU A 1 52 ? 10.680 4.363 2.308 1.00 32.53 708 GLU A C 16
ATOM 22779 O O . GLU A 1 52 ? 11.347 3.376 2.617 1.00 71.24 708 GLU A O 16
ATOM 22791 N N . VAL A 1 53 ? 10.687 4.879 1.079 1.00 61.40 709 VAL A N 16
ATOM 22792 C CA . VAL A 1 53 ? 11.517 4.321 0.002 1.00 32.11 709 VAL A CA 16
ATOM 22793 C C . VAL A 1 53 ? 12.424 5.396 -0.613 1.00 63.32 709 VAL A C 16
ATOM 22794 O O . VAL A 1 53 ? 11.948 6.327 -1.270 1.00 1.14 709 VAL A O 16
ATOM 22807 N N . ASP A 1 54 ? 13.731 5.271 -0.391 1.00 3.20 710 ASP A N 16
ATOM 22808 C CA . ASP A 1 54 ? 14.695 6.194 -0.985 1.00 5.11 710 ASP A CA 16
ATOM 22809 C C . ASP A 1 54 ? 14.777 5.988 -2.508 1.00 53.33 710 ASP A C 16
ATOM 22810 O O . ASP A 1 54 ? 14.856 4.861 -2.992 1.00 33.13 710 ASP A O 16
ATOM 22819 N N . THR A 1 55 ? 14.771 7.085 -3.254 1.00 1.14 711 THR A N 16
ATOM 22820 C CA . THR A 1 55 ? 14.877 7.033 -4.720 1.00 12.00 711 THR A CA 16
ATOM 22821 C C . THR A 1 55 ? 16.191 7.652 -5.196 1.00 62.43 711 THR A C 16
ATOM 22822 O O . THR A 1 55 ? 16.474 7.691 -6.394 1.00 32.10 711 THR A O 16
ATOM 22833 N N . THR A 1 56 ? 16.989 8.134 -4.248 1.00 23.04 712 THR A N 16
ATOM 22834 C CA . THR A 1 56 ? 18.302 8.726 -4.545 1.00 62.22 712 THR A CA 16
ATOM 22835 C C . THR A 1 56 ? 19.436 7.718 -4.324 1.00 61.41 712 THR A C 16
ATOM 22836 O O . THR A 1 56 ? 20.549 7.900 -4.815 1.00 44.13 712 THR A O 16
ATOM 22847 N N . LYS A 1 57 ? 19.147 6.653 -3.582 1.00 23.30 713 LYS A N 16
ATOM 22848 C CA . LYS A 1 57 ? 20.152 5.636 -3.267 1.00 50.14 713 LYS A CA 16
ATOM 22849 C C . LYS A 1 57 ? 19.563 4.220 -3.368 1.00 23.21 713 LYS A C 16
ATOM 22850 O O . LYS A 1 57 ? 18.431 3.974 -2.945 1.00 10.41 713 LYS A O 16
ATOM 22869 N N . ALA A 1 58 ? 20.344 3.298 -3.924 1.00 30.23 714 ALA A N 16
ATOM 22870 C CA . ALA A 1 58 ? 19.889 1.922 -4.151 1.00 65.32 714 ALA A CA 16
ATOM 22871 C C . ALA A 1 58 ? 19.727 1.129 -2.845 1.00 34.35 714 ALA A C 16
ATOM 22872 O O . ALA A 1 58 ? 20.498 1.295 -1.897 1.00 54.42 714 ALA A O 16
ATOM 22879 N N . GLY A 1 59 ? 18.719 0.263 -2.818 1.00 43.42 715 GLY A N 16
ATOM 22880 C CA . GLY A 1 59 ? 18.448 -0.560 -1.644 1.00 2.12 715 GLY A CA 16
ATOM 22881 C C . GLY A 1 59 ? 17.015 -1.081 -1.622 1.00 75.41 715 GLY A C 16
ATOM 22882 O O . GLY A 1 59 ? 16.150 -0.556 -2.323 1.00 14.52 715 GLY A O 16
ATOM 22886 N N . THR A 1 60 ? 16.756 -2.119 -0.835 1.00 14.42 716 THR A N 16
ATOM 22887 C CA . THR A 1 60 ? 15.401 -2.679 -0.722 1.00 24.45 716 THR A CA 16
ATOM 22888 C C . THR A 1 60 ? 14.667 -2.126 0.506 1.00 21.24 716 THR A C 16
ATOM 22889 O O . THR A 1 60 ? 15.131 -2.266 1.638 1.00 74.50 716 THR A O 16
ATOM 22900 N N . TYR A 1 61 ? 13.510 -1.509 0.271 1.00 51.44 717 TYR A N 16
ATOM 22901 C CA . TYR A 1 61 ? 12.705 -0.903 1.341 1.00 22.44 717 TYR A CA 16
ATOM 22902 C C . TYR A 1 61 ? 11.281 -1.491 1.337 1.00 24.32 717 TYR A C 16
ATOM 22903 O O . TYR A 1 61 ? 10.772 -1.887 0.291 1.00 45.24 717 TYR A O 16
ATOM 22921 N N . VAL A 1 62 ? 10.643 -1.550 2.503 1.00 71.45 718 VAL A N 16
ATOM 22922 C CA . VAL A 1 62 ? 9.309 -2.161 2.624 1.00 43.00 718 VAL A CA 16
ATOM 22923 C C . VAL A 1 62 ? 8.241 -1.132 3.034 1.00 42.24 718 VAL A C 16
ATOM 22924 O O . VAL A 1 62 ? 8.450 -0.329 3.945 1.00 11.51 718 VAL A O 16
ATOM 22937 N N . LEU A 1 63 ? 7.098 -1.160 2.346 1.00 60.15 719 LEU A N 16
ATOM 22938 C CA . LEU A 1 63 ? 5.973 -0.267 2.652 1.00 73.23 719 LEU A CA 16
ATOM 22939 C C . LEU A 1 63 ? 4.774 -1.047 3.212 1.00 1.43 719 LEU A C 16
ATOM 22940 O O . LEU A 1 63 ? 4.298 -2.005 2.596 1.00 30.41 719 LEU A O 16
ATOM 22956 N N . THR A 1 64 ? 4.295 -0.627 4.377 1.00 74.04 720 THR A N 16
ATOM 22957 C CA . THR A 1 64 ? 3.136 -1.255 5.027 1.00 71.12 720 THR A CA 16
ATOM 22958 C C . THR A 1 64 ? 1.852 -0.448 4.777 1.00 14.30 720 THR A C 16
ATOM 22959 O O . THR A 1 64 ? 1.814 0.762 4.997 1.00 42.41 720 THR A O 16
ATOM 22970 N N . TYR A 1 65 ? 0.801 -1.120 4.321 1.00 61.03 721 TYR A N 16
ATOM 22971 C CA . TYR A 1 65 ? -0.479 -0.460 4.045 1.00 43.35 721 TYR A CA 16
ATOM 22972 C C . TYR A 1 65 ? -1.580 -0.985 4.975 1.00 4.25 721 TYR A C 16
ATOM 22973 O O . TYR A 1 65 ? -1.951 -2.156 4.912 1.00 42.42 721 TYR A O 16
ATOM 22991 N N . THR A 1 66 ? -2.087 -0.117 5.846 1.00 53.04 722 THR A N 16
ATOM 22992 C CA . THR A 1 66 ? -3.131 -0.502 6.808 1.00 72.14 722 THR A CA 16
ATOM 22993 C C . THR A 1 66 ? -4.433 0.283 6.572 1.00 73.03 722 THR A C 16
ATOM 22994 O O . THR A 1 66 ? -4.412 1.505 6.425 1.00 35.43 722 THR A O 16
ATOM 23005 N N . VAL A 1 67 ? -5.560 -0.428 6.532 1.00 41.45 723 VAL A N 16
ATOM 23006 C CA . VAL A 1 67 ? -6.876 0.203 6.352 1.00 22.43 723 VAL A CA 16
ATOM 23007 C C . VAL A 1 67 ? -7.928 -0.412 7.293 1.00 23.24 723 VAL A C 16
ATOM 23008 O O . VAL A 1 67 ? -7.985 -1.630 7.474 1.00 34.25 723 VAL A O 16
ATOM 23021 N N . THR A 1 68 ? -8.756 0.442 7.897 1.00 44.00 724 THR A N 16
ATOM 23022 C CA . THR A 1 68 ? -9.781 -0.014 8.849 1.00 32.41 724 THR A CA 16
ATOM 23023 C C . THR A 1 68 ? -11.198 0.069 8.256 1.00 54.33 724 THR A C 16
ATOM 23024 O O . THR A 1 68 ? -11.574 1.065 7.636 1.00 64.52 724 THR A O 16
ATOM 23035 N N . ASP A 1 69 ? -11.978 -0.989 8.466 1.00 65.25 725 ASP A N 16
ATOM 23036 C CA . ASP A 1 69 ? -13.373 -1.053 8.015 1.00 12.02 725 ASP A CA 16
ATOM 23037 C C . ASP A 1 69 ? -14.268 -0.160 8.893 1.00 41.12 725 ASP A C 16
ATOM 23038 O O . ASP A 1 69 ? -13.966 0.079 10.062 1.00 32.12 725 ASP A O 16
ATOM 23047 N N . SER A 1 70 ? -15.380 0.302 8.333 1.00 52.43 726 SER A N 16
ATOM 23048 C CA . SER A 1 70 ? -16.346 1.123 9.076 1.00 61.22 726 SER A CA 16
ATOM 23049 C C . SER A 1 70 ? -17.015 0.323 10.211 1.00 10.40 726 SER A C 16
ATOM 23050 O O . SER A 1 70 ? -17.526 0.904 11.168 1.00 24.23 726 SER A O 16
ATOM 23058 N N . LYS A 1 71 ? -17.008 -1.011 10.095 1.00 73.44 727 LYS A N 16
ATOM 23059 C CA . LYS A 1 71 ? -17.591 -1.891 11.127 1.00 31.22 727 LYS A CA 16
ATOM 23060 C C . LYS A 1 71 ? -16.510 -2.626 11.959 1.00 11.15 727 LYS A C 16
ATOM 23061 O O . LYS A 1 71 ? -16.834 -3.461 12.810 1.00 33.30 727 LYS A O 16
ATOM 23080 N N . GLY A 1 72 ? -15.228 -2.315 11.722 1.00 70.44 728 GLY A N 16
ATOM 23081 C CA . GLY A 1 72 ? -14.155 -2.823 12.595 1.00 12.12 728 GLY A CA 16
ATOM 23082 C C . GLY A 1 72 ? -13.157 -3.811 11.963 1.00 14.23 728 GLY A C 16
ATOM 23083 O O . GLY A 1 72 ? -12.181 -4.183 12.616 1.00 11.22 728 GLY A O 16
ATOM 23087 N N . HIS A 1 73 ? -13.365 -4.247 10.718 1.00 31.14 729 HIS A N 16
ATOM 23088 C CA . HIS A 1 73 ? -12.362 -5.105 10.040 1.00 15.22 729 HIS A CA 16
ATOM 23089 C C . HIS A 1 73 ? -11.118 -4.295 9.625 1.00 64.41 729 HIS A C 16
ATOM 23090 O O . HIS A 1 73 ? -11.117 -3.632 8.591 1.00 64.25 729 HIS A O 16
ATOM 23105 N N . GLU A 1 74 ? -10.063 -4.351 10.431 1.00 30.21 730 GLU A N 16
ATOM 23106 C CA . GLU A 1 74 ? -8.822 -3.629 10.122 1.00 43.32 730 GLU A CA 16
ATOM 23107 C C . GLU A 1 74 ? -7.784 -4.563 9.478 1.00 41.24 730 GLU A C 16
ATOM 23108 O O . GLU A 1 74 ? -7.189 -5.407 10.155 1.00 72.13 730 GLU A O 16
ATOM 23120 N N . VAL A 1 75 ? -7.565 -4.402 8.175 1.00 24.14 731 VAL A N 16
ATOM 23121 C CA . VAL A 1 75 ? -6.662 -5.285 7.424 1.00 41.40 731 VAL A CA 16
ATOM 23122 C C . VAL A 1 75 ? -5.396 -4.541 6.964 1.00 75.41 731 VAL A C 16
ATOM 23123 O O . VAL A 1 75 ? -5.412 -3.325 6.768 1.00 33.31 731 VAL A O 16
ATOM 23136 N N . THR A 1 76 ? -4.295 -5.277 6.803 1.00 2.32 732 THR A N 16
ATOM 23137 C CA . THR A 1 76 ? -3.019 -4.678 6.382 1.00 3.33 732 THR A CA 16
ATOM 23138 C C . THR A 1 76 ? -2.193 -5.632 5.508 1.00 75.04 732 THR A C 16
ATOM 23139 O O . THR A 1 76 ? -2.302 -6.853 5.622 1.00 41.41 732 THR A O 16
ATOM 23150 N N . ALA A 1 77 ? -1.371 -5.057 4.632 1.00 11.33 733 ALA A N 16
ATOM 23151 C CA . ALA A 1 77 ? -0.486 -5.829 3.748 1.00 4.03 733 ALA A CA 16
ATOM 23152 C C . ALA A 1 77 ? 0.811 -5.050 3.460 1.00 35.30 733 ALA A C 16
ATOM 23153 O O . ALA A 1 77 ? 0.827 -3.820 3.521 1.00 73.11 733 ALA A O 16
ATOM 23160 N N . LYS A 1 78 ? 1.895 -5.762 3.145 1.00 3.54 734 LYS A N 16
ATOM 23161 C CA . LYS A 1 78 ? 3.203 -5.119 2.920 1.00 21.30 734 LYS A CA 16
ATOM 23162 C C . LYS A 1 78 ? 3.689 -5.271 1.467 1.00 41.21 734 LYS A C 16
ATOM 23163 O O . LYS A 1 78 ? 3.313 -6.215 0.764 1.00 35.42 734 LYS A O 16
ATOM 23182 N N . GLN A 1 79 ? 4.544 -4.346 1.036 1.00 10.51 735 GLN A N 16
ATOM 23183 C CA . GLN A 1 79 ? 5.131 -4.377 -0.311 1.00 23.30 735 GLN A CA 16
ATOM 23184 C C . GLN A 1 79 ? 6.655 -4.181 -0.252 1.00 11.02 735 GLN A C 16
ATOM 23185 O O . GLN A 1 79 ? 7.143 -3.206 0.324 1.00 71.52 735 GLN A O 16
ATOM 23199 N N . THR A 1 80 ? 7.397 -5.110 -0.853 1.00 33.44 736 THR A N 16
ATOM 23200 C CA . THR A 1 80 ? 8.866 -5.034 -0.898 1.00 61.11 736 THR A CA 16
ATOM 23201 C C . THR A 1 80 ? 9.348 -4.287 -2.152 1.00 53.52 736 THR A C 16
ATOM 23202 O O . THR A 1 80 ? 9.332 -4.835 -3.254 1.00 34.52 736 THR A O 16
ATOM 23213 N N . VAL A 1 81 ? 9.777 -3.041 -1.982 1.00 24.52 737 VAL A N 16
ATOM 23214 C CA . VAL A 1 81 ? 10.253 -2.220 -3.105 1.00 40.41 737 VAL A CA 16
ATOM 23215 C C . VAL A 1 81 ? 11.791 -2.192 -3.180 1.00 4.40 737 VAL A C 16
ATOM 23216 O O . VAL A 1 81 ? 12.454 -1.600 -2.329 1.00 34.24 737 VAL A O 16
ATOM 23229 N N . THR A 1 82 ? 12.353 -2.835 -4.202 1.00 51.44 738 THR A N 16
ATOM 23230 C CA . THR A 1 82 ? 13.812 -2.862 -4.404 1.00 53.53 738 THR A CA 16
ATOM 23231 C C . THR A 1 82 ? 14.269 -1.769 -5.387 1.00 23.54 738 THR A C 16
ATOM 23232 O O . THR A 1 82 ? 13.800 -1.701 -6.524 1.00 13.34 738 THR A O 16
ATOM 23243 N N . VAL A 1 83 ? 15.188 -0.917 -4.941 1.00 30.30 739 VAL A N 16
ATOM 23244 C CA . VAL A 1 83 ? 15.737 0.151 -5.784 1.00 75.51 739 VAL A CA 16
ATOM 23245 C C . VAL A 1 83 ? 17.158 -0.192 -6.272 1.00 2.13 739 VAL A C 16
ATOM 23246 O O . VAL A 1 83 ? 18.033 -0.546 -5.475 1.00 11.24 739 VAL A O 16
ATOM 23259 N N . LYS A 1 84 ? 17.378 -0.089 -7.585 1.00 3.12 740 LYS A N 16
ATOM 23260 C CA . LYS A 1 84 ? 18.700 -0.344 -8.181 1.00 1.25 740 LYS A CA 16
ATOM 23261 C C . LYS A 1 84 ? 19.276 0.922 -8.843 1.00 23.00 740 LYS A C 16
ATOM 23262 O O . LYS A 1 84 ? 18.541 1.859 -9.162 1.00 51.11 740 LYS A O 16
ATOM 23281 N N . VAL A 1 85 ? 20.589 0.936 -9.059 1.00 64.32 741 VAL A N 16
ATOM 23282 C CA . VAL A 1 85 ? 21.271 2.084 -9.682 1.00 32.41 741 VAL A CA 16
ATOM 23283 C C . VAL A 1 85 ? 21.210 2.013 -11.221 1.00 75.45 741 VAL A C 16
ATOM 23284 O O . VAL A 1 85 ? 21.042 0.937 -11.797 1.00 52.12 741 VAL A O 16
ATOM 23297 N N . ARG A 1 86 ? 21.330 3.168 -11.884 1.00 65.24 742 ARG A N 16
ATOM 23298 C CA . ARG A 1 86 ? 21.392 3.207 -13.349 1.00 34.22 742 ARG A CA 16
ATOM 23299 C C . ARG A 1 86 ? 22.854 3.246 -13.830 1.00 22.14 742 ARG A C 16
ATOM 23300 O O . ARG A 1 86 ? 23.684 3.978 -13.280 1.00 23.42 742 ARG A O 16
ATOM 23321 N N . GLU A 1 87 ? 23.170 2.454 -14.848 1.00 21.01 743 GLU A N 16
ATOM 23322 C CA . GLU A 1 87 ? 24.537 2.384 -15.376 1.00 62.22 743 GLU A CA 16
ATOM 23323 C C . GLU A 1 87 ? 24.735 3.336 -16.569 1.00 41.15 743 GLU A C 16
ATOM 23324 O O . GLU A 1 87 ? 23.790 3.655 -17.294 1.00 75.20 743 GLU A O 16
ATOM 23336 N N . GLU A 1 88 ? 25.975 3.778 -16.767 1.00 13.03 744 GLU A N 16
ATOM 23337 C CA . GLU A 1 88 ? 26.296 4.805 -17.769 1.00 40.25 744 GLU A CA 16
ATOM 23338 C C . GLU A 1 88 ? 27.059 4.234 -18.975 1.00 13.21 744 GLU A C 16
ATOM 23339 O O . GLU A 1 88 ? 27.457 3.070 -18.985 1.00 24.22 744 GLU A O 16
ATOM 23351 N N . VAL A 1 89 ? 27.265 5.081 -19.984 1.00 14.22 745 VAL A N 16
ATOM 23352 C CA . VAL A 1 89 ? 28.042 4.718 -21.177 1.00 51.15 745 VAL A CA 16
ATOM 23353 C C . VAL A 1 89 ? 29.180 5.727 -21.420 1.00 74.40 745 VAL A C 16
ATOM 23354 O O . VAL A 1 89 ? 29.147 6.849 -20.909 1.00 3.25 745 VAL A O 16
ATOM 23367 N N . LYS A 1 90 ? 30.192 5.328 -22.188 1.00 63.55 746 LYS A N 16
ATOM 23368 C CA . LYS A 1 90 ? 31.313 6.221 -22.526 1.00 43.11 746 LYS A CA 16
ATOM 23369 C C . LYS A 1 90 ? 31.646 6.175 -24.027 1.00 1.52 746 LYS A C 16
ATOM 23370 O O . LYS A 1 90 ? 31.579 5.123 -24.660 1.00 15.23 746 LYS A O 16
ATOM 23389 N N . ASN A 1 91 ? 32.013 7.331 -24.582 1.00 54.02 747 ASN A N 16
ATOM 23390 C CA . ASN A 1 91 ? 32.341 7.451 -26.012 1.00 23.42 747 ASN A CA 16
ATOM 23391 C C . ASN A 1 91 ? 33.864 7.364 -26.240 1.00 22.20 747 ASN A C 16
ATOM 23392 O O . ASN A 1 91 ? 34.342 7.323 -27.378 1.00 13.10 747 ASN A O 16
ATOM 23403 N N . ASP A 1 92 ? 34.618 7.336 -25.144 1.00 71.53 748 ASP A N 16
ATOM 23404 C CA . ASP A 1 92 ? 36.083 7.281 -25.193 1.00 53.33 748 ASP A CA 16
ATOM 23405 C C . ASP A 1 92 ? 36.577 5.860 -25.518 1.00 14.51 748 ASP A C 16
ATOM 23406 O O . ASP A 1 92 ? 37.265 5.231 -24.710 1.00 54.31 748 ASP A O 16
ATOM 23415 N N . LYS A 1 93 ? 36.222 5.370 -26.709 1.00 54.50 749 LYS A N 16
ATOM 23416 C CA . LYS A 1 93 ? 36.526 3.993 -27.134 1.00 22.12 749 LYS A CA 16
ATOM 23417 C C . LYS A 1 93 ? 35.779 2.953 -26.268 1.00 42.33 749 LYS A C 16
ATOM 23418 O O . LYS A 1 93 ? 35.604 3.137 -25.063 1.00 11.12 749 LYS A O 16
ATOM 23437 N N . PRO A 1 94 ? 35.318 1.841 -26.880 1.00 52.22 750 PRO A N 16
ATOM 23438 C CA . PRO A 1 94 ? 34.515 0.819 -26.175 1.00 50.31 750 PRO A CA 16
ATOM 23439 C C . PRO A 1 94 ? 35.235 0.176 -24.971 1.00 65.21 750 PRO A C 16
ATOM 23440 O O . PRO A 1 94 ? 35.984 -0.796 -25.118 1.00 31.02 750 PRO A O 16
ATOM 23451 N N . ILE A 1 95 ? 35.029 0.753 -23.786 1.00 5.21 751 ILE A N 16
ATOM 23452 C CA . ILE A 1 95 ? 35.499 0.155 -22.533 1.00 50.13 751 ILE A CA 16
ATOM 23453 C C . ILE A 1 95 ? 34.535 -0.967 -22.096 1.00 21.21 751 ILE A C 16
ATOM 23454 O O . ILE A 1 95 ? 33.633 -0.763 -21.276 1.00 30.25 751 ILE A O 16
ATOM 23470 N N . LEU A 1 96 ? 34.724 -2.151 -22.678 1.00 32.34 752 LEU A N 16
ATOM 23471 C CA . LEU A 1 96 ? 33.773 -3.268 -22.535 1.00 62.22 752 LEU A CA 16
ATOM 23472 C C . LEU A 1 96 ? 34.042 -4.138 -21.287 1.00 61.21 752 LEU A C 16
ATOM 23473 O O . LEU A 1 96 ? 33.673 -5.317 -21.248 1.00 54.34 752 LEU A O 16
ATOM 23489 N N . GLU A 1 97 ? 34.662 -3.553 -20.261 1.00 4.22 753 GLU A N 16
ATOM 23490 C CA . GLU A 1 97 ? 34.900 -4.260 -18.994 1.00 12.40 753 GLU A CA 16
ATOM 23491 C C . GLU A 1 97 ? 33.606 -4.858 -18.426 1.00 1.44 753 GLU A C 16
ATOM 23492 O O . GLU A 1 97 ? 33.584 -5.405 -17.317 1.00 63.40 753 GLU A O 16
ATOM 23505 N N . MET A 1 1 ? -38.302 -6.200 18.577 1.00 32.02 657 MET A N 17
ATOM 23506 C CA . MET A 1 1 ? -36.854 -5.861 18.593 1.00 22.21 657 MET A CA 17
ATOM 23507 C C . MET A 1 1 ? -35.986 -7.129 18.565 1.00 15.11 657 MET A C 17
ATOM 23508 O O . MET A 1 1 ? -36.170 -8.042 19.372 1.00 54.01 657 MET A O 17
ATOM 23524 N N . GLY A 1 2 ? -35.046 -7.180 17.625 1.00 63.35 658 GLY A N 17
ATOM 23525 C CA . GLY A 1 2 ? -34.158 -8.330 17.501 1.00 44.04 658 GLY A CA 17
ATOM 23526 C C . GLY A 1 2 ? -32.722 -7.933 17.181 1.00 2.34 658 GLY A C 17
ATOM 23527 O O . GLY A 1 2 ? -32.471 -6.850 16.650 1.00 75.24 658 GLY A O 17
ATOM 23531 N N . ASN A 1 3 ? -31.778 -8.809 17.495 1.00 34.02 659 ASN A N 17
ATOM 23532 C CA . ASN A 1 3 ? -30.358 -8.527 17.273 1.00 2.21 659 ASN A CA 17
ATOM 23533 C C . ASN A 1 3 ? -29.923 -8.917 15.851 1.00 72.33 659 ASN A C 17
ATOM 23534 O O . ASN A 1 3 ? -29.079 -9.795 15.655 1.00 11.24 659 ASN A O 17
ATOM 23545 N N . GLY A 1 4 ? -30.519 -8.256 14.860 1.00 24.35 660 GLY A N 17
ATOM 23546 C CA . GLY A 1 4 ? -30.174 -8.506 13.464 1.00 3.35 660 GLY A CA 17
ATOM 23547 C C . GLY A 1 4 ? -29.457 -7.323 12.819 1.00 64.44 660 GLY A C 17
ATOM 23548 O O . GLY A 1 4 ? -29.885 -6.177 12.959 1.00 62.35 660 GLY A O 17
ATOM 23552 N N . GLU A 1 5 ? -28.362 -7.595 12.115 1.00 70.31 661 GLU A N 17
ATOM 23553 C CA . GLU A 1 5 ? -27.577 -6.537 11.463 1.00 21.11 661 GLU A CA 17
ATOM 23554 C C . GLU A 1 5 ? -26.860 -7.079 10.214 1.00 24.30 661 GLU A C 17
ATOM 23555 O O . GLU A 1 5 ? -26.774 -8.293 10.014 1.00 72.04 661 GLU A O 17
ATOM 23567 N N . THR A 1 6 ? -26.358 -6.175 9.376 1.00 51.23 662 THR A N 17
ATOM 23568 C CA . THR A 1 6 ? -25.655 -6.553 8.142 1.00 11.42 662 THR A CA 17
ATOM 23569 C C . THR A 1 6 ? -24.414 -7.410 8.428 1.00 4.14 662 THR A C 17
ATOM 23570 O O . THR A 1 6 ? -23.713 -7.200 9.421 1.00 30.33 662 THR A O 17
ATOM 23581 N N . SER A 1 7 ? -24.155 -8.377 7.555 1.00 74.01 663 SER A N 17
ATOM 23582 C CA . SER A 1 7 ? -22.968 -9.234 7.673 1.00 45.54 663 SER A CA 17
ATOM 23583 C C . SER A 1 7 ? -21.695 -8.434 7.372 1.00 50.21 663 SER A C 17
ATOM 23584 O O . SER A 1 7 ? -21.401 -8.131 6.214 1.00 2.30 663 SER A O 17
ATOM 23592 N N . ASP A 1 8 ? -20.943 -8.086 8.414 1.00 24.34 664 ASP A N 17
ATOM 23593 C CA . ASP A 1 8 ? -19.752 -7.249 8.250 1.00 44.33 664 ASP A CA 17
ATOM 23594 C C . ASP A 1 8 ? -18.585 -8.025 7.622 1.00 31.12 664 ASP A C 17
ATOM 23595 O O . ASP A 1 8 ? -18.065 -8.988 8.195 1.00 13.40 664 ASP A O 17
ATOM 23604 N N . LEU A 1 9 ? -18.177 -7.577 6.443 1.00 63.31 665 LEU A N 17
ATOM 23605 C CA . LEU A 1 9 ? -17.025 -8.138 5.744 1.00 65.23 665 LEU A CA 17
ATOM 23606 C C . LEU A 1 9 ? -15.796 -7.232 5.905 1.00 63.42 665 LEU A C 17
ATOM 23607 O O . LEU A 1 9 ? -15.910 -6.004 5.903 1.00 13.44 665 LEU A O 17
ATOM 23623 N N . GLU A 1 10 ? -14.634 -7.839 6.123 1.00 74.21 666 GLU A N 17
ATOM 23624 C CA . GLU A 1 10 ? -13.368 -7.103 6.093 1.00 60.31 666 GLU A CA 17
ATOM 23625 C C . GLU A 1 10 ? -13.027 -6.688 4.648 1.00 53.33 666 GLU A C 17
ATOM 23626 O O . GLU A 1 10 ? -13.190 -7.481 3.715 1.00 40.00 666 GLU A O 17
ATOM 23638 N N . PRO A 1 11 ? -12.549 -5.445 4.443 1.00 34.03 667 PRO A N 17
ATOM 23639 C CA . PRO A 1 11 ? -12.308 -4.899 3.093 1.00 50.14 667 PRO A CA 17
ATOM 23640 C C . PRO A 1 11 ? -11.115 -5.543 2.368 1.00 35.41 667 PRO A C 17
ATOM 23641 O O . PRO A 1 11 ? -10.146 -5.977 2.994 1.00 12.55 667 PRO A O 17
ATOM 23652 N N . LYS A 1 12 ? -11.188 -5.588 1.040 1.00 51.12 668 LYS A N 17
ATOM 23653 C CA . LYS A 1 12 ? -10.081 -6.084 0.221 1.00 44.10 668 LYS A CA 17
ATOM 23654 C C . LYS A 1 12 ? -9.049 -4.975 -0.022 1.00 12.50 668 LYS A C 17
ATOM 23655 O O . LYS A 1 12 ? -9.299 -4.021 -0.764 1.00 22.55 668 LYS A O 17
ATOM 23674 N N . LEU A 1 13 ? -7.899 -5.099 0.629 1.00 12.31 669 LEU A N 17
ATOM 23675 C CA . LEU A 1 13 ? -6.782 -4.183 0.421 1.00 4.53 669 LEU A CA 17
ATOM 23676 C C . LEU A 1 13 ? -5.871 -4.717 -0.695 1.00 63.23 669 LEU A C 17
ATOM 23677 O O . LEU A 1 13 ? -5.244 -5.769 -0.557 1.00 33.24 669 LEU A O 17
ATOM 23693 N N . THR A 1 14 ? -5.838 -4.013 -1.818 1.00 24.34 670 THR A N 17
ATOM 23694 C CA . THR A 1 14 ? -5.062 -4.452 -2.981 1.00 72.44 670 THR A CA 17
ATOM 23695 C C . THR A 1 14 ? -3.673 -3.804 -3.014 1.00 3.44 670 THR A C 17
ATOM 23696 O O . THR A 1 14 ? -3.535 -2.604 -3.253 1.00 23.51 670 THR A O 17
ATOM 23707 N N . VAL A 1 15 ? -2.650 -4.624 -2.782 1.00 71.24 671 VAL A N 17
ATOM 23708 C CA . VAL A 1 15 ? -1.256 -4.163 -2.736 1.00 63.34 671 VAL A CA 17
ATOM 23709 C C . VAL A 1 15 ? -0.346 -5.091 -3.565 1.00 51.54 671 VAL A C 17
ATOM 23710 O O . VAL A 1 15 ? -0.453 -6.318 -3.468 1.00 5.00 671 VAL A O 17
ATOM 23723 N N . PRO A 1 16 ? 0.553 -4.527 -4.404 1.00 63.23 672 PRO A N 17
ATOM 23724 C CA . PRO A 1 16 ? 1.527 -5.329 -5.166 1.00 61.43 672 PRO A CA 17
ATOM 23725 C C . PRO A 1 16 ? 2.636 -5.894 -4.260 1.00 30.43 672 PRO A C 17
ATOM 23726 O O . PRO A 1 16 ? 3.159 -5.189 -3.401 1.00 55.43 672 PRO A O 17
ATOM 23737 N N . VAL A 1 17 ? 2.995 -7.164 -4.452 1.00 53.32 673 VAL A N 17
ATOM 23738 C CA . VAL A 1 17 ? 3.986 -7.824 -3.586 1.00 60.33 673 VAL A CA 17
ATOM 23739 C C . VAL A 1 17 ? 5.379 -7.181 -3.706 1.00 34.23 673 VAL A C 17
ATOM 23740 O O . VAL A 1 17 ? 6.130 -7.113 -2.730 1.00 4.11 673 VAL A O 17
ATOM 23753 N N . GLY A 1 18 ? 5.714 -6.700 -4.902 1.00 63.30 674 GLY A N 17
ATOM 23754 C CA . GLY A 1 18 ? 7.022 -6.099 -5.127 1.00 52.15 674 GLY A CA 17
ATOM 23755 C C . GLY A 1 18 ? 7.053 -5.143 -6.312 1.00 2.20 674 GLY A C 17
ATOM 23756 O O . GLY A 1 18 ? 6.267 -5.277 -7.253 1.00 14.34 674 GLY A O 17
ATOM 23760 N N . ALA A 1 19 ? 7.968 -4.178 -6.265 1.00 2.35 675 ALA A N 17
ATOM 23761 C CA . ALA A 1 19 ? 8.123 -3.188 -7.339 1.00 21.31 675 ALA A CA 17
ATOM 23762 C C . ALA A 1 19 ? 9.598 -2.810 -7.536 1.00 61.41 675 ALA A C 17
ATOM 23763 O O . ALA A 1 19 ? 10.254 -2.331 -6.611 1.00 22.52 675 ALA A O 17
ATOM 23770 N N . THR A 1 20 ? 10.118 -3.031 -8.742 1.00 50.53 676 THR A N 17
ATOM 23771 C CA . THR A 1 20 ? 11.523 -2.720 -9.051 1.00 44.23 676 THR A CA 17
ATOM 23772 C C . THR A 1 20 ? 11.658 -1.351 -9.734 1.00 34.21 676 THR A C 17
ATOM 23773 O O . THR A 1 20 ? 11.074 -1.111 -10.793 1.00 61.13 676 THR A O 17
ATOM 23784 N N . ILE A 1 21 ? 12.431 -0.455 -9.122 1.00 74.31 677 ILE A N 17
ATOM 23785 C CA . ILE A 1 21 ? 12.680 0.885 -9.679 1.00 23.43 677 ILE A CA 17
ATOM 23786 C C . ILE A 1 21 ? 14.187 1.209 -9.685 1.00 42.11 677 ILE A C 17
ATOM 23787 O O . ILE A 1 21 ? 15.002 0.414 -9.219 1.00 61.11 677 ILE A O 17
ATOM 23803 N N . HIS A 1 22 ? 14.558 2.370 -10.229 1.00 20.32 678 HIS A N 17
ATOM 23804 C CA . HIS A 1 22 ? 15.972 2.773 -10.298 1.00 20.53 678 HIS A CA 17
ATOM 23805 C C . HIS A 1 22 ? 16.237 4.107 -9.579 1.00 11.14 678 HIS A C 17
ATOM 23806 O O . HIS A 1 22 ? 15.351 4.952 -9.455 1.00 10.32 678 HIS A O 17
ATOM 23821 N N . VAL A 1 23 ? 17.476 4.279 -9.119 1.00 64.54 679 VAL A N 17
ATOM 23822 C CA . VAL A 1 23 ? 17.903 5.500 -8.423 1.00 31.25 679 VAL A CA 17
ATOM 23823 C C . VAL A 1 23 ? 17.637 6.760 -9.267 1.00 52.21 679 VAL A C 17
ATOM 23824 O O . VAL A 1 23 ? 18.227 6.942 -10.332 1.00 61.03 679 VAL A O 17
ATOM 23837 N N . GLY A 1 24 ? 16.751 7.626 -8.781 1.00 40.04 680 GLY A N 17
ATOM 23838 C CA . GLY A 1 24 ? 16.382 8.831 -9.521 1.00 44.24 680 GLY A CA 17
ATOM 23839 C C . GLY A 1 24 ? 15.053 8.702 -10.264 1.00 20.21 680 GLY A C 17
ATOM 23840 O O . GLY A 1 24 ? 14.817 9.392 -11.256 1.00 71.13 680 GLY A O 17
ATOM 23844 N N . ASP A 1 25 ? 14.184 7.808 -9.789 1.00 42.50 681 ASP A N 17
ATOM 23845 C CA . ASP A 1 25 ? 12.872 7.588 -10.408 1.00 1.50 681 ASP A CA 17
ATOM 23846 C C . ASP A 1 25 ? 11.740 8.144 -9.513 1.00 12.41 681 ASP A C 17
ATOM 23847 O O . ASP A 1 25 ? 11.989 8.614 -8.400 1.00 21.55 681 ASP A O 17
ATOM 23856 N N . SER A 1 26 ? 10.499 8.080 -10.001 1.00 31.23 682 SER A N 17
ATOM 23857 C CA . SER A 1 26 ? 9.331 8.579 -9.253 1.00 33.24 682 SER A CA 17
ATOM 23858 C C . SER A 1 26 ? 8.376 7.434 -8.884 1.00 15.44 682 SER A C 17
ATOM 23859 O O . SER A 1 26 ? 7.988 6.640 -9.742 1.00 5.10 682 SER A O 17
ATOM 23867 N N . PHE A 1 27 ? 7.997 7.363 -7.608 1.00 32.21 683 PHE A N 17
ATOM 23868 C CA . PHE A 1 27 ? 7.102 6.304 -7.111 1.00 62.12 683 PHE A CA 17
ATOM 23869 C C . PHE A 1 27 ? 6.073 6.867 -6.110 1.00 42.24 683 PHE A C 17
ATOM 23870 O O . PHE A 1 27 ? 6.438 7.507 -5.122 1.00 13.32 683 PHE A O 17
ATOM 23887 N N . VAL A 1 28 ? 4.786 6.621 -6.366 1.00 25.11 684 VAL A N 17
ATOM 23888 C CA . VAL A 1 28 ? 3.707 7.121 -5.495 1.00 55.41 684 VAL A CA 17
ATOM 23889 C C . VAL A 1 28 ? 2.953 5.972 -4.791 1.00 52.40 684 VAL A C 17
ATOM 23890 O O . VAL A 1 28 ? 2.150 5.271 -5.411 1.00 11.02 684 VAL A O 17
ATOM 23903 N N . PRO A 1 29 ? 3.199 5.767 -3.476 1.00 63.14 685 PRO A N 17
ATOM 23904 C CA . PRO A 1 29 ? 2.543 4.698 -2.689 1.00 64.01 685 PRO A CA 17
ATOM 23905 C C . PRO A 1 29 ? 1.007 4.719 -2.776 1.00 61.01 685 PRO A C 17
ATOM 23906 O O . PRO A 1 29 ? 0.365 3.674 -2.883 1.00 71.12 685 PRO A O 17
ATOM 23917 N N . MET A 1 30 ? 0.422 5.918 -2.743 1.00 32.41 686 MET A N 17
ATOM 23918 C CA . MET A 1 30 ? -1.043 6.063 -2.775 1.00 34.51 686 MET A CA 17
ATOM 23919 C C . MET A 1 30 ? -1.625 5.889 -4.190 1.00 23.13 686 MET A C 17
ATOM 23920 O O . MET A 1 30 ? -2.842 5.902 -4.371 1.00 71.02 686 MET A O 17
ATOM 23934 N N . ALA A 1 31 ? -0.758 5.720 -5.184 1.00 23.31 687 ALA A N 17
ATOM 23935 C CA . ALA A 1 31 ? -1.201 5.488 -6.564 1.00 30.34 687 ALA A CA 17
ATOM 23936 C C . ALA A 1 31 ? -1.165 3.995 -6.920 1.00 42.35 687 ALA A C 17
ATOM 23937 O O . ALA A 1 31 ? -1.799 3.557 -7.883 1.00 63.13 687 ALA A O 17
ATOM 23944 N N . GLU A 1 32 ? -0.431 3.215 -6.129 1.00 71.02 688 GLU A N 17
ATOM 23945 C CA . GLU A 1 32 ? -0.228 1.790 -6.416 1.00 34.21 688 GLU A CA 17
ATOM 23946 C C . GLU A 1 32 ? -1.174 0.884 -5.600 1.00 50.34 688 GLU A C 17
ATOM 23947 O O . GLU A 1 32 ? -1.321 -0.303 -5.904 1.00 3.05 688 GLU A O 17
ATOM 23959 N N . VAL A 1 33 ? -1.818 1.446 -4.571 1.00 4.11 689 VAL A N 17
ATOM 23960 C CA . VAL A 1 33 ? -2.632 0.650 -3.632 1.00 12.45 689 VAL A CA 17
ATOM 23961 C C . VAL A 1 33 ? -4.099 1.127 -3.554 1.00 63.31 689 VAL A C 17
ATOM 23962 O O . VAL A 1 33 ? -4.373 2.319 -3.422 1.00 71.54 689 VAL A O 17
ATOM 23975 N N . LEU A 1 34 ? -5.036 0.175 -3.628 1.00 43.42 690 LEU A N 17
ATOM 23976 C CA . LEU A 1 34 ? -6.479 0.466 -3.512 1.00 54.24 690 LEU A CA 17
ATOM 23977 C C . LEU A 1 34 ? -7.125 -0.378 -2.397 1.00 43.23 690 LEU A C 17
ATOM 23978 O O . LEU A 1 34 ? -6.537 -1.355 -1.929 1.00 35.41 690 LEU A O 17
ATOM 23994 N N . ALA A 1 35 ? -8.335 -0.003 -1.978 1.00 40.44 691 ALA A N 17
ATOM 23995 C CA . ALA A 1 35 ? -9.066 -0.744 -0.933 1.00 12.45 691 ALA A CA 17
ATOM 23996 C C . ALA A 1 35 ? -10.590 -0.599 -1.086 1.00 11.21 691 ALA A C 17
ATOM 23997 O O . ALA A 1 35 ? -11.116 0.513 -1.159 1.00 43.55 691 ALA A O 17
ATOM 24004 N N . ILE A 1 36 ? -11.298 -1.732 -1.119 1.00 42.30 692 ILE A N 17
ATOM 24005 C CA . ILE A 1 36 ? -12.762 -1.745 -1.316 1.00 73.31 692 ILE A CA 17
ATOM 24006 C C . ILE A 1 36 ? -13.470 -2.709 -0.342 1.00 42.23 692 ILE A C 17
ATOM 24007 O O . ILE A 1 36 ? -12.986 -3.814 -0.088 1.00 34.53 692 ILE A O 17
ATOM 24023 N N . ASP A 1 37 ? -14.618 -2.284 0.196 1.00 43.31 693 ASP A N 17
ATOM 24024 C CA . ASP A 1 37 ? -15.480 -3.165 1.001 1.00 41.12 693 ASP A CA 17
ATOM 24025 C C . ASP A 1 37 ? -16.872 -3.270 0.342 1.00 33.25 693 ASP A C 17
ATOM 24026 O O . ASP A 1 37 ? -17.427 -2.270 -0.116 1.00 35.31 693 ASP A O 17
ATOM 24035 N N . LYS A 1 38 ? -17.428 -4.479 0.311 1.00 74.13 694 LYS A N 17
ATOM 24036 C CA . LYS A 1 38 ? -18.741 -4.733 -0.309 1.00 30.51 694 LYS A CA 17
ATOM 24037 C C . LYS A 1 38 ? -19.852 -3.867 0.312 1.00 11.14 694 LYS A C 17
ATOM 24038 O O . LYS A 1 38 ? -20.785 -3.440 -0.374 1.00 10.41 694 LYS A O 17
ATOM 24057 N N . GLU A 1 39 ? -19.751 -3.625 1.612 1.00 4.34 695 GLU A N 17
ATOM 24058 C CA . GLU A 1 39 ? -20.777 -2.878 2.351 1.00 4.33 695 GLU A CA 17
ATOM 24059 C C . GLU A 1 39 ? -20.604 -1.351 2.211 1.00 44.44 695 GLU A C 17
ATOM 24060 O O . GLU A 1 39 ? -21.569 -0.633 1.952 1.00 72.22 695 GLU A O 17
ATOM 24072 N N . ASP A 1 40 ? -19.372 -0.862 2.371 1.00 32.50 696 ASP A N 17
ATOM 24073 C CA . ASP A 1 40 ? -19.115 0.585 2.463 1.00 2.43 696 ASP A CA 17
ATOM 24074 C C . ASP A 1 40 ? -18.748 1.204 1.098 1.00 14.13 696 ASP A C 17
ATOM 24075 O O . ASP A 1 40 ? -19.105 2.348 0.808 1.00 2.21 696 ASP A O 17
ATOM 24084 N N . GLY A 1 41 ? -18.038 0.443 0.267 1.00 21.03 697 GLY A N 17
ATOM 24085 C CA . GLY A 1 41 ? -17.603 0.939 -1.038 1.00 33.53 697 GLY A CA 17
ATOM 24086 C C . GLY A 1 41 ? -16.116 1.278 -1.082 1.00 31.11 697 GLY A C 17
ATOM 24087 O O . GLY A 1 41 ? -15.269 0.428 -0.794 1.00 32.02 697 GLY A O 17
ATOM 24091 N N . ASP A 1 42 ? -15.793 2.521 -1.439 1.00 71.51 698 ASP A N 17
ATOM 24092 C CA . ASP A 1 42 ? -14.399 2.958 -1.545 1.00 30.24 698 ASP A CA 17
ATOM 24093 C C . ASP A 1 42 ? -13.764 3.201 -0.172 1.00 2.12 698 ASP A C 17
ATOM 24094 O O . ASP A 1 42 ? -14.209 4.060 0.598 1.00 20.22 698 ASP A O 17
ATOM 24103 N N . LEU A 1 43 ? -12.721 2.437 0.123 1.00 62.42 699 LEU A N 17
ATOM 24104 C CA . LEU A 1 43 ? -11.901 2.665 1.311 1.00 4.42 699 LEU A CA 17
ATOM 24105 C C . LEU A 1 43 ? -10.453 2.987 0.909 1.00 11.42 699 LEU A C 17
ATOM 24106 O O . LEU A 1 43 ? -9.567 3.080 1.757 1.00 12.15 699 LEU A O 17
ATOM 24122 N N . THR A 1 44 ? -10.228 3.171 -0.396 1.00 11.32 700 THR A N 17
ATOM 24123 C CA . THR A 1 44 ? -8.918 3.583 -0.923 1.00 44.21 700 THR A CA 17
ATOM 24124 C C . THR A 1 44 ? -8.494 4.927 -0.321 1.00 42.42 700 THR A C 17
ATOM 24125 O O . THR A 1 44 ? -7.322 5.151 -0.006 1.00 50.34 700 THR A O 17
ATOM 24136 N N . SER A 1 45 ? -9.471 5.811 -0.145 1.00 15.02 701 SER A N 17
ATOM 24137 C CA . SER A 1 45 ? -9.246 7.117 0.488 1.00 62.20 701 SER A CA 17
ATOM 24138 C C . SER A 1 45 ? -9.037 6.989 2.009 1.00 44.33 701 SER A C 17
ATOM 24139 O O . SER A 1 45 ? -8.785 7.981 2.695 1.00 3.30 701 SER A O 17
ATOM 24147 N N . LYS A 1 46 ? -9.143 5.764 2.533 1.00 71.32 702 LYS A N 17
ATOM 24148 C CA . LYS A 1 46 ? -8.985 5.515 3.974 1.00 44.43 702 LYS A CA 17
ATOM 24149 C C . LYS A 1 46 ? -7.693 4.735 4.283 1.00 62.43 702 LYS A C 17
ATOM 24150 O O . LYS A 1 46 ? -7.412 4.418 5.440 1.00 1.44 702 LYS A O 17
ATOM 24169 N N . ILE A 1 47 ? -6.906 4.442 3.250 1.00 3.11 703 ILE A N 17
ATOM 24170 C CA . ILE A 1 47 ? -5.658 3.688 3.412 1.00 10.14 703 ILE A CA 17
ATOM 24171 C C . ILE A 1 47 ? -4.576 4.524 4.116 1.00 40.24 703 ILE A C 17
ATOM 24172 O O . ILE A 1 47 ? -4.295 5.661 3.729 1.00 53.32 703 ILE A O 17
ATOM 24188 N N . LYS A 1 48 ? -3.972 3.950 5.149 1.00 71.05 704 LYS A N 17
ATOM 24189 C CA . LYS A 1 48 ? -2.885 4.603 5.878 1.00 10.42 704 LYS A CA 17
ATOM 24190 C C . LYS A 1 48 ? -1.535 3.967 5.503 1.00 43.53 704 LYS A C 17
ATOM 24191 O O . LYS A 1 48 ? -1.376 2.746 5.567 1.00 30.44 704 LYS A O 17
ATOM 24210 N N . VAL A 1 49 ? -0.574 4.797 5.099 1.00 63.50 705 VAL A N 17
ATOM 24211 C CA . VAL A 1 49 ? 0.741 4.312 4.653 1.00 74.33 705 VAL A CA 17
ATOM 24212 C C . VAL A 1 49 ? 1.793 4.396 5.772 1.00 12.12 705 VAL A C 17
ATOM 24213 O O . VAL A 1 49 ? 1.894 5.407 6.469 1.00 11.13 705 VAL A O 17
ATOM 24226 N N . ASP A 1 50 ? 2.570 3.326 5.928 1.00 35.52 706 ASP A N 17
ATOM 24227 C CA . ASP A 1 50 ? 3.684 3.289 6.880 1.00 40.32 706 ASP A CA 17
ATOM 24228 C C . ASP A 1 50 ? 4.972 2.820 6.179 1.00 70.55 706 ASP A C 17
ATOM 24229 O O . ASP A 1 50 ? 4.926 2.004 5.254 1.00 25.30 706 ASP A O 17
ATOM 24238 N N . GLY A 1 51 ? 6.117 3.329 6.630 1.00 60.32 707 GLY A N 17
ATOM 24239 C CA . GLY A 1 51 ? 7.394 2.988 6.007 1.00 20.23 707 GLY A CA 17
ATOM 24240 C C . GLY A 1 51 ? 7.961 4.128 5.167 1.00 22.11 707 GLY A C 17
ATOM 24241 O O . GLY A 1 51 ? 7.432 5.243 5.187 1.00 75.35 707 GLY A O 17
ATOM 24245 N N . GLU A 1 52 ? 9.042 3.859 4.436 1.00 74.31 708 GLU A N 17
ATOM 24246 C CA . GLU A 1 52 ? 9.673 4.873 3.582 1.00 44.12 708 GLU A CA 17
ATOM 24247 C C . GLU A 1 52 ? 10.655 4.237 2.580 1.00 34.35 708 GLU A C 17
ATOM 24248 O O . GLU A 1 52 ? 11.503 3.425 2.957 1.00 53.12 708 GLU A O 17
ATOM 24260 N N . VAL A 1 53 ? 10.529 4.604 1.304 1.00 2.32 709 VAL A N 17
ATOM 24261 C CA . VAL A 1 53 ? 11.429 4.111 0.253 1.00 2.14 709 VAL A CA 17
ATOM 24262 C C . VAL A 1 53 ? 12.341 5.228 -0.274 1.00 13.22 709 VAL A C 17
ATOM 24263 O O . VAL A 1 53 ? 11.866 6.217 -0.843 1.00 32.40 709 VAL A O 17
ATOM 24276 N N . ASP A 1 54 ? 13.648 5.074 -0.080 1.00 0.11 710 ASP A N 17
ATOM 24277 C CA . ASP A 1 54 ? 14.615 6.026 -0.625 1.00 45.42 710 ASP A CA 17
ATOM 24278 C C . ASP A 1 54 ? 14.746 5.852 -2.146 1.00 40.20 710 ASP A C 17
ATOM 24279 O O . ASP A 1 54 ? 14.870 4.736 -2.647 1.00 43.13 710 ASP A O 17
ATOM 24288 N N . THR A 1 55 ? 14.743 6.961 -2.873 1.00 11.43 711 THR A N 17
ATOM 24289 C CA . THR A 1 55 ? 14.841 6.923 -4.338 1.00 44.25 711 THR A CA 17
ATOM 24290 C C . THR A 1 55 ? 16.224 7.361 -4.830 1.00 65.40 711 THR A C 17
ATOM 24291 O O . THR A 1 55 ? 16.484 7.382 -6.033 1.00 61.14 711 THR A O 17
ATOM 24302 N N . THR A 1 56 ? 17.112 7.705 -3.897 1.00 12.35 712 THR A N 17
ATOM 24303 C CA . THR A 1 56 ? 18.463 8.187 -4.245 1.00 11.54 712 THR A CA 17
ATOM 24304 C C . THR A 1 56 ? 19.555 7.146 -3.942 1.00 72.30 712 THR A C 17
ATOM 24305 O O . THR A 1 56 ? 20.733 7.370 -4.216 1.00 13.23 712 THR A O 17
ATOM 24316 N N . LYS A 1 57 ? 19.165 6.001 -3.389 1.00 1.15 713 LYS A N 17
ATOM 24317 C CA . LYS A 1 57 ? 20.127 4.946 -3.047 1.00 15.14 713 LYS A CA 17
ATOM 24318 C C . LYS A 1 57 ? 19.531 3.549 -3.294 1.00 12.22 713 LYS A C 17
ATOM 24319 O O . LYS A 1 57 ? 18.389 3.275 -2.920 1.00 21.02 713 LYS A O 17
ATOM 24338 N N . ALA A 1 58 ? 20.319 2.672 -3.918 1.00 43.32 714 ALA A N 17
ATOM 24339 C CA . ALA A 1 58 ? 19.854 1.330 -4.293 1.00 53.34 714 ALA A CA 17
ATOM 24340 C C . ALA A 1 58 ? 19.648 0.421 -3.072 1.00 72.30 714 ALA A C 17
ATOM 24341 O O . ALA A 1 58 ? 20.436 0.439 -2.126 1.00 21.14 714 ALA A O 17
ATOM 24348 N N . GLY A 1 59 ? 18.591 -0.380 -3.109 1.00 61.44 715 GLY A N 17
ATOM 24349 C CA . GLY A 1 59 ? 18.288 -1.280 -2.002 1.00 12.55 715 GLY A CA 17
ATOM 24350 C C . GLY A 1 59 ? 16.806 -1.614 -1.900 1.00 34.24 715 GLY A C 17
ATOM 24351 O O . GLY A 1 59 ? 15.973 -0.973 -2.538 1.00 31.34 715 GLY A O 17
ATOM 24355 N N . THR A 1 60 ? 16.472 -2.619 -1.102 1.00 12.14 716 THR A N 17
ATOM 24356 C CA . THR A 1 60 ? 15.076 -3.027 -0.921 1.00 63.04 716 THR A CA 17
ATOM 24357 C C . THR A 1 60 ? 14.454 -2.401 0.338 1.00 12.42 716 THR A C 17
ATOM 24358 O O . THR A 1 60 ? 14.955 -2.582 1.450 1.00 54.35 716 THR A O 17
ATOM 24369 N N . TYR A 1 61 ? 13.353 -1.673 0.149 1.00 62.10 717 TYR A N 17
ATOM 24370 C CA . TYR A 1 61 ? 12.627 -1.029 1.252 1.00 61.34 717 TYR A CA 17
ATOM 24371 C C . TYR A 1 61 ? 11.169 -1.523 1.287 1.00 73.31 717 TYR A C 17
ATOM 24372 O O . TYR A 1 61 ? 10.556 -1.741 0.239 1.00 70.31 717 TYR A O 17
ATOM 24390 N N . VAL A 1 62 ? 10.611 -1.697 2.484 1.00 32.22 718 VAL A N 17
ATOM 24391 C CA . VAL A 1 62 ? 9.264 -2.278 2.631 1.00 31.05 718 VAL A CA 17
ATOM 24392 C C . VAL A 1 62 ? 8.219 -1.244 3.096 1.00 60.34 718 VAL A C 17
ATOM 24393 O O . VAL A 1 62 ? 8.401 -0.561 4.107 1.00 2.21 718 VAL A O 17
ATOM 24406 N N . LEU A 1 63 ? 7.114 -1.152 2.353 1.00 33.03 719 LEU A N 17
ATOM 24407 C CA . LEU A 1 63 ? 5.997 -0.263 2.708 1.00 3.14 719 LEU A CA 17
ATOM 24408 C C . LEU A 1 63 ? 4.793 -1.058 3.236 1.00 14.43 719 LEU A C 17
ATOM 24409 O O . LEU A 1 63 ? 4.375 -2.042 2.629 1.00 42.14 719 LEU A O 17
ATOM 24425 N N . THR A 1 64 ? 4.229 -0.622 4.360 1.00 40.35 720 THR A N 17
ATOM 24426 C CA . THR A 1 64 ? 3.062 -1.290 4.954 1.00 32.12 720 THR A CA 17
ATOM 24427 C C . THR A 1 64 ? 1.802 -0.428 4.823 1.00 63.45 720 THR A C 17
ATOM 24428 O O . THR A 1 64 ? 1.781 0.726 5.250 1.00 74.04 720 THR A O 17
ATOM 24439 N N . TYR A 1 65 ? 0.757 -0.992 4.227 1.00 52.23 721 TYR A N 17
ATOM 24440 C CA . TYR A 1 65 ? -0.507 -0.275 4.032 1.00 64.23 721 TYR A CA 17
ATOM 24441 C C . TYR A 1 65 ? -1.612 -0.870 4.919 1.00 0.04 721 TYR A C 17
ATOM 24442 O O . TYR A 1 65 ? -1.822 -2.080 4.932 1.00 3.42 721 TYR A O 17
ATOM 24460 N N . THR A 1 66 ? -2.310 -0.019 5.662 1.00 73.34 722 THR A N 17
ATOM 24461 C CA . THR A 1 66 ? -3.380 -0.470 6.564 1.00 14.44 722 THR A CA 17
ATOM 24462 C C . THR A 1 66 ? -4.647 0.382 6.396 1.00 31.41 722 THR A C 17
ATOM 24463 O O . THR A 1 66 ? -4.597 1.604 6.508 1.00 42.41 722 THR A O 17
ATOM 24474 N N . VAL A 1 67 ? -5.782 -0.266 6.129 1.00 45.33 723 VAL A N 17
ATOM 24475 C CA . VAL A 1 67 ? -7.053 0.442 5.914 1.00 51.23 723 VAL A CA 17
ATOM 24476 C C . VAL A 1 67 ? -8.105 0.064 6.976 1.00 50.33 723 VAL A C 17
ATOM 24477 O O . VAL A 1 67 ? -8.192 -1.091 7.399 1.00 3.22 723 VAL A O 17
ATOM 24490 N N . THR A 1 68 ? -8.902 1.050 7.396 1.00 64.32 724 THR A N 17
ATOM 24491 C CA . THR A 1 68 ? -9.903 0.852 8.455 1.00 2.34 724 THR A CA 17
ATOM 24492 C C . THR A 1 68 ? -11.337 0.777 7.901 1.00 2.52 724 THR A C 17
ATOM 24493 O O . THR A 1 68 ? -11.842 1.730 7.301 1.00 11.21 724 THR A O 17
ATOM 24504 N N . ASP A 1 69 ? -11.986 -0.363 8.126 1.00 30.14 725 ASP A N 17
ATOM 24505 C CA . ASP A 1 69 ? -13.394 -0.569 7.765 1.00 43.13 725 ASP A CA 17
ATOM 24506 C C . ASP A 1 69 ? -14.324 0.195 8.729 1.00 31.32 725 ASP A C 17
ATOM 24507 O O . ASP A 1 69 ? -13.994 0.398 9.898 1.00 31.11 725 ASP A O 17
ATOM 24516 N N . SER A 1 70 ? -15.491 0.601 8.236 1.00 31.15 726 SER A N 17
ATOM 24517 C CA . SER A 1 70 ? -16.423 1.432 9.017 1.00 42.23 726 SER A CA 17
ATOM 24518 C C . SER A 1 70 ? -17.145 0.633 10.112 1.00 50.23 726 SER A C 17
ATOM 24519 O O . SER A 1 70 ? -17.748 1.213 11.016 1.00 33.44 726 SER A O 17
ATOM 24527 N N . LYS A 1 71 ? -17.098 -0.693 10.024 1.00 11.45 727 LYS A N 17
ATOM 24528 C CA . LYS A 1 71 ? -17.713 -1.560 11.040 1.00 53.21 727 LYS A CA 17
ATOM 24529 C C . LYS A 1 71 ? -16.666 -2.183 11.989 1.00 33.32 727 LYS A C 17
ATOM 24530 O O . LYS A 1 71 ? -17.006 -3.022 12.829 1.00 34.32 727 LYS A O 17
ATOM 24549 N N . GLY A 1 72 ? -15.400 -1.774 11.860 1.00 54.22 728 GLY A N 17
ATOM 24550 C CA . GLY A 1 72 ? -14.366 -2.198 12.812 1.00 2.32 728 GLY A CA 17
ATOM 24551 C C . GLY A 1 72 ? -13.427 -3.299 12.310 1.00 13.22 728 GLY A C 17
ATOM 24552 O O . GLY A 1 72 ? -12.895 -4.073 13.107 1.00 10.51 728 GLY A O 17
ATOM 24556 N N . HIS A 1 73 ? -13.212 -3.384 11.001 1.00 14.44 729 HIS A N 17
ATOM 24557 C CA . HIS A 1 73 ? -12.212 -4.314 10.444 1.00 23.01 729 HIS A CA 17
ATOM 24558 C C . HIS A 1 73 ? -10.986 -3.563 9.889 1.00 40.02 729 HIS A C 17
ATOM 24559 O O . HIS A 1 73 ? -11.048 -2.971 8.813 1.00 45.00 729 HIS A O 17
ATOM 24574 N N . GLU A 1 74 ? -9.879 -3.588 10.624 1.00 35.31 730 GLU A N 17
ATOM 24575 C CA . GLU A 1 74 ? -8.632 -2.961 10.170 1.00 23.22 730 GLU A CA 17
ATOM 24576 C C . GLU A 1 74 ? -7.680 -4.009 9.564 1.00 61.32 730 GLU A C 17
ATOM 24577 O O . GLU A 1 74 ? -7.071 -4.801 10.286 1.00 5.31 730 GLU A O 17
ATOM 24589 N N . VAL A 1 75 ? -7.557 -4.014 8.236 1.00 64.31 731 VAL A N 17
ATOM 24590 C CA . VAL A 1 75 ? -6.708 -4.993 7.541 1.00 63.44 731 VAL A CA 17
ATOM 24591 C C . VAL A 1 75 ? -5.420 -4.347 7.006 1.00 34.01 731 VAL A C 17
ATOM 24592 O O . VAL A 1 75 ? -5.383 -3.144 6.730 1.00 72.40 731 VAL A O 17
ATOM 24605 N N . THR A 1 76 ? -4.365 -5.150 6.859 1.00 4.21 732 THR A N 17
ATOM 24606 C CA . THR A 1 76 ? -3.057 -4.636 6.429 1.00 71.44 732 THR A CA 17
ATOM 24607 C C . THR A 1 76 ? -2.407 -5.517 5.347 1.00 75.31 732 THR A C 17
ATOM 24608 O O . THR A 1 76 ? -2.611 -6.732 5.306 1.00 13.21 732 THR A O 17
ATOM 24619 N N . ALA A 1 77 ? -1.646 -4.883 4.457 1.00 2.31 733 ALA A N 17
ATOM 24620 C CA . ALA A 1 77 ? -0.885 -5.581 3.409 1.00 4.33 733 ALA A CA 17
ATOM 24621 C C . ALA A 1 77 ? 0.401 -4.805 3.089 1.00 2.21 733 ALA A C 17
ATOM 24622 O O . ALA A 1 77 ? 0.429 -3.580 3.202 1.00 63.45 733 ALA A O 17
ATOM 24629 N N . LYS A 1 78 ? 1.461 -5.505 2.684 1.00 41.13 734 LYS A N 17
ATOM 24630 C CA . LYS A 1 78 ? 2.775 -4.867 2.499 1.00 43.54 734 LYS A CA 17
ATOM 24631 C C . LYS A 1 78 ? 3.308 -4.992 1.060 1.00 23.31 734 LYS A C 17
ATOM 24632 O O . LYS A 1 78 ? 2.913 -5.881 0.305 1.00 3.41 734 LYS A O 17
ATOM 24651 N N . GLN A 1 79 ? 4.226 -4.094 0.712 1.00 22.14 735 GLN A N 17
ATOM 24652 C CA . GLN A 1 79 ? 4.859 -4.072 -0.612 1.00 40.04 735 GLN A CA 17
ATOM 24653 C C . GLN A 1 79 ? 6.388 -3.990 -0.482 1.00 63.11 735 GLN A C 17
ATOM 24654 O O . GLN A 1 79 ? 6.923 -3.073 0.147 1.00 44.10 735 GLN A O 17
ATOM 24668 N N . THR A 1 80 ? 7.088 -4.952 -1.076 1.00 24.35 736 THR A N 17
ATOM 24669 C CA . THR A 1 80 ? 8.555 -4.972 -1.063 1.00 11.43 736 THR A CA 17
ATOM 24670 C C . THR A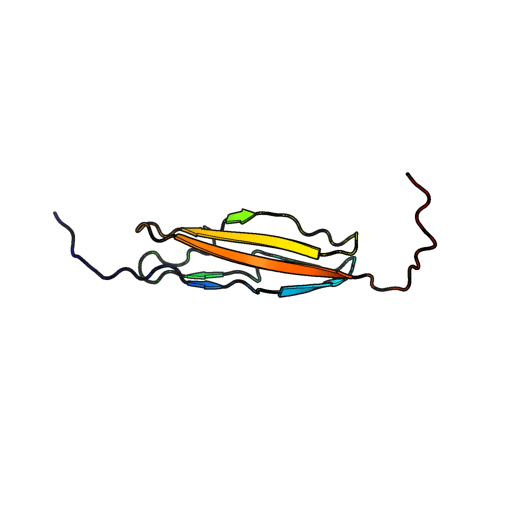 1 80 ? 9.130 -4.268 -2.304 1.00 3.30 736 THR A C 17
ATOM 24671 O O . THR A 1 80 ? 9.134 -4.822 -3.404 1.00 14.01 736 THR A O 17
ATOM 24682 N N . VAL A 1 81 ? 9.623 -3.045 -2.124 1.00 11.54 737 VAL A N 17
ATOM 24683 C CA . VAL A 1 81 ? 10.147 -2.246 -3.241 1.00 3.34 737 VAL A CA 17
ATOM 24684 C C . VAL A 1 81 ? 11.673 -2.371 -3.352 1.00 21.33 737 VAL A C 17
ATOM 24685 O O . VAL A 1 81 ? 12.393 -2.183 -2.375 1.00 74.41 737 VAL A O 17
ATOM 24698 N N . THR A 1 82 ? 12.165 -2.684 -4.547 1.00 21.33 738 THR A N 17
ATOM 24699 C CA . THR A 1 82 ? 13.608 -2.854 -4.772 1.00 70.45 738 THR A CA 17
ATOM 24700 C C . THR A 1 82 ? 14.164 -1.780 -5.718 1.00 75.12 738 THR A C 17
ATOM 24701 O O . THR A 1 82 ? 13.808 -1.724 -6.897 1.00 52.51 738 THR A O 17
ATOM 24712 N N . VAL A 1 83 ? 15.038 -0.928 -5.189 1.00 40.03 739 VAL A N 17
ATOM 24713 C CA . VAL A 1 83 ? 15.683 0.129 -5.976 1.00 51.12 739 VAL A CA 17
ATOM 24714 C C . VAL A 1 83 ? 17.037 -0.344 -6.538 1.00 21.23 739 VAL A C 17
ATOM 24715 O O . VAL A 1 83 ? 17.838 -0.957 -5.827 1.00 55.43 739 VAL A O 17
ATOM 24728 N N . LYS A 1 84 ? 17.288 -0.056 -7.812 1.00 51.34 740 LYS A N 17
ATOM 24729 C CA . LYS A 1 84 ? 18.529 -0.469 -8.482 1.00 11.43 740 LYS A CA 17
ATOM 24730 C C . LYS A 1 84 ? 19.290 0.737 -9.057 1.00 40.13 740 LYS A C 17
ATOM 24731 O O . LYS A 1 84 ? 18.696 1.774 -9.350 1.00 3.45 740 LYS A O 17
ATOM 24750 N N . VAL A 1 85 ? 20.600 0.590 -9.226 1.00 2.24 741 VAL A N 17
ATOM 24751 C CA . VAL A 1 85 ? 21.447 1.677 -9.740 1.00 32.23 741 VAL A CA 17
ATOM 24752 C C . VAL A 1 85 ? 21.274 1.860 -11.260 1.00 24.15 741 VAL A C 17
ATOM 24753 O O . VAL A 1 85 ? 21.014 0.897 -11.984 1.00 0.43 741 VAL A O 17
ATOM 24766 N N . ARG A 1 86 ? 21.411 3.098 -11.738 1.00 11.34 742 ARG A N 17
ATOM 24767 C CA . ARG A 1 86 ? 21.363 3.378 -13.180 1.00 33.42 742 ARG A CA 17
ATOM 24768 C C . ARG A 1 86 ? 22.762 3.228 -13.812 1.00 74.41 742 ARG A C 17
ATOM 24769 O O . ARG A 1 86 ? 23.691 2.725 -13.174 1.00 30.44 742 ARG A O 17
ATOM 24790 N N . GLU A 1 87 ? 22.917 3.657 -15.065 1.00 73.35 743 GLU A N 17
ATOM 24791 C CA . GLU A 1 87 ? 24.142 3.368 -15.825 1.00 63.31 743 GLU A CA 17
ATOM 24792 C C . GLU A 1 87 ? 24.820 4.625 -16.405 1.00 30.53 743 GLU A C 17
ATOM 24793 O O . GLU A 1 87 ? 24.211 5.419 -17.125 1.00 44.43 743 GLU A O 17
ATOM 24805 N N . GLU A 1 88 ? 26.091 4.797 -16.051 1.00 0.32 744 GLU A N 17
ATOM 24806 C CA . GLU A 1 88 ? 26.964 5.809 -16.654 1.00 31.32 744 GLU A CA 17
ATOM 24807 C C . GLU A 1 88 ? 28.372 5.226 -16.858 1.00 22.10 744 GLU A C 17
ATOM 24808 O O . GLU A 1 88 ? 28.679 4.139 -16.361 1.00 51.05 744 GLU A O 17
ATOM 24820 N N . VAL A 1 89 ? 29.230 5.943 -17.576 1.00 64.34 745 VAL A N 17
ATOM 24821 C CA . VAL A 1 89 ? 30.584 5.452 -17.882 1.00 71.42 745 VAL A CA 17
ATOM 24822 C C . VAL A 1 89 ? 31.674 6.345 -17.262 1.00 73.24 745 VAL A C 17
ATOM 24823 O O . VAL A 1 89 ? 31.700 7.557 -17.484 1.00 62.21 745 VAL A O 17
ATOM 24836 N N . LYS A 1 90 ? 32.570 5.742 -16.479 1.00 25.51 746 LYS A N 17
ATOM 24837 C CA . LYS A 1 90 ? 33.708 6.473 -15.903 1.00 51.24 746 LYS A CA 17
ATOM 24838 C C . LYS A 1 90 ? 34.692 6.921 -16.998 1.00 52.21 746 LYS A C 17
ATOM 24839 O O . LYS A 1 90 ? 35.557 6.154 -17.433 1.00 21.42 746 LYS A O 17
ATOM 24858 N N . ASN A 1 91 ? 34.541 8.164 -17.447 1.00 21.53 747 ASN A N 17
ATOM 24859 C CA . ASN A 1 91 ? 35.374 8.723 -18.516 1.00 4.34 747 ASN A CA 17
ATOM 24860 C C . ASN A 1 91 ? 35.412 10.259 -18.420 1.00 63.14 747 ASN A C 17
ATOM 24861 O O . ASN A 1 91 ? 34.555 10.866 -17.772 1.00 53.30 747 ASN A O 17
ATOM 24872 N N . ASP A 1 92 ? 36.405 10.888 -19.049 1.00 33.21 748 ASP A N 17
ATOM 24873 C CA . ASP A 1 92 ? 36.556 12.345 -18.980 1.00 42.45 748 ASP A CA 17
ATOM 24874 C C . ASP A 1 92 ? 35.432 13.079 -19.737 1.00 54.31 748 ASP A C 17
ATOM 24875 O O . ASP A 1 92 ? 35.120 12.771 -20.889 1.00 65.24 748 ASP A O 17
ATOM 24884 N N . LYS A 1 93 ? 34.822 14.050 -19.062 1.00 33.43 749 LYS A N 17
ATOM 24885 C CA . LYS A 1 93 ? 33.717 14.832 -19.627 1.00 11.11 749 LYS A CA 17
ATOM 24886 C C . LYS A 1 93 ? 34.205 16.228 -20.066 1.00 4.43 749 LYS A C 17
ATOM 24887 O O . LYS A 1 93 ? 34.803 16.954 -19.268 1.00 30.45 749 LYS A O 17
ATOM 24906 N N . PRO A 1 94 ? 33.969 16.623 -21.337 1.00 62.01 750 PRO A N 17
ATOM 24907 C CA . PRO A 1 94 ? 34.382 17.948 -21.848 1.00 22.13 750 PRO A CA 17
ATOM 24908 C C . PRO A 1 94 ? 33.830 19.118 -21.009 1.00 0.43 750 PRO A C 17
ATOM 24909 O O . PRO A 1 94 ? 32.632 19.395 -21.031 1.00 65.43 750 PRO A O 17
ATOM 24920 N N . ILE A 1 95 ? 34.725 19.789 -20.268 1.00 0.22 751 ILE A N 17
ATOM 24921 C CA . ILE A 1 95 ? 34.359 20.913 -19.389 1.00 20.42 751 ILE A CA 17
ATOM 24922 C C . ILE A 1 95 ? 33.356 20.483 -18.301 1.00 74.14 751 ILE A C 17
ATOM 24923 O O . ILE A 1 95 ? 32.147 20.430 -18.527 1.00 14.15 751 ILE A O 17
ATOM 24939 N N . LEU A 1 96 ? 33.877 20.171 -17.114 1.00 24.30 752 LEU A N 17
ATOM 24940 C CA . LEU A 1 96 ? 33.047 19.718 -15.991 1.00 74.30 752 LEU A CA 17
ATOM 24941 C C . LEU A 1 96 ? 32.247 20.893 -15.397 1.00 11.42 752 LEU A C 17
ATOM 24942 O O . LEU A 1 96 ? 32.811 21.792 -14.770 1.00 21.23 752 LEU A O 17
ATOM 24958 N N . GLU A 1 97 ? 30.933 20.874 -15.608 1.00 15.44 753 GLU A N 17
ATOM 24959 C CA . GLU A 1 97 ? 30.042 21.944 -15.130 1.00 63.42 753 GLU A CA 17
ATOM 24960 C C . GLU A 1 97 ? 29.418 21.598 -13.772 1.00 11.15 753 GLU A C 17
ATOM 24961 O O . GLU A 1 97 ? 30.116 21.248 -12.812 1.00 32.43 753 GLU A O 17
ATOM 24974 N N . MET A 1 1 ? -35.688 -8.092 19.123 1.00 31.43 657 MET A N 18
ATOM 24975 C CA . MET A 1 1 ? -34.343 -8.702 19.338 1.00 11.04 657 MET A CA 18
ATOM 24976 C C . MET A 1 1 ? -34.250 -10.100 18.704 1.00 62.23 657 MET A C 18
ATOM 24977 O O . MET A 1 1 ? -35.126 -10.505 17.945 1.00 71.43 657 MET A O 18
ATOM 24993 N N . GLY A 1 2 ? -33.176 -10.830 19.010 1.00 2.12 658 GLY A N 18
ATOM 24994 C CA . GLY A 1 2 ? -32.972 -12.163 18.437 1.00 72.12 658 GLY A CA 18
ATOM 24995 C C . GLY A 1 2 ? -31.622 -12.303 17.745 1.00 33.22 658 GLY A C 18
ATOM 24996 O O . GLY A 1 2 ? -30.793 -13.126 18.135 1.00 33.13 658 GLY A O 18
ATOM 25000 N N . ASN A 1 3 ? -31.401 -11.493 16.714 1.00 4.54 659 ASN A N 18
ATOM 25001 C CA . ASN A 1 3 ? -30.130 -11.493 15.981 1.00 72.35 659 ASN A CA 18
ATOM 25002 C C . ASN A 1 3 ? -29.521 -10.084 15.926 1.00 60.33 659 ASN A C 18
ATOM 25003 O O . ASN A 1 3 ? -29.881 -9.266 15.076 1.00 55.10 659 ASN A O 18
ATOM 25014 N N . GLY A 1 4 ? -28.612 -9.798 16.853 1.00 73.52 660 GLY A N 18
ATOM 25015 C CA . GLY A 1 4 ? -27.943 -8.501 16.881 1.00 70.11 660 GLY A CA 18
ATOM 25016 C C . GLY A 1 4 ? -26.635 -8.494 16.100 1.00 34.44 660 GLY A C 18
ATOM 25017 O O . GLY A 1 4 ? -26.371 -7.583 15.311 1.00 60.11 660 GLY A O 18
ATOM 25021 N N . GLU A 1 5 ? -25.811 -9.513 16.323 1.00 11.24 661 GLU A N 18
ATOM 25022 C CA . GLU A 1 5 ? -24.538 -9.654 15.610 1.00 34.24 661 GLU A CA 18
ATOM 25023 C C . GLU A 1 5 ? -24.761 -10.020 14.132 1.00 74.00 661 GLU A C 18
ATOM 25024 O O . GLU A 1 5 ? -25.053 -11.174 13.802 1.00 21.35 661 GLU A O 18
ATOM 25036 N N . THR A 1 6 ? -24.643 -9.028 13.251 1.00 72.12 662 THR A N 18
ATOM 25037 C CA . THR A 1 6 ? -24.753 -9.254 11.801 1.00 53.24 662 THR A CA 18
ATOM 25038 C C . THR A 1 6 ? -23.389 -9.589 11.186 1.00 33.20 662 THR A C 18
ATOM 25039 O O . THR A 1 6 ? -22.341 -9.251 11.740 1.00 15.41 662 THR A O 18
ATOM 25050 N N . SER A 1 7 ? -23.405 -10.254 10.034 1.00 43.23 663 SER A N 18
ATOM 25051 C CA . SER A 1 7 ? -22.164 -10.661 9.360 1.00 34.24 663 SER A CA 18
ATOM 25052 C C . SER A 1 7 ? -21.545 -9.513 8.550 1.00 53.35 663 SER A C 18
ATOM 25053 O O . SER A 1 7 ? -21.967 -9.237 7.425 1.00 51.21 663 SER A O 18
ATOM 25061 N N . ASP A 1 8 ? -20.560 -8.828 9.130 1.00 65.13 664 ASP A N 18
ATOM 25062 C CA . ASP A 1 8 ? -19.790 -7.820 8.394 1.00 64.42 664 ASP A CA 18
ATOM 25063 C C . ASP A 1 8 ? -18.563 -8.445 7.722 1.00 52.24 664 ASP A C 18
ATOM 25064 O O . ASP A 1 8 ? -17.810 -9.205 8.341 1.00 13.05 664 ASP A O 18
ATOM 25073 N N . LEU A 1 9 ? -18.377 -8.126 6.449 1.00 52.41 665 LEU A N 18
ATOM 25074 C CA . LEU A 1 9 ? -17.216 -8.584 5.692 1.00 23.44 665 LEU A CA 18
ATOM 25075 C C . LEU A 1 9 ? -16.154 -7.476 5.617 1.00 74.33 665 LEU A C 18
ATOM 25076 O O . LEU A 1 9 ? -16.450 -6.341 5.226 1.00 62.21 665 LEU A O 18
ATOM 25092 N N . GLU A 1 10 ? -14.933 -7.814 6.022 1.00 25.31 666 GLU A N 18
ATOM 25093 C CA . GLU A 1 10 ? -13.803 -6.872 6.031 1.00 20.12 666 GLU A CA 18
ATOM 25094 C C . GLU A 1 10 ? -13.510 -6.296 4.629 1.00 11.32 666 GLU A C 18
ATOM 25095 O O . GLU A 1 10 ? -13.845 -6.912 3.613 1.00 23.44 666 GLU A O 18
ATOM 25107 N N . PRO A 1 11 ? -12.870 -5.109 4.551 1.00 10.41 667 PRO A N 18
ATOM 25108 C CA . PRO A 1 11 ? -12.623 -4.433 3.269 1.00 73.33 667 PRO A CA 18
ATOM 25109 C C . PRO A 1 11 ? -11.490 -5.083 2.460 1.00 60.34 667 PRO A C 18
ATOM 25110 O O . PRO A 1 11 ? -10.504 -5.564 3.023 1.00 52.52 667 PRO A O 18
ATOM 25121 N N . LYS A 1 12 ? -11.628 -5.079 1.136 1.00 13.31 668 LYS A N 18
ATOM 25122 C CA . LYS A 1 12 ? -10.617 -5.665 0.254 1.00 41.13 668 LYS A CA 18
ATOM 25123 C C . LYS A 1 12 ? -9.463 -4.680 0.008 1.00 63.01 668 LYS A C 18
ATOM 25124 O O . LYS A 1 12 ? -9.601 -3.712 -0.743 1.00 54.34 668 LYS A O 18
ATOM 25143 N N . LEU A 1 13 ? -8.330 -4.926 0.663 1.00 12.11 669 LEU A N 18
ATOM 25144 C CA . LEU A 1 13 ? -7.136 -4.097 0.485 1.00 43.13 669 LEU A CA 18
ATOM 25145 C C . LEU A 1 13 ? -6.259 -4.642 -0.654 1.00 20.22 669 LEU A C 18
ATOM 25146 O O . LEU A 1 13 ? -5.600 -5.673 -0.516 1.00 62.11 669 LEU A O 18
ATOM 25162 N N . THR A 1 14 ? -6.268 -3.945 -1.781 1.00 30.40 670 THR A N 18
ATOM 25163 C CA . THR A 1 14 ? -5.530 -4.371 -2.974 1.00 63.54 670 THR A CA 18
ATOM 25164 C C . THR A 1 14 ? -4.121 -3.763 -3.003 1.00 44.11 670 THR A C 18
ATOM 25165 O O . THR A 1 14 ? -3.956 -2.555 -3.188 1.00 44.22 670 THR A O 18
ATOM 25176 N N . VAL A 1 15 ? -3.112 -4.614 -2.825 1.00 14.22 671 VAL A N 18
ATOM 25177 C CA . VAL A 1 15 ? -1.707 -4.179 -2.748 1.00 72.33 671 VAL A CA 18
ATOM 25178 C C . VAL A 1 15 ? -0.808 -5.035 -3.664 1.00 44.20 671 VAL A C 18
ATOM 25179 O O . VAL A 1 15 ? -1.005 -6.248 -3.777 1.00 74.41 671 VAL A O 18
ATOM 25192 N N . PRO A 1 16 ? 0.168 -4.415 -4.363 1.00 73.33 672 PRO A N 18
ATOM 25193 C CA . PRO A 1 16 ? 1.144 -5.154 -5.182 1.00 1.50 672 PRO A CA 18
ATOM 25194 C C . PRO A 1 16 ? 2.239 -5.829 -4.333 1.00 61.53 672 PRO A C 18
ATOM 25195 O O . PRO A 1 16 ? 2.616 -5.329 -3.274 1.00 24.33 672 PRO A O 18
ATOM 25206 N N . VAL A 1 17 ? 2.755 -6.961 -4.811 1.00 53.14 673 VAL A N 18
ATOM 25207 C CA . VAL A 1 17 ? 3.750 -7.740 -4.058 1.00 72.13 673 VAL A CA 18
ATOM 25208 C C . VAL A 1 17 ? 5.114 -7.025 -3.969 1.00 64.35 673 VAL A C 18
ATOM 25209 O O . VAL A 1 17 ? 5.814 -7.122 -2.958 1.00 34.55 673 VAL A O 18
ATOM 25222 N N . GLY A 1 18 ? 5.490 -6.301 -5.022 1.00 23.04 674 GLY A N 18
ATOM 25223 C CA . GLY A 1 18 ? 6.783 -5.624 -5.029 1.00 15.24 674 GLY A CA 18
ATOM 25224 C C . GLY A 1 18 ? 7.065 -4.840 -6.308 1.00 33.15 674 GLY A C 18
ATOM 25225 O O . GLY A 1 18 ? 6.348 -4.975 -7.301 1.00 64.21 674 GLY A O 18
ATOM 25229 N N . ALA A 1 19 ? 8.124 -4.030 -6.282 1.00 61.24 675 ALA A N 18
ATOM 25230 C CA . ALA A 1 19 ? 8.533 -3.222 -7.441 1.00 54.34 675 ALA A CA 18
ATOM 25231 C C . ALA A 1 19 ? 10.033 -2.892 -7.384 1.00 33.52 675 ALA A C 18
ATOM 25232 O O . ALA A 1 19 ? 10.566 -2.604 -6.318 1.00 13.45 675 ALA A O 18
ATOM 25239 N N . THR A 1 20 ? 10.709 -2.935 -8.534 1.00 72.14 676 THR A N 18
ATOM 25240 C CA . THR A 1 20 ? 12.157 -2.654 -8.602 1.00 1.24 676 THR A CA 18
ATOM 25241 C C . THR A 1 20 ? 12.451 -1.439 -9.496 1.00 12.01 676 THR A C 18
ATOM 25242 O O . THR A 1 20 ? 12.115 -1.434 -10.682 1.00 2.21 676 THR A O 18
ATOM 25253 N N . ILE A 1 21 ? 13.088 -0.416 -8.927 1.00 13.13 677 ILE A N 18
ATOM 25254 C CA . ILE A 1 21 ? 13.390 0.826 -9.658 1.00 74.04 677 ILE A CA 18
ATOM 25255 C C . ILE A 1 21 ? 14.870 1.225 -9.524 1.00 64.32 677 ILE A C 18
ATOM 25256 O O . ILE A 1 21 ? 15.634 0.593 -8.791 1.00 13.11 677 ILE A O 18
ATOM 25272 N N . HIS A 1 22 ? 15.272 2.272 -10.246 1.00 5.20 678 HIS A N 18
ATOM 25273 C CA . HIS A 1 22 ? 16.652 2.772 -10.194 1.00 32.13 678 HIS A CA 18
ATOM 25274 C C . HIS A 1 22 ? 16.725 4.194 -9.624 1.00 3.22 678 HIS A C 18
ATOM 25275 O O . HIS A 1 22 ? 15.715 4.893 -9.514 1.00 31.43 678 HIS A O 18
ATOM 25290 N N . VAL A 1 23 ? 17.940 4.614 -9.278 1.00 43.32 679 VAL A N 18
ATOM 25291 C CA . VAL A 1 23 ? 18.191 5.988 -8.841 1.00 23.05 679 VAL A CA 18
ATOM 25292 C C . VAL A 1 23 ? 17.737 6.989 -9.914 1.00 73.33 679 VAL A C 18
ATOM 25293 O O . VAL A 1 23 ? 18.321 7.064 -10.997 1.00 4.04 679 VAL A O 18
ATOM 25306 N N . GLY A 1 24 ? 16.689 7.746 -9.606 1.00 22.33 680 GLY A N 18
ATOM 25307 C CA . GLY A 1 24 ? 16.102 8.668 -10.577 1.00 24.04 680 GLY A CA 18
ATOM 25308 C C . GLY A 1 24 ? 14.619 8.405 -10.821 1.00 44.44 680 GLY A C 18
ATOM 25309 O O . GLY A 1 24 ? 13.847 9.338 -11.065 1.00 13.14 680 GLY A O 18
ATOM 25313 N N . ASP A 1 25 ? 14.213 7.137 -10.749 1.00 74.32 681 ASP A N 18
ATOM 25314 C CA . ASP A 1 25 ? 12.807 6.766 -10.948 1.00 44.11 681 ASP A CA 18
ATOM 25315 C C . ASP A 1 25 ? 11.939 7.163 -9.742 1.00 12.02 681 ASP A C 18
ATOM 25316 O O . ASP A 1 25 ? 12.254 6.838 -8.598 1.00 43.14 681 ASP A O 18
ATOM 25325 N N . SER A 1 26 ? 10.848 7.871 -10.007 1.00 61.41 682 SER A N 18
ATOM 25326 C CA . SER A 1 26 ? 9.898 8.255 -8.954 1.00 1.23 682 SER A CA 18
ATOM 25327 C C . SER A 1 26 ? 8.880 7.136 -8.702 1.00 61.10 682 SER A C 18
ATOM 25328 O O . SER A 1 26 ? 8.464 6.439 -9.630 1.00 22.53 682 SER A O 18
ATOM 25336 N N . PHE A 1 27 ? 8.478 6.966 -7.445 1.00 31.42 683 PHE A N 18
ATOM 25337 C CA . PHE A 1 27 ? 7.533 5.906 -7.072 1.00 1.32 683 PHE A CA 18
ATOM 25338 C C . PHE A 1 27 ? 6.237 6.494 -6.489 1.00 74.04 683 PHE A C 18
ATOM 25339 O O . PHE A 1 27 ? 6.275 7.371 -5.623 1.00 63.13 683 PHE A O 18
ATOM 25356 N N . VAL A 1 28 ? 5.095 6.007 -6.971 1.00 23.41 684 VAL A N 18
ATOM 25357 C CA . VAL A 1 28 ? 3.783 6.507 -6.531 1.00 2.04 684 VAL A CA 18
ATOM 25358 C C . VAL A 1 28 ? 2.968 5.401 -5.827 1.00 61.21 684 VAL A C 18
ATOM 25359 O O . VAL A 1 28 ? 2.314 4.585 -6.482 1.00 11.00 684 VAL A O 18
ATOM 25372 N N . PRO A 1 29 ? 2.995 5.358 -4.477 1.00 72.55 685 PRO A N 18
ATOM 25373 C CA . PRO A 1 29 ? 2.349 4.284 -3.699 1.00 53.23 685 PRO A CA 18
ATOM 25374 C C . PRO A 1 29 ? 0.814 4.416 -3.578 1.00 34.55 685 PRO A C 18
ATOM 25375 O O . PRO A 1 29 ? 0.105 3.410 -3.522 1.00 64.24 685 PRO A O 18
ATOM 25386 N N . MET A 1 30 ? 0.298 5.644 -3.559 1.00 61.21 686 MET A N 18
ATOM 25387 C CA . MET A 1 30 ? -1.140 5.872 -3.327 1.00 42.21 686 MET A CA 18
ATOM 25388 C C . MET A 1 30 ? -1.984 5.602 -4.584 1.00 44.52 686 MET A C 18
ATOM 25389 O O . MET A 1 30 ? -3.208 5.515 -4.509 1.00 31.34 686 MET A O 18
ATOM 25403 N N . ALA A 1 31 ? -1.330 5.457 -5.734 1.00 32.24 687 ALA A N 18
ATOM 25404 C CA . ALA A 1 31 ? -2.034 5.166 -6.991 1.00 41.35 687 ALA A CA 18
ATOM 25405 C C . ALA A 1 31 ? -2.087 3.657 -7.283 1.00 12.51 687 ALA A C 18
ATOM 25406 O O . ALA A 1 31 ? -3.006 3.176 -7.949 1.00 62.13 687 ALA A O 18
ATOM 25413 N N . GLU A 1 32 ? -1.104 2.913 -6.777 1.00 52.55 688 GLU A N 18
ATOM 25414 C CA . GLU A 1 32 ? -1.018 1.464 -7.023 1.00 5.11 688 GLU A CA 18
ATOM 25415 C C . GLU A 1 32 ? -1.741 0.647 -5.936 1.00 13.03 688 GLU A C 18
ATOM 25416 O O . GLU A 1 32 ? -1.895 -0.568 -6.062 1.00 70.42 688 GLU A O 18
ATOM 25428 N N . VAL A 1 33 ? -2.179 1.315 -4.871 1.00 4.33 689 VAL A N 18
ATOM 25429 C CA . VAL A 1 33 ? -2.880 0.644 -3.769 1.00 75.44 689 VAL A CA 18
ATOM 25430 C C . VAL A 1 33 ? -4.345 1.107 -3.665 1.00 21.23 689 VAL A C 18
ATOM 25431 O O . VAL A 1 33 ? -4.630 2.305 -3.619 1.00 52.22 689 VAL A O 18
ATOM 25444 N N . LEU A 1 34 ? -5.269 0.143 -3.644 1.00 55.51 690 LEU A N 18
ATOM 25445 C CA . LEU A 1 34 ? -6.711 0.433 -3.538 1.00 44.23 690 LEU A CA 18
ATOM 25446 C C . LEU A 1 34 ? -7.333 -0.285 -2.330 1.00 34.52 690 LEU A C 18
ATOM 25447 O O . LEU A 1 34 ? -6.821 -1.302 -1.872 1.00 0.21 690 LEU A O 18
ATOM 25463 N N . ALA A 1 35 ? -8.445 0.245 -1.824 1.00 31.33 691 ALA A N 18
ATOM 25464 C CA . ALA A 1 35 ? -9.196 -0.410 -0.744 1.00 73.15 691 ALA A CA 18
ATOM 25465 C C . ALA A 1 35 ? -10.709 -0.257 -0.959 1.00 30.32 691 ALA A C 18
ATOM 25466 O O . ALA A 1 35 ? -11.219 0.858 -1.057 1.00 33.10 691 ALA A O 18
ATOM 25473 N N . ILE A 1 36 ? -11.423 -1.381 -1.025 1.00 21.44 692 ILE A N 18
ATOM 25474 C CA . ILE A 1 36 ? -12.872 -1.374 -1.292 1.00 33.24 692 ILE A CA 18
ATOM 25475 C C . ILE A 1 36 ? -13.656 -2.198 -0.254 1.00 71.34 692 ILE A C 18
ATOM 25476 O O . ILE A 1 36 ? -13.426 -3.397 -0.095 1.00 14.33 692 ILE A O 18
ATOM 25492 N N . ASP A 1 37 ? -14.580 -1.548 0.451 1.00 21.02 693 ASP A N 18
ATOM 25493 C CA . ASP A 1 37 ? -15.497 -2.243 1.359 1.00 42.52 693 ASP A CA 18
ATOM 25494 C C . ASP A 1 37 ? -16.823 -2.556 0.655 1.00 30.22 693 ASP A C 18
ATOM 25495 O O . ASP A 1 37 ? -17.258 -1.825 -0.238 1.00 5.12 693 ASP A O 18
ATOM 25504 N N . LYS A 1 38 ? -17.465 -3.641 1.064 1.00 0.15 694 LYS A N 18
ATOM 25505 C CA . LYS A 1 38 ? -18.666 -4.126 0.386 1.00 44.22 694 LYS A CA 18
ATOM 25506 C C . LYS A 1 38 ? -19.923 -3.307 0.745 1.00 43.20 694 LYS A C 18
ATOM 25507 O O . LYS A 1 38 ? -20.808 -3.129 -0.097 1.00 3.22 694 LYS A O 18
ATOM 25526 N N . GLU A 1 39 ? -20.023 -2.822 1.985 1.00 10.33 695 GLU A N 18
ATOM 25527 C CA . GLU A 1 39 ? -21.174 -1.989 2.382 1.00 62.24 695 GLU A CA 18
ATOM 25528 C C . GLU A 1 39 ? -20.968 -0.507 2.021 1.00 1.12 695 GLU A C 18
ATOM 25529 O O . GLU A 1 39 ? -21.792 0.100 1.336 1.00 33.25 695 GLU A O 18
ATOM 25541 N N . ASP A 1 40 ? -19.864 0.071 2.488 1.00 72.03 696 ASP A N 18
ATOM 25542 C CA . ASP A 1 40 ? -19.611 1.509 2.329 1.00 23.44 696 ASP A CA 18
ATOM 25543 C C . ASP A 1 40 ? -19.176 1.866 0.897 1.00 60.54 696 ASP A C 18
ATOM 25544 O O . ASP A 1 40 ? -19.748 2.760 0.267 1.00 74.40 696 ASP A O 18
ATOM 25553 N N . GLY A 1 41 ? -18.185 1.147 0.382 1.00 51.12 697 GLY A N 18
ATOM 25554 C CA . GLY A 1 41 ? -17.625 1.455 -0.931 1.00 34.42 697 GLY A CA 18
ATOM 25555 C C . GLY A 1 41 ? -16.117 1.694 -0.886 1.00 23.34 697 GLY A C 18
ATOM 25556 O O . GLY A 1 41 ? -15.393 0.992 -0.180 1.00 74.25 697 GLY A O 18
ATOM 25560 N N . ASP A 1 42 ? -15.638 2.687 -1.633 1.00 63.53 698 ASP A N 18
ATOM 25561 C CA . ASP A 1 42 ? -14.204 2.990 -1.689 1.00 71.31 698 ASP A CA 18
ATOM 25562 C C . ASP A 1 42 ? -13.676 3.531 -0.345 1.00 23.23 698 ASP A C 18
ATOM 25563 O O . ASP A 1 42 ? -14.164 4.540 0.170 1.00 51.43 698 ASP A O 18
ATOM 25572 N N . LEU A 1 43 ? -12.673 2.847 0.210 1.00 53.30 699 LEU A N 18
ATOM 25573 C CA . LEU A 1 43 ? -12.002 3.279 1.447 1.00 24.21 699 LEU A CA 18
ATOM 25574 C C . LEU A 1 43 ? -10.509 3.558 1.199 1.00 62.52 699 LEU A C 18
ATOM 25575 O O . LEU A 1 43 ? -9.711 3.607 2.136 1.00 3.35 699 LEU A O 18
ATOM 25591 N N . THR A 1 44 ? -10.144 3.769 -0.065 1.00 15.12 700 THR A N 18
ATOM 25592 C CA . THR A 1 44 ? -8.737 3.975 -0.450 1.00 63.23 700 THR A CA 18
ATOM 25593 C C . THR A 1 44 ? -8.117 5.196 0.255 1.00 74.21 700 THR A C 18
ATOM 25594 O O . THR A 1 44 ? -6.927 5.209 0.569 1.00 62.33 700 THR A O 18
ATOM 25605 N N . SER A 1 45 ? -8.936 6.210 0.524 1.00 40.30 701 SER A N 18
ATOM 25606 C CA . SER A 1 45 ? -8.465 7.432 1.202 1.00 35.30 701 SER A CA 18
ATOM 25607 C C . SER A 1 45 ? -8.168 7.182 2.691 1.00 30.13 701 SER A C 18
ATOM 25608 O O . SER A 1 45 ? -7.538 8.008 3.356 1.00 21.10 701 SER A O 18
ATOM 25616 N N . LYS A 1 46 ? -8.627 6.040 3.208 1.00 2.13 702 LYS A N 18
ATOM 25617 C CA . LYS A 1 46 ? -8.405 5.671 4.614 1.00 22.23 702 LYS A CA 18
ATOM 25618 C C . LYS A 1 46 ? -7.142 4.811 4.794 1.00 71.23 702 LYS A C 18
ATOM 25619 O O . LYS A 1 46 ? -6.780 4.450 5.918 1.00 42.30 702 LYS A O 18
ATOM 25638 N N . ILE A 1 47 ? -6.477 4.480 3.686 1.00 3.21 703 ILE A N 18
ATOM 25639 C CA . ILE A 1 47 ? -5.260 3.659 3.726 1.00 33.14 703 ILE A CA 18
ATOM 25640 C C . ILE A 1 47 ? -4.088 4.410 4.372 1.00 15.50 703 ILE A C 18
ATOM 25641 O O . ILE A 1 47 ? -3.663 5.463 3.890 1.00 1.04 703 ILE A O 18
ATOM 25657 N N . LYS A 1 48 ? -3.573 3.864 5.467 1.00 5.04 704 LYS A N 18
ATOM 25658 C CA . LYS A 1 48 ? -2.397 4.425 6.130 1.00 4.32 704 LYS A CA 18
ATOM 25659 C C . LYS A 1 48 ? -1.115 3.804 5.551 1.00 25.54 704 LYS A C 18
ATOM 25660 O O . LYS A 1 48 ? -0.979 2.581 5.501 1.00 15.15 704 LYS A O 18
ATOM 25679 N N . VAL A 1 49 ? -0.182 4.649 5.109 1.00 12.14 705 VAL A N 18
ATOM 25680 C CA . VAL A 1 49 ? 1.060 4.175 4.483 1.00 13.11 705 VAL A CA 18
ATOM 25681 C C . VAL A 1 49 ? 2.221 4.100 5.490 1.00 10.03 705 VAL A C 18
ATOM 25682 O O . VAL A 1 49 ? 2.489 5.055 6.225 1.00 11.13 705 VAL A O 18
ATOM 25695 N N . ASP A 1 50 ? 2.902 2.957 5.517 1.00 2.14 706 ASP A N 18
ATOM 25696 C CA . ASP A 1 50 ? 4.076 2.754 6.375 1.00 1.43 706 ASP A CA 18
ATOM 25697 C C . ASP A 1 50 ? 5.297 2.347 5.530 1.00 64.15 706 ASP A C 18
ATOM 25698 O O . ASP A 1 50 ? 5.157 1.650 4.523 1.00 53.02 706 ASP A O 18
ATOM 25707 N N . GLY A 1 51 ? 6.486 2.784 5.939 1.00 2.12 707 GLY A N 18
ATOM 25708 C CA . GLY A 1 51 ? 7.708 2.430 5.220 1.00 24.54 707 GLY A CA 18
ATOM 25709 C C . GLY A 1 51 ? 8.466 3.640 4.686 1.00 51.24 707 GLY A C 18
ATOM 25710 O O . GLY A 1 51 ? 8.363 4.739 5.233 1.00 11.22 707 GLY A O 18
ATOM 25714 N N . GLU A 1 52 ? 9.236 3.435 3.620 1.00 1.33 708 GLU A N 18
ATOM 25715 C CA . GLU A 1 52 ? 10.020 4.514 3.007 1.00 63.50 708 GLU A CA 18
ATOM 25716 C C . GLU A 1 52 ? 10.552 4.097 1.630 1.00 13.12 708 GLU A C 18
ATOM 25717 O O . GLU A 1 52 ? 10.928 2.946 1.424 1.00 71.22 708 GLU A O 18
ATOM 25729 N N . VAL A 1 53 ? 10.554 5.027 0.679 1.00 51.50 709 VAL A N 18
ATOM 25730 C CA . VAL A 1 53 ? 11.140 4.778 -0.643 1.00 1.02 709 VAL A CA 18
ATOM 25731 C C . VAL A 1 53 ? 12.157 5.869 -1.006 1.00 75.23 709 VAL A C 18
ATOM 25732 O O . VAL A 1 53 ? 11.786 7.021 -1.232 1.00 51.51 709 VAL A O 18
ATOM 25745 N N . ASP A 1 54 ? 13.437 5.509 -1.048 1.00 40.52 710 ASP A N 18
ATOM 25746 C CA . ASP A 1 54 ? 14.482 6.450 -1.460 1.00 41.31 710 ASP A CA 18
ATOM 25747 C C . ASP A 1 54 ? 14.767 6.290 -2.963 1.00 42.23 710 ASP A C 18
ATOM 25748 O O . ASP A 1 54 ? 14.882 5.172 -3.462 1.00 63.11 710 ASP A O 18
ATOM 25757 N N . THR A 1 55 ? 14.890 7.403 -3.684 1.00 32.12 711 THR A N 18
ATOM 25758 C CA . THR A 1 55 ? 15.115 7.360 -5.138 1.00 41.22 711 THR A CA 18
ATOM 25759 C C . THR A 1 55 ? 16.561 7.716 -5.506 1.00 61.11 711 THR A C 18
ATOM 25760 O O . THR A 1 55 ? 16.925 7.741 -6.681 1.00 62.51 711 THR A O 18
ATOM 25771 N N . THR A 1 56 ? 17.374 8.001 -4.497 1.00 5.10 712 THR A N 18
ATOM 25772 C CA . THR A 1 56 ? 18.795 8.323 -4.705 1.00 25.54 712 THR A CA 18
ATOM 25773 C C . THR A 1 56 ? 19.718 7.280 -4.052 1.00 74.05 712 THR A C 18
ATOM 25774 O O . THR A 1 56 ? 20.867 7.111 -4.462 1.00 23.52 712 THR A O 18
ATOM 25785 N N . LYS A 1 57 ? 19.213 6.582 -3.033 1.00 72.11 713 LYS A N 18
ATOM 25786 C CA . LYS A 1 57 ? 20.004 5.584 -2.301 1.00 31.21 713 LYS A CA 18
ATOM 25787 C C . LYS A 1 57 ? 19.476 4.162 -2.557 1.00 23.14 713 LYS A C 18
ATOM 25788 O O . LYS A 1 57 ? 18.315 3.857 -2.274 1.00 33.34 713 LYS A O 18
ATOM 25807 N N . ALA A 1 58 ? 20.341 3.296 -3.084 1.00 62.04 714 ALA A N 18
ATOM 25808 C CA . ALA A 1 58 ? 19.956 1.925 -3.440 1.00 45.25 714 ALA A CA 18
ATOM 25809 C C . ALA A 1 58 ? 19.687 1.047 -2.203 1.00 30.12 714 ALA A C 18
ATOM 25810 O O . ALA A 1 58 ? 20.356 1.170 -1.176 1.00 71.51 714 ALA A O 18
ATOM 25817 N N . GLY A 1 59 ? 18.703 0.160 -2.322 1.00 1.54 715 GLY A N 18
ATOM 25818 C CA . GLY A 1 59 ? 18.356 -0.747 -1.231 1.00 63.24 715 GLY A CA 18
ATOM 25819 C C . GLY A 1 59 ? 16.918 -1.248 -1.323 1.00 13.42 715 GLY A C 18
ATOM 25820 O O . GLY A 1 59 ? 16.101 -0.666 -2.035 1.00 60.04 715 GLY A O 18
ATOM 25824 N N . THR A 1 60 ? 16.603 -2.333 -0.619 1.00 34.42 716 THR A N 18
ATOM 25825 C CA . THR A 1 60 ? 15.232 -2.868 -0.602 1.00 70.45 716 THR A CA 18
ATOM 25826 C C . THR A 1 60 ? 14.475 -2.407 0.650 1.00 23.33 716 THR A C 18
ATOM 25827 O O . THR A 1 60 ? 14.903 -2.662 1.773 1.00 54.43 716 THR A O 18
ATOM 25838 N N . TYR A 1 61 ? 13.341 -1.741 0.445 1.00 72.33 717 TYR A N 18
ATOM 25839 C CA . TYR A 1 61 ? 12.533 -1.206 1.545 1.00 24.43 717 TYR A CA 18
ATOM 25840 C C . TYR A 1 61 ? 11.127 -1.826 1.538 1.00 11.50 717 TYR A C 18
ATOM 25841 O O . TYR A 1 61 ? 10.509 -1.976 0.482 1.00 2.34 717 TYR A O 18
ATOM 25859 N N . VAL A 1 62 ? 10.627 -2.186 2.715 1.00 74.41 718 VAL A N 18
ATOM 25860 C CA . VAL A 1 62 ? 9.289 -2.779 2.834 1.00 34.05 718 VAL A CA 18
ATOM 25861 C C . VAL A 1 62 ? 8.226 -1.717 3.166 1.00 33.22 718 VAL A C 18
ATOM 25862 O O . VAL A 1 62 ? 8.405 -0.898 4.071 1.00 62.14 718 VAL A O 18
ATOM 25875 N N . LEU A 1 63 ? 7.127 -1.737 2.418 1.00 65.34 719 LEU A N 18
ATOM 25876 C CA . LEU A 1 63 ? 6.001 -0.826 2.642 1.00 61.51 719 LEU A CA 18
ATOM 25877 C C . LEU A 1 63 ? 4.795 -1.581 3.226 1.00 65.04 719 LEU A C 18
ATOM 25878 O O . LEU A 1 63 ? 4.431 -2.649 2.740 1.00 65.40 719 LEU A O 18
ATOM 25894 N N . THR A 1 64 ? 4.179 -1.024 4.262 1.00 40.31 720 THR A N 18
ATOM 25895 C CA . THR A 1 64 ? 2.999 -1.644 4.890 1.00 61.01 720 THR A CA 18
ATOM 25896 C C . THR A 1 64 ? 1.767 -0.734 4.762 1.00 63.50 720 THR A C 18
ATOM 25897 O O . THR A 1 64 ? 1.835 0.458 5.057 1.00 13.53 720 THR A O 18
ATOM 25908 N N . TYR A 1 65 ? 0.648 -1.297 4.312 1.00 14.20 721 TYR A N 18
ATOM 25909 C CA . TYR A 1 65 ? -0.591 -0.531 4.113 1.00 3.10 721 TYR A CA 18
ATOM 25910 C C . TYR A 1 65 ? -1.726 -1.076 4.993 1.00 34.12 721 TYR A C 18
ATOM 25911 O O . TYR A 1 65 ? -1.963 -2.280 5.035 1.00 63.33 721 TYR A O 18
ATOM 25929 N N . THR A 1 66 ? -2.429 -0.186 5.690 1.00 15.43 722 THR A N 18
ATOM 25930 C CA . THR A 1 66 ? -3.531 -0.592 6.585 1.00 62.11 722 THR A CA 18
ATOM 25931 C C . THR A 1 66 ? -4.820 0.194 6.292 1.00 20.20 722 THR A C 18
ATOM 25932 O O . THR A 1 66 ? -4.777 1.399 6.047 1.00 61.40 722 THR A O 18
ATOM 25943 N N . VAL A 1 67 ? -5.967 -0.490 6.326 1.00 21.20 723 VAL A N 18
ATOM 25944 C CA . VAL A 1 67 ? -7.271 0.160 6.103 1.00 54.31 723 VAL A CA 18
ATOM 25945 C C . VAL A 1 67 ? -8.351 -0.418 7.040 1.00 40.23 723 VAL A C 18
ATOM 25946 O O . VAL A 1 67 ? -8.321 -1.602 7.389 1.00 63.22 723 VAL A O 18
ATOM 25959 N N . THR A 1 68 ? -9.302 0.427 7.447 1.00 31.14 724 THR A N 18
ATOM 25960 C CA . THR A 1 68 ? -10.348 0.028 8.402 1.00 2.15 724 THR A CA 18
ATOM 25961 C C . THR A 1 68 ? -11.735 -0.046 7.740 1.00 34.43 724 THR A C 18
ATOM 25962 O O . THR A 1 68 ? -12.058 0.744 6.856 1.00 44.31 724 THR A O 18
ATOM 25973 N N . ASP A 1 69 ? -12.548 -1.002 8.188 1.00 0.13 725 ASP A N 18
ATOM 25974 C CA . ASP A 1 69 ? -13.908 -1.209 7.665 1.00 15.42 725 ASP A CA 18
ATOM 25975 C C . ASP A 1 69 ? -14.873 -0.116 8.170 1.00 32.34 725 ASP A C 18
ATOM 25976 O O . ASP A 1 69 ? -14.550 0.641 9.087 1.00 15.14 725 ASP A O 18
ATOM 25985 N N . SER A 1 70 ? -16.066 -0.056 7.583 1.00 5.21 726 SER A N 18
ATOM 25986 C CA . SER A 1 70 ? -17.114 0.855 8.053 1.00 21.11 726 SER A CA 18
ATOM 25987 C C . SER A 1 70 ? -17.643 0.422 9.433 1.00 74.02 726 SER A C 18
ATOM 25988 O O . SER A 1 70 ? -18.061 1.254 10.236 1.00 54.50 726 SER A O 18
ATOM 25996 N N . LYS A 1 71 ? -17.625 -0.889 9.704 1.00 31.33 727 LYS A N 18
ATOM 25997 C CA . LYS A 1 71 ? -18.054 -1.419 11.014 1.00 61.02 727 LYS A CA 18
ATOM 25998 C C . LYS A 1 71 ? -16.867 -1.664 11.974 1.00 10.41 727 LYS A C 18
ATOM 25999 O O . LYS A 1 71 ? -17.073 -1.936 13.157 1.00 64.23 727 LYS A O 18
ATOM 26018 N N . GLY A 1 72 ? -15.630 -1.566 11.469 1.00 23.22 728 GLY A N 18
ATOM 26019 C CA . GLY A 1 72 ? -14.455 -1.637 12.348 1.00 50.14 728 GLY A CA 18
ATOM 26020 C C . GLY A 1 72 ? -13.552 -2.866 12.171 1.00 45.43 728 GLY A C 18
ATOM 26021 O O . GLY A 1 72 ? -12.812 -3.225 13.089 1.00 21.35 728 GLY A O 18
ATOM 26025 N N . HIS A 1 73 ? -13.596 -3.516 11.007 1.00 74.23 729 HIS A N 18
ATOM 26026 C CA . HIS A 1 73 ? -12.605 -4.558 10.667 1.00 31.20 729 HIS A CA 18
ATOM 26027 C C . HIS A 1 73 ? -11.320 -3.930 10.093 1.00 23.23 729 HIS A C 18
ATOM 26028 O O . HIS A 1 73 ? -11.359 -3.261 9.064 1.00 12.44 729 HIS A O 18
ATOM 26043 N N . GLU A 1 74 ? -10.187 -4.158 10.751 1.00 32.34 730 GLU A N 18
ATOM 26044 C CA . GLU A 1 74 ? -8.902 -3.595 10.307 1.00 22.32 730 GLU A CA 18
ATOM 26045 C C . GLU A 1 74 ? -8.025 -4.655 9.614 1.00 11.21 730 GLU A C 18
ATOM 26046 O O . GLU A 1 74 ? -7.663 -5.668 10.217 1.00 10.41 730 GLU A O 18
ATOM 26058 N N . VAL A 1 75 ? -7.685 -4.416 8.348 1.00 3.45 731 VAL A N 18
ATOM 26059 C CA . VAL A 1 75 ? -6.835 -5.336 7.577 1.00 34.12 731 VAL A CA 18
ATOM 26060 C C . VAL A 1 75 ? -5.554 -4.635 7.089 1.00 55.15 731 VAL A C 18
ATOM 26061 O O . VAL A 1 75 ? -5.512 -3.405 6.973 1.00 13.34 731 VAL A O 18
ATOM 26074 N N . THR A 1 76 ? -4.509 -5.416 6.798 1.00 64.32 732 THR A N 18
ATOM 26075 C CA . THR A 1 76 ? -3.217 -4.846 6.377 1.00 60.54 732 THR A CA 18
ATOM 26076 C C . THR A 1 76 ? -2.474 -5.746 5.370 1.00 72.21 732 THR A C 18
ATOM 26077 O O . THR A 1 76 ? -2.572 -6.977 5.417 1.00 13.14 732 THR A O 18
ATOM 26088 N N . ALA A 1 77 ? -1.720 -5.116 4.466 1.00 25.12 733 ALA A N 18
ATOM 26089 C CA . ALA A 1 77 ? -0.953 -5.826 3.432 1.00 41.13 733 ALA A CA 18
ATOM 26090 C C . ALA A 1 77 ? 0.411 -5.151 3.199 1.00 60.14 733 ALA A C 18
ATOM 26091 O O . ALA A 1 77 ? 0.606 -3.996 3.571 1.00 21.24 733 ALA A O 18
ATOM 26098 N N . LYS A 1 78 ? 1.352 -5.868 2.582 1.00 14.41 734 LYS A N 18
ATOM 26099 C CA . LYS A 1 78 ? 2.735 -5.373 2.445 1.00 44.14 734 LYS A CA 18
ATOM 26100 C C . LYS A 1 78 ? 3.255 -5.441 0.995 1.00 3.43 734 LYS A C 18
ATOM 26101 O O . LYS A 1 78 ? 2.852 -6.300 0.213 1.00 24.43 734 LYS A O 18
ATOM 26120 N N . GLN A 1 79 ? 4.165 -4.521 0.669 1.00 62.21 735 GLN A N 18
ATOM 26121 C CA . GLN A 1 79 ? 4.810 -4.455 -0.652 1.00 4.12 735 GLN A CA 18
ATOM 26122 C C . GLN A 1 79 ? 6.341 -4.342 -0.505 1.00 52.22 735 GLN A C 18
ATOM 26123 O O . GLN A 1 79 ? 6.835 -3.635 0.373 1.00 10.21 735 GLN A O 18
ATOM 26137 N N . THR A 1 80 ? 7.089 -5.028 -1.369 1.00 62.20 736 THR A N 18
ATOM 26138 C CA . THR A 1 80 ? 8.563 -5.024 -1.296 1.00 14.21 736 THR A CA 18
ATOM 26139 C C . THR A 1 80 ? 9.202 -4.251 -2.465 1.00 35.20 736 THR A C 18
ATOM 26140 O O . THR A 1 80 ? 9.215 -4.723 -3.604 1.00 72.33 736 THR A O 18
ATOM 26151 N N . VAL A 1 81 ? 9.750 -3.068 -2.180 1.00 64.35 737 VAL A N 18
ATOM 26152 C CA . VAL A 1 81 ? 10.366 -2.222 -3.216 1.00 45.33 737 VAL A CA 18
ATOM 26153 C C . VAL A 1 81 ? 11.905 -2.305 -3.182 1.00 61.44 737 VAL A C 18
ATOM 26154 O O . VAL A 1 81 ? 12.518 -2.172 -2.128 1.00 71.11 737 VAL A O 18
ATOM 26167 N N . THR A 1 82 ? 12.520 -2.512 -4.346 1.00 10.24 738 THR A N 18
ATOM 26168 C CA . THR A 1 82 ? 13.985 -2.614 -4.454 1.00 25.34 738 THR A CA 18
ATOM 26169 C C . THR A 1 82 ? 14.561 -1.517 -5.363 1.00 60.12 738 THR A C 18
ATOM 26170 O O . THR A 1 82 ? 14.240 -1.449 -6.550 1.00 24.41 738 THR A O 18
ATOM 26181 N N . VAL A 1 83 ? 15.413 -0.660 -4.803 1.00 13.54 739 VAL A N 18
ATOM 26182 C CA . VAL A 1 83 ? 16.052 0.419 -5.569 1.00 73.12 739 VAL A CA 18
ATOM 26183 C C . VAL A 1 83 ? 17.516 0.075 -5.913 1.00 61.23 739 VAL A C 18
ATOM 26184 O O . VAL A 1 83 ? 18.246 -0.470 -5.082 1.00 11.21 739 VAL A O 18
ATOM 26197 N N . LYS A 1 84 ? 17.941 0.396 -7.139 1.00 12.14 740 LYS A N 18
ATOM 26198 C CA . LYS A 1 84 ? 19.319 0.134 -7.589 1.00 52.04 740 LYS A CA 18
ATOM 26199 C C . LYS A 1 84 ? 19.970 1.390 -8.194 1.00 52.52 740 LYS A C 18
ATOM 26200 O O . LYS A 1 84 ? 19.282 2.301 -8.650 1.00 2.05 740 LYS A O 18
ATOM 26219 N N . VAL A 1 85 ? 21.302 1.422 -8.209 1.00 64.22 741 VAL A N 18
ATOM 26220 C CA . VAL A 1 85 ? 22.047 2.597 -8.690 1.00 71.42 741 VAL A CA 18
ATOM 26221 C C . VAL A 1 85 ? 22.104 2.641 -10.230 1.00 4.34 741 VAL A C 18
ATOM 26222 O O . VAL A 1 85 ? 22.036 1.604 -10.890 1.00 41.12 741 VAL A O 18
ATOM 26235 N N . ARG A 1 86 ? 22.233 3.848 -10.795 1.00 14.01 742 ARG A N 18
ATOM 26236 C CA . ARG A 1 86 ? 22.255 4.026 -12.260 1.00 14.24 742 ARG A CA 18
ATOM 26237 C C . ARG A 1 86 ? 23.663 3.789 -12.853 1.00 35.02 742 ARG A C 18
ATOM 26238 O O . ARG A 1 86 ? 23.802 3.407 -14.018 1.00 15.04 742 ARG A O 18
ATOM 26259 N N . GLU A 1 87 ? 24.699 4.034 -12.049 1.00 63.53 743 GLU A N 18
ATOM 26260 C CA . GLU A 1 87 ? 26.093 3.898 -12.496 1.00 5.43 743 GLU A CA 18
ATOM 26261 C C . GLU A 1 87 ? 27.030 3.573 -11.318 1.00 73.23 743 GLU A C 18
ATOM 26262 O O . GLU A 1 87 ? 26.809 4.027 -10.192 1.00 24.44 743 GLU A O 18
ATOM 26274 N N . GLU A 1 88 ? 28.078 2.792 -11.580 1.00 44.20 744 GLU A N 18
ATOM 26275 C CA . GLU A 1 88 ? 29.072 2.457 -10.550 1.00 63.34 744 GLU A CA 18
ATOM 26276 C C . GLU A 1 88 ? 30.231 3.465 -10.543 1.00 43.44 744 GLU A C 18
ATOM 26277 O O . GLU A 1 88 ? 31.004 3.544 -11.498 1.00 54.25 744 GLU A O 18
ATOM 26289 N N . VAL A 1 89 ? 30.343 4.240 -9.467 1.00 41.43 745 VAL A N 18
ATOM 26290 C CA . VAL A 1 89 ? 31.443 5.199 -9.312 1.00 35.14 745 VAL A CA 18
ATOM 26291 C C . VAL A 1 89 ? 32.632 4.557 -8.576 1.00 0.44 745 VAL A C 18
ATOM 26292 O O . VAL A 1 89 ? 32.494 4.077 -7.449 1.00 2.23 745 VAL A O 18
ATOM 26305 N N . LYS A 1 90 ? 33.802 4.559 -9.219 1.00 43.23 746 LYS A N 18
ATOM 26306 C CA . LYS A 1 90 ? 35.002 3.909 -8.665 1.00 13.21 746 LYS A CA 18
ATOM 26307 C C . LYS A 1 90 ? 35.870 4.889 -7.855 1.00 53.43 746 LYS A C 18
ATOM 26308 O O . LYS A 1 90 ? 36.978 4.549 -7.433 1.00 51.00 746 LYS A O 18
ATOM 26327 N N . ASN A 1 91 ? 35.366 6.101 -7.639 1.00 53.31 747 ASN A N 18
ATOM 26328 C CA . ASN A 1 91 ? 36.076 7.111 -6.844 1.00 72.25 747 ASN A CA 18
ATOM 26329 C C . ASN A 1 91 ? 35.376 7.363 -5.502 1.00 11.41 747 ASN A C 18
ATOM 26330 O O . ASN A 1 91 ? 34.373 8.079 -5.433 1.00 72.42 747 ASN A O 18
ATOM 26341 N N . ASP A 1 92 ? 35.908 6.760 -4.439 1.00 22.12 748 ASP A N 18
ATOM 26342 C CA . ASP A 1 92 ? 35.380 6.944 -3.086 1.00 12.21 748 ASP A CA 18
ATOM 26343 C C . ASP A 1 92 ? 35.845 8.284 -2.494 1.00 61.43 748 ASP A C 18
ATOM 26344 O O . ASP A 1 92 ? 36.874 8.837 -2.896 1.00 42.35 748 ASP A O 18
ATOM 26353 N N . LYS A 1 93 ? 35.084 8.792 -1.536 1.00 62.03 749 LYS A N 18
ATOM 26354 C CA . LYS A 1 93 ? 35.365 10.084 -0.906 1.00 61.21 749 LYS A CA 18
ATOM 26355 C C . LYS A 1 93 ? 35.285 9.976 0.626 1.00 14.12 749 LYS A C 18
ATOM 26356 O O . LYS A 1 93 ? 34.591 9.105 1.153 1.00 42.12 749 LYS A O 18
ATOM 26375 N N . PRO A 1 94 ? 36.004 10.844 1.366 1.00 23.31 750 PRO A N 18
ATOM 26376 C CA . PRO A 1 94 ? 35.939 10.870 2.840 1.00 22.35 750 PRO A CA 18
ATOM 26377 C C . PRO A 1 94 ? 34.493 10.957 3.370 1.00 43.50 750 PRO A C 18
ATOM 26378 O O . PRO A 1 94 ? 33.875 12.027 3.369 1.00 24.44 750 PRO A O 18
ATOM 26389 N N . ILE A 1 95 ? 33.952 9.816 3.796 1.00 55.35 751 ILE A N 18
ATOM 26390 C CA . ILE A 1 95 ? 32.571 9.743 4.294 1.00 30.42 751 ILE A CA 18
ATOM 26391 C C . ILE A 1 95 ? 32.490 10.001 5.807 1.00 15.24 751 ILE A C 18
ATOM 26392 O O . ILE A 1 95 ? 33.484 9.876 6.527 1.00 62.43 751 ILE A O 18
ATOM 26408 N N . LEU A 1 96 ? 31.296 10.352 6.281 1.00 2.34 752 LEU A N 18
ATOM 26409 C CA . LEU A 1 96 ? 31.082 10.685 7.696 1.00 62.05 752 LEU A CA 18
ATOM 26410 C C . LEU A 1 96 ? 30.857 9.426 8.554 1.00 3.53 752 LEU A C 18
ATOM 26411 O O . LEU A 1 96 ? 29.967 8.615 8.271 1.00 3.22 752 LEU A O 18
ATOM 26427 N N . GLU A 1 97 ? 31.665 9.271 9.606 1.00 33.23 753 GLU A N 18
ATOM 26428 C CA . GLU A 1 97 ? 31.533 8.134 10.527 1.00 64.33 753 GLU A CA 18
ATOM 26429 C C . GLU A 1 97 ? 31.816 8.549 11.979 1.00 73.11 753 GLU A C 18
ATOM 26430 O O . GLU A 1 97 ? 30.888 8.774 12.763 1.00 62.22 753 GLU A O 18
ATOM 26443 N N . MET A 1 1 ? -41.512 -8.554 7.154 1.00 11.51 657 MET A N 19
ATOM 26444 C CA . MET A 1 1 ? -41.440 -9.907 6.541 1.00 63.34 657 MET A CA 19
ATOM 26445 C C . MET A 1 1 ? -40.062 -10.154 5.912 1.00 51.53 657 MET A C 19
ATOM 26446 O O . MET A 1 1 ? -39.293 -9.216 5.697 1.00 10.43 657 MET A O 19
ATOM 26462 N N . GLY A 1 2 ? -39.760 -11.416 5.610 1.00 51.55 658 GLY A N 19
ATOM 26463 C CA . GLY A 1 2 ? -38.443 -11.772 5.092 1.00 65.34 658 GLY A CA 19
ATOM 26464 C C . GLY A 1 2 ? -37.385 -11.866 6.190 1.00 22.40 658 GLY A C 19
ATOM 26465 O O . GLY A 1 2 ? -37.557 -11.311 7.280 1.00 3.12 658 GLY A O 19
ATOM 26469 N N . ASN A 1 3 ? -36.293 -12.577 5.913 1.00 41.05 659 ASN A N 19
ATOM 26470 C CA . ASN A 1 3 ? -35.199 -12.728 6.883 1.00 64.12 659 ASN A CA 19
ATOM 26471 C C . ASN A 1 3 ? -33.823 -12.594 6.207 1.00 44.31 659 ASN A C 19
ATOM 26472 O O . ASN A 1 3 ? -33.567 -13.203 5.166 1.00 45.41 659 ASN A O 19
ATOM 26483 N N . GLY A 1 4 ? -32.941 -11.789 6.803 1.00 5.33 660 GLY A N 19
ATOM 26484 C CA . GLY A 1 4 ? -31.625 -11.561 6.217 1.00 31.54 660 GLY A CA 19
ATOM 26485 C C . GLY A 1 4 ? -30.726 -10.662 7.062 1.00 14.33 660 GLY A C 19
ATOM 26486 O O . GLY A 1 4 ? -30.312 -9.586 6.618 1.00 32.23 660 GLY A O 19
ATOM 26490 N N . GLU A 1 5 ? -30.425 -11.095 8.281 1.00 5.44 661 GLU A N 19
ATOM 26491 C CA . GLU A 1 5 ? -29.504 -10.368 9.164 1.00 44.23 661 GLU A CA 19
ATOM 26492 C C . GLU A 1 5 ? -28.048 -10.762 8.862 1.00 23.02 661 GLU A C 19
ATOM 26493 O O . GLU A 1 5 ? -27.512 -11.722 9.424 1.00 64.20 661 GLU A O 19
ATOM 26505 N N . THR A 1 6 ? -27.423 -10.017 7.955 1.00 33.31 662 THR A N 19
ATOM 26506 C CA . THR A 1 6 ? -26.094 -10.366 7.429 1.00 72.35 662 THR A CA 19
ATOM 26507 C C . THR A 1 6 ? -24.951 -9.947 8.361 1.00 61.11 662 THR A C 19
ATOM 26508 O O . THR A 1 6 ? -25.124 -9.130 9.270 1.00 74.42 662 THR A O 19
ATOM 26519 N N . SER A 1 7 ? -23.784 -10.539 8.130 1.00 54.34 663 SER A N 19
ATOM 26520 C CA . SER A 1 7 ? -22.541 -10.134 8.799 1.00 40.22 663 SER A CA 19
ATOM 26521 C C . SER A 1 7 ? -21.698 -9.270 7.853 1.00 13.44 663 SER A C 19
ATOM 26522 O O . SER A 1 7 ? -21.656 -9.527 6.647 1.00 13.04 663 SER A O 19
ATOM 26530 N N . ASP A 1 8 ? -21.031 -8.250 8.384 1.00 64.43 664 ASP A N 19
ATOM 26531 C CA . ASP A 1 8 ? -20.276 -7.318 7.540 1.00 65.12 664 ASP A CA 19
ATOM 26532 C C . ASP A 1 8 ? -18.980 -7.933 7.001 1.00 23.15 664 ASP A C 19
ATOM 26533 O O . ASP A 1 8 ? -18.359 -8.787 7.633 1.00 15.23 664 ASP A O 19
ATOM 26542 N N . LEU A 1 9 ? -18.586 -7.468 5.823 1.00 33.45 665 LEU A N 19
ATOM 26543 C CA . LEU A 1 9 ? -17.355 -7.900 5.175 1.00 25.52 665 LEU A CA 19
ATOM 26544 C C . LEU A 1 9 ? -16.244 -6.852 5.355 1.00 42.24 665 LEU A C 19
ATOM 26545 O O . LEU A 1 9 ? -16.494 -5.638 5.269 1.00 43.53 665 LEU A O 19
ATOM 26561 N N . GLU A 1 10 ? -15.033 -7.325 5.644 1.00 32.22 666 GLU A N 19
ATOM 26562 C CA . GLU A 1 10 ? -13.862 -6.452 5.790 1.00 15.11 666 GLU A CA 19
ATOM 26563 C C . GLU A 1 10 ? -13.433 -5.893 4.423 1.00 33.32 666 GLU A C 19
ATOM 26564 O O . GLU A 1 10 ? -13.612 -6.551 3.391 1.00 71.43 666 GLU A O 19
ATOM 26576 N N . PRO A 1 11 ? -12.845 -4.686 4.386 1.00 44.33 667 PRO A N 19
ATOM 26577 C CA . PRO A 1 11 ? -12.384 -4.080 3.129 1.00 53.13 667 PRO A CA 19
ATOM 26578 C C . PRO A 1 11 ? -11.238 -4.877 2.481 1.00 73.45 667 PRO A C 19
ATOM 26579 O O . PRO A 1 11 ? -10.273 -5.254 3.149 1.00 73.52 667 PRO A O 19
ATOM 26590 N N . LYS A 1 12 ? -11.339 -5.127 1.175 1.00 73.34 668 LYS A N 19
ATOM 26591 C CA . LYS A 1 12 ? -10.294 -5.861 0.460 1.00 30.31 668 LYS A CA 19
ATOM 26592 C C . LYS A 1 12 ? -9.143 -4.923 0.077 1.00 55.11 668 LYS A C 19
ATOM 26593 O O . LYS A 1 12 ? -9.273 -4.085 -0.821 1.00 55.21 668 LYS A O 19
ATOM 26612 N N . LEU A 1 13 ? -8.025 -5.068 0.777 1.00 23.24 669 LEU A N 19
ATOM 26613 C CA . LEU A 1 13 ? -6.849 -4.228 0.551 1.00 5.01 669 LEU A CA 19
ATOM 26614 C C . LEU A 1 13 ? -5.930 -4.846 -0.515 1.00 51.44 669 LEU A C 19
ATOM 26615 O O . LEU A 1 13 ? -5.239 -5.835 -0.260 1.00 14.04 669 LEU A O 19
ATOM 26631 N N . THR A 1 14 ? -5.934 -4.260 -1.707 1.00 42.43 670 THR A N 19
ATOM 26632 C CA . THR A 1 14 ? -5.091 -4.730 -2.810 1.00 62.32 670 THR A CA 19
ATOM 26633 C C . THR A 1 14 ? -3.698 -4.095 -2.740 1.00 51.21 670 THR A C 19
ATOM 26634 O O . THR A 1 14 ? -3.534 -2.894 -2.971 1.00 53.02 670 THR A O 19
ATOM 26645 N N . VAL A 1 15 ? -2.699 -4.913 -2.421 1.00 54.43 671 VAL A N 19
ATOM 26646 C CA . VAL A 1 15 ? -1.312 -4.453 -2.314 1.00 14.35 671 VAL A CA 19
ATOM 26647 C C . VAL A 1 15 ? -0.376 -5.322 -3.167 1.00 15.05 671 VAL A C 19
ATOM 26648 O O . VAL A 1 15 ? -0.381 -6.552 -3.051 1.00 43.34 671 VAL A O 19
ATOM 26661 N N . PRO A 1 16 ? 0.444 -4.696 -4.034 1.00 72.42 672 PRO A N 19
ATOM 26662 C CA . PRO A 1 16 ? 1.408 -5.427 -4.873 1.00 70.20 672 PRO A CA 19
ATOM 26663 C C . PRO A 1 16 ? 2.485 -6.129 -4.031 1.00 50.24 672 PRO A C 19
ATOM 26664 O O . PRO A 1 16 ? 2.780 -5.712 -2.912 1.00 12.34 672 PRO A O 19
ATOM 26675 N N . VAL A 1 17 ? 3.065 -7.201 -4.562 1.00 30.54 673 VAL A N 19
ATOM 26676 C CA . VAL A 1 17 ? 4.050 -7.991 -3.812 1.00 74.24 673 VAL A CA 19
ATOM 26677 C C . VAL A 1 17 ? 5.449 -7.358 -3.861 1.00 14.11 673 VAL A C 19
ATOM 26678 O O . VAL A 1 17 ? 6.204 -7.415 -2.885 1.00 15.03 673 VAL A O 19
ATOM 26691 N N . GLY A 1 18 ? 5.777 -6.734 -4.990 1.00 63.14 674 GLY A N 19
ATOM 26692 C CA . GLY A 1 18 ? 7.092 -6.132 -5.162 1.00 61.11 674 GLY A CA 19
ATOM 26693 C C . GLY A 1 18 ? 7.156 -5.119 -6.305 1.00 52.20 674 GLY A C 19
ATOM 26694 O O . GLY A 1 18 ? 6.269 -5.079 -7.164 1.00 64.43 674 GLY A O 19
ATOM 26698 N N . ALA A 1 19 ? 8.207 -4.299 -6.310 1.00 71.21 675 ALA A N 19
ATOM 26699 C CA . ALA A 1 19 ? 8.407 -3.285 -7.357 1.00 61.22 675 ALA A CA 19
ATOM 26700 C C . ALA A 1 19 ? 9.889 -2.890 -7.493 1.00 3.44 675 ALA A C 19
ATOM 26701 O O . ALA A 1 19 ? 10.491 -2.376 -6.551 1.00 44.33 675 ALA A O 19
ATOM 26708 N N . THR A 1 20 ? 10.472 -3.134 -8.667 1.00 73.05 676 THR A N 19
ATOM 26709 C CA . THR A 1 20 ? 11.880 -2.782 -8.936 1.00 61.12 676 THR A CA 19
ATOM 26710 C C . THR A 1 20 ? 11.996 -1.440 -9.678 1.00 55.42 676 THR A C 19
ATOM 26711 O O . THR A 1 20 ? 11.384 -1.249 -10.728 1.00 41.40 676 THR A O 19
ATOM 26722 N N . ILE A 1 21 ? 12.786 -0.517 -9.129 1.00 15.42 677 ILE A N 19
ATOM 26723 C CA . ILE A 1 21 ? 12.999 0.805 -9.738 1.00 44.32 677 ILE A CA 19
ATOM 26724 C C . ILE A 1 21 ? 14.478 1.231 -9.648 1.00 15.51 677 ILE A C 19
ATOM 26725 O O . ILE A 1 21 ? 15.303 0.519 -9.076 1.00 54.12 677 ILE A O 19
ATOM 26741 N N . HIS A 1 22 ? 14.813 2.383 -10.232 1.00 23.12 678 HIS A N 19
ATOM 26742 C CA . HIS A 1 22 ? 16.198 2.892 -10.221 1.00 33.14 678 HIS A CA 19
ATOM 26743 C C . HIS A 1 22 ? 16.339 4.203 -9.429 1.00 20.44 678 HIS A C 19
ATOM 26744 O O . HIS A 1 22 ? 15.363 4.750 -8.915 1.00 23.24 678 HIS A O 19
ATOM 26759 N N . VAL A 1 23 ? 17.575 4.694 -9.326 1.00 75.21 679 VAL A N 19
ATOM 26760 C CA . VAL A 1 23 ? 17.844 5.998 -8.710 1.00 45.44 679 VAL A CA 19
ATOM 26761 C C . VAL A 1 23 ? 17.250 7.139 -9.555 1.00 44.45 679 VAL A C 19
ATOM 26762 O O . VAL A 1 23 ? 17.580 7.292 -10.734 1.00 43.44 679 VAL A O 19
ATOM 26775 N N . GLY A 1 24 ? 16.377 7.933 -8.943 1.00 70.44 680 GLY A N 19
ATOM 26776 C CA . GLY A 1 24 ? 15.684 8.995 -9.666 1.00 63.24 680 GLY A CA 19
ATOM 26777 C C . GLY A 1 24 ? 14.412 8.508 -10.359 1.00 41.22 680 GLY A C 19
ATOM 26778 O O . GLY A 1 24 ? 13.898 9.166 -11.263 1.00 31.14 680 GLY A O 19
ATOM 26782 N N . ASP A 1 25 ? 13.905 7.356 -9.931 1.00 40.23 681 ASP A N 19
ATOM 26783 C CA . ASP A 1 25 ? 12.686 6.774 -10.507 1.00 31.54 681 ASP A CA 19
ATOM 26784 C C . ASP A 1 25 ? 11.416 7.391 -9.875 1.00 31.44 681 ASP A C 19
ATOM 26785 O O . ASP A 1 25 ? 11.498 8.323 -9.067 1.00 4.11 681 ASP A O 19
ATOM 26794 N N . SER A 1 26 ? 10.246 6.872 -10.250 1.00 53.34 682 SER A N 19
ATOM 26795 C CA . SER A 1 26 ? 8.960 7.354 -9.715 1.00 45.12 682 SER A CA 19
ATOM 26796 C C . SER A 1 26 ? 8.164 6.214 -9.064 1.00 23.31 682 SER A C 19
ATOM 26797 O O . SER A 1 26 ? 8.138 5.094 -9.575 1.00 21.33 682 SER A O 19
ATOM 26805 N N . PHE A 1 27 ? 7.510 6.511 -7.942 1.00 60.32 683 PHE A N 19
ATOM 26806 C CA . PHE A 1 27 ? 6.739 5.506 -7.197 1.00 5.15 683 PHE A CA 19
ATOM 26807 C C . PHE A 1 27 ? 5.623 6.173 -6.369 1.00 3.14 683 PHE A C 19
ATOM 26808 O O . PHE A 1 27 ? 5.891 7.074 -5.572 1.00 43.23 683 PHE A O 19
ATOM 26825 N N . VAL A 1 28 ? 4.375 5.731 -6.558 1.00 61.44 684 VAL A N 19
ATOM 26826 C CA . VAL A 1 28 ? 3.224 6.336 -5.863 1.00 34.14 684 VAL A CA 19
ATOM 26827 C C . VAL A 1 28 ? 2.398 5.283 -5.090 1.00 65.51 684 VAL A C 19
ATOM 26828 O O . VAL A 1 28 ? 1.490 4.652 -5.645 1.00 40.34 684 VAL A O 19
ATOM 26841 N N . PRO A 1 29 ? 2.693 5.087 -3.787 1.00 51.41 685 PRO A N 19
ATOM 26842 C CA . PRO A 1 29 ? 2.007 4.079 -2.957 1.00 41.43 685 PRO A CA 19
ATOM 26843 C C . PRO A 1 29 ? 0.487 4.319 -2.824 1.00 51.22 685 PRO A C 19
ATOM 26844 O O . PRO A 1 29 ? -0.295 3.369 -2.827 1.00 53.11 685 PRO A O 19
ATOM 26855 N N . MET A 1 30 ? 0.071 5.587 -2.741 1.00 65.51 686 MET A N 19
ATOM 26856 C CA . MET A 1 30 ? -1.352 5.923 -2.541 1.00 10.42 686 MET A CA 19
ATOM 26857 C C . MET A 1 30 ? -2.173 5.818 -3.841 1.00 21.55 686 MET A C 19
ATOM 26858 O O . MET A 1 30 ? -3.359 6.148 -3.861 1.00 54.22 686 MET A O 19
ATOM 26872 N N . ALA A 1 31 ? -1.539 5.371 -4.922 1.00 54.45 687 ALA A N 19
ATOM 26873 C CA . ALA A 1 31 ? -2.240 5.123 -6.189 1.00 42.41 687 ALA A CA 19
ATOM 26874 C C . ALA A 1 31 ? -2.129 3.650 -6.606 1.00 32.41 687 ALA A C 19
ATOM 26875 O O . ALA A 1 31 ? -3.089 3.051 -7.094 1.00 15.05 687 ALA A O 19
ATOM 26882 N N . GLU A 1 32 ? -0.943 3.072 -6.415 1.00 1.34 688 GLU A N 19
ATOM 26883 C CA . GLU A 1 32 ? -0.697 1.665 -6.751 1.00 35.13 688 GLU A CA 19
ATOM 26884 C C . GLU A 1 32 ? -1.399 0.706 -5.770 1.00 60.03 688 GLU A C 19
ATOM 26885 O O . GLU A 1 32 ? -1.706 -0.435 -6.119 1.00 52.01 688 GLU A O 19
ATOM 26897 N N . VAL A 1 33 ? -1.660 1.177 -4.551 1.00 1.33 689 VAL A N 19
ATOM 26898 C CA . VAL A 1 33 ? -2.434 0.407 -3.566 1.00 32.25 689 VAL A CA 19
ATOM 26899 C C . VAL A 1 33 ? -3.914 0.841 -3.572 1.00 32.52 689 VAL A C 19
ATOM 26900 O O . VAL A 1 33 ? -4.223 2.018 -3.763 1.00 41.35 689 VAL A O 19
ATOM 26913 N N . LEU A 1 34 ? -4.823 -0.112 -3.360 1.00 32.02 690 LEU A N 19
ATOM 26914 C CA . LEU A 1 34 ? -6.269 0.149 -3.463 1.00 54.22 690 LEU A CA 19
ATOM 26915 C C . LEU A 1 34 ? -7.052 -0.634 -2.391 1.00 13.14 690 LEU A C 19
ATOM 26916 O O . LEU A 1 34 ? -6.635 -1.711 -1.979 1.00 44.20 690 LEU A O 19
ATOM 26932 N N . ALA A 1 35 ? -8.183 -0.088 -1.936 1.00 12.44 691 ALA A N 19
ATOM 26933 C CA . ALA A 1 35 ? -9.010 -0.753 -0.910 1.00 42.50 691 ALA A CA 19
ATOM 26934 C C . ALA A 1 35 ? -10.516 -0.524 -1.142 1.00 31.33 691 ALA A C 19
ATOM 26935 O O . ALA A 1 35 ? -10.950 0.603 -1.372 1.00 41.44 691 ALA A O 19
ATOM 26942 N N . ILE A 1 36 ? -11.309 -1.602 -1.070 1.00 63.25 692 ILE A N 19
ATOM 26943 C CA . ILE A 1 36 ? -12.769 -1.528 -1.297 1.00 61.11 692 ILE A CA 19
ATOM 26944 C C . ILE A 1 36 ? -13.563 -2.302 -0.221 1.00 44.03 692 ILE A C 19
ATOM 26945 O O . ILE A 1 36 ? -13.235 -3.446 0.092 1.00 3.15 692 ILE A O 19
ATOM 26961 N N . ASP A 1 37 ? -14.608 -1.678 0.328 1.00 14.21 693 ASP A N 19
ATOM 26962 C CA . ASP A 1 37 ? -15.555 -2.372 1.220 1.00 14.02 693 ASP A CA 19
ATOM 26963 C C . ASP A 1 37 ? -16.916 -2.518 0.519 1.00 61.40 693 ASP A C 19
ATOM 26964 O O . ASP A 1 37 ? -17.300 -1.663 -0.285 1.00 2.45 693 ASP A O 19
ATOM 26973 N N . LYS A 1 38 ? -17.652 -3.582 0.831 1.00 22.21 694 LYS A N 19
ATOM 26974 C CA . LYS A 1 38 ? -18.940 -3.842 0.177 1.00 32.51 694 LYS A CA 19
ATOM 26975 C C . LYS A 1 38 ? -20.013 -2.817 0.593 1.00 3.40 694 LYS A C 19
ATOM 26976 O O . LYS A 1 38 ? -20.930 -2.517 -0.174 1.00 30.21 694 LYS A O 19
ATOM 26995 N N . GLU A 1 39 ? -19.899 -2.285 1.806 1.00 31.51 695 GLU A N 19
ATOM 26996 C CA . GLU A 1 39 ? -20.916 -1.367 2.340 1.00 33.35 695 GLU A CA 19
ATOM 26997 C C . GLU A 1 39 ? -20.724 0.073 1.831 1.00 12.54 695 GLU A C 19
ATOM 26998 O O . GLU A 1 39 ? -21.683 0.731 1.424 1.00 53.23 695 GLU A O 19
ATOM 27010 N N . ASP A 1 40 ? -19.486 0.562 1.875 1.00 22.23 696 ASP A N 19
ATOM 27011 C CA . ASP A 1 40 ? -19.186 1.953 1.523 1.00 73.35 696 ASP A CA 19
ATOM 27012 C C . ASP A 1 40 ? -18.736 2.084 0.059 1.00 23.42 696 ASP A C 19
ATOM 27013 O O . ASP A 1 40 ? -19.240 2.923 -0.690 1.00 13.35 696 ASP A O 19
ATOM 27022 N N . GLY A 1 41 ? -17.791 1.236 -0.339 1.00 13.42 697 GLY A N 19
ATOM 27023 C CA . GLY A 1 41 ? -17.205 1.321 -1.673 1.00 44.42 697 GLY A CA 19
ATOM 27024 C C . GLY A 1 41 ? -15.703 1.579 -1.633 1.00 1.25 697 GLY A C 19
ATOM 27025 O O . GLY A 1 41 ? -14.945 0.779 -1.078 1.00 50.35 697 GLY A O 19
ATOM 27029 N N . ASP A 1 42 ? -15.264 2.694 -2.207 1.00 24.25 698 ASP A N 19
ATOM 27030 C CA . ASP A 1 42 ? -13.839 3.022 -2.264 1.00 30.35 698 ASP A CA 19
ATOM 27031 C C . ASP A 1 42 ? -13.307 3.496 -0.898 1.00 13.41 698 ASP A C 19
ATOM 27032 O O . ASP A 1 42 ? -13.738 4.524 -0.368 1.00 41.31 698 ASP A O 19
ATOM 27041 N N . LEU A 1 43 ? -12.376 2.726 -0.331 1.00 51.45 699 LEU A N 19
ATOM 27042 C CA . LEU A 1 43 ? -11.684 3.106 0.907 1.00 44.04 699 LEU A CA 19
ATOM 27043 C C . LEU A 1 43 ? -10.185 3.343 0.649 1.00 63.31 699 LEU A C 19
ATOM 27044 O O . LEU A 1 43 ? -9.371 3.285 1.570 1.00 21.11 699 LEU A O 19
ATOM 27060 N N . THR A 1 44 ? -9.834 3.643 -0.600 1.00 20.01 700 THR A N 19
ATOM 27061 C CA . THR A 1 44 ? -8.426 3.823 -0.997 1.00 41.13 700 THR A CA 19
ATOM 27062 C C . THR A 1 44 ? -7.755 4.973 -0.222 1.00 24.32 700 THR A C 19
ATOM 27063 O O . THR A 1 44 ? -6.588 4.888 0.150 1.00 11.23 700 THR A O 19
ATOM 27074 N N . SER A 1 45 ? -8.507 6.043 0.030 1.00 71.03 701 SER A N 19
ATOM 27075 C CA . SER A 1 45 ? -7.994 7.185 0.808 1.00 21.42 701 SER A CA 19
ATOM 27076 C C . SER A 1 45 ? -7.909 6.861 2.310 1.00 71.43 701 SER A C 19
ATOM 27077 O O . SER A 1 45 ? -7.322 7.616 3.087 1.00 41.54 701 SER A O 19
ATOM 27085 N N . LYS A 1 46 ? -8.500 5.734 2.714 1.00 0.30 702 LYS A N 19
ATOM 27086 C CA . LYS A 1 46 ? -8.524 5.322 4.126 1.00 2.13 702 LYS A CA 19
ATOM 27087 C C . LYS A 1 46 ? -7.314 4.434 4.474 1.00 72.34 702 LYS A C 19
ATOM 27088 O O . LYS A 1 46 ? -7.234 3.877 5.570 1.00 24.13 702 LYS A O 19
ATOM 27107 N N . ILE A 1 47 ? -6.383 4.301 3.532 1.00 51.43 703 ILE A N 19
ATOM 27108 C CA . ILE A 1 47 ? -5.208 3.439 3.712 1.00 62.10 703 ILE A CA 19
ATOM 27109 C C . ILE A 1 47 ? -4.040 4.173 4.403 1.00 2.21 703 ILE A C 19
ATOM 27110 O O . ILE A 1 47 ? -3.506 5.156 3.884 1.00 42.31 703 ILE A O 19
ATOM 27126 N N . LYS A 1 48 ? -3.659 3.683 5.580 1.00 0.32 704 LYS A N 19
ATOM 27127 C CA . LYS A 1 48 ? -2.475 4.169 6.293 1.00 21.54 704 LYS A CA 19
ATOM 27128 C C . LYS A 1 48 ? -1.209 3.454 5.788 1.00 3.44 704 LYS A C 19
ATOM 27129 O O . LYS A 1 48 ? -1.204 2.233 5.617 1.00 23.43 704 LYS A O 19
ATOM 27148 N N . VAL A 1 49 ? -0.142 4.214 5.557 1.00 54.23 705 VAL A N 19
ATOM 27149 C CA . VAL A 1 49 ? 1.110 3.663 5.019 1.00 74.30 705 VAL A CA 19
ATOM 27150 C C . VAL A 1 49 ? 2.223 3.615 6.084 1.00 22.41 705 VAL A C 19
ATOM 27151 O O . VAL A 1 49 ? 2.323 4.502 6.934 1.00 44.51 705 VAL A O 19
ATOM 27164 N N . ASP A 1 50 ? 3.046 2.568 6.032 1.00 2.14 706 ASP A N 19
ATOM 27165 C CA . ASP A 1 50 ? 4.214 2.434 6.908 1.00 35.23 706 ASP A CA 19
ATOM 27166 C C . ASP A 1 50 ? 5.478 2.122 6.085 1.00 61.40 706 ASP A C 19
ATOM 27167 O O . ASP A 1 50 ? 5.424 1.386 5.097 1.00 73.13 706 ASP A O 19
ATOM 27176 N N . GLY A 1 51 ? 6.611 2.677 6.510 1.00 2.44 707 GLY A N 19
ATOM 27177 C CA . GLY A 1 51 ? 7.854 2.544 5.751 1.00 31.34 707 GLY A CA 19
ATOM 27178 C C . GLY A 1 51 ? 8.082 3.712 4.792 1.00 52.44 707 GLY A C 19
ATOM 27179 O O . GLY A 1 51 ? 7.221 4.579 4.645 1.00 64.24 707 GLY A O 19
ATOM 27183 N N . GLU A 1 52 ? 9.244 3.744 4.137 1.00 63.43 708 GLU A N 19
ATOM 27184 C CA . GLU A 1 52 ? 9.572 4.833 3.206 1.00 33.14 708 GLU A CA 19
ATOM 27185 C C . GLU A 1 52 ? 10.544 4.379 2.100 1.00 54.10 708 GLU A C 19
ATOM 27186 O O . GLU A 1 52 ? 11.512 3.657 2.362 1.00 73.14 708 GLU A O 19
ATOM 27198 N N . VAL A 1 53 ? 10.281 4.814 0.865 1.00 5.54 709 VAL A N 19
ATOM 27199 C CA . VAL A 1 53 ? 11.137 4.485 -0.283 1.00 62.31 709 VAL A CA 19
ATOM 27200 C C . VAL A 1 53 ? 11.967 5.700 -0.733 1.00 3.34 709 VAL A C 19
ATOM 27201 O O . VAL A 1 53 ? 11.421 6.709 -1.181 1.00 73.13 709 VAL A O 19
ATOM 27214 N N . ASP A 1 54 ? 13.286 5.600 -0.597 1.00 72.24 710 ASP A N 19
ATOM 27215 C CA . ASP A 1 54 ? 14.197 6.653 -1.052 1.00 60.42 710 ASP A CA 19
ATOM 27216 C C . ASP A 1 54 ? 14.475 6.524 -2.562 1.00 73.51 710 ASP A C 19
ATOM 27217 O O . ASP A 1 54 ? 14.707 5.425 -3.066 1.00 33.54 710 ASP A O 19
ATOM 27226 N N . THR A 1 55 ? 14.466 7.650 -3.274 1.00 64.04 711 THR A N 19
ATOM 27227 C CA . THR A 1 55 ? 14.646 7.649 -4.736 1.00 43.13 711 THR A CA 19
ATOM 27228 C C . THR A 1 55 ? 16.093 7.950 -5.145 1.00 22.43 711 THR A C 19
ATOM 27229 O O . THR A 1 55 ? 16.570 7.460 -6.167 1.00 41.35 711 THR A O 19
ATOM 27240 N N . THR A 1 56 ? 16.786 8.762 -4.352 1.00 60.10 712 THR A N 19
ATOM 27241 C CA . THR A 1 56 ? 18.170 9.163 -4.658 1.00 40.21 712 THR A CA 19
ATOM 27242 C C . THR A 1 56 ? 19.203 8.145 -4.154 1.00 54.31 712 THR A C 19
ATOM 27243 O O . THR A 1 56 ? 20.406 8.330 -4.344 1.00 40.11 712 THR A O 19
ATOM 27254 N N . LYS A 1 57 ? 18.737 7.069 -3.524 1.00 50.32 713 LYS A N 19
ATOM 27255 C CA . LYS A 1 57 ? 19.637 6.054 -2.965 1.00 2.21 713 LYS A CA 19
ATOM 27256 C C . LYS A 1 57 ? 19.081 4.638 -3.196 1.00 32.52 713 LYS A C 19
ATOM 27257 O O . LYS A 1 57 ? 17.905 4.375 -2.942 1.00 11.13 713 LYS A O 19
ATOM 27276 N N . ALA A 1 58 ? 19.932 3.733 -3.679 1.00 63.23 714 ALA A N 19
ATOM 27277 C CA . ALA A 1 58 ? 19.513 2.360 -3.984 1.00 34.34 714 ALA A CA 19
ATOM 27278 C C . ALA A 1 58 ? 19.342 1.514 -2.714 1.00 42.53 714 ALA A C 19
ATOM 27279 O O . ALA A 1 58 ? 20.083 1.675 -1.744 1.00 50.44 714 ALA A O 19
ATOM 27286 N N . GLY A 1 59 ? 18.361 0.615 -2.726 1.00 52.01 715 GLY A N 19
ATOM 27287 C CA . GLY A 1 59 ? 18.116 -0.253 -1.578 1.00 15.31 715 GLY A CA 19
ATOM 27288 C C . GLY A 1 59 ? 16.730 -0.885 -1.600 1.00 10.55 715 GLY A C 19
ATOM 27289 O O . GLY A 1 59 ? 15.853 -0.448 -2.346 1.00 34.11 715 GLY A O 19
ATOM 27293 N N . THR A 1 60 ? 16.531 -1.921 -0.790 1.00 13.41 716 THR A N 19
ATOM 27294 C CA . THR A 1 60 ? 15.225 -2.589 -0.695 1.00 51.11 716 THR A CA 19
ATOM 27295 C C . THR A 1 60 ? 14.400 -2.045 0.483 1.00 22.31 716 THR A C 19
ATOM 27296 O O . THR A 1 60 ? 14.845 -2.059 1.633 1.00 52.23 716 THR A O 19
ATOM 27307 N N . TYR A 1 61 ? 13.201 -1.555 0.181 1.00 75.22 717 TYR A N 19
ATOM 27308 C CA . TYR A 1 61 ? 12.304 -0.983 1.188 1.00 40.23 717 TYR A CA 19
ATOM 27309 C C . TYR A 1 61 ? 10.967 -1.750 1.224 1.00 21.02 717 TYR A C 19
ATOM 27310 O O . TYR A 1 61 ? 10.178 -1.682 0.279 1.00 62.35 717 TYR A O 19
ATOM 27328 N N . VAL A 1 62 ? 10.724 -2.488 2.304 1.00 43.40 718 VAL A N 19
ATOM 27329 C CA . VAL A 1 62 ? 9.476 -3.248 2.454 1.00 40.43 718 VAL A CA 19
ATOM 27330 C C . VAL A 1 62 ? 8.398 -2.407 3.159 1.00 41.23 718 VAL A C 19
ATOM 27331 O O . VAL A 1 62 ? 8.477 -2.150 4.364 1.00 44.44 718 VAL A O 19
ATOM 27344 N N . LEU A 1 63 ? 7.396 -1.979 2.395 1.00 62.30 719 LEU A N 19
ATOM 27345 C CA . LEU A 1 63 ? 6.332 -1.107 2.909 1.00 44.30 719 LEU A CA 19
ATOM 27346 C C . LEU A 1 63 ? 5.156 -1.912 3.482 1.00 75.24 719 LEU A C 19
ATOM 27347 O O . LEU A 1 63 ? 4.863 -3.019 3.027 1.00 5.23 719 LEU A O 19
ATOM 27363 N N . THR A 1 64 ? 4.470 -1.338 4.467 1.00 35.24 720 THR A N 19
ATOM 27364 C CA . THR A 1 64 ? 3.284 -1.971 5.068 1.00 53.10 720 THR A CA 19
ATOM 27365 C C . THR A 1 64 ? 2.055 -1.062 4.941 1.00 64.14 720 THR A C 19
ATOM 27366 O O . THR A 1 64 ? 2.136 0.142 5.174 1.00 1.24 720 THR A O 19
ATOM 27377 N N . TYR A 1 65 ? 0.916 -1.638 4.563 1.00 51.42 721 TYR A N 19
ATOM 27378 C CA . TYR A 1 65 ? -0.320 -0.868 4.367 1.00 15.31 721 TYR A CA 19
ATOM 27379 C C . TYR A 1 65 ? -1.453 -1.388 5.261 1.00 1.33 721 TYR A C 19
ATOM 27380 O O . TYR A 1 65 ? -1.587 -2.592 5.476 1.00 31.03 721 TYR A O 19
ATOM 27398 N N . THR A 1 66 ? -2.272 -0.475 5.776 1.00 13.23 722 THR A N 19
ATOM 27399 C CA . THR A 1 66 ? -3.396 -0.831 6.655 1.00 35.43 722 THR A CA 19
ATOM 27400 C C . THR A 1 66 ? -4.647 -0.005 6.317 1.00 43.14 722 THR A C 19
ATOM 27401 O O . THR A 1 66 ? -4.560 1.203 6.120 1.00 34.23 722 THR A O 19
ATOM 27412 N N . VAL A 1 67 ? -5.807 -0.654 6.247 1.00 20.32 723 VAL A N 19
ATOM 27413 C CA . VAL A 1 67 ? -7.068 0.047 5.963 1.00 4.34 723 VAL A CA 19
ATOM 27414 C C . VAL A 1 67 ? -8.143 -0.297 7.011 1.00 71.51 723 VAL A C 19
ATOM 27415 O O . VAL A 1 67 ? -8.205 -1.428 7.503 1.00 42.23 723 VAL A O 19
ATOM 27428 N N . THR A 1 68 ? -8.981 0.683 7.356 1.00 44.55 724 THR A N 19
ATOM 27429 C CA . THR A 1 68 ? -10.015 0.493 8.386 1.00 73.24 724 THR A CA 19
ATOM 27430 C C . THR A 1 68 ? -11.436 0.489 7.791 1.00 43.21 724 THR A C 19
ATOM 27431 O O . THR A 1 68 ? -11.740 1.222 6.850 1.00 64.14 724 THR A O 19
ATOM 27442 N N . ASP A 1 69 ? -12.293 -0.347 8.371 1.00 31.13 725 ASP A N 19
ATOM 27443 C CA . ASP A 1 69 ? -13.692 -0.506 7.954 1.00 5.31 725 ASP A CA 19
ATOM 27444 C C . ASP A 1 69 ? -14.599 0.448 8.755 1.00 21.01 725 ASP A C 19
ATOM 27445 O O . ASP A 1 69 ? -14.299 0.779 9.904 1.00 14.31 725 ASP A O 19
ATOM 27454 N N . SER A 1 70 ? -15.716 0.862 8.168 1.00 22.43 726 SER A N 19
ATOM 27455 C CA . SER A 1 70 ? -16.676 1.732 8.865 1.00 73.31 726 SER A CA 19
ATOM 27456 C C . SER A 1 70 ? -17.302 1.004 10.067 1.00 11.14 726 SER A C 19
ATOM 27457 O O . SER A 1 70 ? -17.791 1.630 11.006 1.00 24.40 726 SER A O 19
ATOM 27465 N N . LYS A 1 71 ? -17.281 -0.328 10.024 1.00 43.43 727 LYS A N 19
ATOM 27466 C CA . LYS A 1 71 ? -17.790 -1.152 11.129 1.00 33.30 727 LYS A CA 19
ATOM 27467 C C . LYS A 1 71 ? -16.689 -1.479 12.156 1.00 23.45 727 LYS A C 19
ATOM 27468 O O . LYS A 1 71 ? -16.957 -2.078 13.199 1.00 73.33 727 LYS A O 19
ATOM 27487 N N . GLY A 1 72 ? -15.446 -1.102 11.850 1.00 62.53 728 GLY A N 19
ATOM 27488 C CA . GLY A 1 72 ? -14.343 -1.302 12.792 1.00 32.44 728 GLY A CA 19
ATOM 27489 C C . GLY A 1 72 ? -13.339 -2.383 12.384 1.00 50.40 728 GLY A C 19
ATOM 27490 O O . GLY A 1 72 ? -12.318 -2.553 13.048 1.00 20.24 728 GLY A O 19
ATOM 27494 N N . HIS A 1 73 ? -13.612 -3.113 11.300 1.00 10.52 729 HIS A N 19
ATOM 27495 C CA . HIS A 1 73 ? -12.692 -4.164 10.828 1.00 2.44 729 HIS A CA 19
ATOM 27496 C C . HIS A 1 73 ? -11.392 -3.553 10.277 1.00 41.24 729 HIS A C 19
ATOM 27497 O O . HIS A 1 73 ? -11.424 -2.550 9.574 1.00 24.10 729 HIS A O 19
ATOM 27512 N N . GLU A 1 74 ? -10.251 -4.160 10.593 1.00 54.43 730 GLU A N 19
ATOM 27513 C CA . GLU A 1 74 ? -8.952 -3.641 10.134 1.00 23.00 730 GLU A CA 19
ATOM 27514 C C . GLU A 1 74 ? -8.061 -4.757 9.565 1.00 22.42 730 GLU A C 19
ATOM 27515 O O . GLU A 1 74 ? -7.886 -5.808 10.190 1.00 52.15 730 GLU A O 19
ATOM 27527 N N . VAL A 1 75 ? -7.501 -4.520 8.374 1.00 41.42 731 VAL A N 19
ATOM 27528 C CA . VAL A 1 75 ? -6.636 -5.502 7.697 1.00 74.40 731 VAL A CA 19
ATOM 27529 C C . VAL A 1 75 ? -5.327 -4.858 7.199 1.00 72.42 731 VAL A C 19
ATOM 27530 O O . VAL A 1 75 ? -5.246 -3.637 7.032 1.00 13.20 731 VAL A O 19
ATOM 27543 N N . THR A 1 76 ? -4.314 -5.690 6.934 1.00 23.44 732 THR A N 19
ATOM 27544 C CA . THR A 1 76 ? -2.974 -5.193 6.561 1.00 61.12 732 THR A CA 19
ATOM 27545 C C . THR A 1 76 ? -2.290 -6.067 5.493 1.00 20.51 732 THR A C 19
ATOM 27546 O O . THR A 1 76 ? -2.478 -7.284 5.448 1.00 2.44 732 THR A O 19
ATOM 27557 N N . ALA A 1 77 ? -1.496 -5.428 4.632 1.00 65.01 733 ALA A N 19
ATOM 27558 C CA . ALA A 1 77 ? -0.741 -6.126 3.578 1.00 22.45 733 ALA A CA 19
ATOM 27559 C C . ALA A 1 77 ? 0.581 -5.395 3.279 1.00 14.23 733 ALA A C 19
ATOM 27560 O O . ALA A 1 77 ? 0.686 -4.187 3.497 1.00 51.52 733 ALA A O 19
ATOM 27567 N N . LYS A 1 78 ? 1.587 -6.115 2.775 1.00 50.34 734 LYS A N 19
ATOM 27568 C CA . LYS A 1 78 ? 2.927 -5.531 2.573 1.00 50.14 734 LYS A CA 19
ATOM 27569 C C . LYS A 1 78 ? 3.424 -5.630 1.117 1.00 34.32 734 LYS A C 19
ATOM 27570 O O . LYS A 1 78 ? 2.947 -6.451 0.329 1.00 23.42 734 LYS A O 19
ATOM 27589 N N . GLN A 1 79 ? 4.397 -4.774 0.785 1.00 24.23 735 GLN A N 19
ATOM 27590 C CA . GLN A 1 79 ? 5.013 -4.724 -0.553 1.00 32.51 735 GLN A CA 19
ATOM 27591 C C . GLN A 1 79 ? 6.543 -4.545 -0.451 1.00 21.31 735 GLN A C 19
ATOM 27592 O O . GLN A 1 79 ? 7.028 -3.746 0.349 1.00 21.12 735 GLN A O 19
ATOM 27606 N N . THR A 1 80 ? 7.300 -5.273 -1.272 1.00 10.44 736 THR A N 19
ATOM 27607 C CA . THR A 1 80 ? 8.769 -5.159 -1.280 1.00 65.21 736 THR A CA 19
ATOM 27608 C C . THR A 1 80 ? 9.275 -4.345 -2.481 1.00 30.54 736 THR A C 19
ATOM 27609 O O . THR A 1 80 ? 9.267 -4.819 -3.617 1.00 70.12 736 THR A O 19
ATOM 27620 N N . VAL A 1 81 ? 9.718 -3.118 -2.225 1.00 45.34 737 VAL A N 19
ATOM 27621 C CA . VAL A 1 81 ? 10.274 -2.258 -3.276 1.00 1.22 737 VAL A CA 19
ATOM 27622 C C . VAL A 1 81 ? 11.808 -2.345 -3.292 1.00 62.12 737 VAL A C 19
ATOM 27623 O O . VAL A 1 81 ? 12.440 -2.409 -2.241 1.00 24.43 737 VAL A O 19
ATOM 27636 N N . THR A 1 82 ? 12.410 -2.352 -4.478 1.00 22.14 738 THR A N 19
ATOM 27637 C CA . THR A 1 82 ? 13.874 -2.429 -4.599 1.00 21.11 738 THR A CA 19
ATOM 27638 C C . THR A 1 82 ? 14.416 -1.389 -5.591 1.00 14.41 738 THR A C 19
ATOM 27639 O O . THR A 1 82 ? 14.141 -1.452 -6.790 1.00 10.14 738 THR A O 19
ATOM 27650 N N . VAL A 1 83 ? 15.183 -0.430 -5.077 1.00 61.11 739 VAL A N 19
ATOM 27651 C CA . VAL A 1 83 ? 15.815 0.600 -5.906 1.00 24.05 739 VAL A CA 19
ATOM 27652 C C . VAL A 1 83 ? 17.237 0.181 -6.308 1.00 22.22 739 VAL A C 19
ATOM 27653 O O . VAL A 1 83 ? 17.994 -0.344 -5.485 1.00 12.35 739 VAL A O 19
ATOM 27666 N N . LYS A 1 84 ? 17.591 0.408 -7.572 1.00 52.01 740 LYS A N 19
ATOM 27667 C CA . LYS A 1 84 ? 18.924 0.065 -8.088 1.00 43.43 740 LYS A CA 19
ATOM 27668 C C . LYS A 1 84 ? 19.634 1.294 -8.681 1.00 42.33 740 LYS A C 19
ATOM 27669 O O . LYS A 1 84 ? 18.995 2.202 -9.217 1.00 71.03 740 LYS A O 19
ATOM 27688 N N . VAL A 1 85 ? 20.961 1.305 -8.597 1.00 13.31 741 VAL A N 19
ATOM 27689 C CA . VAL A 1 85 ? 21.769 2.414 -9.121 1.00 14.44 741 VAL A CA 19
ATOM 27690 C C . VAL A 1 85 ? 21.868 2.361 -10.656 1.00 12.31 741 VAL A C 19
ATOM 27691 O O . VAL A 1 85 ? 21.783 1.289 -11.258 1.00 2.21 741 VAL A O 19
ATOM 27704 N N . ARG A 1 86 ? 22.037 3.525 -11.283 1.00 60.42 742 ARG A N 19
ATOM 27705 C CA . ARG A 1 86 ? 22.183 3.604 -12.741 1.00 4.41 742 ARG A CA 19
ATOM 27706 C C . ARG A 1 86 ? 23.640 3.883 -13.140 1.00 75.10 742 ARG A C 19
ATOM 27707 O O . ARG A 1 86 ? 24.416 4.441 -12.363 1.00 73.21 742 ARG A O 19
ATOM 27728 N N . GLU A 1 87 ? 24.006 3.487 -14.354 1.00 34.00 743 GLU A N 19
ATOM 27729 C CA . GLU A 1 87 ? 25.301 3.860 -14.928 1.00 32.24 743 GLU A CA 19
ATOM 27730 C C . GLU A 1 87 ? 25.160 5.139 -15.766 1.00 13.44 743 GLU A C 19
ATOM 27731 O O . GLU A 1 87 ? 24.454 5.165 -16.778 1.00 54.24 743 GLU A O 19
ATOM 27743 N N . GLU A 1 88 ? 25.824 6.203 -15.326 1.00 24.10 744 GLU A N 19
ATOM 27744 C CA . GLU A 1 88 ? 25.668 7.534 -15.929 1.00 72.33 744 GLU A CA 19
ATOM 27745 C C . GLU A 1 88 ? 26.978 8.051 -16.546 1.00 51.12 744 GLU A C 19
ATOM 27746 O O . GLU A 1 88 ? 28.035 7.430 -16.417 1.00 34.32 744 GLU A O 19
ATOM 27758 N N . VAL A 1 89 ? 26.892 9.193 -17.227 1.00 23.23 745 VAL A N 19
ATOM 27759 C CA . VAL A 1 89 ? 28.059 9.833 -17.847 1.00 71.35 745 VAL A CA 19
ATOM 27760 C C . VAL A 1 89 ? 28.446 11.123 -17.105 1.00 34.11 745 VAL A C 19
ATOM 27761 O O . VAL A 1 89 ? 27.838 11.475 -16.090 1.00 60.32 745 VAL A O 19
ATOM 27774 N N . LYS A 1 90 ? 29.466 11.821 -17.602 1.00 21.21 746 LYS A N 19
ATOM 27775 C CA . LYS A 1 90 ? 29.836 13.137 -17.067 1.00 1.53 746 LYS A CA 19
ATOM 27776 C C . LYS A 1 90 ? 29.490 14.243 -18.074 1.00 42.20 746 LYS A C 19
ATOM 27777 O O . LYS A 1 90 ? 29.588 14.045 -19.288 1.00 3.04 746 LYS A O 19
ATOM 27796 N N . ASN A 1 91 ? 29.082 15.400 -17.565 1.00 43.13 747 ASN A N 19
ATOM 27797 C CA . ASN A 1 91 ? 28.627 16.509 -18.413 1.00 1.04 747 ASN A CA 19
ATOM 27798 C C . ASN A 1 91 ? 28.813 17.860 -17.702 1.00 33.41 747 ASN A C 19
ATOM 27799 O O . ASN A 1 91 ? 28.923 17.915 -16.474 1.00 34.15 747 ASN A O 19
ATOM 27810 N N . ASP A 1 92 ? 28.831 18.947 -18.474 1.00 72.20 748 ASP A N 19
ATOM 27811 C CA . ASP A 1 92 ? 28.966 20.304 -17.920 1.00 14.21 748 ASP A CA 19
ATOM 27812 C C . ASP A 1 92 ? 27.648 20.819 -17.299 1.00 41.32 748 ASP A C 19
ATOM 27813 O O . ASP A 1 92 ? 27.326 22.005 -17.403 1.00 24.40 748 ASP A O 19
ATOM 27822 N N . LYS A 1 93 ? 26.920 19.926 -16.619 1.00 10.05 749 LYS A N 19
ATOM 27823 C CA . LYS A 1 93 ? 25.659 20.267 -15.942 1.00 1.24 749 LYS A CA 19
ATOM 27824 C C . LYS A 1 93 ? 24.581 20.765 -16.928 1.00 42.31 749 LYS A C 19
ATOM 27825 O O . LYS A 1 93 ? 24.575 21.934 -17.320 1.00 20.21 749 LYS A O 19
ATOM 27844 N N . PRO A 1 94 ? 23.646 19.880 -17.337 1.00 14.45 750 PRO A N 19
ATOM 27845 C CA . PRO A 1 94 ? 22.541 20.237 -18.249 1.00 24.34 750 PRO A CA 19
ATOM 27846 C C . PRO A 1 94 ? 21.436 21.074 -17.564 1.00 22.54 750 PRO A C 19
ATOM 27847 O O . PRO A 1 94 ? 20.245 20.815 -17.740 1.00 12.05 750 PRO A O 19
ATOM 27858 N N . ILE A 1 95 ? 21.835 22.111 -16.825 1.00 63.12 751 ILE A N 19
ATOM 27859 C CA . ILE A 1 95 ? 20.887 22.951 -16.072 1.00 11.44 751 ILE A CA 19
ATOM 27860 C C . ILE A 1 95 ? 20.249 24.033 -16.976 1.00 73.13 751 ILE A C 19
ATOM 27861 O O . ILE A 1 95 ? 19.825 25.094 -16.514 1.00 22.11 751 ILE A O 19
ATOM 27877 N N . LEU A 1 96 ? 20.138 23.736 -18.271 1.00 21.03 752 LEU A N 19
ATOM 27878 C CA . LEU A 1 96 ? 19.568 24.673 -19.252 1.00 74.01 752 LEU A CA 19
ATOM 27879 C C . LEU A 1 96 ? 18.025 24.637 -19.233 1.00 12.02 752 LEU A C 19
ATOM 27880 O O . LEU A 1 96 ? 17.370 24.696 -20.278 1.00 1.00 752 LEU A O 19
ATOM 27896 N N . GLU A 1 97 ? 17.455 24.566 -18.030 1.00 42.14 753 GLU A N 19
ATOM 27897 C CA . GLU A 1 97 ? 16.001 24.475 -17.847 1.00 73.20 753 GLU A CA 19
ATOM 27898 C C . GLU A 1 97 ? 15.367 25.862 -17.684 1.00 52.42 753 GLU A C 19
ATOM 27899 O O . GLU A 1 97 ? 14.923 26.478 -18.659 1.00 11.45 753 GLU A O 19
ATOM 27912 N N . MET A 1 1 ? -26.177 -11.188 20.284 1.00 54.44 657 MET A N 20
ATOM 27913 C CA . MET A 1 1 ? -26.906 -11.566 21.527 1.00 23.13 657 MET A CA 20
ATOM 27914 C C . MET A 1 1 ? -28.342 -11.025 21.513 1.00 41.10 657 MET A C 20
ATOM 27915 O O . MET A 1 1 ? -28.560 -9.814 21.582 1.00 74.11 657 MET A O 20
ATOM 27931 N N . GLY A 1 2 ? -29.319 -11.926 21.408 1.00 5.33 658 GLY A N 20
ATOM 27932 C CA . GLY A 1 2 ? -30.723 -11.525 21.426 1.00 73.14 658 GLY A CA 20
ATOM 27933 C C . GLY A 1 2 ? -31.182 -10.870 20.125 1.00 24.12 658 GLY A C 20
ATOM 27934 O O . GLY A 1 2 ? -31.885 -11.485 19.323 1.00 45.52 658 GLY A O 20
ATOM 27938 N N . ASN A 1 3 ? -30.764 -9.625 19.905 1.00 63.41 659 ASN A N 20
ATOM 27939 C CA . ASN A 1 3 ? -31.181 -8.861 18.722 1.00 75.12 659 ASN A CA 20
ATOM 27940 C C . ASN A 1 3 ? -30.448 -9.334 17.455 1.00 53.21 659 ASN A C 20
ATOM 27941 O O . ASN A 1 3 ? -29.219 -9.456 17.445 1.00 64.32 659 ASN A O 20
ATOM 27952 N N . GLY A 1 4 ? -31.209 -9.589 16.391 1.00 33.41 660 GLY A N 20
ATOM 27953 C CA . GLY A 1 4 ? -30.626 -10.018 15.120 1.00 41.20 660 GLY A CA 20
ATOM 27954 C C . GLY A 1 4 ? -29.591 -9.041 14.559 1.00 31.33 660 GLY A C 20
ATOM 27955 O O . GLY A 1 4 ? -29.743 -7.822 14.682 1.00 70.54 660 GLY A O 20
ATOM 27959 N N . GLU A 1 5 ? -28.536 -9.576 13.945 1.00 42.15 661 GLU A N 20
ATOM 27960 C CA . GLU A 1 5 ? -27.444 -8.752 13.406 1.00 15.30 661 GLU A CA 20
ATOM 27961 C C . GLU A 1 5 ? -27.297 -8.894 11.881 1.00 53.31 661 GLU A C 20
ATOM 27962 O O . GLU A 1 5 ? -27.907 -9.767 11.256 1.00 13.30 661 GLU A O 20
ATOM 27974 N N . THR A 1 6 ? -26.487 -8.018 11.290 1.00 5.22 662 THR A N 20
ATOM 27975 C CA . THR A 1 6 ? -26.247 -8.018 9.837 1.00 43.32 662 THR A CA 20
ATOM 27976 C C . THR A 1 6 ? -24.848 -8.551 9.493 1.00 54.12 662 THR A C 20
ATOM 27977 O O . THR A 1 6 ? -23.921 -8.462 10.298 1.00 74.31 662 THR A O 20
ATOM 27988 N N . SER A 1 7 ? -24.704 -9.099 8.289 1.00 60.35 663 SER A N 20
ATOM 27989 C CA . SER A 1 7 ? -23.419 -9.649 7.828 1.00 64.34 663 SER A CA 20
ATOM 27990 C C . SER A 1 7 ? -22.417 -8.534 7.471 1.00 1.44 663 SER A C 20
ATOM 27991 O O . SER A 1 7 ? -22.695 -7.683 6.626 1.00 13.54 663 SER A O 20
ATOM 27999 N N . ASP A 1 8 ? -21.251 -8.545 8.123 1.00 73.20 664 ASP A N 20
ATOM 28000 C CA . ASP A 1 8 ? -20.207 -7.535 7.878 1.00 22.15 664 ASP A CA 20
ATOM 28001 C C . ASP A 1 8 ? -19.039 -8.102 7.050 1.00 32.11 664 ASP A C 20
ATOM 28002 O O . ASP A 1 8 ? -18.435 -9.119 7.401 1.00 0.22 664 ASP A O 20
ATOM 28011 N N . LEU A 1 9 ? -18.720 -7.417 5.958 1.00 74.32 665 LEU A N 20
ATOM 28012 C CA . LEU A 1 9 ? -17.620 -7.805 5.073 1.00 30.03 665 LEU A CA 20
ATOM 28013 C C . LEU A 1 9 ? -16.334 -7.033 5.413 1.00 14.21 665 LEU A C 20
ATOM 28014 O O . LEU A 1 9 ? -16.371 -5.842 5.734 1.00 23.03 665 LEU A O 20
ATOM 28030 N N . GLU A 1 10 ? -15.208 -7.740 5.397 1.00 33.54 666 GLU A N 20
ATOM 28031 C CA . GLU A 1 10 ? -13.891 -7.120 5.594 1.00 71.03 666 GLU A CA 20
ATOM 28032 C C . GLU A 1 10 ? -13.372 -6.504 4.280 1.00 23.23 666 GLU A C 20
ATOM 28033 O O . GLU A 1 10 ? -13.528 -7.091 3.204 1.00 15.23 666 GLU A O 20
ATOM 28045 N N . PRO A 1 11 ? -12.738 -5.315 4.353 1.00 71.24 667 PRO A N 20
ATOM 28046 C CA . PRO A 1 11 ? -12.350 -4.542 3.155 1.00 3.22 667 PRO A CA 20
ATOM 28047 C C . PRO A 1 11 ? -11.279 -5.229 2.291 1.00 62.44 667 PRO A C 20
ATOM 28048 O O . PRO A 1 11 ? -10.308 -5.790 2.802 1.00 22.32 667 PRO A O 20
ATOM 28059 N N . LYS A 1 12 ? -11.464 -5.164 0.976 1.00 43.54 668 LYS A N 20
ATOM 28060 C CA . LYS A 1 12 ? -10.505 -5.715 0.018 1.00 41.12 668 LYS A CA 20
ATOM 28061 C C . LYS A 1 12 ? -9.359 -4.721 -0.239 1.00 21.34 668 LYS A C 20
ATOM 28062 O O . LYS A 1 12 ? -9.549 -3.690 -0.889 1.00 60.01 668 LYS A O 20
ATOM 28081 N N . LEU A 1 13 ? -8.176 -5.033 0.287 1.00 23.32 669 LEU A N 20
ATOM 28082 C CA . LEU A 1 13 ? -7.006 -4.160 0.144 1.00 5.25 669 LEU A CA 20
ATOM 28083 C C . LEU A 1 13 ? -6.063 -4.671 -0.958 1.00 11.32 669 LEU A C 20
ATOM 28084 O O . LEU A 1 13 ? -5.452 -5.735 -0.832 1.00 51.32 669 LEU A O 20
ATOM 28100 N N . THR A 1 14 ? -5.961 -3.914 -2.046 1.00 43.55 670 THR A N 20
ATOM 28101 C CA . THR A 1 14 ? -5.089 -4.279 -3.169 1.00 53.43 670 THR A CA 20
ATOM 28102 C C . THR A 1 14 ? -3.709 -3.625 -3.032 1.00 32.40 670 THR A C 20
ATOM 28103 O O . THR A 1 14 ? -3.572 -2.405 -3.140 1.00 3.12 670 THR A O 20
ATOM 28114 N N . VAL A 1 15 ? -2.698 -4.454 -2.785 1.00 64.40 671 VAL A N 20
ATOM 28115 C CA . VAL A 1 15 ? -1.316 -3.998 -2.587 1.00 34.14 671 VAL A CA 20
ATOM 28116 C C . VAL A 1 15 ? -0.325 -4.916 -3.326 1.00 13.25 671 VAL A C 20
ATOM 28117 O O . VAL A 1 15 ? -0.474 -6.139 -3.305 1.00 24.30 671 VAL A O 20
ATOM 28130 N N . PRO A 1 16 ? 0.691 -4.348 -4.004 1.00 12.20 672 PRO A N 20
ATOM 28131 C CA . PRO A 1 16 ? 1.748 -5.147 -4.642 1.00 20.41 672 PRO A CA 20
ATOM 28132 C C . PRO A 1 16 ? 2.728 -5.736 -3.611 1.00 12.35 672 PRO A C 20
ATOM 28133 O O . PRO A 1 16 ? 3.098 -5.073 -2.647 1.00 50.12 672 PRO A O 20
ATOM 28144 N N . VAL A 1 17 ? 3.141 -6.986 -3.814 1.00 13.24 673 VAL A N 20
ATOM 28145 C CA . VAL A 1 17 ? 4.026 -7.674 -2.863 1.00 44.41 673 VAL A CA 20
ATOM 28146 C C . VAL A 1 17 ? 5.501 -7.256 -3.039 1.00 12.14 673 VAL A C 20
ATOM 28147 O O . VAL A 1 17 ? 6.281 -7.261 -2.082 1.00 14.23 673 VAL A O 20
ATOM 28160 N N . GLY A 1 18 ? 5.884 -6.894 -4.260 1.00 31.01 674 GLY A N 20
ATOM 28161 C CA . GLY A 1 18 ? 7.258 -6.469 -4.518 1.00 52.51 674 GLY A CA 20
ATOM 28162 C C . GLY A 1 18 ? 7.401 -5.630 -5.781 1.00 23.31 674 GLY A C 20
ATOM 28163 O O . GLY A 1 18 ? 6.743 -5.895 -6.792 1.00 41.53 674 GLY A O 20
ATOM 28167 N N . ALA A 1 19 ? 8.274 -4.627 -5.733 1.00 4.22 675 ALA A N 20
ATOM 28168 C CA . ALA A 1 19 ? 8.482 -3.723 -6.868 1.00 4.14 675 ALA A CA 20
ATOM 28169 C C . ALA A 1 19 ? 9.960 -3.324 -7.014 1.00 24.12 675 ALA A C 20
ATOM 28170 O O . ALA A 1 19 ? 10.552 -2.749 -6.100 1.00 50.41 675 ALA A O 20
ATOM 28177 N N . THR A 1 20 ? 10.550 -3.624 -8.168 1.00 65.14 676 THR A N 20
ATOM 28178 C CA . THR A 1 20 ? 11.953 -3.279 -8.437 1.00 25.54 676 THR A CA 20
ATOM 28179 C C . THR A 1 20 ? 12.050 -2.030 -9.324 1.00 72.23 676 THR A C 20
ATOM 28180 O O . THR A 1 20 ? 11.570 -2.025 -10.455 1.00 24.15 676 THR A O 20
ATOM 28191 N N . ILE A 1 21 ? 12.677 -0.972 -8.813 1.00 33.25 677 ILE A N 20
ATOM 28192 C CA . ILE A 1 21 ? 12.824 0.282 -9.566 1.00 54.21 677 ILE A CA 20
ATOM 28193 C C . ILE A 1 21 ? 14.297 0.710 -9.657 1.00 25.33 677 ILE A C 20
ATOM 28194 O O . ILE A 1 21 ? 15.184 0.057 -9.107 1.00 50.13 677 ILE A O 20
ATOM 28210 N N . HIS A 1 22 ? 14.553 1.802 -10.371 1.00 22.32 678 HIS A N 20
ATOM 28211 C CA . HIS A 1 22 ? 15.913 2.325 -10.532 1.00 1.30 678 HIS A CA 20
ATOM 28212 C C . HIS A 1 22 ? 16.060 3.725 -9.921 1.00 0.32 678 HIS A C 20
ATOM 28213 O O . HIS A 1 22 ? 15.078 4.444 -9.733 1.00 34.54 678 HIS A O 20
ATOM 28228 N N . VAL A 1 23 ? 17.295 4.097 -9.603 1.00 2.31 679 VAL A N 20
ATOM 28229 C CA . VAL A 1 23 ? 17.599 5.445 -9.128 1.00 22.32 679 VAL A CA 20
ATOM 28230 C C . VAL A 1 23 ? 17.147 6.493 -10.156 1.00 14.52 679 VAL A C 20
ATOM 28231 O O . VAL A 1 23 ? 17.645 6.527 -11.278 1.00 11.40 679 VAL A O 20
ATOM 28244 N N . GLY A 1 24 ? 16.194 7.330 -9.765 1.00 31.13 680 GLY A N 20
ATOM 28245 C CA . GLY A 1 24 ? 15.616 8.303 -10.685 1.00 55.43 680 GLY A CA 20
ATOM 28246 C C . GLY A 1 24 ? 14.123 8.078 -10.919 1.00 10.50 680 GLY A C 20
ATOM 28247 O O . GLY A 1 24 ? 13.402 9.002 -11.309 1.00 13.01 680 GLY A O 20
ATOM 28251 N N . ASP A 1 25 ? 13.660 6.848 -10.675 1.00 73.34 681 ASP A N 20
ATOM 28252 C CA . ASP A 1 25 ? 12.244 6.494 -10.831 1.00 10.52 681 ASP A CA 20
ATOM 28253 C C . ASP A 1 25 ? 11.328 7.277 -9.876 1.00 15.20 681 ASP A C 20
ATOM 28254 O O . ASP A 1 25 ? 11.728 7.674 -8.780 1.00 32.51 681 ASP A O 20
ATOM 28263 N N . SER A 1 26 ? 10.097 7.500 -10.323 1.00 50.44 682 SER A N 20
ATOM 28264 C CA . SER A 1 26 ? 9.034 8.060 -9.477 1.00 44.11 682 SER A CA 20
ATOM 28265 C C . SER A 1 26 ? 8.257 6.932 -8.789 1.00 4.24 682 SER A C 20
ATOM 28266 O O . SER A 1 26 ? 8.079 5.856 -9.367 1.00 31.55 682 SER A O 20
ATOM 28274 N N . PHE A 1 27 ? 7.791 7.166 -7.565 1.00 24.12 683 PHE A N 20
ATOM 28275 C CA . PHE A 1 27 ? 7.056 6.139 -6.820 1.00 14.41 683 PHE A CA 20
ATOM 28276 C C . PHE A 1 27 ? 6.029 6.762 -5.858 1.00 40.33 683 PHE A C 20
ATOM 28277 O O . PHE A 1 27 ? 6.392 7.408 -4.876 1.00 13.53 683 PHE A O 20
ATOM 28294 N N . VAL A 1 28 ? 4.742 6.560 -6.146 1.00 61.02 684 VAL A N 20
ATOM 28295 C CA . VAL A 1 28 ? 3.661 7.080 -5.296 1.00 14.13 684 VAL A CA 20
ATOM 28296 C C . VAL A 1 28 ? 2.851 5.932 -4.659 1.00 51.53 684 VAL A C 20
ATOM 28297 O O . VAL A 1 28 ? 1.960 5.354 -5.293 1.00 11.10 684 VAL A O 20
ATOM 28310 N N . PRO A 1 29 ? 3.140 5.585 -3.384 1.00 1.52 685 PRO A N 20
ATOM 28311 C CA . PRO A 1 29 ? 2.471 4.464 -2.691 1.00 51.21 685 PRO A CA 20
ATOM 28312 C C . PRO A 1 29 ? 0.955 4.683 -2.507 1.00 74.34 685 PRO A C 20
ATOM 28313 O O . PRO A 1 29 ? 0.187 3.727 -2.414 1.00 44.41 685 PRO A O 20
ATOM 28324 N N . MET A 1 30 ? 0.529 5.946 -2.469 1.00 74.22 686 MET A N 20
ATOM 28325 C CA . MET A 1 30 ? -0.896 6.283 -2.307 1.00 73.24 686 MET A CA 20
ATOM 28326 C C . MET A 1 30 ? -1.638 6.338 -3.652 1.00 3.10 686 MET A C 20
ATOM 28327 O O . MET A 1 30 ? -2.776 6.804 -3.726 1.00 14.30 686 MET A O 20
ATOM 28341 N N . ALA A 1 31 ? -0.991 5.862 -4.712 1.00 23.14 687 ALA A N 20
ATOM 28342 C CA . ALA A 1 31 ? -1.621 5.774 -6.035 1.00 20.40 687 ALA A CA 20
ATOM 28343 C C . ALA A 1 31 ? -1.673 4.324 -6.535 1.00 21.31 687 ALA A C 20
ATOM 28344 O O . ALA A 1 31 ? -2.603 3.931 -7.240 1.00 42.22 687 ALA A O 20
ATOM 28351 N N . GLU A 1 32 ? -0.671 3.526 -6.161 1.00 71.14 688 GLU A N 20
ATOM 28352 C CA . GLU A 1 32 ? -0.590 2.122 -6.592 1.00 53.44 688 GLU A CA 20
ATOM 28353 C C . GLU A 1 32 ? -1.284 1.164 -5.600 1.00 54.42 688 GLU A C 20
ATOM 28354 O O . GLU A 1 32 ? -1.158 -0.056 -5.710 1.00 75.14 688 GLU A O 20
ATOM 28366 N N . VAL A 1 33 ? -2.012 1.725 -4.635 1.00 64.41 689 VAL A N 20
ATOM 28367 C CA . VAL A 1 33 ? -2.778 0.933 -3.658 1.00 30.14 689 VAL A CA 20
ATOM 28368 C C . VAL A 1 33 ? -4.258 1.366 -3.637 1.00 53.23 689 VAL A C 20
ATOM 28369 O O . VAL A 1 33 ? -4.561 2.559 -3.688 1.00 21.44 689 VAL A O 20
ATOM 28382 N N . LEU A 1 34 ? -5.173 0.398 -3.545 1.00 11.21 690 LEU A N 20
ATOM 28383 C CA . LEU A 1 34 ? -6.620 0.684 -3.602 1.00 5.15 690 LEU A CA 20
ATOM 28384 C C . LEU A 1 34 ? -7.407 -0.230 -2.635 1.00 61.52 690 LEU A C 20
ATOM 28385 O O . LEU A 1 34 ? -7.205 -1.446 -2.614 1.00 1.15 690 LEU A O 20
ATOM 28401 N N . ALA A 1 35 ? -8.322 0.353 -1.849 1.00 33.33 691 ALA A N 20
ATOM 28402 C CA . ALA A 1 35 ? -9.104 -0.411 -0.857 1.00 22.43 691 ALA A CA 20
ATOM 28403 C C . ALA A 1 35 ? -10.621 -0.204 -1.018 1.00 63.33 691 ALA A C 20
ATOM 28404 O O . ALA A 1 35 ? -11.115 0.926 -0.996 1.00 62.24 691 ALA A O 20
ATOM 28411 N N . ILE A 1 36 ? -11.360 -1.308 -1.157 1.00 75.21 692 ILE A N 20
ATOM 28412 C CA . ILE A 1 36 ? -12.822 -1.263 -1.340 1.00 23.50 692 ILE A CA 20
ATOM 28413 C C . ILE A 1 36 ? -13.543 -2.286 -0.442 1.00 4.31 692 ILE A C 20
ATOM 28414 O O . ILE A 1 36 ? -13.154 -3.451 -0.386 1.00 40.40 692 ILE A O 20
ATOM 28430 N N . ASP A 1 37 ? -14.590 -1.847 0.258 1.00 63.10 693 ASP A N 20
ATOM 28431 C CA . ASP A 1 37 ? -15.498 -2.774 0.950 1.00 42.33 693 ASP A CA 20
ATOM 28432 C C . ASP A 1 37 ? -16.841 -2.819 0.202 1.00 12.42 693 ASP A C 20
ATOM 28433 O O . ASP A 1 37 ? -17.440 -1.782 -0.079 1.00 52.22 693 ASP A O 20
ATOM 28442 N N . LYS A 1 38 ? -17.311 -4.025 -0.095 1.00 62.24 694 LYS A N 20
ATOM 28443 C CA . LYS A 1 38 ? -18.503 -4.222 -0.928 1.00 13.14 694 LYS A CA 20
ATOM 28444 C C . LYS A 1 38 ? -19.759 -3.572 -0.317 1.00 0.34 694 LYS A C 20
ATOM 28445 O O . LYS A 1 38 ? -20.664 -3.155 -1.041 1.00 44.45 694 LYS A O 20
ATOM 28464 N N . GLU A 1 39 ? -19.805 -3.477 1.008 1.00 72.44 695 GLU A N 20
ATOM 28465 C CA . GLU A 1 39 ? -20.954 -2.881 1.707 1.00 4.22 695 GLU A CA 20
ATOM 28466 C C . GLU A 1 39 ? -20.915 -1.339 1.668 1.00 32.20 695 GLU A C 20
ATOM 28467 O O . GLU A 1 39 ? -21.921 -0.685 1.381 1.00 33.12 695 GLU A O 20
ATOM 28479 N N . ASP A 1 40 ? -19.741 -0.770 1.950 1.00 74.11 696 ASP A N 20
ATOM 28480 C CA . ASP A 1 40 ? -19.589 0.681 2.126 1.00 5.10 696 ASP A CA 20
ATOM 28481 C C . ASP A 1 40 ? -19.165 1.365 0.816 1.00 2.13 696 ASP A C 20
ATOM 28482 O O . ASP A 1 40 ? -19.753 2.370 0.404 1.00 44.33 696 ASP A O 20
ATOM 28491 N N . GLY A 1 41 ? -18.145 0.811 0.166 1.00 61.51 697 GLY A N 20
ATOM 28492 C CA . GLY A 1 41 ? -17.622 1.388 -1.065 1.00 71.44 697 GLY A CA 20
ATOM 28493 C C . GLY A 1 41 ? -16.131 1.694 -0.992 1.00 23.22 697 GLY A C 20
ATOM 28494 O O . GLY A 1 41 ? -15.334 0.853 -0.564 1.00 63.12 697 GLY A O 20
ATOM 28498 N N . ASP A 1 42 ? -15.750 2.896 -1.406 1.00 75.23 698 ASP A N 20
ATOM 28499 C CA . ASP A 1 42 ? -14.346 3.305 -1.417 1.00 55.24 698 ASP A CA 20
ATOM 28500 C C . ASP A 1 42 ? -13.801 3.558 -0.002 1.00 72.41 698 ASP A C 20
ATOM 28501 O O . ASP A 1 42 ? -14.294 4.426 0.726 1.00 72.42 698 ASP A O 20
ATOM 28510 N N . LEU A 1 43 ? -12.773 2.802 0.378 1.00 13.51 699 LEU A N 20
ATOM 28511 C CA . LEU A 1 43 ? -12.099 2.997 1.666 1.00 15.12 699 LEU A CA 20
ATOM 28512 C C . LEU A 1 43 ? -10.623 3.379 1.460 1.00 71.02 699 LEU A C 20
ATOM 28513 O O . LEU A 1 43 ? -9.825 3.349 2.395 1.00 20.22 699 LEU A O 20
ATOM 28529 N N . THR A 1 44 ? -10.278 3.762 0.230 1.00 70.45 700 THR A N 20
ATOM 28530 C CA . THR A 1 44 ? -8.892 4.116 -0.125 1.00 23.13 700 THR A CA 20
ATOM 28531 C C . THR A 1 44 ? -8.360 5.297 0.706 1.00 3.35 700 THR A C 20
ATOM 28532 O O . THR A 1 44 ? -7.177 5.350 1.052 1.00 63.43 700 THR A O 20
ATOM 28543 N N . SER A 1 45 ? -9.241 6.232 1.049 1.00 64.42 701 SER A N 20
ATOM 28544 C CA . SER A 1 45 ? -8.864 7.382 1.888 1.00 32.44 701 SER A CA 20
ATOM 28545 C C . SER A 1 45 ? -8.583 6.950 3.339 1.00 63.01 701 SER A C 20
ATOM 28546 O O . SER A 1 45 ? -7.964 7.682 4.115 1.00 73.10 701 SER A O 20
ATOM 28554 N N . LYS A 1 46 ? -9.039 5.750 3.694 1.00 60.22 702 LYS A N 20
ATOM 28555 C CA . LYS A 1 46 ? -8.839 5.200 5.042 1.00 31.14 702 LYS A CA 20
ATOM 28556 C C . LYS A 1 46 ? -7.557 4.356 5.129 1.00 12.23 702 LYS A C 20
ATOM 28557 O O . LYS A 1 46 ? -7.295 3.716 6.149 1.00 45.32 702 LYS A O 20
ATOM 28576 N N . ILE A 1 47 ? -6.765 4.350 4.056 1.00 53.22 703 ILE A N 20
ATOM 28577 C CA . ILE A 1 47 ? -5.489 3.629 4.041 1.00 13.22 703 ILE A CA 20
ATOM 28578 C C . ILE A 1 47 ? -4.372 4.456 4.697 1.00 11.12 703 ILE A C 20
ATOM 28579 O O . ILE A 1 47 ? -4.226 5.651 4.428 1.00 10.14 703 ILE A O 20
ATOM 28595 N N . LYS A 1 48 ? -3.594 3.818 5.563 1.00 14.15 704 LYS A N 20
ATOM 28596 C CA . LYS A 1 48 ? -2.417 4.447 6.167 1.00 15.02 704 LYS A CA 20
ATOM 28597 C C . LYS A 1 48 ? -1.133 3.770 5.674 1.00 14.11 704 LYS A C 20
ATOM 28598 O O . LYS A 1 48 ? -0.996 2.547 5.753 1.00 55.45 704 LYS A O 20
ATOM 28617 N N . VAL A 1 49 ? -0.204 4.569 5.159 1.00 3.24 705 VAL A N 20
ATOM 28618 C CA . VAL A 1 49 ? 1.071 4.056 4.648 1.00 11.33 705 VAL A CA 20
ATOM 28619 C C . VAL A 1 49 ? 2.199 4.214 5.680 1.00 13.44 705 VAL A C 20
ATOM 28620 O O . VAL A 1 49 ? 2.466 5.317 6.163 1.00 62.31 705 VAL A O 20
ATOM 28633 N N . ASP A 1 50 ? 2.852 3.106 6.011 1.00 21.14 706 ASP A N 20
ATOM 28634 C CA . ASP A 1 50 ? 4.024 3.122 6.887 1.00 64.12 706 ASP A CA 20
ATOM 28635 C C . ASP A 1 50 ? 5.298 2.792 6.094 1.00 11.04 706 ASP A C 20
ATOM 28636 O O . ASP A 1 50 ? 5.277 1.961 5.187 1.00 32.05 706 ASP A O 20
ATOM 28645 N N . GLY A 1 51 ? 6.403 3.445 6.445 1.00 53.11 707 GLY A N 20
ATOM 28646 C CA . GLY A 1 51 ? 7.662 3.225 5.741 1.00 43.44 707 GLY A CA 20
ATOM 28647 C C . GLY A 1 51 ? 7.903 4.230 4.615 1.00 23.51 707 GLY A C 20
ATOM 28648 O O . GLY A 1 51 ? 6.988 4.953 4.204 1.00 14.42 707 GLY A O 20
ATOM 28652 N N . GLU A 1 52 ? 9.134 4.271 4.109 1.00 61.53 708 GLU A N 20
ATOM 28653 C CA . GLU A 1 52 ? 9.505 5.188 3.022 1.00 63.51 708 GLU A CA 20
ATOM 28654 C C . GLU A 1 52 ? 10.617 4.593 2.137 1.00 52.52 708 GLU A C 20
ATOM 28655 O O . GLU A 1 52 ? 11.419 3.773 2.592 1.00 15.11 708 GLU A O 20
ATOM 28667 N N . VAL A 1 53 ? 10.653 5.005 0.870 1.00 11.21 709 VAL A N 20
ATOM 28668 C CA . VAL A 1 53 ? 11.629 4.486 -0.101 1.00 53.24 709 VAL A CA 20
ATOM 28669 C C . VAL A 1 53 ? 12.490 5.612 -0.695 1.00 61.54 709 VAL A C 20
ATOM 28670 O O . VAL A 1 53 ? 11.977 6.673 -1.052 1.00 5.42 709 VAL A O 20
ATOM 28683 N N . ASP A 1 54 ? 13.801 5.386 -0.793 1.00 53.25 710 ASP A N 20
ATOM 28684 C CA . ASP A 1 54 ? 14.697 6.326 -1.477 1.00 30.42 710 ASP A CA 20
ATOM 28685 C C . ASP A 1 54 ? 14.756 6.027 -2.982 1.00 54.20 710 ASP A C 20
ATOM 28686 O O . ASP A 1 54 ? 14.870 4.875 -3.390 1.00 50.04 710 ASP A O 20
ATOM 28695 N N . THR A 1 55 ? 14.693 7.071 -3.803 1.00 24.42 711 THR A N 20
ATOM 28696 C CA . THR A 1 55 ? 14.815 6.920 -5.261 1.00 25.21 711 THR A CA 20
ATOM 28697 C C . THR A 1 55 ? 16.176 7.422 -5.746 1.00 33.42 711 THR A C 20
ATOM 28698 O O . THR A 1 55 ? 16.448 7.463 -6.944 1.00 64.35 711 THR A O 20
ATOM 28709 N N . THR A 1 56 ? 17.022 7.815 -4.798 1.00 72.25 712 THR A N 20
ATOM 28710 C CA . THR A 1 56 ? 18.353 8.360 -5.101 1.00 20.12 712 THR A CA 20
ATOM 28711 C C . THR A 1 56 ? 19.483 7.423 -4.646 1.00 11.13 712 THR A C 20
ATOM 28712 O O . THR A 1 56 ? 20.643 7.612 -5.013 1.00 42.00 712 THR A O 20
ATOM 28723 N N . LYS A 1 57 ? 19.136 6.411 -3.852 1.00 12.42 713 LYS A N 20
ATOM 28724 C CA . LYS A 1 57 ? 20.123 5.465 -3.312 1.00 12.34 713 LYS A CA 20
ATOM 28725 C C . LYS A 1 57 ? 19.646 4.016 -3.499 1.00 41.34 713 LYS A C 20
ATOM 28726 O O . LYS A 1 57 ? 18.496 3.691 -3.193 1.00 4.11 713 LYS A O 20
ATOM 28745 N N . ALA A 1 58 ? 20.531 3.151 -4.000 1.00 12.22 714 ALA A N 20
ATOM 28746 C CA . ALA A 1 58 ? 20.188 1.746 -4.258 1.00 41.12 714 ALA A CA 20
ATOM 28747 C C . ALA A 1 58 ? 19.996 0.945 -2.958 1.00 73.14 714 ALA A C 20
ATOM 28748 O O . ALA A 1 58 ? 20.727 1.132 -1.983 1.00 65.11 714 ALA A O 20
ATOM 28755 N N . GLY A 1 59 ? 19.016 0.041 -2.955 1.00 52.32 715 GLY A N 20
ATOM 28756 C CA . GLY A 1 59 ? 18.756 -0.787 -1.777 1.00 61.20 715 GLY A CA 20
ATOM 28757 C C . GLY A 1 59 ? 17.305 -1.245 -1.665 1.00 34.23 715 GLY A C 20
ATOM 28758 O O . GLY A 1 59 ? 16.442 -0.796 -2.418 1.00 24.44 715 GLY A O 20
ATOM 28762 N N . THR A 1 60 ? 17.039 -2.158 -0.734 1.00 32.40 716 THR A N 20
ATOM 28763 C CA . THR A 1 60 ? 15.672 -2.647 -0.486 1.00 45.15 716 THR A CA 20
ATOM 28764 C C . THR A 1 60 ? 14.979 -1.852 0.632 1.00 2.44 716 THR A C 20
ATOM 28765 O O . THR A 1 60 ? 15.536 -1.662 1.712 1.00 32.14 716 THR A O 20
ATOM 28776 N N . TYR A 1 61 ? 13.755 -1.396 0.363 1.00 62.01 717 TYR A N 20
ATOM 28777 C CA . TYR A 1 61 ? 12.964 -0.627 1.330 1.00 55.33 717 TYR A CA 20
ATOM 28778 C C . TYR A 1 61 ? 11.564 -1.247 1.492 1.00 34.21 717 TYR A C 20
ATOM 28779 O O . TYR A 1 61 ? 10.953 -1.677 0.511 1.00 43.12 717 TYR A O 20
ATOM 28797 N N . VAL A 1 62 ? 11.058 -1.294 2.725 1.00 61.03 718 VAL A N 20
ATOM 28798 C CA . VAL A 1 62 ? 9.777 -1.958 3.013 1.00 45.41 718 VAL A CA 20
ATOM 28799 C C . VAL A 1 62 ? 8.643 -0.951 3.277 1.00 74.22 718 VAL A C 20
ATOM 28800 O O . VAL A 1 62 ? 8.847 0.078 3.925 1.00 24.45 718 VAL A O 20
ATOM 28813 N N . LEU A 1 63 ? 7.448 -1.263 2.766 1.00 31.11 719 LEU A N 20
ATOM 28814 C CA . LEU A 1 63 ? 6.258 -0.419 2.953 1.00 2.53 719 LEU A CA 20
ATOM 28815 C C . LEU A 1 63 ? 5.065 -1.234 3.489 1.00 41.34 719 LEU A C 20
ATOM 28816 O O . LEU A 1 63 ? 4.826 -2.360 3.051 1.00 42.22 719 LEU A O 20
ATOM 28832 N N . THR A 1 64 ? 4.312 -0.655 4.425 1.00 64.34 720 THR A N 20
ATOM 28833 C CA . THR A 1 64 ? 3.117 -1.310 4.989 1.00 31.15 720 THR A CA 20
ATOM 28834 C C . THR A 1 64 ? 1.856 -0.466 4.751 1.00 31.15 720 THR A C 20
ATOM 28835 O O . THR A 1 64 ? 1.885 0.758 4.871 1.00 43.33 720 THR A O 20
ATOM 28846 N N . TYR A 1 65 ? 0.752 -1.125 4.408 1.00 45.23 721 TYR A N 20
ATOM 28847 C CA . TYR A 1 65 ? -0.518 -0.437 4.126 1.00 61.04 721 TYR A CA 20
ATOM 28848 C C . TYR A 1 65 ? -1.665 -1.048 4.948 1.00 73.44 721 TYR A C 20
ATOM 28849 O O . TYR A 1 65 ? -1.887 -2.255 4.904 1.00 54.04 721 TYR A O 20
ATOM 28867 N N . THR A 1 66 ? -2.395 -0.215 5.685 1.00 13.13 722 THR A N 20
ATOM 28868 C CA . THR A 1 66 ? -3.503 -0.698 6.531 1.00 73.32 722 THR A CA 20
ATOM 28869 C C . THR A 1 66 ? -4.774 0.144 6.329 1.00 70.50 722 THR A C 20
ATOM 28870 O O . THR A 1 66 ? -4.710 1.371 6.300 1.00 3.12 722 THR A O 20
ATOM 28881 N N . VAL A 1 67 ? -5.924 -0.517 6.197 1.00 63.23 723 VAL A N 20
ATOM 28882 C CA . VAL A 1 67 ? -7.204 0.180 6.004 1.00 74.34 723 VAL A CA 20
ATOM 28883 C C . VAL A 1 67 ? -8.280 -0.335 6.977 1.00 65.35 723 VAL A C 20
ATOM 28884 O O . VAL A 1 67 ? -8.403 -1.543 7.210 1.00 31.53 723 VAL A O 20
ATOM 28897 N N . THR A 1 68 ? -9.055 0.589 7.545 1.00 50.34 724 THR A N 20
ATOM 28898 C CA . THR A 1 68 ? -10.086 0.247 8.539 1.00 32.12 724 THR A CA 20
ATOM 28899 C C . THR A 1 68 ? -11.509 0.353 7.959 1.00 51.14 724 THR A C 20
ATOM 28900 O O . THR A 1 68 ? -11.888 1.380 7.396 1.00 72.23 724 THR A O 20
ATOM 28911 N N . ASP A 1 69 ? -12.295 -0.713 8.115 1.00 5.23 725 ASP A N 20
ATOM 28912 C CA . ASP A 1 69 ? -13.701 -0.739 7.687 1.00 73.01 725 ASP A CA 20
ATOM 28913 C C . ASP A 1 69 ? -14.622 -0.073 8.727 1.00 31.50 725 ASP A C 20
ATOM 28914 O O . ASP A 1 69 ? -14.345 -0.102 9.926 1.00 22.53 725 ASP A O 20
ATOM 28923 N N . SER A 1 70 ? -15.730 0.494 8.251 1.00 35.35 726 SER A N 20
ATOM 28924 C CA . SER A 1 70 ? -16.671 1.244 9.103 1.00 32.52 726 SER A CA 20
ATOM 28925 C C . SER A 1 70 ? -17.229 0.394 10.256 1.00 23.45 726 SER A C 20
ATOM 28926 O O . SER A 1 70 ? -17.487 0.906 11.347 1.00 12.31 726 SER A O 20
ATOM 28934 N N . LYS A 1 71 ? -17.422 -0.900 10.014 1.00 72.23 727 LYS A N 20
ATOM 28935 C CA . LYS A 1 71 ? -17.980 -1.800 11.036 1.00 22.14 727 LYS A CA 20
ATOM 28936 C C . LYS A 1 71 ? -16.899 -2.363 11.980 1.00 71.31 727 LYS A C 20
ATOM 28937 O O . LYS A 1 71 ? -17.221 -2.993 12.989 1.00 1.33 727 LYS A O 20
ATOM 28956 N N . GLY A 1 72 ? -15.623 -2.125 11.663 1.00 34.05 728 GLY A N 20
ATOM 28957 C CA . GLY A 1 72 ? -14.536 -2.538 12.557 1.00 74.13 728 GLY A CA 20
ATOM 28958 C C . GLY A 1 72 ? -13.624 -3.645 12.011 1.00 74.31 728 GLY A C 20
ATOM 28959 O O . GLY A 1 72 ? -12.861 -4.248 12.770 1.00 25.21 728 GLY A O 20
ATOM 28963 N N . HIS A 1 73 ? -13.695 -3.927 10.709 1.00 32.23 729 HIS A N 20
ATOM 28964 C CA . HIS A 1 73 ? -12.745 -4.857 10.072 1.00 4.21 729 HIS A CA 20
ATOM 28965 C C . HIS A 1 73 ? -11.501 -4.113 9.550 1.00 62.02 729 HIS A C 20
ATOM 28966 O O . HIS A 1 73 ? -11.570 -3.386 8.564 1.00 74.32 729 HIS A O 20
ATOM 28981 N N . GLU A 1 74 ? -10.365 -4.305 10.210 1.00 32.41 730 GLU A N 20
ATOM 28982 C CA . GLU A 1 74 ? -9.121 -3.627 9.827 1.00 42.22 730 GLU A CA 20
ATOM 28983 C C . GLU A 1 74 ? -8.124 -4.609 9.184 1.00 5.13 730 GLU A C 20
ATOM 28984 O O . GLU A 1 74 ? -7.625 -5.525 9.843 1.00 53.45 730 GLU A O 20
ATOM 28996 N N . VAL A 1 75 ? -7.837 -4.419 7.897 1.00 21.44 731 VAL A N 20
ATOM 28997 C CA . VAL A 1 75 ? -6.937 -5.322 7.158 1.00 21.21 731 VAL A CA 20
ATOM 28998 C C . VAL A 1 75 ? -5.627 -4.616 6.765 1.00 41.11 731 VAL A C 20
ATOM 28999 O O . VAL A 1 75 ? -5.570 -3.385 6.705 1.00 40.01 731 VAL A O 20
ATOM 29012 N N . THR A 1 76 ? -4.576 -5.394 6.487 1.00 12.35 732 THR A N 20
ATOM 29013 C CA . THR A 1 76 ? -3.259 -4.820 6.157 1.00 21.34 732 THR A CA 20
ATOM 29014 C C . THR A 1 76 ? -2.471 -5.678 5.150 1.00 23.21 732 THR A C 20
ATOM 29015 O O . THR A 1 76 ? -2.644 -6.897 5.075 1.00 55.41 732 THR A O 20
ATOM 29026 N N . ALA A 1 77 ? -1.607 -5.022 4.376 1.00 10.35 733 ALA A N 20
ATOM 29027 C CA . ALA A 1 77 ? -0.751 -5.691 3.387 1.00 24.33 733 ALA A CA 20
ATOM 29028 C C . ALA A 1 77 ? 0.585 -4.942 3.239 1.00 62.15 733 ALA A C 20
ATOM 29029 O O . ALA A 1 77 ? 0.686 -3.775 3.618 1.00 74.55 733 ALA A O 20
ATOM 29036 N N . LYS A 1 78 ? 1.607 -5.598 2.690 1.00 61.12 734 LYS A N 20
ATOM 29037 C CA . LYS A 1 78 ? 2.946 -4.988 2.600 1.00 52.35 734 LYS A CA 20
ATOM 29038 C C . LYS A 1 78 ? 3.557 -5.091 1.193 1.00 32.11 734 LYS A C 20
ATOM 29039 O O . LYS A 1 78 ? 3.160 -5.933 0.385 1.00 4.42 734 LYS A O 20
ATOM 29058 N N . GLN A 1 79 ? 4.536 -4.222 0.924 1.00 65.42 735 GLN A N 20
ATOM 29059 C CA . GLN A 1 79 ? 5.251 -4.193 -0.359 1.00 33.11 735 GLN A CA 20
ATOM 29060 C C . GLN A 1 79 ? 6.772 -4.088 -0.143 1.00 42.02 735 GLN A C 20
ATOM 29061 O O . GLN A 1 79 ? 7.249 -3.214 0.586 1.00 44.20 735 GLN A O 20
ATOM 29075 N N . THR A 1 80 ? 7.527 -4.983 -0.779 1.00 1.23 736 THR A N 20
ATOM 29076 C CA . THR A 1 80 ? 8.999 -4.945 -0.732 1.00 0.24 736 THR A CA 20
ATOM 29077 C C . THR A 1 80 ? 9.576 -4.296 -1.998 1.00 43.41 736 THR A C 20
ATOM 29078 O O . THR A 1 80 ? 9.550 -4.885 -3.079 1.00 10.13 736 THR A O 20
ATOM 29089 N N . VAL A 1 81 ? 10.088 -3.074 -1.863 1.00 34.31 737 VAL A N 20
ATOM 29090 C CA . VAL A 1 81 ? 10.671 -2.343 -2.995 1.00 2.41 737 VAL A CA 20
ATOM 29091 C C . VAL A 1 81 ? 12.203 -2.493 -3.032 1.00 3.31 737 VAL A C 20
ATOM 29092 O O . VAL A 1 81 ? 12.859 -2.491 -1.993 1.00 31.13 737 VAL A O 20
ATOM 29105 N N . THR A 1 82 ? 12.772 -2.629 -4.227 1.00 42.12 738 THR A N 20
ATOM 29106 C CA . THR A 1 82 ? 14.234 -2.719 -4.385 1.00 64.25 738 THR A CA 20
ATOM 29107 C C . THR A 1 82 ? 14.727 -1.760 -5.476 1.00 61.21 738 THR A C 20
ATOM 29108 O O . THR A 1 82 ? 14.308 -1.848 -6.630 1.00 71.43 738 THR A O 20
ATOM 29119 N N . VAL A 1 83 ? 15.615 -0.839 -5.102 1.00 44.12 739 VAL A N 20
ATOM 29120 C CA . VAL A 1 83 ? 16.129 0.180 -6.028 1.00 1.54 739 VAL A CA 20
ATOM 29121 C C . VAL A 1 83 ? 17.533 -0.178 -6.552 1.00 25.14 739 VAL A C 20
ATOM 29122 O O . VAL A 1 83 ? 18.412 -0.561 -5.778 1.00 62.55 739 VAL A O 20
ATOM 29135 N N . LYS A 1 84 ? 17.731 -0.049 -7.867 1.00 40.04 740 LYS A N 20
ATOM 29136 C CA . LYS A 1 84 ? 19.041 -0.297 -8.500 1.00 12.21 740 LYS A CA 20
ATOM 29137 C C . LYS A 1 84 ? 19.556 0.950 -9.237 1.00 20.13 740 LYS A C 20
ATOM 29138 O O . LYS A 1 84 ? 18.772 1.747 -9.751 1.00 2.31 740 LYS A O 20
ATOM 29157 N N . VAL A 1 85 ? 20.878 1.105 -9.309 1.00 53.34 741 VAL A N 20
ATOM 29158 C CA . VAL A 1 85 ? 21.493 2.219 -10.046 1.00 1.02 741 VAL A CA 20
ATOM 29159 C C . VAL A 1 85 ? 21.629 1.874 -11.542 1.00 51.40 741 VAL A C 20
ATOM 29160 O O . VAL A 1 85 ? 21.544 0.705 -11.926 1.00 22.32 741 VAL A O 20
ATOM 29173 N N . ARG A 1 86 ? 21.822 2.890 -12.389 1.00 55.25 742 ARG A N 20
ATOM 29174 C CA . ARG A 1 86 ? 22.071 2.659 -13.820 1.00 64.24 742 ARG A CA 20
ATOM 29175 C C . ARG A 1 86 ? 23.355 1.840 -14.043 1.00 65.11 742 ARG A C 20
ATOM 29176 O O . ARG A 1 86 ? 24.212 1.740 -13.160 1.00 72.01 742 ARG A O 20
ATOM 29197 N N . GLU A 1 87 ? 23.482 1.258 -15.230 1.00 25.42 743 GLU A N 20
ATOM 29198 C CA . GLU A 1 87 ? 24.668 0.477 -15.581 1.00 1.51 743 GLU A CA 20
ATOM 29199 C C . GLU A 1 87 ? 25.923 1.358 -15.683 1.00 5.11 743 GLU A C 20
ATOM 29200 O O . GLU A 1 87 ? 26.230 1.908 -16.746 1.00 70.21 743 GLU A O 20
ATOM 29212 N N . GLU A 1 88 ? 26.631 1.512 -14.567 1.00 21.23 744 GLU A N 20
ATOM 29213 C CA . GLU A 1 88 ? 27.904 2.236 -14.560 1.00 3.52 744 GLU A CA 20
ATOM 29214 C C . GLU A 1 88 ? 29.000 1.412 -15.254 1.00 21.21 744 GLU A C 20
ATOM 29215 O O . GLU A 1 88 ? 29.541 0.463 -14.683 1.00 14.11 744 GLU A O 20
ATOM 29227 N N . VAL A 1 89 ? 29.297 1.760 -16.503 1.00 44.52 745 VAL A N 20
ATOM 29228 C CA . VAL A 1 89 ? 30.328 1.064 -17.275 1.00 60.32 745 VAL A CA 20
ATOM 29229 C C . VAL A 1 89 ? 31.725 1.347 -16.710 1.00 53.32 745 VAL A C 20
ATOM 29230 O O . VAL A 1 89 ? 32.102 2.504 -16.501 1.00 22.24 745 VAL A O 20
ATOM 29243 N N . LYS A 1 90 ? 32.483 0.289 -16.443 1.00 72.22 746 LYS A N 20
ATOM 29244 C CA . LYS A 1 90 ? 33.836 0.436 -15.909 1.00 24.34 746 LYS A CA 20
ATOM 29245 C C . LYS A 1 90 ? 34.794 1.039 -16.951 1.00 1.22 746 LYS A C 20
ATOM 29246 O O . LYS A 1 90 ? 35.335 0.339 -17.811 1.00 1.25 746 LYS A O 20
ATOM 29265 N N . ASN A 1 91 ? 34.973 2.353 -16.888 1.00 13.22 747 ASN A N 20
ATOM 29266 C CA . ASN A 1 91 ? 35.929 3.054 -17.755 1.00 5.34 747 ASN A CA 20
ATOM 29267 C C . ASN A 1 91 ? 37.373 2.848 -17.263 1.00 41.42 747 ASN A C 20
ATOM 29268 O O . ASN A 1 91 ? 37.657 1.886 -16.545 1.00 14.15 747 ASN A O 20
ATOM 29279 N N . ASP A 1 92 ? 38.282 3.733 -17.671 1.00 23.20 748 ASP A N 20
ATOM 29280 C CA . ASP A 1 92 ? 39.697 3.634 -17.295 1.00 55.31 748 ASP A CA 20
ATOM 29281 C C . ASP A 1 92 ? 39.907 3.552 -15.771 1.00 0.41 748 ASP A C 20
ATOM 29282 O O . ASP A 1 92 ? 40.013 4.576 -15.091 1.00 43.53 748 ASP A O 20
ATOM 29291 N N . LYS A 1 93 ? 39.950 2.324 -15.254 1.00 35.13 749 LYS A N 20
ATOM 29292 C CA . LYS A 1 93 ? 40.265 2.055 -13.845 1.00 61.51 749 LYS A CA 20
ATOM 29293 C C . LYS A 1 93 ? 39.371 2.848 -12.865 1.00 54.41 749 LYS A C 20
ATOM 29294 O O . LYS A 1 93 ? 39.741 3.932 -12.402 1.00 3.03 749 LYS A O 20
ATOM 29313 N N . PRO A 1 94 ? 38.166 2.332 -12.556 1.00 45.42 750 PRO A N 20
ATOM 29314 C CA . PRO A 1 94 ? 37.296 2.918 -11.521 1.00 52.45 750 PRO A CA 20
ATOM 29315 C C . PRO A 1 94 ? 37.889 2.746 -10.110 1.00 64.34 750 PRO A C 20
ATOM 29316 O O . PRO A 1 94 ? 37.973 1.628 -9.592 1.00 22.01 750 PRO A O 20
ATOM 29327 N N . ILE A 1 95 ? 38.320 3.852 -9.503 1.00 62.23 751 ILE A N 20
ATOM 29328 C CA . ILE A 1 95 ? 38.955 3.817 -8.179 1.00 33.34 751 ILE A CA 20
ATOM 29329 C C . ILE A 1 95 ? 37.920 3.626 -7.053 1.00 25.21 751 ILE A C 20
ATOM 29330 O O . ILE A 1 95 ? 36.885 4.298 -7.020 1.00 42.42 751 ILE A O 20
ATOM 29346 N N . LEU A 1 96 ? 38.211 2.705 -6.135 1.00 61.02 752 LEU A N 20
ATOM 29347 C CA . LEU A 1 96 ? 37.318 2.412 -5.007 1.00 62.34 752 LEU A CA 20
ATOM 29348 C C . LEU A 1 96 ? 38.102 2.101 -3.720 1.00 73.31 752 LEU A C 20
ATOM 29349 O O . LEU A 1 96 ? 39.328 1.957 -3.742 1.00 63.14 752 LEU A O 20
ATOM 29365 N N . GLU A 1 97 ? 37.382 1.996 -2.604 1.00 2.31 753 GLU A N 20
ATOM 29366 C CA . GLU A 1 97 ? 37.986 1.696 -1.298 1.00 52.35 753 GLU A CA 20
ATOM 29367 C C . GLU A 1 97 ? 37.916 0.197 -0.980 1.00 72.24 753 GLU A C 20
ATOM 29368 O O . GLU A 1 97 ? 36.829 -0.378 -0.848 1.00 21.15 753 GLU A O 20
#

Sequence (97 aa):
MGNGETSDLEPKLTVPVGATIHVGDSFVPMAEVLAIDKEDGDLTSKIKVDGEVDTTKAGTYVLTYTVTDSKGHEVTAKQTVTVKVREEVKNDKPILEMGNGETSDLEPKLTVPVGATIHVGDSFVPMAEVLAIDKEDGDLTSKIKVDGEVDTTKAGTYVLTYTVTDSKGHEVTAKQTVTVKVREEVKNDKPILEMGNGETSDLEPKLTVPVGATIHVGDSFVPMAEVLAIDKEDGDLTSKIKVDGEVDTTKAGTYVLTYTVTDSKGHEVTAKQTVTVKVREEVKNDKPILEMGNGETSDLEPKLTVPVGATIHVGDSFVPMAEVLAIDKEDGDLTSKIKVDGEVDTTKAGTYVLTYTVTDSKGHEVTAKQTVTVKVREEVKNDKPILEMGNGETSDLEPKLTVPVGATIHVGDSFVPMAEVLAIDKEDGDLTSKIKVDGEVDTTKAGTYVLTYTVTDSKGHEVTAKQTVTVKVREEVKNDKPILEMGNGETSDLEPKLTVPVGATIHVGDSFVPMAEVLAIDKEDGDLTSKIKVDGEVDTTKAGTYVLTYTVTDSKGHEVTAKQTVTVKVREEVKNDKPILEMGNGETSDLEPKLTVPVGATIHVGDSFVPMAEVLAIDKEDGDLTSKIKVDGEVDTTKAGTYVLTYTVTDSKGHEVTAKQTVTVKVREEVKNDKPILEMGNGETSDLEPKLTVPVGATIHVGDSFVPMAEVLAIDKEDGDLTSKIKVDGEVDTTKAGTYVLTYTVTDSKGHEVTAKQTVTVKVREEVKNDKPILEMGNGETSDLEPKLTVPVGATIHVGDSFVPMAEVLAIDKEDGDLTSKIKVDGEVDTTKAGTYVLTYTVTDSKGHEVTAKQTVTVKVREEVKNDKPILEMGNGETSDLEPKLTVPVGATIHVGDSFVPMAEVLAIDKEDGDLTSKIKVDGEVDTTKAGTYVLTYTVTDSKGHEVTAKQTVTVKVREEVKNDKPILEMGNGETSDLEPKLTVPVGATIHVGDSFVPMAEVLAIDKEDGDLTSKIKVDGEVDTTKAGTYVLTYTVTDSKGHEVTAKQTVTVKVREEVKNDKPILEMGNGETSDLEPKLTVPVGATIHVGDSFVPMAEVLAIDKEDGDLTSKIKVDGEVDTTKAGTYVLTYTVTDSKGHEVTAKQTVTVKVREEVKNDKPILEMGNGETSDLEPKLTVPVGATIHVGDSFVPMAEVLAIDKEDGDLTSKIKVDGEVDTTKAGTYVLTYTVTDSKGHEVTAKQTVTVKVREEVKNDKPILEMGNGETSDLEPKLTVPVGATIHVGDSFVPMAEVLAIDKEDGDLTSKIKVDGEVDTTKAGTYVLTYTVTDSKGHEVTAKQTVTVKVREEVKNDKPILEMGNGETSDLEPKLTVPVGATIHVGDSFVPMAEVLAIDKEDGDLTSKIKVDGEVDTTKAGTYVLTYTVTDSKGHEVTAKQTVTVKVREEVKNDKPILEMGNGETSDLEPKLTVPVGATIHVGDSFVPMAEVLAIDKEDGDLTSKIKVDGEVDTTKAGTYVLTYTVTDSKGHEVTAKQTVTVKVREEVKNDKPILEMGNGETSDLEPKLTVPVGATIHVGDSFVPMAEVLAIDKEDGDLTSKIKVDGEVDTTKAGTYVLTYTVTDSKGHEVTAKQTVTVKVREEVKNDKPILEMGNGETSDLEPKLTVPVGATIHVGDSFVPMAEVLAIDKEDGDLTSKIKVDGEVDTTKAGTYVLTYTVTDSKGHEVTAKQTVTVKVREEVKNDKPILEMGNGETSDLEPKLTVPVGATIHVGDSFVPMAEVLAIDKEDGDLTSKIKVDGEVDTTKAGTYVLTYTVTDSKGHEVTAKQTVTVKVREEVKNDKPILEMGNGETSDLEPKLTVPVGATIHVGDSFVPMAEVLAIDKEDGDLTSKIKVDGEVDTTKAGTYVLTYTVTDSKGHEVTAKQTVTVKVREEVKNDKPILE

Secondary structure (DSSP, 8-state):
-------PPPPEEE--SEEEEETT----HHHH-EEE-SSS-B-GGG-EEES---SSS-EEEEEEEEEE-TTS-EEEEEEEEEEE-SS----------

Organism: Bacillus cereus (strain ATCC 14579 / DSM 31 / CCUG 7414 / JCM 2152 / NBRC 15305 / NCIMB 9373 / NCTC 2599 / NRRL B-3711) (NCBI:txid226900)

Foldseek 3Di:
DPDDDDDFFAKDKDDAAEEEEEQPDDDDRLVNIFIADPVPGGQSVQKDKDWDDHSHDFAKTKIKIWGADPVGRIDIDIYIYTYHYPPDDDDDDDDDD

CATH classification: 2.60.40.10

Solvent-accessible surface area: 7288 Å² total; per-residue (Å²): 245,66,159,58,194,116,106,27,88,97,5,127,21,67,28,45,127,47,22,96,19,84,30,62,62,93,39,86,37,86,67,90,0,75,0,89,6,154,65,48,25,94,1,22,112,95,12,137,54,92,48,142,21,45,34,89,126,55,28,80,47,75,5,27,0,35,0,59,3,86,110,61,61,114,42,83,36,117,1,56,0,52,3,106,56,179,125,173,109,172,126,103,161,113,167,174,206